Protein 7LID (pdb70)

Structure (mmCIF, N/CA/C/O backbone):
data_7LID
#
_entry.id   7LID
#
_cell.length_a   1.00
_cell.length_b   1.00
_cell.length_c   1.00
_cell.angle_alpha   90.00
_cell.angle_beta   90.00
_cell.angle_gamma   90.00
#
_symmetry.space_group_name_H-M   'P 1'
#
loop_
_entity.id
_entity.type
_entity.pdbx_description
1 polymer MhOR5
2 non-polymer 2-methoxy-4-(prop-2-en-1-yl)phenol
#
loop_
_atom_site.group_PDB
_atom_site.id
_atom_site.type_symbol
_atom_site.label_atom_id
_atom_site.label_alt_id
_atom_site.label_comp_id
_atom_site.label_asym_id
_atom_site.label_entity_id
_atom_site.label_seq_id
_atom_site.pdbx_PDB_ins_code
_atom_site.Cartn_x
_atom_site.Cartn_y
_atom_site.Cartn_z
_atom_site.occupancy
_atom_site.B_iso_or_equiv
_atom_site.auth_seq_id
_atom_site.auth_comp_id
_atom_site.auth_asym_id
_atom_site.auth_atom_id
_atom_site.pdbx_PDB_model_num
ATOM 1 N N . ASP A 1 16 ? 145.92600 197.05400 126.37000 1.000 82.58000 12 ASP A N 1
ATOM 2 C CA . ASP A 1 16 ? 145.05100 196.18400 127.14800 1.000 82.58000 12 ASP A CA 1
ATOM 3 C C . ASP A 1 16 ? 145.51300 196.04100 128.59900 1.000 82.58000 12 ASP A C 1
ATOM 4 O O . ASP A 1 16 ? 146.15100 196.93900 129.14600 1.000 82.58000 12 ASP A O 1
ATOM 9 N N . ASP A 1 17 ? 145.18100 194.90500 129.21700 1.000 83.36000 13 ASP A N 1
ATOM 10 C CA . ASP A 1 17 ? 145.54300 194.67800 130.61100 1.000 83.36000 13 ASP A CA 1
ATOM 11 C C . ASP A 1 17 ? 146.90500 194.01300 130.76400 1.000 83.36000 13 ASP A C 1
ATOM 12 O O . ASP A 1 17 ? 147.39300 193.88700 131.89400 1.000 83.36000 13 ASP A O 1
ATOM 17 N N . TYR A 1 18 ? 147.51400 193.59000 129.65100 1.000 78.64000 14 TYR A N 1
ATOM 18 C CA . TYR A 1 18 ? 148.78900 192.87800 129.69000 1.000 78.64000 14 TYR A CA 1
ATOM 19 C C . TYR A 1 18 ? 149.89900 193.75500 130.25900 1.000 78.64000 14 TYR A C 1
ATOM 20 O O . TYR A 1 18 ? 150.79800 193.26000 130.95100 1.000 78.64000 14 TYR A O 1
ATOM 29 N N . ILE A 1 19 ? 149.81300 195.06700 130.02700 1.000 79.67000 15 ILE A N 1
ATOM 30 C CA . ILE A 1 19 ? 150.75000 196.06800 130.53200 1.000 79.67000 15 ILE A CA 1
ATOM 31 C C . ILE A 1 19 ? 150.70900 196.06400 132.05800 1.000 79.67000 15 ILE A C 1
ATOM 32 O O . ILE A 1 19 ? 151.71900 196.33300 132.72100 1.000 79.67000 15 ILE A O 1
ATOM 37 N N . HIS A 1 20 ? 149.55200 195.71500 132.62200 1.000 76.51000 16 HIS A N 1
ATOM 38 C CA . HIS A 1 20 ? 149.40000 195.48300 134.05400 1.000 76.51000 16 HIS A CA 1
ATOM 39 C C . HIS A 1 20 ? 150.32200 194.40100 134.58800 1.000 76.51000 16 HIS A C 1
ATOM 40 O O . HIS A 1 20 ? 150.98400 194.62200 135.61100 1.000 76.51000 16 HIS A O 1
ATOM 47 N N . LEU A 1 21 ? 150.41300 193.25500 133.89300 1.000 64.45000 17 LEU A N 1
ATOM 48 C CA . LEU A 1 21 ? 151.15300 192.10400 134.40800 1.000 64.45000 17 LEU A CA 1
ATOM 49 C C . LEU A 1 21 ? 152.63300 192.40400 134.58200 1.000 64.45000 17 LEU A C 1
ATOM 50 O O . LEU A 1 21 ? 153.20300 192.07500 135.63200 1.000 64.45000 17 LEU A O 1
ATOM 55 N N . ARG A 1 22 ? 153.24300 193.06000 133.58700 1.000 63.70000 18 ARG A N 1
ATOM 56 C CA . ARG A 1 22 ? 154.63400 193.49400 133.68400 1.000 63.70000 18 ARG A CA 1
ATOM 57 C C . ARG A 1 22 ? 154.85500 194.37100 134.90900 1.000 63.70000 18 ARG A C 1
ATOM 58 O O . ARG A 1 22 ? 155.88400 194.25100 135.58800 1.000 63.70000 18 ARG A O 1
ATOM 66 N N . LYS A 1 23 ? 153.86900 195.22400 135.22500 1.000 59.79000 19 LYS A N 1
ATOM 67 C CA . LYS A 1 23 ? 153.93100 196.07100 136.41300 1.000 59.79000 19 LYS A CA 1
ATOM 68 C C . LYS A 1 23 ? 154.13700 195.23700 137.66700 1.000 59.79000 19 LYS A C 1
ATOM 69 O O . LYS A 1 23 ? 155.03200 195.51900 138.47400 1.000 59.79000 19 LYS A O 1
ATOM 75 N N . TRP A 1 24 ? 153.38400 194.14000 137.78800 1.000 56.51000 20 TRP A N 1
ATOM 76 C CA . TRP A 1 24 ? 153.55500 193.27300 138.94400 1.000 56.51000 20 TRP A CA 1
ATOM 77 C C . TRP A 1 24 ? 154.89700 192.56100 138.91600 1.000 56.51000 20 TRP A C 1
ATOM 78 O O . TRP A 1 24 ? 155.54900 192.45300 139.96100 1.000 56.51000 20 TRP A O 1
ATOM 89 N N . ILE A 1 25 ? 155.38500 192.16700 137.73400 1.000 48.22000 21 ILE A N 1
ATOM 90 C CA . ILE A 1 25 ? 156.70500 191.54300 137.71400 1.000 48.22000 21 ILE A CA 1
ATOM 91 C C . ILE A 1 25 ? 157.80300 192.58800 137.79400 1.000 48.22000 21 ILE A C 1
ATOM 92 O O . ILE A 1 25 ? 158.98300 192.23200 137.89600 1.000 48.22000 21 ILE A O 1
ATOM 97 N N . LYS A 1 26 ? 157.44400 193.87400 137.77500 1.000 48.70000 22 LYS A N 1
ATOM 98 C CA . LYS A 1 26 ? 158.36200 194.88300 138.27500 1.000 48.70000 22 LYS A CA 1
ATOM 99 C C . LYS A 1 26 ? 158.44100 194.82000 139.79400 1.000 48.70000 22 LYS A C 1
ATOM 100 O O . LYS A 1 26 ? 159.53900 194.70200 140.35500 1.000 48.70000 22 LYS A O 1
ATOM 106 N N . ARG A 1 27 ? 157.27400 194.81100 140.45400 1.000 47.30000 23 ARG A N 1
ATOM 107 C CA . ARG A 1 27 ? 157.20600 195.02500 141.89800 1.000 47.30000 23 ARG A CA 1
ATOM 108 C C . ARG A 1 27 ? 157.87800 193.89900 142.66800 1.000 47.30000 23 ARG A C 1
ATOM 109 O O . ARG A 1 27 ? 158.59000 194.15400 143.64900 1.000 47.30000 23 ARG A O 1
ATOM 117 N N . ILE A 1 28 ? 157.67300 192.65300 142.22200 1.000 42.12000 24 ILE A N 1
ATOM 118 C CA . ILE A 1 28 ? 158.33900 191.50200 142.82600 1.000 42.12000 24 ILE A CA 1
ATOM 119 C C . ILE A 1 28 ? 159.84800 191.66900 142.76500 1.000 42.12000 24 ILE A C 1
ATOM 120 O O . ILE A 1 28 ? 160.54400 191.47300 143.77000 1.000 42.12000 24 ILE A O 1
ATOM 125 N N . GLY A 1 29 ? 160.36400 192.11100 141.61300 1.000 42.85000 25 GLY A N 1
ATOM 126 C CA . GLY A 1 29 ? 161.78400 192.39900 141.51600 1.000 42.85000 25 GLY A CA 1
ATOM 127 C C . GLY A 1 29 ? 162.21300 193.46000 142.50600 1.000 42.85000 25 GLY A C 1
ATOM 128 O O . GLY A 1 29 ? 163.21700 193.29500 143.20700 1.000 42.85000 25 GLY A O 1
ATOM 129 N N . ILE A 1 30 ? 161.38300 194.49800 142.66300 1.000 38.66000 26 ILE A N 1
ATOM 130 C CA . ILE A 1 30 ? 161.67000 195.55300 143.62600 1.000 38.66000 26 ILE A CA 1
ATOM 131 C C . ILE A 1 30 ? 161.67400 194.99400 145.04000 1.000 38.66000 26 ILE A C 1
ATOM 132 O O . ILE A 1 30 ? 162.58500 195.28600 145.82800 1.000 38.66000 26 ILE A O 1
ATOM 137 N N . ILE A 1 31 ? 160.72800 194.10000 145.35800 1.000 35.69000 27 ILE A N 1
ATOM 138 C CA . ILE A 1 31 ? 160.71500 193.58300 146.72300 1.000 35.69000 27 ILE A CA 1
ATOM 139 C C . ILE A 1 31 ? 161.84800 192.58200 146.89700 1.000 35.69000 27 ILE A C 1
ATOM 140 O O . ILE A 1 31 ? 162.40200 192.43700 147.99500 1.000 35.69000 27 ILE A O 1
ATOM 145 N N . LEU A 1 32 ? 162.30800 191.98300 145.78900 1.000 35.92000 28 LEU A N 1
ATOM 146 C CA . LEU A 1 32 ? 163.46700 191.10400 145.87700 1.000 35.92000 28 LEU A CA 1
ATOM 147 C C . LEU A 1 32 ? 164.74500 191.90600 146.06100 1.000 35.92000 28 LEU A C 1
ATOM 148 O O . LEU A 1 32 ? 165.77500 191.34900 146.45200 1.000 35.92000 28 LEU A O 1
ATOM 153 N N . ARG A 1 33 ? 164.69800 193.21200 145.79100 1.000 42.46000 29 ARG A N 1
ATOM 154 C CA . ARG A 1 33 ? 165.83100 194.06400 146.12500 1.000 42.46000 29 ARG A CA 1
ATOM 155 C C . ARG A 1 33 ? 165.67100 194.66700 147.51300 1.000 42.46000 29 ARG A C 1
ATOM 156 O O . ARG A 1 33 ? 166.63700 195.18800 148.08200 1.000 42.46000 29 ARG A O 1
ATOM 164 N N . ILE A 1 34 ? 164.46000 194.61200 148.07600 1.000 37.85000 30 ILE A N 1
ATOM 165 C CA . ILE A 1 34 ? 164.23800 195.23000 149.38100 1.000 37.85000 30 ILE A CA 1
ATOM 166 C C . ILE A 1 34 ? 164.74400 194.31900 150.49100 1.000 37.85000 30 ILE A C 1
ATOM 167 O O . ILE A 1 34 ? 165.42300 194.76600 151.42300 1.000 37.85000 30 ILE A O 1
ATOM 172 N N . SER A 1 35 ? 164.46300 193.02100 150.38100 1.000 36.27000 31 SER A N 1
ATOM 173 C CA . SER A 1 35 ? 164.83400 192.06300 151.41300 1.000 36.27000 31 SER A CA 1
ATOM 174 C C . SER A 1 35 ? 166.33300 191.82200 151.50100 1.000 36.27000 31 SER A C 1
ATOM 175 O O . SER A 1 35 ? 166.79200 191.25000 152.49500 1.000 36.27000 31 SER A O 1
ATOM 178 N N . GLY A 1 36 ? 167.10400 192.22600 150.50000 1.000 39.94000 32 GLY A N 1
ATOM 179 C CA . GLY A 1 36 ? 168.54000 192.09800 150.57000 1.000 39.94000 32 GLY A CA 1
ATOM 180 C C . GLY A 1 36 ? 169.14400 191.01300 149.71300 1.000 39.94000 32 GLY A C 1
ATOM 181 O O . GLY A 1 36 ? 170.31700 190.67800 149.91300 1.000 39.94000 32 GLY A O 1
ATOM 182 N N . HIS A 1 37 ? 168.39200 190.45000 148.77200 1.000 38.17000 33 HIS A N 1
ATOM 183 C CA . HIS A 1 37 ? 168.95500 189.46900 147.85900 1.000 38.17000 33 HIS A CA 1
ATOM 184 C C . HIS A 1 37 ? 169.94300 190.13600 146.90800 1.000 38.17000 33 HIS A C 1
ATOM 185 O O . HIS A 1 37 ? 169.95400 191.35900 146.74100 1.000 38.17000 33 HIS A O 1
ATOM 192 N N . TRP A 1 38 ? 170.79700 189.31700 146.30200 1.000 49.19000 34 TRP A N 1
ATOM 193 C CA . TRP A 1 38 ? 171.83000 189.84600 145.42600 1.000 49.19000 34 TRP A CA 1
ATOM 194 C C . TRP A 1 38 ? 171.19900 190.41500 144.15800 1.000 49.19000 34 TRP A C 1
ATOM 195 O O . TRP A 1 38 ? 170.38700 189.74300 143.51400 1.000 49.19000 34 TRP A O 1
ATOM 206 N N . PRO A 1 39 ? 171.53500 191.65200 143.78700 1.000 51.44000 35 PRO A N 1
ATOM 207 C CA . PRO A 1 39 ? 170.83200 192.31500 142.68100 1.000 51.44000 35 PRO A CA 1
ATOM 208 C C . PRO A 1 39 ? 171.25100 191.74600 141.33400 1.000 51.44000 35 PRO A C 1
ATOM 209 O O . PRO A 1 39 ? 172.39700 191.89700 140.90700 1.000 51.44000 35 PRO A O 1
ATOM 213 N N . PHE A 1 40 ? 170.30700 191.09400 140.66800 1.000 52.12000 36 PHE A N 1
ATOM 214 C CA . PHE A 1 40 ? 170.46800 190.59100 139.31400 1.000 52.12000 36 PHE A CA 1
ATOM 215 C C . PHE A 1 40 ? 169.77300 191.54800 138.35100 1.000 52.12000 36 PHE A C 1
ATOM 216 O O . PHE A 1 40 ? 169.10400 192.50000 138.76100 1.000 52.12000 36 PHE A O 1
ATOM 224 N N . ARG A 1 41 ? 169.93700 191.29900 137.05800 1.000 54.90000 37 ARG A N 1
ATOM 225 C CA . ARG A 1 41 ? 169.33700 192.15000 136.03800 1.000 54.90000 37 ARG A CA 1
ATOM 226 C C . ARG A 1 41 ? 167.92000 191.66800 135.76000 1.000 54.90000 37 ARG A C 1
ATOM 227 O O . ARG A 1 41 ? 167.71800 190.56800 135.23700 1.000 54.90000 37 ARG A O 1
ATOM 235 N N . LEU A 1 42 ? 166.94700 192.49800 136.11100 1.000 58.21000 38 LEU A N 1
ATOM 236 C CA . LEU A 1 42 ? 165.54700 192.29700 135.77700 1.000 58.21000 38 LEU A CA 1
ATOM 237 C C . LEU A 1 42 ? 165.33200 192.58000 134.28500 1.000 58.21000 38 LEU A C 1
ATOM 238 O O . LEU A 1 42 ? 166.24400 193.06700 133.61200 1.000 58.21000 38 LEU A O 1
ATOM 243 N N . PRO A 1 43 ? 164.15100 192.24800 133.72700 1.000 61.34000 39 PRO A N 1
ATOM 244 C CA . PRO A 1 43 ? 163.90800 192.55300 132.30200 1.000 61.34000 39 PRO A CA 1
ATOM 245 C C . PRO A 1 43 ? 164.00600 194.02000 131.89300 1.000 61.34000 39 PRO A C 1
ATOM 246 O O . PRO A 1 43 ? 164.56300 194.30100 130.82500 1.000 61.34000 39 PRO A O 1
ATOM 250 N N . HIS A 1 44 ? 163.48100 194.95900 132.67400 1.000 67.76000 40 HIS A N 1
ATOM 251 C CA . HIS A 1 44 ? 163.38900 196.34300 132.19800 1.000 67.76000 40 HIS A CA 1
ATOM 252 C C . HIS A 1 44 ? 164.58400 197.20200 132.61500 1.000 67.76000 40 HIS A C 1
ATOM 253 O O . HIS A 1 44 ? 164.42800 198.30700 133.12900 1.000 67.76000 40 HIS A O 1
ATOM 260 N N . GLU A 1 45 ? 165.80100 196.71900 132.37000 1.000 71.31000 41 GLU A N 1
ATOM 261 C CA . GLU A 1 45 ? 167.02900 197.48000 132.63200 1.000 71.31000 41 GLU A CA 1
ATOM 262 C C . GLU A 1 45 ? 167.92200 197.35500 131.40700 1.000 71.31000 41 GLU A C 1
ATOM 263 O O . GLU A 1 45 ? 168.46600 196.28300 131.13100 1.000 71.31000 41 GLU A O 1
ATOM 269 N N . LYS A 1 46 ? 168.07400 198.45600 130.67500 1.000 77.70000 42 LYS A N 1
ATOM 270 C CA . LYS A 1 46 ? 168.89700 198.48700 129.47500 1.000 77.70000 42 LYS A CA 1
ATOM 271 C C . LYS A 1 46 ? 170.15600 199.32100 129.67100 1.000 77.70000 42 LYS A C 1
ATOM 272 O O . LYS A 1 46 ? 170.86600 199.60500 128.70200 1.000 77.70000 42 LYS A O 1
ATOM 278 N N . ARG A 1 47 ? 170.45000 199.71800 130.91200 1.000 84.52000 43 ARG A N 1
ATOM 279 C CA . ARG A 1 47 ? 171.62800 200.52200 131.20700 1.000 84.52000 43 ARG A CA 1
ATOM 280 C C . ARG A 1 47 ? 172.51100 199.89800 132.28100 1.000 84.52000 43 ARG A C 1
ATOM 281 O O . ARG A 1 47 ? 173.39600 200.58900 132.80300 1.000 84.52000 43 ARG A O 1
ATOM 289 N N . ASN A 1 48 ? 172.27400 198.62500 132.62600 1.000 79.87000 44 ASN A N 1
ATOM 290 C CA . ASN A 1 48 ? 173.10700 197.84100 133.54600 1.000 79.87000 44 ASN A CA 1
ATOM 291 C C . ASN A 1 48 ? 173.20500 198.48600 134.92900 1.000 79.87000 44 ASN A C 1
ATOM 292 O O . ASN A 1 48 ? 174.28700 198.61900 135.50100 1.000 79.87000 44 ASN A O 1
ATOM 297 N N . GLN A 1 49 ? 172.05900 198.89200 135.46900 1.000 76.55000 45 GLN A N 1
ATOM 298 C CA . GLN A 1 49 ? 172.02700 199.51800 136.78400 1.000 76.55000 45 GLN A CA 1
ATOM 299 C C . GLN A 1 49 ? 171.95300 198.51000 137.92400 1.000 76.55000 45 GLN A C 1
ATOM 300 O O . GLN A 1 49 ? 171.91700 198.91700 139.08900 1.000 76.55000 45 GLN A O 1
ATOM 306 N N . HIS A 1 50 ? 171.92800 197.21500 137.62500 1.000 69.64000 46 HIS A N 1
ATOM 307 C CA . HIS A 1 50 ? 171.98400 196.20100 138.66800 1.000 69.64000 46 HIS A CA 1
ATOM 308 C C . HIS A 1 50 ? 173.39400 195.99300 139.20000 1.000 69.64000 46 HIS A C 1
ATOM 309 O O . HIS A 1 50 ? 173.56300 195.31400 140.21600 1.000 69.64000 46 HIS A O 1
ATOM 316 N N . LYS A 1 51 ? 174.40500 196.55400 138.53700 1.000 71.01000 47 LYS A N 1
ATOM 317 C CA . LYS A 1 51 ? 175.77900 196.50400 139.01400 1.000 71.01000 47 LYS A CA 1
ATOM 318 C C . LYS A 1 51 ? 176.20400 197.79600 139.69800 1.000 71.01000 47 LYS A C 1
ATOM 319 O O . LYS A 1 51 ? 177.40400 198.01200 139.89600 1.000 71.01000 47 LYS A O 1
ATOM 325 N N . SER A 1 52 ? 175.25400 198.66200 140.05000 1.000 69.27000 48 SER A N 1
ATOM 326 C CA . SER A 1 52 ? 175.57600 199.88100 140.78000 1.000 69.27000 48 SER A CA 1
ATOM 327 C C . SER A 1 52 ? 176.04000 199.54400 142.18900 1.000 69.27000 48 SER A C 1
ATOM 328 O O . SER A 1 52 ? 175.59800 198.56000 142.78500 1.000 69.27000 48 SER A O 1
ATOM 331 N N . LYS A 1 53 ? 176.93700 200.37400 142.72400 1.000 65.77000 49 LYS A N 1
ATOM 332 C CA . LYS A 1 53 ? 177.55400 200.07400 144.01000 1.000 65.77000 49 LYS A CA 1
ATOM 333 C C . LYS A 1 53 ? 176.60000 200.26900 145.18000 1.000 65.77000 49 LYS A C 1
ATOM 334 O O . LYS A 1 53 ? 176.81400 199.66600 146.23700 1.000 65.77000 49 LYS A O 1
ATOM 340 N N . PHE A 1 54 ? 175.55800 201.08800 145.00600 1.000 61.71000 50 PHE A N 1
ATOM 341 C CA . PHE A 1 54 ? 174.59700 201.35400 146.07300 1.000 61.71000 50 PHE A CA 1
ATOM 342 C C . PHE A 1 54 ? 173.87800 200.07800 146.50100 1.000 61.71000 50 PHE A C 1
ATOM 343 O O . PHE A 1 54 ? 173.91700 199.68700 147.67500 1.000 61.71000 50 PHE A O 1
ATOM 351 N N . ARG A 1 55 ? 173.23700 199.40000 145.54600 1.000 57.45000 51 ARG A N 1
ATOM 352 C CA . ARG A 1 55 ? 172.54800 198.15300 145.85600 1.000 57.45000 51 ARG A CA 1
ATOM 353 C C . ARG A 1 55 ? 173.53200 197.04700 146.22000 1.000 57.45000 51 ARG A C 1
ATOM 354 O O . ARG A 1 55 ? 173.22100 196.18100 147.04600 1.000 57.45000 51 ARG A O 1
ATOM 362 N N . GLN A 1 56 ? 174.74100 197.08200 145.64900 1.000 62.95000 52 GLN A N 1
ATOM 363 C CA . GLN A 1 56 ? 175.73100 196.05300 145.95400 1.000 62.95000 52 GLN A CA 1
ATOM 364 C C . GLN A 1 56 ? 176.28800 196.15600 147.36700 1.000 62.95000 52 GLN A C 1
ATOM 365 O O . GLN A 1 56 ? 176.71100 195.13500 147.91700 1.000 62.95000 52 GLN A O 1
ATOM 371 N N . VAL A 1 57 ? 176.31200 197.34500 147.97300 1.000 56.86000 53 VAL A N 1
ATOM 372 C CA . VAL A 1 57 ? 176.63500 197.42100 149.39400 1.000 56.86000 53 VAL A CA 1
ATOM 373 C C . VAL A 1 57 ? 175.40400 197.27800 150.28600 1.000 56.86000 53 VAL A C 1
ATOM 374 O O . VAL A 1 57 ? 175.53300 196.75500 151.40400 1.000 56.86000 53 VAL A O 1
ATOM 378 N N . TYR A 1 58 ? 174.21400 197.66800 149.81100 1.000 45.71000 54 TYR A N 1
ATOM 379 C CA . TYR A 1 58 ? 172.99800 197.50800 150.60500 1.000 45.71000 54 TYR A CA 1
ATOM 380 C C . TYR A 1 58 ? 172.68100 196.03400 150.83500 1.000 45.71000 54 TYR A C 1
ATOM 381 O O . TYR A 1 58 ? 172.39100 195.61100 151.96400 1.000 45.71000 54 TYR A O 1
ATOM 390 N N . SER A 1 59 ? 172.75500 195.23600 149.76600 1.000 45.61000 55 SER A N 1
ATOM 391 C CA . SER A 1 59 ? 172.47300 193.81000 149.86000 1.000 45.61000 55 SER A CA 1
ATOM 392 C C . SER A 1 59 ? 173.48600 193.09900 150.74500 1.000 45.61000 55 SER A C 1
ATOM 393 O O . SER A 1 59 ? 173.11900 192.26700 151.58100 1.000 45.61000 55 SER A O 1
ATOM 396 N N . CYS A 1 60 ? 174.76700 193.44100 150.59500 1.000 46.15000 56 CYS A N 1
ATOM 397 C CA . CYS A 1 60 ? 175.79800 192.78700 151.39100 1.000 46.15000 56 CYS A CA 1
ATOM 398 C C . CYS A 1 60 ? 175.69500 193.17500 152.86000 1.000 46.15000 56 CYS A C 1
ATOM 399 O O . CYS A 1 60 ? 175.92800 192.34000 153.74100 1.000 46.15000 56 CYS A O 1
ATOM 402 N N . LEU A 1 61 ? 175.30100 194.42300 153.14400 1.000 40.11000 57 LEU A N 1
ATOM 403 C CA . LEU A 1 61 ? 175.13000 194.86000 154.52700 1.000 40.11000 57 LEU A CA 1
ATOM 404 C C . LEU A 1 61 ? 173.95800 194.15000 155.19600 1.000 40.11000 57 LEU A C 1
ATOM 405 O O . LEU A 1 61 ? 174.07200 193.68400 156.34000 1.000 40.11000 57 LEU A O 1
ATOM 410 N N . VAL A 1 62 ? 172.82600 194.04300 154.49100 1.000 38.90000 58 VAL A N 1
ATOM 411 C CA . VAL A 1 62 ? 171.68100 193.31500 155.03600 1.000 38.90000 58 VAL A CA 1
ATOM 412 C C . VAL A 1 62 ? 172.02200 191.83700 155.21100 1.000 38.90000 58 VAL A C 1
ATOM 413 O O . VAL A 1 62 ? 171.61300 191.20100 156.19200 1.000 38.90000 58 VAL A O 1
ATOM 417 N N . ILE A 1 63 ? 172.85600 191.29400 154.32000 1.000 40.04000 59 ILE A N 1
ATOM 418 C CA . ILE A 1 63 ? 173.21400 189.88100 154.39900 1.000 40.04000 59 ILE A CA 1
ATOM 419 C C . ILE A 1 63 ? 174.13000 189.60700 155.59100 1.000 40.04000 59 ILE A C 1
ATOM 420 O O . ILE A 1 63 ? 173.95200 188.60800 156.30000 1.000 40.04000 59 ILE A O 1
ATOM 425 N N . THR A 1 64 ? 175.09300 190.49600 155.87100 1.000 46.16000 60 THR A N 1
ATOM 426 C CA . THR A 1 64 ? 175.96000 190.22200 157.01900 1.000 46.16000 60 THR A CA 1
ATOM 427 C C . THR A 1 64 ? 175.22700 190.48900 158.33100 1.000 46.16000 60 THR A C 1
ATOM 428 O O . THR A 1 64 ? 175.49900 189.82500 159.34100 1.000 46.16000 60 THR A O 1
ATOM 432 N N . LEU A 1 65 ? 174.26800 191.42800 158.32700 1.000 40.83000 61 LEU A N 1
ATOM 433 C CA . LEU A 1 65 ? 173.38600 191.59200 159.48300 1.000 40.83000 61 LEU A CA 1
ATOM 434 C C . LEU A 1 65 ? 172.57100 190.32500 159.72800 1.000 40.83000 61 LEU A C 1
ATOM 435 O O . LEU A 1 65 ? 172.43100 189.86500 160.87200 1.000 40.83000 61 LEU A O 1
ATOM 440 N N . GLY A 1 66 ? 172.06500 189.72500 158.65500 1.000 38.82000 62 GLY A N 1
ATOM 441 C CA . GLY A 1 66 ? 171.34800 188.47400 158.73900 1.000 38.82000 62 GLY A CA 1
ATOM 442 C C . GLY A 1 66 ? 172.17900 187.32600 159.25600 1.000 38.82000 62 GLY A C 1
ATOM 443 O O . GLY A 1 66 ? 171.71300 186.52400 160.07000 1.000 38.82000 62 GLY A O 1
ATOM 444 N N . PHE A 1 67 ? 173.43100 187.26500 158.80900 1.000 41.17000 63 PHE A N 1
ATOM 445 C CA . PHE A 1 67 ? 174.30200 186.17500 159.22500 1.000 41.17000 63 PHE A CA 1
ATOM 446 C C . PHE A 1 67 ? 174.70400 186.31000 160.68700 1.000 41.17000 63 PHE A C 1
ATOM 447 O O . PHE A 1 67 ? 174.72900 185.31100 161.41500 1.000 41.17000 63 PHE A O 1
ATOM 455 N N . ILE A 1 68 ? 174.98300 187.53400 161.15300 1.000 41.03000 64 ILE A N 1
ATOM 456 C CA . ILE A 1 68 ? 175.36700 187.68800 162.55600 1.000 41.03000 64 ILE A CA 1
ATOM 457 C C . ILE A 1 68 ? 174.16700 187.44400 163.47400 1.000 41.03000 64 ILE A C 1
ATOM 458 O O . ILE A 1 68 ? 174.30700 186.82600 164.53900 1.000 41.03000 64 ILE A O 1
ATOM 463 N N . THR A 1 69 ? 172.95700 187.83000 163.03900 1.000 39.60000 65 THR A N 1
ATOM 464 C CA . THR A 1 69 ? 171.77700 187.58000 163.86700 1.000 39.60000 65 THR A CA 1
ATOM 465 C C . THR A 1 69 ? 171.43000 186.09300 163.90900 1.000 39.60000 65 THR A C 1
ATOM 466 O O . THR A 1 69 ? 171.13900 185.54500 164.98400 1.000 39.60000 65 THR A O 1
ATOM 470 N N . CYS A 1 70 ? 171.49400 185.41300 162.75800 1.000 37.68000 66 CYS A N 1
ATOM 471 C CA . CYS A 1 70 ? 171.20800 183.98300 162.72500 1.000 37.68000 66 CYS A CA 1
ATOM 472 C C . CYS A 1 70 ? 172.26200 183.18900 163.48300 1.000 37.68000 66 CYS A C 1
ATOM 473 O O . CYS A 1 70 ? 171.94100 182.19200 164.13500 1.000 37.68000 66 CYS A O 1
ATOM 476 N N . SER A 1 71 ? 173.52000 183.64000 163.45200 1.000 46.12000 67 SER A N 1
ATOM 477 C CA . SER A 1 71 ? 174.56300 182.94600 164.19900 1.000 46.12000 67 SER A CA 1
ATOM 478 C C . SER A 1 71 ? 174.40300 183.15600 165.69900 1.000 46.12000 67 SER A C 1
ATOM 479 O O . SER A 1 71 ? 174.66200 182.23900 166.48900 1.000 46.12000 67 SER A O 1
ATOM 482 N N . CYS A 1 72 ? 173.96100 184.35100 166.10900 1.000 49.60000 68 CYS A N 1
ATOM 483 C CA . CYS A 1 72 ? 173.67700 184.59600 167.52000 1.000 49.60000 68 CYS A CA 1
ATOM 484 C C . CYS A 1 72 ? 172.53900 183.71000 168.01200 1.000 49.60000 68 CYS A C 1
ATOM 485 O O . CYS A 1 72 ? 172.63700 183.08200 169.07300 1.000 49.60000 68 CYS A O 1
ATOM 488 N N . TYR A 1 73 ? 171.46200 183.61400 167.22700 1.000 44.97000 69 TYR A N 1
ATOM 489 C CA . TYR A 1 73 ? 170.33500 182.78200 167.63900 1.000 44.97000 69 TYR A CA 1
ATOM 490 C C . TYR A 1 73 ? 170.65200 181.29500 167.50800 1.000 44.97000 69 TYR A C 1
ATOM 491 O O . TYR A 1 73 ? 169.99000 180.45900 168.13200 1.000 44.97000 69 TYR A O 1
ATOM 500 N N . CYS A 1 74 ? 171.65700 180.94200 166.70200 1.000 48.35000 70 CYS A N 1
ATOM 501 C CA . CYS A 1 74 ? 172.02100 179.53600 166.56500 1.000 48.35000 70 CYS A CA 1
ATOM 502 C C . CYS A 1 74 ? 172.93000 179.08000 167.69800 1.000 48.35000 70 CYS A C 1
ATOM 503 O O . CYS A 1 74 ? 172.78200 177.96200 168.20200 1.000 48.35000 70 CYS A O 1
ATOM 506 N N . ILE A 1 75 ? 173.88000 179.92200 168.11600 1.000 53.15000 71 ILE A N 1
ATOM 507 C CA . ILE A 1 75 ? 174.71600 179.54700 169.25500 1.000 53.15000 71 ILE A CA 1
ATOM 508 C C . ILE A 1 75 ? 173.96900 179.77800 170.56100 1.000 53.15000 71 ILE A C 1
ATOM 509 O O . ILE A 1 75 ? 174.38500 179.30100 171.62300 1.000 53.15000 71 ILE A O 1
ATOM 514 N N . GLY A 1 76 ? 172.86000 180.52100 170.50800 1.000 54.24000 72 GLY A N 1
ATOM 515 C CA . GLY A 1 76 ? 171.96500 180.56300 171.65300 1.000 54.24000 72 GLY A CA 1
ATOM 516 C C . GLY A 1 76 ? 171.28500 179.23000 171.90800 1.000 54.24000 72 GLY A C 1
ATOM 517 O O . GLY A 1 76 ? 170.95200 178.90000 173.04800 1.000 54.24000 72 GLY A O 1
ATOM 518 N N . LEU A 1 77 ? 171.07000 178.44700 170.85000 1.000 47.16000 73 LEU A N 1
ATOM 519 C CA . LEU A 1 77 ? 170.46300 177.12800 170.97600 1.000 47.16000 73 LEU A CA 1
ATOM 520 C C . LEU A 1 77 ? 171.38700 176.10800 171.62600 1.000 47.16000 73 LEU A C 1
ATOM 521 O O . LEU A 1 77 ? 170.90800 175.27300 172.39900 1.000 47.16000 73 LEU A O 1
ATOM 526 N N . CYS A 1 78 ? 172.69000 176.15600 171.35800 1.000 57.77000 74 CYS A N 1
ATOM 527 C CA . CYS A 1 78 ? 173.62200 175.17600 171.90300 1.000 57.77000 74 CYS A CA 1
ATOM 528 C C . CYS A 1 78 ? 173.88100 175.36100 173.39100 1.000 57.77000 74 CYS A C 1
ATOM 529 O O . CYS A 1 78 ? 174.27600 174.40700 174.06800 1.000 57.77000 74 CYS A O 1
ATOM 532 N N . LEU A 1 79 ? 173.67500 176.56500 173.91900 1.000 59.44000 75 LEU A N 1
ATOM 533 C CA . LEU A 1 79 ? 173.78500 176.80800 175.35700 1.000 59.44000 75 LEU A CA 1
ATOM 534 C C . LEU A 1 79 ? 172.40400 176.75000 176.01100 1.000 59.44000 75 LEU A C 1
ATOM 535 O O . LEU A 1 79 ? 171.93400 177.69400 176.64500 1.000 59.44000 75 LEU A O 1
ATOM 540 N N . SER A 1 80 ? 171.75300 175.60300 175.84000 1.000 60.43000 76 SER A N 1
ATOM 541 C CA . SER A 1 80 ? 170.42300 175.35500 176.38100 1.000 60.43000 76 SER A CA 1
ATOM 542 C C . SER A 1 80 ? 170.53600 174.34700 177.51300 1.000 60.43000 76 SER A C 1
ATOM 543 O O . SER A 1 80 ? 170.89000 173.18700 177.28100 1.000 60.43000 76 SER A O 1
ATOM 546 N N . GLU A 1 81 ? 170.23200 174.79000 178.73300 1.000 62.48000 77 GLU A N 1
ATOM 547 C CA . GLU A 1 81 ? 170.29700 173.89200 179.87900 1.000 62.48000 77 GLU A CA 1
ATOM 548 C C . GLU A 1 81 ? 169.12800 172.91600 179.87700 1.000 62.48000 77 GLU A C 1
ATOM 549 O O . GLU A 1 81 ? 169.32100 171.69800 179.78500 1.000 62.48000 77 GLU A O 1
ATOM 555 N N . SER A 1 82 ? 167.90700 173.43200 179.96700 1.000 58.28000 78 SER A N 1
ATOM 556 C CA . SER A 1 82 ? 166.71100 172.60800 180.01200 1.000 58.28000 78 SER A CA 1
ATOM 557 C C . SER A 1 82 ? 166.20300 172.37500 178.59800 1.000 58.28000 78 SER A C 1
ATOM 558 O O . SER A 1 82 ? 166.69800 172.96100 177.63300 1.000 58.28000 78 SER A O 1
ATOM 561 N N . ILE A 1 83 ? 165.19800 171.50600 178.48500 1.000 50.10000 79 ILE A N 1
ATOM 562 C CA . ILE A 1 83 ? 164.60900 171.23000 177.17900 1.000 50.10000 79 ILE A CA 1
ATOM 563 C C . ILE A 1 83 ? 163.67400 172.36600 176.77100 1.000 50.10000 79 ILE A C 1
ATOM 564 O O . ILE A 1 83 ? 163.38300 172.55800 175.58300 1.000 50.10000 79 ILE A O 1
ATOM 569 N N . ALA A 1 84 ? 163.23100 173.17000 177.74400 1.000 53.79000 80 ALA A N 1
ATOM 570 C CA . ALA A 1 84 ? 162.29300 174.24800 177.44700 1.000 53.79000 80 ALA A CA 1
ATOM 571 C C . ALA A 1 84 ? 162.97200 175.38600 176.69700 1.000 53.79000 80 ALA A C 1
ATOM 572 O O . ALA A 1 84 ? 162.40400 175.93300 175.74700 1.000 53.79000 80 ALA A O 1
ATOM 574 N N . GLN A 1 85 ? 164.19500 175.74600 177.09700 1.000 52.95000 81 GLN A N 1
ATOM 575 C CA . GLN A 1 85 ? 164.91700 176.80500 176.39600 1.000 52.95000 81 GLN A CA 1
ATOM 576 C C . GLN A 1 85 ? 165.31400 176.35900 174.99500 1.000 52.95000 81 GLN A C 1
ATOM 577 O O . GLN A 1 85 ? 165.29500 177.15900 174.04900 1.000 52.95000 81 GLN A O 1
ATOM 583 N N . ALA A 1 86 ? 165.64600 175.07600 174.84100 1.000 45.76000 82 ALA A N 1
ATOM 584 C CA . ALA A 1 86 ? 165.96500 174.53700 173.52500 1.000 45.76000 82 ALA A CA 1
ATOM 585 C C . ALA A 1 86 ? 164.74800 174.57000 172.61100 1.000 45.76000 82 ALA A C 1
ATOM 586 O O . ALA A 1 86 ? 164.82500 175.05600 171.47600 1.000 45.76000 82 ALA A O 1
ATOM 588 N N . LEU A 1 87 ? 163.60400 174.08300 173.10100 1.000 42.32000 83 LEU A N 1
ATOM 589 C CA . LEU A 1 87 ? 162.37500 174.13200 172.31800 1.000 42.32000 83 LEU A CA 1
ATOM 590 C C . LEU A 1 87 ? 161.87900 175.55100 172.08400 1.000 42.32000 83 LEU A C 1
ATOM 591 O O . LEU A 1 87 ? 161.14600 175.77800 171.11800 1.000 42.32000 83 LEU A O 1
ATOM 596 N N . ASN A 1 88 ? 162.26400 176.50400 172.92600 1.000 44.51000 84 ASN A N 1
ATOM 597 C CA . ASN A 1 88 ? 161.92900 177.89800 172.68600 1.000 44.51000 84 ASN A CA 1
ATOM 598 C C . ASN A 1 88 ? 162.81600 178.52900 171.62500 1.000 44.51000 84 ASN A C 1
ATOM 599 O O . ASN A 1 88 ? 162.35500 179.39900 170.87900 1.000 44.51000 84 ASN A O 1
ATOM 604 N N . ASN A 1 89 ? 164.07900 178.11100 171.54100 1.000 41.96000 85 ASN A N 1
ATOM 605 C CA . ASN A 1 89 ? 164.97200 178.60600 170.50200 1.000 41.96000 85 ASN A CA 1
ATOM 606 C C . ASN A 1 89 ? 164.77100 177.91700 169.16000 1.000 41.96000 85 ASN A C 1
ATOM 607 O O . ASN A 1 89 ? 165.22100 178.45500 168.13700 1.000 41.96000 85 ASN A O 1
ATOM 612 N N . ILE A 1 90 ? 164.12400 176.74100 169.15900 1.000 35.26000 86 ILE A N 1
ATOM 613 C CA . ILE A 1 90 ? 163.96900 175.93900 167.94300 1.000 35.26000 86 ILE A CA 1
ATOM 614 C C . ILE A 1 90 ? 163.21500 176.70100 166.85700 1.000 35.26000 86 ILE A C 1
ATOM 615 O O . ILE A 1 90 ? 163.62100 176.68600 165.69100 1.000 35.26000 86 ILE A O 1
ATOM 620 N N . THR A 1 91 ? 162.15200 177.42200 167.22500 1.000 33.30000 87 THR A N 1
ATOM 621 C CA . THR A 1 91 ? 161.29100 178.06900 166.23300 1.000 33.30000 87 THR A CA 1
ATOM 622 C C . THR A 1 91 ? 162.01700 179.19800 165.49900 1.000 33.30000 87 THR A C 1
ATOM 623 O O . THR A 1 91 ? 162.03000 179.25900 164.25700 1.000 33.30000 87 THR A O 1
ATOM 627 N N . VAL A 1 92 ? 162.64100 180.09700 166.25800 1.000 33.71000 88 VAL A N 1
ATOM 628 C CA . VAL A 1 92 ? 163.31500 181.23500 165.64900 1.000 33.71000 88 VAL A CA 1
ATOM 629 C C . VAL A 1 92 ? 164.58200 180.79700 164.92500 1.000 33.71000 88 VAL A C 1
ATOM 630 O O . VAL A 1 92 ? 164.90000 181.32200 163.85100 1.000 33.71000 88 VAL A O 1
ATOM 634 N N . THR A 1 93 ? 165.31300 179.81700 165.47600 1.000 33.27000 89 THR A N 1
ATOM 635 C CA . THR A 1 93 ? 166.49700 179.31600 164.78500 1.000 33.27000 89 THR A CA 1
ATOM 636 C C . THR A 1 93 ? 166.11300 178.60000 163.49200 1.000 33.27000 89 THR A C 1
ATOM 637 O O . THR A 1 93 ? 166.79700 178.74600 162.47000 1.000 33.27000 89 THR A O 1
ATOM 641 N N . SER A 1 94 ? 164.98200 177.88600 163.51300 1.000 28.21000 90 SER A N 1
ATOM 642 C CA . SER A 1 94 ? 164.39100 177.28000 162.32300 1.000 28.21000 90 SER A CA 1
ATOM 643 C C . SER A 1 94 ? 164.15500 178.29700 161.21700 1.000 28.21000 90 SER A C 1
ATOM 644 O O . SER A 1 94 ? 164.67100 178.14700 160.09800 1.000 28.21000 90 SER A O 1
ATOM 647 N N . TYR A 1 95 ? 163.38500 179.34800 161.51700 1.000 28.84000 91 TYR A N 1
ATOM 648 C CA . TYR A 1 95 ? 163.07000 180.33400 160.48400 1.000 28.84000 91 TYR A CA 1
ATOM 649 C C . TYR A 1 95 ? 164.31300 181.09500 160.03300 1.000 28.84000 91 TYR A C 1
ATOM 650 O O . TYR A 1 95 ? 164.44900 181.44000 158.84900 1.000 28.84000 91 TYR A O 1
ATOM 659 N N . PHE A 1 96 ? 165.25900 181.31800 160.94700 1.000 29.22000 92 PHE A N 1
ATOM 660 C CA . PHE A 1 96 ? 166.41800 182.12700 160.59700 1.000 29.22000 92 PHE A CA 1
ATOM 661 C C . PHE A 1 96 ? 167.38700 181.35000 159.71500 1.000 29.22000 92 PHE A C 1
ATOM 662 O O . PHE A 1 96 ? 167.96200 181.90900 158.77400 1.000 29.22000 92 PHE A O 1
ATOM 670 N N . LEU A 1 97 ? 167.54800 180.04600 159.95800 1.000 26.50000 93 LEU A N 1
ATOM 671 C CA . LEU A 1 97 ? 168.41900 179.28100 159.07200 1.000 26.50000 93 LEU A CA 1
ATOM 672 C C . LEU A 1 97 ? 167.71300 178.95000 157.76000 1.000 26.50000 93 LEU A C 1
ATOM 673 O O . LEU A 1 97 ? 168.37500 178.73700 156.73600 1.000 26.50000 93 LEU A O 1
ATOM 678 N N . GLN A 1 98 ? 166.37000 178.94600 157.75700 1.000 24.65000 94 GLN A N 1
ATOM 679 C CA . GLN A 1 98 ? 165.63900 178.92700 156.48800 1.000 24.65000 94 GLN A CA 1
ATOM 680 C C . GLN A 1 98 ? 165.98300 180.13900 155.63500 1.000 24.65000 94 GLN A C 1
ATOM 681 O O . GLN A 1 98 ? 166.30500 180.00600 154.44500 1.000 24.65000 94 GLN A O 1
ATOM 687 N N . SER A 1 99 ? 165.93200 181.33000 156.23600 1.000 28.13000 95 SER A N 1
ATOM 688 C CA . SER A 1 99 ? 166.28200 182.54600 155.50600 1.000 28.13000 95 SER A CA 1
ATOM 689 C C . SER A 1 99 ? 167.75600 182.56100 155.11100 1.000 28.13000 95 SER A C 1
ATOM 690 O O . SER A 1 99 ? 168.11800 183.11700 154.07000 1.000 28.13000 95 SER A O 1
ATOM 693 N N . CYS A 1 100 ? 168.61700 181.95000 155.92900 1.000 29.12000 96 CYS A N 1
ATOM 694 C CA . CYS A 1 100 ? 170.04100 181.87600 155.60400 1.000 29.12000 96 CYS A CA 1
ATOM 695 C C . CYS A 1 100 ? 170.28900 181.00800 154.37200 1.000 29.12000 96 CYS A C 1
ATOM 696 O O . CYS A 1 100 ? 171.06700 181.37900 153.47900 1.000 29.12000 96 CYS A O 1
ATOM 699 N N . VAL A 1 101 ? 169.63700 179.84100 154.31500 1.000 24.20000 97 VAL A N 1
ATOM 700 C CA . VAL A 1 101 ? 169.74600 178.97200 153.14500 1.000 24.20000 97 VAL A CA 1
ATOM 701 C C . VAL A 1 101 ? 169.17700 179.66600 151.91300 1.000 24.20000 97 VAL A C 1
ATOM 702 O O . VAL A 1 101 ? 169.73700 179.56400 150.81300 1.000 24.20000 97 VAL A O 1
ATOM 706 N N . CYS A 1 102 ? 168.09200 180.43100 152.08700 1.000 27.44000 98 CYS A N 1
ATOM 707 C CA . CYS A 1 102 ? 167.52700 181.18200 150.96600 1.000 27.44000 98 CYS A CA 1
ATOM 708 C C . CYS A 1 102 ? 168.48700 182.25900 150.46500 1.000 27.44000 98 CYS A C 1
ATOM 709 O O . CYS A 1 102 ? 168.63700 182.44600 149.25000 1.000 27.44000 98 CYS A O 1
ATOM 712 N N . TYR A 1 103 ? 169.16900 182.94800 151.38700 1.000 29.97000 99 TYR A N 1
ATOM 713 C CA . TYR A 1 103 ? 170.14100 183.97400 151.01100 1.000 29.97000 99 TYR A CA 1
ATOM 714 C C . TYR A 1 103 ? 171.30100 183.37800 150.22500 1.000 29.97000 99 TYR A C 1
ATOM 715 O O . TYR A 1 103 ? 171.70300 183.91900 149.18800 1.000 29.97000 99 TYR A O 1
ATOM 724 N N . VAL A 1 104 ? 171.84200 182.25200 150.70000 1.000 29.49000 100 VAL A N 1
ATOM 725 C CA . VAL A 1 104 ? 172.97100 181.62300 150.01200 1.000 29.49000 100 VAL A CA 1
ATOM 726 C C . VAL A 1 104 ? 172.54400 181.09200 148.64500 1.000 29.49000 100 VAL A C 1
ATOM 727 O O . VAL A 1 104 ? 173.24400 181.28700 147.63900 1.000 29.49000 100 VAL A O 1
ATOM 731 N N . SER A 1 105 ? 171.36800 180.45900 148.57700 1.000 28.17000 101 SER A N 1
ATOM 732 C CA . SER A 1 105 ? 170.91000 179.86300 147.32600 1.000 28.17000 101 SER A CA 1
ATOM 733 C C . SER A 1 105 ? 170.53300 180.92500 146.29900 1.000 28.17000 101 SER A C 1
ATOM 734 O O . SER A 1 105 ? 170.56300 180.66200 145.09200 1.000 28.17000 101 SER A O 1
ATOM 737 N N . PHE A 1 106 ? 170.17700 182.12900 146.74700 1.000 30.11000 102 PHE A N 1
ATOM 738 C CA . PHE A 1 106 ? 169.95000 183.19300 145.77800 1.000 30.11000 102 PHE A CA 1
ATOM 739 C C . PHE A 1 106 ? 171.21500 183.96800 145.44200 1.000 30.11000 102 PHE A C 1
ATOM 740 O O . PHE A 1 106 ? 171.26000 184.60900 144.38800 1.000 30.11000 102 PHE A O 1
ATOM 748 N N . ILE A 1 107 ? 172.23000 183.93900 146.30300 1.000 32.65000 103 ILE A N 1
ATOM 749 C CA . ILE A 1 107 ? 173.52300 184.50500 145.93600 1.000 32.65000 103 ILE A CA 1
ATOM 750 C C . ILE A 1 107 ? 174.21800 183.65600 144.87400 1.000 32.65000 103 ILE A C 1
ATOM 751 O O . ILE A 1 107 ? 174.75700 184.20400 143.90500 1.000 32.65000 103 ILE A O 1
ATOM 756 N N . ILE A 1 108 ? 174.18300 182.32800 145.02300 1.000 34.02000 104 ILE A N 1
ATOM 757 C CA . ILE A 1 108 ? 174.91600 181.44200 144.11800 1.000 34.02000 104 ILE A CA 1
ATOM 758 C C . ILE A 1 108 ? 174.33200 181.49700 142.71000 1.000 34.02000 104 ILE A C 1
ATOM 759 O O . ILE A 1 108 ? 175.04300 181.76600 141.73500 1.000 34.02000 104 ILE A O 1
ATOM 764 N N . ASN A 1 109 ? 173.03200 181.25300 142.58300 1.000 34.77000 105 ASN A N 1
ATOM 765 C CA . ASN A 1 109 ? 172.38800 181.18400 141.27400 1.000 34.77000 105 ASN A CA 1
ATOM 766 C C . ASN A 1 109 ? 171.73000 182.52100 140.94000 1.000 34.77000 105 ASN A C 1
ATOM 767 O O . ASN A 1 109 ? 170.51200 182.64700 140.82500 1.000 34.77000 105 ASN A O 1
ATOM 772 N N . SER A 1 110 ? 172.57400 183.53500 140.77800 1.000 37.67000 106 SER A N 1
ATOM 773 C CA . SER A 1 110 ? 172.12200 184.84000 140.32100 1.000 37.67000 106 SER A CA 1
ATOM 774 C C . SER A 1 110 ? 172.08700 184.94500 138.80600 1.000 37.67000 106 SER A C 1
ATOM 775 O O . SER A 1 110 ? 171.79000 186.02000 138.27800 1.000 37.67000 106 SER A O 1
ATOM 778 N N . ARG A 1 111 ? 172.39300 183.86000 138.10000 1.000 41.23000 107 ARG A N 1
ATOM 779 C CA . ARG A 1 111 ? 172.34200 183.81900 136.64700 1.000 41.23000 107 ARG A CA 1
ATOM 780 C C . ARG A 1 111 ? 171.09500 183.13200 136.11600 1.000 41.23000 107 ARG A C 1
ATOM 781 O O . ARG A 1 111 ? 170.58100 183.53200 135.07100 1.000 41.23000 107 ARG A O 1
ATOM 789 N N . LYS A 1 112 ? 170.58100 182.12600 136.82500 1.000 33.65000 108 LYS A N 1
ATOM 790 C CA . LYS A 1 112 ? 169.37200 181.45000 136.37000 1.000 33.65000 108 LYS A CA 1
ATOM 791 C C . LYS A 1 112 ? 168.12900 182.27400 136.68100 1.000 33.65000 108 LYS A C 1
ATOM 792 O O . LYS A 1 112 ? 167.08200 182.09300 136.04900 1.000 33.65000 108 LYS A O 1
ATOM 798 N N . LEU A 1 113 ? 168.22700 183.19300 137.64500 1.000 33.14000 109 LEU A N 1
ATOM 799 C CA . LEU A 1 113 ? 167.10700 184.07600 137.94900 1.000 33.14000 109 LEU A CA 1
ATOM 800 C C . LEU A 1 113 ? 166.87500 185.07400 136.82200 1.000 33.14000 109 LEU A C 1
ATOM 801 O O . LEU A 1 113 ? 165.74900 185.53400 136.60500 1.000 33.14000 109 LEU A O 1
ATOM 806 N N . GLU A 1 114 ? 167.94300 185.41100 136.09400 1.000 38.63000 110 GLU A N 1
ATOM 807 C CA . GLU A 1 114 ? 167.81900 186.17400 134.85600 1.000 38.63000 110 GLU A CA 1
ATOM 808 C C . GLU A 1 114 ? 166.92000 185.45700 133.85700 1.000 38.63000 110 GLU A C 1
ATOM 809 O O . GLU A 1 114 ? 166.00300 186.05500 133.28400 1.000 38.63000 110 GLU A O 1
ATOM 815 N N . THR A 1 115 ? 167.15600 184.15600 133.66200 1.000 33.56000 111 THR A N 1
ATOM 816 C CA . THR A 1 115 ? 166.34600 183.36600 132.73900 1.000 33.56000 111 THR A CA 1
ATOM 817 C C . THR A 1 115 ? 164.91900 183.21300 133.25100 1.000 33.56000 111 THR A C 1
ATOM 818 O O . THR A 1 115 ? 163.96000 183.21500 132.47000 1.000 33.56000 111 THR A O 1
ATOM 822 N N . LEU A 1 116 ? 164.76100 183.09600 134.57200 1.000 28.63000 112 LEU A N 1
ATOM 823 C CA . LEU A 1 116 ? 163.42800 182.94500 135.14600 1.000 28.63000 112 LEU A CA 1
ATOM 824 C C . LEU A 1 116 ? 162.60500 184.21600 135.00000 1.000 28.63000 112 LEU A C 1
ATOM 825 O O . LEU A 1 116 ? 161.39800 184.15600 134.74300 1.000 28.63000 112 LEU A O 1
ATOM 830 N N . PHE A 1 117 ? 163.23600 185.37900 135.15200 1.000 33.13000 113 PHE A N 1
ATOM 831 C CA . PHE A 1 117 ? 162.50500 186.62300 134.95100 1.000 33.13000 113 PHE A CA 1
ATOM 832 C C . PHE A 1 117 ? 162.36000 186.94500 133.47000 1.000 33.13000 113 PHE A C 1
ATOM 833 O O . PHE A 1 117 ? 161.50300 187.74700 133.08400 1.000 33.13000 113 PHE A O 1
ATOM 841 N N . ASN A 1 118 ? 163.18800 186.33000 132.62400 1.000 37.52000 114 ASN A N 1
ATOM 842 C CA . ASN A 1 118 ? 162.97200 186.44400 131.18700 1.000 37.52000 114 ASN A CA 1
ATOM 843 C C . ASN A 1 118 ? 161.83400 185.54500 130.72800 1.000 37.52000 114 ASN A C 1
ATOM 844 O O . ASN A 1 118 ? 161.23200 185.78500 129.67700 1.000 37.52000 114 ASN A O 1
ATOM 849 N N . TYR A 1 119 ? 161.53100 184.49500 131.49300 1.000 31.88000 115 TYR A N 1
ATOM 850 C CA . TYR A 1 119 ? 160.44000 183.60800 131.10200 1.000 31.88000 115 TYR A CA 1
ATOM 851 C C . TYR A 1 119 ? 159.08600 184.27600 131.29200 1.000 31.88000 115 TYR A C 1
ATOM 852 O O . TYR A 1 119 ? 158.27700 184.32600 130.36000 1.000 31.88000 115 TYR A O 1
ATOM 861 N N . LEU A 1 120 ? 158.81500 184.79300 132.49200 1.000 33.43000 116 LEU A N 1
ATOM 862 C CA . LEU A 1 120 ? 157.52300 185.39600 132.80100 1.000 33.43000 116 LEU A CA 1
ATOM 863 C C . LEU A 1 120 ? 157.41900 186.85200 132.35600 1.000 33.43000 116 LEU A C 1
ATOM 864 O O . LEU A 1 120 ? 156.52900 187.57300 132.82000 1.000 33.43000 116 LEU A O 1
ATOM 869 N N . PHE A 1 121 ? 158.30200 187.30700 131.46600 1.000 46.63000 117 PHE A N 1
ATOM 870 C CA . PHE A 1 121 ? 158.15000 188.60300 130.82600 1.000 46.63000 117 PHE A CA 1
ATOM 871 C C . PHE A 1 121 ? 157.58300 188.51900 129.41900 1.000 46.63000 117 PHE A C 1
ATOM 872 O O . PHE A 1 121 ? 156.72700 189.33900 129.07300 1.000 46.63000 117 PHE A O 1
ATOM 880 N N . GLU A 1 122 ? 158.03400 187.55900 128.59600 1.000 49.25000 118 GLU A N 1
ATOM 881 C CA . GLU A 1 122 ? 157.38400 187.24700 127.32100 1.000 49.25000 118 GLU A CA 1
ATOM 882 C C . GLU A 1 122 ? 157.17800 185.72400 127.30500 1.000 49.25000 118 GLU A C 1
ATOM 883 O O . GLU A 1 122 ? 158.08900 184.92000 127.52300 1.000 49.25000 118 GLU A O 1
ATOM 889 N N . ASN A 1 123 ? 155.92200 185.32100 127.15500 1.000 50.14000 119 ASN A N 1
ATOM 890 C CA . ASN A 1 123 ? 155.53700 183.91600 127.19200 1.000 50.14000 119 ASN A CA 1
ATOM 891 C C . ASN A 1 123 ? 154.37200 183.63900 126.25100 1.000 50.14000 119 ASN A C 1
ATOM 892 O O . ASN A 1 123 ? 153.55600 182.75200 126.51100 1.000 50.14000 119 ASN A O 1
ATOM 897 N N . GLU A 1 124 ? 154.28500 184.40300 125.16300 1.000 55.06000 120 GLU A N 1
ATOM 898 C CA . GLU A 1 124 ? 153.11800 184.36600 124.29000 1.000 55.06000 120 GLU A CA 1
ATOM 899 C C . GLU A 1 124 ? 153.01100 183.02900 123.57100 1.000 55.06000 120 GLU A C 1
ATOM 900 O O . GLU A 1 124 ? 153.88900 182.65700 122.78700 1.000 55.06000 120 GLU A O 1
ATOM 906 N N . VAL A 1 125 ? 151.93700 182.30700 123.85400 1.000 57.04000 121 VAL A N 1
ATOM 907 C CA . VAL A 1 125 ? 151.68700 181.02200 123.21700 1.000 57.04000 121 VAL A CA 1
ATOM 908 C C . VAL A 1 125 ? 151.03200 181.25500 121.86500 1.000 57.04000 121 VAL A C 1
ATOM 909 O O . VAL A 1 125 ? 150.04700 181.99200 121.74500 1.000 57.04000 121 VAL A O 1
ATOM 913 N N . VAL A 1 126 ? 151.57500 180.61700 120.83500 1.000 58.48000 122 VAL A N 1
ATOM 914 C CA . VAL A 1 126 ? 151.10100 180.78700 119.46900 1.000 58.48000 122 VAL A CA 1
ATOM 915 C C . VAL A 1 126 ? 150.12900 179.66100 119.15500 1.000 58.48000 122 VAL A C 1
ATOM 916 O O . VAL A 1 126 ? 150.48900 178.48100 119.23600 1.000 58.48000 122 VAL A O 1
ATOM 920 N N . GLY A 1 127 ? 148.89900 180.02700 118.80000 1.000 71.57000 123 GLY A N 1
ATOM 921 C CA . GLY A 1 127 ? 147.87700 179.07900 118.41300 1.000 71.57000 123 GLY A CA 1
ATOM 922 C C . GLY A 1 127 ? 146.58800 179.18200 119.20000 1.000 71.57000 123 GLY A C 1
ATOM 923 O O . GLY A 1 127 ? 145.52000 178.89000 118.64700 1.000 71.57000 123 GLY A O 1
ATOM 924 N N . CYS A 1 128 ? 146.65200 179.58400 120.46400 1.000 74.01000 124 CYS A N 1
ATOM 925 C CA . CYS A 1 128 ? 145.45400 179.61700 121.28900 1.000 74.01000 124 CYS A CA 1
ATOM 926 C C . CYS A 1 128 ? 144.57000 180.79600 120.88700 1.000 74.01000 124 CYS A C 1
ATOM 927 O O . CYS A 1 128 ? 145.07500 181.80800 120.38500 1.000 74.01000 124 CYS A O 1
ATOM 930 N N . PRO A 1 129 ? 143.25200 180.69000 121.05600 1.000 83.12000 125 PRO A N 1
ATOM 931 C CA . PRO A 1 129 ? 142.37800 181.82800 120.74700 1.000 83.12000 125 PRO A CA 1
ATOM 932 C C . PRO A 1 129 ? 142.53600 182.94600 121.76600 1.000 83.12000 125 PRO A C 1
ATOM 933 O O . PRO A 1 129 ? 142.99500 182.73000 122.89000 1.000 83.12000 125 PRO A O 1
ATOM 937 N N . ARG A 1 130 ? 142.14200 184.15400 121.35900 1.000 92.17000 126 ARG A N 1
ATOM 938 C CA . ARG A 1 130 ? 142.32000 185.32200 122.21500 1.000 92.17000 126 ARG A CA 1
ATOM 939 C C . ARG A 1 130 ? 141.31200 185.33800 123.35800 1.000 92.17000 126 ARG A C 1
ATOM 940 O O . ARG A 1 130 ? 141.60600 185.85100 124.44800 1.000 92.17000 126 ARG A O 1
ATOM 948 N N . GLY A 1 131 ? 140.12100 184.78500 123.12800 1.000 89.53000 127 GLY A N 1
ATOM 949 C CA . GLY A 1 131 ? 139.07000 184.75200 124.12800 1.000 89.53000 127 GLY A CA 1
ATOM 950 C C . GLY A 1 131 ? 139.43000 183.91300 125.33500 1.000 89.53000 127 GLY A C 1
ATOM 951 O O . GLY A 1 131 ? 138.94800 184.15900 126.44400 1.000 89.53000 127 GLY A O 1
ATOM 952 N N . TYR A 1 132 ? 140.28200 182.91400 125.12400 1.000 70.94000 128 TYR A N 1
ATOM 953 C CA . TYR A 1 132 ? 140.88300 182.16100 126.21400 1.000 70.94000 128 TYR A CA 1
ATOM 954 C C . TYR A 1 132 ? 142.04000 182.90000 126.86900 1.000 70.94000 128 TYR A C 1
ATOM 955 O O . TYR A 1 132 ? 142.19000 182.83500 128.09500 1.000 70.94000 128 TYR A O 1
ATOM 964 N N . LYS A 1 133 ? 142.83500 183.62300 126.07500 1.000 77.57000 129 LYS A N 1
ATOM 965 C CA . LYS A 1 133 ? 144.03700 184.27400 126.58600 1.000 77.57000 129 LYS A CA 1
ATOM 966 C C . LYS A 1 133 ? 143.69600 185.43600 127.51400 1.000 77.57000 129 LYS A C 1
ATOM 967 O O . LYS A 1 133 ? 144.38300 185.65300 128.52100 1.000 77.57000 129 LYS A O 1
ATOM 973 N N . MET A 1 134 ? 142.63100 186.18200 127.20700 1.000 82.54000 130 MET A N 1
ATOM 974 C CA . MET A 1 134 ? 142.23700 187.29600 128.07000 1.000 82.54000 130 MET A CA 1
ATOM 975 C C . MET A 1 134 ? 141.74300 186.80100 129.42700 1.000 82.54000 130 MET A C 1
ATOM 976 O O . MET A 1 134 ? 142.08700 187.37000 130.47300 1.000 82.54000 130 MET A O 1
ATOM 981 N N . SER A 1 135 ? 140.94500 185.72900 129.42800 1.000 71.81000 131 SER A N 1
ATOM 982 C CA . SER A 1 135 ? 140.49500 185.13500 130.68300 1.000 71.81000 131 SER A CA 1
ATOM 983 C C . SER A 1 135 ? 141.66100 184.53600 131.45900 1.000 71.81000 131 SER A C 1
ATOM 984 O O . SER A 1 135 ? 141.67900 184.57500 132.69700 1.000 71.81000 131 SER A O 1
ATOM 987 N N . SER A 1 136 ? 142.65300 183.99400 130.74500 1.000 65.44000 132 SER A N 1
ATOM 988 C CA . SER A 1 136 ? 143.85800 183.48700 131.39300 1.000 65.44000 132 SER A CA 1
ATOM 989 C C . SER A 1 136 ? 144.63300 184.60600 132.08300 1.000 65.44000 132 SER A C 1
ATOM 990 O O . SER A 1 136 ? 145.12500 184.43500 133.20300 1.000 65.44000 132 SER A O 1
ATOM 993 N N . ILE A 1 137 ? 144.73500 185.76700 131.43100 1.000 66.09000 133 ILE A N 1
ATOM 994 C CA . ILE A 1 137 ? 145.45600 186.89300 132.02600 1.000 66.09000 133 ILE A CA 1
ATOM 995 C C . ILE A 1 137 ? 144.69600 187.44400 133.23200 1.000 66.09000 133 ILE A C 1
ATOM 996 O O . ILE A 1 137 ? 145.30100 187.80500 134.25200 1.000 66.09000 133 ILE A O 1
ATOM 1001 N N . LYS A 1 138 ? 143.35900 187.45700 133.16100 1.000 64.05000 134 LYS A N 1
ATOM 1002 C CA . LYS A 1 138 ? 142.55500 187.88900 134.30700 1.000 64.05000 134 LYS A CA 1
ATOM 1003 C C . LYS A 1 138 ? 142.73200 186.95400 135.50100 1.000 64.05000 134 LYS A C 1
ATOM 1004 O O . LYS A 1 138 ? 142.92100 187.40700 136.64100 1.000 64.05000 134 LYS A O 1
ATOM 1010 N N . THR A 1 139 ? 142.68700 185.64100 135.25000 1.000 56.33000 135 THR A N 1
ATOM 1011 C CA . THR A 1 139 ? 142.86400 184.66000 136.31800 1.000 56.33000 135 THR A CA 1
ATOM 1012 C C . THR A 1 139 ? 144.26900 184.73200 136.90900 1.000 56.33000 135 THR A C 1
ATOM 1013 O O . THR A 1 139 ? 144.44200 184.64500 138.13500 1.000 56.33000 135 THR A O 1
ATOM 1017 N N . THR A 1 140 ? 145.27600 184.93900 136.05400 1.000 47.30000 136 THR A N 1
ATOM 1018 C CA . THR A 1 140 ? 146.65500 185.07000 136.51400 1.000 47.30000 136 THR A CA 1
ATOM 1019 C C . THR A 1 140 ? 146.82500 186.28300 137.41700 1.000 47.30000 136 THR A C 1
ATOM 1020 O O . THR A 1 140 ? 147.45100 186.18900 138.48000 1.000 47.30000 136 THR A O 1
ATOM 1024 N N . LEU A 1 141 ? 146.25400 187.42300 137.01500 1.000 46.76000 137 LEU A N 1
ATOM 1025 C CA . LEU A 1 141 ? 146.33800 188.63600 137.82300 1.000 46.76000 137 LEU A CA 1
ATOM 1026 C C . LEU A 1 141 ? 145.65000 188.46300 139.17000 1.000 46.76000 137 LEU A C 1
ATOM 1027 O O . LEU A 1 141 ? 146.20000 188.85600 140.21100 1.000 46.76000 137 LEU A O 1
ATOM 1032 N N . PHE A 1 142 ? 144.46100 187.85000 139.17200 1.000 44.70000 138 PHE A N 1
ATOM 1033 C CA . PHE A 1 142 ? 143.71500 187.67200 140.41500 1.000 44.70000 138 PHE A CA 1
ATOM 1034 C C . PHE A 1 142 ? 144.45200 186.75100 141.38200 1.000 44.70000 138 PHE A C 1
ATOM 1035 O O . PHE A 1 142 ? 144.60600 187.07500 142.56900 1.000 44.70000 138 PHE A O 1
ATOM 1043 N N . ARG A 1 143 ? 144.94000 185.60900 140.88800 1.000 39.84000 139 ARG A N 1
ATOM 1044 C CA . ARG A 1 143 ? 145.59300 184.65900 141.78200 1.000 39.84000 139 ARG A CA 1
ATOM 1045 C C . ARG A 1 143 ? 146.95100 185.17400 142.24900 1.000 39.84000 139 ARG A C 1
ATOM 1046 O O . ARG A 1 143 ? 147.34600 184.93300 143.39800 1.000 39.84000 139 ARG A O 1
ATOM 1054 N N . CYS A 1 144 ? 147.65700 185.92200 141.39000 1.000 38.49000 140 CYS A N 1
ATOM 1055 C CA . CYS A 1 144 ? 148.90900 186.55700 141.79000 1.000 38.49000 140 CYS A CA 1
ATOM 1056 C C . CYS A 1 144 ? 148.69600 187.56400 142.91300 1.000 38.49000 140 CYS A C 1
ATOM 1057 O O . CYS A 1 144 ? 149.42900 187.55100 143.91400 1.000 38.49000 140 CYS A O 1
ATOM 1060 N N . LYS A 1 145 ? 147.68400 188.43000 142.77100 1.000 39.90000 141 LYS A N 1
ATOM 1061 C CA . LYS A 1 145 ? 147.41300 189.42900 143.80100 1.000 39.90000 141 LYS A CA 1
ATOM 1062 C C . LYS A 1 145 ? 146.98100 188.77700 145.10800 1.000 39.90000 141 LYS A C 1
ATOM 1063 O O . LYS A 1 145 ? 147.39900 189.21200 146.19000 1.000 39.90000 141 LYS A O 1
ATOM 1069 N N . PHE A 1 146 ? 146.17200 187.71500 145.02300 1.000 33.49000 142 PHE A N 1
ATOM 1070 C CA . PHE A 1 146 ? 145.72100 187.01200 146.22200 1.000 33.49000 142 PHE A CA 1
ATOM 1071 C C . PHE A 1 146 ? 146.89100 186.38300 146.97200 1.000 33.49000 142 PHE A C 1
ATOM 1072 O O . PHE A 1 146 ? 147.03800 186.57500 148.18900 1.000 33.49000 142 PHE A O 1
ATOM 1080 N N . VAL A 1 147 ? 147.75400 185.65700 146.25000 1.000 29.65000 143 VAL A N 1
ATOM 1081 C CA . VAL A 1 147 ? 148.86400 184.94900 146.88400 1.000 29.65000 143 VAL A CA 1
ATOM 1082 C C . VAL A 1 147 ? 149.87200 185.93200 147.46900 1.000 29.65000 143 VAL A C 1
ATOM 1083 O O . VAL A 1 147 ? 150.40700 185.71300 148.56400 1.000 29.65000 143 VAL A O 1
ATOM 1087 N N . ALA A 1 148 ? 150.10900 187.05700 146.78500 1.000 30.93000 144 ALA A N 1
ATOM 1088 C CA . ALA A 1 148 ? 151.03700 188.04600 147.32700 1.000 30.93000 144 ALA A CA 1
ATOM 1089 C C . ALA A 1 148 ? 150.47700 188.72200 148.57600 1.000 30.93000 144 ALA A C 1
ATOM 1090 O O . ALA A 1 148 ? 151.13400 188.73100 149.63000 1.000 30.93000 144 ALA A O 1
ATOM 1092 N N . PHE A 1 149 ? 149.25800 189.27200 148.48700 1.000 32.66000 145 PHE A N 1
ATOM 1093 C CA . PHE A 1 149 ? 148.69000 190.04400 149.58500 1.000 32.66000 145 PHE A CA 1
ATOM 1094 C C . PHE A 1 149 ? 148.39200 189.21400 150.82400 1.000 32.66000 145 PHE A C 1
ATOM 1095 O O . PHE A 1 149 ? 148.51700 189.74500 151.93400 1.000 32.66000 145 PHE A O 1
ATOM 1103 N N . SER A 1 150 ? 148.03600 187.93300 150.67500 1.000 26.71000 146 SER A N 1
ATOM 1104 C CA . SER A 1 150 ? 147.72500 187.11600 151.84500 1.000 26.71000 146 SER A CA 1
ATOM 1105 C C . SER A 1 150 ? 148.95700 186.89800 152.72000 1.000 26.71000 146 SER A C 1
ATOM 1106 O O . SER A 1 150 ? 148.93200 187.16800 153.93200 1.000 26.71000 146 SER A O 1
ATOM 1109 N N . LEU A 1 151 ? 150.05200 186.43600 152.10800 1.000 24.18000 147 LEU A N 1
ATOM 1110 C CA . LEU A 1 151 ? 151.30000 186.24800 152.84200 1.000 24.18000 147 LEU A CA 1
ATOM 1111 C C . LEU A 1 151 ? 151.84900 187.56900 153.35600 1.000 24.18000 147 LEU A C 1
ATOM 1112 O O . LEU A 1 151 ? 152.39200 187.62000 154.46400 1.000 24.18000 147 LEU A O 1
ATOM 1117 N N . GLY A 1 152 ? 151.68400 188.65400 152.58900 1.000 28.19000 148 GLY A N 1
ATOM 1118 C CA . GLY A 1 152 ? 152.17000 189.94700 153.05300 1.000 28.19000 148 GLY A CA 1
ATOM 1119 C C . GLY A 1 152 ? 151.45900 190.43400 154.30200 1.000 28.19000 148 GLY A C 1
ATOM 1120 O O . GLY A 1 152 ? 152.10100 190.84100 155.27700 1.000 28.19000 148 GLY A O 1
ATOM 1121 N N . ILE A 1 153 ? 150.12500 190.35200 154.30600 1.000 30.25000 149 ILE A N 1
ATOM 1122 C CA . ILE A 1 153 ? 149.34300 190.83200 155.44400 1.000 30.25000 149 ILE A CA 1
ATOM 1123 C C . ILE A 1 153 ? 149.59300 189.96100 156.67100 1.000 30.25000 149 ILE A C 1
ATOM 1124 O O . ILE A 1 153 ? 149.80700 190.47200 157.78300 1.000 30.25000 149 ILE A O 1
ATOM 1129 N N . LEU A 1 154 ? 149.61000 188.63500 156.48200 1.000 28.12000 150 LEU A N 1
ATOM 1130 C CA . LEU A 1 154 ? 149.81200 187.73500 157.61500 1.000 28.12000 150 LEU A CA 1
ATOM 1131 C C . LEU A 1 154 ? 151.21100 187.87900 158.20200 1.000 28.12000 150 LEU A C 1
ATOM 1132 O O . LEU A 1 154 ? 151.37900 187.89600 159.42700 1.000 28.12000 150 LEU A O 1
ATOM 1137 N N . SER A 1 155 ? 152.22500 188.03000 157.34200 1.000 34.21000 151 SER A N 1
ATOM 1138 C CA . SER A 1 155 ? 153.59000 188.20400 157.82100 1.000 34.21000 151 SER A CA 1
ATOM 1139 C C . SER A 1 155 ? 153.76900 189.52900 158.54700 1.000 34.21000 151 SER A C 1
ATOM 1140 O O . SER A 1 155 ? 154.46200 189.58700 159.57100 1.000 34.21000 151 SER A O 1
ATOM 1143 N N . PHE A 1 156 ? 153.14500 190.59900 158.04200 1.000 40.91000 152 PHE A N 1
ATOM 1144 C CA . PHE A 1 156 ? 153.26600 191.89700 158.69900 1.000 40.91000 152 PHE A CA 1
ATOM 1145 C C . PHE A 1 156 ? 152.61300 191.88300 160.07500 1.000 40.91000 152 PHE A C 1
ATOM 1146 O O . PHE A 1 156 ? 153.19500 192.37300 161.05200 1.000 40.91000 152 PHE A O 1
ATOM 1154 N N . PHE A 1 157 ? 151.41400 191.29800 160.17900 1.000 42.87000 153 PHE A N 1
ATOM 1155 C CA . PHE A 1 157 ? 150.74700 191.24600 161.47800 1.000 42.87000 153 PHE A CA 1
ATOM 1156 C C . PHE A 1 157 ? 151.47800 190.32200 162.44500 1.000 42.87000 153 PHE A C 1
ATOM 1157 O O . PHE A 1 157 ? 151.53800 190.59700 163.65100 1.000 42.87000 153 PHE A O 1
ATOM 1165 N N . GLY A 1 158 ? 152.07100 189.24100 161.92900 1.000 39.07000 154 GLY A N 1
ATOM 1166 C CA . GLY A 1 158 ? 152.82100 188.34300 162.78900 1.000 39.07000 154 GLY A CA 1
ATOM 1167 C C . GLY A 1 158 ? 154.07700 188.98200 163.34700 1.000 39.07000 154 GLY A C 1
ATOM 1168 O O . GLY A 1 158 ? 154.37800 188.84400 164.53700 1.000 39.07000 154 GLY A O 1
ATOM 1169 N N . TRP A 1 159 ? 154.82000 189.70300 162.49700 1.000 39.63000 155 TRP A N 1
ATOM 1170 C CA . TRP A 1 159 ? 155.98400 190.44000 162.98300 1.000 39.63000 155 TRP A CA 1
ATOM 1171 C C . TRP A 1 159 ? 155.57600 191.50700 163.98500 1.000 39.63000 155 TRP A C 1
ATOM 1172 O O . TRP A 1 159 ? 156.23100 191.66900 165.02500 1.000 39.63000 155 TRP A O 1
ATOM 1183 N N . LEU A 1 160 ? 154.48500 192.23000 163.69100 1.000 44.01000 156 LEU A N 1
ATOM 1184 C CA . LEU A 1 160 ? 154.02900 193.31700 164.55300 1.000 44.01000 156 LEU A CA 1
ATOM 1185 C C . LEU A 1 160 ? 153.68800 192.81400 165.94600 1.000 44.01000 156 LEU A C 1
ATOM 1186 O O . LEU A 1 160 ? 154.19200 193.34700 166.94000 1.000 44.01000 156 LEU A O 1
ATOM 1191 N N . MET A 1 161 ? 152.87900 191.75100 166.03100 1.000 46.61000 157 MET A N 1
ATOM 1192 C CA . MET A 1 161 ? 152.57900 191.14800 167.32800 1.000 46.61000 157 MET A CA 1
ATOM 1193 C C . MET A 1 161 ? 153.84500 190.63200 168.00300 1.000 46.61000 157 MET A C 1
ATOM 1194 O O . MET A 1 161 ? 154.24400 191.16100 169.05000 1.000 46.61000 157 MET A O 1
ATOM 1199 N N . TRP A 1 162 ? 154.54500 189.69000 167.34400 1.000 42.12000 158 TRP A N 1
ATOM 1200 C CA . TRP A 1 162 ? 155.66600 188.95000 167.92500 1.000 42.12000 158 TRP A CA 1
ATOM 1201 C C . TRP A 1 162 ? 156.79200 189.85300 168.41200 1.000 42.12000 158 TRP A C 1
ATOM 1202 O O . TRP A 1 162 ? 157.51100 189.48600 169.34800 1.000 42.12000 158 TRP A O 1
ATOM 1213 N N . THR A 1 163 ? 156.96000 191.03500 167.82100 1.000 48.44000 159 THR A N 1
ATOM 1214 C CA . THR A 1 163 ? 158.05200 191.89500 168.23600 1.000 48.44000 159 THR A CA 1
ATOM 1215 C C . THR A 1 163 ? 157.61400 193.12800 169.01500 1.000 48.44000 159 THR A C 1
ATOM 1216 O O . THR A 1 163 ? 158.27200 193.46700 170.00600 1.000 48.44000 159 THR A O 1
ATOM 1220 N N . LEU A 1 164 ? 156.50400 193.77000 168.65900 1.000 57.34000 160 LEU A N 1
ATOM 1221 C CA . LEU A 1 164 ? 156.14100 195.01700 169.30300 1.000 57.34000 160 LEU A CA 1
ATOM 1222 C C . LEU A 1 164 ? 154.93300 194.91700 170.21700 1.000 57.34000 160 LEU A C 1
ATOM 1223 O O . LEU A 1 164 ? 154.38900 195.95600 170.58900 1.000 57.34000 160 LEU A O 1
ATOM 1228 N N . LEU A 1 165 ? 154.48200 193.71500 170.58900 1.000 61.09000 161 LEU A N 1
ATOM 1229 C CA . LEU A 1 165 ? 153.46900 193.64300 171.64000 1.000 61.09000 161 LEU A CA 1
ATOM 1230 C C . LEU A 1 165 ? 154.05100 193.73700 173.05200 1.000 61.09000 161 LEU A C 1
ATOM 1231 O O . LEU A 1 165 ? 153.53700 194.55100 173.84000 1.000 61.09000 161 LEU A O 1
ATOM 1236 N N . PRO A 1 166 ? 155.09400 192.97700 173.45000 1.000 68.66000 162 PRO A N 1
ATOM 1237 C CA . PRO A 1 166 ? 155.59100 193.15800 174.82600 1.000 68.66000 162 PRO A CA 1
ATOM 1238 C C . PRO A 1 166 ? 156.34500 194.45900 175.02600 1.000 68.66000 162 PRO A C 1
ATOM 1239 O O . PRO A 1 166 ? 156.46300 194.93400 176.16200 1.000 68.66000 162 PRO A O 1
ATOM 1243 N N . LEU A 1 167 ? 156.86800 195.04900 173.95000 1.000 75.04000 163 LEU A N 1
ATOM 1244 C CA . LEU A 1 167 ? 157.47500 196.36900 174.06300 1.000 75.04000 163 LEU A CA 1
ATOM 1245 C C . LEU A 1 167 ? 156.41000 197.43400 174.29200 1.000 75.04000 163 LEU A C 1
ATOM 1246 O O . LEU A 1 167 ? 156.60100 198.35400 175.09800 1.000 75.04000 163 LEU A O 1
ATOM 1251 N N . ALA A 1 168 ? 155.27400 197.31600 173.59900 1.000 76.17000 164 ALA A N 1
ATOM 1252 C CA . ALA A 1 168 ? 154.17600 198.25400 173.81000 1.000 76.17000 164 ALA A CA 1
ATOM 1253 C C . ALA A 1 168 ? 153.56300 198.07700 175.19000 1.000 76.17000 164 ALA A C 1
ATOM 1254 O O . ALA A 1 168 ? 153.13500 199.05600 175.81600 1.000 76.17000 164 ALA A O 1
ATOM 1256 N N . VAL A 1 169 ? 153.52400 196.83500 175.68400 1.000 81.71000 165 VAL A N 1
ATOM 1257 C CA . VAL A 1 169 ? 153.02700 196.57200 177.03300 1.000 81.71000 165 VAL A CA 1
ATOM 1258 C C . VAL A 1 169 ? 153.91800 197.24600 178.07100 1.000 81.71000 165 VAL A C 1
ATOM 1259 O O . VAL A 1 169 ? 153.42800 197.85400 179.03200 1.000 81.71000 165 VAL A O 1
ATOM 1263 N N . LEU A 1 170 ? 155.23600 197.20500 177.86500 1.000 84.13000 166 LEU A N 1
ATOM 1264 C CA . LEU A 1 170 ? 156.14300 197.80800 178.83600 1.000 84.13000 166 LEU A CA 1
ATOM 1265 C C . LEU A 1 170 ? 156.14000 199.32900 178.73400 1.000 84.13000 166 LEU A C 1
ATOM 1266 O O . LEU A 1 170 ? 156.28600 200.02100 179.74800 1.000 84.13000 166 LEU A O 1
ATOM 1271 N N . VAL A 1 171 ? 155.98000 199.87600 177.52500 1.000 84.49000 167 VAL A N 1
ATOM 1272 C CA . VAL A 1 171 ? 155.98700 201.33200 177.40100 1.000 84.49000 167 VAL A CA 1
ATOM 1273 C C . VAL A 1 171 ? 154.64900 201.90600 177.85900 1.000 84.49000 167 VAL A C 1
ATOM 1274 O O . VAL A 1 171 ? 154.55000 203.09000 178.20300 1.000 84.49000 167 VAL A O 1
ATOM 1278 N N . VAL A 1 172 ? 153.60200 201.07500 177.89200 1.000 88.94000 168 VAL A N 1
ATOM 1279 C CA . VAL A 1 172 ? 152.37000 201.48700 178.55900 1.000 88.94000 168 VAL A CA 1
ATOM 1280 C C . VAL A 1 172 ? 152.55600 201.44600 180.07100 1.000 88.94000 168 VAL A C 1
ATOM 1281 O O . VAL A 1 172 ? 152.20700 202.39600 180.78300 1.000 88.94000 168 VAL A O 1
ATOM 1285 N N . ASP A 1 173 ? 153.14600 200.36800 180.58000 1.000 91.40000 169 ASP A N 1
ATOM 1286 C CA . ASP A 1 173 ? 153.41700 200.24200 182.00800 1.000 91.40000 169 ASP A CA 1
ATOM 1287 C C . ASP A 1 173 ? 154.71900 200.93700 182.39900 1.000 91.40000 169 ASP A C 1
ATOM 1288 O O . ASP A 1 173 ? 155.14600 201.89600 181.75600 1.000 91.40000 169 ASP A O 1
ATOM 1293 N N . GLN A 1 182 ? 163.12200 191.56900 185.16800 1.000 110.57000 178 GLN A N 1
ATOM 1294 C CA . GLN A 1 182 ? 161.69900 191.33400 185.37300 1.000 110.57000 178 GLN A CA 1
ATOM 1295 C C . GLN A 1 182 ? 160.85800 191.86400 184.22300 1.000 110.57000 178 GLN A C 1
ATOM 1296 O O . GLN A 1 182 ? 159.64800 192.04400 184.35400 1.000 110.57000 178 GLN A O 1
ATOM 1302 N N . THR A 1 183 ? 161.50600 192.10700 183.08600 1.000 102.54000 179 THR A N 1
ATOM 1303 C CA . THR A 1 183 ? 160.84100 192.72200 181.94700 1.000 102.54000 179 THR A CA 1
ATOM 1304 C C . THR A 1 183 ? 160.50400 191.72100 180.85000 1.000 102.54000 179 THR A C 1
ATOM 1305 O O . THR A 1 183 ? 159.32300 191.52400 180.54700 1.000 102.54000 179 THR A O 1
ATOM 1309 N N . SER A 1 184 ? 161.52700 191.06100 180.29500 1.000 90.00000 180 SER A N 1
ATOM 1310 C CA . SER A 1 184 ? 161.40000 190.08500 179.20700 1.000 90.00000 180 SER A CA 1
ATOM 1311 C C . SER A 1 184 ? 160.61300 190.64900 178.02400 1.000 90.00000 180 SER A C 1
ATOM 1312 O O . SER A 1 184 ? 159.51900 190.18600 177.69600 1.000 90.00000 180 SER A O 1
ATOM 1315 N N . LEU A 1 185 ? 161.17600 191.68000 177.38800 1.000 80.35000 181 LEU A N 1
ATOM 1316 C CA . LEU A 1 185 ? 160.50200 192.29300 176.24700 1.000 80.35000 181 LEU A CA 1
ATOM 1317 C C . LEU A 1 185 ? 160.54900 191.39700 175.01800 1.000 80.35000 181 LEU A C 1
ATOM 1318 O O . LEU A 1 185 ? 159.60900 191.38400 174.21600 1.000 80.35000 181 LEU A O 1
ATOM 1323 N N . ARG A 1 186 ? 161.63000 190.65100 174.84100 1.000 75.17000 182 ARG A N 1
ATOM 1324 C CA . ARG A 1 186 ? 161.76300 189.74700 173.71300 1.000 75.17000 182 ARG A CA 1
ATOM 1325 C C . ARG A 1 186 ? 161.22900 188.37400 174.09000 1.000 75.17000 182 ARG A C 1
ATOM 1326 O O . ARG A 1 186 ? 161.10200 188.04200 175.27200 1.000 75.17000 182 ARG A O 1
ATOM 1334 N N . PHE A 1 187 ? 160.91600 187.57600 173.06900 1.000 59.15000 183 PHE A N 1
ATOM 1335 C CA . PHE A 1 187 ? 160.31800 186.27100 173.31900 1.000 59.15000 183 PHE A CA 1
ATOM 1336 C C . PHE A 1 187 ? 161.35300 185.27300 173.81800 1.000 59.15000 183 PHE A C 1
ATOM 1337 O O . PHE A 1 187 ? 161.23100 184.74600 174.92900 1.000 59.15000 183 PHE A O 1
ATOM 1345 N N . VAL A 1 188 ? 162.38100 185.00400 173.01900 1.000 57.76000 184 VAL A N 1
ATOM 1346 C CA . VAL A 1 188 ? 163.38100 183.99500 173.33800 1.000 57.76000 184 VAL A CA 1
ATOM 1347 C C . VAL A 1 188 ? 164.72700 184.69100 173.50000 1.000 57.76000 184 VAL A C 1
ATOM 1348 O O . VAL A 1 188 ? 164.98000 185.72800 172.87700 1.000 57.76000 184 VAL A O 1
ATOM 1352 N N . GLU A 1 189 ? 165.56700 184.15700 174.38300 1.000 67.35000 185 GLU A N 1
ATOM 1353 C CA . GLU A 1 189 ? 166.87500 184.73800 174.62900 1.000 67.35000 185 GLU A CA 1
ATOM 1354 C C . GLU A 1 189 ? 167.91400 184.15000 173.67900 1.000 67.35000 185 GLU A C 1
ATOM 1355 O O . GLU A 1 189 ? 167.77600 183.03300 173.17500 1.000 67.35000 185 GLU A O 1
ATOM 1361 N N . ALA A 1 190 ? 168.97100 184.92300 173.44300 1.000 74.21000 186 ALA A N 1
ATOM 1362 C CA . ALA A 1 190 ? 170.06000 184.50500 172.57600 1.000 74.21000 186 ALA A CA 1
ATOM 1363 C C . ALA A 1 190 ? 171.38600 184.88100 173.21500 1.000 74.21000 186 ALA A C 1
ATOM 1364 O O . ALA A 1 190 ? 171.43300 185.66300 174.16800 1.000 74.21000 186 ALA A O 1
ATOM 1366 N N . TRP A 1 191 ? 172.46300 184.30800 172.68400 1.000 83.75000 187 TRP A N 1
ATOM 1367 C CA . TRP A 1 191 ? 173.79900 184.64200 173.15700 1.000 83.75000 187 TRP A CA 1
ATOM 1368 C C . TRP A 1 191 ? 174.15500 186.07300 172.77500 1.000 83.75000 187 TRP A C 1
ATOM 1369 O O . TRP A 1 191 ? 173.77800 186.56900 171.71100 1.000 83.75000 187 TRP A O 1
ATOM 1380 N N . TYR A 1 192 ? 174.89500 186.73300 173.65500 1.000 88.62000 188 TYR A N 1
ATOM 1381 C CA . TYR A 1 192 ? 175.31000 188.11000 173.43700 1.000 88.62000 188 TYR A CA 1
ATOM 1382 C C . TYR A 1 192 ? 176.62500 188.32600 174.16600 1.000 88.62000 188 TYR A C 1
ATOM 1383 O O . TYR A 1 192 ? 176.96500 187.57100 175.08600 1.000 88.62000 188 TYR A O 1
ATOM 1392 N N . PRO A 1 193 ? 177.41000 189.33000 173.75800 1.000 102.46000 189 PRO A N 1
ATOM 1393 C CA . PRO A 1 193 ? 178.62100 189.65000 174.53600 1.000 102.46000 189 PRO A CA 1
ATOM 1394 C C . PRO A 1 193 ? 178.31200 190.20300 175.91700 1.000 102.46000 189 PRO A C 1
ATOM 1395 O O . PRO A 1 193 ? 178.94700 189.80200 176.90100 1.000 102.46000 189 PRO A O 1
ATOM 1399 N N . PHE A 1 194 ? 177.34800 191.11100 176.01800 1.000 111.44000 190 PHE A N 1
ATOM 1400 C CA . PHE A 1 194 ? 176.96400 191.70500 177.28600 1.000 111.44000 190 PHE A CA 1
ATOM 1401 C C . PHE A 1 194 ? 175.92700 190.82500 177.98000 1.000 111.44000 190 PHE A C 1
ATOM 1402 O O . PHE A 1 194 ? 175.60200 189.72500 177.52800 1.000 111.44000 190 PHE A O 1
ATOM 1410 N N . ASP A 1 195 ? 175.40200 191.32100 179.10100 1.000 115.67000 191 ASP A N 1
ATOM 1411 C CA . ASP A 1 195 ? 174.48500 190.51800 179.90500 1.000 115.67000 191 ASP A CA 1
ATOM 1412 C C . ASP A 1 195 ? 173.05200 190.61200 179.38700 1.000 115.67000 191 ASP A C 1
ATOM 1413 O O . ASP A 1 195 ? 172.28600 189.64600 179.48900 1.000 115.67000 191 ASP A O 1
ATOM 1418 N N . THR A 1 196 ? 172.67100 191.78100 178.85300 1.000 109.55000 192 THR A N 1
ATOM 1419 C CA . THR A 1 196 ? 171.34600 192.10800 178.31400 1.000 109.55000 192 THR A CA 1
ATOM 1420 C C . THR A 1 196 ? 170.20800 191.92100 179.31700 1.000 109.55000 192 THR A C 1
ATOM 1421 O O . THR A 1 196 ? 169.04100 191.82200 178.92300 1.000 109.55000 192 THR A O 1
ATOM 1425 N N . THR A 1 197 ? 170.53100 191.87700 180.61200 1.000 109.24000 193 THR A N 1
ATOM 1426 C CA . THR A 1 197 ? 169.49600 191.81200 181.63700 1.000 109.24000 193 THR A CA 1
ATOM 1427 C C . THR A 1 197 ? 169.22300 193.20100 182.20600 1.000 109.24000 193 THR A C 1
ATOM 1428 O O . THR A 1 197 ? 168.07800 193.53300 182.54000 1.000 109.24000 193 THR A O 1
ATOM 1432 N N . THR A 1 198 ? 170.26000 194.03600 182.27700 1.000 106.59000 194 THR A N 1
ATOM 1433 C CA . THR A 1 198 ? 170.11000 195.42500 182.69100 1.000 106.59000 194 THR A CA 1
ATOM 1434 C C . THR A 1 198 ? 169.25600 196.17500 181.67000 1.000 106.59000 194 THR A C 1
ATOM 1435 O O . THR A 1 198 ? 169.24300 195.83300 180.48400 1.000 106.59000 194 THR A O 1
ATOM 1439 N N . SER A 1 199 ? 168.52800 197.19600 182.14300 1.000 100.06000 195 SER A N 1
ATOM 1440 C CA . SER A 1 199 ? 167.42700 197.84800 181.43400 1.000 100.06000 195 SER A CA 1
ATOM 1441 C C . SER A 1 199 ? 167.75000 198.42000 180.04700 1.000 100.06000 195 SER A C 1
ATOM 1442 O O . SER A 1 199 ? 167.04800 198.05400 179.09900 1.000 100.06000 195 SER A O 1
ATOM 1445 N N . PRO A 1 200 ? 168.78200 199.30800 179.84200 1.000 95.58000 196 PRO A N 1
ATOM 1446 C CA . PRO A 1 200 ? 168.91600 199.94000 178.51600 1.000 95.58000 196 PRO A CA 1
ATOM 1447 C C . PRO A 1 200 ? 169.39200 198.98100 177.43300 1.000 95.58000 196 PRO A C 1
ATOM 1448 O O . PRO A 1 200 ? 169.01000 199.10200 176.25700 1.000 95.58000 196 PRO A O 1
ATOM 1452 N N . MET A 1 201 ? 170.23900 198.03100 177.84500 1.000 91.48000 197 MET A N 1
ATOM 1453 C CA . MET A 1 201 ? 170.72800 196.99700 176.94000 1.000 91.48000 197 MET A CA 1
ATOM 1454 C C . MET A 1 201 ? 169.59000 196.16900 176.36600 1.000 91.48000 197 MET A C 1
ATOM 1455 O O . MET A 1 201 ? 169.59600 195.85400 175.17200 1.000 91.48000 197 MET A O 1
ATOM 1460 N N . ASN A 1 202 ? 168.58700 195.84800 177.18500 1.000 87.55000 198 ASN A N 1
ATOM 1461 C CA . ASN A 1 202 ? 167.48600 195.01400 176.71900 1.000 87.55000 198 ASN A CA 1
ATOM 1462 C C . ASN A 1 202 ? 166.61300 195.77600 175.72400 1.000 87.55000 198 ASN A C 1
ATOM 1463 O O . ASN A 1 202 ? 166.13400 195.20500 174.73800 1.000 87.55000 198 ASN A O 1
ATOM 1468 N N . GLU A 1 203 ? 166.45100 197.08900 175.93000 1.000 82.41000 199 GLU A N 1
ATOM 1469 C CA . GLU A 1 203 ? 165.67000 197.89500 174.99300 1.000 82.41000 199 GLU A CA 1
ATOM 1470 C C . GLU A 1 203 ? 166.37600 198.04300 173.64900 1.000 82.41000 199 GLU A C 1
ATOM 1471 O O . GLU A 1 203 ? 165.74300 197.91600 172.58900 1.000 82.41000 199 GLU A O 1
ATOM 1477 N N . VAL A 1 204 ? 167.68700 198.31500 173.66200 1.000 77.83000 200 VAL A N 1
ATOM 1478 C CA . VAL A 1 204 ? 168.38600 198.49700 172.39000 1.000 77.83000 200 VAL A CA 1
ATOM 1479 C C . VAL A 1 204 ? 168.52900 197.16000 171.66500 1.000 77.83000 200 VAL A C 1
ATOM 1480 O O . VAL A 1 204 ? 168.48800 197.09800 170.42800 1.000 77.83000 200 VAL A O 1
ATOM 1484 N N . ILE A 1 205 ? 168.62400 196.06200 172.42300 1.000 71.11000 201 ILE A N 1
ATOM 1485 C CA . ILE A 1 205 ? 168.63500 194.73900 171.80900 1.000 71.11000 201 ILE A CA 1
ATOM 1486 C C . ILE A 1 205 ? 167.26800 194.41300 171.21900 1.000 71.11000 201 ILE A C 1
ATOM 1487 O O . ILE A 1 205 ? 167.18100 193.80300 170.14900 1.000 71.11000 201 ILE A O 1
ATOM 1492 N N . ALA A 1 206 ? 166.18600 194.87300 171.85600 1.000 65.44000 202 ALA A N 1
ATOM 1493 C CA . ALA A 1 206 ? 164.84800 194.66500 171.30500 1.000 65.44000 202 ALA A CA 1
ATOM 1494 C C . ALA A 1 206 ? 164.64900 195.44100 170.00400 1.000 65.44000 202 ALA A C 1
ATOM 1495 O O . ALA A 1 206 ? 164.03700 194.93700 169.05500 1.000 65.44000 202 ALA A O 1
ATOM 1497 N N . ILE A 1 207 ? 165.17300 196.66700 169.93800 1.000 61.64000 203 ILE A N 1
ATOM 1498 C CA . ILE A 1 207 ? 165.05900 197.46000 168.71000 1.000 61.64000 203 ILE A CA 1
ATOM 1499 C C . ILE A 1 207 ? 165.87900 196.83500 167.57900 1.000 61.64000 203 ILE A C 1
ATOM 1500 O O . ILE A 1 207 ? 165.41800 196.73500 166.42300 1.000 61.64000 203 ILE A O 1
ATOM 1505 N N . TYR A 1 208 ? 167.10200 196.39200 167.89800 1.000 53.72000 204 TYR A N 1
ATOM 1506 C CA . TYR A 1 208 ? 167.93400 195.69700 166.91900 1.000 53.72000 204 TYR A CA 1
ATOM 1507 C C . TYR A 1 208 ? 167.28000 194.39700 166.46400 1.000 53.72000 204 TYR A C 1
ATOM 1508 O O . TYR A 1 208 ? 167.34800 194.03900 165.28100 1.000 53.72000 204 TYR A O 1
ATOM 1517 N N . GLU A 1 209 ? 166.60900 193.70000 167.38500 1.000 52.25000 205 GLU A N 1
ATOM 1518 C CA . GLU A 1 209 ? 165.86800 192.49500 167.03600 1.000 52.25000 205 GLU A CA 1
ATOM 1519 C C . GLU A 1 209 ? 164.69600 192.81400 166.12200 1.000 52.25000 205 GLU A C 1
ATOM 1520 O O . GLU A 1 209 ? 164.37400 192.02800 165.23100 1.000 52.25000 205 GLU A O 1
ATOM 1526 N N . ALA A 1 210 ? 164.06500 193.97500 166.31500 1.000 49.35000 206 ALA A N 1
ATOM 1527 C CA . ALA A 1 210 ? 162.95200 194.37800 165.45800 1.000 49.35000 206 ALA A CA 1
ATOM 1528 C C . ALA A 1 210 ? 163.40100 194.58100 164.01600 1.000 49.35000 206 ALA A C 1
ATOM 1529 O O . ALA A 1 210 ? 162.81000 194.01900 163.08100 1.000 49.35000 206 ALA A O 1
ATOM 1531 N N . VAL A 1 211 ? 164.46400 195.36600 163.81700 1.000 43.16000 207 VAL A N 1
ATOM 1532 C CA . VAL A 1 211 ? 164.89800 195.63800 162.44400 1.000 43.16000 207 VAL A CA 1
ATOM 1533 C C . VAL A 1 211 ? 165.50800 194.38700 161.80600 1.000 43.16000 207 VAL A C 1
ATOM 1534 O O . VAL A 1 211 ? 165.29200 194.10800 160.61000 1.000 43.16000 207 VAL A O 1
ATOM 1538 N N . ALA A 1 212 ? 166.21600 193.57600 162.60300 1.000 42.06000 208 ALA A N 1
ATOM 1539 C CA . ALA A 1 212 ? 166.77200 192.33500 162.08200 1.000 42.06000 208 ALA A CA 1
ATOM 1540 C C . ALA A 1 212 ? 165.67400 191.34800 161.72000 1.000 42.06000 208 ALA A C 1
ATOM 1541 O O . ALA A 1 212 ? 165.77700 190.64400 160.71500 1.000 42.06000 208 ALA A O 1
ATOM 1543 N N . MET A 1 213 ? 164.58800 191.31600 162.49100 1.000 39.80000 209 MET A N 1
ATOM 1544 C CA . MET A 1 213 ? 163.52200 190.37700 162.18000 1.000 39.80000 209 MET A CA 1
ATOM 1545 C C . MET A 1 213 ? 162.70500 190.84900 160.98700 1.000 39.80000 209 MET A C 1
ATOM 1546 O O . MET A 1 213 ? 162.13700 190.02400 160.26800 1.000 39.80000 209 MET A O 1
ATOM 1551 N N . ILE A 1 214 ? 162.67300 192.16300 160.72900 1.000 36.99000 210 ILE A N 1
ATOM 1552 C CA . ILE A 1 214 ? 162.11300 192.65000 159.46400 1.000 36.99000 210 ILE A CA 1
ATOM 1553 C C . ILE A 1 214 ? 162.90900 192.09600 158.28600 1.000 36.99000 210 ILE A C 1
ATOM 1554 O O . ILE A 1 214 ? 162.35700 191.45200 157.37500 1.000 36.99000 210 ILE A O 1
ATOM 1559 N N . PHE A 1 215 ? 164.23100 192.30700 158.31200 1.000 36.87000 211 PHE A N 1
ATOM 1560 C CA . PHE A 1 215 ? 165.05100 191.92100 157.16300 1.000 36.87000 211 PHE A CA 1
ATOM 1561 C C . PHE A 1 215 ? 165.23700 190.40900 157.08200 1.000 36.87000 211 PHE A C 1
ATOM 1562 O O . PHE A 1 215 ? 165.69400 189.88900 156.05900 1.000 36.87000 211 PHE A O 1
ATOM 1570 N N . LEU A 1 216 ? 164.89400 189.68900 158.14700 1.000 32.95000 212 LEU A N 1
ATOM 1571 C CA . LEU A 1 216 ? 165.02800 188.24000 158.18600 1.000 32.95000 212 LEU A CA 1
ATOM 1572 C C . LEU A 1 216 ? 163.71800 187.52300 157.91100 1.000 32.95000 212 LEU A C 1
ATOM 1573 O O . LEU A 1 216 ? 163.73800 186.35100 157.52400 1.000 32.95000 212 LEU A O 1
ATOM 1578 N N . ILE A 1 217 ? 162.58400 188.19700 158.11200 1.000 31.97000 213 ILE A N 1
ATOM 1579 C CA . ILE A 1 217 ? 161.28300 187.66600 157.74100 1.000 31.97000 213 ILE A CA 1
ATOM 1580 C C . ILE A 1 217 ? 160.98000 187.89300 156.27100 1.000 31.97000 213 ILE A C 1
ATOM 1581 O O . ILE A 1 217 ? 160.50100 186.96300 155.60100 1.000 31.97000 213 ILE A O 1
ATOM 1586 N N . THR A 1 218 ? 161.28900 189.07300 155.72800 1.000 30.62000 214 THR A N 1
ATOM 1587 C CA . THR A 1 218 ? 160.81500 189.39800 154.38900 1.000 30.62000 214 THR A CA 1
ATOM 1588 C C . THR A 1 218 ? 161.56100 188.69600 153.25600 1.000 30.62000 214 THR A C 1
ATOM 1589 O O . THR A 1 218 ? 161.15000 188.83700 152.10100 1.000 30.62000 214 THR A O 1
ATOM 1593 N N . ALA A 1 219 ? 162.64300 187.95200 153.53100 1.000 29.41000 215 ALA A N 1
ATOM 1594 C CA . ALA A 1 219 ? 163.34400 187.27800 152.43600 1.000 29.41000 215 ALA A CA 1
ATOM 1595 C C . ALA A 1 219 ? 162.69800 185.95400 152.01700 1.000 29.41000 215 ALA A C 1
ATOM 1596 O O . ALA A 1 219 ? 162.47700 185.75800 150.80500 1.000 29.41000 215 ALA A O 1
ATOM 1598 N N . PRO A 1 220 ? 162.36900 185.00900 152.92400 1.000 27.22000 216 PRO A N 1
ATOM 1599 C CA . PRO A 1 220 ? 161.69400 183.78900 152.44500 1.000 27.22000 216 PRO A CA 1
ATOM 1600 C C . PRO A 1 220 ? 160.28700 184.03200 151.94100 1.000 27.22000 216 PRO A C 1
ATOM 1601 O O . PRO A 1 220 ? 159.83300 183.31200 151.04300 1.000 27.22000 216 PRO A O 1
ATOM 1605 N N . MET A 1 221 ? 159.59100 185.03400 152.48400 1.000 27.06000 217 MET A N 1
ATOM 1606 C CA . MET A 1 221 ? 158.28500 185.40300 151.95000 1.000 27.06000 217 MET A CA 1
ATOM 1607 C C . MET A 1 221 ? 158.40200 185.89300 150.51200 1.000 27.06000 217 MET A C 1
ATOM 1608 O O . MET A 1 221 ? 157.58500 185.53100 149.65900 1.000 27.06000 217 MET A O 1
ATOM 1613 N N . SER A 1 222 ? 159.44200 186.67500 150.21500 1.000 27.65000 218 SER A N 1
ATOM 1614 C CA . SER A 1 222 ? 159.65500 187.15800 148.85500 1.000 27.65000 218 SER A CA 1
ATOM 1615 C C . SER A 1 222 ? 160.01600 186.02000 147.90800 1.000 27.65000 218 SER A C 1
ATOM 1616 O O . SER A 1 222 ? 159.52100 185.96900 146.77100 1.000 27.65000 218 SER A O 1
ATOM 1619 N N . SER A 1 223 ? 160.86000 185.09100 148.36600 1.000 26.54000 219 SER A N 1
ATOM 1620 C CA . SER A 1 223 ? 161.21400 183.93900 147.54000 1.000 26.54000 219 SER A CA 1
ATOM 1621 C C . SER A 1 223 ? 160.00000 183.05800 147.25900 1.000 26.54000 219 SER A C 1
ATOM 1622 O O . SER A 1 223 ? 159.82900 182.54500 146.14400 1.000 26.54000 219 SER A O 1
ATOM 1625 N N . ASP A 1 224 ? 159.12200 182.89900 148.25100 1.000 23.97000 220 ASP A N 1
ATOM 1626 C CA . ASP A 1 224 ? 157.95000 182.05300 148.06300 1.000 23.97000 220 ASP A CA 1
ATOM 1627 C C . ASP A 1 224 ? 156.91000 182.73000 147.18000 1.000 23.97000 220 ASP A C 1
ATOM 1628 O O . ASP A 1 224 ? 156.20700 182.05700 146.41500 1.000 23.97000 220 ASP A O 1
ATOM 1633 N N . ILE A 1 225 ? 156.81200 184.06300 147.25400 1.000 23.73000 221 ILE A N 1
ATOM 1634 C CA . ILE A 1 225 ? 155.97300 184.80100 146.31400 1.000 23.73000 221 ILE A CA 1
ATOM 1635 C C . ILE A 1 225 ? 156.47000 184.62200 144.88500 1.000 23.73000 221 ILE A C 1
ATOM 1636 O O . ILE A 1 225 ? 155.66800 184.37600 143.97400 1.000 23.73000 221 ILE A O 1
ATOM 1641 N N . MET A 1 226 ? 157.78800 184.69600 144.66700 1.000 24.24000 222 MET A N 1
ATOM 1642 C CA . MET A 1 226 ? 158.32000 184.48400 143.32100 1.000 24.24000 222 MET A CA 1
ATOM 1643 C C . MET A 1 226 ? 158.08200 183.06400 142.81700 1.000 24.24000 222 MET A C 1
ATOM 1644 O O . MET A 1 226 ? 157.73900 182.87700 141.63900 1.000 24.24000 222 MET A O 1
ATOM 1649 N N . PHE A 1 227 ? 158.22400 182.06700 143.69700 1.000 21.03000 223 PHE A N 1
ATOM 1650 C CA . PHE A 1 227 ? 157.92900 180.68500 143.32100 1.000 21.03000 223 PHE A CA 1
ATOM 1651 C C . PHE A 1 227 ? 156.46300 180.50500 142.94300 1.000 21.03000 223 PHE A C 1
ATOM 1652 O O . PHE A 1 227 ? 156.14800 179.82400 141.95700 1.000 21.03000 223 PHE A O 1
ATOM 1660 N N . CYS A 1 228 ? 155.55300 181.11500 143.70500 1.000 20.83000 224 CYS A N 1
ATOM 1661 C CA . CYS A 1 228 ? 154.13100 180.95600 143.41900 1.000 20.83000 224 CYS A CA 1
ATOM 1662 C C . CYS A 1 228 ? 153.73100 181.67600 142.13500 1.000 20.83000 224 CYS A C 1
ATOM 1663 O O . CYS A 1 228 ? 152.87400 181.18500 141.38600 1.000 20.83000 224 CYS A O 1
ATOM 1666 N N . VAL A 1 229 ? 154.35100 182.82700 141.85500 1.000 18.95000 225 VAL A N 1
ATOM 1667 C CA . VAL A 1 229 ? 154.11300 183.52100 140.59000 1.000 18.95000 225 VAL A CA 1
ATOM 1668 C C . VAL A 1 229 ? 154.57900 182.66600 139.41600 1.000 18.95000 225 VAL A C 1
ATOM 1669 O O . VAL A 1 229 ? 153.87900 182.54500 138.39600 1.000 18.95000 225 VAL A O 1
ATOM 1673 N N . LEU A 1 230 ? 155.75000 182.03100 139.56100 1.000 18.53000 226 LEU A N 1
ATOM 1674 C CA . LEU A 1 230 ? 156.24800 181.12200 138.53000 1.000 18.53000 226 LEU A CA 1
ATOM 1675 C C . LEU A 1 230 ? 155.29500 179.95900 138.29100 1.000 18.53000 226 LEU A C 1
ATOM 1676 O O . LEU A 1 230 ? 155.01700 179.60200 137.13700 1.000 18.53000 226 LEU A O 1
ATOM 1681 N N . MET A 1 231 ? 154.76500 179.37200 139.36700 1.000 17.13000 227 MET A N 1
ATOM 1682 C CA . MET A 1 231 ? 153.87400 178.22600 139.21300 1.000 17.13000 227 MET A CA 1
ATOM 1683 C C . MET A 1 231 ? 152.55300 178.62200 138.56100 1.000 17.13000 227 MET A C 1
ATOM 1684 O O . MET A 1 231 ? 152.01700 177.87300 137.73400 1.000 17.13000 227 MET A O 1
ATOM 1689 N N . ILE A 1 232 ? 152.02900 179.80700 138.89400 1.000 19.97000 228 ILE A N 1
ATOM 1690 C CA . ILE A 1 232 ? 150.78200 180.27000 138.28400 1.000 19.97000 228 ILE A CA 1
ATOM 1691 C C . ILE A 1 232 ? 150.97100 180.51000 136.78800 1.000 19.97000 228 ILE A C 1
ATOM 1692 O O . ILE A 1 232 ? 150.14200 180.08900 135.96100 1.000 19.97000 228 ILE A O 1
ATOM 1697 N N . PHE A 1 233 ? 152.08100 181.16000 136.41700 1.000 20.55000 229 PHE A N 1
ATOM 1698 C CA . PHE A 1 233 ? 152.34700 181.41600 135.00400 1.000 20.55000 229 PHE A CA 1
ATOM 1699 C C . PHE A 1 233 ? 152.56300 180.11900 134.22900 1.000 20.55000 229 PHE A C 1
ATOM 1700 O O . PHE A 1 233 ? 152.12800 179.99800 133.07700 1.000 20.55000 229 PHE A O 1
ATOM 1708 N N . ILE A 1 234 ? 153.18000 179.11700 134.86200 1.000 18.03000 230 ILE A N 1
ATOM 1709 C CA . ILE A 1 234 ? 153.41600 177.84900 134.17600 1.000 18.03000 230 ILE A CA 1
ATOM 1710 C C . ILE A 1 234 ? 152.11000 177.07400 133.99400 1.000 18.03000 230 ILE A C 1
ATOM 1711 O O . ILE A 1 234 ? 151.88800 176.44700 132.94700 1.000 18.03000 230 ILE A O 1
ATOM 1716 N N . VAL A 1 235 ? 151.20700 177.13800 134.98100 1.000 19.32000 231 VAL A N 1
ATOM 1717 C CA . VAL A 1 235 ? 149.89800 176.48900 134.84600 1.000 19.32000 231 VAL A CA 1
ATOM 1718 C C . VAL A 1 235 ? 149.09900 177.11500 133.70500 1.000 19.32000 231 VAL A C 1
ATOM 1719 O O . VAL A 1 235 ? 148.48600 176.40900 132.88600 1.000 19.32000 231 VAL A O 1
ATOM 1723 N N . GLU A 1 236 ? 149.12900 178.44800 133.60500 1.000 26.99000 232 GLU A N 1
ATOM 1724 C CA . GLU A 1 236 ? 148.40500 179.10100 132.51600 1.000 26.99000 232 GLU A CA 1
ATOM 1725 C C . GLU A 1 236 ? 149.04100 178.80600 131.16100 1.000 26.99000 232 GLU A C 1
ATOM 1726 O O . GLU A 1 236 ? 148.33300 178.65800 130.15300 1.000 26.99000 232 GLU A O 1
ATOM 1732 N N . HIS A 1 237 ? 150.37300 178.68800 131.12500 1.000 22.96000 233 HIS A N 1
ATOM 1733 C CA . HIS A 1 237 ? 151.06500 178.28400 129.90500 1.000 22.96000 233 HIS A CA 1
ATOM 1734 C C . HIS A 1 237 ? 150.64300 176.88800 129.45900 1.000 22.96000 233 HIS A C 1
ATOM 1735 O O . HIS A 1 237 ? 150.40800 176.65600 128.26700 1.000 22.96000 233 HIS A O 1
ATOM 1742 N N . LEU A 1 238 ? 150.51700 175.95500 130.40500 1.000 19.44000 234 LEU A N 1
ATOM 1743 C CA . LEU A 1 238 ? 150.13000 174.59000 130.05200 1.000 19.44000 234 LEU A CA 1
ATOM 1744 C C . LEU A 1 238 ? 148.68600 174.52500 129.56300 1.000 19.44000 234 LEU A C 1
ATOM 1745 O O . LEU A 1 238 ? 148.37600 173.77700 128.62400 1.000 19.44000 234 LEU A O 1
ATOM 1750 N N . LYS A 1 239 ? 147.79500 175.31400 130.17000 1.000 25.38000 235 LYS A N 1
ATOM 1751 C CA . LYS A 1 239 ? 146.40400 175.32700 129.71700 1.000 25.38000 235 LYS A CA 1
ATOM 1752 C C . LYS A 1 239 ? 146.28300 175.92400 128.31600 1.000 25.38000 235 LYS A C 1
ATOM 1753 O O . LYS A 1 239 ? 145.53300 175.41100 127.46900 1.000 25.38000 235 LYS A O 1
ATOM 1759 N N . CYS A 1 240 ? 147.03400 176.99900 128.04500 1.000 28.39000 236 CYS A N 1
ATOM 1760 C CA . CYS A 1 240 ? 147.02700 177.57000 126.70200 1.000 28.39000 236 CYS A CA 1
ATOM 1761 C C . CYS A 1 240 ? 147.65700 176.62700 125.68500 1.000 28.39000 236 CYS A C 1
ATOM 1762 O O . CYS A 1 240 ? 147.23900 176.60500 124.52300 1.000 28.39000 236 CYS A O 1
ATOM 1765 N N . LEU A 1 241 ? 148.63000 175.81400 126.10700 1.000 21.87000 237 LEU A N 1
ATOM 1766 C CA . LEU A 1 241 ? 149.20600 174.81900 125.20500 1.000 21.87000 237 LEU A CA 1
ATOM 1767 C C . LEU A 1 241 ? 148.19900 173.73000 124.85700 1.000 21.87000 237 LEU A C 1
ATOM 1768 O O . LEU A 1 241 ? 148.13800 173.27600 123.70600 1.000 21.87000 237 LEU A O 1
ATOM 1773 N N . GLY A 1 242 ? 147.40900 173.29200 125.84100 1.000 25.57000 238 GLY A N 1
ATOM 1774 C CA . GLY A 1 242 ? 146.36100 172.32100 125.55600 1.000 25.57000 238 GLY A CA 1
ATOM 1775 C C . GLY A 1 242 ? 145.30800 172.85700 124.60400 1.000 25.57000 238 GLY A C 1
ATOM 1776 O O . GLY A 1 242 ? 144.88600 172.16400 123.66600 1.000 25.57000 238 GLY A O 1
ATOM 1777 N N . MET A 1 243 ? 144.89000 174.11100 124.81200 1.000 33.92000 239 MET A N 1
ATOM 1778 C CA . MET A 1 243 ? 143.93800 174.73000 123.89100 1.000 33.92000 239 MET A CA 1
ATOM 1779 C C . MET A 1 243 ? 144.54000 174.91300 122.50000 1.000 33.92000 239 MET A C 1
ATOM 1780 O O . MET A 1 243 ? 143.83000 174.80000 121.49300 1.000 33.92000 239 MET A O 1
ATOM 1785 N N . ALA A 1 244 ? 145.85100 175.16500 122.42300 1.000 28.83000 240 ALA A N 1
ATOM 1786 C CA . ALA A 1 244 ? 146.50400 175.30000 121.12500 1.000 28.83000 240 ALA A CA 1
ATOM 1787 C C . ALA A 1 244 ? 146.55500 173.97000 120.38600 1.000 28.83000 240 ALA A C 1
ATOM 1788 O O . ALA A 1 244 ? 146.38100 173.93100 119.16300 1.000 28.83000 240 ALA A O 1
ATOM 1790 N N . ILE A 1 245 ? 146.78500 172.87100 121.11200 1.000 25.01000 241 ILE A N 1
ATOM 1791 C CA . ILE A 1 245 ? 146.77100 171.54600 120.48800 1.000 25.01000 241 ILE A CA 1
ATOM 1792 C C . ILE A 1 245 ? 145.37700 171.22000 119.96000 1.000 25.01000 241 ILE A C 1
ATOM 1793 O O . ILE A 1 245 ? 145.22500 170.71300 118.83700 1.000 25.01000 241 ILE A O 1
ATOM 1798 N N . GLU A 1 246 ? 144.33900 171.54500 120.74200 1.000 31.01000 242 GLU A N 1
ATOM 1799 C CA . GLU A 1 246 ? 142.96800 171.29500 120.29400 1.000 31.01000 242 GLU A CA 1
ATOM 1800 C C . GLU A 1 246 ? 142.60900 172.12400 119.06300 1.000 31.01000 242 GLU A C 1
ATOM 1801 O O . GLU A 1 246 ? 142.00900 171.60800 118.11000 1.000 31.01000 242 GLU A O 1
ATOM 1807 N N . CYS A 1 247 ? 142.98900 173.40600 119.05100 1.000 33.22000 243 CYS A N 1
ATOM 1808 C CA . CYS A 1 247 ? 142.64300 174.26000 117.91900 1.000 33.22000 243 CYS A CA 1
ATOM 1809 C C . CYS A 1 247 ? 143.49200 173.93900 116.69400 1.000 33.22000 243 CYS A C 1
ATOM 1810 O O . CYS A 1 247 ? 143.08400 174.22200 115.56200 1.000 33.22000 243 CYS A O 1
ATOM 1813 N N . THR A 1 248 ? 144.67500 173.35400 116.89400 1.000 28.94000 244 THR A N 1
ATOM 1814 C CA . THR A 1 248 ? 145.44700 172.85100 115.76600 1.000 28.94000 244 THR A CA 1
ATOM 1815 C C . THR A 1 248 ? 144.82500 171.60200 115.16700 1.000 28.94000 244 THR A C 1
ATOM 1816 O O . THR A 1 248 ? 144.70400 171.50900 113.94000 1.000 28.94000 244 THR A O 1
ATOM 1820 N N . LEU A 1 249 ? 144.40400 170.65500 116.00400 1.000 26.57000 245 LEU A N 1
ATOM 1821 C CA . LEU A 1 249 ? 143.81700 169.41400 115.51300 1.000 26.57000 245 LEU A CA 1
ATOM 1822 C C . LEU A 1 249 ? 142.43200 169.62000 114.90700 1.000 26.57000 245 LEU A C 1
ATOM 1823 O O . LEU A 1 249 ? 142.00200 168.81500 114.07400 1.000 26.57000 245 LEU A O 1
ATOM 1828 N N . LYS A 1 250 ? 141.72400 170.68200 115.31100 1.000 29.07000 246 LYS A N 1
ATOM 1829 C CA . LYS A 1 250 ? 140.39300 170.93700 114.76200 1.000 29.07000 246 LYS A CA 1
ATOM 1830 C C . LYS A 1 250 ? 140.43700 171.24600 113.26900 1.000 29.07000 246 LYS A C 1
ATOM 1831 O O . LYS A 1 250 ? 139.51500 170.87700 112.53200 1.000 29.07000 246 LYS A O 1
ATOM 1837 N N . GLY A 1 251 ? 141.49800 171.89500 112.80200 1.000 30.94000 247 GLY A N 1
ATOM 1838 C CA . GLY A 1 251 ? 141.64600 172.19100 111.38800 1.000 30.94000 247 GLY A CA 1
ATOM 1839 C C . GLY A 1 251 ? 141.90500 170.96100 110.53700 1.000 30.94000 247 GLY A C 1
ATOM 1840 O O . GLY A 1 251 ? 142.89600 170.88900 109.81000 1.000 30.94000 247 GLY A O 1
ATOM 1841 N N . ASP A 1 321 ? 149.81800 172.67500 109.51700 1.000 44.48000 317 ASP A N 1
ATOM 1842 C CA . ASP A 1 321 ? 150.17700 171.29100 109.80600 1.000 44.48000 317 ASP A CA 1
ATOM 1843 C C . ASP A 1 321 ? 151.53800 171.18100 110.48600 1.000 44.48000 317 ASP A C 1
ATOM 1844 O O . ASP A 1 321 ? 151.66300 170.57600 111.54800 1.000 44.48000 317 ASP A O 1
ATOM 1849 N N . ALA A 1 322 ? 152.55900 171.77200 109.86700 1.000 36.42000 318 ALA A N 1
ATOM 1850 C CA . ALA A 1 322 ? 153.91700 171.62800 110.37500 1.000 36.42000 318 ALA A CA 1
ATOM 1851 C C . ALA A 1 322 ? 154.23100 172.69500 111.41400 1.000 36.42000 318 ALA A C 1
ATOM 1852 O O . ALA A 1 322 ? 154.68700 172.38400 112.52100 1.000 36.42000 318 ALA A O 1
ATOM 1854 N N . THR A 1 323 ? 153.95600 173.95900 111.08100 1.000 31.65000 319 THR A N 1
ATOM 1855 C CA . THR A 1 323 ? 154.46100 175.08100 111.86700 1.000 31.65000 319 THR A CA 1
ATOM 1856 C C . THR A 1 323 ? 153.77600 175.16900 113.22700 1.000 31.65000 319 THR A C 1
ATOM 1857 O O . THR A 1 323 ? 154.41900 175.48300 114.23800 1.000 31.65000 319 THR A O 1
ATOM 1861 N N . SER A 1 324 ? 152.47400 174.87500 113.27200 1.000 29.80000 320 SER A N 1
ATOM 1862 C CA . SER A 1 324 ? 151.75300 174.88100 114.54200 1.000 29.80000 320 SER A CA 1
ATOM 1863 C C . SER A 1 324 ? 152.27400 173.79600 115.47500 1.000 29.80000 320 SER A C 1
ATOM 1864 O O . SER A 1 324 ? 152.45500 174.03200 116.67700 1.000 29.80000 320 SER A O 1
ATOM 1867 N N . LEU A 1 325 ? 152.56900 172.61400 114.92900 1.000 26.17000 321 LEU A N 1
ATOM 1868 C CA . LEU A 1 325 ? 153.09500 171.52800 115.74700 1.000 26.17000 321 LEU A CA 1
ATOM 1869 C C . LEU A 1 325 ? 154.51200 171.82500 116.22500 1.000 26.17000 321 LEU A C 1
ATOM 1870 O O . LEU A 1 325 ? 154.86400 171.50100 117.36600 1.000 26.17000 321 LEU A O 1
ATOM 1875 N N . CYS A 1 326 ? 155.33000 172.45800 115.37800 1.000 24.37000 322 CYS A N 1
ATOM 1876 C CA . CYS A 1 326 ? 156.67600 172.84000 115.79900 1.000 24.37000 322 CYS A CA 1
ATOM 1877 C C . CYS A 1 326 ? 156.63600 173.88300 116.91200 1.000 24.37000 322 CYS A C 1
ATOM 1878 O O . CYS A 1 326 ? 157.40400 173.80200 117.87900 1.000 24.37000 322 CYS A O 1
ATOM 1881 N N . ASN A 1 327 ? 155.72100 174.85300 116.81200 1.000 24.51000 323 ASN A N 1
ATOM 1882 C CA . ASN A 1 327 ? 155.60800 175.85900 117.86600 1.000 24.51000 323 ASN A CA 1
ATOM 1883 C C . ASN A 1 327 ? 155.07900 175.25400 119.16300 1.000 24.51000 323 ASN A C 1
ATOM 1884 O O . ASN A 1 327 ? 155.51000 175.64200 120.25800 1.000 24.51000 323 ASN A O 1
ATOM 1889 N N . ILE A 1 328 ? 154.17200 174.27600 119.05600 1.000 20.44000 324 ILE A N 1
ATOM 1890 C CA . ILE A 1 328 ? 153.64400 173.59400 120.23800 1.000 20.44000 324 ILE A CA 1
ATOM 1891 C C . ILE A 1 328 ? 154.74700 172.81100 120.94600 1.000 20.44000 324 ILE A C 1
ATOM 1892 O O . ILE A 1 328 ? 154.89800 172.88500 122.17500 1.000 20.44000 324 ILE A O 1
ATOM 1897 N N . VAL A 1 329 ? 155.54300 172.06100 120.17500 1.000 18.73000 325 VAL A N 1
ATOM 1898 C CA . VAL A 1 329 ? 156.63100 171.27300 120.75200 1.000 18.73000 325 VAL A CA 1
ATOM 1899 C C . VAL A 1 329 ? 157.68900 172.18600 121.36800 1.000 18.73000 325 VAL A C 1
ATOM 1900 O O . VAL A 1 329 ? 158.21800 171.90100 122.45300 1.000 18.73000 325 VAL A O 1
ATOM 1904 N N . ASP A 1 330 ? 157.96600 173.32700 120.72600 1.000 20.40000 326 ASP A N 1
ATOM 1905 C CA . ASP A 1 330 ? 158.94100 174.26600 121.27500 1.000 20.40000 326 ASP A CA 1
ATOM 1906 C C . ASP A 1 330 ? 158.45600 174.89100 122.57900 1.000 20.40000 326 ASP A C 1
ATOM 1907 O O . ASP A 1 330 ? 159.24500 175.07000 123.51500 1.000 20.40000 326 ASP A O 1
ATOM 1912 N N . SER A 1 331 ? 157.16200 175.21800 122.67100 1.000 18.51000 327 SER A N 1
ATOM 1913 C CA . SER A 1 331 ? 156.64500 175.78400 123.91500 1.000 18.51000 327 SER A CA 1
ATOM 1914 C C . SER A 1 331 ? 156.62100 174.74700 125.03300 1.000 18.51000 327 SER A C 1
ATOM 1915 O O . SER A 1 331 ? 156.89800 175.07300 126.19700 1.000 18.51000 327 SER A O 1
ATOM 1918 N N . HIS A 1 332 ? 156.31300 173.49000 124.69600 1.000 16.38000 328 HIS A N 1
ATOM 1919 C CA . HIS A 1 332 ? 156.37900 172.41200 125.68100 1.000 16.38000 328 HIS A CA 1
ATOM 1920 C C . HIS A 1 332 ? 157.80000 172.22200 126.20000 1.000 16.38000 328 HIS A C 1
ATOM 1921 O O . HIS A 1 332 ? 158.01800 172.03100 127.40700 1.000 16.38000 328 HIS A O 1
ATOM 1928 N N . VAL A 1 333 ? 158.78300 172.31100 125.30200 1.000 16.97000 329 VAL A N 1
ATOM 1929 C CA . VAL A 1 333 ? 160.17800 172.16000 125.70100 1.000 16.97000 329 VAL A CA 1
ATOM 1930 C C . VAL A 1 333 ? 160.62300 173.33700 126.56100 1.000 16.97000 329 VAL A C 1
ATOM 1931 O O . VAL A 1 333 ? 161.36200 173.16200 127.53700 1.000 16.97000 329 VAL A O 1
ATOM 1935 N N . LYS A 1 334 ? 160.14500 174.54600 126.24200 1.000 17.75000 330 LYS A N 1
ATOM 1936 C CA . LYS A 1 334 ? 160.46600 175.71300 127.06100 1.000 17.75000 330 LYS A CA 1
ATOM 1937 C C . LYS A 1 334 ? 159.88400 175.58500 128.46400 1.000 17.75000 330 LYS A C 1
ATOM 1938 O O . LYS A 1 334 ? 160.53700 175.95000 129.44900 1.000 17.75000 330 LYS A O 1
ATOM 1944 N N . ILE A 1 335 ? 158.67300 175.02900 128.57300 1.000 16.62000 331 ILE A N 1
ATOM 1945 C CA . ILE A 1 335 ? 158.06100 174.79500 129.88200 1.000 16.62000 331 ILE A CA 1
ATOM 1946 C C . ILE A 1 335 ? 158.87100 173.78200 130.68600 1.000 16.62000 331 ILE A C 1
ATOM 1947 O O . ILE A 1 335 ? 159.13000 173.97900 131.88400 1.000 16.62000 331 ILE A O 1
ATOM 1952 N N . TYR A 1 336 ? 159.31400 172.70100 130.03400 1.000 17.62000 332 TYR A N 1
ATOM 1953 C CA . TYR A 1 336 ? 160.10100 171.68700 130.73700 1.000 17.62000 332 TYR A CA 1
ATOM 1954 C C . TYR A 1 336 ? 161.45500 172.23400 131.18700 1.000 17.62000 332 TYR A C 1
ATOM 1955 O O . TYR A 1 336 ? 161.90000 171.95900 132.31000 1.000 17.62000 332 TYR A O 1
ATOM 1964 N N . ARG A 1 337 ? 162.11200 173.03300 130.34000 1.000 18.92000 333 ARG A N 1
ATOM 1965 C CA . ARG A 1 337 ? 163.39600 173.62000 130.71800 1.000 18.92000 333 ARG A CA 1
ATOM 1966 C C . ARG A 1 337 ? 163.23600 174.63900 131.83800 1.000 18.92000 333 ARG A C 1
ATOM 1967 O O . ARG A 1 337 ? 164.09600 174.73900 132.72100 1.000 18.92000 333 ARG A O 1
ATOM 1975 N N . THR A 1 338 ? 162.13400 175.39700 131.82900 1.000 16.82000 334 THR A N 1
ATOM 1976 C CA . THR A 1 338 ? 161.90100 176.37400 132.88800 1.000 16.82000 334 THR A CA 1
ATOM 1977 C C . THR A 1 338 ? 161.63300 175.68500 134.22200 1.000 16.82000 334 THR A C 1
ATOM 1978 O O . THR A 1 338 ? 162.12000 176.13200 135.26800 1.000 16.82000 334 THR A O 1
ATOM 1982 N N . MET A 1 339 ? 160.90300 174.56500 134.20100 1.000 14.77000 335 MET A N 1
ATOM 1983 C CA . MET A 1 339 ? 160.71800 173.80200 135.43300 1.000 14.77000 335 MET A CA 1
ATOM 1984 C C . MET A 1 339 ? 162.02600 173.18100 135.91400 1.000 14.77000 335 MET A C 1
ATOM 1985 O O . MET A 1 339 ? 162.27900 173.12700 137.12700 1.000 14.77000 335 MET A O 1
ATOM 1990 N N . GLU A 1 340 ? 162.88200 172.74200 134.98500 1.000 19.01000 336 GLU A N 1
ATOM 1991 C CA . GLU A 1 340 ? 164.19000 172.21700 135.37200 1.000 19.01000 336 GLU A CA 1
ATOM 1992 C C . GLU A 1 340 ? 165.06400 173.30100 135.99700 1.000 19.01000 336 GLU A C 1
ATOM 1993 O O . GLU A 1 340 ? 165.82300 173.03000 136.93400 1.000 19.01000 336 GLU A O 1
ATOM 1999 N N . ILE A 1 341 ? 164.95600 174.53900 135.50600 1.000 18.75000 337 ILE A N 1
ATOM 2000 C CA . ILE A 1 341 ? 165.67400 175.65100 136.12500 1.000 18.75000 337 ILE A CA 1
ATOM 2001 C C . ILE A 1 341 ? 165.11000 175.98400 137.50500 1.000 18.75000 337 ILE A C 1
ATOM 2002 O O . ILE A 1 341 ? 165.88200 176.25100 138.43600 1.000 18.75000 337 ILE A O 1
ATOM 2007 N N . VAL A 1 342 ? 163.78500 175.93100 137.67100 1.000 17.49000 338 VAL A N 1
ATOM 2008 C CA . VAL A 1 342 ? 163.15700 176.17900 138.97100 1.000 17.49000 338 VAL A CA 1
ATOM 2009 C C . VAL A 1 342 ? 163.56100 175.11500 139.99600 1.000 17.49000 338 VAL A C 1
ATOM 2010 O O . VAL A 1 342 ? 163.68400 175.41600 141.19000 1.000 17.49000 338 VAL A O 1
ATOM 2014 N N . GLN A 1 343 ? 163.86600 173.89700 139.52900 1.000 17.35000 339 GLN A N 1
ATOM 2015 C CA . GLN A 1 343 ? 164.03600 172.74100 140.41300 1.000 17.35000 339 GLN A CA 1
ATOM 2016 C C . GLN A 1 343 ? 165.16000 172.90200 141.44400 1.000 17.35000 339 GLN A C 1
ATOM 2017 O O . GLN A 1 343 ? 164.96900 172.57700 142.61600 1.000 17.35000 339 GLN A O 1
ATOM 2023 N N . SER A 1 344 ? 166.31500 173.44700 141.05000 1.000 21.11000 340 SER A N 1
ATOM 2024 C CA . SER A 1 344 ? 167.53100 173.29200 141.85900 1.000 21.11000 340 SER A CA 1
ATOM 2025 C C . SER A 1 344 ? 167.52500 174.16400 143.12200 1.000 21.11000 340 SER A C 1
ATOM 2026 O O . SER A 1 344 ? 167.69400 173.65900 144.25400 1.000 21.11000 340 SER A O 1
ATOM 2029 N N . VAL A 1 345 ? 167.39800 175.48500 142.93500 1.000 23.01000 341 VAL A N 1
ATOM 2030 C CA . VAL A 1 345 ? 167.43700 176.43200 144.05000 1.000 23.01000 341 VAL A CA 1
ATOM 2031 C C . VAL A 1 345 ? 166.31800 176.13500 145.03700 1.000 23.01000 341 VAL A C 1
ATOM 2032 O O . VAL A 1 345 ? 166.53100 176.06000 146.25900 1.000 23.01000 341 VAL A O 1
ATOM 2036 N N . TYR A 1 346 ? 165.12600 175.87700 144.51300 1.000 20.54000 342 TYR A N 1
ATOM 2037 C CA . TYR A 1 346 ? 164.02000 175.56500 145.38900 1.000 20.54000 342 TYR A CA 1
ATOM 2038 C C . TYR A 1 346 ? 164.10900 174.14300 145.91700 1.000 20.54000 342 TYR A C 1
ATOM 2039 O O . TYR A 1 346 ? 163.48500 173.84600 146.92400 1.000 20.54000 342 TYR A O 1
ATOM 2048 N N . SER A 1 347 ? 164.94400 173.28300 145.33100 1.000 19.30000 343 SER A N 1
ATOM 2049 C CA . SER A 1 347 ? 165.15200 171.96100 145.91500 1.000 19.30000 343 SER A CA 1
ATOM 2050 C C . SER A 1 347 ? 165.88300 172.07000 147.24000 1.000 19.30000 343 SER A C 1
ATOM 2051 O O . SER A 1 347 ? 165.42300 171.54400 148.26900 1.000 19.30000 343 SER A O 1
ATOM 2054 N N . SER A 1 348 ? 167.01000 172.78700 147.23400 1.000 18.79000 344 SER A N 1
ATOM 2055 C CA . SER A 1 348 ? 167.74500 172.99200 148.48500 1.000 18.79000 344 SER A CA 1
ATOM 2056 C C . SER A 1 348 ? 166.91300 173.77600 149.50100 1.000 18.79000 344 SER A C 1
ATOM 2057 O O . SER A 1 348 ? 166.80200 173.37800 150.68100 1.000 18.79000 344 SER A O 1
ATOM 2060 N N . TYR A 1 349 ? 166.27200 174.85700 149.03900 1.000 18.74000 345 TYR A N 1
ATOM 2061 C CA . TYR A 1 349 ? 165.48500 175.69700 149.93300 1.000 18.74000 345 TYR A CA 1
ATOM 2062 C C . TYR A 1 349 ? 164.27200 174.95400 150.48600 1.000 18.74000 345 TYR A C 1
ATOM 2063 O O . TYR A 1 349 ? 163.90900 175.14100 151.65100 1.000 18.74000 345 TYR A O 1
ATOM 2072 N N . PHE A 1 350 ? 163.67200 174.05600 149.69600 1.000 17.75000 346 PHE A N 1
ATOM 2073 C CA . PHE A 1 350 ? 162.48100 173.34800 150.14700 1.000 17.75000 346 PHE A CA 1
ATOM 2074 C C . PHE A 1 350 ? 162.82900 172.25500 151.13900 1.000 17.75000 346 PHE A C 1
ATOM 2075 O O . PHE A 1 350 ? 162.05100 171.99700 152.06300 1.000 17.75000 346 PHE A O 1
ATOM 2083 N N . ALA A 1 351 ? 163.97600 171.58800 150.95700 1.000 15.14000 347 ALA A N 1
ATOM 2084 C CA . ALA A 1 351 ? 164.41400 170.61300 151.95600 1.000 15.14000 347 ALA A CA 1
ATOM 2085 C C . ALA A 1 351 ? 164.59900 171.27400 153.31600 1.000 15.14000 347 ALA A C 1
ATOM 2086 O O . ALA A 1 351 ? 164.02300 170.82300 154.32800 1.000 15.14000 347 ALA A O 1
ATOM 2088 N N . THR A 1 352 ? 165.35400 172.38700 153.33800 1.000 16.48000 348 THR A N 1
ATOM 2089 C CA . THR A 1 352 ? 165.55300 173.12900 154.58500 1.000 16.48000 348 THR A CA 1
ATOM 2090 C C . THR A 1 352 ? 164.23000 173.61300 155.17100 1.000 16.48000 348 THR A C 1
ATOM 2091 O O . THR A 1 352 ? 163.96900 173.43300 156.37300 1.000 16.48000 348 THR A O 1
ATOM 2095 N N . LEU A 1 353 ? 163.35900 174.16000 154.31500 1.000 17.22000 349 LEU A N 1
ATOM 2096 C CA . LEU A 1 353 ? 162.09000 174.73300 154.74700 1.000 17.22000 349 LEU A CA 1
ATOM 2097 C C . LEU A 1 353 ? 161.18300 173.68900 155.37600 1.000 17.22000 349 LEU A C 1
ATOM 2098 O O . LEU A 1 353 ? 160.64700 173.90300 156.46500 1.000 17.22000 349 LEU A O 1
ATOM 2103 N N . PHE A 1 354 ? 161.00900 172.54600 154.71300 1.000 15.25000 350 PHE A N 1
ATOM 2104 C CA . PHE A 1 354 ? 160.03800 171.56800 155.18400 1.000 15.25000 350 PHE A CA 1
ATOM 2105 C C . PHE A 1 354 ? 160.50500 170.89900 156.47200 1.000 15.25000 350 PHE A C 1
ATOM 2106 O O . PHE A 1 354 ? 159.71200 170.72800 157.40900 1.000 15.25000 350 PHE A O 1
ATOM 2114 N N . PHE A 1 355 ? 161.80800 170.58700 156.57200 1.000 16.31000 351 PHE A N 1
ATOM 2115 C CA . PHE A 1 355 ? 162.30100 169.97200 157.80700 1.000 16.31000 351 PHE A CA 1
ATOM 2116 C C . PHE A 1 355 ? 162.20200 170.93200 158.99400 1.000 16.31000 351 PHE A C 1
ATOM 2117 O O . PHE A 1 355 ? 161.63100 170.59600 160.05000 1.000 16.31000 351 PHE A O 1
ATOM 2125 N N . THR A 1 356 ? 162.72200 172.15100 158.82600 1.000 19.60000 352 THR A N 1
ATOM 2126 C CA . THR A 1 356 ? 162.74400 173.09000 159.93900 1.000 19.60000 352 THR A CA 1
ATOM 2127 C C . THR A 1 356 ? 161.34000 173.58300 160.28300 1.000 19.60000 352 THR A C 1
ATOM 2128 O O . THR A 1 356 ? 161.04500 173.88000 161.44800 1.000 19.60000 352 THR A O 1
ATOM 2132 N N . SER A 1 357 ? 160.43400 173.59500 159.30100 1.000 20.42000 353 SER A N 1
ATOM 2133 C CA . SER A 1 357 ? 159.05700 173.98800 159.56500 1.000 20.42000 353 SER A CA 1
ATOM 2134 C C . SER A 1 357 ? 158.30900 172.91200 160.34000 1.000 20.42000 353 SER A C 1
ATOM 2135 O O . SER A 1 357 ? 157.47100 173.23100 161.19200 1.000 20.42000 353 SER A O 1
ATOM 2138 N N . CYS A 1 358 ? 158.59200 171.63300 160.05900 1.000 20.45000 354 CYS A N 1
ATOM 2139 C CA . CYS A 1 358 ? 157.99400 170.56600 160.86000 1.000 20.45000 354 CYS A CA 1
ATOM 2140 C C . CYS A 1 358 ? 158.44000 170.65000 162.31600 1.000 20.45000 354 CYS A C 1
ATOM 2141 O O . CYS A 1 358 ? 157.61500 170.51000 163.23800 1.000 20.45000 354 CYS A O 1
ATOM 2144 N N . LEU A 1 359 ? 159.73500 170.92100 162.54000 1.000 19.75000 355 LEU A N 1
ATOM 2145 C CA . LEU A 1 359 ? 160.22300 171.11700 163.91000 1.000 19.75000 355 LEU A CA 1
ATOM 2146 C C . LEU A 1 359 ? 159.54500 172.30300 164.59600 1.000 19.75000 355 LEU A C 1
ATOM 2147 O O . LEU A 1 359 ? 159.14000 172.21000 165.76600 1.000 19.75000 355 LEU A O 1
ATOM 2152 N N . ALA A 1 360 ? 159.39800 173.42100 163.87600 1.000 20.76000 356 ALA A N 1
ATOM 2153 C CA . ALA A 1 360 ? 158.80000 174.61400 164.47200 1.000 20.76000 356 ALA A CA 1
ATOM 2154 C C . ALA A 1 360 ? 157.32600 174.40500 164.80800 1.000 20.76000 356 ALA A C 1
ATOM 2155 O O . ALA A 1 360 ? 156.85000 174.87500 165.84900 1.000 20.76000 356 ALA A O 1
ATOM 2157 N N . VAL A 1 361 ? 156.59700 173.68400 163.95000 1.000 20.17000 357 VAL A N 1
ATOM 2158 C CA . VAL A 1 361 ? 155.18100 173.41600 164.20100 1.000 20.17000 357 VAL A CA 1
ATOM 2159 C C . VAL A 1 361 ? 155.00900 172.52700 165.42600 1.000 20.17000 357 VAL A C 1
ATOM 2160 O O . VAL A 1 361 ? 154.14800 172.78800 166.28100 1.000 20.17000 357 VAL A O 1
ATOM 2164 N N . CYS A 1 362 ? 155.83900 171.48100 165.54500 1.000 22.40000 358 CYS A N 1
ATOM 2165 C CA . CYS A 1 362 ? 155.75600 170.60300 166.71300 1.000 22.40000 358 CYS A CA 1
ATOM 2166 C C . CYS A 1 362 ? 156.06400 171.35500 168.00600 1.000 22.40000 358 CYS A C 1
ATOM 2167 O O . CYS A 1 362 ? 155.35200 171.20400 169.01100 1.000 22.40000 358 CYS A O 1
ATOM 2170 N N . ALA A 1 363 ? 157.09100 172.21400 167.98300 1.000 23.57000 359 ALA A N 1
ATOM 2171 C CA . ALA A 1 363 ? 157.43700 172.97200 169.18500 1.000 23.57000 359 ALA A CA 1
ATOM 2172 C C . ALA A 1 363 ? 156.35000 173.97700 169.56000 1.000 23.57000 359 ALA A C 1
ATOM 2173 O O . ALA A 1 363 ? 156.03300 174.14000 170.74700 1.000 23.57000 359 ALA A O 1
ATOM 2175 N N . LEU A 1 364 ? 155.75500 174.64500 168.56700 1.000 25.06000 360 LEU A N 1
ATOM 2176 C CA . LEU A 1 364 ? 154.69900 175.61200 168.85500 1.000 25.06000 360 LEU A CA 1
ATOM 2177 C C . LEU A 1 364 ? 153.46000 174.93600 169.41800 1.000 25.06000 360 LEU A C 1
ATOM 2178 O O . LEU A 1 364 ? 152.81600 175.46800 170.33100 1.000 25.06000 360 LEU A O 1
ATOM 2183 N N . ALA A 1 365 ? 153.10200 173.77100 168.87600 1.000 23.89000 361 ALA A N 1
ATOM 2184 C CA . ALA A 1 365 ? 151.94100 173.06300 169.39600 1.000 23.89000 361 ALA A CA 1
ATOM 2185 C C . ALA A 1 365 ? 152.18100 172.58700 170.82400 1.000 23.89000 361 ALA A C 1
ATOM 2186 O O . ALA A 1 365 ? 151.26300 172.62800 171.65600 1.000 23.89000 361 ALA A O 1
ATOM 2188 N N . TYR A 1 366 ? 153.41500 172.16900 171.13900 1.000 27.76000 362 TYR A N 1
ATOM 2189 C CA . TYR A 1 366 ? 153.71700 171.79000 172.51800 1.000 27.76000 362 TYR A CA 1
ATOM 2190 C C . TYR A 1 366 ? 153.63700 172.98500 173.46600 1.000 27.76000 362 TYR A C 1
ATOM 2191 O O . TYR A 1 366 ? 153.14100 172.85000 174.58900 1.000 27.76000 362 TYR A O 1
ATOM 2200 N N . PHE A 1 367 ? 154.12100 174.15900 173.04300 1.000 33.11000 363 PHE A N 1
ATOM 2201 C CA . PHE A 1 367 ? 154.05900 175.31900 173.93700 1.000 33.11000 363 PHE A CA 1
ATOM 2202 C C . PHE A 1 367 ? 152.63700 175.83800 174.10600 1.000 33.11000 363 PHE A C 1
ATOM 2203 O O . PHE A 1 367 ? 152.27900 176.33800 175.17800 1.000 33.11000 363 PHE A O 1
ATOM 2211 N N . LEU A 1 368 ? 151.81000 175.73900 173.06500 1.000 30.42000 364 LEU A N 1
ATOM 2212 C CA . LEU A 1 368 ? 150.43700 176.21800 173.20000 1.000 30.42000 364 LEU A CA 1
ATOM 2213 C C . LEU A 1 368 ? 149.58800 175.25600 174.01600 1.000 30.42000 364 LEU A C 1
ATOM 2214 O O . LEU A 1 368 ? 148.69500 175.68200 174.75800 1.000 30.42000 364 LEU A O 1
ATOM 2219 N N . ALA A 1 369 ? 149.84800 173.95700 173.90000 1.000 32.69000 365 ALA A N 1
ATOM 2220 C CA . ALA A 1 369 ? 148.97400 172.99900 174.56000 1.000 32.69000 365 ALA A CA 1
ATOM 2221 C C . ALA A 1 369 ? 149.33700 172.75400 176.02100 1.000 32.69000 365 ALA A C 1
ATOM 2222 O O . ALA A 1 369 ? 148.44200 172.53700 176.84400 1.000 32.69000 365 ALA A O 1
ATOM 2224 N N . ALA A 1 370 ? 150.62200 172.77700 176.37200 1.000 39.18000 366 ALA A N 1
ATOM 2225 C CA . ALA A 1 370 ? 151.03200 172.31200 177.69600 1.000 39.18000 366 ALA A CA 1
ATOM 2226 C C . ALA A 1 370 ? 151.32500 173.44300 178.68000 1.000 39.18000 366 ALA A C 1
ATOM 2227 O O . ALA A 1 370 ? 150.69200 173.52500 179.73700 1.000 39.18000 366 ALA A O 1
ATOM 2229 N N . THR A 1 371 ? 152.27600 174.31600 178.35500 1.000 51.06000 367 THR A N 1
ATOM 2230 C CA . THR A 1 371 ? 152.83300 175.19500 179.37400 1.000 51.06000 367 THR A CA 1
ATOM 2231 C C . THR A 1 371 ? 151.90600 176.37800 179.65500 1.000 51.06000 367 THR A C 1
ATOM 2232 O O . THR A 1 371 ? 150.92000 176.62100 178.95500 1.000 51.06000 367 THR A O 1
ATOM 2236 N N . SER A 1 372 ? 152.24300 177.11300 180.71800 1.000 61.66000 368 SER A N 1
ATOM 2237 C CA . SER A 1 372 ? 151.47000 178.27300 181.16200 1.000 61.66000 368 SER A CA 1
ATOM 2238 C C . SER A 1 372 ? 152.03000 179.52300 180.49200 1.000 61.66000 368 SER A C 1
ATOM 2239 O O . SER A 1 372 ? 152.93000 180.19600 180.99800 1.000 61.66000 368 SER A O 1
ATOM 2242 N N . THR A 1 373 ? 151.47800 179.83400 179.32400 1.000 69.63000 369 THR A N 1
ATOM 2243 C CA . THR A 1 373 ? 151.88300 181.03000 178.60100 1.000 69.63000 369 THR A CA 1
ATOM 2244 C C . THR A 1 373 ? 151.24600 182.26800 179.22200 1.000 69.63000 369 THR A C 1
ATOM 2245 O O . THR A 1 373 ? 150.10500 182.24000 179.69000 1.000 69.63000 369 THR A O 1
ATOM 2249 N N . SER A 1 374 ? 151.99600 183.36700 179.21500 1.000 78.19000 370 SER A N 1
ATOM 2250 C CA . SER A 1 374 ? 151.62000 184.58000 179.92900 1.000 78.19000 370 SER A CA 1
ATOM 2251 C C . SER A 1 374 ? 150.76200 185.53100 179.10300 1.000 78.19000 370 SER A C 1
ATOM 2252 O O . SER A 1 374 ? 150.79300 186.74000 179.36200 1.000 78.19000 370 SER A O 1
ATOM 2255 N N . PHE A 1 375 ? 150.08300 185.02800 178.06400 1.000 77.38000 371 PHE A N 1
ATOM 2256 C CA . PHE A 1 375 ? 149.00400 185.69600 177.32700 1.000 77.38000 371 PHE A CA 1
ATOM 2257 C C . PHE A 1 375 ? 149.49200 186.86100 176.45900 1.000 77.38000 371 PHE A C 1
ATOM 2258 O O . PHE A 1 375 ? 148.73300 187.39300 175.64300 1.000 77.38000 371 PHE A O 1
ATOM 2266 N N . THR A 1 376 ? 150.76400 187.23700 176.57100 1.000 69.85000 372 THR A N 1
ATOM 2267 C CA . THR A 1 376 ? 151.31100 188.26500 175.69700 1.000 69.85000 372 THR A CA 1
ATOM 2268 C C . THR A 1 376 ? 151.96200 187.66400 174.46100 1.000 69.85000 372 THR A C 1
ATOM 2269 O O . THR A 1 376 ? 151.87800 188.23800 173.37200 1.000 69.85000 372 THR A O 1
ATOM 2273 N N . ARG A 1 377 ? 152.60700 186.51200 174.61300 1.000 63.75000 373 ARG A N 1
ATOM 2274 C CA . ARG A 1 377 ? 153.22900 185.83000 173.49100 1.000 63.75000 373 ARG A CA 1
ATOM 2275 C C . ARG A 1 377 ? 152.24200 185.02100 172.66300 1.000 63.75000 373 ARG A C 1
ATOM 2276 O O . ARG A 1 377 ? 152.58400 184.62200 171.54600 1.000 63.75000 373 ARG A O 1
ATOM 2284 N N . VAL A 1 378 ? 151.03200 184.78400 173.18300 1.000 50.20000 374 VAL A N 1
ATOM 2285 C CA . VAL A 1 378 ? 150.06100 183.95100 172.46000 1.000 50.20000 374 VAL A CA 1
ATOM 2286 C C . VAL A 1 378 ? 149.59600 184.56700 171.14400 1.000 50.20000 374 VAL A C 1
ATOM 2287 O O . VAL A 1 378 ? 149.44600 183.81700 170.16500 1.000 50.20000 374 VAL A O 1
ATOM 2291 N N . PRO A 1 379 ? 149.37400 185.88900 171.01200 1.000 49.39000 375 PRO A N 1
ATOM 2292 C CA . PRO A 1 379 ? 149.14200 186.43500 169.66100 1.000 49.39000 375 PRO A CA 1
ATOM 2293 C C . PRO A 1 379 ? 150.32400 186.31500 168.70900 1.000 49.39000 375 PRO A C 1
ATOM 2294 O O . PRO A 1 379 ? 150.13100 186.46200 167.49800 1.000 49.39000 375 PRO A O 1
ATOM 2298 N N . GLY A 1 380 ? 151.53400 186.06400 169.19700 1.000 39.56000 376 GLY A N 1
ATOM 2299 C CA . GLY A 1 380 ? 152.62200 185.77500 168.28800 1.000 39.56000 376 GLY A CA 1
ATOM 2300 C C . GLY A 1 380 ? 152.58600 184.33600 167.81600 1.000 39.56000 376 GLY A C 1
ATOM 2301 O O . GLY A 1 380 ? 152.73300 184.05100 166.62100 1.000 39.56000 376 GLY A O 1
ATOM 2302 N N . MET A 1 381 ? 152.36100 183.41800 168.75700 1.000 37.82000 377 MET A N 1
ATOM 2303 C CA . MET A 1 381 ? 152.40100 181.99700 168.44200 1.000 37.82000 377 MET A CA 1
ATOM 2304 C C . MET A 1 381 ? 151.18600 181.53300 167.65200 1.000 37.82000 377 MET A C 1
ATOM 2305 O O . MET A 1 381 ? 151.30400 180.58100 166.87400 1.000 37.82000 377 MET A O 1
ATOM 2310 N N . VAL A 1 382 ? 150.02400 182.16500 167.82500 1.000 32.10000 378 VAL A N 1
ATOM 2311 C CA . VAL A 1 382 ? 148.84900 181.75400 167.06300 1.000 32.10000 378 VAL A CA 1
ATOM 2312 C C . VAL A 1 382 ? 148.87400 182.30800 165.64100 1.000 32.10000 378 VAL A C 1
ATOM 2313 O O . VAL A 1 382 ? 148.24100 181.72300 164.74900 1.000 32.10000 378 VAL A O 1
ATOM 2317 N N . LEU A 1 383 ? 149.63100 183.37900 165.38400 1.000 32.86000 379 LEU A N 1
ATOM 2318 C CA . LEU A 1 383 ? 149.81900 183.87000 164.02400 1.000 32.86000 379 LEU A CA 1
ATOM 2319 C C . LEU A 1 383 ? 150.98400 183.20100 163.30800 1.000 32.86000 379 LEU A C 1
ATOM 2320 O O . LEU A 1 383 ? 150.93600 183.04700 162.08100 1.000 32.86000 379 LEU A O 1
ATOM 2325 N N . TYR A 1 384 ? 152.02400 182.79300 164.04200 1.000 28.78000 380 TYR A N 1
ATOM 2326 C CA . TYR A 1 384 ? 153.14500 182.10000 163.41300 1.000 28.78000 380 TYR A CA 1
ATOM 2327 C C . TYR A 1 384 ? 152.72700 180.72600 162.88800 1.000 28.78000 380 TYR A C 1
ATOM 2328 O O . TYR A 1 384 ? 153.13800 180.32300 161.79000 1.000 28.78000 380 TYR A O 1
ATOM 2337 N N . LEU A 1 385 ? 151.86000 180.02300 163.62700 1.000 23.80000 381 LEU A N 1
ATOM 2338 C CA . LEU A 1 385 ? 151.29100 178.76400 163.14200 1.000 23.80000 381 LEU A CA 1
ATOM 2339 C C . LEU A 1 385 ? 150.46000 178.96700 161.88200 1.000 23.80000 381 LEU A C 1
ATOM 2340 O O . LEU A 1 385 ? 150.54000 178.17000 160.93900 1.000 23.80000 381 LEU A O 1
ATOM 2345 N N . MET A 1 386 ? 149.64400 180.02500 161.85500 1.000 26.19000 382 MET A N 1
ATOM 2346 C CA . MET A 1 386 ? 148.80400 180.27800 160.69000 1.000 26.19000 382 MET A CA 1
ATOM 2347 C C . MET A 1 386 ? 149.64400 180.63400 159.47100 1.000 26.19000 382 MET A C 1
ATOM 2348 O O . MET A 1 386 ? 149.34900 180.18200 158.35900 1.000 26.19000 382 MET A O 1
ATOM 2353 N N . TYR A 1 387 ? 150.71700 181.40900 159.66800 1.000 24.45000 383 TYR A N 1
ATOM 2354 C CA . TYR A 1 387 ? 151.61600 181.73300 158.56300 1.000 24.45000 383 TYR A CA 1
ATOM 2355 C C . TYR A 1 387 ? 152.29700 180.48500 158.02000 1.000 24.45000 383 TYR A C 1
ATOM 2356 O O . TYR A 1 387 ? 152.39900 180.30500 156.80000 1.000 24.45000 383 TYR A O 1
ATOM 2365 N N . ILE A 1 388 ? 152.76900 179.61100 158.91400 1.000 20.44000 384 ILE A N 1
ATOM 2366 C CA . ILE A 1 388 ? 153.48300 178.41400 158.47200 1.000 20.44000 384 ILE A CA 1
ATOM 2367 C C . ILE A 1 388 ? 152.54300 177.47300 157.72200 1.000 20.44000 384 ILE A C 1
ATOM 2368 O O . ILE A 1 388 ? 152.88000 176.96700 156.64300 1.000 20.44000 384 ILE A O 1
ATOM 2373 N N . PHE A 1 389 ? 151.33400 177.26200 158.25800 1.000 17.39000 385 PHE A N 1
ATOM 2374 C CA . PHE A 1 389 ? 150.36400 176.39600 157.58800 1.000 17.39000 385 PHE A CA 1
ATOM 2375 C C . PHE A 1 389 ? 149.93100 176.96100 156.24100 1.000 17.39000 385 PHE A C 1
ATOM 2376 O O . PHE A 1 389 ? 149.81600 176.21200 155.26200 1.000 17.39000 385 PHE A O 1
ATOM 2384 N N . LEU A 1 390 ? 149.71200 178.27900 156.16400 1.000 18.22000 386 LEU A N 1
ATOM 2385 C CA . LEU A 1 390 ? 149.32900 178.89900 154.90000 1.000 18.22000 386 LEU A CA 1
ATOM 2386 C C . LEU A 1 390 ? 150.43800 178.78200 153.86600 1.000 18.22000 386 LEU A C 1
ATOM 2387 O O . LEU A 1 390 ? 150.17300 178.49500 152.69100 1.000 18.22000 386 LEU A O 1
ATOM 2392 N N . ARG A 1 391 ? 151.69000 178.96500 154.29400 1.000 18.77000 387 ARG A N 1
ATOM 2393 C CA . ARG A 1 391 ? 152.82300 178.86900 153.38100 1.000 18.77000 387 ARG A CA 1
ATOM 2394 C C . ARG A 1 391 ? 152.97200 177.45700 152.83000 1.000 18.77000 387 ARG A C 1
ATOM 2395 O O . ARG A 1 391 ? 153.11400 177.26700 151.61300 1.000 18.77000 387 ARG A O 1
ATOM 2403 N N . ILE A 1 392 ? 152.90600 176.45200 153.71300 1.000 15.53000 388 ILE A N 1
ATOM 2404 C CA . ILE A 1 392 ? 153.06300 175.06200 153.28400 1.000 15.53000 388 ILE A CA 1
ATOM 2405 C C . ILE A 1 392 ? 151.92300 174.65700 152.35700 1.000 15.53000 388 ILE A C 1
ATOM 2406 O O . ILE A 1 392 ? 152.14200 174.01400 151.32000 1.000 15.53000 388 ILE A O 1
ATOM 2411 N N . PHE A 1 393 ? 150.69700 175.08000 152.68400 1.000 14.24000 389 PHE A N 1
ATOM 2412 C CA . PHE A 1 393 ? 149.55200 174.69900 151.86600 1.000 14.24000 389 PHE A CA 1
ATOM 2413 C C . PHE A 1 393 ? 149.59700 175.35500 150.49200 1.000 14.24000 389 PHE A C 1
ATOM 2414 O O . PHE A 1 393 ? 149.29300 174.70600 149.48500 1.000 14.24000 389 PHE A O 1
ATOM 2422 N N . LEU A 1 394 ? 150.01100 176.62400 150.41800 1.000 21.03000 390 LEU A N 1
ATOM 2423 C CA . LEU A 1 394 ? 150.04700 177.28400 149.11700 1.000 21.03000 390 LEU A CA 1
ATOM 2424 C C . LEU A 1 394 ? 151.16900 176.73800 148.24100 1.000 21.03000 390 LEU A C 1
ATOM 2425 O O . LEU A 1 394 ? 150.97700 176.56000 147.02900 1.000 21.03000 390 LEU A O 1
ATOM 2430 N N . LEU A 1 395 ? 152.33200 176.43800 148.83600 1.000 17.84000 391 LEU A N 1
ATOM 2431 C CA . LEU A 1 395 ? 153.41900 175.83500 148.06500 1.000 17.84000 391 LEU A CA 1
ATOM 2432 C C . LEU A 1 395 ? 153.02400 174.46200 147.53400 1.000 17.84000 391 LEU A C 1
ATOM 2433 O O . LEU A 1 395 ? 153.26500 174.14600 146.36100 1.000 17.84000 391 LEU A O 1
ATOM 2438 N N . CYS A 1 396 ? 152.36900 173.64800 148.36800 1.000 15.28000 392 CYS A N 1
ATOM 2439 C CA . CYS A 1 396 ? 151.98200 172.31300 147.92600 1.000 15.28000 392 CYS A CA 1
ATOM 2440 C C . CYS A 1 396 ? 150.88100 172.36400 146.87000 1.000 15.28000 392 CYS A C 1
ATOM 2441 O O . CYS A 1 396 ? 150.89600 171.57600 145.91500 1.000 15.28000 392 CYS A O 1
ATOM 2444 N N . LEU A 1 397 ? 149.94300 173.30800 146.99700 1.000 14.68000 393 LEU A N 1
ATOM 2445 C CA . LEU A 1 397 ? 148.86800 173.42600 146.01500 1.000 14.68000 393 LEU A CA 1
ATOM 2446 C C . LEU A 1 397 ? 149.40300 173.86900 144.65800 1.000 14.68000 393 LEU A C 1
ATOM 2447 O O . LEU A 1 397 ? 149.08000 173.26900 143.62000 1.000 14.68000 393 LEU A O 1
ATOM 2452 N N . LEU A 1 398 ? 150.23700 174.91200 144.64400 1.000 15.17000 394 LEU A N 1
ATOM 2453 C CA . LEU A 1 398 ? 150.76200 175.38400 143.37100 1.000 15.17000 394 LEU A CA 1
ATOM 2454 C C . LEU A 1 398 ? 151.88800 174.50900 142.83900 1.000 15.17000 394 LEU A C 1
ATOM 2455 O O . LEU A 1 398 ? 152.33500 174.72600 141.71000 1.000 15.17000 394 LEU A O 1
ATOM 2460 N N . ALA A 1 399 ? 152.36000 173.52900 143.61300 1.000 14.81000 395 ALA A N 1
ATOM 2461 C CA . ALA A 1 399 ? 153.21200 172.50900 143.01700 1.000 14.81000 395 ALA A CA 1
ATOM 2462 C C . ALA A 1 399 ? 152.40500 171.33900 142.46800 1.000 14.81000 395 ALA A C 1
ATOM 2463 O O . ALA A 1 399 ? 152.85500 170.67400 141.53000 1.000 14.81000 395 ALA A O 1
ATOM 2465 N N . THR A 1 400 ? 151.22400 171.06800 143.03200 1.000 16.02000 396 THR A N 1
ATOM 2466 C CA . THR A 1 400 ? 150.40500 169.96300 142.53700 1.000 16.02000 396 THR A CA 1
ATOM 2467 C C . THR A 1 400 ? 149.67800 170.34200 141.24900 1.000 16.02000 396 THR A C 1
ATOM 2468 O O . THR A 1 400 ? 149.43400 169.48000 140.38500 1.000 16.02000 396 THR A O 1
ATOM 2472 N N . GLU A 1 401 ? 149.33300 171.62900 141.10400 1.000 18.79000 397 GLU A N 1
ATOM 2473 C CA . GLU A 1 401 ? 148.57900 172.07800 139.93200 1.000 18.79000 397 GLU A CA 1
ATOM 2474 C C . GLU A 1 401 ? 149.36000 171.87600 138.63600 1.000 18.79000 397 GLU A C 1
ATOM 2475 O O . GLU A 1 401 ? 148.77300 171.56100 137.59400 1.000 18.79000 397 GLU A O 1
ATOM 2481 N N . VAL A 1 402 ? 150.68700 172.01000 138.69000 1.000 19.25000 398 VAL A N 1
ATOM 2482 C CA . VAL A 1 402 ? 151.50300 171.86400 137.48800 1.000 19.25000 398 VAL A CA 1
ATOM 2483 C C . VAL A 1 402 ? 151.53500 170.41400 137.02200 1.000 19.25000 398 VAL A C 1
ATOM 2484 O O . VAL A 1 402 ? 151.42400 170.13300 135.82100 1.000 19.25000 398 VAL A O 1
ATOM 2488 N N . ALA A 1 403 ? 151.68000 169.47200 137.95800 1.000 19.10000 399 ALA A N 1
ATOM 2489 C CA . ALA A 1 403 ? 151.66000 168.05800 137.59800 1.000 19.10000 399 ALA A CA 1
ATOM 2490 C C . ALA A 1 403 ? 150.29600 167.64200 137.06600 1.000 19.10000 399 ALA A C 1
ATOM 2491 O O . ALA A 1 403 ? 150.20800 166.86200 136.10400 1.000 19.10000 399 ALA A O 1
ATOM 2493 N N . GLU A 1 404 ? 149.22200 168.17100 137.66500 1.000 19.01000 400 GLU A N 1
ATOM 2494 C CA . GLU A 1 404 ? 147.88400 167.87100 137.16200 1.000 19.01000 400 GLU A CA 1
ATOM 2495 C C . GLU A 1 404 ? 147.67900 168.42600 135.75600 1.000 19.01000 400 GLU A C 1
ATOM 2496 O O . GLU A 1 404 ? 147.07800 167.76200 134.90300 1.000 19.01000 400 GLU A O 1
ATOM 2502 N N . GLN A 1 405 ? 148.20700 169.62200 135.48000 1.000 17.49000 401 GLN A N 1
ATOM 2503 C CA . GLN A 1 405 ? 148.05400 170.18700 134.14400 1.000 17.49000 401 GLN A CA 1
ATOM 2504 C C . GLN A 1 405 ? 148.91700 169.46400 133.11700 1.000 17.49000 401 GLN A C 1
ATOM 2505 O O . GLN A 1 405 ? 148.52800 169.36300 131.95100 1.000 17.49000 401 GLN A O 1
ATOM 2511 N N . GLY A 1 406 ? 150.06700 168.92700 133.52600 1.000 14.58000 402 GLY A N 1
ATOM 2512 C CA . GLY A 1 406 ? 150.85200 168.11300 132.60500 1.000 14.58000 402 GLY A CA 1
ATOM 2513 C C . GLY A 1 406 ? 150.15400 166.81400 132.24400 1.000 14.58000 402 GLY A C 1
ATOM 2514 O O . GLY A 1 406 ? 150.07000 166.43400 131.06600 1.000 14.58000 402 GLY A O 1
ATOM 2515 N N . LEU A 1 407 ? 149.61200 166.12600 133.25200 1.000 15.31000 403 LEU A N 1
ATOM 2516 C CA . LEU A 1 407 ? 148.89500 164.88100 132.98400 1.000 15.31000 403 LEU A CA 1
ATOM 2517 C C . LEU A 1 407 ? 147.59200 165.13800 132.23100 1.000 15.31000 403 LEU A C 1
ATOM 2518 O O . LEU A 1 407 ? 147.06600 164.24400 131.56000 1.000 15.31000 403 LEU A O 1
ATOM 2523 N N . ASN A 1 408 ? 147.05100 166.35600 132.32800 1.000 16.13000 404 ASN A N 1
ATOM 2524 C CA . ASN A 1 408 ? 145.90900 166.70800 131.48900 1.000 16.13000 404 ASN A CA 1
ATOM 2525 C C . ASN A 1 408 ? 146.34800 167.11800 130.09000 1.000 16.13000 404 ASN A C 1
ATOM 2526 O O . ASN A 1 408 ? 145.54700 167.07600 129.15100 1.000 16.13000 404 ASN A O 1
ATOM 2531 N N . LEU A 1 409 ? 147.60800 167.53000 129.93300 1.000 15.23000 405 LEU A N 1
ATOM 2532 C CA . LEU A 1 409 ? 148.15600 167.74800 128.59800 1.000 15.23000 405 LEU A CA 1
ATOM 2533 C C . LEU A 1 409 ? 148.41100 166.42200 127.89500 1.000 15.23000 405 LEU A C 1
ATOM 2534 O O . LEU A 1 409 ? 148.50800 166.37500 126.66300 1.000 15.23000 405 LEU A O 1
ATOM 2539 N N . CYS A 1 410 ? 148.53800 165.33700 128.66500 1.000 16.56000 406 CYS A N 1
ATOM 2540 C CA . CYS A 1 410 ? 148.59400 164.00700 128.05500 1.000 16.56000 406 CYS A CA 1
ATOM 2541 C C . CYS A 1 410 ? 147.31700 163.68300 127.28000 1.000 16.56000 406 CYS A C 1
ATOM 2542 O O . CYS A 1 410 ? 147.37500 163.06900 126.20800 1.000 16.56000 406 CYS A O 1
ATOM 2545 N N . HIS A 1 411 ? 146.15900 164.08200 127.80100 1.000 18.67000 407 HIS A N 1
ATOM 2546 C CA . HIS A 1 411 ? 144.87300 163.85700 127.13600 1.000 18.67000 407 HIS A CA 1
ATOM 2547 C C . HIS A 1 411 ? 144.47400 165.03600 126.25500 1.000 18.67000 407 HIS A C 1
ATOM 2548 O O . HIS A 1 411 ? 143.36500 165.55500 126.36000 1.000 18.67000 407 HIS A O 1
ATOM 2555 N N . ALA A 1 412 ? 145.36200 165.46700 125.36800 1.000 16.70000 408 ALA A N 1
ATOM 2556 C CA . ALA A 1 412 ? 145.10200 166.62500 124.52900 1.000 16.70000 408 ALA A CA 1
ATOM 2557 C C . ALA A 1 412 ? 145.12900 166.21700 123.06700 1.000 16.70000 408 ALA A C 1
ATOM 2558 O O . ALA A 1 412 ? 146.03200 165.50500 122.62300 1.000 16.70000 408 ALA A O 1
ATOM 2560 N N . GLY A 1 413 ? 144.13300 166.68400 122.32200 1.000 19.53000 409 GLY A N 1
ATOM 2561 C CA . GLY A 1 413 ? 144.04800 166.35300 120.91000 1.000 19.53000 409 GLY A CA 1
ATOM 2562 C C . GLY A 1 413 ? 143.72900 164.89800 120.65700 1.000 19.53000 409 GLY A C 1
ATOM 2563 O O . GLY A 1 413 ? 144.41500 164.23900 119.86800 1.000 19.53000 409 GLY A O 1
ATOM 2564 N N . TYR A 1 414 ? 142.70300 164.37700 121.31800 1.000 16.62000 410 TYR A N 1
ATOM 2565 C CA . TYR A 1 414 ? 142.35400 162.96100 121.25500 1.000 16.62000 410 TYR A CA 1
ATOM 2566 C C . TYR A 1 414 ? 140.86100 162.90000 120.96000 1.000 16.62000 410 TYR A C 1
ATOM 2567 O O . TYR A 1 414 ? 140.04100 163.05800 121.86400 1.000 16.62000 410 TYR A O 1
ATOM 2576 N N . SER A 1 415 ? 140.50900 162.75100 119.68900 1.000 21.48000 411 SER A N 1
ATOM 2577 C CA . SER A 1 415 ? 139.11700 162.72100 119.25700 1.000 21.48000 411 SER A CA 1
ATOM 2578 C C . SER A 1 415 ? 139.02800 161.84500 118.01500 1.000 21.48000 411 SER A C 1
ATOM 2579 O O . SER A 1 415 ? 139.92800 161.04900 117.73400 1.000 21.48000 411 SER A O 1
ATOM 2582 N N . SER A 1 416 ? 137.93100 161.98900 117.27100 1.000 22.06000 412 SER A N 1
ATOM 2583 C CA . SER A 1 416 ? 137.81400 161.31600 115.98500 1.000 22.06000 412 SER A CA 1
ATOM 2584 C C . SER A 1 416 ? 138.67600 161.98200 114.92500 1.000 22.06000 412 SER A C 1
ATOM 2585 O O . SER A 1 416 ? 138.89900 161.40200 113.85700 1.000 22.06000 412 SER A O 1
ATOM 2588 N N . LYS A 1 417 ? 139.14800 163.20000 115.18800 1.000 23.55000 413 LYS A N 1
ATOM 2589 C CA . LYS A 1 417 ? 140.02900 163.86700 114.24100 1.000 23.55000 413 LYS A CA 1
ATOM 2590 C C . LYS A 1 417 ? 141.40200 163.21100 114.20800 1.000 23.55000 413 LYS A C 1
ATOM 2591 O O . LYS A 1 417 ? 142.00100 163.08500 113.13300 1.000 23.55000 413 LYS A O 1
ATOM 2597 N N . LEU A 1 418 ? 141.90000 162.76800 115.37000 1.000 20.17000 414 LEU A N 1
ATOM 2598 C CA . LEU A 1 418 ? 143.18000 162.06500 115.44400 1.000 20.17000 414 LEU A CA 1
ATOM 2599 C C . LEU A 1 418 ? 143.16200 160.77300 114.64100 1.000 20.17000 414 LEU A C 1
ATOM 2600 O O . LEU A 1 418 ? 144.16400 160.42200 114.01000 1.000 20.17000 414 LEU A O 1
ATOM 2605 N N . VAL A 1 419 ? 142.03300 160.06400 114.64300 1.000 19.31000 415 VAL A N 1
ATOM 2606 C CA . VAL A 1 419 ? 141.88400 158.86500 113.83000 1.000 19.31000 415 VAL A CA 1
ATOM 2607 C C . VAL A 1 419 ? 141.80200 159.19600 112.34600 1.000 19.31000 415 VAL A C 1
ATOM 2608 O O . VAL A 1 419 ? 142.15300 158.35900 111.50700 1.000 19.31000 415 VAL A O 1
ATOM 2612 N N . LEU A 1 420 ? 141.41900 160.42600 111.99700 1.000 20.78000 416 LEU A N 1
ATOM 2613 C CA . LEU A 1 420 ? 141.26700 160.81800 110.60000 1.000 20.78000 416 LEU A CA 1
ATOM 2614 C C . LEU A 1 420 ? 142.38100 161.74600 110.13100 1.000 20.78000 416 LEU A C 1
ATOM 2615 O O . LEU A 1 420 ? 142.28200 162.32500 109.04500 1.000 20.78000 416 LEU A O 1
ATOM 2620 N N . ALA A 1 421 ? 143.43600 161.90300 110.91800 1.000 20.53000 417 ALA A N 1
ATOM 2621 C CA . ALA A 1 421 ? 144.56100 162.73000 110.51600 1.000 20.53000 417 ALA A CA 1
ATOM 2622 C C . ALA A 1 421 ? 145.59900 161.89200 109.77900 1.000 20.53000 417 ALA A C 1
ATOM 2623 O O . ALA A 1 421 ? 145.47300 160.67300 109.65300 1.000 20.53000 417 ALA A O 1
ATOM 2625 N N . SER A 1 422 ? 146.63700 162.56500 109.29100 1.000 21.77000 418 SER A N 1
ATOM 2626 C CA . SER A 1 422 ? 147.70100 161.88400 108.57200 1.000 21.77000 418 SER A CA 1
ATOM 2627 C C . SER A 1 422 ? 148.63000 161.15800 109.54600 1.000 21.77000 418 SER A C 1
ATOM 2628 O O . SER A 1 422 ? 148.42800 161.15800 110.76200 1.000 21.77000 418 SER A O 1
ATOM 2631 N N . ASP A 1 423 ? 149.66800 160.52800 108.99200 1.000 21.22000 419 ASP A N 1
ATOM 2632 C CA . ASP A 1 423 ? 150.62300 159.81700 109.83700 1.000 21.22000 419 ASP A CA 1
ATOM 2633 C C . ASP A 1 423 ? 151.56300 160.77600 110.55200 1.000 21.22000 419 ASP A C 1
ATOM 2634 O O . ASP A 1 423 ? 152.05900 160.46000 111.64100 1.000 21.22000 419 ASP A O 1
ATOM 2639 N N . HIS A 1 424 ? 151.81200 161.94400 109.95600 1.000 20.12000 420 HIS A N 1
ATOM 2640 C CA . HIS A 1 424 ? 152.65100 162.96100 110.58400 1.000 20.12000 420 HIS A CA 1
ATOM 2641 C C . HIS A 1 424 ? 152.03300 163.45500 111.88600 1.000 20.12000 420 HIS A C 1
ATOM 2642 O O . HIS A 1 424 ? 152.70100 163.50500 112.92700 1.000 20.12000 420 HIS A O 1
ATOM 2649 N N . VAL A 1 425 ? 150.74800 163.81000 111.84400 1.000 15.32000 421 VAL A N 1
ATOM 2650 C CA . VAL A 1 425 ? 150.06100 164.29100 113.03700 1.000 15.32000 421 VAL A CA 1
ATOM 2651 C C . VAL A 1 425 ? 149.89300 163.16400 114.04700 1.000 15.32000 421 VAL A C 1
ATOM 2652 O O . VAL A 1 425 ? 150.07600 163.36000 115.25400 1.000 15.32000 421 VAL A O 1
ATOM 2656 N N . ARG A 1 426 ? 149.57200 161.96100 113.57100 1.000 18.67000 422 ARG A N 1
ATOM 2657 C CA . ARG A 1 426 ? 149.38200 160.82600 114.46400 1.000 18.67000 422 ARG A CA 1
ATOM 2658 C C . ARG A 1 426 ? 150.67400 160.36500 115.12300 1.000 18.67000 422 ARG A C 1
ATOM 2659 O O . ARG A 1 426 ? 150.61100 159.70800 116.16500 1.000 18.67000 422 ARG A O 1
ATOM 2667 N N . SER A 1 427 ? 151.83100 160.68700 114.55000 1.000 15.26000 423 SER A N 1
ATOM 2668 C CA . SER A 1 427 ? 153.10400 160.43000 115.20900 1.000 15.26000 423 SER A CA 1
ATOM 2669 C C . SER A 1 427 ? 153.53700 161.57200 116.11700 1.000 15.26000 423 SER A C 1
ATOM 2670 O O . SER A 1 427 ? 154.10300 161.32600 117.18800 1.000 15.26000 423 SER A O 1
ATOM 2673 N N . THR A 1 428 ? 153.25700 162.82000 115.73100 1.000 15.90000 424 THR A N 1
ATOM 2674 C CA . THR A 1 428 ? 153.67600 163.95000 116.55300 1.000 15.90000 424 THR A CA 1
ATOM 2675 C C . THR A 1 428 ? 152.84800 164.05100 117.83000 1.000 15.90000 424 THR A C 1
ATOM 2676 O O . THR A 1 428 ? 153.38600 164.35500 118.90100 1.000 15.90000 424 THR A O 1
ATOM 2680 N N . ILE A 1 429 ? 151.54000 163.78200 117.74200 1.000 13.65000 425 ILE A N 1
ATOM 2681 C CA . ILE A 1 429 ? 150.69700 163.78300 118.93600 1.000 13.65000 425 ILE A CA 1
ATOM 2682 C C . ILE A 1 429 ? 151.08300 162.62800 119.85500 1.000 13.65000 425 ILE A C 1
ATOM 2683 O O . ILE A 1 429 ? 151.06600 162.75900 121.08600 1.000 13.65000 425 ILE A O 1
ATOM 2688 N N . GLN A 1 430 ? 151.49500 161.50000 119.27100 1.000 15.58000 426 GLN A N 1
ATOM 2689 C CA . GLN A 1 430 ? 151.97900 160.37500 120.06600 1.000 15.58000 426 GLN A CA 1
ATOM 2690 C C . GLN A 1 430 ? 153.27500 160.72100 120.79100 1.000 15.58000 426 GLN A C 1
ATOM 2691 O O . GLN A 1 430 ? 153.45000 160.36300 121.96300 1.000 15.58000 426 GLN A O 1
ATOM 2697 N N . ALA A 1 431 ? 154.18300 161.43300 120.11700 1.000 15.50000 427 ALA A N 1
ATOM 2698 C CA . ALA A 1 431 ? 155.42200 161.86600 120.76000 1.000 15.50000 427 ALA A CA 1
ATOM 2699 C C . ALA A 1 431 ? 155.14400 162.86200 121.88000 1.000 15.50000 427 ALA A C 1
ATOM 2700 O O . ALA A 1 431 ? 155.77100 162.80600 122.94700 1.000 15.50000 427 ALA A O 1
ATOM 2702 N N . ILE A 1 432 ? 154.18800 163.77000 121.65700 1.000 14.15000 428 ILE A N 1
ATOM 2703 C CA . ILE A 1 432 ? 153.81600 164.75100 122.67600 1.000 14.15000 428 ILE A CA 1
ATOM 2704 C C . ILE A 1 432 ? 153.20800 164.06000 123.89200 1.000 14.15000 428 ILE A C 1
ATOM 2705 O O . ILE A 1 432 ? 153.52500 164.40100 125.03600 1.000 14.15000 428 ILE A O 1
ATOM 2710 N N . ALA A 1 433 ? 152.37500 163.04100 123.66700 1.000 14.44000 429 ALA A N 1
ATOM 2711 C CA . ALA A 1 433 ? 151.76600 162.31800 124.78000 1.000 14.44000 429 ALA A CA 1
ATOM 2712 C C . ALA A 1 433 ? 152.79900 161.50100 125.54800 1.000 14.44000 429 ALA A C 1
ATOM 2713 O O . ALA A 1 433 ? 152.75500 161.42800 126.78400 1.000 14.44000 429 ALA A O 1
ATOM 2715 N N . THR A 1 434 ? 153.74200 160.88300 124.83000 1.000 16.05000 430 THR A N 1
ATOM 2716 C CA . THR A 1 434 ? 154.78800 160.09800 125.48200 1.000 16.05000 430 THR A CA 1
ATOM 2717 C C . THR A 1 434 ? 155.69000 160.98500 126.33300 1.000 16.05000 430 THR A C 1
ATOM 2718 O O . THR A 1 434 ? 156.05500 160.62200 127.45700 1.000 16.05000 430 THR A O 1
ATOM 2722 N N . ARG A 1 435 ? 156.02700 162.17700 125.83300 1.000 16.51000 431 ARG A N 1
ATOM 2723 C CA . ARG A 1 435 ? 156.83300 163.09300 126.63300 1.000 16.51000 431 ARG A CA 1
ATOM 2724 C C . ARG A 1 435 ? 156.01900 163.72200 127.75700 1.000 16.51000 431 ARG A C 1
ATOM 2725 O O . ARG A 1 435 ? 156.57500 164.11600 128.78700 1.000 16.51000 431 ARG A O 1
ATOM 2733 N N . ALA A 1 436 ? 154.70100 163.83400 127.57900 1.000 15.44000 432 ALA A N 1
ATOM 2734 C CA . ALA A 1 436 ? 153.87500 164.47400 128.59500 1.000 15.44000 432 ALA A CA 1
ATOM 2735 C C . ALA A 1 436 ? 153.50600 163.50300 129.70500 1.000 15.44000 432 ALA A C 1
ATOM 2736 O O . ALA A 1 436 ? 153.02000 163.92100 130.76100 1.000 15.44000 432 ALA A O 1
ATOM 2738 N N . GLN A 1 437 ? 153.71400 162.20200 129.48500 1.000 16.50000 433 GLN A N 1
ATOM 2739 C CA . GLN A 1 437 ? 153.51100 161.23800 130.56300 1.000 16.50000 433 GLN A CA 1
ATOM 2740 C C . GLN A 1 437 ? 154.53800 161.40100 131.67600 1.000 16.50000 433 GLN A C 1
ATOM 2741 O O . GLN A 1 437 ? 154.29300 160.98000 132.81200 1.000 16.50000 433 GLN A O 1
ATOM 2747 N N . ILE A 1 438 ? 155.69200 161.98800 131.37100 1.000 14.52000 434 ILE A N 1
ATOM 2748 C CA . ILE A 1 438 ? 156.67200 162.30100 132.41600 1.000 14.52000 434 ILE A CA 1
ATOM 2749 C C . ILE A 1 438 ? 156.15100 163.46400 133.24800 1.000 14.52000 434 ILE A C 1
ATOM 2750 O O . ILE A 1 438 ? 155.79500 164.51700 132.68200 1.000 14.52000 434 ILE A O 1
ATOM 2755 N N . PRO A 1 439 ? 156.07600 163.34900 134.57400 1.000 13.07000 435 PRO A N 1
ATOM 2756 C CA . PRO A 1 439 ? 155.48900 164.42800 135.37600 1.000 13.07000 435 PRO A CA 1
ATOM 2757 C C . PRO A 1 439 ? 156.46600 165.55800 135.65600 1.000 13.07000 435 PRO A C 1
ATOM 2758 O O . PRO A 1 439 ? 157.65900 165.35100 135.88400 1.000 13.07000 435 PRO A O 1
ATOM 2762 N N . LEU A 1 440 ? 155.94100 166.78000 135.62500 1.000 14.36000 436 LEU A N 1
ATOM 2763 C CA . LEU A 1 440 ? 156.70300 167.97000 135.99500 1.000 14.36000 436 LEU A CA 1
ATOM 2764 C C . LEU A 1 440 ? 156.52100 168.18100 137.49100 1.000 14.36000 436 LEU A C 1
ATOM 2765 O O . LEU A 1 440 ? 155.50700 168.72400 137.93100 1.000 14.36000 436 LEU A O 1
ATOM 2770 N N . SER A 1 441 ? 157.50000 167.75000 138.27900 1.000 21.03000 437 SER A N 1
ATOM 2771 C CA . SER A 1 441 ? 157.40100 167.78700 139.73100 1.000 21.03000 437 SER A CA 1
ATOM 2772 C C . SER A 1 441 ? 158.60200 168.51500 140.31300 1.000 21.03000 437 SER A C 1
ATOM 2773 O O . SER A 1 441 ? 159.69500 168.47500 139.74000 1.000 21.03000 437 SER A O 1
ATOM 2776 N N . ILE A 1 442 ? 158.39200 169.17500 141.44600 1.000 17.45000 438 ILE A N 1
ATOM 2777 C CA . ILE A 1 442 ? 159.46500 169.83200 142.18400 1.000 17.45000 438 ILE A CA 1
ATOM 2778 C C . ILE A 1 442 ? 159.84300 168.94200 143.36000 1.000 17.45000 438 ILE A C 1
ATOM 2779 O O . ILE A 1 442 ? 158.99900 168.62200 144.20300 1.000 17.45000 438 ILE A O 1
ATOM 2784 N N . THR A 1 443 ? 161.10500 168.53700 143.41800 1.000 15.13000 439 THR A N 1
ATOM 2785 C CA . THR A 1 443 ? 161.60600 167.69600 144.49300 1.000 15.13000 439 THR A CA 1
ATOM 2786 C C . THR A 1 443 ? 162.41400 168.54000 145.46300 1.000 15.13000 439 THR A C 1
ATOM 2787 O O . THR A 1 443 ? 163.17100 169.41700 145.04900 1.000 15.13000 439 THR A O 1
ATOM 2791 N N . GLY A 1 444 ? 162.24800 168.27500 146.75300 1.000 13.91000 440 GLY A N 1
ATOM 2792 C CA . GLY A 1 444 ? 163.05600 168.96200 147.73900 1.000 13.91000 440 GLY A CA 1
ATOM 2793 C C . GLY A 1 444 ? 164.34200 168.21700 148.01900 1.000 13.91000 440 GLY A C 1
ATOM 2794 O O . GLY A 1 444 ? 164.36400 167.31000 148.85500 1.000 13.91000 440 GLY A O 1
ATOM 2795 N N . ALA A 1 445 ? 165.41700 168.61300 147.33100 1.000 12.75000 441 ALA A N 1
ATOM 2796 C CA . ALA A 1 445 ? 166.72800 167.95700 147.34900 1.000 12.75000 441 ALA A CA 1
ATOM 2797 C C . ALA A 1 445 ? 166.64500 166.45800 147.07500 1.000 12.75000 441 ALA A C 1
ATOM 2798 O O . ALA A 1 445 ? 167.43300 165.68700 147.62700 1.000 12.75000 441 ALA A O 1
ATOM 2800 N N . ARG A 1 446 ? 165.68300 166.04300 146.24600 1.000 12.76000 442 ARG A N 1
ATOM 2801 C CA . ARG A 1 446 ? 165.39800 164.66800 145.83400 1.000 12.76000 442 ARG A CA 1
ATOM 2802 C C . ARG A 1 446 ? 165.04200 163.74000 146.99000 1.000 12.76000 442 ARG A C 1
ATOM 2803 O O . ARG A 1 446 ? 165.04500 162.51900 146.80900 1.000 12.76000 442 ARG A O 1
ATOM 2811 N N . PHE A 1 447 ? 164.72000 164.27700 148.16900 1.000 11.25000 443 PHE A N 1
ATOM 2812 C CA . PHE A 1 447 ? 164.24200 163.45300 149.27000 1.000 11.25000 443 PHE A CA 1
ATOM 2813 C C . PHE A 1 447 ? 162.74300 163.21300 149.20700 1.000 11.25000 443 PHE A C 1
ATOM 2814 O O . PHE A 1 447 ? 162.27400 162.17000 149.66900 1.000 11.25000 443 PHE A O 1
ATOM 2822 N N . PHE A 1 448 ? 161.98500 164.15700 148.65900 1.000 13.40000 444 PHE A N 1
ATOM 2823 C CA . PHE A 1 448 ? 160.54100 164.02600 148.55800 1.000 13.40000 444 PHE A CA 1
ATOM 2824 C C . PHE A 1 448 ? 160.06200 164.87600 147.39400 1.000 13.40000 444 PHE A C 1
ATOM 2825 O O . PHE A 1 448 ? 160.74600 165.80300 146.95400 1.000 13.40000 444 PHE A O 1
ATOM 2833 N N . THR A 1 449 ? 158.87600 164.55000 146.89800 1.000 16.23000 445 THR A N 1
ATOM 2834 C CA . THR A 1 449 ? 158.21700 165.34100 145.87100 1.000 16.23000 445 THR A CA 1
ATOM 2835 C C . THR A 1 449 ? 157.23300 166.28600 146.54100 1.000 16.23000 445 THR A C 1
ATOM 2836 O O . THR A 1 449 ? 156.41800 165.85400 147.36000 1.000 16.23000 445 THR A O 1
ATOM 2840 N N . VAL A 1 450 ? 157.30800 167.56800 146.19600 1.000 16.55000 446 VAL A N 1
ATOM 2841 C CA . VAL A 1 450 ? 156.39400 168.54400 146.77200 1.000 16.55000 446 VAL A CA 1
ATOM 2842 C C . VAL A 1 450 ? 155.03000 168.35800 146.12700 1.000 16.55000 446 VAL A C 1
ATOM 2843 O O . VAL A 1 450 ? 154.77900 168.84600 145.02000 1.000 16.55000 446 VAL A O 1
ATOM 2847 N N . ASN A 1 451 ? 154.14800 167.63600 146.81200 1.000 17.42000 447 ASN A N 1
ATOM 2848 C CA . ASN A 1 451 ? 152.79600 167.38400 146.34700 1.000 17.42000 447 ASN A CA 1
ATOM 2849 C C . ASN A 1 451 ? 151.83600 167.78200 147.45400 1.000 17.42000 447 ASN A C 1
ATOM 2850 O O . ASN A 1 451 ? 152.23600 168.35000 148.47200 1.000 17.42000 447 ASN A O 1
ATOM 2855 N N . LEU A 1 452 ? 150.55600 167.47500 147.26100 1.000 14.57000 448 LEU A N 1
ATOM 2856 C CA . LEU A 1 452 ? 149.59200 167.68600 148.32900 1.000 14.57000 448 LEU A CA 1
ATOM 2857 C C . LEU A 1 452 ? 149.46200 166.47500 149.24100 1.000 14.57000 448 LEU A C 1
ATOM 2858 O O . LEU A 1 452 ? 149.03600 166.62700 150.38800 1.000 14.57000 448 LEU A O 1
ATOM 2863 N N . SER A 1 453 ? 149.82000 165.28200 148.76400 1.000 15.55000 449 SER A N 1
ATOM 2864 C CA . SER A 1 453 ? 149.86100 164.11800 149.64000 1.000 15.55000 449 SER A CA 1
ATOM 2865 C C . SER A 1 453 ? 151.04200 164.17900 150.59700 1.000 15.55000 449 SER A C 1
ATOM 2866 O O . SER A 1 453 ? 150.97900 163.62100 151.70200 1.000 15.55000 449 SER A O 1
ATOM 2869 N N . PHE A 1 454 ? 152.11800 164.85800 150.19600 1.000 16.04000 450 PHE A N 1
ATOM 2870 C CA . PHE A 1 454 ? 153.24800 165.04600 151.09400 1.000 16.04000 450 PHE A CA 1
ATOM 2871 C C . PHE A 1 454 ? 152.88300 165.94500 152.26400 1.000 16.04000 450 PHE A C 1
ATOM 2872 O O . PHE A 1 454 ? 153.41200 165.76900 153.36600 1.000 16.04000 450 PHE A O 1
ATOM 2880 N N . LEU A 1 455 ? 151.96700 166.89400 152.05500 1.000 14.32000 451 LEU A N 1
ATOM 2881 C CA . LEU A 1 455 ? 151.47600 167.70800 153.16200 1.000 14.32000 451 LEU A CA 1
ATOM 2882 C C . LEU A 1 455 ? 150.69700 166.85700 154.15700 1.000 14.32000 451 LEU A C 1
ATOM 2883 O O . LEU A 1 455 ? 150.81100 167.04800 155.37200 1.000 14.32000 451 LEU A O 1
ATOM 2888 N N . ALA A 1 456 ? 149.93000 165.88300 153.66200 1.000 15.39000 452 ALA A N 1
ATOM 2889 C CA . ALA A 1 456 ? 149.20600 164.98900 154.56000 1.000 15.39000 452 ALA A CA 1
ATOM 2890 C C . ALA A 1 456 ? 150.16100 164.08700 155.33200 1.000 15.39000 452 ALA A C 1
ATOM 2891 O O . ALA A 1 456 ? 149.97700 163.85700 156.53400 1.000 15.39000 452 ALA A O 1
ATOM 2893 N N . SER A 1 457 ? 151.20000 163.58200 154.66100 1.000 15.33000 453 SER A N 1
ATOM 2894 C CA . SER A 1 457 ? 152.18100 162.73900 155.34200 1.000 15.33000 453 SER A CA 1
ATOM 2895 C C . SER A 1 457 ? 152.96300 163.53100 156.38800 1.000 15.33000 453 SER A C 1
ATOM 2896 O O . SER A 1 457 ? 153.24200 163.03400 157.48800 1.000 15.33000 453 SER A O 1
ATOM 2899 N N . MET A 1 458 ? 153.29500 164.78500 156.07600 1.000 18.58000 454 MET A N 1
ATOM 2900 C CA . MET A 1 458 ? 153.99700 165.61600 157.04500 1.000 18.58000 454 MET A CA 1
ATOM 2901 C C . MET A 1 458 ? 153.09100 166.02600 158.19700 1.000 18.58000 454 MET A C 1
ATOM 2902 O O . MET A 1 458 ? 153.56800 166.18300 159.32500 1.000 18.58000 454 MET A O 1
ATOM 2907 N N . ALA A 1 459 ? 151.79000 166.18800 157.94700 1.000 17.23000 455 ALA A N 1
ATOM 2908 C CA . ALA A 1 459 ? 150.86200 166.44100 159.04300 1.000 17.23000 455 ALA A CA 1
ATOM 2909 C C . ALA A 1 459 ? 150.74100 165.22300 159.94600 1.000 17.23000 455 ALA A C 1
ATOM 2910 O O . ALA A 1 459 ? 150.60500 165.35900 161.16700 1.000 17.23000 455 ALA A O 1
ATOM 2912 N N . GLY A 1 460 ? 150.80800 164.02400 159.36300 1.000 16.19000 456 GLY A N 1
ATOM 2913 C CA . GLY A 1 460 ? 150.85900 162.81900 160.17700 1.000 16.19000 456 GLY A CA 1
ATOM 2914 C C . GLY A 1 460 ? 152.11500 162.73700 161.02600 1.000 16.19000 456 GLY A C 1
ATOM 2915 O O . GLY A 1 460 ? 152.06400 162.32700 162.18800 1.000 16.19000 456 GLY A O 1
ATOM 2916 N N . VAL A 1 461 ? 153.25600 163.14700 160.46200 1.000 17.52000 457 VAL A N 1
ATOM 2917 C CA . VAL A 1 461 ? 154.50800 163.16500 161.22300 1.000 17.52000 457 VAL A CA 1
ATOM 2918 C C . VAL A 1 461 ? 154.44000 164.19200 162.35300 1.000 17.52000 457 VAL A C 1
ATOM 2919 O O . VAL A 1 461 ? 154.89600 163.93400 163.47900 1.000 17.52000 457 VAL A O 1
ATOM 2923 N N . MET A 1 462 ? 153.85100 165.36000 162.07700 1.000 20.30000 458 MET A N 1
ATOM 2924 C CA . MET A 1 462 ? 153.66000 166.38800 163.09800 1.000 20.30000 458 MET A CA 1
ATOM 2925 C C . MET A 1 462 ? 152.76700 165.89300 164.22900 1.000 20.30000 458 MET A C 1
ATOM 2926 O O . MET A 1 462 ? 153.06400 166.10400 165.40900 1.000 20.30000 458 MET A O 1
ATOM 2931 N N . LEU A 1 463 ? 151.66600 165.22300 163.88000 1.000 19.16000 459 LEU A N 1
ATOM 2932 C CA . LEU A 1 463 ? 150.76400 164.70000 164.90000 1.000 19.16000 459 LEU A CA 1
ATOM 2933 C C . LEU A 1 463 ? 151.39600 163.55600 165.68100 1.000 19.16000 459 LEU A C 1
ATOM 2934 O O . LEU A 1 463 ? 151.07400 163.36200 166.85700 1.000 19.16000 459 LEU A O 1
ATOM 2939 N N . THR A 1 464 ? 152.29600 162.79600 165.05500 1.000 19.28000 460 THR A N 1
ATOM 2940 C CA . THR A 1 464 ? 152.98400 161.73200 165.77800 1.000 19.28000 460 THR A CA 1
ATOM 2941 C C . THR A 1 464 ? 153.98500 162.30200 166.77500 1.000 19.28000 460 THR A C 1
ATOM 2942 O O . THR A 1 464 ? 154.06100 161.84700 167.92100 1.000 19.28000 460 THR A O 1
ATOM 2946 N N . TYR A 1 465 ? 154.75600 163.30700 166.36500 1.000 21.31000 461 TYR A N 1
ATOM 2947 C CA . TYR A 1 465 ? 155.76000 163.86400 167.26600 1.000 21.31000 461 TYR A CA 1
ATOM 2948 C C . TYR A 1 465 ? 155.21600 164.95000 168.18500 1.000 21.31000 461 TYR A C 1
ATOM 2949 O O . TYR A 1 465 ? 155.97200 165.47300 169.00900 1.000 21.31000 461 TYR A O 1
ATOM 2958 N N . PHE A 1 466 ? 153.93800 165.30800 168.06900 1.000 22.57000 462 PHE A N 1
ATOM 2959 C CA . PHE A 1 466 ? 153.34100 166.22200 169.03700 1.000 22.57000 462 PHE A CA 1
ATOM 2960 C C . PHE A 1 466 ? 152.93100 165.48000 170.30500 1.000 22.57000 462 PHE A C 1
ATOM 2961 O O . PHE A 1 466 ? 153.07600 166.00000 171.41900 1.000 22.57000 462 PHE A O 1
ATOM 2969 N N . ILE A 1 467 ? 152.43900 164.24700 170.15400 1.000 23.75000 463 ILE A N 1
ATOM 2970 C CA . ILE A 1 467 ? 152.03500 163.44700 171.30800 1.000 23.75000 463 ILE A CA 1
ATOM 2971 C C . ILE A 1 467 ? 153.25200 163.04800 172.13500 1.000 23.75000 463 ILE A C 1
ATOM 2972 O O . ILE A 1 467 ? 153.18100 162.95900 173.36800 1.000 23.75000 463 ILE A O 1
ATOM 2977 N N . VAL A 1 468 ? 154.39300 162.83600 171.47600 1.000 24.85000 464 VAL A N 1
ATOM 2978 C CA . VAL A 1 468 ? 155.62700 162.50300 172.18800 1.000 24.85000 464 VAL A CA 1
ATOM 2979 C C . VAL A 1 468 ? 156.08300 163.68100 173.04200 1.000 24.85000 464 VAL A C 1
ATOM 2980 O O . VAL A 1 468 ? 156.45300 163.51800 174.21300 1.000 24.85000 464 VAL A O 1
ATOM 2984 N N . LEU A 1 469 ? 156.03400 164.89200 172.47800 1.000 25.22000 465 LEU A N 1
ATOM 2985 C CA . LEU A 1 469 ? 156.41300 166.07600 173.24200 1.000 25.22000 465 LEU A CA 1
ATOM 2986 C C . LEU A 1 469 ? 155.40700 166.38600 174.34000 1.000 25.22000 465 LEU A C 1
ATOM 2987 O O . LEU A 1 469 ? 155.76600 167.00100 175.34900 1.000 25.22000 465 LEU A O 1
ATOM 2992 N N . LEU A 1 470 ? 154.14800 165.97900 174.16500 1.000 28.04000 466 LEU A N 1
ATOM 2993 C CA . LEU A 1 470 ? 153.18600 166.11200 175.25500 1.000 28.04000 466 LEU A CA 1
ATOM 2994 C C . LEU A 1 470 ? 153.48500 165.12500 176.37600 1.000 28.04000 466 LEU A C 1
ATOM 2995 O O . LEU A 1 470 ? 153.39300 165.46700 177.56000 1.000 28.04000 466 LEU A O 1
ATOM 3000 N N . GLN A 1 471 ? 153.85000 163.89200 176.02100 1.000 33.24000 467 GLN A N 1
ATOM 3001 C CA . GLN A 1 471 ? 154.06100 162.86900 177.03800 1.000 33.24000 467 GLN A CA 1
ATOM 3002 C C . GLN A 1 471 ? 155.40400 163.02700 177.73800 1.000 33.24000 467 GLN A C 1
ATOM 3003 O O . GLN A 1 471 ? 155.59100 162.49200 178.83600 1.000 33.24000 467 GLN A O 1
ATOM 3009 N N . VAL A 1 472 ? 156.35000 163.74500 177.12800 1.000 34.48000 468 VAL A N 1
ATOM 3010 C CA . VAL A 1 472 ? 157.63700 163.95300 177.78000 1.000 34.48000 468 VAL A CA 1
ATOM 3011 C C . VAL A 1 472 ? 157.52000 164.96600 178.91600 1.000 34.48000 468 VAL A C 1
ATOM 3012 O O . VAL A 1 472 ? 158.22300 164.83300 179.92600 1.000 34.48000 468 VAL A O 1
ATOM 3016 N N . ASN A 1 473 ? 156.61800 165.94800 178.78900 1.000 37.88000 469 ASN A N 1
ATOM 3017 C CA . ASN A 1 473 ? 156.38600 167.02600 179.76300 1.000 37.88000 469 ASN A CA 1
ATOM 3018 C C . ASN A 1 473 ? 157.65200 167.74900 180.23100 1.000 37.88000 469 ASN A C 1
ATOM 3019 O O . ASN A 1 473 ? 158.32700 168.41300 179.44500 1.000 37.88000 469 ASN A O 1
ATOM 3024 N N . ASP B 1 16 ? 111.97000 145.73200 126.49600 1.000 81.75000 12 ASP B N 1
ATOM 3025 C CA . ASP B 1 16 ? 112.85000 144.86900 127.27600 1.000 81.75000 12 ASP B CA 1
ATOM 3026 C C . ASP B 1 16 ? 112.99400 145.34100 128.72300 1.000 81.75000 12 ASP B C 1
ATOM 3027 O O . ASP B 1 16 ? 112.09300 145.97400 129.27000 1.000 81.75000 12 ASP B O 1
ATOM 3032 N N . ASP B 1 17 ? 114.13400 145.02100 129.33900 1.000 82.01000 13 ASP B N 1
ATOM 3033 C CA . ASP B 1 17 ? 114.36400 145.39300 130.73100 1.000 82.01000 13 ASP B CA 1
ATOM 3034 C C . ASP B 1 17 ? 115.01700 146.76100 130.87400 1.000 82.01000 13 ASP B C 1
ATOM 3035 O O . ASP B 1 17 ? 115.14400 147.25700 132.00000 1.000 82.01000 13 ASP B O 1
ATOM 3040 N N . TYR B 1 18 ? 115.43200 147.36800 129.75600 1.000 77.22000 14 TYR B N 1
ATOM 3041 C CA . TYR B 1 18 ? 116.13300 148.64900 129.78500 1.000 77.22000 14 TYR B CA 1
ATOM 3042 C C . TYR B 1 18 ? 115.24900 149.75500 130.35100 1.000 77.22000 14 TYR B C 1
ATOM 3043 O O . TYR B 1 18 ? 115.73900 150.66200 131.03600 1.000 77.22000 14 TYR B O 1
ATOM 3052 N N . ILE B 1 19 ? 113.93600 149.65600 130.12300 1.000 77.80000 15 ILE B N 1
ATOM 3053 C CA . ILE B 1 19 ? 112.93000 150.58800 130.62700 1.000 77.80000 15 ILE B CA 1
ATOM 3054 C C . ILE B 1 19 ? 112.93900 150.55500 132.15300 1.000 77.80000 15 ILE B C 1
ATOM 3055 O O . ILE B 1 19 ? 112.66500 151.56700 132.81100 1.000 77.80000 15 ILE B O 1
ATOM 3060 N N . HIS B 1 20 ? 113.30000 149.40500 132.72300 1.000 74.83000 16 HIS B N 1
ATOM 3061 C CA . HIS B 1 20 ? 113.53800 149.26300 134.15400 1.000 74.83000 16 HIS B CA 1
ATOM 3062 C C . HIS B 1 20 ? 114.61500 150.19700 134.68000 1.000 74.83000 16 HIS B C 1
ATOM 3063 O O . HIS B 1 20 ? 114.39100 150.86300 135.69900 1.000 74.83000 16 HIS B O 1
ATOM 3070 N N . LEU B 1 21 ? 115.75700 150.29300 133.98000 1.000 63.47000 17 LEU B N 1
ATOM 3071 C CA . LEU B 1 21 ? 116.90400 151.04600 134.48700 1.000 63.47000 17 LEU B CA 1
ATOM 3072 C C . LEU B 1 21 ? 116.59200 152.52400 134.65400 1.000 63.47000 17 LEU B C 1
ATOM 3073 O O . LEU B 1 21 ? 116.92000 153.10300 135.69900 1.000 63.47000 17 LEU B O 1
ATOM 3078 N N . ARG B 1 22 ? 115.92700 153.12300 133.65800 1.000 61.05000 18 ARG B N 1
ATOM 3079 C CA . ARG B 1 22 ? 115.48200 154.51100 133.74800 1.000 61.05000 18 ARG B CA 1
ATOM 3080 C C . ARG B 1 22 ? 114.60700 154.73200 134.97500 1.000 61.05000 18 ARG B C 1
ATOM 3081 O O . ARG B 1 22 ? 114.72100 155.76600 135.64800 1.000 61.05000 18 ARG B O 1
ATOM 3089 N N . LYS B 1 23 ? 113.76300 153.74100 135.29900 1.000 58.57000 19 LYS B N 1
ATOM 3090 C CA . LYS B 1 23 ? 112.92000 153.80200 136.49000 1.000 58.57000 19 LYS B CA 1
ATOM 3091 C C . LYS B 1 23 ? 113.75700 154.02200 137.74000 1.000 58.57000 19 LYS B C 1
ATOM 3092 O O . LYS B 1 23 ? 113.47100 154.91900 138.54300 1.000 58.57000 19 LYS B O 1
ATOM 3098 N N . TRP B 1 24 ? 114.86100 153.27900 137.86200 1.000 56.08000 20 TRP B N 1
ATOM 3099 C CA . TRP B 1 24 ? 115.73000 153.46400 139.01400 1.000 56.08000 20 TRP B CA 1
ATOM 3100 C C . TRP B 1 24 ? 116.43100 154.81100 138.97600 1.000 56.08000 20 TRP B C 1
ATOM 3101 O O . TRP B 1 24 ? 116.53600 155.47000 140.01700 1.000 56.08000 20 TRP B O 1
ATOM 3112 N N . ILE B 1 25 ? 116.81600 155.29600 137.78900 1.000 47.08000 21 ILE B N 1
ATOM 3113 C CA . ILE B 1 25 ? 117.42900 156.62100 137.75900 1.000 47.08000 21 ILE B CA 1
ATOM 3114 C C . ILE B 1 25 ? 116.37500 157.71100 137.83700 1.000 47.08000 21 ILE B C 1
ATOM 3115 O O . ILE B 1 25 ? 116.72200 158.89400 137.93200 1.000 47.08000 21 ILE B O 1
ATOM 3120 N N . LYS B 1 26 ? 115.09300 157.34100 137.82400 1.000 46.61000 22 LYS B N 1
ATOM 3121 C CA . LYS B 1 26 ? 114.07700 158.25300 138.32300 1.000 46.61000 22 LYS B CA 1
ATOM 3122 C C . LYS B 1 26 ? 114.14500 158.34100 139.84100 1.000 46.61000 22 LYS B C 1
ATOM 3123 O O . LYS B 1 26 ? 114.25600 159.44300 140.39600 1.000 46.61000 22 LYS B O 1
ATOM 3129 N N . ARG B 1 27 ? 114.16600 157.17800 140.50800 1.000 46.37000 23 ARG B N 1
ATOM 3130 C CA . ARG B 1 27 ? 113.95700 157.11700 141.95300 1.000 46.37000 23 ARG B CA 1
ATOM 3131 C C . ARG B 1 27 ? 115.08100 157.80200 142.71500 1.000 46.37000 23 ARG B C 1
ATOM 3132 O O . ARG B 1 27 ? 114.82300 158.51800 143.69300 1.000 46.37000 23 ARG B O 1
ATOM 3140 N N . ILE B 1 28 ? 116.32700 157.60600 142.26600 1.000 41.89000 24 ILE B N 1
ATOM 3141 C CA . ILE B 1 28 ? 117.47400 158.28400 142.86200 1.000 41.89000 24 ILE B CA 1
ATOM 3142 C C . ILE B 1 28 ? 117.29400 159.79200 142.79300 1.000 41.89000 24 ILE B C 1
ATOM 3143 O O . ILE B 1 28 ? 117.48800 160.49500 143.79400 1.000 41.89000 24 ILE B O 1
ATOM 3148 N N . GLY B 1 29 ? 116.84400 160.29800 141.64000 1.000 40.38000 25 GLY B N 1
ATOM 3149 C CA . GLY B 1 29 ? 116.54300 161.71400 141.53600 1.000 40.38000 25 GLY B CA 1
ATOM 3150 C C . GLY B 1 29 ? 115.48200 162.13900 142.52700 1.000 40.38000 25 GLY B C 1
ATOM 3151 O O . GLY B 1 29 ? 115.64200 163.14900 143.22200 1.000 40.38000 25 GLY B O 1
ATOM 3152 N N . ILE B 1 30 ? 114.45200 161.30200 142.69300 1.000 36.27000 26 ILE B N 1
ATOM 3153 C CA . ILE B 1 30 ? 113.39800 161.58600 143.65700 1.000 36.27000 26 ILE B CA 1
ATOM 3154 C C . ILE B 1 30 ? 113.96200 161.60200 145.07000 1.000 36.27000 26 ILE B C 1
ATOM 3155 O O . ILE B 1 30 ? 113.66500 162.51500 145.85300 1.000 36.27000 26 ILE B O 1
ATOM 3160 N N . ILE B 1 31 ? 114.86500 160.66600 145.39000 1.000 34.10000 27 ILE B N 1
ATOM 3161 C CA . ILE B 1 31 ? 115.38700 160.66400 146.75300 1.000 34.10000 27 ILE B CA 1
ATOM 3162 C C . ILE B 1 31 ? 116.37900 161.80700 146.91800 1.000 34.10000 27 ILE B C 1
ATOM 3163 O O . ILE B 1 31 ? 116.52300 162.36800 148.01100 1.000 34.10000 27 ILE B O 1
ATOM 3168 N N . LEU B 1 32 ? 116.97000 162.26600 145.80500 1.000 34.05000 28 LEU B N 1
ATOM 3169 C CA . LEU B 1 32 ? 117.83900 163.43200 145.88300 1.000 34.05000 28 LEU B CA 1
ATOM 3170 C C . LEU B 1 32 ? 117.02800 164.70500 146.06200 1.000 34.05000 28 LEU B C 1
ATOM 3171 O O . LEU B 1 32 ? 117.57700 165.74200 146.44600 1.000 34.05000 28 LEU B O 1
ATOM 3176 N N . ARG B 1 33 ? 115.72000 164.64500 145.79800 1.000 39.67000 29 ARG B N 1
ATOM 3177 C CA . ARG B 1 33 ? 114.86100 165.77300 146.12800 1.000 39.67000 29 ARG B CA 1
ATOM 3178 C C . ARG B 1 33 ? 114.26400 165.61600 147.51900 1.000 39.67000 29 ARG B C 1
ATOM 3179 O O . ARG B 1 33 ? 113.73600 166.58000 148.08400 1.000 39.67000 29 ARG B O 1
ATOM 3187 N N . ILE B 1 34 ? 114.33100 164.40800 148.08900 1.000 34.75000 30 ILE B N 1
ATOM 3188 C CA . ILE B 1 34 ? 113.72000 164.18800 149.39700 1.000 34.75000 30 ILE B CA 1
ATOM 3189 C C . ILE B 1 34 ? 114.63000 164.70900 150.50100 1.000 34.75000 30 ILE B C 1
ATOM 3190 O O . ILE B 1 34 ? 114.18000 165.38900 151.43100 1.000 34.75000 30 ILE B O 1
ATOM 3195 N N . SER B 1 35 ? 115.93000 164.43800 150.38800 1.000 33.84000 31 SER B N 1
ATOM 3196 C CA . SER B 1 35 ? 116.88800 164.82200 151.41500 1.000 33.84000 31 SER B CA 1
ATOM 3197 C C . SER B 1 35 ? 117.11700 166.32400 151.49400 1.000 33.84000 31 SER B C 1
ATOM 3198 O O . SER B 1 35 ? 117.68800 166.79300 152.48200 1.000 33.84000 31 SER B O 1
ATOM 3201 N N . GLY B 1 36 ? 116.70300 167.08600 150.49000 1.000 36.71000 32 GLY B N 1
ATOM 3202 C CA . GLY B 1 36 ? 116.81900 168.52300 150.55000 1.000 36.71000 32 GLY B CA 1
ATOM 3203 C C . GLY B 1 36 ? 117.89600 169.13200 149.68700 1.000 36.71000 32 GLY B C 1
ATOM 3204 O O . GLY B 1 36 ? 118.22200 170.30800 149.87900 1.000 36.71000 32 GLY B O 1
ATOM 3205 N N . HIS B 1 37 ? 118.46200 168.38000 148.74800 1.000 35.44000 33 HIS B N 1
ATOM 3206 C CA . HIS B 1 37 ? 119.43500 168.94600 147.82900 1.000 35.44000 33 HIS B CA 1
ATOM 3207 C C . HIS B 1 37 ? 118.75700 169.92200 146.87500 1.000 35.44000 33 HIS B C 1
ATOM 3208 O O . HIS B 1 37 ? 117.53300 169.92200 146.71100 1.000 35.44000 33 HIS B O 1
ATOM 3215 N N . TRP B 1 38 ? 119.56700 170.78000 146.26100 1.000 45.02000 34 TRP B N 1
ATOM 3216 C CA . TRP B 1 38 ? 119.02600 171.80300 145.38100 1.000 45.02000 34 TRP B CA 1
ATOM 3217 C C . TRP B 1 38 ? 118.45800 171.16000 144.11800 1.000 45.02000 34 TRP B C 1
ATOM 3218 O O . TRP B 1 38 ? 119.13400 170.35100 143.47600 1.000 45.02000 34 TRP B O 1
ATOM 3229 N N . PRO B 1 39 ? 117.21700 171.48300 143.75000 1.000 48.11000 35 PRO B N 1
ATOM 3230 C CA . PRO B 1 39 ? 116.55600 170.76900 142.65000 1.000 48.11000 35 PRO B CA 1
ATOM 3231 C C . PRO B 1 39 ? 117.11700 171.18500 141.29800 1.000 48.11000 35 PRO B C 1
ATOM 3232 O O . PRO B 1 39 ? 116.95500 172.32800 140.86500 1.000 48.11000 35 PRO B O 1
ATOM 3236 N N . PHE B 1 40 ? 117.77400 170.24300 140.63600 1.000 48.36000 36 PHE B N 1
ATOM 3237 C CA . PHE B 1 40 ? 118.27100 170.40000 139.27900 1.000 48.36000 36 PHE B CA 1
ATOM 3238 C C . PHE B 1 40 ? 117.31700 169.69200 138.32400 1.000 48.36000 36 PHE B C 1
ATOM 3239 O O . PHE B 1 40 ? 116.37200 169.01800 138.74100 1.000 48.36000 36 PHE B O 1
ATOM 3247 N N . ARG B 1 41 ? 117.56000 169.85100 137.02800 1.000 50.26000 37 ARG B N 1
ATOM 3248 C CA . ARG B 1 41 ? 116.71000 169.23800 136.01500 1.000 50.26000 37 ARG B CA 1
ATOM 3249 C C . ARG B 1 41 ? 117.20300 167.82400 135.74400 1.000 50.26000 37 ARG B C 1
ATOM 3250 O O . ARG B 1 41 ? 118.30300 167.62800 135.21800 1.000 50.26000 37 ARG B O 1
ATOM 3258 N N . LEU B 1 42 ? 116.38300 166.84600 136.10200 1.000 53.98000 38 LEU B N 1
ATOM 3259 C CA . LEU B 1 42 ? 116.59400 165.44500 135.77600 1.000 53.98000 38 LEU B CA 1
ATOM 3260 C C . LEU B 1 42 ? 116.30800 165.21900 134.28600 1.000 53.98000 38 LEU B C 1
ATOM 3261 O O . LEU B 1 42 ? 115.81100 166.12300 133.61000 1.000 53.98000 38 LEU B O 1
ATOM 3266 N N . PRO B 1 43 ? 116.64800 164.03800 133.73400 1.000 57.53000 39 PRO B N 1
ATOM 3267 C CA . PRO B 1 43 ? 116.34000 163.78500 132.31100 1.000 57.53000 39 PRO B CA 1
ATOM 3268 C C . PRO B 1 43 ? 114.87100 163.86800 131.90600 1.000 57.53000 39 PRO B C 1
ATOM 3269 O O . PRO B 1 43 ? 114.58100 164.41700 130.83700 1.000 57.53000 39 PRO B O 1
ATOM 3273 N N . HIS B 1 44 ? 113.93900 163.33900 132.69300 1.000 63.23000 40 HIS B N 1
ATOM 3274 C CA . HIS B 1 44 ? 112.55500 163.23300 132.22300 1.000 63.23000 40 HIS B CA 1
ATOM 3275 C C . HIS B 1 44 ? 111.68600 164.42300 132.63600 1.000 63.23000 40 HIS B C 1
ATOM 3276 O O . HIS B 1 44 ? 110.58500 164.26100 133.15500 1.000 63.23000 40 HIS B O 1
ATOM 3283 N N . GLU B 1 45 ? 112.15800 165.64300 132.38300 1.000 66.04000 41 GLU B N 1
ATOM 3284 C CA . GLU B 1 45 ? 111.38800 166.86600 132.64100 1.000 66.04000 41 GLU B CA 1
ATOM 3285 C C . GLU B 1 45 ? 111.50200 167.75300 131.41000 1.000 66.04000 41 GLU B C 1
ATOM 3286 O O . GLU B 1 45 ? 112.56800 168.30400 131.12800 1.000 66.04000 41 GLU B O 1
ATOM 3292 N N . LYS B 1 46 ? 110.39600 167.89200 130.68100 1.000 71.79000 42 LYS B N 1
ATOM 3293 C CA . LYS B 1 46 ? 110.35400 168.70800 129.47700 1.000 71.79000 42 LYS B CA 1
ATOM 3294 C C . LYS B 1 46 ? 109.51100 169.96100 129.66900 1.000 71.79000 42 LYS B C 1
ATOM 3295 O O . LYS B 1 46 ? 109.21800 170.66300 128.69600 1.000 71.79000 42 LYS B O 1
ATOM 3301 N N . ARG B 1 47 ? 109.11600 170.25800 130.90900 1.000 78.66000 43 ARG B N 1
ATOM 3302 C CA . ARG B 1 47 ? 108.30300 171.43200 131.20000 1.000 78.66000 43 ARG B CA 1
ATOM 3303 C C . ARG B 1 47 ? 108.92300 172.32500 132.26700 1.000 78.66000 43 ARG B C 1
ATOM 3304 O O . ARG B 1 47 ? 108.22700 173.20800 132.78700 1.000 78.66000 43 ARG B O 1
ATOM 3312 N N . ASN B 1 48 ? 110.19900 172.10100 132.60900 1.000 73.21000 44 ASN B N 1
ATOM 3313 C CA . ASN B 1 48 ? 110.98000 172.94600 133.52100 1.000 73.21000 44 ASN B CA 1
ATOM 3314 C C . ASN B 1 48 ? 110.33800 173.04600 134.90600 1.000 73.21000 44 ASN B C 1
ATOM 3315 O O . ASN B 1 48 ? 110.19800 174.13100 135.47300 1.000 73.21000 44 ASN B O 1
ATOM 3320 N N . GLN B 1 49 ? 109.94300 171.90000 135.45400 1.000 71.20000 45 GLN B N 1
ATOM 3321 C CA . GLN B 1 49 ? 109.32300 171.87100 136.77200 1.000 71.20000 45 GLN B CA 1
ATOM 3322 C C . GLN B 1 49 ? 110.33500 171.81100 137.90800 1.000 71.20000 45 GLN B C 1
ATOM 3323 O O . GLN B 1 49 ? 109.93300 171.77800 139.07500 1.000 71.20000 45 GLN B O 1
ATOM 3329 N N . HIS B 1 50 ? 111.63000 171.79500 137.60500 1.000 65.17000 46 HIS B N 1
ATOM 3330 C CA . HIS B 1 50 ? 112.64600 171.86600 138.64400 1.000 65.17000 46 HIS B CA 1
ATOM 3331 C C . HIS B 1 50 ? 112.84400 173.28100 139.16700 1.000 65.17000 46 HIS B C 1
ATOM 3332 O O . HIS B 1 50 ? 113.52500 173.46100 140.18000 1.000 65.17000 46 HIS B O 1
ATOM 3339 N N . LYS B 1 51 ? 112.27300 174.28300 138.50100 1.000 66.75000 47 LYS B N 1
ATOM 3340 C CA . LYS B 1 51 ? 112.31200 175.66000 138.97000 1.000 66.75000 47 LYS B CA 1
ATOM 3341 C C . LYS B 1 51 ? 111.01900 176.07800 139.65600 1.000 66.75000 47 LYS B C 1
ATOM 3342 O O . LYS B 1 51 ? 110.79400 177.27700 139.84800 1.000 66.75000 47 LYS B O 1
ATOM 3348 N N . SER B 1 52 ? 110.16300 175.12300 140.01600 1.000 67.03000 48 SER B N 1
ATOM 3349 C CA . SER B 1 52 ? 108.94400 175.43800 140.74900 1.000 67.03000 48 SER B CA 1
ATOM 3350 C C . SER B 1 52 ? 109.28100 175.91400 142.15400 1.000 67.03000 48 SER B C 1
ATOM 3351 O O . SER B 1 52 ? 110.27100 175.48300 142.74900 1.000 67.03000 48 SER B O 1
ATOM 3354 N N . LYS B 1 53 ? 108.44500 176.80700 142.68700 1.000 63.76000 49 LYS B N 1
ATOM 3355 C CA . LYS B 1 53 ? 108.74500 177.43300 143.96900 1.000 63.76000 49 LYS B CA 1
ATOM 3356 C C . LYS B 1 53 ? 108.56200 176.48400 145.14400 1.000 63.76000 49 LYS B C 1
ATOM 3357 O O . LYS B 1 53 ? 109.16700 176.70900 146.19800 1.000 63.76000 49 LYS B O 1
ATOM 3363 N N . PHE B 1 54 ? 107.75100 175.43500 144.97900 1.000 60.77000 50 PHE B N 1
ATOM 3364 C CA . PHE B 1 54 ? 107.49700 174.47700 146.05200 1.000 60.77000 50 PHE B CA 1
ATOM 3365 C C . PHE B 1 54 ? 108.78000 173.77100 146.48000 1.000 60.77000 50 PHE B C 1
ATOM 3366 O O . PHE B 1 54 ? 109.17500 173.82000 147.65300 1.000 60.77000 50 PHE B O 1
ATOM 3374 N N . ARG B 1 55 ? 109.46100 173.13100 145.52600 1.000 54.73000 51 ARG B N 1
ATOM 3375 C CA . ARG B 1 55 ? 110.71500 172.45400 145.83600 1.000 54.73000 51 ARG B CA 1
ATOM 3376 C C . ARG B 1 55 ? 111.81400 173.44900 146.19000 1.000 54.73000 51 ARG B C 1
ATOM 3377 O O . ARG B 1 55 ? 112.68500 173.15000 147.01500 1.000 54.73000 51 ARG B O 1
ATOM 3385 N N . GLN B 1 56 ? 111.76600 174.65500 145.61300 1.000 60.52000 52 GLN B N 1
ATOM 3386 C CA . GLN B 1 56 ? 112.78700 175.65400 145.90800 1.000 60.52000 52 GLN B CA 1
ATOM 3387 C C . GLN B 1 56 ? 112.68500 176.21900 147.31900 1.000 60.52000 52 GLN B C 1
ATOM 3388 O O . GLN B 1 56 ? 113.70500 176.65300 147.86300 1.000 60.52000 52 GLN B O 1
ATOM 3394 N N . VAL B 1 57 ? 111.49800 176.23600 147.92800 1.000 54.15000 53 VAL B N 1
ATOM 3395 C CA . VAL B 1 57 ? 111.42400 176.56700 149.34800 1.000 54.15000 53 VAL B CA 1
ATOM 3396 C C . VAL B 1 57 ? 111.58000 175.34200 150.24700 1.000 54.15000 53 VAL B C 1
ATOM 3397 O O . VAL B 1 57 ? 112.10700 175.48100 151.36200 1.000 54.15000 53 VAL B O 1
ATOM 3401 N N . TYR B 1 58 ? 111.19900 174.14600 149.78000 1.000 41.95000 54 TYR B N 1
ATOM 3402 C CA . TYR B 1 58 ? 111.37200 172.93600 150.58000 1.000 41.95000 54 TYR B CA 1
ATOM 3403 C C . TYR B 1 58 ? 112.84900 172.63200 150.80600 1.000 41.95000 54 TYR B C 1
ATOM 3404 O O . TYR B 1 58 ? 113.27900 172.35200 151.93600 1.000 41.95000 54 TYR B O 1
ATOM 3413 N N . SER B 1 59 ? 113.64300 172.70800 149.73400 1.000 42.26000 55 SER B N 1
ATOM 3414 C CA . SER B 1 59 ? 115.07200 172.43800 149.82400 1.000 42.26000 55 SER B CA 1
ATOM 3415 C C . SER B 1 59 ? 115.77700 173.46100 150.70100 1.000 42.26000 55 SER B C 1
ATOM 3416 O O . SER B 1 59 ? 116.61500 173.10600 151.53700 1.000 42.26000 55 SER B O 1
ATOM 3419 N N . CYS B 1 60 ? 115.42400 174.73900 150.54500 1.000 41.54000 56 CYS B N 1
ATOM 3420 C CA . CYS B 1 60 ? 116.07200 175.78000 151.33300 1.000 41.54000 56 CYS B CA 1
ATOM 3421 C C . CYS B 1 60 ? 115.69000 175.68200 152.80500 1.000 41.54000 56 CYS B C 1
ATOM 3422 O O . CYS B 1 60 ? 116.52600 175.92700 153.68100 1.000 41.54000 56 CYS B O 1
ATOM 3425 N N . LEU B 1 61 ? 114.44600 175.27900 153.09500 1.000 36.38000 57 LEU B N 1
ATOM 3426 C CA . LEU B 1 61 ? 114.01500 175.11200 154.48100 1.000 36.38000 57 LEU B CA 1
ATOM 3427 C C . LEU B 1 61 ? 114.73700 173.95000 155.15300 1.000 36.38000 57 LEU B C 1
ATOM 3428 O O . LEU B 1 61 ? 115.20600 174.07400 156.29600 1.000 36.38000 57 LEU B O 1
ATOM 3433 N N . VAL B 1 62 ? 114.85200 172.81500 154.45400 1.000 35.42000 58 VAL B N 1
ATOM 3434 C CA . VAL B 1 62 ? 115.59100 171.67900 155.00400 1.000 35.42000 58 VAL B CA 1
ATOM 3435 C C . VAL B 1 62 ? 117.06700 172.03400 155.17200 1.000 35.42000 58 VAL B C 1
ATOM 3436 O O . VAL B 1 62 ? 117.71000 171.63500 156.15200 1.000 35.42000 58 VAL B O 1
ATOM 3440 N N . ILE B 1 63 ? 117.59900 172.86700 154.27400 1.000 36.99000 59 ILE B N 1
ATOM 3441 C CA . ILE B 1 63 ? 119.01000 173.23700 154.34600 1.000 36.99000 59 ILE B CA 1
ATOM 3442 C C . ILE B 1 63 ? 119.28000 174.16200 155.53200 1.000 36.99000 59 ILE B C 1
ATOM 3443 O O . ILE B 1 63 ? 120.28300 173.99700 156.23800 1.000 36.99000 59 ILE B O 1
ATOM 3448 N N . THR B 1 64 ? 118.38400 175.12000 155.80900 1.000 41.47000 60 THR B N 1
ATOM 3449 C CA . THR B 1 64 ? 118.65500 175.99500 156.95200 1.000 41.47000 60 THR B CA 1
ATOM 3450 C C . THR B 1 64 ? 118.39900 175.26700 158.26800 1.000 41.47000 60 THR B C 1
ATOM 3451 O O . THR B 1 64 ? 119.06400 175.55100 159.27500 1.000 41.47000 60 THR B O 1
ATOM 3455 N N . LEU B 1 65 ? 117.46800 174.30100 158.27300 1.000 38.05000 61 LEU B N 1
ATOM 3456 C CA . LEU B 1 65 ? 117.31500 173.42400 159.43500 1.000 38.05000 61 LEU B CA 1
ATOM 3457 C C . LEU B 1 65 ? 118.59000 172.62100 159.68000 1.000 38.05000 61 LEU B C 1
ATOM 3458 O O . LEU B 1 65 ? 119.05400 172.49100 160.82300 1.000 38.05000 61 LEU B O 1
ATOM 3463 N N . GLY B 1 66 ? 119.19000 172.11400 158.60800 1.000 36.72000 62 GLY B N 1
ATOM 3464 C CA . GLY B 1 66 ? 120.44800 171.40800 158.69100 1.000 36.72000 62 GLY B CA 1
ATOM 3465 C C . GLY B 1 66 ? 121.59000 172.25100 159.19900 1.000 36.72000 62 GLY B C 1
ATOM 3466 O O . GLY B 1 66 ? 122.39900 171.79600 160.01300 1.000 36.72000 62 GLY B O 1
ATOM 3467 N N . PHE B 1 67 ? 121.63900 173.50100 158.74500 1.000 39.36000 63 PHE B N 1
ATOM 3468 C CA . PHE B 1 67 ? 122.72300 174.38300 159.15200 1.000 39.36000 63 PHE B CA 1
ATOM 3469 C C . PHE B 1 67 ? 122.59000 174.79200 160.61300 1.000 39.36000 63 PHE B C 1
ATOM 3470 O O . PHE B 1 67 ? 123.59100 174.83000 161.33700 1.000 39.36000 63 PHE B O 1
ATOM 3478 N N . ILE B 1 68 ? 121.36500 175.06400 161.08200 1.000 39.57000 64 ILE B N 1
ATOM 3479 C CA . ILE B 1 68 ? 121.21300 175.45500 162.48300 1.000 39.57000 64 ILE B CA 1
ATOM 3480 C C . ILE B 1 68 ? 121.47000 174.26200 163.40700 1.000 39.57000 64 ILE B C 1
ATOM 3481 O O . ILE B 1 68 ? 122.09100 174.41300 164.46900 1.000 39.57000 64 ILE B O 1
ATOM 3486 N N . THR B 1 69 ? 121.09200 173.04700 162.98000 1.000 39.39000 65 THR B N 1
ATOM 3487 C CA . THR B 1 69 ? 121.35600 171.87300 163.81300 1.000 39.39000 65 THR B CA 1
ATOM 3488 C C . THR B 1 69 ? 122.84600 171.53900 163.85200 1.000 39.39000 65 THR B C 1
ATOM 3489 O O . THR B 1 69 ? 123.40000 171.25800 164.92700 1.000 39.39000 65 THR B O 1
ATOM 3493 N N . CYS B 1 70 ? 123.52100 171.60200 162.69900 1.000 38.15000 66 CYS B N 1
ATOM 3494 C CA . CYS B 1 70 ? 124.95300 171.32800 162.66200 1.000 38.15000 66 CYS B CA 1
ATOM 3495 C C . CYS B 1 70 ? 125.74100 172.39300 163.41100 1.000 38.15000 66 CYS B C 1
ATOM 3496 O O . CYS B 1 70 ? 126.74300 172.08400 164.06200 1.000 38.15000 66 CYS B O 1
ATOM 3499 N N . SER B 1 71 ? 125.28000 173.64700 163.37500 1.000 44.46000 67 SER B N 1
ATOM 3500 C CA . SER B 1 71 ? 125.96700 174.70000 164.11400 1.000 44.46000 67 SER B CA 1
ATOM 3501 C C . SER B 1 71 ? 125.76400 174.54600 165.61600 1.000 44.46000 67 SER B C 1
ATOM 3502 O O . SER B 1 71 ? 126.68100 174.81800 166.40100 1.000 44.46000 67 SER B O 1
ATOM 3505 N N . CYS B 1 72 ? 124.57400 174.09700 166.03200 1.000 48.26000 68 CYS B N 1
ATOM 3506 C CA . CYS B 1 72 ? 124.33600 173.81900 167.44600 1.000 48.26000 68 CYS B CA 1
ATOM 3507 C C . CYS B 1 72 ? 125.23300 172.69100 167.94000 1.000 48.26000 68 CYS B C 1
ATOM 3508 O O . CYS B 1 72 ? 125.86400 172.80000 168.99900 1.000 48.26000 68 CYS B O 1
ATOM 3511 N N . TYR B 1 73 ? 125.33500 171.61100 167.16200 1.000 44.10000 69 TYR B N 1
ATOM 3512 C CA . TYR B 1 73 ? 126.17900 170.49300 167.57600 1.000 44.10000 69 TYR B CA 1
ATOM 3513 C C . TYR B 1 73 ? 127.66200 170.82200 167.43900 1.000 44.10000 69 TYR B C 1
ATOM 3514 O O . TYR B 1 73 ? 128.50600 170.17000 168.06300 1.000 44.10000 69 TYR B O 1
ATOM 3523 N N . CYS B 1 74 ? 128.00400 171.82500 166.62600 1.000 46.69000 70 CYS B N 1
ATOM 3524 C CA . CYS B 1 74 ? 129.40700 172.20000 166.48200 1.000 46.69000 70 CYS B CA 1
ATOM 3525 C C . CYS B 1 74 ? 129.85900 173.11900 167.60900 1.000 46.69000 70 CYS B C 1
ATOM 3526 O O . CYS B 1 74 ? 130.98000 172.98300 168.10900 1.000 46.69000 70 CYS B O 1
ATOM 3529 N N . ILE B 1 75 ? 129.01100 174.06500 168.02400 1.000 52.01000 71 ILE B N 1
ATOM 3530 C CA . ILE B 1 75 ? 129.38200 174.91000 169.15700 1.000 52.01000 71 ILE B CA 1
ATOM 3531 C C . ILE B 1 75 ? 129.16200 174.16800 170.46800 1.000 52.01000 71 ILE B C 1
ATOM 3532 O O . ILE B 1 75 ? 129.63900 174.59400 171.52600 1.000 52.01000 71 ILE B O 1
ATOM 3537 N N . GLY B 1 76 ? 128.42900 173.05200 170.42400 1.000 53.26000 72 GLY B N 1
ATOM 3538 C CA . GLY B 1 76 ? 128.39700 172.16400 171.57400 1.000 53.26000 72 GLY B CA 1
ATOM 3539 C C . GLY B 1 76 ? 129.73700 171.49700 171.82800 1.000 53.26000 72 GLY B C 1
ATOM 3540 O O . GLY B 1 76 ? 130.07400 171.17300 172.96900 1.000 53.26000 72 GLY B O 1
ATOM 3541 N N . LEU B 1 77 ? 130.51800 171.28200 170.76900 1.000 47.17000 73 LEU B N 1
ATOM 3542 C CA . LEU B 1 77 ? 131.84200 170.68700 170.89400 1.000 47.17000 73 LEU B CA 1
ATOM 3543 C C . LEU B 1 77 ? 132.85700 171.62400 171.53500 1.000 47.17000 73 LEU B C 1
ATOM 3544 O O . LEU B 1 77 ? 133.69900 171.15500 172.30700 1.000 47.17000 73 LEU B O 1
ATOM 3549 N N . CYS B 1 78 ? 132.79700 172.92400 171.26000 1.000 56.92000 74 CYS B N 1
ATOM 3550 C CA . CYS B 1 78 ? 133.77100 173.86800 171.79500 1.000 56.92000 74 CYS B CA 1
ATOM 3551 C C . CYS B 1 78 ? 133.58900 174.13300 173.28300 1.000 56.92000 74 CYS B C 1
ATOM 3552 O O . CYS B 1 78 ? 134.54200 174.54000 173.95400 1.000 56.92000 74 CYS B O 1
ATOM 3555 N N . LEU B 1 79 ? 132.38900 173.92000 173.81600 1.000 58.36000 75 LEU B N 1
ATOM 3556 C CA . LEU B 1 79 ? 132.15000 174.03600 175.25400 1.000 58.36000 75 LEU B CA 1
ATOM 3557 C C . LEU B 1 79 ? 132.22200 172.65900 175.91600 1.000 58.36000 75 LEU B C 1
ATOM 3558 O O . LEU B 1 79 ? 131.28400 172.18500 176.55600 1.000 58.36000 75 LEU B O 1
ATOM 3563 N N . SER B 1 80 ? 133.37400 172.01700 175.74400 1.000 57.68000 76 SER B N 1
ATOM 3564 C CA . SER B 1 80 ? 133.63500 170.69200 176.29200 1.000 57.68000 76 SER B CA 1
ATOM 3565 C C . SER B 1 80 ? 134.64500 170.82000 177.42000 1.000 57.68000 76 SER B C 1
ATOM 3566 O O . SER B 1 80 ? 135.80200 171.18300 177.18200 1.000 57.68000 76 SER B O 1
ATOM 3569 N N . GLU B 1 81 ? 134.20900 170.51900 178.64300 1.000 62.77000 77 GLU B N 1
ATOM 3570 C CA . GLU B 1 81 ? 135.11100 170.59800 179.78600 1.000 62.77000 77 GLU B CA 1
ATOM 3571 C C . GLU B 1 81 ? 136.09700 169.43700 179.78700 1.000 62.77000 77 GLU B C 1
ATOM 3572 O O . GLU B 1 81 ? 137.31200 169.64000 179.69000 1.000 62.77000 77 GLU B O 1
ATOM 3578 N N . SER B 1 82 ? 135.59100 168.21200 179.88600 1.000 58.48000 78 SER B N 1
ATOM 3579 C CA . SER B 1 82 ? 136.42500 167.02400 179.93400 1.000 58.48000 78 SER B CA 1
ATOM 3580 C C . SER B 1 82 ? 136.65700 166.51000 178.52200 1.000 58.48000 78 SER B C 1
ATOM 3581 O O . SER B 1 82 ? 136.06500 166.99500 177.55700 1.000 58.48000 78 SER B O 1
ATOM 3584 N N . ILE B 1 83 ? 137.53500 165.51200 178.41200 1.000 50.92000 79 ILE B N 1
ATOM 3585 C CA . ILE B 1 83 ? 137.81100 164.91700 177.10800 1.000 50.92000 79 ILE B CA 1
ATOM 3586 C C . ILE B 1 83 ? 136.68100 163.97100 176.71000 1.000 50.92000 79 ILE B C 1
ATOM 3587 O O . ILE B 1 83 ? 136.48800 163.67200 175.52400 1.000 50.92000 79 ILE B O 1
ATOM 3592 N N . ALA B 1 84 ? 135.88500 163.52600 177.68800 1.000 54.17000 80 ALA B N 1
ATOM 3593 C CA . ALA B 1 84 ? 134.81400 162.57800 177.40000 1.000 54.17000 80 ALA B CA 1
ATOM 3594 C C . ALA B 1 84 ? 133.66700 163.24300 176.65100 1.000 54.17000 80 ALA B C 1
ATOM 3595 O O . ALA B 1 84 ? 133.12100 162.66500 175.70600 1.000 54.17000 80 ALA B O 1
ATOM 3597 N N . GLN B 1 85 ? 133.29900 164.46500 177.04400 1.000 52.44000 81 GLN B N 1
ATOM 3598 C CA . GLN B 1 85 ? 132.23100 165.17400 176.34300 1.000 52.44000 81 GLN B CA 1
ATOM 3599 C C . GLN B 1 85 ? 132.66800 165.56700 174.93800 1.000 52.44000 81 GLN B C 1
ATOM 3600 O O . GLN B 1 85 ? 131.86600 165.53600 173.99500 1.000 52.44000 81 GLN B O 1
ATOM 3606 N N . ALA B 1 86 ? 133.94900 165.90900 174.77800 1.000 46.67000 82 ALA B N 1
ATOM 3607 C CA . ALA B 1 86 ? 134.48100 166.22600 173.45800 1.000 46.67000 82 ALA B CA 1
ATOM 3608 C C . ALA B 1 86 ? 134.45400 165.00300 172.55200 1.000 46.67000 82 ALA B C 1
ATOM 3609 O O . ALA B 1 86 ? 133.96400 165.07000 171.41800 1.000 46.67000 82 ALA B O 1
ATOM 3611 N N . LEU B 1 87 ? 134.95300 163.86600 173.04600 1.000 44.12000 83 LEU B N 1
ATOM 3612 C CA . LEU B 1 87 ? 134.91100 162.63200 172.27000 1.000 44.12000 83 LEU B CA 1
ATOM 3613 C C . LEU B 1 87 ? 133.49600 162.12300 172.04400 1.000 44.12000 83 LEU B C 1
ATOM 3614 O O . LEU B 1 87 ? 133.27100 161.38300 171.08300 1.000 44.12000 83 LEU B O 1
ATOM 3619 N N . ASN B 1 88 ? 132.54200 162.50400 172.88700 1.000 45.09000 84 ASN B N 1
ATOM 3620 C CA . ASN B 1 88 ? 131.15100 162.15600 172.65400 1.000 45.09000 84 ASN B CA 1
ATOM 3621 C C . ASN B 1 88 ? 130.50800 163.03200 171.59000 1.000 45.09000 84 ASN B C 1
ATOM 3622 O O . ASN B 1 88 ? 129.63900 162.55900 170.85000 1.000 45.09000 84 ASN B O 1
ATOM 3627 N N . ASN B 1 89 ? 130.91600 164.29800 171.49800 1.000 42.99000 85 ASN B N 1
ATOM 3628 C CA . ASN B 1 89 ? 130.40900 165.18100 170.45500 1.000 42.99000 85 ASN B CA 1
ATOM 3629 C C . ASN B 1 89 ? 131.09600 164.97800 169.11200 1.000 42.99000 85 ASN B C 1
ATOM 3630 O O . ASN B 1 89 ? 130.55000 165.41800 168.08900 1.000 42.99000 85 ASN B O 1
ATOM 3635 N N . ILE B 1 90 ? 132.27600 164.34200 169.11000 1.000 36.52000 86 ILE B N 1
ATOM 3636 C CA . ILE B 1 90 ? 133.07600 164.18600 167.89200 1.000 36.52000 86 ILE B CA 1
ATOM 3637 C C . ILE B 1 90 ? 132.31700 163.42000 166.81300 1.000 36.52000 86 ILE B C 1
ATOM 3638 O O . ILE B 1 90 ? 132.32400 163.81900 165.64600 1.000 36.52000 86 ILE B O 1
ATOM 3643 N N . THR B 1 91 ? 131.60500 162.35300 167.19000 1.000 33.80000 87 THR B N 1
ATOM 3644 C CA . THR B 1 91 ? 130.96300 161.48000 166.20500 1.000 33.80000 87 THR B CA 1
ATOM 3645 C C . THR B 1 91 ? 129.82500 162.19300 165.47100 1.000 33.80000 87 THR B C 1
ATOM 3646 O O . THR B 1 91 ? 129.76000 162.19900 164.23000 1.000 33.80000 87 THR B O 1
ATOM 3650 N N . VAL B 1 92 ? 128.92300 162.81400 166.23000 1.000 33.58000 88 VAL B N 1
ATOM 3651 C CA . VAL B 1 92 ? 127.77700 163.47400 165.62100 1.000 33.58000 88 VAL B CA 1
ATOM 3652 C C . VAL B 1 92 ? 128.20300 164.74100 164.88900 1.000 33.58000 88 VAL B C 1
ATOM 3653 O O . VAL B 1 92 ? 127.67100 165.04900 163.81400 1.000 33.58000 88 VAL B O 1
ATOM 3657 N N . THR B 1 93 ? 129.17800 165.48300 165.43200 1.000 33.24000 89 THR B N 1
ATOM 3658 C CA . THR B 1 93 ? 129.66700 166.66800 164.73200 1.000 33.24000 89 THR B CA 1
ATOM 3659 C C . THR B 1 93 ? 130.38100 166.28300 163.43900 1.000 33.24000 89 THR B C 1
ATOM 3660 O O . THR B 1 93 ? 130.22600 166.95900 162.41300 1.000 33.24000 89 THR B O 1
ATOM 3664 N N . SER B 1 94 ? 131.10500 165.15800 163.46400 1.000 28.46000 90 SER B N 1
ATOM 3665 C CA . SER B 1 94 ? 131.71200 164.56500 162.27600 1.000 28.46000 90 SER B CA 1
ATOM 3666 C C . SER B 1 94 ? 130.69300 164.31400 161.17400 1.000 28.46000 90 SER B C 1
ATOM 3667 O O . SER B 1 94 ? 130.83400 164.82500 160.05200 1.000 28.46000 90 SER B O 1
ATOM 3670 N N . TYR B 1 95 ? 129.65000 163.53700 161.48200 1.000 27.82000 91 TYR B N 1
ATOM 3671 C CA . TYR B 1 95 ? 128.66300 163.20800 160.45400 1.000 27.82000 91 TYR B CA 1
ATOM 3672 C C . TYR B 1 95 ? 127.89000 164.44200 159.99900 1.000 27.82000 91 TYR B C 1
ATOM 3673 O O . TYR B 1 95 ? 127.54000 164.56900 158.81500 1.000 27.82000 91 TYR B O 1
ATOM 3682 N N . PHE B 1 96 ? 127.66200 165.39100 160.90800 1.000 28.55000 92 PHE B N 1
ATOM 3683 C CA . PHE B 1 96 ? 126.84200 166.54100 160.55400 1.000 28.55000 92 PHE B CA 1
ATOM 3684 C C . PHE B 1 96 ? 127.60800 167.51300 159.66500 1.000 28.55000 92 PHE B C 1
ATOM 3685 O O . PHE B 1 96 ? 127.04100 168.07700 158.72200 1.000 28.55000 92 PHE B O 1
ATOM 3693 N N . LEU B 1 97 ? 128.91200 167.68600 159.90200 1.000 25.82000 93 LEU B N 1
ATOM 3694 C CA . LEU B 1 97 ? 129.66600 168.55800 159.00800 1.000 25.82000 93 LEU B CA 1
ATOM 3695 C C . LEU B 1 97 ? 129.99900 167.84700 157.69900 1.000 25.82000 93 LEU B C 1
ATOM 3696 O O . LEU B 1 97 ? 130.20300 168.50500 156.67100 1.000 25.82000 93 LEU B O 1
ATOM 3701 N N . GLN B 1 98 ? 130.01400 166.50500 157.70400 1.000 23.81000 94 GLN B N 1
ATOM 3702 C CA . GLN B 1 98 ? 130.03500 165.76600 156.43900 1.000 23.81000 94 GLN B CA 1
ATOM 3703 C C . GLN B 1 98 ? 128.81700 166.09600 155.58800 1.000 23.81000 94 GLN B C 1
ATOM 3704 O O . GLN B 1 98 ? 128.94300 166.41200 154.39600 1.000 23.81000 94 GLN B O 1
ATOM 3710 N N . SER B 1 99 ? 127.62800 166.03800 156.19400 1.000 26.96000 95 SER B N 1
ATOM 3711 C CA . SER B 1 99 ? 126.40700 166.37400 155.46600 1.000 26.96000 95 SER B CA 1
ATOM 3712 C C . SER B 1 99 ? 126.37800 167.84500 155.06300 1.000 26.96000 95 SER B C 1
ATOM 3713 O O . SER B 1 99 ? 125.81500 168.19700 154.02200 1.000 26.96000 95 SER B O 1
ATOM 3716 N N . CYS B 1 100 ? 126.98400 168.71600 155.87300 1.000 27.14000 96 CYS B N 1
ATOM 3717 C CA . CYS B 1 100 ? 127.04600 170.13800 155.54000 1.000 27.14000 96 CYS B CA 1
ATOM 3718 C C . CYS B 1 100 ? 127.90700 170.38700 154.30400 1.000 27.14000 96 CYS B C 1
ATOM 3719 O O . CYS B 1 100 ? 127.52600 171.15700 153.40800 1.000 27.14000 96 CYS B O 1
ATOM 3722 N N . VAL B 1 101 ? 129.08000 169.74500 154.24700 1.000 22.36000 97 VAL B N 1
ATOM 3723 C CA . VAL B 1 101 ? 129.94400 169.85400 153.07300 1.000 22.36000 97 VAL B CA 1
ATOM 3724 C C . VAL B 1 101 ? 129.25000 169.27200 151.84600 1.000 22.36000 97 VAL B C 1
ATOM 3725 O O . VAL B 1 101 ? 129.34400 169.82700 150.74300 1.000 22.36000 97 VAL B O 1
ATOM 3729 N N . CYS B 1 102 ? 128.49400 168.18200 152.03000 1.000 25.58000 98 CYS B N 1
ATOM 3730 C CA . CYS B 1 102 ? 127.74400 167.60400 150.91400 1.000 25.58000 98 CYS B CA 1
ATOM 3731 C C . CYS B 1 102 ? 126.65800 168.55200 150.41200 1.000 25.58000 98 CYS B C 1
ATOM 3732 O O . CYS B 1 102 ? 126.46500 168.69400 149.19700 1.000 25.58000 98 CYS B O 1
ATOM 3735 N N . TYR B 1 103 ? 125.96600 169.23400 151.33200 1.000 27.99000 99 TYR B N 1
ATOM 3736 C CA . TYR B 1 103 ? 124.93100 170.19500 150.95500 1.000 27.99000 99 TYR B CA 1
ATOM 3737 C C . TYR B 1 103 ? 125.51400 171.35600 150.16000 1.000 27.99000 99 TYR B C 1
ATOM 3738 O O . TYR B 1 103 ? 124.96700 171.74700 149.12200 1.000 27.99000 99 TYR B O 1
ATOM 3747 N N . VAL B 1 104 ? 126.63700 171.90900 150.62800 1.000 26.83000 100 VAL B N 1
ATOM 3748 C CA . VAL B 1 104 ? 127.25400 173.03900 149.93200 1.000 26.83000 100 VAL B CA 1
ATOM 3749 C C . VAL B 1 104 ? 127.78500 172.60900 148.56500 1.000 26.83000 100 VAL B C 1
ATOM 3750 O O . VAL B 1 104 ? 127.58000 173.30200 147.55600 1.000 26.83000 100 VAL B O 1
ATOM 3754 N N . SER B 1 105 ? 128.42700 171.43700 148.50100 1.000 25.73000 101 SER B N 1
ATOM 3755 C CA . SER B 1 105 ? 129.02200 170.97800 147.25100 1.000 25.73000 101 SER B CA 1
ATOM 3756 C C . SER B 1 105 ? 127.96000 170.58500 146.23000 1.000 25.73000 101 SER B C 1
ATOM 3757 O O . SER B 1 105 ? 128.21900 170.61100 145.02200 1.000 25.73000 101 SER B O 1
ATOM 3760 N N . PHE B 1 106 ? 126.76000 170.22300 146.68400 1.000 27.98000 102 PHE B N 1
ATOM 3761 C CA . PHE B 1 106 ? 125.69500 169.98100 145.72000 1.000 27.98000 102 PHE B CA 1
ATOM 3762 C C . PHE B 1 106 ? 124.90900 171.23800 145.38000 1.000 27.98000 102 PHE B C 1
ATOM 3763 O O . PHE B 1 106 ? 124.26400 171.27200 144.32800 1.000 27.98000 102 PHE B O 1
ATOM 3771 N N . ILE B 1 107 ? 124.93200 172.25800 146.23500 1.000 29.83000 103 ILE B N 1
ATOM 3772 C CA . ILE B 1 107 ? 124.35400 173.54400 145.86200 1.000 29.83000 103 ILE B CA 1
ATOM 3773 C C . ILE B 1 107 ? 125.19300 174.24000 144.79400 1.000 29.83000 103 ILE B C 1
ATOM 3774 O O . ILE B 1 107 ? 124.63700 174.76800 143.82300 1.000 29.83000 103 ILE B O 1
ATOM 3779 N N . ILE B 1 108 ? 126.52200 174.21700 144.93800 1.000 31.04000 104 ILE B N 1
ATOM 3780 C CA . ILE B 1 108 ? 127.39900 174.95200 144.02600 1.000 31.04000 104 ILE B CA 1
ATOM 3781 C C . ILE B 1 108 ? 127.34300 174.36000 142.62100 1.000 31.04000 104 ILE B C 1
ATOM 3782 O O . ILE B 1 108 ? 127.06500 175.06300 141.64300 1.000 31.04000 104 ILE B O 1
ATOM 3787 N N . ASN B 1 109 ? 127.59800 173.06100 142.50100 1.000 31.75000 105 ASN B N 1
ATOM 3788 C CA . ASN B 1 109 ? 127.66800 172.41100 141.19600 1.000 31.75000 105 ASN B CA 1
ATOM 3789 C C . ASN B 1 109 ? 126.33500 171.73900 140.86900 1.000 31.75000 105 ASN B C 1
ATOM 3790 O O . ASN B 1 109 ? 126.22000 170.52000 140.76200 1.000 31.75000 105 ASN B O 1
ATOM 3795 N N . SER B 1 110 ? 125.31400 172.57300 140.70600 1.000 34.81000 106 SER B N 1
ATOM 3796 C CA . SER B 1 110 ? 124.01200 172.10800 140.25700 1.000 34.81000 106 SER B CA 1
ATOM 3797 C C . SER B 1 110 ? 123.90100 172.06400 138.74200 1.000 34.81000 106 SER B C 1
ATOM 3798 O O . SER B 1 110 ? 122.82700 171.75500 138.21900 1.000 34.81000 106 SER B O 1
ATOM 3801 N N . ARG B 1 111 ? 124.98200 172.37500 138.03100 1.000 37.60000 107 ARG B N 1
ATOM 3802 C CA . ARG B 1 111 ? 125.01800 172.31600 136.57800 1.000 37.60000 107 ARG B CA 1
ATOM 3803 C C . ARG B 1 111 ? 125.71400 171.07200 136.05200 1.000 37.60000 107 ARG B C 1
ATOM 3804 O O . ARG B 1 111 ? 125.31400 170.54900 135.01100 1.000 37.60000 107 ARG B O 1
ATOM 3812 N N . LYS B 1 112 ? 126.72600 170.57000 136.75900 1.000 31.44000 108 LYS B N 1
ATOM 3813 C CA . LYS B 1 112 ? 127.41100 169.36400 136.30900 1.000 31.44000 108 LYS B CA 1
ATOM 3814 C C . LYS B 1 112 ? 126.59800 168.11700 136.63100 1.000 31.44000 108 LYS B C 1
ATOM 3815 O O . LYS B 1 112 ? 126.78600 167.06800 136.00300 1.000 31.44000 108 LYS B O 1
ATOM 3821 N N . LEU B 1 113 ? 125.68200 168.21200 137.59700 1.000 30.87000 109 LEU B N 1
ATOM 3822 C CA . LEU B 1 113 ? 124.80900 167.08600 137.91000 1.000 30.87000 109 LEU B CA 1
ATOM 3823 C C . LEU B 1 113 ? 123.81000 166.84000 136.78800 1.000 30.87000 109 LEU B C 1
ATOM 3824 O O . LEU B 1 113 ? 123.35800 165.70900 136.57900 1.000 30.87000 109 LEU B O 1
ATOM 3829 N N . GLU B 1 114 ? 123.46100 167.90100 136.05600 1.000 35.54000 110 GLU B N 1
ATOM 3830 C CA . GLU B 1 114 ? 122.69400 167.76400 134.82000 1.000 35.54000 110 GLU B CA 1
ATOM 3831 C C . GLU B 1 114 ? 123.41600 166.86500 133.82400 1.000 35.54000 110 GLU B C 1
ATOM 3832 O O . GLU B 1 114 ? 122.82300 165.94000 133.25800 1.000 35.54000 110 GLU B O 1
ATOM 3838 N N . THR B 1 115 ? 124.71400 167.11000 133.62300 1.000 31.48000 111 THR B N 1
ATOM 3839 C CA . THR B 1 115 ? 125.50800 166.30200 132.70200 1.000 31.48000 111 THR B CA 1
ATOM 3840 C C . THR B 1 115 ? 125.67400 164.88000 133.22200 1.000 31.48000 111 THR B C 1
ATOM 3841 O O . THR B 1 115 ? 125.67800 163.91600 132.44600 1.000 31.48000 111 THR B O 1
ATOM 3845 N N . LEU B 1 116 ? 125.79700 164.73000 134.54200 1.000 26.58000 112 LEU B N 1
ATOM 3846 C CA . LEU B 1 116 ? 125.96200 163.40200 135.12400 1.000 26.58000 112 LEU B CA 1
ATOM 3847 C C . LEU B 1 116 ? 124.69700 162.56700 134.98700 1.000 26.58000 112 LEU B C 1
ATOM 3848 O O . LEU B 1 116 ? 124.76700 161.35900 134.73700 1.000 26.58000 112 LEU B O 1
ATOM 3853 N N . PHE B 1 117 ? 123.52900 163.18900 135.14000 1.000 30.81000 113 PHE B N 1
ATOM 3854 C CA . PHE B 1 117 ? 122.29000 162.44700 134.94700 1.000 30.81000 113 PHE B CA 1
ATOM 3855 C C . PHE B 1 117 ? 121.96500 162.29100 133.46800 1.000 30.81000 113 PHE B C 1
ATOM 3856 O O . PHE B 1 117 ? 121.16900 161.42500 133.08900 1.000 30.81000 113 PHE B O 1
ATOM 3864 N N . ASN B 1 118 ? 122.57000 163.11900 132.61500 1.000 35.26000 114 ASN B N 1
ATOM 3865 C CA . ASN B 1 118 ? 122.45200 162.89300 131.18000 1.000 35.26000 114 ASN B CA 1
ATOM 3866 C C . ASN B 1 118 ? 123.36000 161.76100 130.72400 1.000 35.26000 114 ASN B C 1
ATOM 3867 O O . ASN B 1 118 ? 123.12100 161.15100 129.67700 1.000 35.26000 114 ASN B O 1
ATOM 3872 N N . TYR B 1 119 ? 124.41500 161.47100 131.48700 1.000 30.91000 115 TYR B N 1
ATOM 3873 C CA . TYR B 1 119 ? 125.31000 160.38500 131.09900 1.000 30.91000 115 TYR B CA 1
ATOM 3874 C C . TYR B 1 119 ? 124.65400 159.02600 131.29900 1.000 30.91000 115 TYR B C 1
ATOM 3875 O O . TYR B 1 119 ? 124.60700 158.21200 130.37100 1.000 30.91000 115 TYR B O 1
ATOM 3884 N N . LEU B 1 120 ? 124.14300 158.75800 132.50200 1.000 32.03000 116 LEU B N 1
ATOM 3885 C CA . LEU B 1 120 ? 123.55200 157.46300 132.82100 1.000 32.03000 116 LEU B CA 1
ATOM 3886 C C . LEU B 1 120 ? 122.09500 157.34500 132.38100 1.000 32.03000 116 LEU B C 1
ATOM 3887 O O . LEU B 1 120 ? 121.38400 156.45100 132.85300 1.000 32.03000 116 LEU B O 1
ATOM 3892 N N . PHE B 1 121 ? 121.63000 158.21800 131.48800 1.000 44.59000 117 PHE B N 1
ATOM 3893 C CA . PHE B 1 121 ? 120.33300 158.05100 130.85300 1.000 44.59000 117 PHE B CA 1
ATOM 3894 C C . PHE B 1 121 ? 120.41700 157.47800 129.45000 1.000 44.59000 117 PHE B C 1
ATOM 3895 O O . PHE B 1 121 ? 119.60300 156.61300 129.11100 1.000 44.59000 117 PHE B O 1
ATOM 3903 N N . GLU B 1 122 ? 121.37100 157.93200 128.62100 1.000 49.09000 118 GLU B N 1
ATOM 3904 C CA . GLU B 1 122 ? 121.68400 157.27800 127.34800 1.000 49.09000 118 GLU B CA 1
ATOM 3905 C C . GLU B 1 122 ? 123.20800 157.08500 127.32800 1.000 49.09000 118 GLU B C 1
ATOM 3906 O O . GLU B 1 122 ? 124.00500 158.00300 127.53800 1.000 49.09000 118 GLU B O 1
ATOM 3912 N N . ASN B 1 123 ? 123.62200 155.83100 127.18400 1.000 51.37000 119 ASN B N 1
ATOM 3913 C CA . ASN B 1 123 ? 125.02900 155.45800 127.21800 1.000 51.37000 119 ASN B CA 1
ATOM 3914 C C . ASN B 1 123 ? 125.31300 154.29000 126.28200 1.000 51.37000 119 ASN B C 1
ATOM 3915 O O . ASN B 1 123 ? 126.20800 153.48300 126.54400 1.000 51.37000 119 ASN B O 1
ATOM 3920 N N . GLU B 1 124 ? 124.54600 154.19000 125.19700 1.000 56.98000 120 GLU B N 1
ATOM 3921 C CA . GLU B 1 124 ? 124.59000 153.01900 124.33100 1.000 56.98000 120 GLU B CA 1
ATOM 3922 C C . GLU B 1 124 ? 125.92500 152.91900 123.60700 1.000 56.98000 120 GLU B C 1
ATOM 3923 O O . GLU B 1 124 ? 126.28700 153.79500 122.81800 1.000 56.98000 120 GLU B O 1
ATOM 3929 N N . VAL B 1 125 ? 126.65700 151.85200 123.89400 1.000 56.99000 121 VAL B N 1
ATOM 3930 C CA . VAL B 1 125 ? 127.94200 151.61000 123.25400 1.000 56.99000 121 VAL B CA 1
ATOM 3931 C C . VAL B 1 125 ? 127.71000 150.94500 121.90700 1.000 56.99000 121 VAL B C 1
ATOM 3932 O O . VAL B 1 125 ? 126.98100 149.95300 121.79500 1.000 56.99000 121 VAL B O 1
ATOM 3936 N N . VAL B 1 126 ? 128.33900 151.48800 120.87200 1.000 58.47000 122 VAL B N 1
ATOM 3937 C CA . VAL B 1 126 ? 128.16900 151.00500 119.50900 1.000 58.47000 122 VAL B CA 1
ATOM 3938 C C . VAL B 1 126 ? 129.30200 150.04000 119.19700 1.000 58.47000 122 VAL B C 1
ATOM 3939 O O . VAL B 1 126 ? 130.47900 150.41100 119.27100 1.000 58.47000 122 VAL B O 1
ATOM 3943 N N . GLY B 1 127 ? 128.94600 148.80500 118.85000 1.000 73.79000 123 GLY B N 1
ATOM 3944 C CA . GLY B 1 127 ? 129.90000 147.78900 118.46500 1.000 73.79000 123 GLY B CA 1
ATOM 3945 C C . GLY B 1 127 ? 129.81100 146.50400 119.26000 1.000 73.79000 123 GLY B C 1
ATOM 3946 O O . GLY B 1 127 ? 130.11000 145.43500 118.71100 1.000 73.79000 123 GLY B O 1
ATOM 3947 N N . CYS B 1 128 ? 129.41200 146.57200 120.52500 1.000 76.95000 124 CYS B N 1
ATOM 3948 C CA . CYS B 1 128 ? 129.39300 145.37800 121.35600 1.000 76.95000 124 CYS B CA 1
ATOM 3949 C C . CYS B 1 128 ? 128.21900 144.48200 120.96300 1.000 76.95000 124 CYS B C 1
ATOM 3950 O O . CYS B 1 128 ? 127.20200 144.97600 120.46200 1.000 76.95000 124 CYS B O 1
ATOM 3953 N N . PRO B 1 129 ? 128.33700 143.16600 121.14000 1.000 86.27000 125 PRO B N 1
ATOM 3954 C CA . PRO B 1 129 ? 127.20600 142.28000 120.83900 1.000 86.27000 125 PRO B CA 1
ATOM 3955 C C . PRO B 1 129 ? 126.09000 142.43500 121.86200 1.000 86.27000 125 PRO B C 1
ATOM 3956 O O . PRO B 1 129 ? 126.30600 142.90200 122.98200 1.000 86.27000 125 PRO B O 1
ATOM 3960 N N . ARG B 1 130 ? 124.88400 142.02900 121.46100 1.000 92.77000 126 ARG B N 1
ATOM 3961 C CA . ARG B 1 130 ? 123.71700 142.20200 122.32000 1.000 92.77000 126 ARG B CA 1
ATOM 3962 C C . ARG B 1 130 ? 123.71400 141.20000 123.46900 1.000 92.77000 126 ARG B C 1
ATOM 3963 O O . ARG B 1 130 ? 123.20200 141.49600 124.55900 1.000 92.77000 126 ARG B O 1
ATOM 3971 N N . GLY B 1 131 ? 124.27600 140.01200 123.24300 1.000 90.71000 127 GLY B N 1
ATOM 3972 C CA . GLY B 1 131 ? 124.32100 138.96800 124.24900 1.000 90.71000 127 GLY B CA 1
ATOM 3973 C C . GLY B 1 131 ? 125.16200 139.34100 125.45100 1.000 90.71000 127 GLY B C 1
ATOM 3974 O O . GLY B 1 131 ? 124.92300 138.86300 126.56400 1.000 90.71000 127 GLY B O 1
ATOM 3975 N N . TYR B 1 132 ? 126.15200 140.20000 125.23200 1.000 73.18000 128 TYR B N 1
ATOM 3976 C CA . TYR B 1 132 ? 126.90400 140.81400 126.31500 1.000 73.18000 128 TYR B CA 1
ATOM 3977 C C . TYR B 1 132 ? 126.15800 141.96800 126.96700 1.000 73.18000 128 TYR B C 1
ATOM 3978 O O . TYR B 1 132 ? 126.22500 142.12600 128.19100 1.000 73.18000 128 TYR B O 1
ATOM 3987 N N . LYS B 1 133 ? 125.42600 142.75200 126.17100 1.000 78.65000 129 LYS B N 1
ATOM 3988 C CA . LYS B 1 133 ? 124.76600 143.95200 126.67800 1.000 78.65000 129 LYS B CA 1
ATOM 3989 C C . LYS B 1 133 ? 123.61000 143.60700 127.61200 1.000 78.65000 129 LYS B C 1
ATOM 3990 O O . LYS B 1 133 ? 123.39100 144.29800 128.61500 1.000 78.65000 129 LYS B O 1
ATOM 3996 N N . MET B 1 134 ? 122.87200 142.53300 127.31300 1.000 82.16000 130 MET B N 1
ATOM 3997 C CA . MET B 1 134 ? 121.76500 142.13500 128.18200 1.000 82.16000 130 MET B CA 1
ATOM 3998 C C . MET B 1 134 ? 122.26900 141.65300 129.54000 1.000 82.16000 130 MET B C 1
ATOM 3999 O O . MET B 1 134 ? 121.70000 141.99800 130.58600 1.000 82.16000 130 MET B O 1
ATOM 4004 N N . SER B 1 135 ? 123.34700 140.86400 129.54200 1.000 72.24000 131 SER B N 1
ATOM 4005 C CA . SER B 1 135 ? 123.94900 140.42600 130.79800 1.000 72.24000 131 SER B CA 1
ATOM 4006 C C . SER B 1 135 ? 124.54100 141.60200 131.56500 1.000 72.24000 131 SER B C 1
ATOM 4007 O O . SER B 1 135 ? 124.50600 141.62600 132.80300 1.000 72.24000 131 SER B O 1
ATOM 4010 N N . SER B 1 136 ? 125.07200 142.59400 130.84300 1.000 65.38000 132 SER B N 1
ATOM 4011 C CA . SER B 1 136 ? 125.57100 143.80600 131.48300 1.000 65.38000 132 SER B CA 1
ATOM 4012 C C . SER B 1 136 ? 124.44800 144.57600 132.17200 1.000 65.38000 132 SER B C 1
ATOM 4013 O O . SER B 1 136 ? 124.61900 145.07600 133.28900 1.000 65.38000 132 SER B O 1
ATOM 4016 N N . ILE B 1 137 ? 123.28400 144.66400 131.52300 1.000 66.21000 133 ILE B N 1
ATOM 4017 C CA . ILE B 1 137 ? 122.15400 145.37900 132.11900 1.000 66.21000 133 ILE B CA 1
ATOM 4018 C C . ILE B 1 137 ? 121.61400 144.62200 133.33000 1.000 66.21000 133 ILE B C 1
ATOM 4019 O O . ILE B 1 137 ? 121.25100 145.23000 134.34900 1.000 66.21000 133 ILE B O 1
ATOM 4024 N N . LYS B 1 138 ? 121.61100 143.28500 133.26700 1.000 64.46000 134 LYS B N 1
ATOM 4025 C CA . LYS B 1 138 ? 121.19000 142.48300 134.41900 1.000 64.46000 134 LYS B CA 1
ATOM 4026 C C . LYS B 1 138 ? 122.12800 142.67500 135.60900 1.000 64.46000 134 LYS B C 1
ATOM 4027 O O . LYS B 1 138 ? 121.67700 142.86600 136.74900 1.000 64.46000 134 LYS B O 1
ATOM 4033 N N . THR B 1 139 ? 123.44100 142.63900 135.35400 1.000 56.42000 135 THR B N 1
ATOM 4034 C CA . THR B 1 139 ? 124.42400 142.83000 136.41700 1.000 56.42000 135 THR B CA 1
ATOM 4035 C C . THR B 1 139 ? 124.34200 144.23800 137.00100 1.000 56.42000 135 THR B C 1
ATOM 4036 O O . THR B 1 139 ? 124.43100 144.41900 138.22600 1.000 56.42000 135 THR B O 1
ATOM 4040 N N . THR B 1 140 ? 124.12300 145.23900 136.14000 1.000 46.00000 136 THR B N 1
ATOM 4041 C CA . THR B 1 140 ? 123.98200 146.61900 136.59300 1.000 46.00000 136 THR B CA 1
ATOM 4042 C C . THR B 1 140 ? 122.77200 146.78400 137.50000 1.000 46.00000 136 THR B C 1
ATOM 4043 O O . THR B 1 140 ? 122.86300 147.41700 138.55900 1.000 46.00000 136 THR B O 1
ATOM 4047 N N . LEU B 1 141 ? 121.63400 146.20100 137.10500 1.000 46.10000 137 LEU B N 1
ATOM 4048 C CA . LEU B 1 141 ? 120.42300 146.28000 137.91700 1.000 46.10000 137 LEU B CA 1
ATOM 4049 C C . LEU B 1 141 ? 120.60700 145.60100 139.26700 1.000 46.10000 137 LEU B C 1
ATOM 4050 O O . LEU B 1 141 ? 120.21300 146.15300 140.30600 1.000 46.10000 137 LEU B O 1
ATOM 4055 N N . PHE B 1 142 ? 121.23000 144.41700 139.27300 1.000 45.56000 138 PHE B N 1
ATOM 4056 C CA . PHE B 1 142 ? 121.41900 143.68000 140.52000 1.000 45.56000 138 PHE B CA 1
ATOM 4057 C C . PHE B 1 142 ? 122.33600 144.43000 141.48000 1.000 45.56000 138 PHE B C 1
ATOM 4058 O O . PHE B 1 142 ? 122.01500 144.58800 142.66700 1.000 45.56000 138 PHE B O 1
ATOM 4066 N N . ARG B 1 143 ? 123.47300 144.92400 140.97900 1.000 39.64000 139 ARG B N 1
ATOM 4067 C CA . ARG B 1 143 ? 124.42000 145.59100 141.86600 1.000 39.64000 139 ARG B CA 1
ATOM 4068 C C . ARG B 1 143 ? 123.89500 146.94700 142.32700 1.000 39.64000 139 ARG B C 1
ATOM 4069 O O . ARG B 1 143 ? 124.13700 147.35000 143.47300 1.000 39.64000 139 ARG B O 1
ATOM 4077 N N . CYS B 1 144 ? 123.13800 147.64100 141.46700 1.000 39.27000 140 CYS B N 1
ATOM 4078 C CA . CYS B 1 144 ? 122.49500 148.89000 141.86200 1.000 39.27000 140 CYS B CA 1
ATOM 4079 C C . CYS B 1 144 ? 121.49400 148.67500 142.98900 1.000 39.27000 140 CYS B C 1
ATOM 4080 O O . CYS B 1 144 ? 121.50400 149.41400 143.98600 1.000 39.27000 140 CYS B O 1
ATOM 4083 N N . LYS B 1 145 ? 120.63500 147.65500 142.85700 1.000 39.56000 141 LYS B N 1
ATOM 4084 C CA . LYS B 1 145 ? 119.64300 147.38100 143.89200 1.000 39.56000 141 LYS B CA 1
ATOM 4085 C C . LYS B 1 145 ? 120.30200 146.96300 145.19800 1.000 39.56000 141 LYS B C 1
ATOM 4086 O O . LYS B 1 145 ? 119.86800 147.38300 146.28000 1.000 39.56000 141 LYS B O 1
ATOM 4092 N N . PHE B 1 146 ? 121.37100 146.16200 145.11400 1.000 33.31000 142 PHE B N 1
ATOM 4093 C CA . PHE B 1 146 ? 122.08200 145.72400 146.31300 1.000 33.31000 142 PHE B CA 1
ATOM 4094 C C . PHE B 1 146 ? 122.70400 146.90300 147.05400 1.000 33.31000 142 PHE B C 1
ATOM 4095 O O . PHE B 1 146 ? 122.51400 147.05500 148.27100 1.000 33.31000 142 PHE B O 1
ATOM 4103 N N . VAL B 1 147 ? 123.42000 147.76800 146.32500 1.000 28.99000 143 VAL B N 1
ATOM 4104 C CA . VAL B 1 147 ? 124.12100 148.88800 146.95000 1.000 28.99000 143 VAL B CA 1
ATOM 4105 C C . VAL B 1 147 ? 123.13100 149.89100 147.53300 1.000 28.99000 143 VAL B C 1
ATOM 4106 O O . VAL B 1 147 ? 123.35000 150.43400 148.62500 1.000 28.99000 143 VAL B O 1
ATOM 4110 N N . ALA B 1 148 ? 122.00200 150.11400 146.85200 1.000 29.88000 144 ALA B N 1
ATOM 4111 C CA . ALA B 1 148 ? 121.00700 151.03700 147.39200 1.000 29.88000 144 ALA B CA 1
ATOM 4112 C C . ALA B 1 148 ? 120.33900 150.47800 148.64700 1.000 29.88000 144 ALA B C 1
ATOM 4113 O O . ALA B 1 148 ? 120.32900 151.14100 149.69600 1.000 29.88000 144 ALA B O 1
ATOM 4115 N N . PHE B 1 149 ? 119.80000 149.25500 148.56700 1.000 31.31000 145 PHE B N 1
ATOM 4116 C CA . PHE B 1 149 ? 119.03700 148.68600 149.67100 1.000 31.31000 145 PHE B CA 1
ATOM 4117 C C . PHE B 1 149 ? 119.87300 148.40200 150.90800 1.000 31.31000 145 PHE B C 1
ATOM 4118 O O . PHE B 1 149 ? 119.34500 148.52900 152.01900 1.000 31.31000 145 PHE B O 1
ATOM 4126 N N . SER B 1 150 ? 121.15700 148.05500 150.75600 1.000 25.94000 146 SER B N 1
ATOM 4127 C CA . SER B 1 150 ? 121.98000 147.75800 151.92600 1.000 25.94000 146 SER B CA 1
ATOM 4128 C C . SER B 1 150 ? 122.19100 148.99700 152.79300 1.000 25.94000 146 SER B C 1
ATOM 4129 O O . SER B 1 150 ? 121.92600 148.97600 154.00500 1.000 25.94000 146 SER B O 1
ATOM 4132 N N . LEU B 1 151 ? 122.64200 150.09300 152.17300 1.000 23.41000 147 LEU B N 1
ATOM 4133 C CA . LEU B 1 151 ? 122.82200 151.34600 152.89900 1.000 23.41000 147 LEU B CA 1
ATOM 4134 C C . LEU B 1 151 ? 121.49800 151.88700 153.41400 1.000 23.41000 147 LEU B C 1
ATOM 4135 O O . LEU B 1 151 ? 121.44600 152.43500 154.52000 1.000 23.41000 147 LEU B O 1
ATOM 4140 N N . GLY B 1 152 ? 120.41100 151.70800 152.65200 1.000 26.35000 148 GLY B N 1
ATOM 4141 C CA . GLY B 1 152 ? 119.11600 152.18600 153.11800 1.000 26.35000 148 GLY B CA 1
ATOM 4142 C C . GLY B 1 152 ? 118.64000 151.47800 154.37300 1.000 26.35000 148 GLY B C 1
ATOM 4143 O O . GLY B 1 152 ? 118.23100 152.12200 155.34600 1.000 26.35000 148 GLY B O 1
ATOM 4144 N N . ILE B 1 153 ? 118.73300 150.14500 154.38500 1.000 28.39000 149 ILE B N 1
ATOM 4145 C CA . ILE B 1 153 ? 118.26400 149.36500 155.52800 1.000 28.39000 149 ILE B CA 1
ATOM 4146 C C . ILE B 1 153 ? 119.13600 149.63000 156.75100 1.000 28.39000 149 ILE B C 1
ATOM 4147 O O . ILE B 1 153 ? 118.62700 149.84500 157.86300 1.000 28.39000 149 ILE B O 1
ATOM 4152 N N . LEU B 1 154 ? 120.46200 149.65700 156.55700 1.000 26.74000 150 LEU B N 1
ATOM 4153 C CA . LEU B 1 154 ? 121.36400 149.87300 157.68500 1.000 26.74000 150 LEU B CA 1
ATOM 4154 C C . LEU B 1 154 ? 121.20900 151.27400 158.26500 1.000 26.74000 150 LEU B C 1
ATOM 4155 O O . LEU B 1 154 ? 121.19600 151.44800 159.48900 1.000 26.74000 150 LEU B O 1
ATOM 4160 N N . SER B 1 155 ? 121.04800 152.28200 157.40000 1.000 32.30000 151 SER B N 1
ATOM 4161 C CA . SER B 1 155 ? 120.86400 153.64800 157.87200 1.000 32.30000 151 SER B CA 1
ATOM 4162 C C . SER B 1 155 ? 119.54000 153.82000 158.60200 1.000 32.30000 151 SER B C 1
ATOM 4163 O O . SER B 1 155 ? 119.48000 154.51800 159.62200 1.000 32.30000 151 SER B O 1
ATOM 4166 N N . PHE B 1 156 ? 118.47300 153.18400 158.10400 1.000 38.35000 152 PHE B N 1
ATOM 4167 C CA . PHE B 1 156 ? 117.17700 153.29800 158.76500 1.000 38.35000 152 PHE B CA 1
ATOM 4168 C C . PHE B 1 156 ? 117.20100 152.65300 160.14400 1.000 38.35000 152 PHE B C 1
ATOM 4169 O O . PHE B 1 156 ? 116.70900 153.23600 161.11900 1.000 38.35000 152 PHE B O 1
ATOM 4177 N N . PHE B 1 157 ? 117.79600 151.45900 160.25300 1.000 40.23000 153 PHE B N 1
ATOM 4178 C CA . PHE B 1 157 ? 117.85800 150.80000 161.55600 1.000 40.23000 153 PHE B CA 1
ATOM 4179 C C . PHE B 1 157 ? 118.78000 151.54400 162.51500 1.000 40.23000 153 PHE B C 1
ATOM 4180 O O . PHE B 1 157 ? 118.50900 151.60900 163.72200 1.000 40.23000 153 PHE B O 1
ATOM 4188 N N . GLY B 1 158 ? 119.85300 152.14300 161.99200 1.000 37.68000 154 GLY B N 1
ATOM 4189 C CA . GLY B 1 158 ? 120.74800 152.90600 162.84500 1.000 37.68000 154 GLY B CA 1
ATOM 4190 C C . GLY B 1 158 ? 120.10100 154.15900 163.39800 1.000 37.68000 154 GLY B C 1
ATOM 4191 O O . GLY B 1 158 ? 120.24000 154.46800 164.58600 1.000 37.68000 154 GLY B O 1
ATOM 4192 N N . TRP B 1 159 ? 119.37100 154.89200 162.54700 1.000 38.11000 155 TRP B N 1
ATOM 4193 C CA . TRP B 1 159 ? 118.62600 156.05200 163.02800 1.000 38.11000 155 TRP B CA 1
ATOM 4194 C C . TRP B 1 159 ? 117.56500 155.64000 164.03700 1.000 38.11000 155 TRP B C 1
ATOM 4195 O O . TRP B 1 159 ? 117.40100 156.30000 165.07300 1.000 38.11000 155 TRP B O 1
ATOM 4206 N N . LEU B 1 160 ? 116.85100 154.54200 163.75100 1.000 42.02000 156 LEU B N 1
ATOM 4207 C CA . LEU B 1 160 ? 115.77000 154.08200 164.61900 1.000 42.02000 156 LEU B CA 1
ATOM 4208 C C . LEU B 1 160 ? 116.28100 153.75300 166.01200 1.000 42.02000 156 LEU B C 1
ATOM 4209 O O . LEU B 1 160 ? 115.74700 154.25800 167.00600 1.000 42.02000 156 LEU B O 1
ATOM 4214 N N . MET B 1 161 ? 117.35100 152.95300 166.09900 1.000 44.76000 157 MET B N 1
ATOM 4215 C CA . MET B 1 161 ? 117.96200 152.66600 167.39500 1.000 44.76000 157 MET B CA 1
ATOM 4216 C C . MET B 1 161 ? 118.46800 153.94000 168.06100 1.000 44.76000 157 MET B C 1
ATOM 4217 O O . MET B 1 161 ? 117.94000 154.34100 169.10700 1.000 44.76000 157 MET B O 1
ATOM 4222 N N . TRP B 1 162 ? 119.40300 154.64400 167.39500 1.000 41.11000 158 TRP B N 1
ATOM 4223 C CA . TRP B 1 162 ? 120.13500 155.77500 167.96600 1.000 41.11000 158 TRP B CA 1
ATOM 4224 C C . TRP B 1 162 ? 119.22500 156.89600 168.45100 1.000 41.11000 158 TRP B C 1
ATOM 4225 O O . TRP B 1 162 ? 119.58900 157.62300 169.38100 1.000 41.11000 158 TRP B O 1
ATOM 4236 N N . THR B 1 163 ? 118.03900 157.05000 167.86300 1.000 47.24000 159 THR B N 1
ATOM 4237 C CA . THR B 1 163 ? 117.17100 158.13700 168.27500 1.000 47.24000 159 THR B CA 1
ATOM 4238 C C . THR B 1 163 ? 115.94500 157.69300 169.06100 1.000 47.24000 159 THR B C 1
ATOM 4239 O O . THR B 1 163 ? 115.60300 158.35400 170.04900 1.000 47.24000 159 THR B O 1
ATOM 4243 N N . LEU B 1 164 ? 115.31000 156.57600 168.71200 1.000 56.06000 160 LEU B N 1
ATOM 4244 C CA . LEU B 1 164 ? 114.07000 156.20600 169.36300 1.000 56.06000 160 LEU B CA 1
ATOM 4245 C C . LEU B 1 164 ? 114.18300 155.00400 170.28400 1.000 56.06000 160 LEU B C 1
ATOM 4246 O O . LEU B 1 164 ? 113.14900 154.45400 170.66200 1.000 56.06000 160 LEU B O 1
ATOM 4251 N N . LEU B 1 165 ? 115.39000 154.56600 170.65400 1.000 58.84000 161 LEU B N 1
ATOM 4252 C CA . LEU B 1 165 ? 115.47300 153.55900 171.71100 1.000 58.84000 161 LEU B CA 1
ATOM 4253 C C . LEU B 1 165 ? 115.37900 154.14800 173.11900 1.000 58.84000 161 LEU B C 1
ATOM 4254 O O . LEU B 1 165 ? 114.57300 153.63200 173.91400 1.000 58.84000 161 LEU B O 1
ATOM 4259 N N . PRO B 1 166 ? 116.13300 155.20000 173.50900 1.000 66.22000 162 PRO B N 1
ATOM 4260 C CA . PRO B 1 166 ? 115.95200 155.70300 174.88300 1.000 66.22000 162 PRO B CA 1
ATOM 4261 C C . PRO B 1 166 ? 11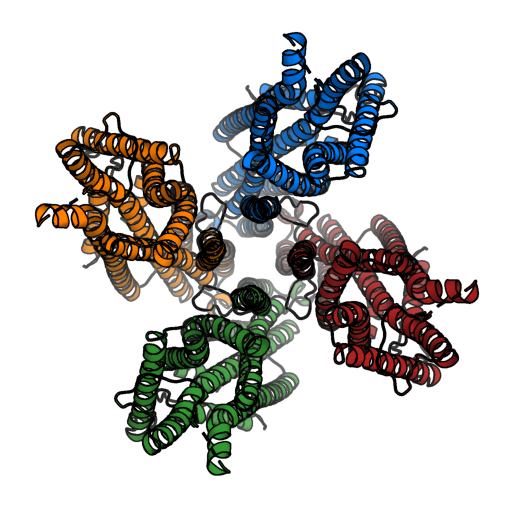4.64500 156.44700 175.08300 1.000 66.22000 162 PRO B C 1
ATOM 4262 O O . PRO B 1 166 ? 114.17300 156.56700 176.22000 1.000 66.22000 162 PRO B O 1
ATOM 4266 N N . LEU B 1 167 ? 114.04700 156.95900 174.00600 1.000 71.32000 163 LEU B N 1
ATOM 4267 C CA . LEU B 1 167 ? 112.72200 157.55600 174.12000 1.000 71.32000 163 LEU B CA 1
ATOM 4268 C C . LEU B 1 167 ? 111.66700 156.48300 174.35900 1.000 71.32000 163 LEU B C 1
ATOM 4269 O O . LEU B 1 167 ? 110.74800 156.67100 175.16800 1.000 71.32000 163 LEU B O 1
ATOM 4274 N N . ALA B 1 168 ? 111.79200 155.34400 173.67200 1.000 73.41000 164 ALA B N 1
ATOM 4275 C CA . ALA B 1 168 ? 110.86500 154.24000 173.89200 1.000 73.41000 164 ALA B CA 1
ATOM 4276 C C . ALA B 1 168 ? 111.05100 153.63600 175.27600 1.000 73.41000 164 ALA B C 1
ATOM 4277 O O . ALA B 1 168 ? 110.07900 153.20300 175.90700 1.000 73.41000 164 ALA B O 1
ATOM 4279 N N . VAL B 1 169 ? 112.29500 153.61000 175.76500 1.000 78.84000 165 VAL B N 1
ATOM 4280 C CA . VAL B 1 169 ? 112.56700 153.12300 177.11600 1.000 78.84000 165 VAL B CA 1
ATOM 4281 C C . VAL B 1 169 ? 111.88900 154.01400 178.15200 1.000 78.84000 165 VAL B C 1
ATOM 4282 O O . VAL B 1 169 ? 111.28800 153.52400 179.11700 1.000 78.84000 165 VAL B O 1
ATOM 4286 N N . LEU B 1 170 ? 111.91900 155.33200 177.93800 1.000 80.48000 166 LEU B N 1
ATOM 4287 C CA . LEU B 1 170 ? 111.31100 156.23800 178.90600 1.000 80.48000 166 LEU B CA 1
ATOM 4288 C C . LEU B 1 170 ? 109.79000 156.22200 178.80900 1.000 80.48000 166 LEU B C 1
ATOM 4289 O O . LEU B 1 170 ? 109.10000 156.36800 179.82500 1.000 80.48000 166 LEU B O 1
ATOM 4294 N N . VAL B 1 171 ? 109.24000 156.05100 177.60300 1.000 80.70000 167 VAL B N 1
ATOM 4295 C CA . VAL B 1 171 ? 107.78400 156.04500 177.48400 1.000 80.70000 167 VAL B CA 1
ATOM 4296 C C . VAL B 1 171 ? 107.22200 154.70500 177.95100 1.000 80.70000 167 VAL B C 1
ATOM 4297 O O . VAL B 1 171 ? 106.04000 154.59700 178.30100 1.000 80.70000 167 VAL B O 1
ATOM 4301 N N . VAL B 1 172 ? 108.06200 153.66500 177.98700 1.000 84.88000 168 VAL B N 1
ATOM 4302 C CA . VAL B 1 172 ? 107.66300 152.43300 178.66300 1.000 84.88000 168 VAL B CA 1
ATOM 4303 C C . VAL B 1 172 ? 107.70800 152.62800 180.17400 1.000 84.88000 168 VAL B C 1
ATOM 4304 O O . VAL B 1 172 ? 106.76300 152.27500 180.89100 1.000 84.88000 168 VAL B O 1
ATOM 4308 N N . ASP B 1 173 ? 108.78200 153.23000 180.67500 1.000 88.12000 169 ASP B N 1
ATOM 4309 C CA . ASP B 1 173 ? 108.91200 153.51100 182.10100 1.000 88.12000 169 ASP B CA 1
ATOM 4310 C C . ASP B 1 173 ? 108.20600 154.80800 182.48800 1.000 88.12000 169 ASP B C 1
ATOM 4311 O O . ASP B 1 173 ? 107.24200 155.22400 181.84600 1.000 88.12000 169 ASP B O 1
ATOM 4316 N N . GLN B 1 182 ? 117.51300 163.30600 185.17700 1.000 104.69000 178 GLN B N 1
ATOM 4317 C CA . GLN B 1 182 ? 117.76000 161.88500 185.38900 1.000 104.69000 178 GLN B CA 1
ATOM 4318 C C . GLN B 1 182 ? 117.23400 161.03300 184.24500 1.000 104.69000 178 GLN B C 1
ATOM 4319 O O . GLN B 1 182 ? 117.06500 159.82300 184.38400 1.000 104.69000 178 GLN B O 1
ATOM 4325 N N . THR B 1 183 ? 116.98100 161.67300 183.10600 1.000 97.99000 179 THR B N 1
ATOM 4326 C CA . THR B 1 183 ? 116.36800 160.99600 181.97300 1.000 97.99000 179 THR B CA 1
ATOM 4327 C C . THR B 1 183 ? 117.36800 160.66200 180.87400 1.000 97.99000 179 THR B C 1
ATOM 4328 O O . THR B 1 183 ? 117.57400 159.48000 180.57700 1.000 97.99000 179 THR B O 1
ATOM 4332 N N . SER B 1 184 ? 118.01800 161.68700 180.31100 1.000 87.07000 180 SER B N 1
ATOM 4333 C CA . SER B 1 184 ? 118.99100 161.56300 179.22000 1.000 87.07000 180 SER B CA 1
ATOM 4334 C C . SER B 1 184 ? 118.43000 160.76400 178.04300 1.000 87.07000 180 SER B C 1
ATOM 4335 O O . SER B 1 184 ? 118.90100 159.67200 177.72000 1.000 87.07000 180 SER B O 1
ATOM 4338 N N . LEU B 1 185 ? 117.39200 161.31500 177.40800 1.000 76.57000 181 LEU B N 1
ATOM 4339 C CA . LEU B 1 185 ? 116.78000 160.62900 176.27300 1.000 76.57000 181 LEU B CA 1
ATOM 4340 C C . LEU B 1 185 ? 117.67200 160.67600 175.04000 1.000 76.57000 181 LEU B C 1
ATOM 4341 O O . LEU B 1 185 ? 117.68900 159.73200 174.24400 1.000 76.57000 181 LEU B O 1
ATOM 4346 N N . ARG B 1 186 ? 118.40800 161.76300 174.85500 1.000 72.24000 182 ARG B N 1
ATOM 4347 C CA . ARG B 1 186 ? 119.30700 161.89700 173.72300 1.000 72.24000 182 ARG B CA 1
ATOM 4348 C C . ARG B 1 186 ? 120.68600 161.37700 174.09900 1.000 72.24000 182 ARG B C 1
ATOM 4349 O O . ARG B 1 186 ? 121.02300 161.25900 175.28000 1.000 72.24000 182 ARG B O 1
ATOM 4357 N N . PHE B 1 187 ? 121.48200 161.06400 173.07700 1.000 58.45000 183 PHE B N 1
ATOM 4358 C CA . PHE B 1 187 ? 122.79400 160.47900 173.32500 1.000 58.45000 183 PHE B CA 1
ATOM 4359 C C . PHE B 1 187 ? 123.78400 161.52500 173.81500 1.000 58.45000 183 PHE B C 1
ATOM 4360 O O . PHE B 1 187 ? 124.31600 161.41300 174.92500 1.000 58.45000 183 PHE B O 1
ATOM 4368 N N . VAL B 1 188 ? 124.04200 162.55100 173.00900 1.000 57.57000 184 VAL B N 1
ATOM 4369 C CA . VAL B 1 188 ? 125.04400 163.56100 173.31900 1.000 57.57000 184 VAL B CA 1
ATOM 4370 C C . VAL B 1 188 ? 124.33700 164.90200 173.47600 1.000 57.57000 184 VAL B C 1
ATOM 4371 O O . VAL B 1 188 ? 123.29500 165.14300 172.85500 1.000 57.57000 184 VAL B O 1
ATOM 4375 N N . GLU B 1 189 ? 124.86700 165.75100 174.35200 1.000 65.70000 185 GLU B N 1
ATOM 4376 C CA . GLU B 1 189 ? 124.27600 167.05600 174.59300 1.000 65.70000 185 GLU B CA 1
ATOM 4377 C C . GLU B 1 189 ? 124.85100 168.09400 173.63500 1.000 65.70000 185 GLU B C 1
ATOM 4378 O O . GLU B 1 189 ? 125.96800 167.96300 173.12800 1.000 65.70000 185 GLU B O 1
ATOM 4384 N N . ALA B 1 190 ? 124.06900 169.14300 173.39600 1.000 70.52000 186 ALA B N 1
ATOM 4385 C CA . ALA B 1 190 ? 124.47500 170.23100 172.52100 1.000 70.52000 186 ALA B CA 1
ATOM 4386 C C . ALA B 1 190 ? 124.09000 171.55800 173.15500 1.000 70.52000 186 ALA B C 1
ATOM 4387 O O . ALA B 1 190 ? 123.31100 171.60400 174.11000 1.000 70.52000 186 ALA B O 1
ATOM 4389 N N . TRP B 1 191 ? 124.65200 172.63700 172.61600 1.000 81.29000 187 TRP B N 1
ATOM 4390 C CA . TRP B 1 191 ? 124.30800 173.97200 173.08200 1.000 81.29000 187 TRP B CA 1
ATOM 4391 C C . TRP B 1 191 ? 122.87300 174.31400 172.70300 1.000 81.29000 187 TRP B C 1
ATOM 4392 O O . TRP B 1 191 ? 122.37600 173.92700 171.64200 1.000 81.29000 187 TRP B O 1
ATOM 4403 N N . TYR B 1 192 ? 122.21000 175.05400 173.58100 1.000 84.36000 188 TYR B N 1
ATOM 4404 C CA . TYR B 1 192 ? 120.82900 175.45600 173.36600 1.000 84.36000 188 TYR B CA 1
ATOM 4405 C C . TYR B 1 192 ? 120.60500 176.77300 174.08700 1.000 84.36000 188 TYR B C 1
ATOM 4406 O O . TYR B 1 192 ? 121.36000 177.12400 175.00300 1.000 84.36000 188 TYR B O 1
ATOM 4415 N N . PRO B 1 193 ? 119.59300 177.54700 173.67900 1.000 97.97000 189 PRO B N 1
ATOM 4416 C CA . PRO B 1 193 ? 119.26500 178.75900 174.45200 1.000 97.97000 189 PRO B CA 1
ATOM 4417 C C . PRO B 1 193 ? 118.71900 178.45400 175.83600 1.000 97.97000 189 PRO B C 1
ATOM 4418 O O . PRO B 1 193 ? 119.11800 179.09800 176.81500 1.000 97.97000 189 PRO B O 1
ATOM 4422 N N . PHE B 1 194 ? 117.81900 177.48300 175.94600 1.000 104.86000 190 PHE B N 1
ATOM 4423 C CA . PHE B 1 194 ? 117.23300 177.10100 177.21800 1.000 104.86000 190 PHE B CA 1
ATOM 4424 C C . PHE B 1 194 ? 118.12500 176.07500 177.91400 1.000 104.86000 190 PHE B C 1
ATOM 4425 O O . PHE B 1 194 ? 119.22600 175.75700 177.46100 1.000 104.86000 190 PHE B O 1
ATOM 4433 N N . ASP B 1 195 ? 117.63700 175.55200 179.04000 1.000 111.57000 191 ASP B N 1
ATOM 4434 C CA . ASP B 1 195 ? 118.45000 174.64600 179.84600 1.000 111.57000 191 ASP B CA 1
ATOM 4435 C C . ASP B 1 195 ? 118.36700 173.21100 179.33700 1.000 111.57000 191 ASP B C 1
ATOM 4436 O O . ASP B 1 195 ? 119.33900 172.45300 179.44000 1.000 111.57000 191 ASP B O 1
ATOM 4441 N N . THR B 1 196 ? 117.19900 172.81600 178.80900 1.000 105.91000 192 THR B N 1
ATOM 4442 C CA . THR B 1 196 ? 116.88100 171.48600 178.27900 1.000 105.91000 192 THR B CA 1
ATOM 4443 C C . THR B 1 196 ? 117.08100 170.35500 179.28700 1.000 105.91000 192 THR B C 1
ATOM 4444 O O . THR B 1 196 ? 117.18800 169.18700 178.89900 1.000 105.91000 192 THR B O 1
ATOM 4448 N N . THR B 1 197 ? 117.12700 170.68600 180.58000 1.000 106.19000 193 THR B N 1
ATOM 4449 C CA . THR B 1 197 ? 117.20400 169.65700 181.61100 1.000 106.19000 193 THR B CA 1
ATOM 4450 C C . THR B 1 197 ? 115.82000 169.37500 182.18600 1.000 106.19000 193 THR B C 1
ATOM 4451 O O . THR B 1 197 ? 115.49800 168.22900 182.52800 1.000 106.19000 193 THR B O 1
ATOM 4455 N N . THR B 1 198 ? 114.97600 170.40600 182.25400 1.000 103.80000 194 THR B N 1
ATOM 4456 C CA . THR B 1 198 ? 113.59000 170.24700 182.67400 1.000 103.80000 194 THR B CA 1
ATOM 4457 C C . THR B 1 198 ? 112.84400 169.38100 181.66000 1.000 103.80000 194 THR B C 1
ATOM 4458 O O . THR B 1 198 ? 113.18200 169.36400 180.47400 1.000 103.80000 194 THR B O 1
ATOM 4462 N N . SER B 1 199 ? 111.83000 168.64700 182.14100 1.000 99.01000 195 SER B N 1
ATOM 4463 C CA . SER B 1 199 ? 111.18500 167.53600 181.44100 1.000 99.01000 195 SER B CA 1
ATOM 4464 C C . SER B 1 199 ? 110.60600 167.84700 180.05400 1.000 99.01000 195 SER B C 1
ATOM 4465 O O . SER B 1 199 ? 110.97400 167.14200 179.10800 1.000 99.01000 195 SER B O 1
ATOM 4468 N N . PRO B 1 200 ? 109.70800 168.87000 179.84700 1.000 94.15000 196 PRO B N 1
ATOM 4469 C CA . PRO B 1 200 ? 109.07100 168.99100 178.52100 1.000 94.15000 196 PRO B CA 1
ATOM 4470 C C . PRO B 1 200 ? 110.02200 169.46900 177.43300 1.000 94.15000 196 PRO B C 1
ATOM 4471 O O . PRO B 1 200 ? 109.90000 169.08000 176.25900 1.000 94.15000 196 PRO B O 1
ATOM 4475 N N . MET B 1 201 ? 110.96600 170.32700 177.83700 1.000 89.81000 197 MET B N 1
ATOM 4476 C CA . MET B 1 201 ? 111.99300 170.81900 176.92500 1.000 89.81000 197 MET B CA 1
ATOM 4477 C C . MET B 1 201 ? 112.82900 169.68400 176.35500 1.000 89.81000 197 MET B C 1
ATOM 4478 O O . MET B 1 201 ? 113.13900 169.68600 175.16000 1.000 89.81000 197 MET B O 1
ATOM 4483 N N . ASN B 1 202 ? 113.16000 168.68900 177.17800 1.000 86.36000 198 ASN B N 1
ATOM 4484 C CA . ASN B 1 202 ? 114.00200 167.59300 176.71500 1.000 86.36000 198 ASN B CA 1
ATOM 4485 C C . ASN B 1 202 ? 113.24400 166.70700 175.72800 1.000 86.36000 198 ASN B C 1
ATOM 4486 O O . ASN B 1 202 ? 113.81600 166.22700 174.74200 1.000 86.36000 198 ASN B O 1
ATOM 4491 N N . GLU B 1 203 ? 111.93400 166.53600 175.93900 1.000 82.11000 199 GLU B N 1
ATOM 4492 C CA . GLU B 1 203 ? 111.13100 165.74300 175.00900 1.000 82.11000 199 GLU B CA 1
ATOM 4493 C C . GLU B 1 203 ? 110.97200 166.44000 173.66200 1.000 82.11000 199 GLU B C 1
ATOM 4494 O O . GLU B 1 203 ? 111.10100 165.80200 172.60600 1.000 82.11000 199 GLU B O 1
ATOM 4500 N N . VAL B 1 204 ? 110.69000 167.74800 173.66900 1.000 76.93000 200 VAL B N 1
ATOM 4501 C CA . VAL B 1 204 ? 110.49700 168.43900 172.39300 1.000 76.93000 200 VAL B CA 1
ATOM 4502 C C . VAL B 1 204 ? 111.83000 168.58900 171.66300 1.000 76.93000 200 VAL B C 1
ATOM 4503 O O . VAL B 1 204 ? 111.88800 168.54200 170.42600 1.000 76.93000 200 VAL B O 1
ATOM 4507 N N . ILE B 1 205 ? 112.93000 168.69800 172.41700 1.000 69.80000 201 ILE B N 1
ATOM 4508 C CA . ILE B 1 205 ? 114.25000 168.71600 171.79800 1.000 69.80000 201 ILE B CA 1
ATOM 4509 C C . ILE B 1 205 ? 114.58700 167.34800 171.21500 1.000 69.80000 201 ILE B C 1
ATOM 4510 O O . ILE B 1 205 ? 115.19300 167.26000 170.14300 1.000 69.80000 201 ILE B O 1
ATOM 4515 N N . ALA B 1 206 ? 114.13700 166.26600 171.86000 1.000 64.45000 202 ALA B N 1
ATOM 4516 C CA . ALA B 1 206 ? 114.35500 164.92700 171.31500 1.000 64.45000 202 ALA B CA 1
ATOM 4517 C C . ALA B 1 206 ? 113.57600 164.71400 170.01800 1.000 64.45000 202 ALA B C 1
ATOM 4518 O O . ALA B 1 206 ? 114.08200 164.10100 169.07100 1.000 64.45000 202 ALA B O 1
ATOM 4520 N N . ILE B 1 207 ? 112.34500 165.22700 169.95300 1.000 60.82000 203 ILE B N 1
ATOM 4521 C CA . ILE B 1 207 ? 111.54900 165.10000 168.72900 1.000 60.82000 203 ILE B CA 1
ATOM 4522 C C . ILE B 1 207 ? 112.16400 165.91900 167.59100 1.000 60.82000 203 ILE B C 1
ATOM 4523 O O . ILE B 1 207 ? 112.26300 165.45200 166.43800 1.000 60.82000 203 ILE B O 1
ATOM 4528 N N . TYR B 1 208 ? 112.59700 167.14700 167.90200 1.000 51.02000 204 TYR B N 1
ATOM 4529 C CA . TYR B 1 208 ? 113.28100 167.97900 166.91500 1.000 51.02000 204 TYR B CA 1
ATOM 4530 C C . TYR B 1 208 ? 114.58600 167.33400 166.45900 1.000 51.02000 204 TYR B C 1
ATOM 4531 O O . TYR B 1 208 ? 114.93900 167.39800 165.27500 1.000 51.02000 204 TYR B O 1
ATOM 4540 N N . GLU B 1 209 ? 115.29100 166.67400 167.38200 1.000 50.40000 205 GLU B N 1
ATOM 4541 C CA . GLU B 1 209 ? 116.50100 165.94100 167.03300 1.000 50.40000 205 GLU B CA 1
ATOM 4542 C C . GLU B 1 209 ? 116.18900 164.76200 166.12700 1.000 50.40000 205 GLU B C 1
ATOM 4543 O O . GLU B 1 209 ? 116.97500 164.44100 165.23400 1.000 50.40000 205 GLU B O 1
ATOM 4549 N N . ALA B 1 210 ? 115.03400 164.12200 166.32700 1.000 47.97000 206 ALA B N 1
ATOM 4550 C CA . ALA B 1 210 ? 114.63800 163.00000 165.47800 1.000 47.97000 206 ALA B CA 1
ATOM 4551 C C . ALA B 1 210 ? 114.42600 163.44000 164.03400 1.000 47.97000 206 ALA B C 1
ATOM 4552 O O . ALA B 1 210 ? 114.99000 162.84800 163.10000 1.000 47.97000 206 ALA B O 1
ATOM 4554 N N . VAL B 1 211 ? 113.63100 164.49500 163.83200 1.000 41.44000 207 VAL B N 1
ATOM 4555 C CA . VAL B 1 211 ? 113.35100 164.91900 162.45700 1.000 41.44000 207 VAL B CA 1
ATOM 4556 C C . VAL B 1 211 ? 114.59400 165.53500 161.81200 1.000 41.44000 207 VAL B C 1
ATOM 4557 O O . VAL B 1 211 ? 114.87100 165.31500 160.61600 1.000 41.44000 207 VAL B O 1
ATOM 4561 N N . ALA B 1 212 ? 115.40200 166.25500 162.60200 1.000 40.06000 208 ALA B N 1
ATOM 4562 C CA . ALA B 1 212 ? 116.63600 166.81900 162.07300 1.000 40.06000 208 ALA B CA 1
ATOM 4563 C C . ALA B 1 212 ? 117.63100 165.72700 161.71400 1.000 40.06000 208 ALA B C 1
ATOM 4564 O O . ALA B 1 212 ? 118.33100 165.83000 160.70600 1.000 40.06000 208 ALA B O 1
ATOM 4566 N N . MET B 1 213 ? 117.67600 164.64600 162.49100 1.000 38.20000 209 MET B N 1
ATOM 4567 C CA . MET B 1 213 ? 118.62300 163.58500 162.18300 1.000 38.20000 209 MET B CA 1
ATOM 4568 C C . MET B 1 213 ? 118.15300 162.75800 160.99600 1.000 38.20000 209 MET B C 1
ATOM 4569 O O . MET B 1 213 ? 118.98100 162.19300 160.27800 1.000 38.20000 209 MET B O 1
ATOM 4574 N N . ILE B 1 214 ? 116.83800 162.71400 160.74300 1.000 35.30000 210 ILE B N 1
ATOM 4575 C CA . ILE B 1 214 ? 116.35200 162.14300 159.48200 1.000 35.30000 210 ILE B CA 1
ATOM 4576 C C . ILE B 1 214 ? 116.89500 162.93700 158.29900 1.000 35.30000 210 ILE B C 1
ATOM 4577 O O . ILE B 1 214 ? 117.54100 162.38500 157.38800 1.000 35.30000 210 ILE B O 1
ATOM 4582 N N . PHE B 1 215 ? 116.67300 164.25700 158.31800 1.000 34.47000 211 PHE B N 1
ATOM 4583 C CA . PHE B 1 215 ? 117.04800 165.07300 157.16300 1.000 34.47000 211 PHE B CA 1
ATOM 4584 C C . PHE B 1 215 ? 118.55800 165.27200 157.07500 1.000 34.47000 211 PHE B C 1
ATOM 4585 O O . PHE B 1 215 ? 119.07100 165.72700 156.04800 1.000 34.47000 211 PHE B O 1
ATOM 4593 N N . LEU B 1 216 ? 119.28500 164.94100 158.14000 1.000 31.30000 212 LEU B N 1
ATOM 4594 C CA . LEU B 1 216 ? 120.73300 165.08700 158.17300 1.000 31.30000 212 LEU B CA 1
ATOM 4595 C C . LEU B 1 216 ? 121.46000 163.78100 157.90300 1.000 31.30000 212 LEU B C 1
ATOM 4596 O O . LEU B 1 216 ? 122.63000 163.80900 157.51200 1.000 31.30000 212 LEU B O 1
ATOM 4601 N N . ILE B 1 217 ? 120.79600 162.64300 158.11300 1.000 31.04000 213 ILE B N 1
ATOM 4602 C CA . ILE B 1 217 ? 121.33600 161.34500 157.74700 1.000 31.04000 213 ILE B CA 1
ATOM 4603 C C . ILE B 1 217 ? 121.10700 161.03100 156.27900 1.000 31.04000 213 ILE B C 1
ATOM 4604 O O . ILE B 1 217 ? 122.03900 160.55700 155.60800 1.000 31.04000 213 ILE B O 1
ATOM 4609 N N . THR B 1 218 ? 119.92300 161.32800 155.73900 1.000 29.76000 214 THR B N 1
ATOM 4610 C CA . THR B 1 218 ? 119.59700 160.84300 154.40400 1.000 29.76000 214 THR B CA 1
ATOM 4611 C C . THR B 1 218 ? 120.28900 161.58800 153.26400 1.000 29.76000 214 THR B C 1
ATOM 4612 O O . THR B 1 218 ? 120.14800 161.17000 152.11200 1.000 29.76000 214 THR B O 1
ATOM 4616 N N . ALA B 1 219 ? 121.02500 162.67800 153.53000 1.000 28.09000 215 ALA B N 1
ATOM 4617 C CA . ALA B 1 219 ? 121.68900 163.37900 152.43000 1.000 28.09000 215 ALA B CA 1
ATOM 4618 C C . ALA B 1 219 ? 123.01700 162.74200 152.00900 1.000 28.09000 215 ALA B C 1
ATOM 4619 O O . ALA B 1 219 ? 123.21000 162.51500 150.79700 1.000 28.09000 215 ALA B O 1
ATOM 4621 N N . PRO B 1 220 ? 123.96800 162.42500 152.91500 1.000 25.83000 216 PRO B N 1
ATOM 4622 C CA . PRO B 1 220 ? 125.19200 161.75800 152.43500 1.000 25.83000 216 PRO B CA 1
ATOM 4623 C C . PRO B 1 220 ? 124.95900 160.34600 151.94000 1.000 25.83000 216 PRO B C 1
ATOM 4624 O O . PRO B 1 220 ? 125.68000 159.89300 151.04200 1.000 25.83000 216 PRO B O 1
ATOM 4628 N N . MET B 1 221 ? 123.96500 159.64400 152.49000 1.000 24.94000 217 MET B N 1
ATOM 4629 C CA . MET B 1 221 ? 123.60500 158.33300 151.96500 1.000 24.94000 217 MET B CA 1
ATOM 4630 C C . MET B 1 221 ? 123.10900 158.43700 150.52800 1.000 24.94000 217 MET B C 1
ATOM 4631 O O . MET B 1 221 ? 123.47500 157.61900 149.67900 1.000 24.94000 217 MET B O 1
ATOM 4636 N N . SER B 1 222 ? 122.31700 159.47000 150.22800 1.000 25.94000 218 SER B N 1
ATOM 4637 C CA . SER B 1 222 ? 121.82800 159.67100 148.86800 1.000 25.94000 218 SER B CA 1
ATOM 4638 C C . SER B 1 222 ? 122.95900 160.03500 147.91500 1.000 25.94000 218 SER B C 1
ATOM 4639 O O . SER B 1 222 ? 123.01100 159.53500 146.78100 1.000 25.94000 218 SER B O 1
ATOM 4642 N N . SER B 1 223 ? 123.88300 160.89000 148.36600 1.000 24.78000 219 SER B N 1
ATOM 4643 C CA . SER B 1 223 ? 125.02900 161.24900 147.53400 1.000 24.78000 219 SER B CA 1
ATOM 4644 C C . SER B 1 223 ? 125.92000 160.04100 147.25600 1.000 24.78000 219 SER B C 1
ATOM 4645 O O . SER B 1 223 ? 126.43000 159.86800 146.14100 1.000 24.78000 219 SER B O 1
ATOM 4648 N N . ASP B 1 224 ? 126.08900 159.17000 148.25200 1.000 22.39000 220 ASP B N 1
ATOM 4649 C CA . ASP B 1 224 ? 126.94400 158.00400 148.06800 1.000 22.39000 220 ASP B CA 1
ATOM 4650 C C . ASP B 1 224 ? 126.27200 156.95300 147.19400 1.000 22.39000 220 ASP B C 1
ATOM 4651 O O . ASP B 1 224 ? 126.94900 156.25200 146.43000 1.000 22.39000 220 ASP B O 1
ATOM 4656 N N . ILE B 1 225 ? 124.94100 156.84500 147.27300 1.000 22.31000 221 ILE B N 1
ATOM 4657 C CA . ILE B 1 225 ? 124.20700 155.99400 146.34000 1.000 22.31000 221 ILE B CA 1
ATOM 4658 C C . ILE B 1 225 ? 124.37700 156.48500 144.90800 1.000 22.31000 221 ILE B C 1
ATOM 4659 O O . ILE B 1 225 ? 124.62700 155.67900 144.00000 1.000 22.31000 221 ILE B O 1
ATOM 4664 N N . MET B 1 226 ? 124.29100 157.80100 144.68200 1.000 22.75000 222 MET B N 1
ATOM 4665 C CA . MET B 1 226 ? 124.49300 158.32700 143.33300 1.000 22.75000 222 MET B CA 1
ATOM 4666 C C . MET B 1 226 ? 125.91400 158.09800 142.82500 1.000 22.75000 222 MET B C 1
ATOM 4667 O O . MET B 1 226 ? 126.10000 157.74900 141.64900 1.000 22.75000 222 MET B O 1
ATOM 4672 N N . PHE B 1 227 ? 126.91200 158.25300 143.70100 1.000 21.03000 223 PHE B N 1
ATOM 4673 C CA . PHE B 1 227 ? 128.29500 157.96800 143.32200 1.000 21.03000 223 PHE B CA 1
ATOM 4674 C C . PHE B 1 227 ? 128.48700 156.50100 142.95200 1.000 21.03000 223 PHE B C 1
ATOM 4675 O O . PHE B 1 227 ? 129.16700 156.18600 141.96500 1.000 21.03000 223 PHE B O 1
ATOM 4683 N N . CYS B 1 228 ? 127.88700 155.59000 143.72100 1.000 19.30000 224 CYS B N 1
ATOM 4684 C CA . CYS B 1 228 ? 128.05700 154.16800 143.44200 1.000 19.30000 224 CYS B CA 1
ATOM 4685 C C . CYS B 1 228 ? 127.33700 153.75500 142.16200 1.000 19.30000 224 CYS B C 1
ATOM 4686 O O . CYS B 1 228 ? 127.83200 152.89800 141.41700 1.000 19.30000 224 CYS B O 1
ATOM 4689 N N . VAL B 1 229 ? 126.17900 154.36300 141.88300 1.000 17.50000 225 VAL B N 1
ATOM 4690 C CA . VAL B 1 229 ? 125.48200 154.11200 140.62200 1.000 17.50000 225 VAL B CA 1
ATOM 4691 C C . VAL B 1 229 ? 126.33000 154.58000 139.44300 1.000 17.50000 225 VAL B C 1
ATOM 4692 O O . VAL B 1 229 ? 126.45300 153.87500 138.42600 1.000 17.50000 225 VAL B O 1
ATOM 4696 N N . LEU B 1 230 ? 126.95600 155.75700 139.57900 1.000 16.90000 226 LEU B N 1
ATOM 4697 C CA . LEU B 1 230 ? 127.85600 156.25700 138.54100 1.000 16.90000 226 LEU B CA 1
ATOM 4698 C C . LEU B 1 230 ? 129.02700 155.31100 138.30400 1.000 16.90000 226 LEU B C 1
ATOM 4699 O O . LEU B 1 230 ? 129.38200 155.03000 137.15000 1.000 16.90000 226 LEU B O 1
ATOM 4704 N N . MET B 1 231 ? 129.62200 154.79300 139.38100 1.000 15.13000 227 MET B N 1
ATOM 4705 C CA . MET B 1 231 ? 130.77500 153.91000 139.22800 1.000 15.13000 227 MET B CA 1
ATOM 4706 C C . MET B 1 231 ? 130.38700 152.58200 138.58500 1.000 15.13000 227 MET B C 1
ATOM 4707 O O . MET B 1 231 ? 131.13800 152.04900 137.75800 1.000 15.13000 227 MET B O 1
ATOM 4712 N N . ILE B 1 232 ? 129.20800 152.05100 138.92500 1.000 18.64000 228 ILE B N 1
ATOM 4713 C CA . ILE B 1 232 ? 128.75400 150.79600 138.32300 1.000 18.64000 228 ILE B CA 1
ATOM 4714 C C . ILE B 1 232 ? 128.50700 150.97400 136.82700 1.000 18.64000 228 ILE B C 1
ATOM 4715 O O . ILE B 1 232 ? 128.93200 150.14500 136.00300 1.000 18.64000 228 ILE B O 1
ATOM 4720 N N . PHE B 1 233 ? 127.84700 152.07800 136.45200 1.000 19.67000 229 PHE B N 1
ATOM 4721 C CA . PHE B 1 233 ? 127.58300 152.33300 135.03800 1.000 19.67000 229 PHE B CA 1
ATOM 4722 C C . PHE B 1 233 ? 128.87600 152.55500 134.25800 1.000 19.67000 229 PHE B C 1
ATOM 4723 O O . PHE B 1 233 ? 128.99600 152.11500 133.10800 1.000 19.67000 229 PHE B O 1
ATOM 4731 N N . ILE B 1 234 ? 129.87500 153.18500 134.88400 1.000 17.46000 230 ILE B N 1
ATOM 4732 C CA . ILE B 1 234 ? 131.13800 153.42800 134.19200 1.000 17.46000 230 ILE B CA 1
ATOM 4733 C C . ILE B 1 234 ? 131.92400 152.12600 134.01500 1.000 17.46000 230 ILE B C 1
ATOM 4734 O O . ILE B 1 234 ? 132.54900 151.90400 132.96700 1.000 17.46000 230 ILE B O 1
ATOM 4739 N N . VAL B 1 235 ? 131.87100 151.22900 135.00800 1.000 18.79000 231 VAL B N 1
ATOM 4740 C CA . VAL B 1 235 ? 132.53000 149.92500 134.87700 1.000 18.79000 231 VAL B CA 1
ATOM 4741 C C . VAL B 1 235 ? 131.90700 149.11400 133.74300 1.000 18.79000 231 VAL B C 1
ATOM 4742 O O . VAL B 1 235 ? 132.61500 148.50300 132.92500 1.000 18.79000 231 VAL B O 1
ATOM 4746 N N . GLU B 1 236 ? 130.57400 149.13200 133.64800 1.000 27.18000 232 GLU B N 1
ATOM 4747 C CA . GLU B 1 236 ? 129.92200 148.39700 132.56500 1.000 27.18000 232 GLU B CA 1
ATOM 4748 C C . GLU B 1 236 ? 130.20800 149.02800 131.20500 1.000 27.18000 232 GLU B C 1
ATOM 4749 O O . GLU B 1 236 ? 130.35800 148.31500 130.20100 1.000 27.18000 232 GLU B O 1
ATOM 4755 N N . HIS B 1 237 ? 130.31400 150.36000 131.16200 1.000 23.45000 233 HIS B N 1
ATOM 4756 C CA . HIS B 1 237 ? 130.70800 151.04900 129.93600 1.000 23.45000 233 HIS B CA 1
ATOM 4757 C C . HIS B 1 237 ? 132.10600 150.63600 129.48700 1.000 23.45000 233 HIS B C 1
ATOM 4758 O O . HIS B 1 237 ? 132.33600 150.39600 128.29600 1.000 23.45000 233 HIS B O 1
ATOM 4765 N N . LEU B 1 238 ? 133.04400 150.52300 130.43100 1.000 20.20000 234 LEU B N 1
ATOM 4766 C CA . LEU B 1 238 ? 134.41000 150.14500 130.07600 1.000 20.20000 234 LEU B CA 1
ATOM 4767 C C . LEU B 1 238 ? 134.48600 148.70000 129.59400 1.000 20.20000 234 LEU B C 1
ATOM 4768 O O . LEU B 1 238 ? 135.23400 148.39000 128.65400 1.000 20.20000 234 LEU B O 1
ATOM 4773 N N . LYS B 1 239 ? 133.70700 147.80500 130.20900 1.000 26.58000 235 LYS B N 1
ATOM 4774 C CA . LYS B 1 239 ? 133.70300 146.41200 129.76400 1.000 26.58000 235 LYS B CA 1
ATOM 4775 C C . LYS B 1 239 ? 133.10300 146.27700 128.36600 1.000 26.58000 235 LYS B C 1
ATOM 4776 O O . LYS B 1 239 ? 133.61900 145.52800 127.52100 1.000 26.58000 235 LYS B O 1
ATOM 4782 N N . CYS B 1 240 ? 132.02100 147.01800 128.09500 1.000 30.94000 236 CYS B N 1
ATOM 4783 C CA . CYS B 1 240 ? 131.44500 146.99800 126.75400 1.000 30.94000 236 CYS B CA 1
ATOM 4784 C C . CYS B 1 240 ? 132.38000 147.63100 125.73000 1.000 30.94000 236 CYS B C 1
ATOM 4785 O O . CYS B 1 240 ? 132.40100 147.20700 124.57000 1.000 30.94000 236 CYS B O 1
ATOM 4788 N N . LEU B 1 241 ? 133.18600 148.61300 126.14300 1.000 23.31000 237 LEU B N 1
ATOM 4789 C CA . LEU B 1 241 ? 134.17300 149.19300 125.23500 1.000 23.31000 237 LEU B CA 1
ATOM 4790 C C . LEU B 1 241 ? 135.26900 148.19300 124.88800 1.000 23.31000 237 LEU B C 1
ATOM 4791 O O . LEU B 1 241 ? 135.71900 148.12900 123.73600 1.000 23.31000 237 LEU B O 1
ATOM 4796 N N . GLY B 1 242 ? 135.71600 147.41200 125.87500 1.000 25.95000 238 GLY B N 1
ATOM 4797 C CA . GLY B 1 242 ? 136.69600 146.37000 125.59300 1.000 25.95000 238 GLY B CA 1
ATOM 4798 C C . GLY B 1 242 ? 136.16500 145.30700 124.64800 1.000 25.95000 238 GLY B C 1
ATOM 4799 O O . GLY B 1 242 ? 136.85800 144.88600 123.71000 1.000 25.95000 238 GLY B O 1
ATOM 4800 N N . MET B 1 243 ? 134.91500 144.88100 124.86400 1.000 33.98000 239 MET B N 1
ATOM 4801 C CA . MET B 1 243 ? 134.30200 143.91800 123.95000 1.000 33.98000 239 MET B CA 1
ATOM 4802 C C . MET B 1 243 ? 134.10900 144.51100 122.55600 1.000 33.98000 239 MET B C 1
ATOM 4803 O O . MET B 1 243 ? 134.22400 143.79600 121.55200 1.000 33.98000 239 MET B O 1
ATOM 4808 N N . ALA B 1 244 ? 133.84600 145.81900 122.47200 1.000 29.30000 240 ALA B N 1
ATOM 4809 C CA . ALA B 1 244 ? 133.70000 146.46300 121.17100 1.000 29.30000 240 ALA B CA 1
ATOM 4810 C C . ALA B 1 244 ? 135.02700 146.52200 120.42700 1.000 29.30000 240 ALA B C 1
ATOM 4811 O O . ALA B 1 244 ? 135.06400 146.34100 119.20500 1.000 29.30000 240 ALA B O 1
ATOM 4813 N N . ILE B 1 245 ? 136.12700 146.76500 121.14800 1.000 24.91000 241 ILE B N 1
ATOM 4814 C CA . ILE B 1 245 ? 137.44900 146.75800 120.51900 1.000 24.91000 241 ILE B CA 1
ATOM 4815 C C . ILE B 1 245 ? 137.78500 145.36400 119.99800 1.000 24.91000 241 ILE B C 1
ATOM 4816 O O . ILE B 1 245 ? 138.28900 145.21000 118.87500 1.000 24.91000 241 ILE B O 1
ATOM 4821 N N . GLU B 1 246 ? 137.47200 144.32800 120.78700 1.000 29.83000 242 GLU B N 1
ATOM 4822 C CA . GLU B 1 246 ? 137.73200 142.95600 120.34700 1.000 29.83000 242 GLU B CA 1
ATOM 4823 C C . GLU B 1 246 ? 136.90100 142.58400 119.12000 1.000 29.83000 242 GLU B C 1
ATOM 4824 O O . GLU B 1 246 ? 137.41900 141.98200 118.16900 1.000 29.83000 242 GLU B O 1
ATOM 4830 N N . CY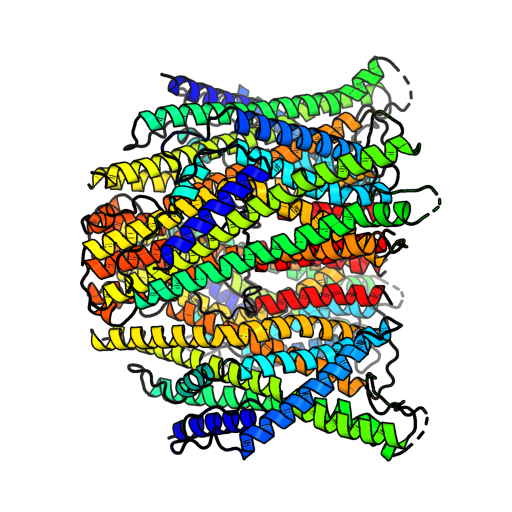S B 1 247 ? 135.61700 142.95200 119.11100 1.000 32.96000 243 CYS B N 1
ATOM 4831 C CA . CYS B 1 247 ? 134.76100 142.59300 117.98400 1.000 32.96000 243 CYS B CA 1
ATOM 4832 C C . CYS B 1 247 ? 135.07100 143.43800 116.75300 1.000 32.96000 243 CYS B C 1
ATOM 4833 O O . CYS B 1 247 ? 134.78800 143.02100 115.62400 1.000 32.96000 243 CYS B O 1
ATOM 4836 N N . THR B 1 248 ? 135.64700 144.62700 116.94400 1.000 28.73000 244 THR B N 1
ATOM 4837 C CA . THR B 1 248 ? 136.13900 145.39700 115.81000 1.000 28.73000 244 THR B CA 1
ATOM 4838 C C . THR B 1 248 ? 137.39200 144.78100 115.21000 1.000 28.73000 244 THR B C 1
ATOM 4839 O O . THR B 1 248 ? 137.48200 144.65500 113.98300 1.000 28.73000 244 THR B O 1
ATOM 4843 N N . LEU B 1 249 ? 138.34500 144.37300 116.04600 1.000 26.22000 245 LEU B N 1
ATOM 4844 C CA . LEU B 1 249 ? 139.58900 143.79400 115.55400 1.000 26.22000 245 LEU B CA 1
ATOM 4845 C C . LEU B 1 249 ? 139.39300 142.40400 114.95700 1.000 26.22000 245 LEU B C 1
ATOM 4846 O O . LEU B 1 249 ? 140.19900 141.97600 114.12300 1.000 26.22000 245 LEU B O 1
ATOM 4851 N N . LYS B 1 250 ? 138.33900 141.68900 115.36800 1.000 28.11000 246 LYS B N 1
ATOM 4852 C CA . LYS B 1 250 ? 138.09200 140.35300 114.82800 1.000 28.11000 246 LYS B CA 1
ATOM 4853 C C . LYS B 1 250 ? 137.77800 140.38600 113.33500 1.000 28.11000 246 LYS B C 1
ATOM 4854 O O . LYS B 1 250 ? 138.15200 139.46400 112.60200 1.000 28.11000 246 LYS B O 1
ATOM 4860 N N . GLY B 1 251 ? 137.11900 141.43900 112.86400 1.000 29.13000 247 GLY B N 1
ATOM 4861 C CA . GLY B 1 251 ? 136.81600 141.57700 111.45100 1.000 29.13000 247 GLY B CA 1
ATOM 4862 C C . GLY B 1 251 ? 138.04100 141.84100 110.59400 1.000 29.13000 247 GLY B C 1
ATOM 4863 O O . GLY B 1 251 ? 138.10200 142.82900 109.86200 1.000 29.13000 247 GLY B O 1
ATOM 4864 N N . ASP B 1 321 ? 136.25700 149.73400 109.53600 1.000 45.59000 317 ASP B N 1
ATOM 4865 C CA . ASP B 1 321 ? 137.63900 150.10600 109.81800 1.000 45.59000 317 ASP B CA 1
ATOM 4866 C C . ASP B 1 321 ? 137.74000 151.47100 110.49000 1.000 45.59000 317 ASP B C 1
ATOM 4867 O O . ASP B 1 321 ? 138.34800 151.60700 111.54900 1.000 45.59000 317 ASP B O 1
ATOM 4872 N N . ALA B 1 322 ? 137.13800 152.48400 109.86800 1.000 37.85000 318 ALA B N 1
ATOM 4873 C CA . ALA B 1 322 ? 137.27300 153.84600 110.36700 1.000 37.85000 318 ALA B CA 1
ATOM 4874 C C . ALA B 1 322 ? 136.20700 154.15700 111.40800 1.000 37.85000 318 ALA B C 1
ATOM 4875 O O . ALA B 1 322 ? 136.51700 154.62200 112.51100 1.000 37.85000 318 ALA B O 1
ATOM 4877 N N . THR B 1 323 ? 134.94400 153.87000 111.08100 1.000 31.82000 319 THR B N 1
ATOM 4878 C CA . THR B 1 323 ? 133.82000 154.36900 111.86900 1.000 31.82000 319 THR B CA 1
ATOM 4879 C C . THR B 1 323 ? 133.74300 153.69200 113.23200 1.000 31.82000 319 THR B C 1
ATOM 4880 O O . THR B 1 323 ? 133.42600 154.33700 114.24100 1.000 31.82000 319 THR B O 1
ATOM 4884 N N . SER B 1 324 ? 134.04800 152.39200 113.28400 1.000 29.92000 320 SER B N 1
ATOM 4885 C CA . SER B 1 324 ? 134.05300 151.67900 114.55700 1.000 29.92000 320 SER B CA 1
ATOM 4886 C C . SER B 1 324 ? 135.13600 152.21400 115.48400 1.000 29.92000 320 SER B C 1
ATOM 4887 O O . SER B 1 324 ? 134.90200 152.39900 116.68500 1.000 29.92000 320 SER B O 1
ATOM 4890 N N . LEU B 1 325 ? 136.31300 152.51600 114.93200 1.000 26.52000 321 LEU B N 1
ATOM 4891 C CA . LEU B 1 325 ? 137.39800 153.05500 115.74300 1.000 26.52000 321 LEU B CA 1
ATOM 4892 C C . LEU B 1 325 ? 137.09100 154.47200 116.21400 1.000 26.52000 321 LEU B C 1
ATOM 4893 O O . LEU B 1 325 ? 137.41500 154.83400 117.35200 1.000 26.52000 321 LEU B O 1
ATOM 4898 N N . CYS B 1 326 ? 136.44800 155.28000 115.36500 1.000 24.66000 322 CYS B N 1
ATOM 4899 C CA . CYS B 1 326 ? 136.05600 156.62500 115.78000 1.000 24.66000 322 CYS B CA 1
ATOM 4900 C C . CYS B 1 326 ? 135.01700 156.58200 116.89700 1.000 24.66000 322 CYS B C 1
ATOM 4901 O O . CYS B 1 326 ? 135.09500 157.35700 117.85900 1.000 24.66000 322 CYS B O 1
ATOM 4904 N N . ASN B 1 327 ? 134.05500 155.65900 116.80600 1.000 24.24000 323 ASN B N 1
ATOM 4905 C CA . ASN B 1 327 ? 133.05300 155.54400 117.86300 1.000 24.24000 323 ASN B CA 1
ATOM 4906 C C . ASN B 1 327 ? 133.66800 155.02700 119.16100 1.000 24.24000 323 ASN B C 1
ATOM 4907 O O . ASN B 1 327 ? 133.28000 155.46100 120.25500 1.000 24.24000 323 ASN B O 1
ATOM 4912 N N . ILE B 1 328 ? 134.65300 154.12800 119.05500 1.000 20.46000 324 ILE B N 1
ATOM 4913 C CA . ILE B 1 328 ? 135.34300 153.61300 120.23900 1.000 20.46000 324 ILE B CA 1
ATOM 4914 C C . ILE B 1 328 ? 136.11900 154.72600 120.93700 1.000 20.46000 324 ILE B C 1
ATOM 4915 O O . ILE B 1 328 ? 136.04800 154.88300 122.16600 1.000 20.46000 324 ILE B O 1
ATOM 4920 N N . VAL B 1 329 ? 136.85900 155.52400 120.15900 1.000 18.29000 325 VAL B N 1
ATOM 4921 C CA . VAL B 1 329 ? 137.64000 156.62100 120.72700 1.000 18.29000 325 VAL B CA 1
ATOM 4922 C C . VAL B 1 329 ? 136.72100 157.67500 121.34100 1.000 18.29000 325 VAL B C 1
ATOM 4923 O O . VAL B 1 329 ? 137.00500 158.21300 122.42200 1.000 18.29000 325 VAL B O 1
ATOM 4927 N N . ASP B 1 330 ? 135.57600 157.93900 120.70100 1.000 20.08000 326 ASP B N 1
ATOM 4928 C CA . ASP B 1 330 ? 134.63000 158.90900 121.24800 1.000 20.08000 326 ASP B CA 1
ATOM 4929 C C . ASP B 1 330 ? 134.01300 158.42700 122.55700 1.000 20.08000 326 ASP B C 1
ATOM 4930 O O . ASP B 1 330 ? 133.83100 159.21900 123.48900 1.000 20.08000 326 ASP B O 1
ATOM 4935 N N . SER B 1 331 ? 133.69800 157.13100 122.65700 1.000 18.51000 327 SER B N 1
ATOM 4936 C CA . SER B 1 331 ? 133.14000 156.61500 123.90600 1.000 18.51000 327 SER B CA 1
ATOM 4937 C C . SER B 1 331 ? 134.18100 156.60700 125.02100 1.000 18.51000 327 SER B C 1
ATOM 4938 O O . SER B 1 331 ? 133.85700 156.88700 126.18400 1.000 18.51000 327 SER B O 1
ATOM 4941 N N . HIS B 1 332 ? 135.44000 156.30700 124.68100 1.000 15.74000 328 HIS B N 1
ATOM 4942 C CA . HIS B 1 332 ? 136.52100 156.38700 125.66200 1.000 15.74000 328 HIS B CA 1
ATOM 4943 C C . HIS B 1 332 ? 136.70000 157.81300 126.17200 1.000 15.74000 328 HIS B C 1
ATOM 4944 O O . HIS B 1 332 ? 136.89300 158.04000 127.37700 1.000 15.74000 328 HIS B O 1
ATOM 4951 N N . VAL B 1 333 ? 136.60000 158.79000 125.26900 1.000 16.22000 329 VAL B N 1
ATOM 4952 C CA . VAL B 1 333 ? 136.74100 160.18900 125.65900 1.000 16.22000 329 VAL B CA 1
ATOM 4953 C C . VAL B 1 333 ? 135.56300 160.62900 126.52100 1.000 16.22000 329 VAL B C 1
ATOM 4954 O O . VAL B 1 333 ? 135.73600 161.37500 127.49300 1.000 16.22000 329 VAL B O 1
ATOM 4958 N N . LYS B 1 334 ? 134.35700 160.13800 126.21000 1.000 17.31000 330 LYS B N 1
ATOM 4959 C CA . LYS B 1 334 ? 133.19000 160.45500 127.03000 1.000 17.31000 330 LYS B CA 1
ATOM 4960 C C . LYS B 1 334 ? 133.32800 159.88200 128.43600 1.000 17.31000 330 LYS B C 1
ATOM 4961 O O . LYS B 1 334 ? 132.96100 160.53700 129.41900 1.000 17.31000 330 LYS B O 1
ATOM 4967 N N . ILE B 1 335 ? 133.89500 158.67600 128.55000 1.000 16.13000 331 ILE B N 1
ATOM 4968 C CA . ILE B 1 335 ? 134.13900 158.07400 129.86200 1.000 16.13000 331 ILE B CA 1
ATOM 4969 C C . ILE B 1 335 ? 135.14700 158.89700 130.65800 1.000 16.13000 331 ILE B C 1
ATOM 4970 O O . ILE B 1 335 ? 134.95200 159.16000 131.85500 1.000 16.13000 331 ILE B O 1
ATOM 4975 N N . TYR B 1 336 ? 136.22200 159.34500 129.99900 1.000 16.93000 332 TYR B N 1
ATOM 4976 C CA . TYR B 1 336 ? 137.23200 160.14400 130.69400 1.000 16.93000 332 TYR B CA 1
ATOM 4977 C C . TYR B 1 336 ? 136.67500 161.49600 131.13900 1.000 16.93000 332 TYR B C 1
ATOM 4978 O O . TYR B 1 336 ? 136.95000 161.94900 132.25900 1.000 16.93000 332 TYR B O 1
ATOM 4987 N N . ARG B 1 337 ? 135.86700 162.14100 130.29000 1.000 17.98000 333 ARG B N 1
ATOM 4988 C CA . ARG B 1 337 ? 135.27100 163.42300 130.66300 1.000 17.98000 333 ARG B CA 1
ATOM 4989 C C . ARG B 1 337 ? 134.25700 163.26000 131.78800 1.000 17.98000 333 ARG B C 1
ATOM 4990 O O . ARG B 1 337 ? 134.15300 164.12400 132.66700 1.000 17.98000 333 ARG B O 1
ATOM 4998 N N . THR B 1 338 ? 133.50800 162.15200 131.78800 1.000 16.42000 334 THR B N 1
ATOM 4999 C CA . THR B 1 338 ? 132.53800 161.91700 132.85200 1.000 16.42000 334 THR B CA 1
ATOM 5000 C C . THR B 1 338 ? 133.23300 161.66200 134.18400 1.000 16.42000 334 THR B C 1
ATOM 5001 O O . THR B 1 338 ? 132.78600 162.15200 135.23000 1.000 16.42000 334 THR B O 1
ATOM 5005 N N . MET B 1 339 ? 134.35900 160.94200 134.16400 1.000 13.89000 335 MET B N 1
ATOM 5006 C CA . MET B 1 339 ? 135.12800 160.77000 135.39400 1.000 13.89000 335 MET B CA 1
ATOM 5007 C C . MET B 1 339 ? 135.74000 162.08600 135.86600 1.000 13.89000 335 MET B C 1
ATOM 5008 O O . MET B 1 339 ? 135.79600 162.34600 137.07600 1.000 13.89000 335 MET B O 1
ATOM 5013 N N . GLU B 1 340 ? 136.16800 162.94000 134.93100 1.000 18.17000 336 GLU B N 1
ATOM 5014 C CA . GLU B 1 340 ? 136.68300 164.25500 135.30800 1.000 18.17000 336 GLU B CA 1
ATOM 5015 C C . GLU B 1 340 ? 135.59400 165.12300 135.93200 1.000 18.17000 336 GLU B C 1
ATOM 5016 O O . GLU B 1 340 ? 135.86200 165.89000 136.86400 1.000 18.17000 336 GLU B O 1
ATOM 5022 N N . ILE B 1 341 ? 134.35600 165.00200 135.44600 1.000 17.89000 337 ILE B N 1
ATOM 5023 C CA . ILE B 1 341 ? 133.24000 165.71400 136.06400 1.000 17.89000 337 ILE B CA 1
ATOM 5024 C C . ILE B 1 341 ? 132.91600 165.15500 137.44900 1.000 17.89000 337 ILE B C 1
ATOM 5025 O O . ILE B 1 341 ? 132.64600 165.93000 138.37700 1.000 17.89000 337 ILE B O 1
ATOM 5030 N N . VAL B 1 342 ? 132.98100 163.83200 137.62200 1.000 15.99000 338 VAL B N 1
ATOM 5031 C CA . VAL B 1 342 ? 132.74300 163.20900 138.92600 1.000 15.99000 338 VAL B CA 1
ATOM 5032 C C . VAL B 1 342 ? 133.80600 163.62800 139.94500 1.000 15.99000 338 VAL B C 1
ATOM 5033 O O . VAL B 1 342 ? 133.50900 163.75500 141.14000 1.000 15.99000 338 VAL B O 1
ATOM 5037 N N . GLN B 1 343 ? 135.02000 163.94000 139.47300 1.000 15.33000 339 GLN B N 1
ATOM 5038 C CA . GLN B 1 343 ? 136.17800 164.12500 140.35200 1.000 15.33000 339 GLN B CA 1
ATOM 5039 C C . GLN B 1 343 ? 136.01200 165.25300 141.37700 1.000 15.33000 339 GLN B C 1
ATOM 5040 O O . GLN B 1 343 ? 136.34200 165.07200 142.54900 1.000 15.33000 339 GLN B O 1
ATOM 5046 N N . SER B 1 344 ? 135.45500 166.40100 140.97800 1.000 19.14000 340 SER B N 1
ATOM 5047 C CA . SER B 1 344 ? 135.60200 167.62400 141.78000 1.000 19.14000 340 SER B CA 1
ATOM 5048 C C . SER B 1 344 ? 134.73500 167.61700 143.04600 1.000 19.14000 340 SER B C 1
ATOM 5049 O O . SER B 1 344 ? 135.24200 167.79700 144.17600 1.000 19.14000 340 SER B O 1
ATOM 5052 N N . VAL B 1 345 ? 133.41500 167.47800 142.86400 1.000 20.68000 341 VAL B N 1
ATOM 5053 C CA . VAL B 1 345 ? 132.47200 167.51500 143.98200 1.000 20.68000 341 VAL B CA 1
ATOM 5054 C C . VAL B 1 345 ? 132.78100 166.40400 144.97500 1.000 20.68000 341 VAL B C 1
ATOM 5055 O O . VAL B 1 345 ? 132.85900 166.62500 146.19500 1.000 20.68000 341 VAL B O 1
ATOM 5059 N N . TYR B 1 346 ? 133.04700 165.21200 144.45700 1.000 19.71000 342 TYR B N 1
ATOM 5060 C CA . TYR B 1 346 ? 133.37200 164.11300 145.33800 1.000 19.71000 342 TYR B CA 1
ATOM 5061 C C . TYR B 1 346 ? 134.79400 164.21700 145.86000 1.000 19.71000 342 TYR B C 1
ATOM 5062 O O . TYR B 1 346 ? 135.10000 163.60100 146.87000 1.000 19.71000 342 TYR B O 1
ATOM 5071 N N . SER B 1 347 ? 135.64600 165.05600 145.26600 1.000 17.45000 343 SER B N 1
ATOM 5072 C CA . SER B 1 347 ? 136.96700 165.27800 145.84400 1.000 17.45000 343 SER B CA 1
ATOM 5073 C C . SER B 1 347 ? 136.85700 166.01600 147.16600 1.000 17.45000 343 SER B C 1
ATOM 5074 O O . SER B 1 347 ? 137.39000 165.56600 148.19600 1.000 17.45000 343 SER B O 1
ATOM 5077 N N . SER B 1 348 ? 136.13000 167.13700 147.15600 1.000 17.54000 344 SER B N 1
ATOM 5078 C CA . SER B 1 348 ? 135.92400 167.87700 148.40400 1.000 17.54000 344 SER B CA 1
ATOM 5079 C C . SER B 1 348 ? 135.15000 167.04500 149.42700 1.000 17.54000 344 SER B C 1
ATOM 5080 O O . SER B 1 348 ? 135.55400 166.94300 150.60700 1.000 17.54000 344 SER B O 1
ATOM 5083 N N . TYR B 1 349 ? 134.07300 166.39200 148.97200 1.000 18.05000 345 TYR B N 1
ATOM 5084 C CA . TYR B 1 349 ? 133.24300 165.60200 149.87300 1.000 18.05000 345 TYR B CA 1
ATOM 5085 C C . TYR B 1 349 ? 133.99800 164.39800 150.43100 1.000 18.05000 345 TYR B C 1
ATOM 5086 O O . TYR B 1 349 ? 133.81900 164.04100 151.59900 1.000 18.05000 345 TYR B O 1
ATOM 5095 N N . PHE B 1 350 ? 134.89800 163.80200 149.64200 1.000 17.02000 346 PHE B N 1
ATOM 5096 C CA . PHE B 1 350 ? 135.61800 162.62000 150.09600 1.000 17.02000 346 PHE B CA 1
ATOM 5097 C C . PHE B 1 350 ? 136.71100 162.98200 151.08200 1.000 17.02000 346 PHE B C 1
ATOM 5098 O O . PHE B 1 350 ? 136.97900 162.21200 152.01000 1.000 17.02000 346 PHE B O 1
ATOM 5106 N N . ALA B 1 351 ? 137.36800 164.13400 150.89200 1.000 14.84000 347 ALA B N 1
ATOM 5107 C CA . ALA B 1 351 ? 138.34300 164.58600 151.88400 1.000 14.84000 347 ALA B CA 1
ATOM 5108 C C . ALA B 1 351 ? 137.68500 164.77300 153.24600 1.000 14.84000 347 ALA B C 1
ATOM 5109 O O . ALA B 1 351 ? 138.14500 164.20600 154.26000 1.000 14.84000 347 ALA B O 1
ATOM 5111 N N . THR B 1 352 ? 136.56600 165.51800 153.26800 1.000 16.77000 348 THR B N 1
ATOM 5112 C CA . THR B 1 352 ? 135.82600 165.71900 154.51600 1.000 16.77000 348 THR B CA 1
ATOM 5113 C C . THR B 1 352 ? 135.35500 164.39400 155.11100 1.000 16.77000 348 THR B C 1
ATOM 5114 O O . THR B 1 352 ? 135.54200 164.14200 156.31400 1.000 16.77000 348 THR B O 1
ATOM 5118 N N . LEU B 1 353 ? 134.81300 163.51400 154.26200 1.000 17.01000 349 LEU B N 1
ATOM 5119 C CA . LEU B 1 353 ? 134.25200 162.24200 154.70300 1.000 17.01000 349 LEU B CA 1
ATOM 5120 C C . LEU B 1 353 ? 135.30600 161.34800 155.33400 1.000 17.01000 349 LEU B C 1
ATOM 5121 O O . LEU B 1 353 ? 135.10100 160.81600 156.42700 1.000 17.01000 349 LEU B O 1
ATOM 5126 N N . PHE B 1 354 ? 136.44800 161.18000 154.66800 1.000 14.94000 350 PHE B N 1
ATOM 5127 C CA . PHE B 1 354 ? 137.43600 160.22000 155.14100 1.000 14.94000 350 PHE B CA 1
ATOM 5128 C C . PHE B 1 354 ? 138.10500 160.70000 156.42300 1.000 14.94000 350 PHE B C 1
ATOM 5129 O O . PHE B 1 354 ? 138.28600 159.91400 157.36500 1.000 14.94000 350 PHE B O 1
ATOM 5137 N N . PHE B 1 355 ? 138.40600 162.00600 156.51600 1.000 16.20000 351 PHE B N 1
ATOM 5138 C CA . PHE B 1 355 ? 139.02200 162.51100 157.74500 1.000 16.20000 351 PHE B CA 1
ATOM 5139 C C . PHE B 1 355 ? 138.06600 162.41100 158.93600 1.000 16.20000 351 PHE B C 1
ATOM 5140 O O . PHE B 1 355 ? 138.41100 161.84900 159.99500 1.000 16.20000 351 PHE B O 1
ATOM 5148 N N . THR B 1 356 ? 136.84200 162.92000 158.77000 1.000 19.52000 352 THR B N 1
ATOM 5149 C CA . THR B 1 356 ? 135.90700 162.94000 159.88600 1.000 19.52000 352 THR B CA 1
ATOM 5150 C C . THR B 1 356 ? 135.42800 161.53400 160.23900 1.000 19.52000 352 THR B C 1
ATOM 5151 O O . THR B 1 356 ? 135.13700 161.24300 161.40700 1.000 19.52000 352 THR B O 1
ATOM 5155 N N . SER B 1 357 ? 135.42000 160.62200 159.26200 1.000 19.81000 353 SER B N 1
ATOM 5156 C CA . SER B 1 357 ? 135.03900 159.24300 159.53500 1.000 19.81000 353 SER B CA 1
ATOM 5157 C C . SER B 1 357 ? 136.12400 158.50900 160.31100 1.000 19.81000 353 SER B C 1
ATOM 5158 O O . SER B 1 357 ? 135.81500 157.67300 161.16900 1.000 19.81000 353 SER B O 1
ATOM 5161 N N . CYS B 1 358 ? 137.40000 158.80100 160.02400 1.000 19.98000 354 CYS B N 1
ATOM 5162 C CA . CYS B 1 358 ? 138.47500 158.21700 160.82500 1.000 19.98000 354 CYS B CA 1
ATOM 5163 C C . CYS B 1 358 ? 138.39200 158.67000 162.27900 1.000 19.98000 354 CYS B C 1
ATOM 5164 O O . CYS B 1 358 ? 138.54200 157.85200 163.20400 1.000 19.98000 354 CYS B O 1
ATOM 5167 N N . LEU B 1 359 ? 138.11100 159.96400 162.49600 1.000 19.82000 355 LEU B N 1
ATOM 5168 C CA . LEU B 1 359 ? 137.91600 160.45800 163.86400 1.000 19.82000 355 LEU B CA 1
ATOM 5169 C C . LEU B 1 359 ? 136.73800 159.77400 164.55800 1.000 19.82000 355 LEU B C 1
ATOM 5170 O O . LEU B 1 359 ? 136.83800 159.37700 165.73000 1.000 19.82000 355 LEU B O 1
ATOM 5175 N N . ALA B 1 360 ? 135.61800 159.61300 163.84300 1.000 20.34000 356 ALA B N 1
ATOM 5176 C CA . ALA B 1 360 ? 134.43200 159.00900 164.44600 1.000 20.34000 356 ALA B CA 1
ATOM 5177 C C . ALA B 1 360 ? 134.65400 157.53900 164.78900 1.000 20.34000 356 ALA B C 1
ATOM 5178 O O . ALA B 1 360 ? 134.19300 157.06400 165.83500 1.000 20.34000 356 ALA B O 1
ATOM 5180 N N . VAL B 1 361 ? 135.37900 156.81000 163.93300 1.000 20.26000 357 VAL B N 1
ATOM 5181 C CA . VAL B 1 361 ? 135.66000 155.39800 164.19100 1.000 20.26000 357 VAL B CA 1
ATOM 5182 C C . VAL B 1 361 ? 136.55500 155.24100 165.41400 1.000 20.26000 357 VAL B C 1
ATOM 5183 O O . VAL B 1 361 ? 136.30300 154.38300 166.27500 1.000 20.26000 357 VAL B O 1
ATOM 5187 N N . CYS B 1 362 ? 137.59400 156.08100 165.52500 1.000 22.89000 358 CYS B N 1
ATOM 5188 C CA . CYS B 1 362 ? 138.47600 156.01200 166.69000 1.000 22.89000 358 CYS B CA 1
ATOM 5189 C C . CYS B 1 362 ? 137.72600 156.32100 167.98400 1.000 22.89000 358 CYS B C 1
ATOM 5190 O O . CYS B 1 362 ? 137.88700 155.61500 168.99200 1.000 22.89000 358 CYS B O 1
ATOM 5193 N N . ALA B 1 363 ? 136.85900 157.34000 167.95800 1.000 24.17000 359 ALA B N 1
ATOM 5194 C CA . ALA B 1 363 ? 136.10200 157.68600 169.16100 1.000 24.17000 359 ALA B CA 1
ATOM 5195 C C . ALA B 1 363 ? 135.10700 156.59300 169.54600 1.000 24.17000 359 ALA B C 1
ATOM 5196 O O . ALA B 1 363 ? 134.95100 156.28100 170.73500 1.000 24.17000 359 ALA B O 1
ATOM 5198 N N . LEU B 1 364 ? 134.44100 155.98600 168.55800 1.000 25.51000 360 LEU B N 1
ATOM 5199 C CA . LEU B 1 364 ? 133.48400 154.92400 168.85600 1.000 25.51000 360 LEU B CA 1
ATOM 5200 C C . LEU B 1 364 ? 134.17200 153.69400 169.42300 1.000 25.51000 360 LEU B C 1
ATOM 5201 O O . LEU B 1 364 ? 133.64900 153.05100 170.34200 1.000 25.51000 360 LEU B O 1
ATOM 5206 N N . ALA B 1 365 ? 135.33900 153.34400 168.87900 1.000 24.60000 361 ALA B N 1
ATOM 5207 C CA . ALA B 1 365 ? 136.05800 152.19100 169.40300 1.000 24.60000 361 ALA B CA 1
ATOM 5208 C C . ALA B 1 365 ? 136.53700 152.44300 170.82800 1.000 24.60000 361 ALA B C 1
ATOM 5209 O O . ALA B 1 365 ? 136.50600 151.52900 171.66500 1.000 24.60000 361 ALA B O 1
ATOM 5211 N N . TYR B 1 366 ? 136.94600 153.68200 171.13400 1.000 29.16000 362 TYR B N 1
ATOM 5212 C CA . TYR B 1 366 ? 137.32600 153.99500 172.51000 1.000 29.16000 362 TYR B CA 1
ATOM 5213 C C . TYR B 1 366 ? 136.13600 153.91000 173.46300 1.000 29.16000 362 TYR B C 1
ATOM 5214 O O . TYR B 1 366 ? 136.27800 153.42300 174.58900 1.000 29.16000 362 TYR B O 1
ATOM 5223 N N . PHE B 1 367 ? 134.95600 154.38300 173.04200 1.000 34.28000 363 PHE B N 1
ATOM 5224 C CA . PHE B 1 367 ? 133.80000 154.31600 173.94000 1.000 34.28000 363 PHE B CA 1
ATOM 5225 C C . PHE B 1 367 ? 133.29400 152.89000 174.11900 1.000 34.28000 363 PHE B C 1
ATOM 5226 O O . PHE B 1 367 ? 132.80000 152.53400 175.19500 1.000 34.28000 363 PHE B O 1
ATOM 5234 N N . LEU B 1 368 ? 133.39500 152.05800 173.08200 1.000 30.70000 364 LEU B N 1
ATOM 5235 C CA . LEU B 1 368 ? 132.92800 150.68300 173.22600 1.000 30.70000 364 LEU B CA 1
ATOM 5236 C C . LEU B 1 368 ? 133.90100 149.84600 174.04400 1.000 30.70000 364 LEU B C 1
ATOM 5237 O O . LEU B 1 368 ? 133.48400 148.95400 174.79200 1.000 30.70000 364 LEU B O 1
ATOM 5242 N N . ALA B 1 369 ? 135.19700 150.11600 173.92200 1.000 33.74000 365 ALA B N 1
ATOM 5243 C CA . ALA B 1 369 ? 136.16500 149.25400 174.58400 1.000 33.74000 365 ALA B CA 1
ATOM 5244 C C . ALA B 1 369 ? 136.41200 149.62700 176.04200 1.000 33.74000 365 ALA B C 1
ATOM 5245 O O . ALA B 1 369 ? 136.63900 148.73900 176.86900 1.000 33.74000 365 ALA B O 1
ATOM 5247 N N . ALA B 1 370 ? 136.37900 150.91400 176.38600 1.000 39.18000 366 ALA B N 1
ATOM 5248 C CA . ALA B 1 370 ? 136.84500 151.33500 177.70500 1.000 39.18000 366 ALA B CA 1
ATOM 5249 C C . ALA B 1 370 ? 135.71500 151.62400 178.69200 1.000 39.18000 366 ALA B C 1
ATOM 5250 O O . ALA B 1 370 ? 135.64200 150.99700 179.75300 1.000 39.18000 366 ALA B O 1
ATOM 5252 N N . THR B 1 371 ? 134.83300 152.56600 178.36400 1.000 48.86000 367 THR B N 1
ATOM 5253 C CA . THR B 1 371 ? 133.95300 153.12200 179.38300 1.000 48.86000 367 THR B CA 1
ATOM 5254 C C . THR B 1 371 ? 132.77900 152.18700 179.67400 1.000 48.86000 367 THR B C 1
ATOM 5255 O O . THR B 1 371 ? 132.54100 151.19400 178.98000 1.000 48.86000 367 THR B O 1
ATOM 5259 N N . SER B 1 372 ? 132.04400 152.52300 180.73700 1.000 60.10000 368 SER B N 1
ATOM 5260 C CA . SER B 1 372 ? 130.89300 151.74300 181.19000 1.000 60.10000 368 SER B CA 1
ATOM 5261 C C . SER B 1 372 ? 129.63500 152.28800 180.52100 1.000 60.10000 368 SER B C 1
ATOM 5262 O O . SER B 1 372 ? 128.95700 153.18600 181.02500 1.000 60.10000 368 SER B O 1
ATOM 5265 N N . THR B 1 373 ? 129.32600 151.72700 179.35700 1.000 67.42000 369 THR B N 1
ATOM 5266 C CA . THR B 1 373 ? 128.12400 152.11800 178.63600 1.000 67.42000 369 THR B CA 1
ATOM 5267 C C . THR B 1 373 ? 126.89300 151.47400 179.26500 1.000 67.42000 369 THR B C 1
ATOM 5268 O O . THR B 1 373 ? 126.93300 150.33600 179.74000 1.000 67.42000 369 THR B O 1
ATOM 5272 N N . SER B 1 374 ? 125.78700 152.21500 179.25700 1.000 76.01000 370 SER B N 1
ATOM 5273 C CA . SER B 1 374 ? 124.58000 151.83300 179.97800 1.000 76.01000 370 SER B CA 1
ATOM 5274 C C . SER B 1 374 ? 123.63400 150.96200 179.16000 1.000 76.01000 370 SER B C 1
ATOM 5275 O O . SER B 1 374 ? 122.42600 150.98400 179.42400 1.000 76.01000 370 SER B O 1
ATOM 5278 N N . PHE B 1 375 ? 124.13900 150.28200 178.12300 1.000 73.66000 371 PHE B N 1
ATOM 5279 C CA . PHE B 1 375 ? 123.47700 149.19300 177.39500 1.000 73.66000 371 PHE B CA 1
ATOM 5280 C C . PHE B 1 375 ? 122.30500 149.66700 176.52800 1.000 73.66000 371 PHE B C 1
ATOM 5281 O O . PHE B 1 375 ? 121.77700 148.89900 175.71800 1.000 73.66000 371 PHE B O 1
ATOM 5289 N N . THR B 1 376 ? 121.91900 150.93600 176.63400 1.000 69.19000 372 THR B N 1
ATOM 5290 C CA . THR B 1 376 ? 120.88300 151.46900 175.76100 1.000 69.19000 372 THR B CA 1
ATOM 5291 C C . THR B 1 376 ? 121.47500 152.11800 174.51900 1.000 69.19000 372 THR B C 1
ATOM 5292 O O . THR B 1 376 ? 120.89800 152.02300 173.43200 1.000 69.19000 372 THR B O 1
ATOM 5296 N N . ARG B 1 377 ? 122.62200 152.77400 174.66300 1.000 64.15000 373 ARG B N 1
ATOM 5297 C CA . ARG B 1 377 ? 123.29500 153.39500 173.53500 1.000 64.15000 373 ARG B CA 1
ATOM 5298 C C . ARG B 1 377 ? 124.10900 152.41000 172.71000 1.000 64.15000 373 ARG B C 1
ATOM 5299 O O . ARG B 1 377 ? 124.50200 152.74900 171.59000 1.000 64.15000 373 ARG B O 1
ATOM 5307 N N . VAL B 1 378 ? 124.35800 151.20500 173.23600 1.000 51.62000 374 VAL B N 1
ATOM 5308 C CA . VAL B 1 378 ? 125.19700 150.23700 172.51600 1.000 51.62000 374 VAL B CA 1
ATOM 5309 C C . VAL B 1 378 ? 124.58000 149.76000 171.20400 1.000 51.62000 374 VAL B C 1
ATOM 5310 O O . VAL B 1 378 ? 125.32800 149.61000 170.22400 1.000 51.62000 374 VAL B O 1
ATOM 5314 N N . PRO B 1 379 ? 123.26000 149.52600 171.07800 1.000 49.12000 375 PRO B N 1
ATOM 5315 C CA . PRO B 1 379 ? 122.71100 149.28100 169.73100 1.000 49.12000 375 PRO B CA 1
ATOM 5316 C C . PRO B 1 379 ? 122.81700 150.46000 168.77200 1.000 49.12000 375 PRO B C 1
ATOM 5317 O O . PRO B 1 379 ? 122.66800 150.25800 167.56200 1.000 49.12000 375 PRO B O 1
ATOM 5321 N N . GLY B 1 380 ? 123.06000 151.67400 169.25200 1.000 38.52000 376 GLY B N 1
ATOM 5322 C CA . GLY B 1 380 ? 123.33700 152.75900 168.33500 1.000 38.52000 376 GLY B CA 1
ATOM 5323 C C . GLY B 1 380 ? 124.77400 152.73200 167.85900 1.000 38.52000 376 GLY B C 1
ATOM 5324 O O . GLY B 1 380 ? 125.05400 152.87500 166.66200 1.000 38.52000 376 GLY B O 1
ATOM 5325 N N . MET B 1 381 ? 125.69800 152.52000 168.79800 1.000 38.28000 377 MET B N 1
ATOM 5326 C CA . MET B 1 381 ? 127.11700 152.57000 168.47700 1.000 38.28000 377 MET B CA 1
ATOM 5327 C C . MET B 1 381 ? 127.58900 151.35600 167.69300 1.000 38.28000 377 MET B C 1
ATOM 5328 O O . MET B 1 381 ? 128.53700 151.47700 166.91100 1.000 38.28000 377 MET B O 1
ATOM 5333 N N . VAL B 1 382 ? 126.96700 150.18900 167.87400 1.000 31.97000 378 VAL B N 1
ATOM 5334 C CA . VAL B 1 382 ? 127.38500 149.01300 167.11800 1.000 31.97000 378 VAL B CA 1
ATOM 5335 C C . VAL B 1 382 ? 126.82600 149.02600 165.69800 1.000 31.97000 378 VAL B C 1
ATOM 5336 O O . VAL B 1 382 ? 127.41300 148.39200 164.80700 1.000 31.97000 378 VAL B O 1
ATOM 5340 N N . LEU B 1 383 ? 125.74800 149.77200 165.44100 1.000 31.93000 379 LEU B N 1
ATOM 5341 C CA . LEU B 1 383 ? 125.25000 149.94800 164.08100 1.000 31.93000 379 LEU B CA 1
ATOM 5342 C C . LEU B 1 383 ? 125.90700 151.11500 163.35600 1.000 31.93000 379 LEU B C 1
ATOM 5343 O O . LEU B 1 383 ? 126.05700 151.06100 162.12900 1.000 31.93000 379 LEU B O 1
ATOM 5348 N N . TYR B 1 384 ? 126.30900 152.16200 164.08300 1.000 27.58000 380 TYR B N 1
ATOM 5349 C CA . TYR B 1 384 ? 126.99100 153.28600 163.44500 1.000 27.58000 380 TYR B CA 1
ATOM 5350 C C . TYR B 1 384 ? 128.36600 152.87600 162.91700 1.000 27.58000 380 TYR B C 1
ATOM 5351 O O . TYR B 1 384 ? 128.76200 153.28400 161.81600 1.000 27.58000 380 TYR B O 1
ATOM 5360 N N . LEU B 1 385 ? 129.07900 152.01900 163.65900 1.000 22.78000 381 LEU B N 1
ATOM 5361 C CA . LEU B 1 385 ? 130.34100 151.45800 163.17300 1.000 22.78000 381 LEU B CA 1
ATOM 5362 C C . LEU B 1 385 ? 130.14000 150.61800 161.91900 1.000 22.78000 381 LEU B C 1
ATOM 5363 O O . LEU B 1 385 ? 130.93400 150.69900 160.97200 1.000 22.78000 381 LEU B O 1
ATOM 5368 N N . MET B 1 386 ? 129.09000 149.79400 161.89900 1.000 23.32000 382 MET B N 1
ATOM 5369 C CA . MET B 1 386 ? 128.84000 148.94500 160.74000 1.000 23.32000 382 MET B CA 1
ATOM 5370 C C . MET B 1 386 ? 128.47200 149.77500 159.51800 1.000 23.32000 382 MET B C 1
ATOM 5371 O O . MET B 1 386 ? 128.92300 149.47700 158.40500 1.000 23.32000 382 MET B O 1
ATOM 5376 N N . TYR B 1 387 ? 127.68900 150.84200 159.71200 1.000 22.26000 383 TYR B N 1
ATOM 5377 C CA . TYR B 1 387 ? 127.35400 151.73200 158.60300 1.000 22.26000 383 TYR B CA 1
ATOM 5378 C C . TYR B 1 387 ? 128.59400 152.42100 158.05200 1.000 22.26000 383 TYR B C 1
ATOM 5379 O O . TYR B 1 387 ? 128.76800 152.51700 156.83100 1.000 22.26000 383 TYR B O 1
ATOM 5388 N N . ILE B 1 388 ? 129.46700 152.90500 158.93900 1.000 18.32000 384 ILE B N 1
ATOM 5389 C CA . ILE B 1 388 ? 130.65600 153.62700 158.49000 1.000 18.32000 384 ILE B CA 1
ATOM 5390 C C . ILE B 1 388 ? 131.60200 152.69000 157.74100 1.000 18.32000 384 ILE B C 1
ATOM 5391 O O . ILE B 1 388 ? 132.10200 153.02600 156.65900 1.000 18.32000 384 ILE B O 1
ATOM 5396 N N . PHE B 1 389 ? 131.82600 151.48600 158.28300 1.000 15.37000 385 PHE B N 1
ATOM 5397 C CA . PHE B 1 389 ? 132.69800 150.52000 157.61600 1.000 15.37000 385 PHE B CA 1
ATOM 5398 C C . PHE B 1 389 ? 132.13100 150.07400 156.27300 1.000 15.37000 385 PHE B C 1
ATOM 5399 O O . PHE B 1 389 ? 132.87800 149.96000 155.29200 1.000 15.37000 385 PHE B O 1
ATOM 5407 N N . LEU B 1 390 ? 130.81500 149.84400 156.20200 1.000 15.18000 386 LEU B N 1
ATOM 5408 C CA . LEU B 1 390 ? 130.19400 149.44800 154.94300 1.000 15.18000 386 LEU B CA 1
ATOM 5409 C C . LEU B 1 390 ? 130.29800 150.55300 153.90200 1.000 15.18000 386 LEU B C 1
ATOM 5410 O O . LEU B 1 390 ? 130.58300 150.28300 152.72700 1.000 15.18000 386 LEU B O 1
ATOM 5415 N N . ARG B 1 391 ? 130.10600 151.80500 154.32400 1.000 16.68000 387 ARG B N 1
ATOM 5416 C CA . ARG B 1 391 ? 130.19000 152.93400 153.40400 1.000 16.68000 387 ARG B CA 1
ATOM 5417 C C . ARG B 1 391 ? 131.59800 153.09200 152.84700 1.000 16.68000 387 ARG B C 1
ATOM 5418 O O . ARG B 1 391 ? 131.78300 153.22900 151.62900 1.000 16.68000 387 ARG B O 1
ATOM 5426 N N . ILE B 1 392 ? 132.60600 153.03900 153.72700 1.000 12.97000 388 ILE B N 1
ATOM 5427 C CA . ILE B 1 392 ? 133.99300 153.20500 153.29200 1.000 12.97000 388 ILE B CA 1
ATOM 5428 C C . ILE B 1 392 ? 134.40500 152.06400 152.37000 1.000 12.97000 388 ILE B C 1
ATOM 5429 O O . ILE B 1 392 ? 135.04300 152.28200 151.32900 1.000 12.97000 388 ILE B O 1
ATOM 5434 N N . PHE B 1 393 ? 133.99400 150.83600 152.70500 1.000 10.07000 389 PHE B N 1
ATOM 5435 C CA . PHE B 1 393 ? 134.38100 149.69000 151.89300 1.000 10.07000 389 PHE B CA 1
ATOM 5436 C C . PHE B 1 393 ? 133.72100 149.72200 150.52100 1.000 10.07000 389 PHE B C 1
ATOM 5437 O O . PHE B 1 393 ? 134.36900 149.41700 149.51300 1.000 10.07000 389 PHE B O 1
ATOM 5445 N N . LEU B 1 394 ? 132.44800 150.12400 150.44800 1.000 10.92000 390 LEU B N 1
ATOM 5446 C CA . LEU B 1 394 ? 131.78300 150.14800 149.15000 1.000 10.92000 390 LEU B CA 1
ATOM 5447 C C . LEU B 1 394 ? 132.31600 151.26900 148.26600 1.000 10.92000 390 LEU B C 1
ATOM 5448 O O . LEU B 1 394 ? 132.49200 151.07100 147.05400 1.000 10.92000 390 LEU B O 1
ATOM 5453 N N . LEU B 1 395 ? 132.60900 152.43800 148.85300 1.000 12.34000 391 LEU B N 1
ATOM 5454 C CA . LEU B 1 395 ? 133.20000 153.52500 148.07400 1.000 12.34000 391 LEU B CA 1
ATOM 5455 C C . LEU B 1 395 ? 134.57500 153.13900 147.54000 1.000 12.34000 391 LEU B C 1
ATOM 5456 O O . LEU B 1 395 ? 134.88400 153.37600 146.36500 1.000 12.34000 391 LEU B O 1
ATOM 5461 N N . CYS B 1 396 ? 135.39600 152.49500 148.37500 1.000 12.08000 392 CYS B N 1
ATOM 5462 C CA . CYS B 1 396 ? 136.73300 152.11700 147.93100 1.000 12.08000 392 CYS B CA 1
ATOM 5463 C C . CYS B 1 396 ? 136.68800 151.00900 146.88100 1.000 12.08000 392 CYS B C 1
ATOM 5464 O O . CYS B 1 396 ? 137.47200 151.02600 145.92400 1.000 12.08000 392 CYS B O 1
ATOM 5467 N N . LEU B 1 397 ? 135.75200 150.06500 147.01600 1.000 11.30000 393 LEU B N 1
ATOM 5468 C CA . LEU B 1 397 ? 135.64000 148.98400 146.04100 1.000 11.30000 393 LEU B CA 1
ATOM 5469 C C . LEU B 1 397 ? 135.18800 149.50600 144.68300 1.000 11.30000 393 LEU B C 1
ATOM 5470 O O . LEU B 1 397 ? 135.78700 149.18300 143.64400 1.000 11.30000 393 LEU B O 1
ATOM 5475 N N . LEU B 1 398 ? 134.13800 150.33200 144.66700 1.000 11.89000 394 LEU B N 1
ATOM 5476 C CA . LEU B 1 398 ? 133.65700 150.84500 143.39300 1.000 11.89000 394 LEU B CA 1
ATOM 5477 C C . LEU B 1 398 ? 134.52100 151.97600 142.85200 1.000 11.89000 394 LEU B C 1
ATOM 5478 O O . LEU B 1 398 ? 134.29700 152.41500 141.72100 1.000 11.89000 394 LEU B O 1
ATOM 5483 N N . ALA B 1 399 ? 135.49900 152.46000 143.62000 1.000 12.14000 395 ALA B N 1
ATOM 5484 C CA . ALA B 1 399 ? 136.51000 153.31700 143.01600 1.000 12.14000 395 ALA B CA 1
ATOM 5485 C C . ALA B 1 399 ? 137.68500 152.51800 142.46700 1.000 12.14000 395 ALA B C 1
ATOM 5486 O O . ALA B 1 399 ? 138.34300 152.96800 141.52400 1.000 12.14000 395 ALA B O 1
ATOM 5488 N N . THR B 1 400 ? 137.96800 151.34200 143.03700 1.000 13.12000 396 THR B N 1
ATOM 5489 C CA . THR B 1 400 ? 139.07800 150.53000 142.54200 1.000 13.12000 396 THR B CA 1
ATOM 5490 C C . THR B 1 400 ? 138.70100 149.79300 141.26000 1.000 13.12000 396 THR B C 1
ATOM 5491 O O . THR B 1 400 ? 139.56100 149.55100 140.39500 1.000 13.12000 396 THR B O 1
ATOM 5495 N N . GLU B 1 401 ? 137.41600 149.43500 141.12100 1.000 15.72000 397 GLU B N 1
ATOM 5496 C CA . GLU B 1 401 ? 136.97000 148.67100 139.95500 1.000 15.72000 397 GLU B CA 1
ATOM 5497 C C . GLU B 1 401 ? 137.16000 149.44700 138.65400 1.000 15.72000 397 GLU B C 1
ATOM 5498 O O . GLU B 1 401 ? 137.47600 148.85700 137.61500 1.000 15.72000 397 GLU B O 1
ATOM 5504 N N . VAL B 1 402 ? 137.01600 150.77300 138.70100 1.000 15.92000 398 VAL B N 1
ATOM 5505 C CA . VAL B 1 402 ? 137.15000 151.58400 137.49400 1.000 15.92000 398 VAL B CA 1
ATOM 5506 C C . VAL B 1 402 ? 138.59800 151.62400 137.02300 1.000 15.92000 398 VAL B C 1
ATOM 5507 O O . VAL B 1 402 ? 138.87600 151.50900 135.82200 1.000 15.92000 398 VAL B O 1
ATOM 5511 N N . ALA B 1 403 ? 139.54200 151.78300 137.95400 1.000 16.79000 399 ALA B N 1
ATOM 5512 C CA . ALA B 1 403 ? 140.95500 151.77300 137.58900 1.000 16.79000 399 ALA B CA 1
ATOM 5513 C C . ALA B 1 403 ? 141.38100 150.40900 137.06400 1.000 16.79000 399 ALA B C 1
ATOM 5514 O O . ALA B 1 403 ? 142.15900 150.32200 136.10000 1.000 16.79000 399 ALA B O 1
ATOM 5516 N N . GLU B 1 404 ? 140.86300 149.33400 137.67100 1.000 16.95000 400 GLU B N 1
ATOM 5517 C CA . GLU B 1 404 ? 141.17200 147.99600 137.17400 1.000 16.95000 400 GLU B CA 1
ATOM 5518 C C . GLU B 1 404 ? 140.61500 147.77800 135.77200 1.000 16.95000 400 GLU B C 1
ATOM 5519 O O . GLU B 1 404 ? 141.28100 147.17800 134.91900 1.000 16.95000 400 GLU B O 1
ATOM 5525 N N . GLN B 1 405 ? 139.41300 148.29500 135.49700 1.000 16.58000 401 GLN B N 1
ATOM 5526 C CA . GLN B 1 405 ? 138.84500 148.12900 134.16300 1.000 16.58000 401 GLN B CA 1
ATOM 5527 C C . GLN B 1 405 ? 139.55700 148.99300 133.12900 1.000 16.58000 401 GLN B C 1
ATOM 5528 O O . GLN B 1 405 ? 139.65800 148.59800 131.96500 1.000 16.58000 401 GLN B O 1
ATOM 5534 N N . GLY B 1 406 ? 140.08600 150.15000 133.53000 1.000 14.90000 402 GLY B N 1
ATOM 5535 C CA . GLY B 1 406 ? 140.89000 150.93600 132.60200 1.000 14.90000 402 GLY B CA 1
ATOM 5536 C C . GLY B 1 406 ? 142.19400 150.24700 132.24000 1.000 14.90000 402 GLY B C 1
ATOM 5537 O O . GLY B 1 406 ? 142.57000 150.16000 131.06200 1.000 14.90000 402 GLY B O 1
ATOM 5538 N N . LEU B 1 407 ? 142.88900 149.71600 133.24900 1.000 15.33000 403 LEU B N 1
ATOM 5539 C CA . LEU B 1 407 ? 144.14000 149.00800 132.98100 1.000 15.33000 403 LEU B CA 1
ATOM 5540 C C . LEU B 1 407 ? 143.89100 147.69900 132.23500 1.000 15.33000 403 LEU B C 1
ATOM 5541 O O . LEU B 1 407 ? 144.78700 147.17700 131.56500 1.000 15.33000 403 LEU B O 1
ATOM 5546 N N . ASN B 1 408 ? 142.67800 147.14800 132.34000 1.000 16.00000 404 ASN B N 1
ATOM 5547 C CA . ASN B 1 408 ? 142.33300 145.99900 131.50900 1.000 16.00000 404 ASN B CA 1
ATOM 5548 C C . ASN B 1 408 ? 141.91400 146.42700 130.10900 1.000 16.00000 404 ASN B C 1
ATOM 5549 O O . ASN B 1 408 ? 141.96000 145.62100 129.17400 1.000 16.00000 404 ASN B O 1
ATOM 5554 N N . LEU B 1 409 ? 141.49100 147.68200 129.94600 1.000 15.64000 405 LEU B N 1
ATOM 5555 C CA . LEU B 1 409 ? 141.26400 148.22100 128.60800 1.000 15.64000 405 LEU B CA 1
ATOM 5556 C C . LEU B 1 409 ? 142.58500 148.48300 127.89900 1.000 15.64000 405 LEU B C 1
ATOM 5557 O O . LEU B 1 409 ? 142.62700 148.57300 126.66700 1.000 15.64000 405 LEU B O 1
ATOM 5562 N N . CYS B 1 410 ? 143.67200 148.62300 128.66500 1.000 16.91000 406 CYS B N 1
ATOM 5563 C CA . CYS B 1 410 ? 144.99900 148.68700 128.05000 1.000 16.91000 406 CYS B CA 1
ATOM 5564 C C . CYS B 1 410 ? 145.33100 147.40800 127.28100 1.000 16.91000 406 CYS B C 1
ATOM 5565 O O . CYS B 1 410 ? 145.94000 147.46500 126.20700 1.000 16.91000 406 CYS B O 1
ATOM 5568 N N . HIS B 1 411 ? 144.94300 146.25100 127.81000 1.000 19.20000 407 HIS B N 1
ATOM 5569 C CA . HIS B 1 411 ? 145.17700 144.96200 127.15100 1.000 19.20000 407 HIS B CA 1
ATOM 5570 C C . HIS B 1 411 ? 143.99800 144.54800 126.27700 1.000 19.20000 407 HIS B C 1
ATOM 5571 O O . HIS B 1 411 ? 143.49000 143.43600 126.39000 1.000 19.20000 407 HIS B O 1
ATOM 5578 N N . ALA B 1 412 ? 143.55700 145.42800 125.38600 1.000 17.29000 408 ALA B N 1
ATOM 5579 C CA . ALA B 1 412 ? 142.39900 145.15400 124.55300 1.000 17.29000 408 ALA B CA 1
ATOM 5580 C C . ALA B 1 412 ? 142.80100 145.17500 123.08900 1.000 17.29000 408 ALA B C 1
ATOM 5581 O O . ALA B 1 412 ? 143.50400 146.08200 122.63800 1.000 17.29000 408 ALA B O 1
ATOM 5583 N N . GLY B 1 413 ? 142.34000 144.17200 122.35200 1.000 19.02000 409 GLY B N 1
ATOM 5584 C CA . GLY B 1 413 ? 142.66700 144.08100 120.93900 1.000 19.02000 409 GLY B CA 1
ATOM 5585 C C . GLY B 1 413 ? 144.12400 143.77300 120.68300 1.000 19.02000 409 GLY B C 1
ATOM 5586 O O . GLY B 1 413 ? 144.77300 144.46000 119.88800 1.000 19.02000 409 GLY B O 1
ATOM 5587 N N . TYR B 1 414 ? 144.65600 142.75600 121.34800 1.000 16.57000 410 TYR B N 1
ATOM 5588 C CA . TYR B 1 414 ? 146.07400 142.41800 121.28200 1.000 16.57000 410 TYR B CA 1
ATOM 5589 C C . TYR B 1 414 ? 146.14700 140.92400 120.99400 1.000 16.57000 410 TYR B C 1
ATOM 5590 O O . TYR B 1 414 ? 145.99900 140.10800 121.90400 1.000 16.57000 410 TYR B O 1
ATOM 5599 N N . SER B 1 415 ? 146.29400 140.56600 119.72500 1.000 21.19000 411 SER B N 1
ATOM 5600 C CA . SER B 1 415 ? 146.33400 139.17100 119.30100 1.000 21.19000 411 SER B CA 1
ATOM 5601 C C . SER B 1 415 ? 147.20700 139.08300 118.05700 1.000 21.19000 411 SER B C 1
ATOM 5602 O O . SER B 1 415 ? 147.99500 139.98800 117.76700 1.000 21.19000 411 SER B O 1
ATOM 5605 N N . SER B 1 416 ? 147.06900 137.98100 117.31900 1.000 22.12000 412 SER B N 1
ATOM 5606 C CA . SER B 1 416 ? 147.73900 137.86200 116.03100 1.000 22.12000 412 SER B CA 1
ATOM 5607 C C . SER B 1 416 ? 147.06200 138.71200 114.96900 1.000 22.12000 412 SER B C 1
ATOM 5608 O O . SER B 1 416 ? 147.63600 138.93500 113.89800 1.000 22.12000 412 SER B O 1
ATOM 5611 N N . LYS B 1 417 ? 145.84100 139.17600 115.23400 1.000 23.51000 413 LYS B N 1
ATOM 5612 C CA . LYS B 1 417 ? 145.16300 140.04600 114.28400 1.000 23.51000 413 LYS B CA 1
ATOM 5613 C C . LYS B 1 417 ? 145.80800 141.42400 114.24100 1.000 23.51000 413 LYS B C 1
ATOM 5614 O O . LYS B 1 417 ? 145.92500 142.01800 113.16200 1.000 23.51000 413 LYS B O 1
ATOM 5620 N N . LEU B 1 418 ? 146.25000 141.93200 115.39900 1.000 19.66000 414 LEU B N 1
ATOM 5621 C CA . LEU B 1 418 ? 146.94300 143.21800 115.46200 1.000 19.66000 414 LEU B CA 1
ATOM 5622 C C . LEU B 1 418 ? 148.23200 143.20700 114.65600 1.000 19.66000 414 LEU B C 1
ATOM 5623 O O . LEU B 1 418 ? 148.57300 144.20800 114.01800 1.000 19.66000 414 LEU B O 1
ATOM 5628 N N . VAL B 1 419 ? 148.95100 142.08300 114.66100 1.000 19.50000 415 VAL B N 1
ATOM 5629 C CA . VAL B 1 419 ? 150.14800 141.94100 113.84500 1.000 19.50000 415 VAL B CA 1
ATOM 5630 C C . VAL B 1 419 ? 149.81300 141.84700 112.36300 1.000 19.50000 415 VAL B C 1
ATOM 5631 O O . VAL B 1 419 ? 150.64400 142.20000 111.51900 1.000 19.50000 415 VAL B O 1
ATOM 5635 N N . LEU B 1 420 ? 148.58400 141.45200 112.02000 1.000 21.09000 416 LEU B N 1
ATOM 5636 C CA . LEU B 1 420 ? 148.18900 141.28800 110.62600 1.000 21.09000 416 LEU B CA 1
ATOM 5637 C C . LEU B 1 420 ? 147.25000 142.39200 110.15300 1.000 21.09000 416 LEU B C 1
ATOM 5638 O O . LEU B 1 420 ? 146.66800 142.28300 109.07000 1.000 21.09000 416 LEU B O 1
ATOM 5643 N N . ALA B 1 421 ? 147.08700 143.45000 110.93500 1.000 20.42000 417 ALA B N 1
ATOM 5644 C CA . ALA B 1 421 ? 146.25000 144.56600 110.53000 1.000 20.42000 417 ALA B CA 1
ATOM 5645 C C . ALA B 1 421 ? 147.07600 145.60700 109.78400 1.000 20.42000 417 ALA B C 1
ATOM 5646 O O . ALA B 1 421 ? 148.29600 145.49100 109.65400 1.000 20.42000 417 ALA B O 1
ATOM 5648 N N . SER B 1 422 ? 146.39200 146.63600 109.29300 1.000 20.96000 418 SER B N 1
ATOM 5649 C CA . SER B 1 422 ? 147.06200 147.70200 108.56500 1.000 20.96000 418 SER B CA 1
ATOM 5650 C C . SER B 1 422 ? 147.78300 148.64200 109.53100 1.000 20.96000 418 SER B C 1
ATOM 5651 O O . SER B 1 422 ? 147.78900 148.44800 110.74800 1.000 20.96000 418 SER B O 1
ATOM 5654 N N . ASP B 1 423 ? 148.40300 149.68300 108.96900 1.000 20.76000 419 ASP B N 1
ATOM 5655 C CA . ASP B 1 423 ? 149.10900 150.64900 109.80600 1.000 20.76000 419 ASP B CA 1
ATOM 5656 C C . ASP B 1 423 ? 148.14500 151.58400 110.51900 1.000 20.76000 419 ASP B C 1
ATOM 5657 O O . ASP B 1 423 ? 148.46000 152.08900 111.60400 1.000 20.76000 419 ASP B O 1
ATOM 5662 N N . HIS B 1 424 ? 146.97200 151.82000 109.92600 1.000 19.83000 420 HIS B N 1
ATOM 5663 C CA . HIS B 1 424 ? 145.95000 152.65400 110.55300 1.000 19.83000 420 HIS B CA 1
ATOM 5664 C C . HIS B 1 424 ? 145.46600 152.03900 111.86000 1.000 19.83000 420 HIS B C 1
ATOM 5665 O O . HIS B 1 424 ? 145.41400 152.71200 112.89800 1.000 19.83000 420 HIS B O 1
ATOM 5672 N N . VAL B 1 425 ? 145.12200 150.75100 111.82600 1.000 16.03000 421 VAL B N 1
ATOM 5673 C CA . VAL B 1 425 ? 144.65100 150.06700 113.02500 1.000 16.03000 421 VAL B CA 1
ATOM 5674 C C . VAL B 1 425 ? 145.78300 149.91400 114.03200 1.000 16.03000 421 VAL B C 1
ATOM 5675 O O . VAL B 1 425 ? 145.59000 150.10200 115.23900 1.000 16.03000 421 VAL B O 1
ATOM 5679 N N . ARG B 1 426 ? 146.98600 149.60000 113.55400 1.000 18.31000 422 ARG B N 1
ATOM 5680 C CA . ARG B 1 426 ? 148.12600 149.42500 114.44400 1.000 18.31000 422 ARG B CA 1
ATOM 5681 C C . ARG B 1 426 ? 148.57800 150.72400 115.09300 1.000 18.31000 422 ARG B C 1
ATOM 5682 O O . ARG B 1 426 ? 149.24000 150.67300 116.13400 1.000 18.31000 422 ARG B O 1
ATOM 5690 N N . SER B 1 427 ? 148.24500 151.87600 114.51600 1.000 15.65000 423 SER B N 1
ATOM 5691 C CA . SER B 1 427 ? 148.49400 153.15500 115.16700 1.000 15.65000 423 SER B CA 1
ATOM 5692 C C . SER B 1 427 ? 147.35100 153.58300 116.07600 1.000 15.65000 423 SER B C 1
ATOM 5693 O O . SER B 1 427 ? 147.59600 154.15700 117.14300 1.000 15.65000 423 SER B O 1
ATOM 5696 N N . THR B 1 428 ? 146.10400 153.29000 115.69600 1.000 15.89000 424 THR B N 1
ATOM 5697 C CA . THR B 1 428 ? 144.97400 153.70500 116.52000 1.000 15.89000 424 THR B CA 1
ATOM 5698 C C . THR B 1 428 ? 144.88400 152.88200 117.80100 1.000 15.89000 424 THR B C 1
ATOM 5699 O O . THR B 1 428 ? 144.57900 153.42400 118.87100 1.000 15.89000 424 THR B O 1
ATOM 5703 N N . ILE B 1 429 ? 145.16400 151.57700 117.72000 1.000 13.92000 425 ILE B N 1
ATOM 5704 C CA . ILE B 1 429 ? 145.17400 150.74000 118.91900 1.000 13.92000 425 ILE B CA 1
ATOM 5705 C C . ILE B 1 429 ? 146.32900 151.14100 119.83200 1.000 13.92000 425 ILE B C 1
ATOM 5706 O O . ILE B 1 429 ? 146.20200 151.13000 121.06300 1.000 13.92000 425 ILE B O 1
ATOM 5711 N N . GLN B 1 430 ? 147.45100 151.55900 119.24100 1.000 15.39000 426 GLN B N 1
ATOM 5712 C CA . GLN B 1 430 ? 148.57500 152.05700 120.02900 1.000 15.39000 426 GLN B CA 1
ATOM 5713 C C . GLN B 1 430 ? 148.22000 153.35400 120.74900 1.000 15.39000 426 GLN B C 1
ATOM 5714 O O . GLN B 1 430 ? 148.58100 153.53900 121.91800 1.000 15.39000 426 GLN B O 1
ATOM 5720 N N . ALA B 1 431 ? 147.49900 154.25300 120.07200 1.000 14.42000 427 ALA B N 1
ATOM 5721 C CA . ALA B 1 431 ? 147.05800 155.49200 120.71000 1.000 14.42000 427 ALA B CA 1
ATOM 5722 C C . ALA B 1 431 ? 146.06800 155.21200 121.83500 1.000 14.42000 427 ALA B C 1
ATOM 5723 O O . ALA B 1 431 ? 146.12200 155.84500 122.89800 1.000 14.42000 427 ALA B O 1
ATOM 5725 N N . ILE B 1 432 ? 145.16700 154.24700 121.62000 1.000 13.32000 428 ILE B N 1
ATOM 5726 C CA . ILE B 1 432 ? 144.19300 153.87200 122.64500 1.000 13.32000 428 ILE B CA 1
ATOM 5727 C C . ILE B 1 432 ? 144.89300 153.27700 123.86100 1.000 13.32000 428 ILE B C 1
ATOM 5728 O O . ILE B 1 432 ? 144.55300 153.59700 125.00500 1.000 13.32000 428 ILE B O 1
ATOM 5733 N N . ALA B 1 433 ? 145.91800 152.45200 123.63700 1.000 13.50000 429 ALA B N 1
ATOM 5734 C CA . ALA B 1 433 ? 146.65000 151.85400 124.75200 1.000 13.50000 429 ALA B CA 1
ATOM 5735 C C . ALA B 1 433 ? 147.46100 152.89900 125.51100 1.000 13.50000 429 ALA B C 1
ATOM 5736 O O . ALA B 1 433 ? 147.53800 152.86300 126.74700 1.000 13.50000 429 ALA B O 1
ATOM 5738 N N . THR B 1 434 ? 148.06800 153.84300 124.78500 1.000 14.45000 430 THR B N 1
ATOM 5739 C CA . THR B 1 434 ? 148.84700 154.89900 125.42800 1.000 14.45000 430 THR B CA 1
ATOM 5740 C C . THR B 1 434 ? 147.95500 155.79900 126.27800 1.000 14.45000 430 THR B C 1
ATOM 5741 O O . THR B 1 434 ? 148.31900 156.17300 127.39900 1.000 14.45000 430 THR B O 1
ATOM 5745 N N . ARG B 1 435 ? 146.75900 156.12200 125.78000 1.000 14.92000 431 ARG B N 1
ATOM 5746 C CA . ARG B 1 435 ? 145.83800 156.92600 126.57900 1.000 14.92000 431 ARG B CA 1
ATOM 5747 C C . ARG B 1 435 ? 145.22000 156.11200 127.70900 1.000 14.92000 431 ARG B C 1
ATOM 5748 O O . ARG B 1 435 ? 144.82600 156.67100 128.73800 1.000 14.92000 431 ARG B O 1
ATOM 5756 N N . ALA B 1 436 ? 145.11900 154.79300 127.53900 1.000 14.24000 432 ALA B N 1
ATOM 5757 C CA . ALA B 1 436 ? 144.49000 153.96700 128.56200 1.000 14.24000 432 ALA B CA 1
ATOM 5758 C C . ALA B 1 436 ? 145.46700 153.61200 129.67100 1.000 14.24000 432 ALA B C 1
ATOM 5759 O O . ALA B 1 436 ? 145.05700 153.12900 130.73100 1.000 14.24000 432 ALA B O 1
ATOM 5761 N N . GLN B 1 437 ? 146.76600 153.83000 129.44500 1.000 14.94000 433 GLN B N 1
ATOM 5762 C CA . GLN B 1 437 ? 147.73500 153.64100 130.52000 1.000 14.94000 433 GLN B CA 1
ATOM 5763 C C . GLN B 1 437 ? 147.56800 154.67300 131.62900 1.000 14.94000 433 GLN B C 1
ATOM 5764 O O . GLN B 1 437 ? 147.99500 154.43800 132.76400 1.000 14.94000 433 GLN B O 1
ATOM 5770 N N . ILE B 1 438 ? 146.96900 155.82000 131.31900 1.000 13.18000 434 ILE B N 1
ATOM 5771 C CA . ILE B 1 438 ? 146.65200 156.80300 132.36000 1.000 13.18000 434 ILE B CA 1
ATOM 5772 C C . ILE B 1 438 ? 145.49700 156.27800 133.19900 1.000 13.18000 434 ILE B C 1
ATOM 5773 O O . ILE B 1 438 ? 144.44500 155.91000 132.63900 1.000 13.18000 434 ILE B O 1
ATOM 5778 N N . PRO B 1 439 ? 145.61600 156.21100 134.52500 1.000 10.39000 435 PRO B N 1
ATOM 5779 C CA . PRO B 1 439 ? 144.54600 155.62000 135.33300 1.000 10.39000 435 PRO B CA 1
ATOM 5780 C C . PRO B 1 439 ? 143.40800 156.58800 135.61200 1.000 10.39000 435 PRO B C 1
ATOM 5781 O O . PRO B 1 439 ? 143.60600 157.78400 135.83200 1.000 10.39000 435 PRO B O 1
ATOM 5785 N N . LEU B 1 440 ? 142.19000 156.05300 135.58900 1.000 9.00000 436 LEU B N 1
ATOM 5786 C CA . LEU B 1 440 ? 140.99500 156.80700 135.95800 1.000 9.00000 436 LEU B CA 1
ATOM 5787 C C . LEU B 1 440 ? 140.79100 156.63100 137.45600 1.000 9.00000 436 LEU B C 1
ATOM 5788 O O . LEU B 1 440 ? 140.25800 155.61600 137.90400 1.000 9.00000 436 LEU B O 1
ATOM 5793 N N . SER B 1 441 ? 141.21600 157.61800 138.23700 1.000 9.38000 437 SER B N 1
ATOM 5794 C CA . SER B 1 441 ? 141.18500 157.52800 139.68900 1.000 9.38000 437 SER B CA 1
ATOM 5795 C C . SER B 1 441 ? 140.45000 158.72600 140.26700 1.000 9.38000 437 SER B C 1
ATOM 5796 O O . SER B 1 441 ? 140.47900 159.81600 139.68800 1.000 9.38000 437 SER B O 1
ATOM 5799 N N . ILE B 1 442 ? 139.79500 158.51700 141.40400 1.000 12.27000 438 ILE B N 1
ATOM 5800 C CA . ILE B 1 442 ? 139.13100 159.58800 142.13800 1.000 12.27000 438 ILE B CA 1
ATOM 5801 C C . ILE B 1 442 ? 140.02200 159.98000 143.30900 1.000 12.27000 438 ILE B C 1
ATOM 5802 O O . ILE B 1 442 ? 140.35200 159.14400 144.15500 1.000 12.27000 438 ILE B O 1
ATOM 5807 N N . THR B 1 443 ? 140.41700 161.24600 143.35800 1.000 13.27000 439 THR B N 1
ATOM 5808 C CA . THR B 1 443 ? 141.25800 161.76100 144.42700 1.000 13.27000 439 THR B CA 1
ATOM 5809 C C . THR B 1 443 ? 140.41000 162.56600 145.39600 1.000 13.27000 439 THR B C 1
ATOM 5810 O O . THR B 1 443 ? 139.52500 163.31400 144.98000 1.000 13.27000 439 THR B O 1
ATOM 5814 N N . GLY B 1 444 ? 140.68100 162.41000 146.68600 1.000 13.03000 440 GLY B N 1
ATOM 5815 C CA . GLY B 1 444 ? 139.99100 163.21800 147.67000 1.000 13.03000 440 GLY B CA 1
ATOM 5816 C C . GLY B 1 444 ? 140.72500 164.51100 147.94000 1.000 13.03000 440 GLY B C 1
ATOM 5817 O O . GLY B 1 444 ? 141.63600 164.54600 148.77300 1.000 13.03000 440 GLY B O 1
ATOM 5818 N N . ALA B 1 445 ? 140.31800 165.58000 147.24700 1.000 12.81000 441 ALA B N 1
ATOM 5819 C CA . ALA B 1 445 ? 140.96400 166.89600 147.25600 1.000 12.81000 441 ALA B CA 1
ATOM 5820 C C . ALA B 1 445 ? 142.46200 166.82400 146.97700 1.000 12.81000 441 ALA B C 1
ATOM 5821 O O . ALA B 1 445 ? 143.22900 167.62200 147.52200 1.000 12.81000 441 ALA B O 1
ATOM 5823 N N . ARG B 1 446 ? 142.88200 165.86100 146.15200 1.000 13.98000 442 ARG B N 1
ATOM 5824 C CA . ARG B 1 446 ? 144.25800 165.58500 145.73700 1.000 13.98000 442 ARG B CA 1
ATOM 5825 C C . ARG B 1 446 ? 145.19300 165.24300 146.89100 1.000 13.98000 442 ARG B C 1
ATOM 5826 O O . ARG B 1 446 ? 146.41300 165.25500 146.70600 1.000 13.98000 442 ARG B O 1
ATOM 5834 N N . PHE B 1 447 ? 144.66300 164.92300 148.07400 1.000 12.00000 443 PHE B N 1
ATOM 5835 C CA . PHE B 1 447 ? 145.49500 164.45800 149.17500 1.000 12.00000 443 PHE B CA 1
ATOM 5836 C C . PHE B 1 447 ? 145.74600 162.96100 149.11900 1.000 12.00000 443 PHE B C 1
ATOM 5837 O O . PHE B 1 447 ? 146.79600 162.50400 149.58100 1.000 12.00000 443 PHE B O 1
ATOM 5845 N N . PHE B 1 448 ? 144.80800 162.19300 148.57800 1.000 13.00000 444 PHE B N 1
ATOM 5846 C CA . PHE B 1 448 ? 144.95000 160.74900 148.48600 1.000 13.00000 444 PHE B CA 1
ATOM 5847 C C . PHE B 1 448 ? 144.10000 160.25600 147.32700 1.000 13.00000 444 PHE B C 1
ATOM 5848 O O . PHE B 1 448 ? 143.16600 160.93000 146.88700 1.000 13.00000 444 PHE B O 1
ATOM 5856 N N . THR B 1 449 ? 144.43400 159.07000 146.83700 1.000 14.53000 445 THR B N 1
ATOM 5857 C CA . THR B 1 449 ? 143.64500 158.39900 145.81600 1.000 14.53000 445 THR B CA 1
ATOM 5858 C C . THR B 1 449 ? 142.71100 157.41100 146.49500 1.000 14.53000 445 THR B C 1
ATOM 5859 O O . THR B 1 449 ? 143.15300 156.60400 147.31700 1.000 14.53000 445 THR B O 1
ATOM 5863 N N . VAL B 1 450 ? 141.42700 157.47300 146.15400 1.000 15.36000 446 VAL B N 1
ATOM 5864 C CA . VAL B 1 450 ? 140.46100 156.55400 146.73900 1.000 15.36000 446 VAL B CA 1
ATOM 5865 C C . VAL B 1 450 ? 140.65600 155.18800 146.10000 1.000 15.36000 446 VAL B C 1
ATOM 5866 O O . VAL B 1 450 ? 140.16700 154.92600 144.99700 1.000 15.36000 446 VAL B O 1
ATOM 5870 N N . ASN B 1 451 ? 141.38800 154.31700 146.78800 1.000 17.20000 447 ASN B N 1
ATOM 5871 C CA . ASN B 1 451 ? 141.65000 152.96300 146.33000 1.000 17.20000 447 ASN B CA 1
ATOM 5872 C C . ASN B 1 451 ? 141.26400 152.00600 147.44400 1.000 17.20000 447 ASN B C 1
ATOM 5873 O O . ASN B 1 451 ? 140.69600 152.40700 148.46200 1.000 17.20000 447 ASN B O 1
ATOM 5878 N N . LEU B 1 452 ? 141.58100 150.72800 147.25600 1.000 13.85000 448 LEU B N 1
ATOM 5879 C CA . LEU B 1 452 ? 141.38200 149.76800 148.33100 1.000 13.85000 448 LEU B CA 1
ATOM 5880 C C . LEU B 1 452 ? 142.59700 149.65400 149.23900 1.000 13.85000 448 LEU B C 1
ATOM 5881 O O . LEU B 1 452 ? 142.45200 149.23300 150.39000 1.000 13.85000 448 LEU B O 1
ATOM 5886 N N . SER B 1 453 ? 143.78500 150.01900 148.75600 1.000 15.43000 449 SER B N 1
ATOM 5887 C CA . SER B 1 453 ? 144.95200 150.07500 149.62800 1.000 15.43000 449 SER B CA 1
ATOM 5888 C C . SER B 1 453 ? 144.88400 151.26100 150.57900 1.000 15.43000 449 SER B C 1
ATOM 5889 O O . SER B 1 453 ? 145.44700 151.20800 151.68200 1.000 15.43000 449 SER B O 1
ATOM 5892 N N . PHE B 1 454 ? 144.19500 152.32900 150.17300 1.000 16.22000 450 PHE B N 1
ATOM 5893 C CA . PHE B 1 454 ? 144.00000 153.46200 151.06600 1.000 16.22000 450 PHE B CA 1
ATOM 5894 C C . PHE B 1 454 ? 143.10800 153.09600 152.24200 1.000 16.22000 450 PHE B C 1
ATOM 5895 O O . PHE B 1 454 ? 143.28300 153.63300 153.33900 1.000 16.22000 450 PHE B O 1
ATOM 5903 N N . LEU B 1 455 ? 142.16700 152.17100 152.04100 1.000 14.36000 451 LEU B N 1
ATOM 5904 C CA . LEU B 1 455 ? 141.36100 151.68000 153.15300 1.000 14.36000 451 LEU B CA 1
ATOM 5905 C C . LEU B 1 455 ? 142.22100 150.91300 154.15000 1.000 14.36000 451 LEU B C 1
ATOM 5906 O O . LEU B 1 455 ? 142.03400 151.03200 155.36500 1.000 14.36000 451 LEU B O 1
ATOM 5911 N N . ALA B 1 456 ? 143.20000 150.15200 153.65600 1.000 14.97000 452 ALA B N 1
ATOM 5912 C CA . ALA B 1 456 ? 144.10300 149.44000 154.55400 1.000 14.97000 452 ALA B CA 1
ATOM 5913 C C . ALA B 1 456 ? 145.00000 150.40800 155.31800 1.000 14.97000 452 ALA B C 1
ATOM 5914 O O . ALA B 1 456 ? 145.23600 150.23200 156.52100 1.000 14.97000 452 ALA B O 1
ATOM 5916 N N . SER B 1 457 ? 145.49400 151.44600 154.63900 1.000 15.81000 453 SER B N 1
ATOM 5917 C CA . SER B 1 457 ? 146.33100 152.43900 155.31200 1.000 15.81000 453 SER B CA 1
ATOM 5918 C C . SER B 1 457 ? 145.53600 153.21900 156.35600 1.000 15.81000 453 SER B C 1
ATOM 5919 O O . SER B 1 457 ? 146.03400 153.50900 157.45300 1.000 15.81000 453 SER B O 1
ATOM 5922 N N . MET B 1 458 ? 144.27800 153.53900 156.04700 1.000 19.06000 454 MET B N 1
ATOM 5923 C CA . MET B 1 458 ? 143.44500 154.24000 157.01500 1.000 19.06000 454 MET B CA 1
ATOM 5924 C C . MET B 1 458 ? 143.04700 153.33700 158.17400 1.000 19.06000 454 MET B C 1
ATOM 5925 O O . MET B 1 458 ? 142.88900 153.81900 159.29900 1.000 19.06000 454 MET B O 1
ATOM 5930 N N . ALA B 1 459 ? 142.89400 152.03300 157.93100 1.000 17.33000 455 ALA B N 1
ATOM 5931 C CA . ALA B 1 459 ? 142.65300 151.10900 159.03300 1.000 17.33000 455 ALA B CA 1
ATOM 5932 C C . ALA B 1 459 ? 143.87500 151.00400 159.93200 1.000 17.33000 455 ALA B C 1
ATOM 5933 O O . ALA B 1 459 ? 143.74500 150.87400 161.15500 1.000 17.33000 455 ALA B O 1
ATOM 5935 N N . GLY B 1 460 ? 145.07100 151.07700 159.34500 1.000 16.43000 456 GLY B N 1
ATOM 5936 C CA . GLY B 1 460 ? 146.27800 151.14300 160.15500 1.000 16.43000 456 GLY B CA 1
ATOM 5937 C C . GLY B 1 460 ? 146.35300 152.40500 160.99600 1.000 16.43000 456 GLY B C 1
ATOM 5938 O O . GLY B 1 460 ? 146.76700 152.36400 162.15700 1.000 16.43000 456 GLY B O 1
ATOM 5939 N N . VAL B 1 461 ? 145.93100 153.53800 160.42700 1.000 17.64000 457 VAL B N 1
ATOM 5940 C CA . VAL B 1 461 ? 145.90500 154.79500 161.18100 1.000 17.64000 457 VAL B CA 1
ATOM 5941 C C . VAL B 1 461 ? 144.88300 154.72500 162.31600 1.000 17.64000 457 VAL B C 1
ATOM 5942 O O . VAL B 1 461 ? 145.14200 155.18900 163.43700 1.000 17.64000 457 VAL B O 1
ATOM 5946 N N . MET B 1 462 ? 143.71900 154.12400 162.04600 1.000 19.95000 458 MET B N 1
ATOM 5947 C CA . MET B 1 462 ? 142.69600 153.93000 163.07300 1.000 19.95000 458 MET B CA 1
ATOM 5948 C C . MET B 1 462 ? 143.20300 153.04800 164.20600 1.000 19.95000 458 MET B C 1
ATOM 5949 O O . MET B 1 462 ? 142.99400 153.35000 165.38600 1.000 19.95000 458 MET B O 1
ATOM 5954 N N . LEU B 1 463 ? 143.88100 151.95100 163.86100 1.000 19.04000 459 LEU B N 1
ATOM 5955 C CA . LEU B 1 463 ? 144.41500 151.05800 164.88400 1.000 19.04000 459 LEU B CA 1
ATOM 5956 C C . LEU B 1 463 ? 145.55600 151.70500 165.65800 1.000 19.04000 459 LEU B C 1
ATOM 5957 O O . LEU B 1 463 ? 145.75700 151.39100 166.83500 1.000 19.04000 459 LEU B O 1
ATOM 5962 N N . THR B 1 464 ? 146.30600 152.60800 165.02500 1.000 19.49000 460 THR B N 1
ATOM 5963 C CA . THR B 1 464 ? 147.36700 153.30900 165.74000 1.000 19.49000 460 THR B CA 1
ATOM 5964 C C . THR B 1 464 ? 146.79200 154.31100 166.73300 1.000 19.49000 460 THR B C 1
ATOM 5965 O O . THR B 1 464 ? 147.25100 154.39700 167.87700 1.000 19.49000 460 THR B O 1
ATOM 5969 N N . TYR B 1 465 ? 145.77900 155.07100 166.32200 1.000 21.59000 461 TYR B N 1
ATOM 5970 C CA . TYR B 1 465 ? 145.21700 156.07500 167.21900 1.000 21.59000 461 TYR B CA 1
ATOM 5971 C C . TYR B 1 465 ? 144.13900 155.52700 168.14500 1.000 21.59000 461 TYR B C 1
ATOM 5972 O O . TYR B 1 465 ? 143.61300 156.28300 168.96700 1.000 21.59000 461 TYR B O 1
ATOM 5981 N N . PHE B 1 466 ? 143.79100 154.24600 168.03700 1.000 23.05000 462 PHE B N 1
ATOM 5982 C CA . PHE B 1 466 ? 142.88600 153.64600 169.01200 1.000 23.05000 462 PHE B CA 1
ATOM 5983 C C . PHE B 1 466 ? 143.63600 153.25000 170.28000 1.000 23.05000 462 PHE B C 1
ATOM 5984 O O . PHE B 1 466 ? 143.11800 153.39700 171.39500 1.000 23.05000 462 PHE B O 1
ATOM 5992 N N . ILE B 1 467 ? 144.87200 152.76800 170.12700 1.000 24.52000 463 ILE B N 1
ATOM 5993 C CA . ILE B 1 467 ? 145.67900 152.37700 171.28000 1.000 24.52000 463 ILE B CA 1
ATOM 5994 C C . ILE B 1 467 ? 146.07100 153.60100 172.10000 1.000 24.52000 463 ILE B C 1
ATOM 5995 O O . ILE B 1 467 ? 146.16500 153.53800 173.33200 1.000 24.52000 463 ILE B O 1
ATOM 6000 N N . VAL B 1 468 ? 146.27100 154.74100 171.43400 1.000 25.60000 464 VAL B N 1
ATOM 6001 C CA . VAL B 1 468 ? 146.59600 155.98100 172.13700 1.000 25.60000 464 VAL B CA 1
ATOM 6002 C C . VAL B 1 468 ? 145.41700 156.43200 172.99300 1.000 25.60000 464 VAL B C 1
ATOM 6003 O O . VAL B 1 468 ? 145.58100 156.81000 174.16100 1.000 25.60000 464 VAL B O 1
ATOM 6007 N N . LEU B 1 469 ? 144.20500 156.37000 172.43400 1.000 25.91000 465 LEU B N 1
ATOM 6008 C CA . LEU B 1 469 ? 143.02000 156.74300 173.19900 1.000 25.91000 465 LEU B CA 1
ATOM 6009 C C . LEU B 1 469 ? 142.72300 155.74100 174.30400 1.000 25.91000 465 LEU B C 1
ATOM 6010 O O . LEU B 1 469 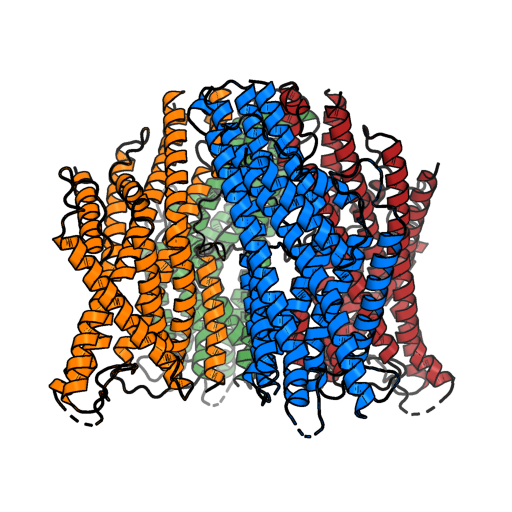? 142.10800 156.10000 175.31400 1.000 25.91000 465 LEU B O 1
ATOM 6015 N N . LEU B 1 470 ? 143.14000 154.48400 174.13500 1.000 28.51000 466 LEU B N 1
ATOM 6016 C CA . LEU B 1 470 ? 143.01800 153.52700 175.23100 1.000 28.51000 466 LEU B CA 1
ATOM 6017 C C . LEU B 1 470 ? 144.00700 153.84100 176.34600 1.000 28.51000 466 LEU B C 1
ATOM 6018 O O . LEU B 1 470 ? 143.66900 153.75300 177.53200 1.000 28.51000 466 LEU B O 1
ATOM 6023 N N . GLN B 1 471 ? 145.23500 154.21500 175.98500 1.000 34.15000 467 GLN B N 1
ATOM 6024 C CA . GLN B 1 471 ? 146.26000 154.44000 176.99700 1.000 34.15000 467 GLN B CA 1
ATOM 6025 C C . GLN B 1 471 ? 146.09300 155.78500 177.69000 1.000 34.15000 467 GLN B C 1
ATOM 6026 O O . GLN B 1 471 ? 146.63100 155.98300 178.78500 1.000 34.15000 467 GLN B O 1
ATOM 6032 N N . VAL B 1 472 ? 145.36500 156.72100 177.07700 1.000 34.96000 468 VAL B N 1
ATOM 6033 C CA . VAL B 1 472 ? 145.14800 158.01000 177.72300 1.000 34.96000 468 VAL B CA 1
ATOM 6034 C C . VAL B 1 472 ? 144.14000 157.89200 178.86300 1.000 34.96000 468 VAL B C 1
ATOM 6035 O O . VAL B 1 472 ? 144.27100 158.60100 179.86800 1.000 34.96000 468 VAL B O 1
ATOM 6039 N N . ASN B 1 473 ? 143.16600 156.98100 178.74400 1.000 38.98000 469 ASN B N 1
ATOM 6040 C CA . ASN B 1 473 ? 142.09300 156.74500 179.72400 1.000 38.98000 469 ASN B CA 1
ATOM 6041 C C . ASN B 1 473 ? 141.36100 158.00800 180.18700 1.000 38.98000 469 ASN B C 1
ATOM 6042 O O . ASN B 1 473 ? 140.68800 158.67200 179.40000 1.000 38.98000 469 ASN B O 1
ATOM 6047 N N . ASP C 1 16 ? 163.25500 112.17400 126.28300 1.000 77.90000 12 ASP C N 1
ATOM 6048 C CA . ASP C 1 16 ? 164.11500 113.05500 127.06400 1.000 77.90000 12 ASP C CA 1
ATOM 6049 C C . ASP C 1 16 ? 163.64400 113.19500 128.51200 1.000 77.90000 12 ASP C C 1
ATOM 6050 O O . ASP C 1 16 ? 163.01400 112.29000 129.05700 1.000 77.90000 12 ASP C O 1
ATOM 6055 N N . ASP C 1 17 ? 163.96000 114.33500 129.13000 1.000 78.52000 13 ASP C N 1
ATOM 6056 C CA . ASP C 1 17 ? 163.58800 114.56000 130.52200 1.000 78.52000 13 ASP C CA 1
ATOM 6057 C C . ASP C 1 17 ? 162.21700 115.20800 130.66800 1.000 78.52000 13 ASP C C 1
ATOM 6058 O O . ASP C 1 17 ? 161.72200 115.33000 131.79500 1.000 78.52000 13 ASP C O 1
ATOM 6063 N N . TYR C 1 18 ? 161.60900 115.62300 129.55100 1.000 75.10000 14 TYR C N 1
ATOM 6064 C CA . TYR C 1 18 ? 160.32600 116.32000 129.58200 1.000 75.10000 14 TYR C CA 1
ATOM 6065 C C . TYR C 1 18 ? 159.22300 115.43100 130.14700 1.000 75.10000 14 TYR C C 1
ATOM 6066 O O . TYR C 1 18 ? 158.31400 115.91600 130.83400 1.000 75.10000 14 TYR C O 1
ATOM 6075 N N . ILE C 1 19 ? 159.32600 114.11900 129.91700 1.000 75.97000 15 ILE C N 1
ATOM 6076 C CA . ILE C 1 19 ? 158.39800 113.10800 130.41800 1.000 75.97000 15 ILE C CA 1
ATOM 6077 C C . ILE C 1 19 ? 158.43100 113.11500 131.94500 1.000 75.97000 15 ILE C C 1
ATOM 6078 O O . ILE C 1 19 ? 157.42100 112.83500 132.60300 1.000 75.97000 15 ILE C O 1
ATOM 6083 N N . HIS C 1 20 ? 159.58100 113.47800 132.51500 1.000 73.14000 16 HIS C N 1
ATOM 6084 C CA . HIS C 1 20 ? 159.72300 113.71400 133.94600 1.000 73.14000 16 HIS C CA 1
ATOM 6085 C C . HIS C 1 20 ? 158.78500 114.78600 134.47500 1.000 73.14000 16 HIS C C 1
ATOM 6086 O O . HIS C 1 20 ? 158.12100 114.55800 135.49400 1.000 73.14000 16 HIS C O 1
ATOM 6093 N N . LEU C 1 21 ? 158.68500 115.92900 133.77800 1.000 61.02000 17 LEU C N 1
ATOM 6094 C CA . LEU C 1 21 ? 157.92800 117.07200 134.28700 1.000 61.02000 17 LEU C CA 1
ATOM 6095 C C . LEU C 1 21 ? 156.45100 116.75500 134.45400 1.000 61.02000 17 LEU C C 1
ATOM 6096 O O . LEU C 1 21 ? 155.87200 117.07900 135.50100 1.000 61.02000 17 LEU C O 1
ATOM 6101 N N . ARG C 1 22 ? 155.85400 116.09000 133.45700 1.000 60.29000 18 ARG C N 1
ATOM 6102 C CA . ARG C 1 22 ? 154.46800 115.64000 133.54800 1.000 60.29000 18 ARG C CA 1
ATOM 6103 C C . ARG C 1 22 ? 154.25100 114.76200 134.77200 1.000 60.29000 18 ARG C C 1
ATOM 6104 O O . ARG C 1 22 ? 153.21700 114.87100 135.44600 1.000 60.29000 18 ARG C O 1
ATOM 6112 N N . LYS C 1 23 ? 155.24500 113.92100 135.09400 1.000 58.91000 19 LYS C N 1
ATOM 6113 C CA . LYS C 1 23 ? 155.18700 113.07500 136.28300 1.000 58.91000 19 LYS C CA 1
ATOM 6114 C C . LYS C 1 23 ? 154.96500 113.90800 137.53500 1.000 58.91000 19 LYS C C 1
ATOM 6115 O O . LYS C 1 23 ? 154.06900 113.61700 138.33800 1.000 58.91000 19 LYS C O 1
ATOM 6121 N N . TRP C 1 24 ? 155.70500 115.01400 137.65900 1.000 55.98000 20 TRP C N 1
ATOM 6122 C CA . TRP C 1 24 ? 155.51700 115.88000 138.81300 1.000 55.98000 20 TRP C CA 1
ATOM 6123 C C . TRP C 1 24 ? 154.16800 116.57700 138.77700 1.000 55.98000 20 TRP C C 1
ATOM 6124 O O . TRP C 1 24 ? 153.50900 116.67800 139.81900 1.000 55.98000 20 TRP C O 1
ATOM 6135 N N . ILE C 1 25 ? 153.68100 116.96300 137.59200 1.000 48.12000 21 ILE C N 1
ATOM 6136 C CA . ILE C 1 25 ? 152.35300 117.57100 137.56400 1.000 48.12000 21 ILE C CA 1
ATOM 6137 C C . ILE C 1 25 ? 151.26800 116.51400 137.64000 1.000 48.12000 21 ILE C C 1
ATOM 6138 O O . ILE C 1 25 ? 150.08300 116.85600 137.73600 1.000 48.12000 21 ILE C O 1
ATOM 6143 N N . LYS C 1 26 ? 151.64200 115.23200 137.62400 1.000 48.61000 22 LYS C N 1
ATOM 6144 C CA . LYS C 1 26 ? 150.73300 114.21300 138.12200 1.000 48.61000 22 LYS C CA 1
ATOM 6145 C C . LYS C 1 26 ? 150.64600 114.27700 139.63900 1.000 48.61000 22 LYS C C 1
ATOM 6146 O O . LYS C 1 26 ? 149.54400 114.38300 140.19500 1.000 48.61000 22 LYS C O 1
ATOM 6152 N N . ARG C 1 27 ? 151.80900 114.30000 140.30600 1.000 47.72000 23 ARG C N 1
ATOM 6153 C CA . ARG C 1 27 ? 151.87200 114.08900 141.75100 1.000 47.72000 23 ARG C CA 1
ATOM 6154 C C . ARG C 1 27 ? 151.18400 115.20800 142.51500 1.000 47.72000 23 ARG C C 1
ATOM 6155 O O . ARG C 1 27 ? 150.46900 114.94600 143.49300 1.000 47.72000 23 ARG C O 1
ATOM 6163 N N . ILE C 1 28 ? 151.37500 116.45600 142.06900 1.000 42.91000 24 ILE C N 1
ATOM 6164 C CA . ILE C 1 28 ? 150.69300 117.60000 142.66800 1.000 42.91000 24 ILE C CA 1
ATOM 6165 C C . ILE C 1 28 ? 149.18600 117.41400 142.59900 1.000 42.91000 24 ILE C C 1
ATOM 6166 O O . ILE C 1 28 ? 148.48300 117.60400 143.60000 1.000 42.91000 24 ILE C O 1
ATOM 6171 N N . GLY C 1 29 ? 148.68100 116.96500 141.44500 1.000 42.73000 25 GLY C N 1
ATOM 6172 C CA . GLY C 1 29 ? 147.26600 116.66000 141.34200 1.000 42.73000 25 GLY C CA 1
ATOM 6173 C C . GLY C 1 29 ? 146.84400 115.59500 142.33100 1.000 42.73000 25 GLY C C 1
ATOM 6174 O O . GLY C 1 29 ? 145.83500 115.75000 143.02600 1.000 42.73000 25 GLY C O 1
ATOM 6175 N N . ILE C 1 30 ? 147.68600 114.56800 142.49400 1.000 37.15000 26 ILE C N 1
ATOM 6176 C CA . ILE C 1 30 ? 147.40600 113.51000 143.45600 1.000 37.15000 26 ILE C CA 1
ATOM 6177 C C . ILE C 1 30 ? 147.38800 114.07100 144.87000 1.000 37.15000 26 ILE C C 1
ATOM 6178 O O . ILE C 1 30 ? 146.47700 113.77000 145.65300 1.000 37.15000 26 ILE C O 1
ATOM 6183 N N . ILE C 1 31 ? 148.32100 114.97700 145.19100 1.000 34.51000 27 ILE C N 1
ATOM 6184 C CA . ILE C 1 31 ? 148.32200 115.49600 146.55500 1.000 34.51000 27 ILE C CA 1
ATOM 6185 C C . ILE C 1 31 ? 147.17600 116.48400 146.72300 1.000 34.51000 27 ILE C C 1
ATOM 6186 O O . ILE C 1 31 ? 146.61500 116.62300 147.81700 1.000 34.51000 27 ILE C O 1
ATOM 6191 N N . LEU C 1 32 ? 146.71500 117.07600 145.61200 1.000 34.38000 28 LEU C N 1
ATOM 6192 C CA . LEU C 1 32 ? 145.54500 117.94100 145.69200 1.000 34.38000 28 LEU C CA 1
ATOM 6193 C C . LEU C 1 32 ? 144.27600 117.12400 145.87100 1.000 34.38000 28 LEU C C 1
ATOM 6194 O O . LEU C 1 32 ? 143.23700 117.67000 146.25600 1.000 34.38000 28 LEU C O 1
ATOM 6199 N N . ARG C 1 33 ? 144.34000 115.81800 145.60300 1.000 40.19000 29 ARG C N 1
ATOM 6200 C CA . ARG C 1 33 ? 143.21500 114.95400 145.93200 1.000 40.19000 29 ARG C CA 1
ATOM 6201 C C . ARG C 1 33 ? 143.37500 114.35400 147.32200 1.000 40.19000 29 ARG C C 1
ATOM 6202 O O . ARG C 1 33 ? 142.41300 113.82200 147.88600 1.000 40.19000 29 ARG C O 1
ATOM 6210 N N . ILE C 1 34 ? 144.58200 114.42400 147.89100 1.000 35.49000 30 ILE C N 1
ATOM 6211 C CA . ILE C 1 34 ? 144.80500 113.81100 149.19800 1.000 35.49000 30 ILE C CA 1
ATOM 6212 C C . ILE C 1 34 ? 144.28300 114.71600 150.30300 1.000 35.49000 30 ILE C C 1
ATOM 6213 O O . ILE C 1 34 ? 143.60400 114.26200 151.23300 1.000 35.49000 30 ILE C O 1
ATOM 6218 N N . SER C 1 35 ? 144.54800 116.01800 150.19400 1.000 33.42000 31 SER C N 1
ATOM 6219 C CA . SER C 1 35 ? 144.16200 116.97300 151.22300 1.000 33.42000 31 SER C CA 1
ATOM 6220 C C . SER C 1 35 ? 142.65900 117.19600 151.30300 1.000 33.42000 31 SER C C 1
ATOM 6221 O O . SER C 1 35 ? 142.18900 117.76400 152.29300 1.000 33.42000 31 SER C O 1
ATOM 6224 N N . GLY C 1 36 ? 141.89800 116.78200 150.29800 1.000 37.41000 32 GLY C N 1
ATOM 6225 C CA . GLY C 1 36 ? 140.46100 116.89300 150.36000 1.000 37.41000 32 GLY C CA 1
ATOM 6226 C C . GLY C 1 36 ? 139.84800 117.97000 149.49900 1.000 37.41000 32 GLY C C 1
ATOM 6227 O O . GLY C 1 36 ? 138.67000 118.29100 149.69300 1.000 37.41000 32 GLY C O 1
ATOM 6228 N N . HIS C 1 37 ? 140.59800 118.54000 148.56100 1.000 35.57000 33 HIS C N 1
ATOM 6229 C CA . HIS C 1 37 ? 140.02800 119.51400 147.64500 1.000 35.57000 33 HIS C CA 1
ATOM 6230 C C . HIS C 1 37 ? 139.05300 118.83400 146.68900 1.000 35.57000 33 HIS C C 1
ATOM 6231 O O . HIS C 1 37 ? 139.05700 117.61100 146.52400 1.000 35.57000 33 HIS C O 1
ATOM 6238 N N . TRP C 1 38 ? 138.19200 119.64200 146.07800 1.000 46.23000 34 TRP C N 1
ATOM 6239 C CA . TRP C 1 38 ? 137.17000 119.10000 145.19700 1.000 46.23000 34 TRP C CA 1
ATOM 6240 C C . TRP C 1 38 ? 137.81400 118.53700 143.93300 1.000 46.23000 34 TRP C C 1
ATOM 6241 O O . TRP C 1 38 ? 138.62100 119.21600 143.29200 1.000 46.23000 34 TRP C O 1
ATOM 6252 N N . PRO C 1 39 ? 137.49500 117.29500 143.56200 1.000 49.29000 35 PRO C N 1
ATOM 6253 C CA . PRO C 1 39 ? 138.21100 116.63900 142.46000 1.000 49.29000 35 PRO C CA 1
ATOM 6254 C C . PRO C 1 39 ? 137.79300 117.20100 141.11000 1.000 49.29000 35 PRO C C 1
ATOM 6255 O O . PRO C 1 39 ? 136.65000 117.03700 140.67700 1.000 49.29000 35 PRO C O 1
ATOM 6259 N N . PHE C 1 40 ? 138.73200 117.86300 140.44800 1.000 50.40000 36 PHE C N 1
ATOM 6260 C CA . PHE C 1 40 ? 138.57200 118.36200 139.09300 1.000 50.40000 36 PHE C CA 1
ATOM 6261 C C . PHE C 1 40 ? 139.28300 117.41300 138.13500 1.000 50.40000 36 PHE C C 1
ATOM 6262 O O . PHE C 1 40 ? 139.96100 116.47000 138.55000 1.000 50.40000 36 PHE C O 1
ATOM 6270 N N . ARG C 1 41 ? 139.12300 117.65800 136.84000 1.000 53.18000 37 ARG C N 1
ATOM 6271 C CA . ARG C 1 41 ? 139.73800 116.81300 135.82500 1.000 53.18000 37 ARG C CA 1
ATOM 6272 C C . ARG C 1 41 ? 141.15100 117.31200 135.55400 1.000 53.18000 37 ARG C C 1
ATOM 6273 O O . ARG C 1 41 ? 141.34300 118.41300 135.03000 1.000 53.18000 37 ARG C O 1
ATOM 6281 N N . LEU C 1 42 ? 142.13200 116.49400 135.91000 1.000 56.54000 38 LEU C N 1
ATOM 6282 C CA . LEU C 1 42 ? 143.53100 116.71000 135.58300 1.000 56.54000 38 LEU C CA 1
ATOM 6283 C C . LEU C 1 42 ? 143.75700 116.42800 134.09300 1.000 56.54000 38 LEU C C 1
ATOM 6284 O O . LEU C 1 42 ? 142.85500 115.93000 133.41600 1.000 56.54000 38 LEU C O 1
ATOM 6289 N N . PRO C 1 43 ? 144.93700 116.77400 133.54100 1.000 59.61000 39 PRO C N 1
ATOM 6290 C CA . PRO C 1 43 ? 145.19000 116.47000 132.11700 1.000 59.61000 39 PRO C CA 1
ATOM 6291 C C . PRO C 1 43 ? 145.11200 115.00100 131.70900 1.000 59.61000 39 PRO C C 1
ATOM 6292 O O . PRO C 1 43 ? 144.56400 114.71200 130.63900 1.000 59.61000 39 PRO C O 1
ATOM 6296 N N . HIS C 1 44 ? 145.64400 114.07000 132.49400 1.000 66.37000 40 HIS C N 1
ATOM 6297 C CA . HIS C 1 44 ? 145.75500 112.68600 132.02000 1.000 66.37000 40 HIS C CA 1
ATOM 6298 C C . HIS C 1 44 ? 144.56800 111.81300 132.43300 1.000 66.37000 40 HIS C C 1
ATOM 6299 O O . HIS C 1 44 ? 144.73400 110.71100 132.94900 1.000 66.37000 40 HIS C O 1
ATOM 6306 N N . GLU C 1 45 ? 143.34600 112.28100 132.18100 1.000 68.82000 41 GLU C N 1
ATOM 6307 C CA . GLU C 1 45 ? 142.12700 111.50700 132.43800 1.000 68.82000 41 GLU C CA 1
ATOM 6308 C C . GLU C 1 45 ? 141.23800 111.62000 131.20800 1.000 68.82000 41 GLU C C 1
ATOM 6309 O O . GLU C 1 45 ? 140.68300 112.68500 130.92800 1.000 68.82000 41 GLU C O 1
ATOM 6315 N N . LYS C 1 46 ? 141.10300 110.51500 130.47600 1.000 73.73000 42 LYS C N 1
ATOM 6316 C CA . LYS C 1 46 ? 140.28600 110.47300 129.27300 1.000 73.73000 42 LYS C CA 1
ATOM 6317 C C . LYS C 1 46 ? 139.03600 109.62500 129.46300 1.000 73.73000 42 LYS C C 1
ATOM 6318 O O . LYS C 1 46 ? 138.33500 109.33200 128.49100 1.000 73.73000 42 LYS C O 1
ATOM 6324 N N . ARG C 1 47 ? 138.74100 109.22600 130.70300 1.000 79.97000 43 ARG C N 1
ATOM 6325 C CA . ARG C 1 47 ? 137.57100 108.40900 130.99300 1.000 79.97000 43 ARG C CA 1
ATOM 6326 C C . ARG C 1 47 ? 136.67600 109.02300 132.06200 1.000 79.97000 43 ARG C C 1
ATOM 6327 O O . ARG C 1 47 ? 135.79500 108.32300 132.58000 1.000 79.97000 43 ARG C O 1
ATOM 6335 N N . ASN C 1 48 ? 136.89500 110.29900 132.40700 1.000 75.11000 44 ASN C N 1
ATOM 6336 C CA . ASN C 1 48 ? 136.04800 111.07500 133.32100 1.000 75.11000 44 ASN C CA 1
ATOM 6337 C C . ASN C 1 48 ? 135.95100 110.43000 134.70400 1.000 75.11000 44 ASN C C 1
ATOM 6338 O O . ASN C 1 48 ? 134.86700 110.28500 135.27200 1.000 75.11000 44 ASN C O 1
ATOM 6343 N N . GLN C 1 49 ? 137.09900 110.03800 135.25100 1.000 72.97000 45 GLN C N 1
ATOM 6344 C CA . GLN C 1 49 ? 137.13100 109.41500 136.56700 1.000 72.97000 45 GLN C CA 1
ATOM 6345 C C . GLN C 1 49 ? 137.18800 110.42500 137.70500 1.000 72.97000 45 GLN C C 1
ATOM 6346 O O . GLN C 1 49 ? 137.22300 110.02000 138.87200 1.000 72.97000 45 GLN C O 1
ATOM 6352 N N . HIS C 1 50 ? 137.19900 111.72000 137.40500 1.000 68.17000 46 HIS C N 1
ATOM 6353 C CA . HIS C 1 50 ? 137.12600 112.73400 138.44700 1.000 68.17000 46 HIS C CA 1
ATOM 6354 C C . HIS C 1 50 ? 135.71000 112.92700 138.97100 1.000 68.17000 46 HIS C C 1
ATOM 6355 O O . HIS C 1 50 ? 135.52900 113.60500 139.98600 1.000 68.17000 46 HIS C O 1
ATOM 6362 N N . LYS C 1 51 ? 134.71000 112.35300 138.30400 1.000 70.48000 47 LYS C N 1
ATOM 6363 C CA . LYS C 1 51 ? 133.33300 112.38700 138.77400 1.000 70.48000 47 LYS C CA 1
ATOM 6364 C C . LYS C 1 51 ? 132.91900 111.09100 139.45700 1.000 70.48000 47 LYS C C 1
ATOM 6365 O O . LYS C 1 51 ? 131.72100 110.86100 139.65000 1.000 70.48000 47 LYS C O 1
ATOM 6371 N N . SER C 1 52 ? 133.87800 110.23700 139.81500 1.000 69.19000 48 SER C N 1
ATOM 6372 C CA . SER C 1 52 ? 133.56700 109.01500 140.54500 1.000 69.19000 48 SER C CA 1
ATOM 6373 C C . SER C 1 52 ? 133.09100 109.34800 141.95200 1.000 69.19000 48 SER C C 1
ATOM 6374 O O . SER C 1 52 ? 133.51800 110.33800 142.54800 1.000 69.19000 48 SER C O 1
ATOM 6377 N N . LYS C 1 53 ? 132.20100 108.50800 142.48300 1.000 65.32000 49 LYS C N 1
ATOM 6378 C CA . LYS C 1 53 ? 131.57500 108.80300 143.76600 1.000 65.32000 49 LYS C CA 1
ATOM 6379 C C . LYS C 1 53 ? 132.52500 108.62000 144.94000 1.000 65.32000 49 LYS C C 1
ATOM 6380 O O . LYS C 1 53 ? 132.29900 109.22200 145.99600 1.000 65.32000 49 LYS C O 1
ATOM 6386 N N . PHE C 1 54 ? 133.57700 107.81300 144.77300 1.000 62.53000 50 PHE C N 1
ATOM 6387 C CA . PHE C 1 54 ? 134.53600 107.56000 145.84500 1.000 62.53000 50 PHE C CA 1
ATOM 6388 C C . PHE C 1 54 ? 135.23800 108.84500 146.27500 1.000 62.53000 50 PHE C C 1
ATOM 6389 O O . PHE C 1 54 ? 135.18800 109.23700 147.44900 1.000 62.53000 50 PHE C O 1
ATOM 6397 N N . ARG C 1 55 ? 135.87500 109.53000 145.32200 1.000 56.42000 51 ARG C N 1
ATOM 6398 C CA . ARG C 1 55 ? 136.54800 110.78500 145.63400 1.000 56.42000 51 ARG C CA 1
ATOM 6399 C C . ARG C 1 55 ? 135.54900 111.88000 145.99200 1.000 56.42000 51 ARG C C 1
ATOM 6400 O O . ARG C 1 55 ? 135.84600 112.75000 146.81800 1.000 56.42000 51 ARG C O 1
ATOM 6408 N N . GLN C 1 56 ? 134.34400 111.83000 145.41500 1.000 61.64000 52 GLN C N 1
ATOM 6409 C CA . GLN C 1 56 ? 133.34100 112.84700 145.71300 1.000 61.64000 52 GLN C CA 1
ATOM 6410 C C . GLN C 1 56 ? 132.77700 112.73900 147.12400 1.000 61.64000 52 GLN C C 1
ATOM 6411 O O . GLN C 1 56 ? 132.34000 113.75700 147.67100 1.000 61.64000 52 GLN C O 1
ATOM 6417 N N . VAL C 1 57 ? 132.76500 111.55100 147.73100 1.000 55.92000 53 VAL C N 1
ATOM 6418 C CA . VAL C 1 57 ? 132.43500 111.47300 149.15100 1.000 55.92000 53 VAL C CA 1
ATOM 6419 C C . VAL C 1 57 ? 133.66000 111.63100 150.04900 1.000 55.92000 53 VAL C C 1
ATOM 6420 O O . VAL C 1 57 ? 133.51900 112.15500 151.16500 1.000 55.92000 53 VAL C O 1
ATOM 6424 N N . TYR C 1 58 ? 134.85600 111.25500 149.58000 1.000 43.61000 54 TYR C N 1
ATOM 6425 C CA . TYR C 1 58 ? 136.06600 111.43000 150.38000 1.000 43.61000 54 TYR C CA 1
ATOM 6426 C C . TYR C 1 58 ? 136.36500 112.90800 150.61000 1.000 43.61000 54 TYR C C 1
ATOM 6427 O O . TYR C 1 58 ? 136.64400 113.33700 151.74000 1.000 43.61000 54 TYR C O 1
ATOM 6436 N N . SER C 1 59 ? 136.28700 113.70400 149.53900 1.000 43.19000 55 SER C N 1
ATOM 6437 C CA . SER C 1 59 ? 136.55100 115.13400 149.63200 1.000 43.19000 55 SER C CA 1
ATOM 6438 C C . SER C 1 59 ? 135.52600 115.83300 150.51100 1.000 43.19000 55 SER C C 1
ATOM 6439 O O . SER C 1 59 ? 135.87900 116.67100 151.34900 1.000 43.19000 55 SER C O 1
ATOM 6442 N N . CYS C 1 60 ? 134.25000 115.47600 150.35500 1.000 41.90000 56 CYS C N 1
ATOM 6443 C CA . CYS C 1 60 ? 133.20700 116.11900 151.14500 1.000 41.90000 56 CYS C CA 1
ATOM 6444 C C . CYS C 1 60 ? 133.30700 115.73400 152.61600 1.000 41.90000 56 CYS C C 1
ATOM 6445 O O . CYS C 1 60 ? 133.05900 116.56700 153.49400 1.000 41.90000 56 CYS C O 1
ATOM 6448 N N . LEU C 1 61 ? 133.71400 114.49100 152.90400 1.000 36.88000 57 LEU C N 1
ATOM 6449 C CA . LEU C 1 61 ? 133.88300 114.05800 154.28800 1.000 36.88000 57 LEU C CA 1
ATOM 6450 C C . LEU C 1 61 ? 135.04400 114.78200 154.96200 1.000 36.88000 57 LEU C C 1
ATOM 6451 O O . LEU C 1 61 ? 134.91800 115.24800 156.10500 1.000 36.88000 57 LEU C O 1
ATOM 6456 N N . VAL C 1 62 ? 136.17800 114.90200 154.26200 1.000 36.15000 58 VAL C N 1
ATOM 6457 C CA . VAL C 1 62 ? 137.31100 115.64500 154.81300 1.000 36.15000 58 VAL C CA 1
ATOM 6458 C C . VAL C 1 62 ? 136.95200 117.11900 154.98400 1.000 36.15000 58 VAL C C 1
ATOM 6459 O O . VAL C 1 62 ? 137.34900 117.76100 155.96500 1.000 36.15000 58 VAL C O 1
ATOM 6463 N N . ILE C 1 63 ? 136.11600 117.65000 154.08800 1.000 37.32000 59 ILE C N 1
ATOM 6464 C CA . ILE C 1 63 ? 135.74100 119.05900 154.16300 1.000 37.32000 59 ILE C CA 1
ATOM 6465 C C . ILE C 1 63 ? 134.81600 119.32400 155.35000 1.000 37.32000 59 ILE C C 1
ATOM 6466 O O . ILE C 1 63 ? 134.97800 120.32600 156.05800 1.000 37.32000 59 ILE C O 1
ATOM 6471 N N . THR C 1 64 ? 133.86200 118.42400 155.62600 1.000 41.39000 60 THR C N 1
ATOM 6472 C CA . THR C 1 64 ? 132.98600 118.68900 156.76900 1.000 41.39000 60 THR C CA 1
ATOM 6473 C C . THR C 1 64 ? 133.71500 118.43300 158.08500 1.000 41.39000 60 THR C C 1
ATOM 6474 O O . THR C 1 64 ? 133.43000 119.09500 159.09300 1.000 41.39000 60 THR C O 1
ATOM 6478 N N . LEU C 1 65 ? 134.68500 117.50500 158.08800 1.000 38.01000 61 LEU C N 1
ATOM 6479 C CA . LEU C 1 65 ? 135.56300 117.35300 159.24800 1.000 38.01000 61 LEU C CA 1
ATOM 6480 C C . LEU C 1 65 ? 136.36200 118.63000 159.49600 1.000 38.01000 61 LEU C C 1
ATOM 6481 O O . LEU C 1 65 ? 136.49100 119.09200 160.64000 1.000 38.01000 61 LEU C O 1
ATOM 6486 N N . GLY C 1 66 ? 136.86600 119.23400 158.42400 1.000 35.92000 62 GLY C N 1
ATOM 6487 C CA . GLY C 1 66 ? 137.56800 120.49400 158.51000 1.000 35.92000 62 GLY C CA 1
ATOM 6488 C C . GLY C 1 66 ? 136.72100 121.63200 159.02100 1.000 35.92000 62 GLY C C 1
ATOM 6489 O O . GLY C 1 66 ? 137.17300 122.44000 159.83700 1.000 35.92000 62 GLY C O 1
ATOM 6490 N N . PHE C 1 67 ? 135.47000 121.67800 158.56800 1.000 39.12000 63 PHE C N 1
ATOM 6491 C CA . PHE C 1 67 ? 134.58500 122.75800 158.97800 1.000 39.12000 63 PHE C CA 1
ATOM 6492 C C . PHE C 1 67 ? 134.17700 122.62000 160.43900 1.000 39.12000 63 PHE C C 1
ATOM 6493 O O . PHE C 1 67 ? 134.13700 123.62000 161.16500 1.000 39.12000 63 PHE C O 1
ATOM 6501 N N . ILE C 1 68 ? 133.91000 121.39400 160.90500 1.000 39.70000 64 ILE C N 1
ATOM 6502 C CA . ILE C 1 68 ? 133.52100 121.23700 162.30600 1.000 39.70000 64 ILE C CA 1
ATOM 6503 C C . ILE C 1 68 ? 134.71300 121.49600 163.23000 1.000 39.70000 64 ILE C C 1
ATOM 6504 O O . ILE C 1 68 ? 134.56000 122.11400 164.29300 1.000 39.70000 64 ILE C O 1
ATOM 6509 N N . THR C 1 69 ? 135.92900 121.12400 162.80200 1.000 41.13000 65 THR C N 1
ATOM 6510 C CA . THR C 1 69 ? 137.10200 121.38900 163.63500 1.000 41.13000 65 THR C CA 1
ATOM 6511 C C . THR C 1 69 ? 137.43200 122.88000 163.67700 1.000 41.13000 65 THR C C 1
ATOM 6512 O O . THR C 1 69 ? 137.71100 123.43300 164.75200 1.000 41.13000 65 THR C O 1
ATOM 6516 N N . CYS C 1 70 ? 137.36500 123.55700 162.52500 1.000 41.28000 66 CYS C N 1
ATOM 6517 C CA . CYS C 1 70 ? 137.63500 124.99100 162.49100 1.000 41.28000 66 CYS C CA 1
ATOM 6518 C C . CYS C 1 70 ? 136.56700 125.77400 163.24200 1.000 41.28000 66 CYS C C 1
ATOM 6519 O O . CYS C 1 70 ? 136.87300 126.77500 163.89600 1.000 41.28000 66 CYS C O 1
ATOM 6522 N N . SER C 1 71 ? 135.31500 125.30800 163.20600 1.000 46.68000 67 SER C N 1
ATOM 6523 C CA . SER C 1 71 ? 134.26000 125.99000 163.94700 1.000 46.68000 67 SER C CA 1
ATOM 6524 C C . SER C 1 71 ? 134.41500 125.78400 165.44800 1.000 46.68000 67 SER C C 1
ATOM 6525 O O . SER C 1 71 ? 134.14100 126.69900 166.23600 1.000 46.68000 67 SER C O 1
ATOM 6528 N N . CYS C 1 72 ? 134.86900 124.59500 165.86200 1.000 50.10000 68 CYS C N 1
ATOM 6529 C CA . CYS C 1 72 ? 135.14900 124.35500 167.27500 1.000 50.10000 68 CYS C CA 1
ATOM 6530 C C . CYS C 1 72 ? 136.27400 125.25500 167.77000 1.000 50.10000 68 CYS C C 1
ATOM 6531 O O . CYS C 1 72 ? 136.16300 125.88300 168.83100 1.000 50.10000 68 CYS C O 1
ATOM 6534 N N . TYR C 1 73 ? 137.35300 125.36200 166.99200 1.000 46.16000 69 TYR C N 1
ATOM 6535 C CA . TYR C 1 73 ? 138.46800 126.20900 167.40800 1.000 46.16000 69 TYR C CA 1
ATOM 6536 C C . TYR C 1 73 ? 138.13400 127.69200 167.27400 1.000 46.16000 69 TYR C C 1
ATOM 6537 O O . TYR C 1 73 ? 138.78400 128.53600 167.89900 1.000 46.16000 69 TYR C O 1
ATOM 6546 N N . CYS C 1 74 ? 137.13000 128.03200 166.46200 1.000 49.16000 70 CYS C N 1
ATOM 6547 C CA . CYS C 1 74 ? 136.75000 129.43300 166.32100 1.000 49.16000 70 CYS C CA 1
ATOM 6548 C C . CYS C 1 74 ? 135.83000 129.87900 167.44900 1.000 49.16000 70 CYS C C 1
ATOM 6549 O O . CYS C 1 74 ? 135.96100 131.00000 167.95200 1.000 49.16000 70 CYS C O 1
ATOM 6552 N N . ILE C 1 75 ? 134.88700 129.02700 167.86300 1.000 54.90000 71 ILE C N 1
ATOM 6553 C CA . ILE C 1 75 ? 134.04100 129.39400 168.99800 1.000 54.90000 71 ILE C CA 1
ATOM 6554 C C . ILE C 1 75 ? 134.78500 129.17300 170.30700 1.000 54.90000 71 ILE C C 1
ATOM 6555 O O . ILE C 1 75 ? 134.35800 129.64700 171.36600 1.000 54.90000 71 ILE C O 1
ATOM 6560 N N . GLY C 1 76 ? 135.90300 128.44400 170.26200 1.000 55.64000 72 GLY C N 1
ATOM 6561 C CA . GLY C 1 76 ? 136.79200 128.41300 171.41100 1.000 55.64000 72 GLY C CA 1
ATOM 6562 C C . GLY C 1 76 ? 137.45400 129.75400 171.66700 1.000 55.64000 72 GLY C C 1
ATOM 6563 O O . GLY C 1 76 ? 137.77800 130.09000 172.80900 1.000 55.64000 72 GLY C O 1
ATOM 6564 N N . LEU C 1 77 ? 137.66600 130.53800 170.61000 1.000 49.62000 73 LEU C N 1
ATOM 6565 C CA . LEU C 1 77 ? 138.25700 131.86400 170.73700 1.000 49.62000 73 LEU C CA 1
ATOM 6566 C C . LEU C 1 77 ? 137.31700 132.87400 171.38100 1.000 49.62000 73 LEU C C 1
ATOM 6567 O O . LEU C 1 77 ? 137.78300 133.71600 172.15500 1.000 49.62000 73 LEU C O 1
ATOM 6572 N N . CYS C 1 78 ? 136.01600 132.81100 171.10700 1.000 59.86000 74 CYS C N 1
ATOM 6573 C CA . CYS C 1 78 ? 135.07000 133.78000 171.64500 1.000 59.86000 74 CYS C CA 1
ATOM 6574 C C . CYS C 1 78 ? 134.80500 133.59400 173.13200 1.000 59.86000 74 CYS C C 1
ATOM 6575 O O . CYS C 1 78 ? 134.39600 134.54400 173.80600 1.000 59.86000 74 CYS C O 1
ATOM 6578 N N . LEU C 1 79 ? 135.02300 132.39300 173.66200 1.000 61.22000 75 LEU C N 1
ATOM 6579 C CA . LEU C 1 79 ? 134.90900 132.15100 175.10000 1.000 61.22000 75 LEU C CA 1
ATOM 6580 C C . LEU C 1 79 ? 136.28600 132.22600 175.76200 1.000 61.22000 75 LEU C C 1
ATOM 6581 O O . LEU C 1 79 ? 136.76400 131.28900 176.39900 1.000 61.22000 75 LEU C O 1
ATOM 6586 N N . SER C 1 80 ? 136.92400 133.38100 175.59200 1.000 61.66000 76 SER C N 1
ATOM 6587 C CA . SER C 1 80 ? 138.24800 133.64500 176.14000 1.000 61.66000 76 SER C CA 1
ATOM 6588 C C . SER C 1 80 ? 138.11800 134.65300 177.27000 1.000 61.66000 76 SER C C 1
ATOM 6589 O O . SER C 1 80 ? 137.75100 135.80900 177.03500 1.000 61.66000 76 SER C O 1
ATOM 6592 N N . GLU C 1 81 ? 138.42000 134.21500 178.49200 1.000 65.60000 77 GLU C N 1
ATOM 6593 C CA . GLU C 1 81 ? 138.33900 135.11400 179.63600 1.000 65.60000 77 GLU C CA 1
ATOM 6594 C C . GLU C 1 81 ? 139.49700 136.10400 179.63900 1.000 65.60000 77 GLU C C 1
ATOM 6595 O O . GLU C 1 81 ? 139.28900 137.31900 179.54400 1.000 65.60000 77 GLU C O 1
ATOM 6601 N N . SER C 1 82 ? 140.72300 135.60200 179.73600 1.000 61.46000 78 SER C N 1
ATOM 6602 C CA . SER C 1 82 ? 141.90900 136.44000 179.78500 1.000 61.46000 78 SER C CA 1
ATOM 6603 C C . SER C 1 82 ? 142.42100 136.67700 178.37400 1.000 61.46000 78 SER C C 1
ATOM 6604 O O . SER C 1 82 ? 141.93800 136.08500 177.40800 1.000 61.46000 78 SER C O 1
ATOM 6607 N N . ILE C 1 83 ? 143.41600 137.55800 178.26500 1.000 54.13000 79 ILE C N 1
ATOM 6608 C CA . ILE C 1 83 ? 144.00900 137.83900 176.96100 1.000 54.13000 79 ILE C CA 1
ATOM 6609 C C . ILE C 1 83 ? 144.95900 136.71400 176.56000 1.000 54.13000 79 ILE C C 1
ATOM 6610 O O . ILE C 1 83 ? 145.25800 136.52300 175.37400 1.000 54.13000 79 ILE C O 1
ATOM 6615 N N . ALA C 1 84 ? 145.40700 135.91700 177.53600 1.000 56.80000 80 ALA C N 1
ATOM 6616 C CA . ALA C 1 84 ? 146.35900 134.84900 177.24500 1.000 56.80000 80 ALA C CA 1
ATOM 6617 C C . ALA C 1 84 ? 145.69700 133.70200 176.49400 1.000 56.80000 80 ALA C C 1
ATOM 6618 O O . ALA C 1 84 ? 146.27700 133.16000 175.54800 1.000 56.80000 80 ALA C O 1
ATOM 6620 N N . GLN C 1 85 ? 144.47700 133.32900 176.88700 1.000 55.59000 81 GLN C N 1
ATOM 6621 C CA . GLN C 1 85 ? 143.77100 132.26100 176.18400 1.000 55.59000 81 GLN C CA 1
ATOM 6622 C C . GLN C 1 85 ? 143.37600 132.69900 174.78100 1.000 55.59000 81 GLN C C 1
ATOM 6623 O O . GLN C 1 85 ? 143.40900 131.89900 173.83600 1.000 55.59000 81 GLN C O 1
ATOM 6629 N N . ALA C 1 86 ? 143.03000 133.97900 174.62300 1.000 48.93000 82 ALA C N 1
ATOM 6630 C CA . ALA C 1 86 ? 142.71000 134.51200 173.30500 1.000 48.93000 82 ALA C CA 1
ATOM 6631 C C . ALA C 1 86 ? 143.93200 134.49200 172.39800 1.000 48.93000 82 ALA C C 1
ATOM 6632 O O . ALA C 1 86 ? 143.86700 134.00400 171.26300 1.000 48.93000 82 ALA C O 1
ATOM 6634 N N . LEU C 1 87 ? 145.06800 134.99300 172.89300 1.000 45.94000 83 LEU C N 1
ATOM 6635 C CA . LEU C 1 87 ? 146.30200 134.95800 172.11600 1.000 45.94000 83 LEU C CA 1
ATOM 6636 C C . LEU C 1 87 ? 146.81500 133.54500 171.88600 1.000 45.94000 83 LEU C C 1
ATOM 6637 O O . LEU C 1 87 ? 147.55600 133.32500 170.92500 1.000 45.94000 83 LEU C O 1
ATOM 6642 N N . ASN C 1 88 ? 146.43800 132.58800 172.72800 1.000 48.51000 84 ASN C N 1
ATOM 6643 C CA . ASN C 1 88 ? 146.79100 131.19800 172.49200 1.000 48.51000 84 ASN C CA 1
ATOM 6644 C C . ASN C 1 88 ? 145.91600 130.55500 171.42700 1.000 48.51000 84 ASN C C 1
ATOM 6645 O O . ASN C 1 88 ? 146.39200 129.68900 170.68400 1.000 48.51000 84 ASN C O 1
ATOM 6650 N N . ASN C 1 89 ? 144.64900 130.95800 171.33600 1.000 45.17000 85 ASN C N 1
ATOM 6651 C CA . ASN C 1 89 ? 143.76700 130.45100 170.29300 1.000 45.17000 85 ASN C CA 1
ATOM 6652 C C . ASN C 1 89 ? 143.96700 131.14100 168.95100 1.000 45.17000 85 ASN C C 1
ATOM 6653 O O . ASN C 1 89 ? 143.52800 130.59600 167.92700 1.000 45.17000 85 ASN C O 1
ATOM 6658 N N . ILE C 1 90 ? 144.59900 132.32400 168.95100 1.000 38.07000 86 ILE C N 1
ATOM 6659 C CA . ILE C 1 90 ? 144.75200 133.12700 167.73500 1.000 38.07000 86 ILE C CA 1
ATOM 6660 C C . ILE C 1 90 ? 145.52000 132.37200 166.65400 1.000 38.07000 86 ILE C C 1
ATOM 6661 O O . ILE C 1 90 ? 145.12000 132.38100 165.48600 1.000 38.07000 86 ILE C O 1
ATOM 6666 N N . THR C 1 91 ? 146.58900 131.66400 167.02800 1.000 36.25000 87 THR C N 1
ATOM 6667 C CA . THR C 1 91 ? 147.46400 131.02600 166.04100 1.000 36.25000 87 THR C CA 1
ATOM 6668 C C . THR C 1 91 ? 146.75400 129.88800 165.30500 1.000 36.25000 87 THR C C 1
ATOM 6669 O O . THR C 1 91 ? 146.74800 129.82500 164.06400 1.000 36.25000 87 THR C O 1
ATOM 6673 N N . VAL C 1 92 ? 146.13700 128.98300 166.06300 1.000 35.25000 88 VAL C N 1
ATOM 6674 C CA . VAL C 1 92 ? 145.48000 127.83600 165.45200 1.000 35.25000 88 VAL C CA 1
ATOM 6675 C C . VAL C 1 92 ? 144.21100 128.25800 164.72100 1.000 35.25000 88 VAL C C 1
ATOM 6676 O O . VAL C 1 92 ? 143.90500 127.72800 163.64500 1.000 35.25000 88 VAL C O 1
ATOM 6680 N N . THR C 1 93 ? 143.46600 129.23000 165.26700 1.000 33.84000 89 THR C N 1
ATOM 6681 C CA . THR C 1 93 ? 142.27900 129.71600 164.56900 1.000 33.84000 89 THR C CA 1
ATOM 6682 C C . THR C 1 93 ? 142.66100 130.43400 163.27700 1.000 33.84000 89 THR C C 1
ATOM 6683 O O . THR C 1 93 ? 141.98500 130.27900 162.25100 1.000 33.84000 89 THR C O 1
ATOM 6687 N N . SER C 1 94 ? 143.78400 131.16200 163.30200 1.000 29.56000 90 SER C N 1
ATOM 6688 C CA . SER C 1 94 ? 144.37400 131.77400 162.11500 1.000 29.56000 90 SER C CA 1
ATOM 6689 C C . SER C 1 94 ? 144.62800 130.75800 161.01200 1.000 29.56000 90 SER C C 1
ATOM 6690 O O . SER C 1 94 ? 144.11600 130.90000 159.89000 1.000 29.56000 90 SER C O 1
ATOM 6693 N N . TYR C 1 95 ? 145.40800 129.71700 161.31700 1.000 29.55000 91 TYR C N 1
ATOM 6694 C CA . TYR C 1 95 ? 145.74000 128.73400 160.28700 1.000 29.55000 91 TYR C CA 1
ATOM 6695 C C . TYR C 1 95 ? 144.50900 127.95700 159.83100 1.000 29.55000 91 TYR C C 1
ATOM 6696 O O . TYR C 1 95 ? 144.38300 127.60900 158.64600 1.000 29.55000 91 TYR C O 1
ATOM 6705 N N . PHE C 1 96 ? 143.56100 127.72400 160.74000 1.000 30.31000 92 PHE C N 1
ATOM 6706 C CA . PHE C 1 96 ? 142.41300 126.90100 160.38500 1.000 30.31000 92 PHE C CA 1
ATOM 6707 C C . PHE C 1 96 ? 141.43900 127.66600 159.49800 1.000 30.31000 92 PHE C C 1
ATOM 6708 O O . PHE C 1 96 ? 140.87700 127.09800 158.55400 1.000 30.31000 92 PHE C O 1
ATOM 6716 N N . LEU C 1 97 ? 141.26200 128.96800 159.73700 1.000 26.80000 93 LEU C N 1
ATOM 6717 C CA . LEU C 1 97 ? 140.38600 129.72200 158.84600 1.000 26.80000 93 LEU C CA 1
ATOM 6718 C C . LEU C 1 97 ? 141.09500 130.05900 157.53700 1.000 26.80000 93 LEU C C 1
ATOM 6719 O O . LEU C 1 97 ? 140.43600 130.26300 156.51000 1.000 26.80000 93 LEU C O 1
ATOM 6724 N N . GLN C 1 98 ? 142.43800 130.07900 157.54100 1.000 25.44000 94 GLN C N 1
ATOM 6725 C CA . GLN C 1 98 ? 143.17600 130.10500 156.27600 1.000 25.44000 94 GLN C CA 1
ATOM 6726 C C . GLN C 1 98 ? 142.85000 128.88800 155.42300 1.000 25.44000 94 GLN C C 1
ATOM 6727 O O . GLN C 1 98 ? 142.53200 129.01500 154.23100 1.000 25.44000 94 GLN C O 1
ATOM 6733 N N . SER C 1 99 ? 142.91200 127.69800 156.02600 1.000 28.35000 95 SER C N 1
ATOM 6734 C CA . SER C 1 99 ? 142.58000 126.47700 155.29600 1.000 28.35000 95 SER C CA 1
ATOM 6735 C C . SER C 1 99 ? 141.10900 126.44400 154.89300 1.000 28.35000 95 SER C C 1
ATOM 6736 O O . SER C 1 99 ? 140.75800 125.88200 153.85100 1.000 28.35000 95 SER C O 1
ATOM 6739 N N . CYS C 1 100 ? 140.23600 127.04600 155.70500 1.000 28.32000 96 CYS C N 1
ATOM 6740 C CA . CYS C 1 100 ? 138.81300 127.10300 155.37300 1.000 28.32000 96 CYS C CA 1
ATOM 6741 C C . CYS C 1 100 ? 138.56100 127.96600 154.13900 1.000 28.32000 96 CYS C C 1
ATOM 6742 O O . CYS C 1 100 ? 137.79200 127.58400 153.24200 1.000 28.32000 96 CYS C O 1
ATOM 6745 N N . VAL C 1 101 ? 139.19900 129.14100 154.08400 1.000 22.95000 97 VAL C N 1
ATOM 6746 C CA . VAL C 1 101 ? 139.08600 130.00700 152.91200 1.000 22.95000 97 VAL C CA 1
ATOM 6747 C C . VAL C 1 101 ? 139.67000 129.31800 151.68400 1.000 22.95000 97 VAL C C 1
ATOM 6748 O O . VAL C 1 101 ? 139.11400 129.41300 150.58100 1.000 22.95000 97 VAL C O 1
ATOM 6752 N N . CYS C 1 102 ? 140.76300 128.56600 151.86500 1.000 26.39000 98 CYS C N 1
ATOM 6753 C CA . CYS C 1 102 ? 141.34200 127.82000 150.74700 1.000 26.39000 98 CYS C CA 1
ATOM 6754 C C . CYS C 1 102 ? 140.39800 126.73100 150.24300 1.000 26.39000 98 CYS C C 1
ATOM 6755 O O . CYS C 1 102 ? 140.25600 126.54100 149.02800 1.000 26.39000 98 CYS C O 1
ATOM 6758 N N . TYR C 1 103 ? 139.71900 126.03600 151.16200 1.000 28.18000 99 TYR C N 1
ATOM 6759 C CA . TYR C 1 103 ? 138.76100 124.99800 150.78300 1.000 28.18000 99 TYR C CA 1
ATOM 6760 C C . TYR C 1 103 ? 137.59800 125.57900 149.99000 1.000 28.18000 99 TYR C C 1
ATOM 6761 O O . TYR C 1 103 ? 137.20800 125.03200 148.95100 1.000 28.18000 99 TYR C O 1
ATOM 6770 N N . VAL C 1 104 ? 137.04100 126.69900 150.46100 1.000 27.23000 100 VAL C N 1
ATOM 6771 C CA . VAL C 1 104 ? 135.90900 127.31400 149.76700 1.000 27.23000 100 VAL C CA 1
ATOM 6772 C C . VAL C 1 104 ? 136.33600 127.84800 148.40100 1.000 27.23000 100 VAL C C 1
ATOM 6773 O O . VAL C 1 104 ? 135.64400 127.64400 147.39200 1.000 27.23000 100 VAL C O 1
ATOM 6777 N N . SER C 1 105 ? 137.50500 128.49500 148.33800 1.000 26.53000 101 SER C N 1
ATOM 6778 C CA . SER C 1 105 ? 137.96200 129.09500 147.08800 1.000 26.53000 101 SER C CA 1
ATOM 6779 C C . SER C 1 105 ? 138.35800 128.03600 146.06500 1.000 26.53000 101 SER C C 1
ATOM 6780 O O . SER C 1 105 ? 138.33000 128.29800 144.85700 1.000 26.53000 101 SER C O 1
ATOM 6783 N N . PHE C 1 106 ? 138.72500 126.83700 146.51700 1.000 28.76000 102 PHE C N 1
ATOM 6784 C CA . PHE C 1 106 ? 138.97000 125.77400 145.55000 1.000 28.76000 102 PHE C CA 1
ATOM 6785 C C . PHE C 1 106 ? 137.71500 124.98400 145.20900 1.000 28.76000 102 PHE C C 1
ATOM 6786 O O . PHE C 1 106 ? 137.68300 124.34200 144.15500 1.000 28.76000 102 PHE C O 1
ATOM 6794 N N . ILE C 1 107 ? 136.69600 125.00200 146.06400 1.000 30.70000 103 ILE C N 1
ATOM 6795 C CA . ILE C 1 107 ? 135.41200 124.42000 145.69100 1.000 30.70000 103 ILE C CA 1
ATOM 6796 C C . ILE C 1 107 ? 134.71200 125.26000 144.62500 1.000 30.70000 103 ILE C C 1
ATOM 6797 O O . ILE C 1 107 ? 134.18500 124.70400 143.65400 1.000 30.70000 103 ILE C O 1
ATOM 6802 N N . ILE C 1 108 ? 134.73100 126.58800 144.77200 1.000 32.60000 104 ILE C N 1
ATOM 6803 C CA . ILE C 1 108 ? 133.99200 127.46500 143.86200 1.000 32.60000 104 ILE C CA 1
ATOM 6804 C C . ILE C 1 108 ? 134.58300 127.41400 142.45700 1.000 32.60000 104 ILE C C 1
ATOM 6805 O O . ILE C 1 108 ? 133.88100 127.13600 141.47900 1.000 32.60000 104 ILE C O 1
ATOM 6810 N N . ASN C 1 109 ? 135.88100 127.67400 142.33700 1.000 33.58000 105 ASN C N 1
ATOM 6811 C CA . ASN C 1 109 ? 136.53100 127.74900 141.03100 1.000 33.58000 105 ASN C CA 1
ATOM 6812 C C . ASN C 1 109 ? 137.20700 126.41900 140.70200 1.000 33.58000 105 ASN C C 1
ATOM 6813 O O . ASN C 1 109 ? 138.42600 126.30800 140.59300 1.000 33.58000 105 ASN C O 1
ATOM 6818 N N . SER C 1 110 ? 136.37600 125.39500 140.53700 1.000 36.30000 106 SER C N 1
ATOM 6819 C CA . SER C 1 110 ? 136.84500 124.09500 140.08400 1.000 36.30000 106 SER C CA 1
ATOM 6820 C C . SER C 1 110 ? 136.88900 123.98800 138.56900 1.000 36.30000 106 SER C C 1
ATOM 6821 O O . SER C 1 110 ? 137.20100 122.91600 138.04400 1.000 36.30000 106 SER C O 1
ATOM 6824 N N . ARG C 1 111 ? 136.57400 125.06900 137.86100 1.000 39.99000 107 ARG C N 1
ATOM 6825 C CA . ARG C 1 111 ? 136.63200 125.10900 136.40800 1.000 39.99000 107 ARG C CA 1
ATOM 6826 C C . ARG C 1 111 ? 137.87300 125.81000 135.88200 1.000 39.99000 107 ARG C C 1
ATOM 6827 O O . ARG C 1 111 ? 138.39700 125.41400 134.84000 1.000 39.99000 107 ARG C O 1
ATOM 6835 N N . LYS C 1 112 ? 138.37200 126.82300 136.59200 1.000 33.15000 108 LYS C N 1
ATOM 6836 C CA . LYS C 1 112 ? 139.57500 127.51200 136.14200 1.000 33.15000 108 LYS C CA 1
ATOM 6837 C C . LYS C 1 112 ? 140.82600 126.70300 136.46100 1.000 33.15000 108 LYS C C 1
ATOM 6838 O O . LYS C 1 112 ? 141.87400 126.89600 135.83400 1.000 33.15000 108 LYS C O 1
ATOM 6844 N N . LEU C 1 113 ? 140.73400 125.78500 137.42600 1.000 32.70000 109 LEU C N 1
ATOM 6845 C CA . LEU C 1 113 ? 141.86300 124.91500 137.73700 1.000 32.70000 109 LEU C CA 1
ATOM 6846 C C . LEU C 1 113 ? 142.11200 123.91900 136.61200 1.000 32.70000 109 LEU C C 1
ATOM 6847 O O . LEU C 1 113 ? 143.24500 123.47200 136.40200 1.000 32.70000 109 LEU C O 1
ATOM 6852 N N . GLU C 1 114 ? 141.05200 123.56800 135.87900 1.000 37.49000 110 GLU C N 1
ATOM 6853 C CA . GLU C 1 114 ? 141.19100 122.80500 134.64300 1.000 37.49000 110 GLU C CA 1
ATOM 6854 C C . GLU C 1 114 ? 142.08700 123.53200 133.64700 1.000 37.49000 110 GLU C C 1
ATOM 6855 O O . GLU C 1 114 ? 143.01400 122.94300 133.07900 1.000 37.49000 110 GLU C O 1
ATOM 6861 N N . THR C 1 115 ? 141.83700 124.82900 133.45000 1.000 32.47000 111 THR C N 1
ATOM 6862 C CA . THR C 1 115 ? 142.64200 125.62800 132.53000 1.000 32.47000 111 THR C CA 1
ATOM 6863 C C . THR C 1 115 ? 144.06400 125.79800 133.04900 1.000 32.47000 111 THR C C 1
ATOM 6864 O O . THR C 1 115 ? 145.02700 125.80600 132.27300 1.000 32.47000 111 THR C O 1
ATOM 6868 N N . LEU C 1 116 ? 144.21400 125.91900 134.37000 1.000 27.83000 112 LEU C N 1
ATOM 6869 C CA . LEU C 1 116 ? 145.54200 126.08600 134.95100 1.000 27.83000 112 LEU C CA 1
ATOM 6870 C C . LEU C 1 116 ? 146.38100 124.82500 134.81100 1.000 27.83000 112 LEU C C 1
ATOM 6871 O O . LEU C 1 116 ? 147.58800 124.89900 134.56000 1.000 27.83000 112 LEU C O 1
ATOM 6876 N N . PHE C 1 117 ? 145.76300 123.65500 134.96100 1.000 32.24000 113 PHE C N 1
ATOM 6877 C CA . PHE C 1 117 ? 146.50900 122.41900 134.76500 1.000 32.24000 113 PHE C CA 1
ATOM 6878 C C . PHE C 1 117 ? 146.66600 122.09700 133.28600 1.000 32.24000 113 PHE C C 1
ATOM 6879 O O . PHE C 1 117 ? 147.53400 121.30500 132.90500 1.000 32.24000 113 PHE C O 1
ATOM 6887 N N . ASN C 1 118 ? 145.83500 122.70100 132.43400 1.000 37.06000 114 ASN C N 1
ATOM 6888 C CA . ASN C 1 118 ? 146.06000 122.58700 130.99900 1.000 37.06000 114 ASN C CA 1
ATOM 6889 C C . ASN C 1 118 ? 147.19000 123.50000 130.54400 1.000 37.06000 114 ASN C C 1
ATOM 6890 O O . ASN C 1 118 ? 147.80000 123.26600 129.49700 1.000 37.06000 114 ASN C O 1
ATOM 6895 N N . TYR C 1 119 ? 147.47600 124.55500 131.31000 1.000 32.28000 115 TYR C N 1
ATOM 6896 C CA . TYR C 1 119 ? 148.55900 125.45300 130.92300 1.000 32.28000 115 TYR C CA 1
ATOM 6897 C C . TYR C 1 119 ? 149.92000 124.80200 131.12100 1.000 32.28000 115 TYR C C 1
ATOM 6898 O O . TYR C 1 119 ? 150.73400 124.76000 130.19200 1.000 32.28000 115 TYR C O 1
ATOM 6907 N N . LEU C 1 120 ? 150.19000 124.29000 132.32300 1.000 33.80000 116 LEU C N 1
ATOM 6908 C CA . LEU C 1 120 ? 151.48700 123.70200 132.63900 1.000 33.80000 116 LEU C CA 1
ATOM 6909 C C . LEU C 1 120 ? 151.61100 122.24700 132.19600 1.000 33.80000 116 LEU C C 1
ATOM 6910 O O . LEU C 1 120 ? 152.50800 121.53700 132.66600 1.000 33.80000 116 LEU C O 1
ATOM 6915 N N . PHE C 1 121 ? 150.73800 121.78100 131.30200 1.000 46.04000 117 PHE C N 1
ATOM 6916 C CA . PHE C 1 121 ? 150.90900 120.48600 130.66500 1.000 46.04000 117 PHE C CA 1
ATOM 6917 C C . PHE C 1 121 ? 151.48200 120.57500 129.26100 1.000 46.04000 117 PHE C C 1
ATOM 6918 O O . PHE C 1 121 ? 152.34900 119.76400 128.92000 1.000 46.04000 117 PHE C O 1
ATOM 6926 N N . GLU C 1 122 ? 151.02400 121.52800 128.43500 1.000 48.82000 118 GLU C N 1
ATOM 6927 C CA . GLU C 1 122 ? 151.67600 121.84600 127.16300 1.000 48.82000 118 GLU C CA 1
ATOM 6928 C C . GLU C 1 122 ? 151.86400 123.37100 127.14500 1.000 48.82000 118 GLU C C 1
ATOM 6929 O O . GLU C 1 122 ? 150.94300 124.16500 127.35800 1.000 48.82000 118 GLU C O 1
ATOM 6935 N N . ASN C 1 123 ? 153.11700 123.78900 127.00100 1.000 50.60000 119 ASN C N 1
ATOM 6936 C CA . ASN C 1 123 ? 153.48500 125.19800 127.03800 1.000 50.60000 119 ASN C CA 1
ATOM 6937 C C . ASN C 1 123 ? 154.65100 125.48800 126.10300 1.000 50.60000 119 ASN C C 1
ATOM 6938 O O . ASN C 1 123 ? 155.45500 126.38500 126.36600 1.000 50.60000 119 ASN C O 1
ATOM 6943 N N . GLU C 1 124 ? 154.75300 124.72400 125.01600 1.000 55.13000 120 GLU C N 1
ATOM 6944 C CA . GLU C 1 124 ? 155.92400 124.77400 124.15000 1.000 55.13000 120 GLU C CA 1
ATOM 6945 C C . GLU C 1 124 ? 156.01800 126.11000 123.42900 1.000 55.13000 120 GLU C C 1
ATOM 6946 O O . GLU C 1 124 ? 155.14100 126.47200 122.64000 1.000 55.13000 120 GLU C O 1
ATOM 6952 N N . VAL C 1 125 ? 157.08300 126.84600 123.71600 1.000 55.78000 121 VAL C N 1
ATOM 6953 C CA . VAL C 1 125 ? 157.32000 128.13300 123.07900 1.000 55.78000 121 VAL C CA 1
ATOM 6954 C C . VAL C 1 125 ? 157.98500 127.90600 121.73100 1.000 55.78000 121 VAL C C 1
ATOM 6955 O O . VAL C 1 125 ? 158.98000 127.18100 121.61700 1.000 55.78000 121 VAL C O 1
ATOM 6959 N N . VAL C 1 126 ? 157.44000 128.53600 120.69700 1.000 55.22000 122 VAL C N 1
ATOM 6960 C CA . VAL C 1 126 ? 157.92300 128.37000 119.33400 1.000 55.22000 122 VAL C CA 1
ATOM 6961 C C . VAL C 1 126 ? 158.88300 129.50700 119.02400 1.000 55.22000 122 VAL C C 1
ATOM 6962 O O . VAL C 1 126 ? 158.50900 130.68300 119.10100 1.000 55.22000 122 VAL C O 1
ATOM 6966 N N . GLY C 1 127 ? 160.12000 129.15600 118.67500 1.000 69.02000 123 GLY C N 1
ATOM 6967 C CA . GLY C 1 127 ? 161.13200 130.11400 118.29200 1.000 69.02000 123 GLY C CA 1
ATOM 6968 C C . GLY C 1 127 ? 162.41800 130.02800 119.08600 1.000 69.02000 123 GLY C C 1
ATOM 6969 O O . GLY C 1 127 ? 163.48600 130.33200 118.53800 1.000 69.02000 123 GLY C O 1
ATOM 6970 N N . CYS C 1 128 ? 162.35200 129.62700 120.35000 1.000 71.08000 124 CYS C N 1
ATOM 6971 C CA . CYS C 1 128 ? 163.54700 129.60900 121.18100 1.000 71.08000 124 CYS C CA 1
ATOM 6972 C C . CYS C 1 128 ? 164.44600 128.43900 120.78500 1.000 71.08000 124 CYS C C 1
ATOM 6973 O O . CYS C 1 128 ? 163.95600 127.42100 120.28200 1.000 71.08000 124 CYS C O 1
ATOM 6976 N N . PRO C 1 129 ? 165.76200 128.56100 120.96100 1.000 79.74000 125 PRO C N 1
ATOM 6977 C CA . PRO C 1 129 ? 166.65100 127.43400 120.65700 1.000 79.74000 125 PRO C CA 1
ATOM 6978 C C . PRO C 1 129 ? 166.50100 126.31500 121.67800 1.000 79.74000 125 PRO C C 1
ATOM 6979 O O . PRO C 1 129 ? 166.03400 126.52700 122.79800 1.000 79.74000 125 PRO C O 1
ATOM 6983 N N . ARG C 1 130 ? 166.91100 125.11100 121.27400 1.000 86.86000 126 ARG C N 1
ATOM 6984 C CA . ARG C 1 130 ? 166.74300 123.94200 122.13100 1.000 86.86000 126 ARG C CA 1
ATOM 6985 C C . ARG C 1 130 ? 167.74500 123.94000 123.27900 1.000 86.86000 126 ARG C C 1
ATOM 6986 O O . ARG C 1 130 ? 167.45200 123.42500 124.36800 1.000 86.86000 126 ARG C O 1
ATOM 6994 N N . GLY C 1 131 ? 168.93100 124.50600 123.05400 1.000 84.27000 127 GLY C N 1
ATOM 6995 C CA . GLY C 1 131 ? 169.97600 124.55300 124.05900 1.000 84.27000 127 GLY C CA 1
ATOM 6996 C C . GLY C 1 131 ? 169.60000 125.39000 125.26300 1.000 84.27000 127 GLY C C 1
ATOM 6997 O O . GLY C 1 131 ? 170.07900 125.15000 126.37500 1.000 84.27000 127 GLY C O 1
ATOM 6998 N N . TYR C 1 132 ? 168.73700 126.37800 125.04700 1.000 68.97000 128 TYR C N 1
ATOM 6999 C CA . TYR C 1 132 ? 168.12200 127.12500 126.13200 1.000 68.97000 128 TYR C CA 1
ATOM 7000 C C . TYR C 1 132 ? 166.97100 126.37400 126.78200 1.000 68.97000 128 TYR C C 1
ATOM 7001 O O . TYR C 1 132 ? 166.81300 126.43800 128.00700 1.000 68.97000 128 TYR C O 1
ATOM 7010 N N . LYS C 1 133 ? 166.18800 125.64000 125.98500 1.000 73.08000 129 LYS C N 1
ATOM 7011 C CA . LYS C 1 133 ? 164.99200 124.97600 126.49200 1.000 73.08000 129 LYS C C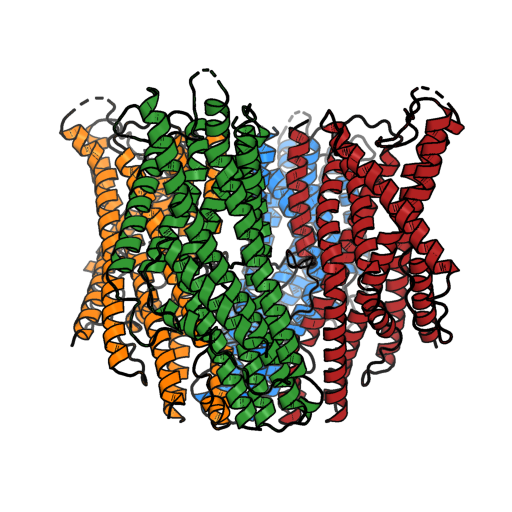A 1
ATOM 7012 C C . LYS C 1 133 ? 165.34100 123.81900 127.42300 1.000 73.08000 129 LYS C C 1
ATOM 7013 O O . LYS C 1 133 ? 164.65100 123.59500 128.42600 1.000 73.08000 129 LYS C O 1
ATOM 7019 N N . MET C 1 134 ? 166.41700 123.08500 127.12200 1.000 77.12000 130 MET C N 1
ATOM 7020 C CA . MET C 1 134 ? 166.81900 121.97700 127.98800 1.000 77.12000 130 MET C CA 1
ATOM 7021 C C . MET C 1 134 ? 167.30000 122.48000 129.34700 1.000 77.12000 130 MET C C 1
ATOM 7022 O O . MET C 1 134 ? 166.95800 121.90800 130.39200 1.000 77.12000 130 MET C O 1
ATOM 7027 N N . SER C 1 135 ? 168.08600 123.56100 129.35100 1.000 66.94000 131 SER C N 1
ATOM 7028 C CA . SER C 1 135 ? 168.52200 124.16200 130.60800 1.000 66.94000 131 SER C CA 1
ATOM 7029 C C . SER C 1 135 ? 167.34500 124.74800 131.37700 1.000 66.94000 131 SER C C 1
ATOM 7030 O O . SER C 1 135 ? 167.32100 124.71000 132.61500 1.000 66.94000 131 SER C O 1
ATOM 7033 N N . SER C 1 136 ? 166.35100 125.27700 130.65700 1.000 61.18000 132 SER C N 1
ATOM 7034 C CA . SER C 1 136 ? 165.13700 125.77000 131.29800 1.000 61.18000 132 SER C CA 1
ATOM 7035 C C . SER C 1 136 ? 164.37100 124.64400 131.98500 1.000 61.18000 132 SER C C 1
ATOM 7036 O O . SER C 1 136 ? 163.87200 124.81000 133.10300 1.000 61.18000 132 SER C O 1
ATOM 7039 N N . ILE C 1 137 ? 164.28700 123.48000 131.33400 1.000 61.84000 133 ILE C N 1
ATOM 7040 C CA . ILE C 1 137 ? 163.57600 122.34700 131.92800 1.000 61.84000 133 ILE C CA 1
ATOM 7041 C C . ILE C 1 137 ? 164.33600 121.80700 133.13800 1.000 61.84000 133 ILE C C 1
ATOM 7042 O O . ILE C 1 137 ? 163.73000 121.44000 134.15600 1.000 61.84000 133 ILE C O 1
ATOM 7047 N N . LYS C 1 138 ? 165.67300 121.80900 133.07400 1.000 60.42000 134 LYS C N 1
ATOM 7048 C CA . LYS C 1 138 ? 166.47600 121.38800 134.22400 1.000 60.42000 134 LYS C CA 1
ATOM 7049 C C . LYS C 1 138 ? 166.28200 122.32300 135.41600 1.000 60.42000 134 LYS C C 1
ATOM 7050 O O . LYS C 1 138 ? 166.09300 121.86900 136.55600 1.000 60.42000 134 LYS C O 1
ATOM 7056 N N . THR C 1 139 ? 166.31300 123.63600 135.16400 1.000 51.33000 135 THR C N 1
ATOM 7057 C CA . THR C 1 139 ? 166.11900 124.61600 136.22900 1.000 51.33000 135 THR C CA 1
ATOM 7058 C C . THR C 1 139 ? 164.71200 124.52800 136.81400 1.000 51.33000 135 THR C C 1
ATOM 7059 O O . THR C 1 139 ? 164.53100 124.61400 138.03900 1.000 51.33000 135 THR C O 1
ATOM 7063 N N . THR C 1 140 ? 163.71100 124.30800 135.95300 1.000 42.39000 136 THR C N 1
ATOM 7064 C CA . THR C 1 140 ? 162.33200 124.16100 136.40700 1.000 42.39000 136 THR C CA 1
ATOM 7065 C C . THR C 1 140 ? 162.17200 122.94800 137.31100 1.000 42.39000 136 THR C C 1
ATOM 7066 O O . THR C 1 140 ? 161.53900 123.03500 138.37000 1.000 42.39000 136 THR C O 1
ATOM 7070 N N . LEU C 1 141 ? 162.75900 121.81400 136.91300 1.000 42.57000 137 LEU C N 1
ATOM 7071 C CA . LEU C 1 141 ? 162.68400 120.60100 137.72200 1.000 42.57000 137 LEU C CA 1
ATOM 7072 C C . LEU C 1 141 ? 163.36300 120.78400 139.07300 1.000 42.57000 137 LEU C C 1
ATOM 7073 O O . LEU C 1 141 ? 162.81300 120.38600 140.11100 1.000 42.57000 137 LEU C O 1
ATOM 7078 N N . PHE C 1 142 ? 164.54600 121.41100 139.07900 1.000 41.51000 138 PHE C N 1
ATOM 7079 C CA . PHE C 1 142 ? 165.28200 121.59900 140.32700 1.000 41.51000 138 PHE C CA 1
ATOM 7080 C C . PHE C 1 142 ? 164.53000 122.51200 141.28900 1.000 41.51000 138 PHE C C 1
ATOM 7081 O O . PHE C 1 142 ? 164.37300 122.18800 142.47500 1.000 41.51000 138 PHE C O 1
ATOM 7089 N N . ARG C 1 143 ? 164.03100 123.64800 140.79100 1.000 35.47000 139 ARG C N 1
ATOM 7090 C CA . ARG C 1 143 ? 163.36200 124.59200 141.68000 1.000 35.47000 139 ARG C CA 1
ATOM 7091 C C . ARG C 1 143 ? 162.00800 124.06100 142.14000 1.000 35.47000 139 ARG C C 1
ATOM 7092 O O . ARG C 1 143 ? 161.60500 124.29900 143.28700 1.000 35.47000 139 ARG C O 1
ATOM 7100 N N . CYS C 1 144 ? 161.31600 123.30300 141.27900 1.000 36.00000 140 CYS C N 1
ATOM 7101 C CA . CYS C 1 144 ? 160.06900 122.65500 141.67300 1.000 36.00000 140 CYS C CA 1
ATOM 7102 C C . CYS C 1 144 ? 160.28800 121.65200 142.79800 1.000 36.00000 140 CYS C C 1
ATOM 7103 O O . CYS C 1 144 ? 159.55000 121.65700 143.79600 1.000 36.00000 140 CYS C O 1
ATOM 7106 N N . LYS C 1 145 ? 161.31100 120.79700 142.66300 1.000 36.12000 141 LYS C N 1
ATOM 7107 C CA . LYS C 1 145 ? 161.58900 119.80300 143.69600 1.000 36.12000 141 LYS C CA 1
ATOM 7108 C C . LYS C 1 145 ? 162.00600 120.46100 145.00400 1.000 36.12000 141 LYS C C 1
ATOM 7109 O O . LYS C 1 145 ? 161.58800 120.02300 146.08500 1.000 36.12000 141 LYS C O 1
ATOM 7115 N N . PHE C 1 146 ? 162.80300 121.53300 144.92100 1.000 31.04000 142 PHE C N 1
ATOM 7116 C CA . PHE C 1 146 ? 163.23900 122.24300 146.12200 1.000 31.04000 142 PHE C CA 1
ATOM 7117 C C . PHE C 1 146 ? 162.05900 122.85900 146.86500 1.000 31.04000 142 PHE C C 1
ATOM 7118 O O . PHE C 1 146 ? 161.90700 122.66600 148.08100 1.000 31.04000 142 PHE C O 1
ATOM 7126 N N . VAL C 1 147 ? 161.19100 123.57400 146.13800 1.000 27.63000 143 VAL C N 1
ATOM 7127 C CA . VAL C 1 147 ? 160.06900 124.26900 146.76500 1.000 27.63000 143 VAL C CA 1
ATOM 7128 C C . VAL C 1 147 ? 159.06900 123.27500 147.34700 1.000 27.63000 143 VAL C C 1
ATOM 7129 O O . VAL C 1 147 ? 158.52700 123.48900 148.43900 1.000 27.63000 143 VAL C O 1
ATOM 7133 N N . ALA C 1 148 ? 158.85000 122.14700 146.66300 1.000 28.88000 144 ALA C N 1
ATOM 7134 C CA . ALA C 1 148 ? 157.93000 121.14700 147.20200 1.000 28.88000 144 ALA C CA 1
ATOM 7135 C C . ALA C 1 148 ? 158.49200 120.47900 148.45400 1.000 28.88000 144 ALA C C 1
ATOM 7136 O O . ALA C 1 148 ? 157.83000 120.46400 149.50400 1.000 28.88000 144 ALA C O 1
ATOM 7138 N N . PHE C 1 149 ? 159.71800 119.94400 148.37200 1.000 31.32000 145 PHE C N 1
ATOM 7139 C CA . PHE C 1 149 ? 160.28900 119.18000 149.47400 1.000 31.32000 145 PHE C CA 1
ATOM 7140 C C . PHE C 1 149 ? 160.57100 120.01500 150.71400 1.000 31.32000 145 PHE C C 1
ATOM 7141 O O . PHE C 1 149 ? 160.44700 119.48400 151.82300 1.000 31.32000 145 PHE C O 1
ATOM 7149 N N . SER C 1 150 ? 160.91300 121.30000 150.56400 1.000 26.90000 146 SER C N 1
ATOM 7150 C CA . SER C 1 150 ? 161.20800 122.12200 151.73500 1.000 26.90000 146 SER C CA 1
ATOM 7151 C C . SER C 1 150 ? 159.96900 122.32600 152.60400 1.000 26.90000 146 SER C C 1
ATOM 7152 O O . SER C 1 150 ? 159.99200 122.05900 153.81600 1.000 26.90000 146 SER C O 1
ATOM 7155 N N . LEU C 1 151 ? 158.87200 122.77500 151.98500 1.000 24.14000 147 LEU C N 1
ATOM 7156 C CA . LEU C 1 151 ? 157.61800 122.94900 152.71200 1.000 24.14000 147 LEU C CA 1
ATOM 7157 C C . LEU C 1 151 ? 157.08300 121.62200 153.22500 1.000 24.14000 147 LEU C C 1
ATOM 7158 O O . LEU C 1 151 ? 156.53400 121.56600 154.33100 1.000 24.14000 147 LEU C O 1
ATOM 7163 N N . GLY C 1 152 ? 157.26400 120.53800 152.46100 1.000 28.30000 148 GLY C N 1
ATOM 7164 C CA . GLY C 1 152 ? 156.79100 119.24000 152.92400 1.000 28.30000 148 GLY C CA 1
ATOM 7165 C C . GLY C 1 152 ? 157.50100 118.76300 154.17700 1.000 28.30000 148 GLY C C 1
ATOM 7166 O O . GLY C 1 152 ? 156.85900 118.35000 155.15000 1.000 28.30000 148 GLY C O 1
ATOM 7167 N N . ILE C 1 153 ? 158.83400 118.86100 154.18800 1.000 30.68000 149 ILE C N 1
ATOM 7168 C CA . ILE C 1 153 ? 159.61600 118.39200 155.33000 1.000 30.68000 149 ILE C CA 1
ATOM 7169 C C . ILE C 1 153 ? 159.34900 119.26100 156.55500 1.000 30.68000 149 ILE C C 1
ATOM 7170 O O . ILE C 1 153 ? 159.13600 118.74900 157.66700 1.000 30.68000 149 ILE C O 1
ATOM 7175 N N . LEU C 1 154 ? 159.31700 120.58700 156.36400 1.000 29.42000 150 LEU C N 1
ATOM 7176 C CA . LEU C 1 154 ? 159.09900 121.48600 157.49500 1.000 29.42000 150 LEU C CA 1
ATOM 7177 C C . LEU C 1 154 ? 157.69900 121.32500 158.07500 1.000 29.42000 150 LEU C C 1
ATOM 7178 O O . LEU C 1 154 ? 157.52500 121.30900 159.29900 1.000 29.42000 150 LEU C O 1
ATOM 7183 N N . SER C 1 155 ? 156.69100 121.16200 157.21100 1.000 34.69000 151 SER C N 1
ATOM 7184 C CA . SER C 1 155 ? 155.32600 120.97300 157.68300 1.000 34.69000 151 SER C CA 1
ATOM 7185 C C . SER C 1 155 ? 155.15900 119.64700 158.40900 1.000 34.69000 151 SER C C 1
ATOM 7186 O O . SER C 1 155 ? 154.46100 119.58200 159.43000 1.000 34.69000 151 SER C O 1
ATOM 7189 N N . PHE C 1 156 ? 155.79800 118.58300 157.90900 1.000 40.73000 152 PHE C N 1
ATOM 7190 C CA . PHE C 1 156 ? 155.68900 117.28500 158.56700 1.000 40.73000 152 PHE C CA 1
ATOM 7191 C C . PHE C 1 156 ? 156.33500 117.30800 159.94600 1.000 40.73000 152 PHE C C 1
ATOM 7192 O O . PHE C 1 156 ? 155.75400 116.81200 160.92000 1.000 40.73000 152 PHE C O 1
ATOM 7200 N N . PHE C 1 157 ? 157.52600 117.90700 160.05600 1.000 42.81000 153 PHE C N 1
ATOM 7201 C CA . PHE C 1 157 ? 158.18600 117.96800 161.35800 1.000 42.81000 153 PHE C CA 1
ATOM 7202 C C . PHE C 1 157 ? 157.44000 118.88600 162.31900 1.000 42.81000 153 PHE C C 1
ATOM 7203 O O . PHE C 1 157 ? 157.37600 118.61200 163.52600 1.000 42.81000 153 PHE C O 1
ATOM 7211 N N . GLY C 1 158 ? 156.83700 119.95800 161.79900 1.000 39.46000 154 GLY C N 1
ATOM 7212 C CA . GLY C 1 158 ? 156.07100 120.84800 162.65500 1.000 39.46000 154 GLY C CA 1
ATOM 7213 C C . GLY C 1 158 ? 154.82000 120.19600 163.20700 1.000 39.46000 154 GLY C C 1
ATOM 7214 O O . GLY C 1 158 ? 154.51200 120.33200 164.39500 1.000 39.46000 154 GLY C O 1
ATOM 7215 N N . TRP C 1 159 ? 154.09000 119.46500 162.35400 1.000 39.75000 155 TRP C N 1
ATOM 7216 C CA . TRP C 1 159 ? 152.93300 118.71500 162.83500 1.000 39.75000 155 TRP C CA 1
ATOM 7217 C C . TRP C 1 159 ? 153.34800 117.65400 163.84100 1.000 39.75000 155 TRP C C 1
ATOM 7218 O O . TRP C 1 159 ? 152.69000 117.48500 164.87700 1.000 39.75000 155 TRP C O 1
ATOM 7229 N N . LEU C 1 160 ? 154.44900 116.94300 163.55300 1.000 43.86000 156 LEU C N 1
ATOM 7230 C CA . LEU C 1 160 ? 154.91300 115.86300 164.41900 1.000 43.86000 156 LEU C CA 1
ATOM 7231 C C . LEU C 1 160 ? 155.24100 116.37200 165.81300 1.000 43.86000 156 LEU C C 1
ATOM 7232 O O . LEU C 1 160 ? 154.73800 115.83400 166.80500 1.000 43.86000 156 LEU C O 1
ATOM 7237 N N . MET C 1 161 ? 156.03700 117.44400 165.90100 1.000 46.84000 157 MET C N 1
ATOM 7238 C CA . MET C 1 161 ? 156.32300 118.05300 167.19800 1.000 46.84000 157 MET C CA 1
ATOM 7239 C C . MET C 1 161 ? 155.04800 118.55400 167.86600 1.000 46.84000 157 MET C C 1
ATOM 7240 O O . MET C 1 161 ? 154.64900 118.02200 168.91200 1.000 46.84000 157 MET C O 1
ATOM 7245 N N . TRP C 1 162 ? 154.34100 119.48700 167.20200 1.000 43.18000 158 TRP C N 1
ATOM 7246 C CA . TRP C 1 162 ? 153.20700 120.21500 167.77600 1.000 43.18000 158 TRP C CA 1
ATOM 7247 C C . TRP C 1 162 ? 152.08900 119.29900 168.25900 1.000 43.18000 158 TRP C C 1
ATOM 7248 O O . TRP C 1 162 ? 151.36200 119.65900 169.19100 1.000 43.18000 158 TRP C O 1
ATOM 7259 N N . THR C 1 163 ? 151.93900 118.11400 167.66900 1.000 48.44000 159 THR C N 1
ATOM 7260 C CA . THR C 1 163 ? 150.85500 117.24200 168.07900 1.000 48.44000 159 THR C CA 1
ATOM 7261 C C . THR C 1 163 ? 151.30400 116.01600 168.86300 1.000 48.44000 159 THR C C 1
ATOM 7262 O O . THR C 1 163 ? 150.64500 115.66900 169.85000 1.000 48.44000 159 THR C O 1
ATOM 7266 N N . LEU C 1 164 ? 152.42300 115.38600 168.51200 1.000 57.84000 160 LEU C N 1
ATOM 7267 C CA . LEU C 1 164 ? 152.79700 114.14500 169.16000 1.000 57.84000 160 LEU C CA 1
ATOM 7268 C C . LEU C 1 164 ? 154.00000 114.26000 170.08100 1.000 57.84000 160 LEU C C 1
ATOM 7269 O O . LEU C 1 164 ? 154.55300 113.22800 170.45700 1.000 57.84000 160 LEU C O 1
ATOM 7274 N N . LEU C 1 165 ? 154.43400 115.46800 170.45300 1.000 59.99000 161 LEU C N 1
ATOM 7275 C CA . LEU C 1 165 ? 155.44100 115.55300 171.50900 1.000 59.99000 161 LEU C CA 1
ATOM 7276 C C . LEU C 1 165 ? 154.85300 115.45300 172.91800 1.000 59.99000 161 LEU C C 1
ATOM 7277 O O . LEU C 1 165 ? 155.37200 114.64700 173.71000 1.000 59.99000 161 LEU C O 1
ATOM 7282 N N . PRO C 1 166 ? 153.79800 116.20200 173.31000 1.000 67.12000 162 PRO C N 1
ATOM 7283 C CA . PRO C 1 166 ? 153.29700 116.01600 174.68400 1.000 67.12000 162 PRO C CA 1
ATOM 7284 C C . PRO C 1 166 ? 152.55700 114.70700 174.88100 1.000 67.12000 162 PRO C C 1
ATOM 7285 O O . PRO C 1 166 ? 152.43900 114.23200 176.01700 1.000 67.12000 162 PRO C O 1
ATOM 7289 N N . LEU C 1 167 ? 152.04700 114.11000 173.80400 1.000 73.73000 163 LEU C N 1
ATOM 7290 C CA . LEU C 1 167 ? 151.45500 112.78200 173.91500 1.000 73.73000 163 LEU C CA 1
ATOM 7291 C C . LEU C 1 167 ? 152.53200 111.73000 174.15100 1.000 73.73000 163 LEU C C 1
ATOM 7292 O O . LEU C 1 167 ? 152.34700 110.80900 174.95800 1.000 73.73000 163 LEU C O 1
ATOM 7297 N N . ALA C 1 168 ? 153.67000 111.86100 173.46300 1.000 75.82000 164 ALA C N 1
ATOM 7298 C CA . ALA C 1 168 ? 154.77700 110.93700 173.68100 1.000 75.82000 164 ALA C CA 1
ATOM 7299 C C . ALA C 1 168 ? 155.38100 111.12200 175.06500 1.000 75.82000 164 ALA C C 1
ATOM 7300 O O . ALA C 1 168 ? 155.81700 110.15000 175.69300 1.000 75.82000 164 ALA C O 1
ATOM 7302 N N . VAL C 1 169 ? 155.40300 112.36500 175.55700 1.000 81.32000 165 VAL C N 1
ATOM 7303 C CA . VAL C 1 169 ? 155.89000 112.63600 176.90800 1.000 81.32000 165 VAL C CA 1
ATOM 7304 C C . VAL C 1 169 ? 155.00100 111.95200 177.94300 1.000 81.32000 165 VAL C C 1
ATOM 7305 O O . VAL C 1 169 ? 155.49400 111.35100 178.90700 1.000 81.32000 165 VAL C O 1
ATOM 7309 N N . LEU C 1 170 ? 153.68400 111.97800 177.73000 1.000 83.39000 166 LEU C N 1
ATOM 7310 C CA . LEU C 1 170 ? 152.78000 111.36500 178.69700 1.000 83.39000 166 LEU C CA 1
ATOM 7311 C C . LEU C 1 170 ? 152.80100 109.84400 178.59700 1.000 83.39000 166 LEU C C 1
ATOM 7312 O O . LEU C 1 170 ? 152.65800 109.15200 179.61100 1.000 83.39000 166 LEU C O 1
ATOM 7317 N N . VAL C 1 171 ? 152.97400 109.29800 177.39000 1.000 83.51000 167 VAL C N 1
ATOM 7318 C CA . VAL C 1 171 ? 152.98400 107.84200 177.26700 1.000 83.51000 167 VAL C CA 1
ATOM 7319 C C . VAL C 1 171 ? 154.32700 107.28400 177.73300 1.000 83.51000 167 VAL C C 1
ATOM 7320 O O . VAL C 1 171 ? 154.43800 106.10200 178.07900 1.000 83.51000 167 VAL C O 1
ATOM 7324 N N . VAL C 1 172 ? 155.36400 108.12700 177.77000 1.000 88.56000 168 VAL C N 1
ATOM 7325 C CA . VAL C 1 172 ? 156.59700 107.73000 178.44400 1.000 88.56000 168 VAL C CA 1
ATOM 7326 C C . VAL C 1 172 ? 156.40300 107.77200 179.95500 1.000 88.56000 168 VAL C C 1
ATOM 7327 O O . VAL C 1 172 ? 156.76000 106.82700 180.67000 1.000 88.56000 168 VAL C O 1
ATOM 7331 N N . ASP C 1 173 ? 155.79800 108.84300 180.45900 1.000 92.20000 169 ASP C N 1
ATOM 7332 C CA . ASP C 1 173 ? 155.51700 108.96800 181.88500 1.000 92.20000 169 ASP C CA 1
ATOM 7333 C C . ASP C 1 173 ? 154.22200 108.25800 182.27100 1.000 92.20000 169 ASP C C 1
ATOM 7334 O O . ASP C 1 173 ? 153.81000 107.29300 181.62700 1.000 92.20000 169 ASP C O 1
ATOM 7339 N N . GLN C 1 182 ? 145.69500 117.52900 184.98500 1.000 111.56000 178 GLN C N 1
ATOM 7340 C CA . GLN C 1 182 ? 147.11400 117.78100 185.19700 1.000 111.56000 178 GLN C CA 1
ATOM 7341 C C . GLN C 1 182 ? 147.96700 117.26000 184.05100 1.000 111.56000 178 GLN C C 1
ATOM 7342 O O . GLN C 1 182 ? 149.17800 117.09500 184.19000 1.000 111.56000 178 GLN C O 1
ATOM 7348 N N . THR C 1 183 ? 147.32800 117.00800 182.91200 1.000 104.94000 179 THR C N 1
ATOM 7349 C CA . THR C 1 183 ? 148.00600 116.39900 181.77700 1.000 104.94000 179 THR C CA 1
ATOM 7350 C C . THR C 1 183 ? 148.33600 117.40300 180.68100 1.000 104.94000 179 THR C C 1
ATOM 7351 O O . THR C 1 183 ? 149.51700 117.61300 180.38300 1.000 104.94000 179 THR C O 1
ATOM 7355 N N . SER C 1 184 ? 147.30900 118.05000 180.12000 1.000 93.14000 180 SER C N 1
ATOM 7356 C CA . SER C 1 184 ? 147.42900 119.02700 179.03100 1.000 93.14000 180 SER C CA 1
ATOM 7357 C C . SER C 1 184 ? 148.23000 118.47000 177.85200 1.000 93.14000 180 SER C C 1
ATOM 7358 O O . SER C 1 184 ? 149.32000 118.94600 177.52900 1.000 93.14000 180 SER C O 1
ATOM 7361 N N . LEU C 1 185 ? 147.68100 117.43200 177.21500 1.000 82.59000 181 LEU C N 1
ATOM 7362 C CA . LEU C 1 185 ? 148.36900 116.82500 176.07800 1.000 82.59000 181 LEU C CA 1
ATOM 7363 C C . LEU C 1 185 ? 148.31800 117.71900 174.84800 1.000 82.59000 181 LEU C C 1
ATOM 7364 O O . LEU C 1 185 ? 149.26200 117.74200 174.05100 1.000 82.59000 181 LEU C O 1
ATOM 7369 N N . ARG C 1 186 ? 147.22800 118.45200 174.66500 1.000 75.95000 182 ARG C N 1
ATOM 7370 C CA . ARG C 1 186 ? 147.09100 119.35300 173.53400 1.000 75.95000 182 ARG C CA 1
ATOM 7371 C C . ARG C 1 186 ? 147.60700 120.73300 173.91300 1.000 75.95000 182 ARG C C 1
ATOM 7372 O O . ARG C 1 186 ? 147.72300 121.06800 175.09500 1.000 75.95000 182 ARG C O 1
ATOM 7380 N N . PHE C 1 187 ? 147.91600 121.53300 172.89300 1.000 59.90000 183 PHE C N 1
ATOM 7381 C CA . PHE C 1 187 ? 148.49700 122.84600 173.14400 1.000 59.90000 183 PHE C CA 1
ATOM 7382 C C . PHE C 1 187 ? 147.44700 123.83200 173.63600 1.000 59.90000 183 PHE C C 1
ATOM 7383 O O . PHE C 1 187 ? 147.55800 124.36100 174.74700 1.000 59.90000 183 PHE C O 1
ATOM 7391 N N . VAL C 1 188 ? 146.42100 124.08800 172.83100 1.000 59.24000 184 VAL C N 1
ATOM 7392 C CA . VAL C 1 188 ? 145.40700 125.08500 173.14400 1.000 59.24000 184 VAL C CA 1
ATOM 7393 C C . VAL C 1 188 ? 144.06800 124.37300 173.30000 1.000 59.24000 184 VAL C C 1
ATOM 7394 O O . VAL C 1 188 ? 143.83100 123.33200 172.67700 1.000 59.24000 184 VAL C O 1
ATOM 7398 N N . GLU C 1 189 ? 143.21800 124.89800 174.17800 1.000 67.22000 185 GLU C N 1
ATOM 7399 C CA . GLU C 1 189 ? 141.91500 124.30300 174.41800 1.000 67.22000 185 GLU C CA 1
ATOM 7400 C C . GLU C 1 189 ? 140.87500 124.87600 173.46200 1.000 67.22000 185 GLU C C 1
ATOM 7401 O O . GLU C 1 189 ? 141.00200 125.99400 172.95700 1.000 67.22000 185 GLU C O 1
ATOM 7407 N N . ALA C 1 190 ? 139.82800 124.09100 173.22200 1.000 74.77000 186 ALA C N 1
ATOM 7408 C CA . ALA C 1 190 ? 138.73900 124.49500 172.34900 1.000 74.77000 186 ALA C CA 1
ATOM 7409 C C . ALA C 1 190 ? 137.41400 124.10400 172.98200 1.000 74.77000 186 ALA C C 1
ATOM 7410 O O . ALA C 1 190 ? 137.37100 123.32300 173.93500 1.000 74.77000 186 ALA C O 1
ATOM 7412 N N . TRP C 1 191 ? 136.33200 124.66400 172.44500 1.000 85.14000 187 TRP C N 1
ATOM 7413 C CA . TRP C 1 191 ? 134.99900 124.31400 172.91100 1.000 85.14000 187 TRP C CA 1
ATOM 7414 C C . TRP C 1 191 ? 134.66100 122.87900 172.52900 1.000 85.14000 187 TRP C C 1
ATOM 7415 O O . TRP C 1 191 ? 135.04900 122.38600 171.46700 1.000 85.14000 187 TRP C O 1
ATOM 7426 N N . TYR C 1 192 ? 133.92400 122.21100 173.40600 1.000 88.85000 188 TYR C N 1
ATOM 7427 C CA . TYR C 1 192 ? 133.52700 120.82900 173.18800 1.000 88.85000 188 TYR C CA 1
ATOM 7428 C C . TYR C 1 192 ? 132.21100 120.59900 173.91000 1.000 88.85000 188 TYR C C 1
ATOM 7429 O O . TYR C 1 192 ? 131.85800 121.35100 174.82800 1.000 88.85000 188 TYR C O 1
ATOM 7438 N N . PRO C 1 193 ? 131.44000 119.58500 173.50000 1.000 102.99000 189 PRO C N 1
ATOM 7439 C CA . PRO C 1 193 ? 130.22900 119.25100 174.27200 1.000 102.99000 189 PRO C CA 1
ATOM 7440 C C . PRO C 1 193 ? 130.53700 118.70400 175.65500 1.000 102.99000 189 PRO C C 1
ATOM 7441 O O . PRO C 1 193 ? 129.89300 119.09900 176.63500 1.000 102.99000 189 PRO C O 1
ATOM 7445 N N . PHE C 1 194 ? 131.51100 117.80700 175.76300 1.000 109.58000 190 PHE C N 1
ATOM 7446 C CA . PHE C 1 194 ? 131.89600 117.22000 177.03300 1.000 109.58000 190 PHE C CA 1
ATOM 7447 C C . PHE C 1 194 ? 132.91900 118.11300 177.73100 1.000 109.58000 190 PHE C C 1
ATOM 7448 O O . PHE C 1 194 ? 133.23400 119.21600 177.27900 1.000 109.58000 190 PHE C O 1
ATOM 7456 N N . ASP C 1 195 ? 133.44500 117.62500 178.85600 1.000 116.85000 191 ASP C N 1
ATOM 7457 C CA . ASP C 1 195 ? 134.34800 118.43900 179.66300 1.000 116.85000 191 ASP C CA 1
ATOM 7458 C C . ASP C 1 195 ? 135.78400 118.36200 179.15300 1.000 116.85000 191 ASP C C 1
ATOM 7459 O O . ASP C 1 195 ? 136.53800 119.33700 179.25700 1.000 116.85000 191 ASP C O 1
ATOM 7464 N N . THR C 1 196 ? 136.18200 117.19600 178.62200 1.000 110.35000 192 THR C N 1
ATOM 7465 C CA . THR C 1 196 ? 137.51300 116.88400 178.09000 1.000 110.35000 192 THR C CA 1
ATOM 7466 C C . THR C 1 196 ? 138.64400 117.08600 179.09900 1.000 110.35000 192 THR C C 1
ATOM 7467 O O . THR C 1 196 ? 139.81100 117.19800 178.71000 1.000 110.35000 192 THR C O 1
ATOM 7471 N N . THR C 1 197 ? 138.31400 117.12800 180.39100 1.000 110.07000 193 THR C N 1
ATOM 7472 C CA . THR C 1 197 ? 139.34200 117.20700 181.42200 1.000 110.07000 193 THR C CA 1
ATOM 7473 C C . THR C 1 197 ? 139.62900 115.82200 181.99400 1.000 110.07000 193 THR C C 1
ATOM 7474 O O . THR C 1 197 ? 140.77600 115.50400 182.33500 1.000 110.07000 193 THR C O 1
ATOM 7478 N N . THR C 1 198 ? 138.60200 114.97500 182.06100 1.000 107.83000 194 THR C N 1
ATOM 7479 C CA . THR C 1 198 ? 138.76600 113.58800 182.47800 1.000 107.83000 194 THR C CA 1
ATOM 7480 C C . THR C 1 198 ? 139.63400 112.84700 181.46200 1.000 107.83000 194 THR C C 1
ATOM 7481 O O . THR C 1 198 ? 139.64900 113.18800 180.27600 1.000 107.83000 194 THR C O 1
ATOM 7485 N N . SER C 1 199 ? 140.37100 111.83500 181.94000 1.000 102.05000 195 SER C N 1
ATOM 7486 C CA . SER C 1 199 ? 141.48400 111.19500 181.23700 1.000 102.05000 195 SER C CA 1
ATOM 7487 C C . SER C 1 199 ? 141.17400 110.61800 179.85000 1.000 102.05000 195 SER C C 1
ATOM 7488 O O . SER C 1 199 ? 141.87700 110.99100 178.90400 1.000 102.05000 195 SER C O 1
ATOM 7491 N N . PRO C 1 200 ? 140.15400 109.71700 179.64100 1.000 98.71000 196 PRO C N 1
ATOM 7492 C CA . PRO C 1 200 ? 140.03500 109.08200 178.31400 1.000 98.71000 196 PRO C CA 1
ATOM 7493 C C . PRO C 1 200 ? 139.55300 110.03400 177.22800 1.000 98.71000 196 PRO C C 1
ATOM 7494 O O . PRO C 1 200 ? 139.94200 109.91600 176.05400 1.000 98.71000 196 PRO C O 1
ATOM 7498 N N . MET C 1 201 ? 138.69200 110.97500 177.63400 1.000 94.47000 197 MET C N 1
ATOM 7499 C CA . MET C 1 201 ? 138.19600 112.00100 176.72600 1.000 94.47000 197 MET C CA 1
ATOM 7500 C C . MET C 1 201 ? 139.32700 112.84300 176.15700 1.000 94.47000 197 MET C C 1
ATOM 7501 O O . MET C 1 201 ? 139.32400 113.15500 174.96200 1.000 94.47000 197 MET C O 1
ATOM 7506 N N . ASN C 1 202 ? 140.32200 113.17600 176.98000 1.000 91.08000 198 ASN C N 1
ATOM 7507 C CA . ASN C 1 202 ? 141.41500 114.02200 176.51800 1.000 91.08000 198 ASN C CA 1
ATOM 7508 C C . ASN C 1 202 ? 142.30300 113.26900 175.52900 1.000 91.08000 198 ASN C C 1
ATOM 7509 O O . ASN C 1 202 ? 142.78000 113.84500 174.54400 1.000 91.08000 198 ASN C O 1
ATOM 7514 N N . GLU C 1 203 ? 142.47800 111.95900 175.73700 1.000 85.94000 199 GLU C N 1
ATOM 7515 C CA . GLU C 1 203 ? 143.27400 111.16100 174.80500 1.000 85.94000 199 GLU C CA 1
ATOM 7516 C C . GLU C 1 203 ? 142.57600 111.00300 173.45800 1.000 85.94000 199 GLU C C 1
ATOM 7517 O O . GLU C 1 203 ? 143.21400 111.13600 172.40100 1.000 85.94000 199 GLU C O 1
ATOM 7523 N N . VAL C 1 204 ? 141.26900 110.71600 173.46500 1.000 81.41000 200 VAL C N 1
ATOM 7524 C CA . VAL C 1 204 ? 140.57900 110.52400 172.18900 1.000 81.41000 200 VAL C CA 1
ATOM 7525 C C . VAL C 1 204 ? 140.42300 111.85800 171.46200 1.000 81.41000 200 VAL C C 1
ATOM 7526 O O . VAL C 1 204 ? 140.47000 111.91900 170.22500 1.000 81.41000 200 VAL C O 1
ATOM 7530 N N . ILE C 1 205 ? 140.31100 112.95600 172.21800 1.000 73.56000 201 ILE C N 1
ATOM 7531 C CA . ILE C 1 205 ? 140.28800 114.27700 171.60200 1.000 73.56000 201 ILE C CA 1
ATOM 7532 C C . ILE C 1 205 ? 141.65500 114.61900 171.01900 1.000 73.56000 201 ILE C C 1
ATOM 7533 O O . ILE C 1 205 ? 141.74000 115.22800 169.94900 1.000 73.56000 201 ILE C O 1
ATOM 7538 N N . ALA C 1 206 ? 142.73800 114.17200 171.66200 1.000 68.41000 202 ALA C N 1
ATOM 7539 C CA . ALA C 1 206 ? 144.07700 114.39600 171.11700 1.000 68.41000 202 ALA C CA 1
ATOM 7540 C C . ALA C 1 206 ? 144.29100 113.62100 169.81900 1.000 68.41000 202 ALA C C 1
ATOM 7541 O O . ALA C 1 206 ? 144.90200 114.13100 168.87200 1.000 68.41000 202 ALA C O 1
ATOM 7543 N N . ILE C 1 207 ? 143.78200 112.38800 169.75100 1.000 63.10000 203 ILE C N 1
ATOM 7544 C CA . ILE C 1 207 ? 143.91200 111.59500 168.52500 1.000 63.10000 203 ILE C CA 1
ATOM 7545 C C . ILE C 1 207 ? 143.09000 112.21000 167.38900 1.000 63.10000 203 ILE C C 1
ATOM 7546 O O . ILE C 1 207 ? 143.55600 112.31300 166.23600 1.000 63.10000 203 ILE C O 1
ATOM 7551 N N . TYR C 1 208 ? 141.86100 112.63800 167.70100 1.000 53.85000 204 TYR C N 1
ATOM 7552 C CA . TYR C 1 208 ? 141.02600 113.32100 166.71700 1.000 53.85000 204 TYR C CA 1
ATOM 7553 C C . TYR C 1 208 ? 141.66600 114.62900 166.26400 1.000 53.85000 204 TYR C C 1
ATOM 7554 O O . TYR C 1 208 ? 141.60100 114.98500 165.08000 1.000 53.85000 204 TYR C O 1
ATOM 7563 N N . GLU C 1 209 ? 142.32400 115.33500 167.18700 1.000 53.51000 205 GLU C N 1
ATOM 7564 C CA . GLU C 1 209 ? 143.05300 116.54800 166.84100 1.000 53.51000 205 GLU C CA 1
ATOM 7565 C C . GLU C 1 209 ? 144.23300 116.24200 165.93300 1.000 53.51000 205 GLU C C 1
ATOM 7566 O O . GLU C 1 209 ? 144.55000 117.03100 165.04200 1.000 53.51000 205 GLU C O 1
ATOM 7572 N N . ALA C 1 210 ? 144.87700 115.08900 166.13100 1.000 50.58000 206 ALA C N 1
ATOM 7573 C CA . ALA C 1 210 ? 145.99900 114.69800 165.28000 1.000 50.58000 206 ALA C CA 1
ATOM 7574 C C . ALA C 1 210 ? 145.55900 114.48800 163.83600 1.000 50.58000 206 ALA C C 1
ATOM 7575 O O . ALA C 1 210 ? 146.14900 115.05500 162.90300 1.000 50.58000 206 ALA C O 1
ATOM 7577 N N . VAL C 1 211 ? 144.50700 113.69000 163.63300 1.000 43.70000 207 VAL C N 1
ATOM 7578 C CA . VAL C 1 211 ? 144.08300 113.41100 162.25800 1.000 43.70000 207 VAL C CA 1
ATOM 7579 C C . VAL C 1 211 ? 143.46200 114.65400 161.61500 1.000 43.70000 207 VAL C C 1
ATOM 7580 O O . VAL C 1 211 ? 143.68100 114.93400 160.41900 1.000 43.70000 207 VAL C O 1
ATOM 7584 N N . ALA C 1 212 ? 142.74000 115.45700 162.40700 1.000 42.27000 208 ALA C N 1
ATOM 7585 C CA . ALA C 1 212 ? 142.17200 116.69100 161.88100 1.000 42.27000 208 ALA C CA 1
ATOM 7586 C C . ALA C 1 212 ? 143.26100 117.69000 161.52400 1.000 42.27000 208 ALA C C 1
ATOM 7587 O O . ALA C 1 212 ? 143.15400 118.39200 160.51700 1.000 42.27000 208 ALA C O 1
ATOM 7589 N N . MET C 1 213 ? 144.34200 117.73700 162.30000 1.000 39.13000 209 MET C N 1
ATOM 7590 C CA . MET C 1 213 ? 145.39900 118.68800 161.99400 1.000 39.13000 209 MET C CA 1
ATOM 7591 C C . MET C 1 213 ? 146.22700 118.22400 160.80600 1.000 39.13000 209 MET C C 1
ATOM 7592 O O . MET C 1 213 ? 146.78900 119.05500 160.08900 1.000 39.13000 209 MET C O 1
ATOM 7597 N N . ILE C 1 214 ? 146.27600 116.91000 160.55000 1.000 35.88000 210 ILE C N 1
ATOM 7598 C CA . ILE C 1 214 ? 146.84800 116.42800 159.28700 1.000 35.88000 210 ILE C CA 1
ATOM 7599 C C . ILE C 1 214 ? 146.05100 116.97100 158.10600 1.000 35.88000 210 ILE C C 1
ATOM 7600 O O . ILE C 1 214 ? 146.60000 117.62100 157.19600 1.000 35.88000 210 ILE C O 1
ATOM 7605 N N . PHE C 1 215 ? 144.73200 116.74400 158.12500 1.000 34.92000 211 PHE C N 1
ATOM 7606 C CA . PHE C 1 215 ? 143.91400 117.11900 156.97100 1.000 34.92000 211 PHE C CA 1
ATOM 7607 C C . PHE C 1 215 ? 143.71000 118.62900 156.88700 1.000 34.92000 211 PHE C C 1
ATOM 7608 O O . PHE C 1 215 ? 143.25200 119.14200 155.86100 1.000 34.92000 211 PHE C O 1
ATOM 7616 N N . LEU C 1 216 ? 144.03900 119.35400 157.95300 1.000 32.00000 212 LEU C N 1
ATOM 7617 C CA . LEU C 1 216 ? 143.88800 120.80200 157.98900 1.000 32.00000 212 LEU C CA 1
ATOM 7618 C C . LEU C 1 216 ? 145.19100 121.53400 157.72000 1.000 32.00000 212 LEU C C 1
ATOM 7619 O O . LEU C 1 216 ? 145.15800 122.70500 157.33100 1.000 32.00000 212 LEU C O 1
ATOM 7624 N N . ILE C 1 217 ? 146.33100 120.87300 157.92800 1.000 31.78000 213 ILE C N 1
ATOM 7625 C CA . ILE C 1 217 ? 147.62800 121.41900 157.56300 1.000 31.78000 213 ILE C CA 1
ATOM 7626 C C . ILE C 1 217 ? 147.94100 121.19400 156.09400 1.000 31.78000 213 ILE C C 1
ATOM 7627 O O . ILE C 1 217 ? 148.41200 122.12900 155.42500 1.000 31.78000 213 ILE C O 1
ATOM 7632 N N . THR C 1 218 ? 147.64800 120.01000 155.55100 1.000 30.22000 214 THR C N 1
ATOM 7633 C CA . THR C 1 218 ? 148.13400 119.68900 154.21500 1.000 30.22000 214 THR C CA 1
ATOM 7634 C C . THR C 1 218 ? 147.38500 120.38000 153.07700 1.000 30.22000 214 THR C C 1
ATOM 7635 O O . THR C 1 218 ? 147.80400 120.24300 151.92500 1.000 30.22000 214 THR C O 1
ATOM 7639 N N . ALA C 1 219 ? 146.29300 121.11200 153.34600 1.000 28.49000 215 ALA C N 1
ATOM 7640 C CA . ALA C 1 219 ? 145.58900 121.77700 152.24700 1.000 28.49000 215 ALA C CA 1
ATOM 7641 C C . ALA C 1 219 ? 146.22200 123.10700 151.82900 1.000 28.49000 215 ALA C C 1
ATOM 7642 O O . ALA C 1 219 ? 146.44700 123.30400 150.61800 1.000 28.49000 215 ALA C O 1
ATOM 7644 N N . PRO C 1 220 ? 146.53500 124.05700 152.73700 1.000 26.61000 216 PRO C N 1
ATOM 7645 C CA . PRO C 1 220 ? 147.19800 125.28500 152.26000 1.000 26.61000 216 PRO C CA 1
ATOM 7646 C C . PRO C 1 220 ? 148.61000 125.05800 151.76300 1.000 26.61000 216 PRO C C 1
ATOM 7647 O O . PRO C 1 220 ? 149.06000 125.78200 150.86600 1.000 26.61000 216 PRO C O 1
ATOM 7651 N N . MET C 1 221 ? 149.31600 124.06500 152.31000 1.000 26.07000 217 MET C N 1
ATOM 7652 C CA . MET C 1 221 ? 150.62800 123.71000 151.78400 1.000 26.07000 217 MET C CA 1
ATOM 7653 C C . MET C 1 221 ? 150.52500 123.21700 150.34600 1.000 26.07000 217 MET C C 1
ATOM 7654 O O . MET C 1 221 ? 151.34200 123.58800 149.49700 1.000 26.07000 217 MET C O 1
ATOM 7659 N N . SER C 1 222 ? 149.49500 122.42200 150.04500 1.000 26.22000 218 SER C N 1
ATOM 7660 C CA . SER C 1 222 ? 149.29500 121.93500 148.68400 1.000 26.22000 218 SER C CA 1
ATOM 7661 C C . SER C 1 222 ? 148.92600 123.06800 147.73400 1.000 26.22000 218 SER C C 1
ATOM 7662 O O . SER C 1 222 ? 149.42600 123.12300 146.59900 1.000 26.22000 218 SER C O 1
ATOM 7665 N N . SER C 1 223 ? 148.06900 123.98800 148.18700 1.000 24.01000 219 SER C N 1
ATOM 7666 C CA . SER C 1 223 ? 147.70500 125.13400 147.35700 1.000 24.01000 219 SER C CA 1
ATOM 7667 C C . SER C 1 223 ? 148.91000 126.02900 147.08100 1.000 24.01000 219 SER C C 1
ATOM 7668 O O . SER C 1 223 ? 149.08000 126.54300 145.96700 1.000 24.01000 219 SER C O 1
ATOM 7671 N N . ASP C 1 224 ? 149.78000 126.20000 148.07700 1.000 21.50000 220 ASP C N 1
ATOM 7672 C CA . ASP C 1 224 ? 150.94400 127.05900 147.89400 1.000 21.50000 220 ASP C CA 1
ATOM 7673 C C . ASP C 1 224 ? 151.99600 126.39300 147.01800 1.000 21.50000 220 ASP C C 1
ATOM 7674 O O . ASP C 1 224 ? 152.69500 127.07400 146.25500 1.000 21.50000 220 ASP C O 1
ATOM 7679 N N . ILE C 1 225 ? 152.10900 125.06200 147.09400 1.000 20.54000 221 ILE C N 1
ATOM 7680 C CA . ILE C 1 225 ? 152.96200 124.33200 146.15900 1.000 20.54000 221 ILE C CA 1
ATOM 7681 C C . ILE C 1 225 ? 152.47000 124.50400 144.72700 1.000 20.54000 221 ILE C C 1
ATOM 7682 O O . ILE C 1 225 ? 153.27400 124.75900 143.82000 1.000 20.54000 221 ILE C O 1
ATOM 7687 N N . MET C 1 226 ? 151.15400 124.41400 144.50200 1.000 20.39000 222 MET C N 1
ATOM 7688 C CA . MET C 1 226 ? 150.62700 124.61800 143.15400 1.000 20.39000 222 MET C CA 1
ATOM 7689 C C . MET C 1 226 ? 150.85000 126.04000 142.64900 1.000 20.39000 222 MET C C 1
ATOM 7690 O O . MET C 1 226 ? 151.19800 126.23000 141.47300 1.000 20.39000 222 MET C O 1
ATOM 7695 N N . PHE C 1 227 ? 150.69200 127.03600 143.52700 1.000 15.83000 223 PHE C N 1
ATOM 7696 C CA . PHE C 1 227 ? 150.97200 128.42100 143.15100 1.000 15.83000 223 PHE C CA 1
ATOM 7697 C C . PHE C 1 227 ? 152.43900 128.61900 142.78000 1.000 15.83000 223 PHE C C 1
ATOM 7698 O O . PHE C 1 227 ? 152.75000 129.30100 141.79500 1.000 15.83000 223 PHE C O 1
ATOM 7706 N N . CYS C 1 228 ? 153.35200 128.02000 143.54700 1.000 17.27000 224 CYS C N 1
ATOM 7707 C CA . CYS C 1 228 ? 154.77300 128.19500 143.26800 1.000 17.27000 224 CYS C CA 1
ATOM 7708 C C . CYS C 1 228 ? 155.18800 127.47900 141.98700 1.000 17.27000 224 CYS C C 1
ATOM 7709 O O . CYS C 1 228 ? 156.04300 127.97900 141.24200 1.000 17.27000 224 CYS C O 1
ATOM 7712 N N . VAL C 1 229 ? 154.58400 126.32000 141.70600 1.000 15.71000 225 VAL C N 1
ATOM 7713 C CA . VAL C 1 229 ? 154.83600 125.62700 140.44300 1.000 15.71000 225 VAL C CA 1
ATOM 7714 C C . VAL C 1 229 ? 154.36500 126.47500 139.26600 1.000 15.71000 225 VAL C C 1
ATOM 7715 O O . VAL C 1 229 ? 155.06900 126.60300 138.24900 1.000 15.71000 225 VAL C O 1
ATOM 7719 N N . LEU C 1 230 ? 153.18600 127.09700 139.40400 1.000 15.59000 226 LEU C N 1
ATOM 7720 C CA . LEU C 1 230 ? 152.68300 127.99800 138.36900 1.000 15.59000 226 LEU C CA 1
ATOM 7721 C C . LEU C 1 230 ? 153.62400 129.17300 138.13300 1.000 15.59000 226 LEU C C 1
ATOM 7722 O O . LEU C 1 230 ? 153.90400 129.53100 136.98000 1.000 15.59000 226 LEU C O 1
ATOM 7727 N N . MET C 1 231 ? 154.14100 129.76700 139.21100 1.000 13.82000 227 MET C N 1
ATOM 7728 C CA . MET C 1 231 ? 155.01900 130.92300 139.06000 1.000 13.82000 227 MET C CA 1
ATOM 7729 C C . MET C 1 231 ? 156.34800 130.54200 138.41600 1.000 13.82000 227 MET C C 1
ATOM 7730 O O . MET C 1 231 ? 156.87900 131.29600 137.59000 1.000 13.82000 227 MET C O 1
ATOM 7735 N N . ILE C 1 232 ? 156.88400 129.36400 138.75200 1.000 16.61000 228 ILE C N 1
ATOM 7736 C CA . ILE C 1 232 ? 158.14000 128.91500 138.15000 1.000 16.61000 228 ILE C CA 1
ATOM 7737 C C . ILE C 1 232 ? 157.96200 128.67000 136.65300 1.000 16.61000 228 ILE C C 1
ATOM 7738 O O . ILE C 1 232 ? 158.79000 129.10000 135.82900 1.000 16.61000 228 ILE C O 1
ATOM 7743 N N . PHE C 1 233 ? 156.86100 128.00700 136.27700 1.000 18.11000 229 PHE C N 1
ATOM 7744 C CA . PHE C 1 233 ? 156.60500 127.74600 134.86300 1.000 18.11000 229 PHE C CA 1
ATOM 7745 C C . PHE C 1 233 ? 156.37800 129.04000 134.08600 1.000 18.11000 229 PHE C C 1
ATOM 7746 O O . PHE C 1 233 ? 156.81700 129.16400 132.93500 1.000 18.11000 229 PHE C O 1
ATOM 7754 N N . ILE C 1 234 ? 155.74600 130.03500 134.71400 1.000 16.01000 230 ILE C N 1
ATOM 7755 C CA . ILE C 1 234 ? 155.49800 131.29900 134.02500 1.000 16.01000 230 ILE C CA 1
ATOM 7756 C C . ILE C 1 234 ? 156.79700 132.08900 133.84800 1.000 16.01000 230 ILE C C 1
ATOM 7757 O O . ILE C 1 234 ? 157.01600 132.71700 132.80200 1.000 16.01000 230 ILE C O 1
ATOM 7762 N N . VAL C 1 235 ? 157.69500 132.03700 134.84100 1.000 17.08000 231 VAL C N 1
ATOM 7763 C CA . VAL C 1 235 ? 158.99600 132.70100 134.71100 1.000 17.08000 231 VAL C CA 1
ATOM 7764 C C . VAL C 1 235 ? 159.80900 132.08400 133.57500 1.000 17.08000 231 VAL C C 1
ATOM 7765 O O . VAL C 1 235 ? 160.41700 132.79600 132.75900 1.000 17.08000 231 VAL C O 1
ATOM 7769 N N . GLU C 1 236 ? 159.79500 130.75000 133.47700 1.000 24.61000 232 GLU C N 1
ATOM 7770 C CA . GLU C 1 236 ? 160.53200 130.10400 132.39200 1.000 24.61000 232 GLU C CA 1
ATOM 7771 C C . GLU C 1 236 ? 159.90000 130.39000 131.03300 1.000 24.61000 232 GLU C C 1
ATOM 7772 O O . GLU C 1 236 ? 160.61100 130.54500 130.02900 1.000 24.61000 232 GLU C O 1
ATOM 7778 N N . HIS C 1 237 ? 158.56700 130.49200 130.99100 1.000 22.86000 233 HIS C N 1
ATOM 7779 C CA . HIS C 1 237 ? 157.87600 130.88700 129.76600 1.000 22.86000 233 HIS C CA 1
ATOM 7780 C C . HIS C 1 237 ? 158.28400 132.28600 129.32100 1.000 22.86000 233 HIS C C 1
ATOM 7781 O O . HIS C 1 237 ? 158.52200 132.52000 128.13000 1.000 22.86000 233 HIS C O 1
ATOM 7788 N N . LEU C 1 238 ? 158.39400 133.22300 130.26600 1.000 19.62000 234 LEU C N 1
ATOM 7789 C CA . LEU C 1 238 ? 158.76700 134.59100 129.91400 1.000 19.62000 234 LEU C CA 1
ATOM 7790 C C . LEU C 1 238 ? 160.21200 134.67300 129.43200 1.000 19.62000 234 LEU C C 1
ATOM 7791 O O . LEU C 1 238 ? 160.51900 135.42400 128.49300 1.000 19.62000 234 LEU C O 1
ATOM 7796 N N . LYS C 1 239 ? 161.11000 133.89500 130.04400 1.000 25.56000 235 LYS C N 1
ATOM 7797 C CA . LYS C 1 239 ? 162.50300 133.89800 129.59800 1.000 25.56000 235 LYS C CA 1
ATOM 7798 C C . LYS C 1 239 ? 162.63800 133.30100 128.19900 1.000 25.56000 235 LYS C C 1
ATOM 7799 O O . LYS C 1 239 ? 163.38600 133.82200 127.35500 1.000 25.56000 235 LYS C O 1
ATOM 7805 N N . CYS C 1 240 ? 161.90100 132.21700 127.92600 1.000 29.97000 236 CYS C N 1
ATOM 7806 C CA . CYS C 1 240 ? 161.92200 131.64400 126.58400 1.000 29.97000 236 CYS C CA 1
ATOM 7807 C C . CYS C 1 240 ? 161.28600 132.57900 125.56200 1.000 29.97000 236 CYS C C 1
ATOM 7808 O O . CYS C 1 240 ? 161.70900 132.60400 124.40200 1.000 29.97000 236 CYS C O 1
ATOM 7811 N N . LEU C 1 241 ? 160.30100 133.38100 125.97800 1.000 23.28000 237 LEU C N 1
ATOM 7812 C CA . LEU C 1 241 ? 159.71800 134.36700 125.07200 1.000 23.28000 237 LEU C CA 1
ATOM 7813 C C . LEU C 1 241 ? 160.71300 135.46700 124.72700 1.000 23.28000 237 LEU C C 1
ATOM 7814 O O . LEU C 1 241 ? 160.77500 135.92100 123.57600 1.000 23.28000 237 LEU C O 1
ATOM 7819 N N . GLY C 1 242 ? 161.49300 135.91600 125.71400 1.000 26.21000 238 GLY C N 1
ATOM 7820 C CA . GLY C 1 242 ? 162.53100 136.90000 125.43400 1.000 26.21000 238 GLY C CA 1
ATOM 7821 C C . GLY C 1 242 ? 163.59600 136.37400 124.48800 1.000 26.21000 238 GLY C C 1
ATOM 7822 O O . GLY C 1 242 ? 164.01400 137.07100 123.55100 1.000 26.21000 238 GLY C O 1
ATOM 7823 N N . MET C 1 243 ? 164.02700 135.12500 124.70000 1.000 33.80000 239 MET C N 1
ATOM 7824 C CA . MET C 1 243 ? 164.99100 134.51700 123.78400 1.000 33.80000 239 MET C CA 1
ATOM 7825 C C . MET C 1 243 ? 164.39800 134.32500 122.39000 1.000 33.80000 239 MET C C 1
ATOM 7826 O O . MET C 1 243 ? 165.11200 134.44500 121.38700 1.000 33.80000 239 MET C O 1
ATOM 7831 N N . ALA C 1 244 ? 163.09100 134.05800 122.30700 1.000 28.33000 240 ALA C N 1
ATOM 7832 C CA . ALA C 1 244 ? 162.44700 133.91300 121.00600 1.000 28.33000 240 ALA C CA 1
ATOM 7833 C C . ALA C 1 244 ? 162.38300 135.24100 120.26500 1.000 28.33000 240 ALA C C 1
ATOM 7834 O O . ALA C 1 244 ? 162.56300 135.28100 119.04300 1.000 28.33000 240 ALA C O 1
ATOM 7836 N N . ILE C 1 245 ? 162.13700 136.33900 120.98800 1.000 24.53000 241 ILE C N 1
ATOM 7837 C CA . ILE C 1 245 ? 162.13900 137.66300 120.36200 1.000 24.53000 241 ILE C CA 1
ATOM 7838 C C . ILE C 1 245 ? 163.53100 138.00400 119.84100 1.000 24.53000 241 ILE C C 1
ATOM 7839 O O . ILE C 1 245 ? 163.68300 138.51200 118.71900 1.000 24.53000 241 ILE C O 1
ATOM 7844 N N . GLU C 1 246 ? 164.56900 137.69300 120.62900 1.000 29.72000 242 GLU C N 1
ATOM 7845 C CA . GLU C 1 246 ? 165.93900 137.95900 120.18800 1.000 29.72000 242 GLU C CA 1
ATOM 7846 C C . GLU C 1 246 ? 166.31400 137.13200 118.96000 1.000 29.72000 242 GLU C C 1
ATOM 7847 O O . GLU C 1 246 ? 166.91300 137.65400 118.00900 1.000 29.72000 242 GLU C O 1
ATOM 7853 N N . CYS C 1 247 ? 165.95000 135.84600 118.94800 1.000 31.37000 243 CYS C N 1
ATOM 7854 C CA . CYS C 1 247 ? 166.31100 134.99400 117.81800 1.000 31.37000 243 CYS C CA 1
ATOM 7855 C C . CYS C 1 247 ? 165.46500 135.30400 116.58900 1.000 31.37000 243 CYS C C 1
ATOM 7856 O O . CYS C 1 247 ? 165.88200 135.02400 115.45900 1.000 31.37000 243 CYS C O 1
ATOM 7859 N N . THR C 1 248 ? 164.27400 135.87500 116.78200 1.000 27.48000 244 THR C N 1
ATOM 7860 C CA . THR C 1 248 ? 163.50100 136.36700 115.65000 1.000 27.48000 244 THR C CA 1
ATOM 7861 C C . THR C 1 248 ? 164.11200 137.62300 115.05100 1.000 27.48000 244 THR C C 1
ATOM 7862 O O . THR C 1 248 ? 164.23800 137.71600 113.82500 1.000 27.48000 244 THR C O 1
ATOM 7866 N N . LEU C 1 249 ? 164.51800 138.57700 115.89000 1.000 25.79000 245 LEU C N 1
ATOM 7867 C CA . LEU C 1 249 ? 165.09200 139.82300 115.40000 1.000 25.79000 245 LEU C CA 1
ATOM 7868 C C . LEU C 1 249 ? 166.48200 139.63300 114.80100 1.000 25.79000 245 LEU C C 1
ATOM 7869 O O . LEU C 1 249 ? 166.90700 140.44200 113.96900 1.000 25.79000 245 LEU C O 1
ATOM 7874 N N . LYS C 1 250 ? 167.20100 138.58000 115.21000 1.000 27.14000 246 LYS C N 1
ATOM 7875 C CA . LYS C 1 250 ? 168.53800 138.34000 114.66900 1.000 27.14000 246 LYS C CA 1
ATOM 7876 C C . LYS C 1 250 ? 168.50500 138.02900 113.17500 1.000 27.14000 246 LYS C C 1
ATOM 7877 O O . LYS C 1 250 ? 169.42600 138.40700 112.44300 1.000 27.14000 246 LYS C O 1
ATOM 7883 N N . GLY C 1 251 ? 167.45400 137.36700 112.70400 1.000 28.12000 247 GLY C N 1
ATOM 7884 C CA . GLY C 1 251 ? 167.31700 137.06700 111.29000 1.000 28.12000 247 GLY C CA 1
ATOM 7885 C C . GLY C 1 251 ? 167.04800 138.29300 110.43600 1.000 28.12000 247 GLY C C 1
ATOM 7886 O O . GLY C 1 251 ? 166.05900 138.35200 109.70400 1.000 28.12000 247 GLY C O 1
ATOM 7887 N N . ASP C 1 321 ? 159.16100 136.48400 109.37800 1.000 44.80000 317 ASP C N 1
ATOM 7888 C CA . ASP C 1 321 ? 158.78400 137.86400 109.66300 1.000 44.80000 317 ASP C CA 1
ATOM 7889 C C . ASP C 1 321 ? 157.41900 137.95900 110.33700 1.000 44.80000 317 ASP C C 1
ATOM 7890 O O . ASP C 1 321 ? 157.28100 138.56400 111.39600 1.000 44.80000 317 ASP C O 1
ATOM 7895 N N . ALA C 1 322 ? 156.40800 137.35500 109.71300 1.000 37.73000 318 ALA C N 1
ATOM 7896 C CA . ALA C 1 322 ? 155.04600 137.48400 110.21400 1.000 37.73000 318 ALA C CA 1
ATOM 7897 C C . ALA C 1 322 ? 154.73900 136.41500 111.25200 1.000 37.73000 318 ALA C C 1
ATOM 7898 O O . ALA C 1 322 ? 154.27300 136.72100 112.35600 1.000 37.73000 318 ALA C O 1
ATOM 7900 N N . THR C 1 323 ? 155.03000 135.15300 110.92200 1.000 33.24000 319 THR C N 1
ATOM 7901 C CA . THR C 1 323 ? 154.53500 134.02600 111.70800 1.000 33.24000 319 THR C CA 1
ATOM 7902 C C . THR C 1 323 ? 155.21300 133.94800 113.07100 1.000 33.24000 319 THR C C 1
ATOM 7903 O O . THR C 1 323 ? 154.57000 133.62800 114.07900 1.000 33.24000 319 THR C O 1
ATOM 7907 N N . SER C 1 324 ? 156.51200 134.25800 113.12200 1.000 30.73000 320 SER C N 1
ATOM 7908 C CA . SER C 1 324 ? 157.22600 134.26200 114.39500 1.000 30.73000 320 SER C CA 1
ATOM 7909 C C . SER C 1 324 ? 156.68800 135.34200 115.32500 1.000 30.73000 320 SER C C 1
ATOM 7910 O O . SER C 1 324 ? 156.50400 135.10500 116.52600 1.000 30.73000 320 SER C O 1
ATOM 7913 N N . LEU C 1 325 ? 156.38100 136.51900 114.77600 1.000 26.31000 321 LEU C N 1
ATOM 7914 C CA . LEU C 1 325 ? 155.83900 137.60000 115.58900 1.000 26.31000 321 LEU C CA 1
ATOM 7915 C C . LEU C 1 325 ? 154.42300 137.28700 116.06100 1.000 26.31000 321 LEU C C 1
ATOM 7916 O O . LEU C 1 325 ? 154.06100 137.60800 117.20000 1.000 26.31000 321 LEU C O 1
ATOM 7921 N N . CYS C 1 326 ? 153.61700 136.64300 115.21100 1.000 25.04000 322 CYS C N 1
ATOM 7922 C CA . CYS C 1 326 ? 152.27300 136.24600 115.62600 1.000 25.04000 322 CYS C CA 1
ATOM 7923 C C . CYS C 1 326 ? 152.32000 135.20500 116.73900 1.000 25.04000 322 CYS C C 1
ATOM 7924 O O . CYS C 1 326 ? 151.54600 135.27800 117.70200 1.000 25.04000 322 CYS C O 1
ATOM 7927 N N . ASN C 1 327 ? 153.24700 134.24600 116.64600 1.000 24.86000 323 ASN C N 1
ATOM 7928 C CA . ASN C 1 327 ? 153.36600 133.24200 117.70100 1.000 24.86000 323 ASN C CA 1
ATOM 7929 C C . ASN C 1 327 ? 153.88200 133.85600 119.00000 1.000 24.86000 323 ASN C C 1
ATOM 7930 O O . ASN C 1 327 ? 153.45000 133.46400 120.09400 1.000 24.86000 323 ASN C O 1
ATOM 7935 N N . ILE C 1 328 ? 154.77700 134.84400 118.89600 1.000 20.86000 324 ILE C N 1
ATOM 7936 C CA . ILE C 1 328 ? 155.29100 135.53300 120.08100 1.000 20.86000 324 ILE C CA 1
ATOM 7937 C C . ILE C 1 328 ? 154.17600 136.30400 120.78200 1.000 20.86000 324 ILE C C 1
ATOM 7938 O O . ILE C 1 328 ? 154.02000 136.23000 122.01000 1.000 20.86000 324 ILE C O 1
ATOM 7943 N N . VAL C 1 329 ? 153.37500 137.04300 120.00600 1.000 19.19000 325 VAL C N 1
ATOM 7944 C CA . VAL C 1 329 ? 152.27500 137.81900 120.57600 1.000 19.19000 325 VAL C CA 1
ATOM 7945 C C . VAL C 1 329 ? 151.22400 136.89500 121.18800 1.000 19.19000 325 VAL C C 1
ATOM 7946 O O . VAL C 1 329 ? 150.68600 137.17500 122.27000 1.000 19.19000 325 VAL C O 1
ATOM 7950 N N . ASP C 1 330 ? 150.96400 135.75000 120.54600 1.000 20.38000 326 ASP C N 1
ATOM 7951 C CA . ASP C 1 330 ? 149.99700 134.80000 121.09200 1.000 20.38000 326 ASP C CA 1
ATOM 7952 C C . ASP C 1 330 ? 150.48300 134.18200 122.39900 1.000 20.38000 326 ASP C C 1
ATOM 7953 O O . ASP C 1 330 ? 149.69200 133.99500 123.33100 1.000 20.38000 326 ASP C O 1
ATOM 7958 N N . SER C 1 331 ? 151.78000 133.87100 122.49700 1.000 18.69000 327 SER C N 1
ATOM 7959 C CA . SER C 1 331 ? 152.29800 133.31200 123.74500 1.000 18.69000 327 SER C CA 1
ATOM 7960 C C . SER C 1 331 ? 152.30300 134.35100 124.86200 1.000 18.69000 327 SER C C 1
ATOM 7961 O O . SER C 1 331 ? 152.02500 134.02400 126.02500 1.000 18.69000 327 SER C O 1
ATOM 7964 N N . HIS C 1 332 ? 152.59900 135.61200 124.52500 1.000 16.18000 328 HIS C N 1
ATOM 7965 C CA . HIS C 1 332 ? 152.51500 136.69000 125.50800 1.000 16.18000 328 HIS C CA 1
ATOM 7966 C C . HIS C 1 332 ? 151.08900 136.86400 126.01900 1.000 16.18000 328 HIS C C 1
ATOM 7967 O O . HIS C 1 332 ? 150.86300 137.05300 127.22500 1.000 16.18000 328 HIS C O 1
ATOM 7974 N N . VAL C 1 333 ? 150.11200 136.76200 125.11700 1.000 16.87000 329 VAL C N 1
ATOM 7975 C CA . VAL C 1 333 ? 148.71300 136.89700 125.50800 1.000 16.87000 329 VAL C CA 1
ATOM 7976 C C . VAL C 1 333 ? 148.27800 135.71500 126.36700 1.000 16.87000 329 VAL C C 1
ATOM 7977 O O . VAL C 1 333 ? 147.53100 135.88400 127.34000 1.000 16.87000 329 VAL C O 1
ATOM 7981 N N . LYS C 1 334 ? 148.77200 134.51300 126.05300 1.000 17.92000 330 LYS C N 1
ATOM 7982 C CA . LYS C 1 334 ? 148.46000 133.34200 126.87100 1.000 17.92000 330 LYS C CA 1
ATOM 7983 C C . LYS C 1 334 ? 149.03300 133.48000 128.27700 1.000 17.92000 330 LYS C C 1
ATOM 7984 O O . LYS C 1 334 ? 148.37900 133.10800 129.26000 1.000 17.92000 330 LYS C O 1
ATOM 7990 N N . ILE C 1 335 ? 150.23700 134.05000 128.39200 1.000 16.26000 331 ILE C N 1
ATOM 7991 C CA . ILE C 1 335 ? 150.83900 134.29300 129.70400 1.000 16.26000 331 ILE C CA 1
ATOM 7992 C C . ILE C 1 335 ? 150.01300 135.29700 130.50200 1.000 16.26000 331 ILE C C 1
ATOM 7993 O O . ILE C 1 335 ? 149.75100 135.09800 131.69900 1.000 16.26000 331 ILE C O 1
ATOM 7998 N N . TYR C 1 336 ? 149.56100 136.37200 129.84600 1.000 17.09000 332 TYR C N 1
ATOM 7999 C CA . TYR C 1 336 ? 148.75900 137.37700 130.54400 1.000 17.09000 332 TYR C CA 1
ATOM 8000 C C . TYR C 1 336 ? 147.40900 136.81500 130.98800 1.000 17.09000 332 TYR C C 1
ATOM 8001 O O . TYR C 1 336 ? 146.95500 137.08600 132.10900 1.000 17.09000 332 TYR C O 1
ATOM 8010 N N . ARG C 1 337 ? 146.76600 136.00700 130.13800 1.000 18.35000 333 ARG C N 1
ATOM 8011 C CA . ARG C 1 337 ? 145.48600 135.40600 130.51000 1.000 18.35000 333 ARG C CA 1
ATOM 8012 C C . ARG C 1 337 ? 145.65400 134.38900 131.63300 1.000 18.35000 333 ARG C C 1
ATOM 8013 O O . ARG C 1 337 ? 144.79000 134.28100 132.51200 1.000 18.35000 333 ARG C O 1
ATOM 8021 N N . THR C 1 338 ? 146.76400 133.64400 131.63100 1.000 16.51000 334 THR C N 1
ATOM 8022 C CA . THR C 1 338 ? 147.00300 132.67200 132.69200 1.000 16.51000 334 THR C CA 1
ATOM 8023 C C . THR C 1 338 ? 147.25600 133.36600 134.02600 1.000 16.51000 334 THR C C 1
ATOM 8024 O O . THR C 1 338 ? 146.76900 132.91500 135.07100 1.000 16.51000 334 THR C O 1
ATOM 8028 N N . MET C 1 339 ? 147.97300 134.49400 134.00800 1.000 13.88000 335 MET C N 1
ATOM 8029 C CA . MET C 1 339 ? 148.14200 135.26100 135.24000 1.000 13.88000 335 MET C CA 1
ATOM 8030 C C . MET C 1 339 ? 146.82500 135.86700 135.71300 1.000 13.88000 335 MET C C 1
ATOM 8031 O O . MET C 1 339 ? 146.56500 135.92000 136.92400 1.000 13.88000 335 MET C O 1
ATOM 8036 N N . GLU C 1 340 ? 145.96900 136.29500 134.77900 1.000 18.25000 336 GLU C N 1
ATOM 8037 C CA . GLU C 1 340 ? 144.65300 136.80500 135.15800 1.000 18.25000 336 GLU C CA 1
ATOM 8038 C C . GLU C 1 340 ? 143.78800 135.71100 135.78100 1.000 18.25000 336 GLU C C 1
ATOM 8039 O O . GLU C 1 340 ? 143.02100 135.97400 136.71400 1.000 18.25000 336 GLU C O 1
ATOM 8045 N N . ILE C 1 341 ? 143.91300 134.47400 135.29200 1.000 18.43000 337 ILE C N 1
ATOM 8046 C CA . ILE C 1 341 ? 143.20600 133.35400 135.90800 1.000 18.43000 337 ILE C CA 1
ATOM 8047 C C . ILE C 1 341 ? 143.76600 133.03000 137.29200 1.000 18.43000 337 ILE C C 1
ATOM 8048 O O . ILE C 1 341 ? 142.99300 132.75500 138.21900 1.000 18.43000 337 ILE C O 1
ATOM 8053 N N . VAL C 1 342 ? 145.09000 133.09900 137.46500 1.000 16.35000 338 VAL C N 1
ATOM 8054 C CA . VAL C 1 342 ? 145.71400 132.86000 138.76800 1.000 16.35000 338 VAL C CA 1
ATOM 8055 C C . VAL C 1 342 ? 145.29200 133.92000 139.78900 1.000 16.35000 338 VAL C C 1
ATOM 8056 O O . VAL C 1 342 ? 145.16600 133.61900 140.98400 1.000 16.35000 338 VAL C O 1
ATOM 8060 N N . GLN C 1 343 ? 144.97500 135.13400 139.32000 1.000 15.69000 339 GLN C N 1
ATOM 8061 C CA . GLN C 1 343 ? 144.78700 136.28900 140.20100 1.000 15.69000 339 GLN C CA 1
ATOM 8062 C C . GLN C 1 343 ? 143.66000 136.11600 141.22700 1.000 15.69000 339 GLN C C 1
ATOM 8063 O O . GLN C 1 343 ? 143.84100 136.44500 142.39900 1.000 15.69000 339 GLN C O 1
ATOM 8069 N N . SER C 1 344 ? 142.51400 135.55600 140.82700 1.000 19.05000 340 SER C N 1
ATOM 8070 C CA . SER C 1 344 ? 141.29100 135.69800 141.63100 1.000 19.05000 340 SER C CA 1
ATOM 8071 C C . SER C 1 344 ? 141.30100 134.82800 142.89500 1.000 19.05000 340 SER C C 1
ATOM 8072 O O . SER C 1 344 ? 141.12100 135.33200 144.02500 1.000 19.05000 340 SER C O 1
ATOM 8075 N N . VAL C 1 345 ? 141.44500 133.50900 142.70900 1.000 20.67000 341 VAL C N 1
ATOM 8076 C CA . VAL C 1 345 ? 141.41200 132.56300 143.82500 1.000 20.67000 341 VAL C CA 1
ATOM 8077 C C . VAL C 1 345 ? 142.52200 132.87400 144.81800 1.000 20.67000 341 VAL C C 1
ATOM 8078 O O . VAL C 1 345 ? 142.30100 132.94800 146.03900 1.000 20.67000 341 VAL C O 1
ATOM 8082 N N . TYR C 1 346 ? 143.71300 133.14600 144.30000 1.000 18.76000 342 TYR C N 1
ATOM 8083 C CA . TYR C 1 346 ? 144.81100 133.47200 145.18100 1.000 18.76000 342 TYR C CA 1
ATOM 8084 C C . TYR C 1 346 ? 144.70200 134.89300 145.70600 1.000 18.76000 342 TYR C C 1
ATOM 8085 O O . TYR C 1 346 ? 145.31800 135.19900 146.71700 1.000 18.76000 342 TYR C O 1
ATOM 8094 N N . SER C 1 347 ? 143.86000 135.74300 145.11500 1.000 17.68000 343 SER C N 1
ATOM 8095 C CA . SER C 1 347 ? 143.63400 137.06200 145.69600 1.000 17.68000 343 SER C CA 1
ATOM 8096 C C . SER C 1 347 ? 142.89800 136.94600 147.01800 1.000 17.68000 343 SER C C 1
ATOM 8097 O O . SER C 1 347 ? 143.34600 137.47900 148.04800 1.000 17.68000 343 SER C O 1
ATOM 8100 N N . SER C 1 348 ? 141.77900 136.21600 147.00700 1.000 17.58000 344 SER C N 1
ATOM 8101 C CA . SER C 1 348 ? 141.04000 136.00500 148.25400 1.000 17.58000 344 SER C CA 1
ATOM 8102 C C . SER C 1 348 ? 141.87600 135.23100 149.27600 1.000 17.58000 344 SER C C 1
ATOM 8103 O O . SER C 1 348 ? 141.97600 135.63200 150.45600 1.000 17.58000 344 SER C O 1
ATOM 8106 N N . TYR C 1 349 ? 142.53200 134.15800 148.81800 1.000 18.09000 345 TYR C N 1
ATOM 8107 C CA . TYR C 1 349 ? 143.32500 133.32800 149.71700 1.000 18.09000 345 TYR C CA 1
ATOM 8108 C C . TYR C 1 349 ? 144.52600 134.08600 150.27600 1.000 18.09000 345 TYR C C 1
ATOM 8109 O O . TYR C 1 349 ? 144.88500 133.90500 151.44300 1.000 18.09000 345 TYR C O 1
ATOM 8118 N N . PHE C 1 350 ? 145.12000 134.99000 149.48800 1.000 16.38000 346 PHE C N 1
ATOM 8119 C CA . PHE C 1 350 ? 146.30000 135.71200 149.94400 1.000 16.38000 346 PHE C CA 1
ATOM 8120 C C . PHE C 1 350 ? 145.93400 136.80300 150.93200 1.000 16.38000 346 PHE C C 1
ATOM 8121 O O . PHE C 1 350 ? 146.70400 137.07100 151.86000 1.000 16.38000 346 PHE C O 1
ATOM 8129 N N . ALA C 1 351 ? 144.77900 137.45600 150.74400 1.000 15.50000 347 ALA C N 1
ATOM 8130 C CA . ALA C 1 351 ? 144.32500 138.42700 151.73900 1.000 15.50000 347 ALA C CA 1
ATOM 8131 C C . ALA C 1 351 ? 144.14100 137.76500 153.09900 1.000 15.50000 347 ALA C C 1
ATOM 8132 O O . ALA C 1 351 ? 144.70700 138.22500 154.11300 1.000 15.50000 347 ALA C O 1
ATOM 8134 N N . THR C 1 352 ? 143.40000 136.64400 153.11900 1.000 17.99000 348 THR C N 1
ATOM 8135 C CA . THR C 1 352 ? 143.20200 135.90100 154.36600 1.000 17.99000 348 THR C CA 1
ATOM 8136 C C . THR C 1 352 ? 144.52900 135.43300 154.95900 1.000 17.99000 348 THR C C 1
ATOM 8137 O O . THR C 1 352 ? 144.78100 135.61800 156.16200 1.000 17.99000 348 THR C O 1
ATOM 8141 N N . LEU C 1 353 ? 145.41000 134.89600 154.10800 1.000 18.25000 349 LEU C N 1
ATOM 8142 C CA . LEU C 1 353 ? 146.68400 134.33800 154.54800 1.000 18.25000 349 LEU C CA 1
ATOM 8143 C C . LEU C 1 353 ? 147.57500 135.39400 155.18000 1.000 18.25000 349 LEU C C 1
ATOM 8144 O O . LEU C 1 353 ? 148.10800 135.18800 156.27200 1.000 18.25000 349 LEU C O 1
ATOM 8149 N N . PHE C 1 354 ? 147.73900 136.53800 154.51600 1.000 15.85000 350 PHE C N 1
ATOM 8150 C CA . PHE C 1 354 ? 148.69500 137.52800 154.99100 1.000 15.85000 350 PHE C CA 1
ATOM 8151 C C . PHE C 1 354 ? 148.21400 138.19300 156.27500 1.000 15.85000 350 PHE C C 1
ATOM 8152 O O . PHE C 1 354 ? 149.00000 138.37400 157.21700 1.000 15.85000 350 PHE C O 1
ATOM 8160 N N . PHE C 1 355 ? 146.90700 138.48900 156.36900 1.000 17.17000 351 PHE C N 1
ATOM 8161 C CA . PHE C 1 355 ? 146.40100 139.10000 157.60000 1.000 17.17000 351 PHE C CA 1
ATOM 8162 C C . PHE C 1 355 ? 146.50400 138.14300 158.78900 1.000 17.17000 351 PHE C C 1
ATOM 8163 O O . PHE C 1 355 ? 147.06600 138.48700 159.84800 1.000 17.17000 351 PHE C O 1
ATOM 8171 N N . THR C 1 356 ? 146.00000 136.91700 158.62000 1.000 20.45000 352 THR C N 1
ATOM 8172 C CA . THR C 1 356 ? 145.98300 135.98000 159.73400 1.000 20.45000 352 THR C CA 1
ATOM 8173 C C . THR C 1 356 ? 147.39200 135.50400 160.08500 1.000 20.45000 352 THR C C 1
ATOM 8174 O O . THR C 1 356 ? 147.68400 135.21200 161.25300 1.000 20.45000 352 THR C O 1
ATOM 8178 N N . SER C 1 357 ? 148.30300 135.50200 159.10800 1.000 19.99000 353 SER C N 1
ATOM 8179 C CA . SER C 1 357 ? 149.68300 135.12500 159.38000 1.000 19.99000 353 SER C CA 1
ATOM 8180 C C . SER C 1 357 ? 150.41400 136.21100 160.15700 1.000 19.99000 353 SER C C 1
ATOM 8181 O O . SER C 1 357 ? 151.25200 135.90300 161.01400 1.000 19.99000 353 SER C O 1
ATOM 8184 N N . CYS C 1 358 ? 150.11700 137.48600 159.87300 1.000 19.74000 354 CYS C N 1
ATOM 8185 C CA . CYS C 1 358 ? 150.69900 138.56100 160.67600 1.000 19.74000 354 CYS C CA 1
ATOM 8186 C C . CYS C 1 358 ? 150.24600 138.47400 162.13000 1.000 19.74000 354 CYS C C 1
ATOM 8187 O O . CYS C 1 358 ? 151.06500 138.62500 163.05500 1.000 19.74000 354 CYS C O 1
ATOM 8190 N N . LEU C 1 359 ? 148.95400 138.18800 162.34700 1.000 20.15000 355 LEU C N 1
ATOM 8191 C CA . LEU C 1 359 ? 148.46100 137.98800 163.71500 1.000 20.15000 355 LEU C CA 1
ATOM 8192 C C . LEU C 1 359 ? 149.14900 136.81100 164.40600 1.000 20.15000 355 LEU C C 1
ATOM 8193 O O . LEU C 1 359 ? 149.54700 136.91000 165.57800 1.000 20.15000 355 LEU C O 1
ATOM 8198 N N . ALA C 1 360 ? 149.31300 135.69300 163.68800 1.000 20.71000 356 ALA C N 1
ATOM 8199 C CA . ALA C 1 360 ? 149.92200 134.50800 164.28900 1.000 20.71000 356 ALA C CA 1
ATOM 8200 C C . ALA C 1 360 ? 151.39100 134.73500 164.63200 1.000 20.71000 356 ALA C C 1
ATOM 8201 O O . ALA C 1 360 ? 151.86800 134.27200 165.67600 1.000 20.71000 356 ALA C O 1
ATOM 8203 N N . VAL C 1 361 ? 152.11700 135.46400 163.77700 1.000 20.38000 357 VAL C N 1
ATOM 8204 C CA . VAL C 1 361 ? 153.52800 135.74900 164.03500 1.000 20.38000 357 VAL C CA 1
ATOM 8205 C C . VAL C 1 361 ? 153.68300 136.64100 165.25900 1.000 20.38000 357 VAL C C 1
ATOM 8206 O O . VAL C 1 361 ? 154.54300 136.39100 166.12000 1.000 20.38000 357 VAL C O 1
ATOM 8210 N N . CYS C 1 362 ? 152.84000 137.67700 165.37300 1.000 23.24000 358 CYS C N 1
ATOM 8211 C CA . CYS C 1 362 ? 152.90700 138.55800 166.54000 1.000 23.24000 358 CYS C CA 1
ATOM 8212 C C . CYS C 1 362 ? 152.60100 137.80400 167.83200 1.000 23.24000 358 CYS C C 1
ATOM 8213 O O . CYS C 1 362 ? 153.30700 137.96400 168.84100 1.000 23.24000 358 CYS C O 1
ATOM 8216 N N . ALA C 1 363 ? 151.58500 136.93300 167.80500 1.000 24.36000 359 ALA C N 1
ATOM 8217 C CA . ALA C 1 363 ? 151.24200 136.17300 169.00600 1.000 24.36000 359 ALA C CA 1
ATOM 8218 C C . ALA C 1 363 ? 152.33900 135.18000 169.38900 1.000 24.36000 359 ALA C C 1
ATOM 8219 O O . ALA C 1 363 ? 152.65100 135.02200 170.57700 1.000 24.36000 359 ALA C O 1
ATOM 8221 N N . LEU C 1 364 ? 152.94700 134.51800 168.40000 1.000 26.51000 360 LEU C N 1
ATOM 8222 C CA . LEU C 1 364 ? 154.01300 133.56400 168.69400 1.000 26.51000 360 LEU C CA 1
ATOM 8223 C C . LEU C 1 364 ? 155.24000 134.25500 169.26200 1.000 26.51000 360 LEU C C 1
ATOM 8224 O O . LEU C 1 364 ? 155.88600 133.73300 170.18000 1.000 26.51000 360 LEU C O 1
ATOM 8229 N N . ALA C 1 365 ? 155.58700 135.42400 168.72100 1.000 25.59000 361 ALA C N 1
ATOM 8230 C CA . ALA C 1 365 ? 156.73700 136.14700 169.24600 1.000 25.59000 361 ALA C CA 1
ATOM 8231 C C . ALA C 1 365 ? 156.48500 136.62200 170.67200 1.000 25.59000 361 ALA C C 1
ATOM 8232 O O . ALA C 1 365 ? 157.39900 136.59200 171.50800 1.000 25.59000 361 ALA C O 1
ATOM 8234 N N . TYR C 1 366 ? 155.24400 137.02500 170.98000 1.000 30.04000 362 TYR C N 1
ATOM 8235 C CA . TYR C 1 366 ? 154.93000 137.40200 172.35700 1.000 30.04000 362 TYR C CA 1
ATOM 8236 C C . TYR C 1 366 ? 155.02000 136.21000 173.30700 1.000 30.04000 362 TYR C C 1
ATOM 8237 O O . TYR C 1 366 ? 155.50800 136.35100 174.43300 1.000 30.04000 362 TYR C O 1
ATOM 8246 N N . PHE C 1 367 ? 154.55100 135.02900 172.88300 1.000 35.91000 363 PHE C N 1
ATOM 8247 C CA . PHE C 1 367 ? 154.62200 133.87100 173.77900 1.000 35.91000 363 PHE C CA 1
ATOM 8248 C C . PHE C 1 367 ? 156.05000 133.37000 173.95600 1.000 35.91000 363 PHE C C 1
ATOM 8249 O O . PHE C 1 367 ? 156.40800 132.87500 175.03000 1.000 35.91000 363 PHE C O 1
ATOM 8257 N N . LEU C 1 368 ? 156.88100 133.47600 172.91900 1.000 32.38000 364 LEU C N 1
ATOM 8258 C CA . LEU C 1 368 ? 158.25800 133.01400 173.06100 1.000 32.38000 364 LEU C CA 1
ATOM 8259 C C . LEU C 1 368 ? 159.09200 133.98700 173.88000 1.000 32.38000 364 LEU C C 1
ATOM 8260 O O . LEU C 1 368 ? 159.98600 133.57200 174.62700 1.000 32.38000 364 LEU C O 1
ATOM 8265 N N . ALA C 1 369 ? 158.81700 135.28300 173.76100 1.000 35.27000 365 ALA C N 1
ATOM 8266 C CA . ALA C 1 369 ? 159.67700 136.25200 174.42500 1.000 35.27000 365 ALA C CA 1
ATOM 8267 C C . ALA C 1 369 ? 159.30400 136.49400 175.88400 1.000 35.27000 365 ALA C C 1
ATOM 8268 O O . ALA C 1 369 ? 160.19200 136.72300 176.71100 1.000 35.27000 365 ALA C O 1
ATOM 8270 N N . ALA C 1 370 ? 158.01700 136.45700 176.22800 1.000 40.93000 366 ALA C N 1
ATOM 8271 C CA . ALA C 1 370 ? 157.59500 136.91900 177.54900 1.000 40.93000 366 ALA C CA 1
ATOM 8272 C C . ALA C 1 370 ? 157.31100 135.78500 178.53400 1.000 40.93000 366 ALA C C 1
ATOM 8273 O O . ALA C 1 370 ? 157.93800 135.71200 179.59400 1.000 40.93000 366 ALA C O 1
ATOM 8275 N N . THR C 1 371 ? 156.37100 134.90100 178.20400 1.000 51.60000 367 THR C N 1
ATOM 8276 C CA . THR C 1 371 ? 155.81900 134.01700 179.22200 1.000 51.60000 367 THR C CA 1
ATOM 8277 C C . THR C 1 371 ? 156.75800 132.84500 179.51000 1.000 51.60000 367 THR C C 1
ATOM 8278 O O . THR C 1 371 ? 157.75200 132.61200 178.81500 1.000 51.60000 367 THR C O 1
ATOM 8282 N N . SER C 1 372 ? 156.42500 132.10700 180.57100 1.000 60.74000 368 SER C N 1
ATOM 8283 C CA . SER C 1 372 ? 157.21000 130.95800 181.02100 1.000 60.74000 368 SER C CA 1
ATOM 8284 C C . SER C 1 372 ? 156.66800 129.69900 180.35000 1.000 60.74000 368 SER C C 1
ATOM 8285 O O . SER C 1 372 ? 155.77300 129.01700 180.85200 1.000 60.74000 368 SER C O 1
ATOM 8288 N N . THR C 1 373 ? 157.22900 129.39400 179.18400 1.000 67.48000 369 THR C N 1
ATOM 8289 C CA . THR C 1 373 ? 156.84200 128.19300 178.46200 1.000 67.48000 369 THR C CA 1
ATOM 8290 C C . THR C 1 373 ? 157.49100 126.96300 179.08700 1.000 67.48000 369 THR C C 1
ATOM 8291 O O . THR C 1 373 ? 158.62900 127.00500 179.56100 1.000 67.48000 369 THR C O 1
ATOM 8295 N N . SER C 1 374 ? 156.75300 125.85400 179.07800 1.000 76.31000 370 SER C N 1
ATOM 8296 C CA . SER C 1 374 ? 157.14100 124.64700 179.79600 1.000 76.31000 370 SER C CA 1
ATOM 8297 C C . SER C 1 374 ? 158.01400 123.70500 178.97500 1.000 76.31000 370 SER C C 1
ATOM 8298 O O . SER C 1 374 ? 157.99600 122.49700 179.23600 1.000 76.31000 370 SER C O 1
ATOM 8301 N N . PHE C 1 375 ? 158.69200 124.21500 177.93800 1.000 74.78000 371 PHE C N 1
ATOM 8302 C CA . PHE C 1 375 ? 159.78200 123.55900 177.20900 1.000 74.78000 371 PHE C CA 1
ATOM 8303 C C . PHE C 1 375 ? 159.31300 122.38700 176.33900 1.000 74.78000 371 PHE C C 1
ATOM 8304 O O . PHE C 1 375 ? 160.08200 121.86300 175.52800 1.000 74.78000 371 PHE C O 1
ATOM 8312 N N . THR C 1 376 ? 158.04500 121.99700 176.44600 1.000 68.96000 372 THR C N 1
ATOM 8313 C CA . THR C 1 376 ? 157.51400 120.96000 175.57000 1.000 68.96000 372 THR C CA 1
ATOM 8314 C C . THR C 1 376 ? 156.86300 121.55300 174.33000 1.000 68.96000 372 THR C C 1
ATOM 8315 O O . THR C 1 376 ? 156.95900 120.97800 173.24200 1.000 68.96000 372 THR C O 1
ATOM 8319 N N . ARG C 1 377 ? 156.20300 122.69700 174.47700 1.000 65.32000 373 ARG C N 1
ATOM 8320 C CA . ARG C 1 377 ? 155.57900 123.37000 173.35000 1.000 65.32000 373 ARG C CA 1
ATOM 8321 C C . ARG C 1 377 ? 156.56100 124.18900 172.52700 1.000 65.32000 373 ARG C C 1
ATOM 8322 O O . ARG C 1 377 ? 156.22000 124.58400 171.40800 1.000 65.32000 373 ARG C O 1
ATOM 8330 N N . VAL C 1 378 ? 157.76500 124.44200 173.05300 1.000 52.42000 374 VAL C N 1
ATOM 8331 C CA . VAL C 1 378 ? 158.73000 125.28600 172.33400 1.000 52.42000 374 VAL C CA 1
ATOM 8332 C C . VAL C 1 378 ? 159.20800 124.67300 171.02100 1.000 52.42000 374 VAL C C 1
ATOM 8333 O O . VAL C 1 378 ? 159.35500 125.42400 170.04200 1.000 52.42000 374 VAL C O 1
ATOM 8337 N N . PRO C 1 379 ? 159.44700 123.35400 170.89200 1.000 50.42000 375 PRO C N 1
ATOM 8338 C CA . PRO C 1 379 ? 159.69300 122.80900 169.54300 1.000 50.42000 375 PRO C CA 1
ATOM 8339 C C . PRO C 1 379 ? 158.51400 122.91300 168.58500 1.000 50.42000 375 PRO C C 1
ATOM 8340 O O . PRO C 1 379 ? 158.71500 122.76700 167.37400 1.000 50.42000 375 PRO C O 1
ATOM 8344 N N . GLY C 1 380 ? 157.29900 123.15100 169.06600 1.000 40.69000 376 GLY C N 1
ATOM 8345 C CA . GLY C 1 380 ? 156.21200 123.42600 168.15100 1.000 40.69000 376 GLY C CA 1
ATOM 8346 C C . GLY C 1 380 ? 156.23400 124.86400 167.67800 1.000 40.69000 376 GLY C C 1
ATOM 8347 O O . GLY C 1 380 ? 156.08900 125.14600 166.48200 1.000 40.69000 376 GLY C O 1
ATOM 8348 N N . MET C 1 381 ? 156.44300 125.78600 168.61900 1.000 39.46000 377 MET C N 1
ATOM 8349 C CA . MET C 1 381 ? 156.38800 127.20600 168.30100 1.000 39.46000 377 MET C CA 1
ATOM 8350 C C . MET C 1 381 ? 157.60000 127.68400 167.51600 1.000 39.46000 377 MET C C 1
ATOM 8351 O O . MET C 1 381 ? 157.47600 128.63300 166.73700 1.000 39.46000 377 MET C O 1
ATOM 8356 N N . VAL C 1 382 ? 158.76900 127.06600 167.69600 1.000 33.53000 378 VAL C N 1
ATOM 8357 C CA . VAL C 1 382 ? 159.94300 127.48900 166.94000 1.000 33.53000 378 VAL C CA 1
ATOM 8358 C C . VAL C 1 382 ? 159.93200 126.93300 165.51800 1.000 33.53000 378 VAL C C 1
ATOM 8359 O O . VAL C 1 382 ? 160.56300 127.52500 164.62900 1.000 33.53000 378 VAL C O 1
ATOM 8363 N N . LEU C 1 383 ? 159.18900 125.85400 165.26000 1.000 33.54000 379 LEU C N 1
ATOM 8364 C CA . LEU C 1 383 ? 159.01400 125.35800 163.89900 1.000 33.54000 379 LEU C CA 1
ATOM 8365 C C . LEU C 1 383 ? 157.84500 126.01200 163.17600 1.000 33.54000 379 LEU C C 1
ATOM 8366 O O . LEU C 1 383 ? 157.89700 126.16500 161.94900 1.000 33.54000 379 LEU C O 1
ATOM 8371 N N . TYR C 1 384 ? 156.79600 126.40900 163.90400 1.000 30.40000 380 TYR C N 1
ATOM 8372 C CA . TYR C 1 384 ? 155.67000 127.08800 163.26900 1.000 30.40000 380 TYR C CA 1
ATOM 8373 C C . TYR C 1 384 ? 156.07500 128.46700 162.74400 1.000 30.40000 380 TYR C C 1
ATOM 8374 O O . TYR C 1 384 ? 155.66400 128.86300 161.64400 1.000 30.40000 380 TYR C O 1
ATOM 8383 N N . LEU C 1 385 ? 156.93000 129.18100 163.48700 1.000 25.02000 381 LEU C N 1
ATOM 8384 C CA . LEU C 1 385 ? 157.48600 130.44500 163.00300 1.000 25.02000 381 LEU C CA 1
ATOM 8385 C C . LEU C 1 385 ? 158.32600 130.25000 161.74800 1.000 25.02000 381 LEU C C 1
ATOM 8386 O O . LEU C 1 385 ? 158.24200 131.04600 160.80300 1.000 25.02000 381 LEU C O 1
ATOM 8391 N N . MET C 1 386 ? 159.15400 129.20300 161.72600 1.000 26.20000 382 MET C N 1
ATOM 8392 C CA . MET C 1 386 ? 160.00300 128.95800 160.56500 1.000 26.20000 382 MET C CA 1
ATOM 8393 C C . MET C 1 386 ? 159.17400 128.59000 159.34300 1.000 26.20000 382 MET C C 1
ATOM 8394 O O . MET C 1 386 ? 159.46900 129.04500 158.23100 1.000 26.20000 382 MET C O 1
ATOM 8399 N N . TYR C 1 387 ? 158.10900 127.80300 159.53500 1.000 24.94000 383 TYR C N 1
ATOM 8400 C CA . TYR C 1 387 ? 157.22000 127.46700 158.42600 1.000 24.94000 383 TYR C CA 1
ATOM 8401 C C . TYR C 1 387 ? 156.52600 128.70600 157.87800 1.000 24.94000 383 TYR C C 1
ATOM 8402 O O . TYR C 1 387 ? 156.42900 128.88300 156.65800 1.000 24.94000 383 TYR C O 1
ATOM 8411 N N . ILE C 1 388 ? 156.04000 129.57600 158.76800 1.000 21.01000 384 ILE C N 1
ATOM 8412 C CA . ILE C 1 388 ? 155.31400 130.76400 158.32200 1.000 21.01000 384 ILE C CA 1
ATOM 8413 C C . ILE C 1 388 ? 156.24700 131.71500 157.57500 1.000 21.01000 384 ILE C C 1
ATOM 8414 O O . ILE C 1 388 ? 155.90900 132.21500 156.49300 1.000 21.01000 384 ILE C O 1
ATOM 8419 N N . PHE C 1 389 ? 157.45100 131.94100 158.11600 1.000 17.76000 385 PHE C N 1
ATOM 8420 C CA . PHE C 1 389 ? 158.41300 132.81800 157.45000 1.000 17.76000 385 PHE C CA 1
ATOM 8421 C C . PHE C 1 389 ? 158.86000 132.25600 156.10600 1.000 17.76000 385 PHE C C 1
ATOM 8422 O O . PHE C 1 389 ? 158.97100 133.00500 155.12700 1.000 17.76000 385 PHE C O 1
ATOM 8430 N N . LEU C 1 390 ? 159.09500 130.94100 156.03200 1.000 17.42000 386 LEU C N 1
ATOM 8431 C CA . LEU C 1 390 ? 159.49200 130.32400 154.77100 1.000 17.42000 386 LEU C CA 1
ATOM 8432 C C . LEU C 1 390 ? 158.38600 130.42600 153.73100 1.000 17.42000 386 LEU C C 1
ATOM 8433 O O . LEU C 1 390 ? 158.65500 130.71400 152.55700 1.000 17.42000 386 LEU C O 1
ATOM 8438 N N . ARG C 1 391 ? 157.13500 130.22900 154.15300 1.000 18.37000 387 ARG C N 1
ATOM 8439 C CA . ARG C 1 391 ? 156.00600 130.31100 153.23400 1.000 18.37000 387 ARG C CA 1
ATOM 8440 C C . ARG C 1 391 ? 155.84300 131.72000 152.68000 1.000 18.37000 387 ARG C C 1
ATOM 8441 O O . ARG C 1 391 ? 155.70400 131.90600 151.46300 1.000 18.37000 387 ARG C O 1
ATOM 8449 N N . ILE C 1 392 ? 155.89200 132.72600 153.56200 1.000 15.05000 388 ILE C N 1
ATOM 8450 C CA . ILE C 1 392 ? 155.72100 134.11400 153.13100 1.000 15.05000 388 ILE C CA 1
ATOM 8451 C C . ILE C 1 392 ? 156.86100 134.53100 152.20900 1.000 15.05000 388 ILE C C 1
ATOM 8452 O O . ILE C 1 392 ? 156.63900 135.17000 151.17000 1.000 15.05000 388 ILE C O 1
ATOM 8457 N N . PHE C 1 393 ? 158.09000 134.12300 152.54300 1.000 12.80000 389 PHE C N 1
ATOM 8458 C CA . PHE C 1 393 ? 159.23500 134.51600 151.73000 1.000 12.80000 389 PHE C CA 1
ATOM 8459 C C . PHE C 1 393 ? 159.20400 133.85900 150.35700 1.000 12.80000 389 PHE C C 1
ATOM 8460 O O . PHE C 1 393 ? 159.50600 134.51000 149.35100 1.000 12.80000 389 PHE C O 1
ATOM 8468 N N . LEU C 1 394 ? 158.80600 132.58500 150.28200 1.000 13.22000 390 LEU C N 1
ATOM 8469 C CA . LEU C 1 394 ? 158.78400 131.92300 148.98200 1.000 13.22000 390 LEU C CA 1
ATOM 8470 C C . LEU C 1 394 ? 157.66000 132.45400 148.10000 1.000 13.22000 390 LEU C C 1
ATOM 8471 O O . LEU C 1 394 ? 157.85700 132.63300 146.88800 1.000 13.22000 390 LEU C O 1
ATOM 8476 N N . LEU C 1 395 ? 156.49000 132.74100 148.68800 1.000 13.48000 391 LEU C N 1
ATOM 8477 C CA . LEU C 1 395 ? 155.40100 133.33100 147.91100 1.000 13.48000 391 LEU C CA 1
ATOM 8478 C C . LEU C 1 395 ? 155.78200 134.70800 147.38000 1.000 13.48000 391 LEU C C 1
ATOM 8479 O O . LEU C 1 395 ? 155.54400 135.01900 146.20500 1.000 13.48000 391 LEU C O 1
ATOM 8484 N N . CYS C 1 396 ? 156.42400 135.53000 148.21600 1.000 13.06000 392 CYS C N 1
ATOM 8485 C CA . CYS C 1 396 ? 156.79700 136.86900 147.77500 1.000 13.06000 392 CYS C CA 1
ATOM 8486 C C . CYS C 1 396 ? 157.90400 136.82900 146.72500 1.000 13.06000 392 CYS C C 1
ATOM 8487 O O . CYS C 1 396 ? 157.88400 137.61600 145.76900 1.000 13.06000 392 CYS C O 1
ATOM 8490 N N . LEU C 1 397 ? 158.85200 135.89600 146.85700 1.000 13.06000 393 LEU C N 1
ATOM 8491 C CA . LEU C 1 397 ? 159.93300 135.79000 145.88100 1.000 13.06000 393 LEU C CA 1
ATOM 8492 C C . LEU C 1 397 ? 159.41100 135.34000 144.52200 1.000 13.06000 393 LEU C C 1
ATOM 8493 O O . LEU C 1 397 ? 159.73200 135.94100 143.48500 1.000 13.06000 393 LEU C O 1
ATOM 8498 N N . LEU C 1 398 ? 158.58900 134.28700 144.50500 1.000 13.12000 394 LEU C N 1
ATOM 8499 C CA . LEU C 1 398 ? 158.07700 133.80600 143.23000 1.000 13.12000 394 LEU C CA 1
ATOM 8500 C C . LEU C 1 398 ? 156.94300 134.66800 142.69100 1.000 13.12000 394 LEU C C 1
ATOM 8501 O O . LEU C 1 398 ? 156.50400 134.44400 141.56000 1.000 13.12000 394 LEU C O 1
ATOM 8506 N N . ALA C 1 399 ? 156.45600 135.64300 143.46100 1.000 13.64000 395 ALA C N 1
ATOM 8507 C CA . ALA C 1 399 ? 155.59500 136.65200 142.86000 1.000 13.64000 395 ALA C CA 1
ATOM 8508 C C . ALA C 1 399 ? 156.39000 137.83100 142.31300 1.000 13.64000 395 ALA C C 1
ATOM 8509 O O . ALA C 1 399 ? 155.93700 138.48900 141.37200 1.000 13.64000 395 ALA C O 1
ATOM 8511 N N . THR C 1 400 ? 157.56500 138.11700 142.88300 1.000 14.95000 396 THR C N 1
ATOM 8512 C CA . THR C 1 400 ? 158.37300 139.23100 142.39100 1.000 14.95000 396 THR C CA 1
ATOM 8513 C C . THR C 1 400 ? 159.11100 138.85900 141.10700 1.000 14.95000 396 THR C C 1
ATOM 8514 O O . THR C 1 400 ? 159.34900 139.72200 140.24300 1.000 14.95000 396 THR C O 1
ATOM 8518 N N . GLU C 1 401 ? 159.47300 137.57600 140.96500 1.000 17.50000 397 GLU C N 1
ATOM 8519 C CA . GLU C 1 401 ? 160.23800 137.13400 139.79800 1.000 17.50000 397 GLU C CA 1
ATOM 8520 C C . GLU C 1 401 ? 159.46000 137.32500 138.49800 1.000 17.50000 397 GLU C C 1
ATOM 8521 O O . GLU C 1 401 ? 160.04900 137.64500 137.45900 1.000 17.50000 397 GLU C O 1
ATOM 8527 N N . VAL C 1 402 ? 158.13500 137.17600 138.54500 1.000 16.34000 398 VAL C N 1
ATOM 8528 C CA . VAL C 1 402 ? 157.32300 137.31000 137.33900 1.000 16.34000 398 VAL C CA 1
ATOM 8529 C C . VAL C 1 402 ? 157.27700 138.75900 136.87100 1.000 16.34000 398 VAL C C 1
ATOM 8530 O O . VAL C 1 402 ? 157.39100 139.04000 135.67000 1.000 16.34000 398 VAL C O 1
ATOM 8534 N N . ALA C 1 403 ? 157.11600 139.70000 137.80400 1.000 16.86000 399 ALA C N 1
ATOM 8535 C CA . ALA C 1 403 ? 157.12100 141.11400 137.44300 1.000 16.86000 399 ALA C CA 1
ATOM 8536 C C . ALA C 1 403 ? 158.48300 141.54500 136.91700 1.000 16.86000 399 ALA C C 1
ATOM 8537 O O . ALA C 1 403 ? 158.56700 142.32600 135.95500 1.000 16.86000 399 ALA C O 1
ATOM 8539 N N . GLU C 1 404 ? 159.56000 141.03000 137.52300 1.000 17.58000 400 GLU C N 1
ATOM 8540 C CA . GLU C 1 404 ? 160.89700 141.34500 137.02600 1.000 17.58000 400 GLU C CA 1
ATOM 8541 C C . GLU C 1 404 ? 161.11600 140.79100 135.62200 1.000 17.58000 400 GLU C C 1
ATOM 8542 O O . GLU C 1 404 ? 161.71300 141.46100 134.77100 1.000 17.58000 400 GLU C O 1
ATOM 8548 N N . GLN C 1 405 ? 160.60300 139.58900 135.34500 1.000 16.86000 401 GLN C N 1
ATOM 8549 C CA . GLN C 1 405 ? 160.77000 139.02400 134.01000 1.000 16.86000 401 GLN C CA 1
ATOM 8550 C C . GLN C 1 405 ? 159.90300 139.73500 132.97800 1.000 16.86000 401 GLN C C 1
ATOM 8551 O O . GLN C 1 405 ? 160.29700 139.84000 131.81400 1.000 16.86000 401 GLN C O 1
ATOM 8557 N N . GLY C 1 406 ? 158.74500 140.25900 133.38000 1.000 14.07000 402 GLY C N 1
ATOM 8558 C CA . GLY C 1 406 ? 157.95600 141.06200 132.45500 1.000 14.07000 402 GLY C CA 1
ATOM 8559 C C . GLY C 1 406 ? 158.63900 142.36900 132.09500 1.000 14.07000 402 GLY C C 1
ATOM 8560 O O . GLY C 1 406 ? 158.72500 142.74800 130.91700 1.000 14.07000 402 GLY C O 1
ATOM 8561 N N . LEU C 1 407 ? 159.16900 143.06500 133.10500 1.000 15.04000 403 LEU C N 1
ATOM 8562 C CA . LEU C 1 407 ? 159.87200 144.31800 132.83900 1.000 15.04000 403 LEU C CA 1
ATOM 8563 C C . LEU C 1 407 ? 161.18200 144.07600 132.09200 1.000 15.04000 403 LEU C C 1
ATOM 8564 O O . LEU C 1 407 ? 161.70000 144.97500 131.42400 1.000 15.04000 403 LEU C O 1
ATOM 8569 N N . ASN C 1 408 ? 161.73700 142.86400 132.19500 1.000 14.92000 404 ASN C N 1
ATOM 8570 C CA . ASN C 1 408 ? 162.88700 142.52500 131.36200 1.000 14.92000 404 ASN C CA 1
ATOM 8571 C C . ASN C 1 408 ? 162.46000 142.10700 129.96100 1.000 14.92000 404 ASN C C 1
ATOM 8572 O O . ASN C 1 408 ? 163.26500 142.15800 129.02600 1.000 14.92000 404 ASN C O 1
ATOM 8577 N N . LEU C 1 409 ? 161.20600 141.68100 129.79800 1.000 15.75000 405 LEU C N 1
ATOM 8578 C CA . LEU C 1 409 ? 160.66700 141.45400 128.46000 1.000 15.75000 405 LEU C CA 1
ATOM 8579 C C . LEU C 1 409 ? 160.40000 142.77600 127.75400 1.000 15.75000 405 LEU C C 1
ATOM 8580 O O . LEU C 1 409 ? 160.30900 142.82100 126.52200 1.000 15.75000 405 LEU C O 1
ATOM 8585 N N . CYS C 1 410 ? 160.25700 143.86100 128.52200 1.000 17.00000 406 CYS C N 1
ATOM 8586 C CA . CYS C 1 410 ? 160.18800 145.18900 127.91000 1.000 17.00000 406 CYS C CA 1
ATOM 8587 C C . CYS C 1 410 ? 161.46500 145.52800 127.14100 1.000 17.00000 406 CYS C C 1
ATOM 8588 O O . CYS C 1 410 ? 161.40500 146.13900 126.06900 1.000 17.00000 406 CYS C O 1
ATOM 8591 N N . HIS C 1 411 ? 162.62400 145.14200 127.66900 1.000 19.18000 407 HIS C N 1
ATOM 8592 C CA . HIS C 1 411 ? 163.91200 145.38200 127.01000 1.000 19.18000 407 HIS C CA 1
ATOM 8593 C C . HIS C 1 411 ? 164.32900 144.20600 126.13300 1.000 19.18000 407 HIS C C 1
ATOM 8594 O O . HIS C 1 411 ? 165.44300 143.70100 126.24400 1.000 19.18000 407 HIS C O 1
ATOM 8601 N N . ALA C 1 412 ? 163.45100 143.76400 125.24200 1.000 17.88000 408 ALA C N 1
ATOM 8602 C CA . ALA C 1 412 ? 163.72800 142.60900 124.40500 1.000 17.88000 408 ALA C CA 1
ATOM 8603 C C . ALA C 1 412 ? 163.70400 143.01400 122.94300 1.000 17.88000 408 ALA C C 1
ATOM 8604 O O . ALA C 1 412 ? 162.79500 143.71500 122.49400 1.000 17.88000 408 ALA C O 1
ATOM 8606 N N . GLY C 1 413 ? 164.70900 142.55800 122.20400 1.000 19.51000 409 GLY C N 1
ATOM 8607 C CA . GLY C 1 413 ? 164.79800 142.88800 120.79200 1.000 19.51000 409 GLY C CA 1
ATOM 8608 C C . GLY C 1 413 ? 165.10100 144.34700 120.53900 1.000 19.51000 409 GLY C C 1
ATOM 8609 O O . GLY C 1 413 ? 164.41100 144.99600 119.74500 1.000 19.51000 409 GLY C O 1
ATOM 8610 N N . TYR C 1 414 ? 166.11700 144.88100 121.20400 1.000 17.05000 410 TYR C N 1
ATOM 8611 C CA . TYR C 1 414 ? 166.44900 146.30100 121.14100 1.000 17.05000 410 TYR C CA 1
ATOM 8612 C C . TYR C 1 414 ? 167.94300 146.37900 120.85300 1.000 17.05000 410 TYR C C 1
ATOM 8613 O O . TYR C 1 414 ? 168.76000 146.23200 121.76200 1.000 17.05000 410 TYR C O 1
ATOM 8622 N N . SER C 1 415 ? 168.30000 146.53000 119.58400 1.000 21.93000 411 SER C N 1
ATOM 8623 C CA . SER C 1 415 ? 169.69400 146.57600 119.15900 1.000 21.93000 411 SER C CA 1
ATOM 8624 C C . SER C 1 415 ? 169.77900 147.45200 117.91700 1.000 21.93000 411 SER C C 1
ATOM 8625 O O . SER C 1 415 ? 168.87100 148.23700 117.63000 1.000 21.93000 411 SER C O 1
ATOM 8628 N N . SER C 1 416 ? 170.88100 147.32000 117.17800 1.000 22.64000 412 SER C N 1
ATOM 8629 C CA . SER C 1 416 ? 170.99600 147.99200 115.89200 1.000 22.64000 412 SER C CA 1
ATOM 8630 C C . SER C 1 416 ? 170.14800 147.31500 114.82800 1.000 22.64000 412 SER C C 1
ATOM 8631 O O . SER C 1 416 ? 169.92300 147.89000 113.75900 1.000 22.64000 412 SER C O 1
ATOM 8634 N N . LYS C 1 417 ? 169.68900 146.09200 115.09100 1.000 23.47000 413 LYS C N 1
ATOM 8635 C CA . LYS C 1 417 ? 168.82100 145.41300 114.14000 1.000 23.47000 413 LYS C CA 1
ATOM 8636 C C . LYS C 1 417 ? 167.44000 146.05300 114.10000 1.000 23.47000 413 LYS C C 1
ATOM 8637 O O . LYS C 1 417 ? 166.84500 146.17100 113.02100 1.000 23.47000 413 LYS C O 1
ATOM 8643 N N . LEU C 1 418 ? 166.93100 146.49100 115.25800 1.000 19.95000 414 LEU C N 1
ATOM 8644 C CA . LEU C 1 418 ? 165.64300 147.17900 115.32400 1.000 19.95000 414 LEU C CA 1
ATOM 8645 C C . LEU C 1 418 ? 165.64900 148.47000 114.52000 1.000 19.95000 414 LEU C C 1
ATOM 8646 O O . LEU C 1 418 ? 164.64700 148.80900 113.88300 1.000 19.95000 414 LEU C O 1
ATOM 8651 N N . VAL C 1 419 ? 166.77100 149.19300 114.52600 1.000 19.35000 415 VAL C N 1
ATOM 8652 C CA . VAL C 1 419 ? 166.90900 150.39200 113.71300 1.000 19.35000 415 VAL C CA 1
ATOM 8653 C C . VAL C 1 419 ? 167.00300 150.06100 112.23000 1.000 19.35000 415 VAL C C 1
ATOM 8654 O O . VAL C 1 419 ? 166.64600 150.89200 111.38800 1.000 19.35000 415 VAL C O 1
ATOM 8658 N N . LEU C 1 420 ? 167.40100 148.83400 111.88400 1.000 19.75000 416 LEU C N 1
ATOM 8659 C CA . LEU C 1 420 ? 167.56600 148.44300 110.48900 1.000 19.75000 416 LEU C CA 1
ATOM 8660 C C . LEU C 1 420 ? 166.46500 147.50100 110.01500 1.000 19.75000 416 LEU C C 1
ATOM 8661 O O . LEU C 1 420 ? 166.57600 146.92200 108.93100 1.000 19.75000 416 LEU C O 1
ATOM 8666 N N . ALA C 1 421 ? 165.40800 147.33300 110.79700 1.000 19.42000 417 ALA C N 1
ATOM 8667 C CA . ALA C 1 421 ? 164.29500 146.49200 110.39100 1.000 19.42000 417 ALA C CA 1
ATOM 8668 C C . ALA C 1 421 ? 163.25100 147.31700 109.64700 1.000 19.42000 417 ALA C C 1
ATOM 8669 O O . ALA C 1 421 ? 163.36300 148.53700 109.52000 1.000 19.42000 417 ALA C O 1
ATOM 8671 N N . SER C 1 422 ? 162.22300 146.63000 109.15500 1.000 20.70000 418 SER C N 1
ATOM 8672 C CA . SER C 1 422 ? 161.15500 147.29800 108.42900 1.000 20.70000 418 SER C CA 1
ATOM 8673 C C . SER C 1 422 ? 160.21300 148.01400 109.39700 1.000 20.70000 418 SER C C 1
ATOM 8674 O O . SER C 1 422 ? 160.40800 148.01800 110.61400 1.000 20.70000 418 SER C O 1
ATOM 8677 N N . ASP C 1 423 ? 159.17000 148.63100 108.83800 1.000 21.08000 419 ASP C N 1
ATOM 8678 C CA . ASP C 1 423 ? 158.20200 149.33200 109.67700 1.000 21.08000 419 ASP C CA 1
ATOM 8679 C C . ASP C 1 423 ? 157.27000 148.36300 110.38800 1.000 21.08000 419 ASP C C 1
ATOM 8680 O O . ASP C 1 423 ? 156.76500 148.67400 111.47400 1.000 21.08000 419 ASP C O 1
ATOM 8685 N N . HIS C 1 424 ? 157.03800 147.19100 109.79300 1.000 20.10000 420 HIS C N 1
ATOM 8686 C CA . HIS C 1 424 ? 156.20800 146.16500 110.41700 1.000 20.10000 420 HIS C CA 1
ATOM 8687 C C . HIS C 1 424 ? 156.82500 145.68000 111.72300 1.000 20.10000 420 HIS C C 1
ATOM 8688 O O . HIS C 1 424 ? 156.15300 145.62400 112.76100 1.000 20.10000 420 HIS C O 1
ATOM 8695 N N . VAL C 1 425 ? 158.11400 145.34000 111.68800 1.000 17.45000 421 VAL C N 1
ATOM 8696 C CA . VAL C 1 425 ? 158.80100 144.86900 112.88600 1.000 17.45000 421 VAL C CA 1
ATOM 8697 C C . VAL C 1 425 ? 158.95000 145.99900 113.89500 1.000 17.45000 421 VAL C C 1
ATOM 8698 O O . VAL C 1 425 ? 158.76400 145.80300 115.10100 1.000 17.45000 421 VAL C O 1
ATOM 8702 N N . ARG C 1 426 ? 159.26000 147.20500 113.41900 1.000 17.83000 422 ARG C N 1
ATOM 8703 C CA . ARG C 1 426 ? 159.43200 148.34400 114.31200 1.000 17.83000 422 ARG C CA 1
ATOM 8704 C C . ARG C 1 426 ? 158.13100 148.79000 114.96300 1.000 17.83000 422 ARG C C 1
ATOM 8705 O O . ARG C 1 426 ? 158.18100 149.44900 116.00500 1.000 17.83000 422 ARG C O 1
ATOM 8713 N N . SER C 1 427 ? 156.98000 148.45400 114.38500 1.000 17.37000 423 SER C N 1
ATOM 8714 C CA . SER C 1 427 ? 155.70100 148.69700 115.03700 1.000 17.37000 423 SER C CA 1
ATOM 8715 C C . SER C 1 427 ? 155.27700 147.55100 115.94400 1.000 17.37000 423 SER C C 1
ATOM 8716 O O . SER C 1 427 ? 154.70300 147.79200 117.01200 1.000 17.37000 423 SER C O 1
ATOM 8719 N N . THR C 1 428 ? 155.57400 146.30600 115.56200 1.000 15.88000 424 THR C N 1
ATOM 8720 C CA . THR C 1 428 ? 155.16400 145.17200 116.38300 1.000 15.88000 424 THR C CA 1
ATOM 8721 C C . THR C 1 428 ? 155.98700 145.08200 117.66300 1.000 15.88000 424 THR C C 1
ATOM 8722 O O . THR C 1 428 ? 155.44700 144.77300 118.73300 1.000 15.88000 424 THR C O 1
ATOM 8726 N N . ILE C 1 429 ? 157.29200 145.36600 117.58200 1.000 14.43000 425 ILE C N 1
ATOM 8727 C CA . ILE C 1 429 ? 158.12900 145.37700 118.78100 1.000 14.43000 425 ILE C CA 1
ATOM 8728 C C . ILE C 1 429 ? 157.72400 146.52800 119.69600 1.000 14.43000 425 ILE C C 1
ATOM 8729 O O . ILE C 1 429 ? 157.73700 146.39900 120.92800 1.000 14.43000 425 ILE C O 1
ATOM 8734 N N . GLN C 1 430 ? 157.30300 147.65100 119.10800 1.000 16.32000 426 GLN C N 1
ATOM 8735 C CA . GLN C 1 430 ? 156.80100 148.77100 119.89900 1.000 16.32000 426 GLN C CA 1
ATOM 8736 C C . GLN C 1 430 ? 155.50600 148.41000 120.61900 1.000 16.32000 426 GLN C C 1
ATOM 8737 O O . GLN C 1 430 ? 155.32100 148.76800 121.78900 1.000 16.32000 426 GLN C O 1
ATOM 8743 N N . ALA C 1 431 ? 154.60900 147.68700 119.94100 1.000 14.88000 427 ALA C N 1
ATOM 8744 C CA . ALA C 1 431 ? 153.37200 147.24100 120.57800 1.000 14.88000 427 ALA C CA 1
ATOM 8745 C C . ALA C 1 431 ? 153.65600 146.24900 121.70100 1.000 14.88000 427 ALA C C 1
ATOM 8746 O O . ALA C 1 431 ? 153.02300 146.29900 122.76400 1.000 14.88000 427 ALA C O 1
ATOM 8748 N N . ILE C 1 432 ? 154.62400 145.35200 121.48400 1.000 13.83000 428 ILE C N 1
ATOM 8749 C CA . ILE C 1 432 ? 155.00200 144.37700 122.50600 1.000 13.83000 428 ILE C CA 1
ATOM 8750 C C . ILE C 1 432 ? 155.59600 145.07600 123.72400 1.000 13.83000 428 ILE C C 1
ATOM 8751 O O . ILE C 1 432 ? 155.27800 144.73300 124.86700 1.000 13.83000 428 ILE C O 1
ATOM 8756 N N . ALA C 1 433 ? 156.41800 146.10500 123.50200 1.000 13.90000 429 ALA C N 1
ATOM 8757 C CA . ALA C 1 433 ? 157.01300 146.83600 124.61700 1.000 13.90000 429 ALA C CA 1
ATOM 8758 C C . ALA C 1 433 ? 155.96600 147.64200 125.37900 1.000 13.90000 429 ALA C C 1
ATOM 8759 O O . ALA C 1 433 ? 156.00300 147.71700 126.61500 1.000 13.90000 429 ALA C O 1
ATOM 8761 N N . THR C 1 434 ? 155.02000 148.24800 124.65500 1.000 15.06000 430 THR C N 1
ATOM 8762 C CA . THR C 1 434 ? 153.96200 149.02200 125.30000 1.000 15.06000 430 THR C CA 1
ATOM 8763 C C . THR C 1 434 ? 153.06500 148.12500 126.14900 1.000 15.06000 430 THR C C 1
ATOM 8764 O O . THR C 1 434 ? 152.69000 148.48500 127.27000 1.000 15.06000 430 THR C O 1
ATOM 8768 N N . ARG C 1 435 ? 152.74600 146.92900 125.64800 1.000 15.37000 431 ARG C N 1
ATOM 8769 C CA . ARG C 1 435 ? 151.94600 146.00400 126.44600 1.000 15.37000 431 ARG C CA 1
ATOM 8770 C C . ARG C 1 435 ? 152.76200 145.38600 127.57400 1.000 15.37000 431 ARG C C 1
ATOM 8771 O O . ARG C 1 435 ? 152.20500 144.98700 128.60200 1.000 15.37000 431 ARG C O 1
ATOM 8779 N N . ALA C 1 436 ? 154.08100 145.29000 127.40300 1.000 14.14000 432 ALA C N 1
ATOM 8780 C CA . ALA C 1 436 ? 154.90900 144.66100 128.42400 1.000 14.14000 432 ALA C CA 1
ATOM 8781 C C . ALA C 1 436 ? 155.26200 145.63700 129.53500 1.000 14.14000 432 ALA C C 1
ATOM 8782 O O . ALA C 1 436 ? 155.74700 145.22600 130.59400 1.000 14.14000 432 ALA C O 1
ATOM 8784 N N . GLN C 1 437 ? 155.03900 146.93500 129.31100 1.000 15.16000 433 GLN C N 1
ATOM 8785 C CA . GLN C 1 437 ? 155.22600 147.90300 130.38900 1.000 15.16000 433 GLN C CA 1
ATOM 8786 C C . GLN C 1 437 ? 154.19500 147.73000 131.49800 1.000 15.16000 433 GLN C C 1
ATOM 8787 O O . GLN C 1 437 ? 154.42900 148.15500 132.63400 1.000 15.16000 433 GLN C O 1
ATOM 8793 N N . ILE C 1 438 ? 153.05000 147.12800 131.18700 1.000 13.35000 434 ILE C N 1
ATOM 8794 C CA . ILE C 1 438 ? 152.06800 146.80500 132.22800 1.000 13.35000 434 ILE C CA 1
ATOM 8795 C C . ILE C 1 438 ? 152.59800 145.65000 133.06500 1.000 13.35000 434 ILE C C 1
ATOM 8796 O O . ILE C 1 438 ? 152.96900 144.60000 132.50200 1.000 13.35000 434 ILE C O 1
ATOM 8801 N N . PRO C 1 439 ? 152.66500 145.76700 134.39000 1.000 11.45000 435 PRO C N 1
ATOM 8802 C CA . PRO C 1 439 ? 153.26100 144.69600 135.19600 1.000 11.45000 435 PRO C CA 1
ATOM 8803 C C . PRO C 1 439 ? 152.29600 143.55400 135.47300 1.000 11.45000 435 PRO C C 1
ATOM 8804 O O . PRO C 1 439 ? 151.10000 143.74800 135.69500 1.000 11.45000 435 PRO C O 1
ATOM 8808 N N . LEU C 1 440 ? 152.83600 142.33900 135.44700 1.000 9.94000 436 LEU C N 1
ATOM 8809 C CA . LEU C 1 440 ? 152.08500 141.14000 135.81400 1.000 9.94000 436 LEU C CA 1
ATOM 8810 C C . LEU C 1 440 ? 152.26300 140.93400 137.31100 1.000 9.94000 436 LEU C C 1
ATOM 8811 O O . LEU C 1 440 ? 153.28100 140.40300 137.75700 1.000 9.94000 436 LEU C O 1
ATOM 8816 N N . SER C 1 441 ? 151.27500 141.35400 138.09400 1.000 10.32000 437 SER C N 1
ATOM 8817 C CA . SER C 1 441 ? 151.36600 141.32000 139.54600 1.000 10.32000 437 SER C CA 1
ATOM 8818 C C . SER C 1 441 ? 150.17100 140.57900 140.12300 1.000 10.32000 437 SER C C 1
ATOM 8819 O O . SER C 1 441 ? 149.08100 140.60600 139.54500 1.000 10.32000 437 SER C O 1
ATOM 8822 N N . ILE C 1 442 ? 150.38300 139.92300 141.25900 1.000 11.63000 438 ILE C N 1
ATOM 8823 C CA . ILE C 1 442 ? 149.31500 139.25400 141.99100 1.000 11.63000 438 ILE C CA 1
ATOM 8824 C C . ILE C 1 442 ? 148.92000 140.14100 143.16400 1.000 11.63000 438 ILE C C 1
ATOM 8825 O O . ILE C 1 442 ? 149.75500 140.47200 144.01100 1.000 11.63000 438 ILE C O 1
ATOM 8830 N N . THR C 1 443 ? 147.65200 140.53100 143.21500 1.000 13.69000 439 THR C N 1
ATOM 8831 C CA . THR C 1 443 ? 147.13600 141.36800 144.28600 1.000 13.69000 439 THR C CA 1
ATOM 8832 C C . THR C 1 443 ? 146.33400 140.51500 145.25400 1.000 13.69000 439 THR C C 1
ATOM 8833 O O . THR C 1 443 ? 145.58900 139.62800 144.83700 1.000 13.69000 439 THR C O 1
ATOM 8837 N N . GLY C 1 444 ? 146.49000 140.78300 146.54400 1.000 12.72000 440 GLY C N 1
ATOM 8838 C CA . GLY C 1 444 ? 145.68500 140.08900 147.52700 1.000 12.72000 440 GLY C CA 1
ATOM 8839 C C . GLY C 1 444 ? 144.38900 140.81800 147.80000 1.000 12.72000 440 GLY C C 1
ATOM 8840 O O . GLY C 1 444 ? 144.35200 141.72700 148.63500 1.000 12.72000 440 GLY C O 1
ATOM 8841 N N . ALA C 1 445 ? 143.32200 140.40900 147.10700 1.000 13.17000 441 ALA C N 1
ATOM 8842 C CA . ALA C 1 445 ? 142.00400 141.05000 147.11700 1.000 13.17000 441 ALA C CA 1
ATOM 8843 C C . ALA C 1 445 ? 142.07000 142.54900 146.84100 1.000 13.17000 441 ALA C C 1
ATOM 8844 O O . ALA C 1 445 ? 141.27000 143.31200 147.38800 1.000 13.17000 441 ALA C O 1
ATOM 8846 N N . ARG C 1 446 ? 143.03100 142.97400 146.01700 1.000 13.85000 442 ARG C N 1
ATOM 8847 C CA . ARG C 1 446 ? 143.30200 144.35200 145.60500 1.000 13.85000 442 ARG C CA 1
ATOM 8848 C C . ARG C 1 446 ? 143.64200 145.28600 146.76100 1.000 13.85000 442 ARG C C 1
ATOM 8849 O O . ARG C 1 446 ? 143.62500 146.50600 146.57800 1.000 13.85000 442 ARG C O 1
ATOM 8857 N N . PHE C 1 447 ? 143.96400 144.75400 147.94200 1.000 9.78000 443 PHE C N 1
ATOM 8858 C CA . PHE C 1 447 ? 144.42700 145.58500 149.04500 1.000 9.78000 443 PHE C CA 1
ATOM 8859 C C . PHE C 1 447 ? 145.92300 145.84200 148.98900 1.000 9.78000 443 PHE C C 1
ATOM 8860 O O . PHE C 1 447 ? 146.37700 146.89200 149.45200 1.000 9.78000 443 PHE C O 1
ATOM 8868 N N . PHE C 1 448 ? 146.69400 144.90700 148.44600 1.000 14.17000 444 PHE C N 1
ATOM 8869 C CA . PHE C 1 448 ? 148.13800 145.05500 148.35300 1.000 14.17000 444 PHE C CA 1
ATOM 8870 C C . PHE C 1 448 ? 148.63300 144.20900 147.19200 1.000 14.17000 444 PHE C C 1
ATOM 8871 O O . PHE C 1 448 ? 147.96200 143.27400 146.75000 1.000 14.17000 444 PHE C O 1
ATOM 8879 N N . THR C 1 449 ? 149.81700 144.54800 146.70200 1.000 13.77000 445 THR C N 1
ATOM 8880 C CA . THR C 1 449 ? 150.49000 143.76400 145.67900 1.000 13.77000 445 THR C CA 1
ATOM 8881 C C . THR C 1 449 ? 151.48200 142.83200 146.35500 1.000 13.77000 445 THR C C 1
ATOM 8882 O O . THR C 1 449 ? 152.28700 143.27500 147.17800 1.000 13.77000 445 THR C O 1
ATOM 8886 N N . VAL C 1 450 ? 151.42400 141.54800 146.01200 1.000 15.73000 446 VAL C N 1
ATOM 8887 C CA . VAL C 1 450 ? 152.34700 140.58400 146.59400 1.000 15.73000 446 VAL C CA 1
ATOM 8888 C C . VAL C 1 450 ? 153.71100 140.78500 145.95500 1.000 15.73000 446 VAL C C 1
ATOM 8889 O O . VAL C 1 450 ? 153.97400 140.29900 144.85000 1.000 15.73000 446 VAL C O 1
ATOM 8893 N N . ASN C 1 451 ? 154.58100 141.51800 146.64300 1.000 17.50000 447 ASN C N 1
ATOM 8894 C CA . ASN C 1 451 ? 155.93300 141.78600 146.18500 1.000 17.50000 447 ASN C CA 1
ATOM 8895 C C . ASN C 1 451 ? 156.89200 141.40100 147.29800 1.000 17.50000 447 ASN C C 1
ATOM 8896 O O . ASN C 1 451 ? 156.49400 140.83000 148.31500 1.000 17.50000 447 ASN C O 1
ATOM 8901 N N . LEU C 1 452 ? 158.16900 141.72200 147.11000 1.000 14.46000 448 LEU C N 1
ATOM 8902 C CA . LEU C 1 452 ? 159.13000 141.52500 148.18400 1.000 14.46000 448 LEU C CA 1
ATOM 8903 C C . LEU C 1 452 ? 159.24100 142.73800 149.09500 1.000 14.46000 448 LEU C C 1
ATOM 8904 O O . LEU C 1 452 ? 159.66300 142.59200 150.24500 1.000 14.46000 448 LEU C O 1
ATOM 8909 N N . SER C 1 453 ? 158.87100 143.92600 148.61500 1.000 15.82000 449 SER C N 1
ATOM 8910 C CA . SER C 1 453 ? 158.81200 145.09100 149.48900 1.000 15.82000 449 SER C CA 1
ATOM 8911 C C . SER C 1 453 ? 157.62700 145.01700 150.44000 1.000 15.82000 449 SER C C 1
ATOM 8912 O O . SER C 1 453 ? 157.67800 145.57700 151.54500 1.000 15.82000 449 SER C O 1
ATOM 8915 N N . PHE C 1 454 ? 156.56100 144.32500 150.03400 1.000 16.33000 450 PHE C N 1
ATOM 8916 C CA . PHE C 1 454 ? 155.42900 144.12400 150.92700 1.000 16.33000 450 PHE C CA 1
ATOM 8917 C C . PHE C 1 454 ? 155.79900 143.23100 152.10000 1.000 16.33000 450 PHE C C 1
ATOM 8918 O O . PHE C 1 454 ? 155.26200 143.40200 153.19800 1.000 16.33000 450 PHE C O 1
ATOM 8926 N N . LEU C 1 455 ? 156.72700 142.29300 151.89700 1.000 14.97000 451 LEU C N 1
ATOM 8927 C CA . LEU C 1 455 ? 157.22100 141.48600 153.00700 1.000 14.97000 451 LEU C CA 1
ATOM 8928 C C . LEU C 1 455 ? 157.98500 142.34700 154.00500 1.000 14.97000 451 LEU C C 1
ATOM 8929 O O . LEU C 1 455 ? 157.86800 142.15700 155.22000 1.000 14.97000 451 LEU C O 1
ATOM 8934 N N . ALA C 1 456 ? 158.74300 143.33000 153.51300 1.000 15.32000 452 ALA C N 1
ATOM 8935 C CA . ALA C 1 456 ? 159.45200 144.23400 154.41300 1.000 15.32000 452 ALA C CA 1
ATOM 8936 C C . ALA C 1 456 ? 158.48200 145.12600 155.17900 1.000 15.32000 452 ALA C C 1
ATOM 8937 O O . ALA C 1 456 ? 158.65700 145.35900 156.38200 1.000 15.32000 452 ALA C O 1
ATOM 8939 N N . SER C 1 457 ? 157.44100 145.61700 154.50200 1.000 16.38000 453 SER C N 1
ATOM 8940 C CA . SER C 1 457 ? 156.44600 146.44900 155.17700 1.000 16.38000 453 SER C CA 1
ATOM 8941 C C . SER C 1 457 ? 155.66900 145.64900 156.22000 1.000 16.38000 453 SER C C 1
ATOM 8942 O O . SER C 1 457 ? 155.37900 146.14400 157.31800 1.000 16.38000 453 SER C O 1
ATOM 8945 N N . MET C 1 458 ? 155.35400 144.39100 155.90800 1.000 19.73000 454 MET C N 1
ATOM 8946 C CA . MET C 1 458 ? 154.65600 143.55300 156.87500 1.000 19.73000 454 MET C CA 1
ATOM 8947 C C . MET C 1 458 ? 155.56100 143.15500 158.03200 1.000 19.73000 454 MET C C 1
ATOM 8948 O O . MET C 1 458 ? 155.08100 142.99400 159.15700 1.000 19.73000 454 MET C O 1
ATOM 8953 N N . ALA C 1 459 ? 156.86500 143.00800 157.78800 1.000 18.00000 455 ALA C N 1
ATOM 8954 C CA . ALA C 1 459 ? 157.79100 142.76700 158.89000 1.000 18.00000 455 ALA C CA 1
ATOM 8955 C C . ALA C 1 459 ? 157.89200 143.98900 159.79100 1.000 18.00000 455 ALA C C 1
ATOM 8956 O O . ALA C 1 459 ? 158.02400 143.85500 161.01400 1.000 18.00000 455 ALA C O 1
ATOM 8958 N N . GLY C 1 460 ? 157.81400 145.18500 159.20700 1.000 17.18000 456 GLY C N 1
ATOM 8959 C CA . GLY C 1 460 ? 157.74500 146.39100 160.01900 1.000 17.18000 456 GLY C CA 1
ATOM 8960 C C . GLY C 1 460 ? 156.48300 146.45900 160.86100 1.000 17.18000 456 GLY C C 1
ATOM 8961 O O . GLY C 1 460 ? 156.52400 146.87100 162.02300 1.000 17.18000 456 GLY C O 1
ATOM 8962 N N . VAL C 1 461 ? 155.35100 146.03500 160.29200 1.000 18.29000 457 VAL C N 1
ATOM 8963 C CA . VAL C 1 461 ? 154.09500 146.00300 161.04600 1.000 18.29000 457 VAL C CA 1
ATOM 8964 C C . VAL C 1 461 ? 154.16900 144.97800 162.17900 1.000 18.29000 457 VAL C C 1
ATOM 8965 O O . VAL C 1 461 ? 153.70500 145.23300 163.30100 1.000 18.29000 457 VAL C O 1
ATOM 8969 N N . MET C 1 462 ? 154.77400 143.81700 161.90700 1.000 20.22000 458 MET C N 1
ATOM 8970 C CA . MET C 1 462 ? 154.97100 142.79300 162.93100 1.000 20.22000 458 MET C CA 1
ATOM 8971 C C . MET C 1 462 ? 155.85300 143.30000 164.06500 1.000 20.22000 458 MET C C 1
ATOM 8972 O O . MET C 1 462 ? 155.55200 143.08700 165.24400 1.000 20.22000 458 MET C O 1
ATOM 8977 N N . LEU C 1 463 ? 156.94800 143.98200 163.72100 1.000 19.45000 459 LEU C N 1
ATOM 8978 C CA . LEU C 1 463 ? 157.83900 144.51700 164.74400 1.000 19.45000 459 LEU C CA 1
ATOM 8979 C C . LEU C 1 463 ? 157.18900 145.65400 165.52100 1.000 19.45000 459 LEU C C 1
ATOM 8980 O O . LEU C 1 463 ? 157.50300 145.85400 166.69800 1.000 19.45000 459 LEU C O 1
ATOM 8985 N N . THR C 1 464 ? 156.28300 146.40300 164.89000 1.000 19.51000 460 THR C N 1
ATOM 8986 C CA . THR C 1 464 ? 155.57900 147.46000 165.60700 1.000 19.51000 460 THR C CA 1
ATOM 8987 C C . THR C 1 464 ? 154.57900 146.87900 166.60000 1.000 19.51000 460 THR C C 1
ATOM 8988 O O . THR C 1 464 ? 154.49200 147.33500 167.74500 1.000 19.51000 460 THR C O 1
ATOM 8992 N N . TYR C 1 465 ? 153.82200 145.86400 166.18800 1.000 21.70000 461 TYR C N 1
ATOM 8993 C CA . TYR C 1 465 ? 152.82000 145.29600 167.08400 1.000 21.70000 461 TYR C CA 1
ATOM 8994 C C . TYR C 1 465 ? 153.37300 144.21800 168.00700 1.000 21.70000 461 TYR C C 1
ATOM 8995 O O . TYR C 1 465 ? 152.61900 143.68800 168.82800 1.000 21.70000 461 TYR C O 1
ATOM 9004 N N . PHE C 1 466 ? 154.65500 143.87600 167.89800 1.000 23.40000 462 PHE C N 1
ATOM 9005 C CA . PHE C 1 466 ? 155.25800 142.97000 168.87000 1.000 23.40000 462 PHE C CA 1
ATOM 9006 C C . PHE C 1 466 ? 155.65300 143.71800 170.14000 1.000 23.40000 462 PHE C C 1
ATOM 9007 O O . PHE C 1 466 ? 155.50800 143.19800 171.25400 1.000 23.40000 462 PHE C O 1
ATOM 9015 N N . ILE C 1 467 ? 156.13100 144.95700 169.98900 1.000 24.72000 463 ILE C N 1
ATOM 9016 C CA . ILE C 1 467 ? 156.52000 145.76300 171.14400 1.000 24.72000 463 ILE C CA 1
ATOM 9017 C C . ILE C 1 467 ? 155.29400 146.14800 171.96500 1.000 24.72000 463 ILE C C 1
ATOM 9018 O O . ILE C 1 467 ? 155.35700 146.24000 173.19800 1.000 24.72000 463 ILE C O 1
ATOM 9023 N N . VAL C 1 468 ? 154.15300 146.34600 171.30000 1.000 25.64000 464 VAL C N 1
ATOM 9024 C CA . VAL C 1 468 ? 152.91300 146.66500 172.00500 1.000 25.64000 464 VAL C CA 1
ATOM 9025 C C . VAL C 1 468 ? 152.46600 145.48300 172.85900 1.000 25.64000 464 VAL C C 1
ATOM 9026 O O . VAL C 1 468 ? 152.08800 145.64300 174.02700 1.000 25.64000 464 VAL C O 1
ATOM 9030 N N . LEU C 1 469 ? 152.53200 144.27300 172.29600 1.000 26.28000 465 LEU C N 1
ATOM 9031 C CA . LEU C 1 469 ? 152.16300 143.08500 173.05900 1.000 26.28000 465 LEU C CA 1
ATOM 9032 C C . LEU C 1 469 ? 153.16700 142.78800 174.16300 1.000 26.28000 465 LEU C C 1
ATOM 9033 O O . LEU C 1 469 ? 152.81100 142.17000 175.17200 1.000 26.28000 465 LEU C O 1
ATOM 9038 N N . LEU C 1 470 ? 154.42200 143.21000 173.99500 1.000 28.32000 466 LEU C N 1
ATOM 9039 C CA . LEU C 1 470 ? 155.38000 143.09000 175.08900 1.000 28.32000 466 LEU C CA 1
ATOM 9040 C C . LEU C 1 470 ? 155.06300 144.07400 176.20700 1.000 28.32000 466 LEU C C 1
ATOM 9041 O O . LEU C 1 470 ? 155.15400 143.73500 177.39200 1.000 28.32000 466 LEU C O 1
ATOM 9046 N N . GLN C 1 471 ? 154.68600 145.30200 175.84800 1.000 33.14000 467 GLN C N 1
ATOM 9047 C CA . GLN C 1 471 ? 154.45800 146.32400 176.86300 1.000 33.14000 467 GLN C CA 1
ATOM 9048 C C . GLN C 1 471 ? 153.11300 146.15200 177.55600 1.000 33.14000 467 GLN C C 1
ATOM 9049 O O . GLN C 1 471 ? 152.91400 146.68600 178.65300 1.000 33.14000 467 GLN C O 1
ATOM 9055 N N . VAL C 1 472 ? 152.17900 145.42100 176.94300 1.000 33.62000 468 VAL C N 1
ATOM 9056 C CA . VAL C 1 472 ? 150.89200 145.19900 177.58900 1.000 33.62000 468 VAL C CA 1
ATOM 9057 C C . VAL C 1 472 ? 151.01400 144.18900 178.72700 1.000 33.62000 468 VAL C C 1
ATOM 9058 O O . VAL C 1 472 ? 150.30500 144.31500 179.73200 1.000 33.62000 468 VAL C O 1
ATOM 9062 N N . ASN C 1 473 ? 151.92800 143.21800 178.60500 1.000 36.57000 469 ASN C N 1
ATOM 9063 C CA . ASN C 1 473 ? 152.16800 142.14400 179.58200 1.000 36.57000 469 ASN C CA 1
ATOM 9064 C C . ASN C 1 473 ? 150.90800 141.40700 180.04400 1.000 36.57000 469 ASN C C 1
ATOM 9065 O O . ASN C 1 473 ? 150.24600 140.73300 179.25600 1.000 36.57000 469 ASN C O 1
ATOM 9070 N N . ASP D 1 16 ? 196.86900 163.25600 126.35200 1.000 80.08000 12 ASP D N 1
ATOM 9071 C CA . ASP D 1 16 ? 195.99400 164.12100 127.13400 1.000 80.08000 12 ASP D CA 1
ATOM 9072 C C . ASP D 1 16 ? 195.85700 163.65300 128.58400 1.000 80.08000 12 ASP D C 1
ATOM 9073 O O . ASP D 1 16 ? 196.76000 163.02000 129.12700 1.000 80.08000 12 ASP D O 1
ATOM 9078 N N . ASP D 1 17 ? 194.72000 163.97500 129.20500 1.000 81.66000 13 ASP D N 1
ATOM 9079 C CA . ASP D 1 17 ? 194.49800 163.60600 130.59800 1.000 81.66000 13 ASP D CA 1
ATOM 9080 C C . ASP D 1 17 ? 193.84300 162.23800 130.74700 1.000 81.66000 13 ASP D C 1
ATOM 9081 O O . ASP D 1 17 ? 193.72300 161.74500 131.87500 1.000 81.66000 13 ASP D O 1
ATOM 9086 N N . TYR D 1 18 ? 193.42300 161.63000 129.63300 1.000 76.36000 14 TYR D N 1
ATOM 9087 C CA . TYR D 1 18 ? 192.72100 160.35000 129.66800 1.000 76.36000 14 TYR D CA 1
ATOM 9088 C C . TYR D 1 18 ? 193.60600 159.24400 130.23200 1.000 76.36000 14 TYR D C 1
ATOM 9089 O O . TYR D 1 18 ? 193.11900 158.33900 130.92200 1.000 76.36000 14 TYR D O 1
ATOM 9098 N N . ILE D 1 19 ? 194.91700 159.34100 129.99700 1.000 77.69000 15 ILE D N 1
ATOM 9099 C CA . ILE D 1 19 ? 195.92600 158.40900 130.49700 1.000 77.69000 15 ILE D CA 1
ATOM 9100 C C . ILE D 1 19 ? 195.92400 158.44500 132.02300 1.000 77.69000 15 ILE D C 1
ATOM 9101 O O . ILE D 1 19 ? 196.20100 157.43400 132.68200 1.000 77.69000 15 ILE D O 1
ATOM 9106 N N . HIS D 1 20 ? 195.56700 159.59700 132.59300 1.000 75.48000 16 HIS D N 1
ATOM 9107 C CA . HIS D 1 20 ? 195.33700 159.74100 134.02500 1.000 75.48000 16 HIS D CA 1
ATOM 9108 C C . HIS D 1 20 ? 194.26300 158.80900 134.55800 1.000 75.48000 16 HIS D C 1
ATOM 9109 O O . HIS D 1 20 ? 194.49000 158.14600 135.57800 1.000 75.48000 16 HIS D O 1
ATOM 9116 N N . LEU D 1 21 ? 193.11700 158.71300 133.86500 1.000 63.02000 17 LEU D N 1
ATOM 9117 C CA . LEU D 1 21 ? 191.97200 157.96300 134.37900 1.000 63.02000 17 LEU D CA 1
ATOM 9118 C C . LEU D 1 21 ? 192.28200 156.48400 134.54700 1.000 63.02000 17 LEU D C 1
ATOM 9119 O O . LEU D 1 21 ? 191.96000 155.90800 135.59500 1.000 63.02000 17 LEU D O 1
ATOM 9124 N N . ARG D 1 22 ? 192.94200 155.88300 133.54900 1.000 61.95000 18 ARG D N 1
ATOM 9125 C CA . ARG D 1 22 ? 193.38600 154.49500 133.63900 1.000 61.95000 18 ARG D CA 1
ATOM 9126 C C . ARG D 1 22 ? 194.26700 154.27500 134.86200 1.000 61.95000 18 ARG D C 1
ATOM 9127 O O . ARG D 1 22 ? 194.15500 153.24300 135.53700 1.000 61.95000 18 ARG D O 1
ATOM 9135 N N . LYS D 1 23 ? 195.11400 155.26600 135.18000 1.000 59.22000 19 LYS D N 1
ATOM 9136 C CA . LYS D 1 23 ? 195.96300 155.20600 136.36600 1.000 59.22000 19 LYS D CA 1
ATOM 9137 C C . LYS D 1 23 ? 195.13200 154.99000 137.62100 1.000 59.22000 19 LYS D C 1
ATOM 9138 O O . LYS D 1 23 ? 195.42200 154.09300 138.42400 1.000 59.22000 19 LYS D O 1
ATOM 9144 N N . TRP D 1 24 ? 194.03000 155.73400 137.74700 1.000 55.89000 20 TRP D N 1
ATOM 9145 C CA . TRP D 1 24 ? 193.16700 155.55200 138.90400 1.000 55.89000 20 TRP D CA 1
ATOM 9146 C C . TRP D 1 24 ? 192.46400 154.20600 138.87200 1.000 55.89000 20 TRP D C 1
ATOM 9147 O O . TRP D 1 24 ? 192.36300 153.54900 139.91500 1.000 55.89000 20 TRP D O 1
ATOM 9158 N N . ILE D 1 25 ? 192.07200 153.71900 137.68900 1.000 48.76000 21 ILE D N 1
ATOM 9159 C CA . ILE D 1 25 ? 191.45800 152.39400 137.66500 1.000 48.76000 21 ILE D CA 1
ATOM 9160 C C . ILE D 1 25 ? 192.51100 151.30400 137.73900 1.000 48.76000 21 ILE D C 1
ATOM 9161 O O . ILE D 1 25 ? 192.16300 150.12100 137.83800 1.000 48.76000 21 ILE D O 1
ATOM 9166 N N . LYS D 1 26 ? 193.79400 151.67200 137.71900 1.000 48.26000 22 LYS D N 1
ATOM 9167 C CA . LYS D 1 26 ? 194.81100 150.76000 138.21400 1.000 48.26000 22 LYS D CA 1
ATOM 9168 C C . LYS D 1 26 ? 194.75100 150.67500 139.73200 1.000 48.26000 22 LYS D C 1
ATOM 9169 O O . LYS D 1 26 ? 194.64200 149.57400 140.29000 1.000 48.26000 22 LYS D O 1
ATOM 9175 N N . ARG D 1 27 ? 194.73500 151.83900 140.39700 1.000 47.98000 23 ARG D N 1
ATOM 9176 C CA . ARG D 1 27 ? 194.95100 151.90300 141.84100 1.000 47.98000 23 ARG D CA 1
ATOM 9177 C C . ARG D 1 27 ? 193.83000 151.22100 142.61000 1.000 47.98000 23 ARG D C 1
ATOM 9178 O O . ARG D 1 27 ? 194.09200 150.50600 143.58800 1.000 47.98000 23 ARG D O 1
ATOM 9186 N N . ILE D 1 28 ? 192.58200 151.41700 142.16700 1.000 41.61000 24 ILE D N 1
ATOM 9187 C CA . ILE D 1 28 ? 191.43800 150.74100 142.77100 1.000 41.61000 24 ILE D CA 1
ATOM 9188 C C . ILE D 1 28 ? 191.61600 149.23300 142.70400 1.000 41.61000 24 ILE D C 1
ATOM 9189 O O . ILE D 1 28 ? 191.42700 148.53200 143.70600 1.000 41.61000 24 ILE D O 1
ATOM 9194 N N . GLY D 1 29 ? 192.06000 148.72500 141.54900 1.000 41.17000 25 GLY D N 1
ATOM 9195 C CA . GLY D 1 29 ? 192.35800 147.30800 141.44700 1.000 41.17000 25 GLY D CA 1
ATOM 9196 C C . GLY D 1 29 ? 193.42400 146.88300 142.43300 1.000 41.17000 25 GLY D C 1
ATOM 9197 O O . GLY D 1 29 ? 193.26700 145.87500 143.13000 1.000 41.17000 25 GLY D O 1
ATOM 9198 N N . ILE D 1 30 ? 194.45500 147.72000 142.59200 1.000 36.66000 26 ILE D N 1
ATOM 9199 C CA . ILE D 1 30 ? 195.51500 147.43700 143.55100 1.000 36.66000 26 ILE D CA 1
ATOM 9200 C C . ILE D 1 30 ? 194.95800 147.42300 144.96600 1.000 36.66000 26 ILE D C 1
ATOM 9201 O O . ILE D 1 30 ? 195.25800 146.51200 145.75000 1.000 36.66000 26 ILE D O 1
ATOM 9206 N N . ILE D 1 31 ? 194.05800 148.36100 145.28900 1.000 33.82000 27 ILE D N 1
ATOM 9207 C CA . ILE D 1 31 ? 193.54300 148.36600 146.65500 1.000 33.82000 27 ILE D CA 1
ATOM 9208 C C . ILE D 1 31 ? 192.55000 147.22500 146.82700 1.000 33.82000 27 ILE D C 1
ATOM 9209 O O . ILE D 1 31 ? 192.41200 146.66600 147.92300 1.000 33.82000 27 ILE D O 1
ATOM 9214 N N . LEU D 1 32 ? 191.95300 146.76500 145.71800 1.000 34.35000 28 LEU D N 1
ATOM 9215 C CA . LEU D 1 32 ? 191.08300 145.59900 145.80300 1.000 34.35000 28 LEU D CA 1
ATOM 9216 C C . LEU D 1 32 ? 191.89400 144.32600 145.98100 1.000 34.35000 28 LEU D C 1
ATOM 9217 O O . LEU D 1 32 ? 191.34500 143.29000 146.36900 1.000 34.35000 28 LEU D O 1
ATOM 9222 N N . ARG D 1 33 ? 193.20000 144.38400 145.70900 1.000 40.30000 29 ARG D N 1
ATOM 9223 C CA . ARG D 1 33 ? 194.06000 143.25600 146.03700 1.000 40.30000 29 ARG D CA 1
ATOM 9224 C C . ARG D 1 33 ? 194.66400 143.41500 147.42500 1.000 40.30000 29 ARG D C 1
ATOM 9225 O O . ARG D 1 33 ? 195.19400 142.45100 147.98900 1.000 40.30000 29 ARG D O 1
ATOM 9233 N N . ILE D 1 34 ? 194.60100 144.62400 147.99300 1.000 35.82000 30 ILE D N 1
ATOM 9234 C CA . ILE D 1 34 ? 195.22000 144.84600 149.29800 1.000 35.82000 30 ILE D CA 1
ATOM 9235 C C . ILE D 1 34 ? 194.31500 144.32800 150.40600 1.000 35.82000 30 ILE D C 1
ATOM 9236 O O . ILE D 1 34 ? 194.76900 143.64900 151.33600 1.000 35.82000 30 ILE D O 1
ATOM 9241 N N . SER D 1 35 ? 193.01500 144.60000 150.30100 1.000 34.30000 31 SER D N 1
ATOM 9242 C CA . SER D 1 35 ? 192.06100 144.21900 151.33300 1.000 34.30000 31 SER D CA 1
ATOM 9243 C C . SER D 1 35 ? 191.83200 142.71700 151.41600 1.000 34.30000 31 SER D C 1
ATOM 9244 O O . SER D 1 35 ? 191.26500 142.25100 152.40800 1.000 34.30000 31 SER D O 1
ATOM 9247 N N . GLY D 1 36 ? 192.24000 141.95300 150.41100 1.000 39.17000 32 GLY D N 1
ATOM 9248 C CA . GLY D 1 36 ? 192.12200 140.51600 150.47500 1.000 39.17000 32 GLY D CA 1
ATOM 9249 C C . GLY D 1 36 ? 191.04000 139.90700 149.61800 1.000 39.17000 32 GLY D C 1
ATOM 9250 O O . GLY D 1 36 ? 190.71400 138.73100 149.81400 1.000 39.17000 32 GLY D O 1
ATOM 9251 N N . HIS D 1 37 ? 190.47000 140.65800 148.68100 1.000 37.88000 33 HIS D N 1
ATOM 9252 C CA . HIS D 1 37 ? 189.49100 140.09100 147.76800 1.000 37.88000 33 HIS D CA 1
ATOM 9253 C C . HIS D 1 37 ? 190.16400 139.11200 146.81200 1.000 37.88000 33 HIS D C 1
ATOM 9254 O O . HIS D 1 37 ? 191.38600 139.11000 146.64300 1.000 37.88000 33 HIS D O 1
ATOM 9261 N N . TRP D 1 38 ? 189.35000 138.25400 146.20400 1.000 48.13000 34 TRP D N 1
ATOM 9262 C CA . TRP D 1 38 ? 189.88500 137.22800 145.32300 1.000 48.13000 34 TRP D CA 1
ATOM 9263 C C . TRP D 1 38 ? 190.44700 137.86800 144.05600 1.000 48.13000 34 TRP D C 1
ATOM 9264 O O . TRP D 1 38 ? 189.76900 138.67800 143.41600 1.000 48.13000 34 TRP D O 1
ATOM 9275 N N . PRO D 1 39 ? 191.68600 137.54300 143.68300 1.000 50.54000 35 PRO D N 1
ATOM 9276 C CA . PRO D 1 39 ? 192.34200 138.25500 142.57800 1.000 50.54000 35 PRO D CA 1
ATOM 9277 C C . PRO D 1 39 ? 191.77300 137.83700 141.23000 1.000 50.54000 35 PRO D C 1
ATOM 9278 O O . PRO D 1 39 ? 191.93200 136.69300 140.79800 1.000 50.54000 35 PRO D O 1
ATOM 9282 N N . PHE D 1 40 ? 191.11400 138.77900 140.56900 1.000 51.67000 36 PHE D N 1
ATOM 9283 C CA . PHE D 1 40 ? 190.61000 138.61900 139.21500 1.000 51.67000 36 PHE D CA 1
ATOM 9284 C C . PHE D 1 40 ? 191.55900 139.32500 138.25400 1.000 51.67000 36 PHE D C 1
ATOM 9285 O O . PHE D 1 40 ? 192.50700 139.99800 138.66400 1.000 51.67000 36 PHE D O 1
ATOM 9293 N N . ARG D 1 41 ? 191.30900 139.16300 136.95900 1.000 53.05000 37 ARG D N 1
ATOM 9294 C CA . ARG D 1 41 ? 192.15400 139.77300 135.94100 1.000 53.05000 37 ARG D CA 1
ATOM 9295 C C . ARG D 1 41 ? 191.66100 141.18800 135.66900 1.000 53.05000 37 ARG D C 1
ATOM 9296 O O . ARG D 1 41 ? 190.55900 141.38400 135.14900 1.000 53.05000 37 ARG D O 1
ATOM 9304 N N . LEU D 1 42 ? 192.48500 142.16600 136.02200 1.000 56.06000 38 LEU D N 1
ATOM 9305 C CA . LEU D 1 42 ? 192.27300 143.56600 135.69400 1.000 56.06000 38 LEU D CA 1
ATOM 9306 C C . LEU D 1 42 ? 192.55200 143.78900 134.20200 1.000 56.06000 38 LEU D C 1
ATOM 9307 O O . LEU D 1 42 ? 193.04400 142.88300 133.52500 1.000 56.06000 38 LEU D O 1
ATOM 9312 N N . PRO D 1 43 ? 192.21000 144.96900 133.64900 1.000 59.79000 39 PRO D N 1
ATOM 9313 C CA . PRO D 1 43 ? 192.51100 145.21900 132.22500 1.000 59.79000 39 PRO D CA 1
ATOM 9314 C C . PRO D 1 43 ? 193.97800 145.13300 131.81200 1.000 59.79000 39 PRO D C 1
ATOM 9315 O O . PRO D 1 43 ? 194.26100 144.58300 130.74200 1.000 59.79000 39 PRO D O 1
ATOM 9319 N N . HIS D 1 44 ? 194.91400 145.66300 132.59300 1.000 64.83000 40 HIS D N 1
ATOM 9320 C CA . HIS D 1 44 ? 196.29600 145.76700 132.11500 1.000 64.83000 40 HIS D CA 1
ATOM 9321 C C . HIS D 1 44 ? 197.16500 144.57600 132.52700 1.000 64.83000 40 HIS D C 1
ATOM 9322 O O . HIS D 1 44 ? 198.27000 144.73800 133.03900 1.000 64.83000 40 HIS D O 1
ATOM 9329 N N . GLU D 1 45 ? 196.69100 143.35600 132.27800 1.000 68.69000 41 GLU D N 1
ATOM 9330 C CA . GLU D 1 45 ? 197.46100 142.13400 132.53400 1.000 68.69000 41 GLU D CA 1
ATOM 9331 C C . GLU D 1 45 ? 197.34000 141.24400 131.30600 1.000 68.69000 41 GLU D C 1
ATOM 9332 O O . GLU D 1 45 ? 196.27200 140.69300 131.03000 1.000 68.69000 41 GLU D O 1
ATOM 9338 N N . LYS D 1 46 ? 198.44100 141.10300 130.57100 1.000 73.80000 42 LYS D N 1
ATOM 9339 C CA . LYS D 1 46 ? 198.47600 140.28400 129.36800 1.000 73.80000 42 LYS D CA 1
ATOM 9340 C C . LYS D 1 46 ? 199.31900 139.03000 129.55800 1.000 73.80000 42 LYS D C 1
ATOM 9341 O O . LYS D 1 46 ? 199.60700 138.32700 128.58600 1.000 73.80000 42 LYS D O 1
ATOM 9347 N N . ARG D 1 47 ? 199.72100 138.73600 130.79700 1.000 81.63000 43 ARG D N 1
ATOM 9348 C CA . ARG D 1 47 ? 200.53400 137.56200 131.08600 1.000 81.63000 43 ARG D CA 1
ATOM 9349 C C . ARG D 1 47 ? 199.91900 136.67100 132.15800 1.000 81.63000 43 ARG D C 1
ATOM 9350 O O . ARG D 1 47 ? 200.61700 135.78800 132.67600 1.000 81.63000 43 ARG D O 1
ATOM 9358 N N . ASN D 1 48 ? 198.64500 136.89700 132.50600 1.000 76.47000 44 ASN D N 1
ATOM 9359 C CA . ASN D 1 48 ? 197.86800 136.05400 133.42400 1.000 76.47000 44 ASN D CA 1
ATOM 9360 C C . ASN D 1 48 ? 198.51600 135.95600 134.80600 1.000 76.47000 44 ASN D C 1
ATOM 9361 O O . ASN D 1 48 ? 198.65900 134.87300 135.37400 1.000 76.47000 44 ASN D O 1
ATOM 9366 N N . GLN D 1 49 ? 198.91500 137.10400 135.34900 1.000 73.71000 45 GLN D N 1
ATOM 9367 C CA . GLN D 1 49 ? 199.54300 137.13500 136.66400 1.000 73.71000 45 GLN D CA 1
ATOM 9368 C C . GLN D 1 49 ? 198.53600 137.19800 137.80500 1.000 73.71000 45 GLN D C 1
ATOM 9369 O O . GLN D 1 49 ? 198.94500 137.23200 138.97000 1.000 73.71000 45 GLN D O 1
ATOM 9375 N N . HIS D 1 50 ? 197.24000 137.21400 137.50900 1.000 68.05000 46 HIS D N 1
ATOM 9376 C CA . HIS D 1 50 ? 196.23000 137.14600 138.55400 1.000 68.05000 46 HIS D CA 1
ATOM 9377 C C . HIS D 1 50 ? 196.03200 135.73300 139.08000 1.000 68.05000 46 HIS D C 1
ATOM 9378 O O . HIS D 1 50 ? 195.35600 135.55500 140.09800 1.000 68.05000 46 HIS D O 1
ATOM 9385 N N . LYS D 1 51 ? 196.59900 134.72900 138.41300 1.000 71.41000 47 LYS D N 1
ATOM 9386 C CA . LYS D 1 51 ? 196.56100 133.35200 138.88500 1.000 71.41000 47 LYS D CA 1
ATOM 9387 C C . LYS D 1 51 ? 197.85700 132.93400 139.56500 1.000 71.41000 47 LYS D C 1
ATOM 9388 O O . LYS D 1 51 ? 198.08200 131.73500 139.75800 1.000 71.41000 47 LYS D O 1
ATOM 9394 N N . SER D 1 52 ? 198.71600 133.89000 139.91900 1.000 69.78000 48 SER D N 1
ATOM 9395 C CA . SER D 1 52 ? 199.93900 133.57400 140.64600 1.000 69.78000 48 SER D CA 1
ATOM 9396 C C . SER D 1 52 ? 199.60800 133.10200 142.05400 1.000 69.78000 48 SER D C 1
ATOM 9397 O O . SER D 1 52 ? 198.62200 133.53400 142.65300 1.000 69.78000 48 SER D O 1
ATOM 9400 N N . LYS D 1 53 ? 200.44600 132.20900 142.58400 1.000 65.81000 49 LYS D N 1
ATOM 9401 C CA . LYS D 1 53 ? 200.15200 131.58500 143.86800 1.000 65.81000 49 LYS D CA 1
ATOM 9402 C C . LYS D 1 53 ? 200.34300 132.53700 145.04100 1.000 65.81000 49 LYS D C 1
ATOM 9403 O O . LYS D 1 53 ? 199.74300 132.31400 146.09900 1.000 65.81000 49 LYS D O 1
ATOM 9409 N N . PHE D 1 54 ? 201.15400 133.58400 144.87000 1.000 63.21000 50 PHE D N 1
ATOM 9410 C CA . PHE D 1 54 ? 201.41500 134.54400 145.94000 1.000 63.21000 50 PHE D CA 1
ATOM 9411 C C . PHE D 1 54 ? 200.13400 135.25200 146.37200 1.000 63.21000 50 PHE D C 1
ATOM 9412 O O . PHE D 1 54 ? 199.74600 135.20600 147.54800 1.000 63.21000 50 PHE D O 1
ATOM 9420 N N . ARG D 1 55 ? 199.44900 135.89100 145.42100 1.000 57.74000 51 ARG D N 1
ATOM 9421 C CA . ARG D 1 55 ? 198.19800 136.57000 145.73600 1.000 57.74000 51 ARG D CA 1
ATOM 9422 C C . ARG D 1 55 ? 197.10000 135.57600 146.09800 1.000 57.74000 51 ARG D C 1
ATOM 9423 O O . ARG D 1 55 ? 196.23300 135.87900 146.92700 1.000 57.74000 51 ARG D O 1
ATOM 9431 N N . GLN D 1 56 ? 197.14300 134.37000 145.52300 1.000 63.09000 52 GLN D N 1
ATOM 9432 C CA . GLN D 1 56 ? 196.12200 133.37200 145.82600 1.000 63.09000 52 GLN D CA 1
ATOM 9433 C C . GLN D 1 56 ? 196.23100 132.81000 147.23700 1.000 63.09000 52 GLN D C 1
ATOM 9434 O O . GLN D 1 56 ? 195.21400 132.37800 147.78700 1.000 63.09000 52 GLN D O 1
ATOM 9440 N N . VAL D 1 57 ? 197.42100 132.79300 147.84000 1.000 57.27000 53 VAL D N 1
ATOM 9441 C CA . VAL D 1 57 ? 197.50300 132.46500 149.26000 1.000 57.27000 53 VAL D CA 1
ATOM 9442 C C . VAL D 1 57 ? 197.35200 133.69200 150.15700 1.000 57.27000 53 VAL D C 1
ATOM 9443 O O . VAL D 1 57 ? 196.83100 133.55500 151.27500 1.000 57.27000 53 VAL D O 1
ATOM 9447 N N . TYR D 1 58 ? 197.73200 134.88600 149.68600 1.000 45.06000 54 TYR D N 1
ATOM 9448 C CA . TYR D 1 58 ? 197.56500 136.09800 150.48500 1.000 45.06000 54 TYR D CA 1
ATOM 9449 C C . TYR D 1 58 ? 196.08900 136.40300 150.71800 1.000 45.06000 54 TYR D C 1
ATOM 9450 O O . TYR D 1 58 ? 195.66500 136.68600 151.84900 1.000 45.06000 54 TYR D O 1
ATOM 9459 N N . SER D 1 59 ? 195.29000 136.32700 149.65000 1.000 44.92000 55 SER D N 1
ATOM 9460 C CA . SER D 1 59 ? 193.86100 136.59800 149.74700 1.000 44.92000 55 SER D CA 1
ATOM 9461 C C . SER D 1 59 ? 193.16000 135.57700 150.63000 1.000 44.92000 55 SER D C 1
ATOM 9462 O O . SER D 1 59 ? 192.32700 135.93500 151.46900 1.000 44.92000 55 SER D O 1
ATOM 9465 N N . CYS D 1 60 ? 193.51100 134.29900 150.47400 1.000 44.80000 56 CYS D N 1
ATOM 9466 C CA . CYS D 1 60 ? 192.86600 133.26000 151.26800 1.000 44.80000 56 CYS D CA 1
ATOM 9467 C C . CYS D 1 60 ? 193.25600 133.36100 152.73700 1.000 44.80000 56 CYS D C 1
ATOM 9468 O O . CYS D 1 60 ? 192.42400 133.11800 153.61800 1.000 44.80000 56 CYS D O 1
ATOM 9471 N N . LEU D 1 61 ? 194.50100 133.76300 153.02100 1.000 39.05000 57 LEU D N 1
ATOM 9472 C CA . LEU D 1 61 ? 194.94000 133.93100 154.40300 1.000 39.05000 57 LEU D CA 1
ATOM 9473 C C . LEU D 1 61 ? 194.22200 135.09600 155.07700 1.000 39.05000 57 LEU D C 1
ATOM 9474 O O . LEU D 1 61 ? 193.75900 134.97400 156.22200 1.000 39.05000 57 LEU D O 1
ATOM 9479 N N . VAL D 1 62 ? 194.10600 136.23000 154.37700 1.000 37.98000 58 VAL D N 1
ATOM 9480 C CA . VAL D 1 62 ? 193.37000 137.36700 154.92800 1.000 37.98000 58 VAL D CA 1
ATOM 9481 C C . VAL D 1 62 ? 191.89500 137.01500 155.10400 1.000 37.98000 58 VAL D C 1
ATOM 9482 O O . VAL D 1 62 ? 191.25700 137.41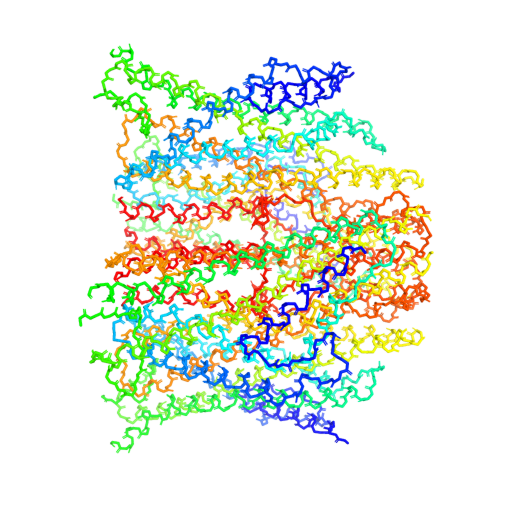600 156.08700 1.000 37.98000 58 VAL D O 1
ATOM 9486 N N . ILE D 1 63 ? 191.35700 136.18000 154.21100 1.000 39.66000 59 ILE D N 1
ATOM 9487 C CA . ILE D 1 63 ? 189.94600 135.81200 154.29100 1.000 39.66000 59 ILE D CA 1
ATOM 9488 C C . ILE D 1 63 ? 189.68100 134.88900 155.48000 1.000 39.66000 59 ILE D C 1
ATOM 9489 O O . ILE D 1 63 ? 188.68200 135.05700 156.19100 1.000 39.66000 59 ILE D O 1
ATOM 9494 N N . THR D 1 64 ? 190.57800 133.93100 155.75500 1.000 44.66000 60 THR D N 1
ATOM 9495 C CA . THR D 1 64 ? 190.31200 133.05800 156.90000 1.000 44.66000 60 THR D CA 1
ATOM 9496 C C . THR D 1 64 ? 190.57600 133.78800 158.21400 1.000 44.66000 60 THR D C 1
ATOM 9497 O O . THR D 1 64 ? 189.91500 133.50700 159.22500 1.000 44.66000 60 THR D O 1
ATOM 9501 N N . LEU D 1 65 ? 191.50800 134.75400 158.21300 1.000 39.99000 61 LEU D N 1
ATOM 9502 C CA . LEU D 1 65 ? 191.66700 135.63300 159.37100 1.000 39.99000 61 LEU D CA 1
ATOM 9503 C C . LEU D 1 65 ? 190.39500 136.43700 159.62200 1.000 39.99000 61 LEU D C 1
ATOM 9504 O O . LEU D 1 65 ? 189.93700 136.57000 160.76700 1.000 39.99000 61 LEU D O 1
ATOM 9509 N N . GLY D 1 66 ? 189.79000 136.94300 158.55200 1.000 37.97000 62 GLY D N 1
ATOM 9510 C CA . GLY D 1 66 ? 188.53300 137.65100 158.64000 1.000 37.97000 62 GLY D CA 1
ATOM 9511 C C . GLY D 1 66 ? 187.39200 136.81000 159.15600 1.000 37.97000 62 GLY D C 1
ATOM 9512 O O . GLY D 1 66 ? 186.58900 137.26700 159.97300 1.000 37.97000 62 GLY D O 1
ATOM 9513 N N . PHE D 1 67 ? 187.34000 135.55900 158.70500 1.000 40.51000 63 PHE D N 1
ATOM 9514 C CA . PHE D 1 67 ? 186.25700 134.67900 159.11900 1.000 40.51000 63 PHE D CA 1
ATOM 9515 C C . PHE D 1 67 ? 186.39700 134.27200 160.58000 1.000 40.51000 63 PHE D C 1
ATOM 9516 O O . PHE D 1 67 ? 185.40000 134.23700 161.30900 1.000 40.51000 63 PHE D O 1
ATOM 9524 N N . ILE D 1 68 ? 187.62500 134.00000 161.04200 1.000 41.46000 64 ILE D N 1
ATOM 9525 C CA . ILE D 1 68 ? 187.78400 133.61200 162.44400 1.000 41.46000 64 ILE D CA 1
ATOM 9526 C C . ILE D 1 68 ? 187.53300 134.80600 163.36600 1.000 41.46000 64 ILE D C 1
ATOM 9527 O O . ILE D 1 68 ? 186.91700 134.65800 164.43200 1.000 41.46000 64 ILE D O 1
ATOM 9532 N N . THR D 1 69 ? 187.90900 136.02100 162.93600 1.000 40.87000 65 THR D N 1
ATOM 9533 C CA . THR D 1 69 ? 187.65200 137.19600 163.76800 1.000 40.87000 65 THR D CA 1
ATOM 9534 C C . THR D 1 69 ? 186.16200 137.53200 163.81400 1.000 40.87000 65 THR D C 1
ATOM 9535 O O . THR D 1 69 ? 185.61400 137.81500 164.89100 1.000 40.87000 65 THR D O 1
ATOM 9539 N N . CYS D 1 70 ? 185.48100 137.46700 162.66400 1.000 39.87000 66 CYS D N 1
ATOM 9540 C CA . CYS D 1 70 ? 184.04900 137.74400 162.63400 1.000 39.87000 66 CYS D CA 1
ATOM 9541 C C . CYS D 1 70 ? 183.26300 136.68000 163.39000 1.000 39.87000 66 CYS D C 1
ATOM 9542 O O . CYS D 1 70 ? 182.26600 136.99200 164.04600 1.000 39.87000 66 CYS D O 1
ATOM 9545 N N . SER D 1 71 ? 183.72300 135.42600 163.35400 1.000 46.57000 67 SER D N 1
ATOM 9546 C CA . SER D 1 71 ? 183.03900 134.37500 164.09800 1.000 46.57000 67 SER D CA 1
ATOM 9547 C C . SER D 1 71 ? 183.25000 134.53100 165.59900 1.000 46.57000 67 SER D C 1
ATOM 9548 O O . SER D 1 71 ? 182.33700 134.26200 166.38900 1.000 46.57000 67 SER D O 1
ATOM 9551 N N . CYS D 1 72 ? 184.44300 134.98100 166.00800 1.000 49.16000 68 CYS D N 1
ATOM 9552 C CA . CYS D 1 72 ? 184.68900 135.26100 167.42000 1.000 49.16000 68 CYS D CA 1
ATOM 9553 C C . CYS D 1 72 ? 183.79500 136.39100 167.91700 1.000 49.16000 68 CYS D C 1
ATOM 9554 O O . CYS D 1 72 ? 183.16900 136.28400 168.97900 1.000 49.16000 68 CYS D O 1
ATOM 9557 N N . TYR D 1 73 ? 183.69000 137.46900 167.13700 1.000 45.05000 69 TYR D N 1
ATOM 9558 C CA . TYR D 1 73 ? 182.85000 138.58900 167.55400 1.000 45.05000 69 TYR D CA 1
ATOM 9559 C C . TYR D 1 73 ? 181.36500 138.26100 167.42500 1.000 45.05000 69 TYR D C 1
ATOM 9560 O O . TYR D 1 73 ? 180.52500 138.91500 168.05200 1.000 45.05000 69 TYR D O 1
ATOM 9569 N N . CYS D 1 74 ? 181.01800 137.25700 166.61500 1.000 49.14000 70 CYS D N 1
ATOM 9570 C CA . CYS D 1 74 ? 179.61400 136.88300 166.48000 1.000 49.14000 70 CYS D CA 1
ATOM 9571 C C . CYS D 1 74 ? 179.16800 135.96700 167.61000 1.000 49.14000 70 CYS D C 1
ATOM 9572 O O . CYS D 1 74 ? 178.04900 136.10400 168.11600 1.000 49.14000 70 CYS D O 1
ATOM 9575 N N . ILE D 1 75 ? 180.01700 135.02100 168.02300 1.000 54.81000 71 ILE D N 1
ATOM 9576 C CA . ILE D 1 75 ? 179.65000 134.17800 169.15900 1.000 54.81000 71 ILE D CA 1
ATOM 9577 C C . ILE D 1 75 ? 179.87800 134.92300 170.46700 1.000 54.81000 71 ILE D C 1
ATOM 9578 O O . ILE D 1 75 ? 179.40600 134.49900 171.52900 1.000 54.81000 71 ILE D O 1
ATOM 9583 N N . GLY D 1 76 ? 180.61200 136.03700 170.41800 1.000 55.75000 72 GLY D N 1
ATOM 9584 C CA . GLY D 1 76 ? 180.65000 136.92800 171.56600 1.000 55.75000 72 GLY D CA 1
ATOM 9585 C C . GLY D 1 76 ? 179.31300 137.59700 171.82600 1.000 55.75000 72 GLY D C 1
ATOM 9586 O O . GLY D 1 76 ? 178.98200 137.92400 172.96800 1.000 55.75000 72 GLY D O 1
ATOM 9587 N N . LEU D 1 77 ? 178.52700 137.81000 170.77000 1.000 48.28000 73 LEU D N 1
ATOM 9588 C CA . LEU D 1 77 ? 177.20400 138.40700 170.90100 1.000 48.28000 73 LEU D CA 1
ATOM 9589 C C . LEU D 1 77 ? 176.19100 137.47300 171.54900 1.000 48.28000 73 LEU D C 1
ATOM 9590 O O . LEU D 1 77 ? 175.35400 137.94400 172.32500 1.000 48.28000 73 LEU D O 1
ATOM 9595 N N . CYS D 1 78 ? 176.24800 136.17100 171.27600 1.000 59.70000 74 CYS D N 1
ATOM 9596 C CA . CYS D 1 78 ? 175.27600 135.23000 171.81900 1.000 59.70000 74 CYS D CA 1
ATOM 9597 C C . CYS D 1 78 ? 175.46500 134.96700 173.30600 1.000 59.70000 74 CYS D C 1
ATOM 9598 O O . CYS D 1 78 ? 174.51600 134.56300 173.98300 1.000 59.70000 74 CYS D O 1
ATOM 9601 N N . LEU D 1 79 ? 176.66900 135.18000 173.83200 1.000 60.97000 75 LEU D N 1
ATOM 9602 C CA . LEU D 1 79 ? 176.91500 135.06700 175.26900 1.000 60.97000 75 LEU D CA 1
ATOM 9603 C C . LEU D 1 79 ? 176.84800 136.44500 175.92900 1.000 60.97000 75 LEU D C 1
ATOM 9604 O O . LEU D 1 79 ? 177.79000 136.91900 176.56300 1.000 60.97000 75 LEU D O 1
ATOM 9609 N N . SER D 1 80 ? 175.69600 137.08800 175.76200 1.000 61.47000 76 SER D N 1
ATOM 9610 C CA . SER D 1 80 ? 175.43900 138.41400 176.30900 1.000 61.47000 76 SER D CA 1
ATOM 9611 C C . SER D 1 80 ? 174.43500 138.29000 177.44200 1.000 61.47000 76 SER D C 1
ATOM 9612 O O . SER D 1 80 ? 173.27600 137.92700 177.21100 1.000 61.47000 76 SER D O 1
ATOM 9615 N N . GLU D 1 81 ? 174.87800 138.59200 178.66200 1.000 65.13000 77 GLU D N 1
ATOM 9616 C CA . GLU D 1 81 ? 173.98200 138.51600 179.81000 1.000 65.13000 77 GLU D CA 1
ATOM 9617 C C . GLU D 1 81 ? 172.99700 139.67800 179.81400 1.000 65.13000 77 GLU D C 1
ATOM 9618 O O . GLU D 1 81 ? 171.78100 139.47600 179.72300 1.000 65.13000 77 GLU D O 1
ATOM 9624 N N . SER D 1 82 ? 173.50500 140.90300 179.90800 1.000 60.35000 78 SER D N 1
ATOM 9625 C CA . SER D 1 82 ? 172.67200 142.09200 179.95800 1.000 60.35000 78 SER D CA 1
ATOM 9626 C C . SER D 1 82 ? 172.43300 142.60400 178.54700 1.000 60.35000 78 SER D C 1
ATOM 9627 O O . SER D 1 82 ? 173.02000 142.11600 177.57900 1.000 60.35000 78 SER D O 1
ATOM 9630 N N . ILE D 1 83 ? 171.55600 143.60300 178.43900 1.000 52.01000 79 ILE D N 1
ATOM 9631 C CA . ILE D 1 83 ? 171.27400 144.19500 177.13500 1.000 52.01000 79 ILE D CA 1
ATOM 9632 C C . ILE D 1 83 ? 172.40200 145.13900 176.72900 1.000 52.01000 79 ILE D C 1
ATOM 9633 O O . ILE D 1 83 ? 172.59000 145.43600 175.54200 1.000 52.01000 79 ILE D O 1
ATOM 9638 N N . ALA D 1 84 ? 173.20400 145.58500 177.70200 1.000 54.62000 80 ALA D N 1
ATOM 9639 C CA . ALA D 1 84 ? 174.27500 146.53100 177.40700 1.000 54.62000 80 ALA D CA 1
ATOM 9640 C C . ALA D 1 84 ? 175.41600 145.86400 176.65300 1.000 54.62000 80 ALA D C 1
ATOM 9641 O O . ALA D 1 84 ? 175.95800 146.44000 175.70400 1.000 54.62000 80 ALA D O 1
ATOM 9643 N N . GLN D 1 85 ? 175.78600 144.64200 177.04700 1.000 54.76000 81 GLN D N 1
ATOM 9644 C CA . GLN D 1 85 ? 176.84900 143.93100 176.34100 1.000 54.76000 81 GLN D CA 1
ATOM 9645 C C . GLN D 1 85 ? 176.40400 143.53500 174.94000 1.000 54.76000 81 GLN D C 1
ATOM 9646 O O . GLN D 1 85 ? 177.20200 143.56400 173.99300 1.000 54.76000 81 GLN D O 1
ATOM 9652 N N . ALA D 1 86 ? 175.12200 143.19500 174.78700 1.000 46.73000 82 ALA D N 1
ATOM 9653 C CA . ALA D 1 86 ? 174.58300 142.87600 173.47100 1.000 46.73000 82 ALA D CA 1
ATOM 9654 C C . ALA D 1 86 ? 174.60600 144.09700 172.56200 1.000 46.73000 82 ALA D C 1
ATOM 9655 O O . ALA D 1 86 ? 175.09000 144.02700 171.42500 1.000 46.73000 82 ALA D O 1
ATOM 9657 N N . LEU D 1 87 ? 174.11200 145.23600 173.05700 1.000 43.50000 83 LEU D N 1
ATOM 9658 C CA . LEU D 1 87 ? 174.15000 146.46800 172.27800 1.000 43.50000 83 LEU D CA 1
ATOM 9659 C C . LEU D 1 87 ? 175.56500 146.97500 172.04300 1.000 43.50000 83 LEU D C 1
ATOM 9660 O O . LEU D 1 87 ? 175.78500 147.71300 171.08000 1.000 43.50000 83 LEU D O 1
ATOM 9665 N N . ASN D 1 88 ? 176.52300 146.59400 172.88200 1.000 45.89000 84 ASN D N 1
ATOM 9666 C CA . ASN D 1 88 ? 177.91300 146.94000 172.64100 1.000 45.89000 84 ASN D CA 1
ATOM 9667 C C . ASN D 1 88 ? 178.54900 146.06200 171.57600 1.000 45.89000 84 ASN D C 1
ATOM 9668 O O . ASN D 1 88 ? 179.41500 146.53200 170.83000 1.000 45.89000 84 ASN D O 1
ATOM 9673 N N . ASN D 1 89 ? 178.14000 144.79600 171.48800 1.000 43.61000 85 ASN D N 1
ATOM 9674 C CA . ASN D 1 89 ? 178.64000 143.91000 170.44400 1.000 43.61000 85 ASN D CA 1
ATOM 9675 C C . ASN D 1 89 ? 177.94700 144.11200 169.10500 1.000 43.61000 85 ASN D C 1
ATOM 9676 O O . ASN D 1 89 ? 178.48700 143.66900 168.07900 1.000 43.61000 85 ASN D O 1
ATOM 9681 N N . ILE D 1 90 ? 176.76700 144.74900 169.10800 1.000 36.50000 86 ILE D N 1
ATOM 9682 C CA . ILE D 1 90 ? 175.96100 144.90400 167.89400 1.000 36.50000 86 ILE D CA 1
ATOM 9683 C C . ILE D 1 90 ? 176.71500 145.66700 166.80900 1.000 36.50000 86 ILE D C 1
ATOM 9684 O O . ILE D 1 90 ? 176.70200 145.26600 165.64200 1.000 36.50000 86 ILE D O 1
ATOM 9689 N N . THR D 1 91 ? 177.43000 146.73400 167.18000 1.000 34.50000 87 THR D N 1
ATOM 9690 C CA . THR D 1 91 ? 178.06800 147.60400 166.19000 1.000 34.50000 87 THR D CA 1
ATOM 9691 C C . THR D 1 91 ? 179.20100 146.88900 165.45100 1.000 34.50000 87 THR D C 1
ATOM 9692 O O . THR D 1 91 ? 179.26000 146.88000 164.21000 1.000 34.50000 87 THR D O 1
ATOM 9696 N N . VAL D 1 92 ? 180.10600 146.26800 166.20700 1.000 34.30000 88 VAL D N 1
ATOM 9697 C CA . VAL D 1 92 ? 181.24800 145.60500 165.59300 1.000 34.30000 88 VAL D CA 1
ATOM 9698 C C . VAL D 1 92 ? 180.81800 144.33700 164.86500 1.000 34.30000 88 VAL D C 1
ATOM 9699 O O . VAL D 1 92 ? 181.34300 144.02700 163.78900 1.000 34.30000 88 VAL D O 1
ATOM 9703 N N . THR D 1 93 ? 179.84500 143.59700 165.41500 1.000 33.06000 89 THR D N 1
ATOM 9704 C CA . THR D 1 93 ? 179.35100 142.41200 164.72000 1.000 33.06000 89 THR D CA 1
ATOM 9705 C C . THR D 1 93 ? 178.63000 142.79500 163.43000 1.000 33.06000 89 THR D C 1
ATOM 9706 O O . THR D 1 93 ? 178.77900 142.11700 162.40500 1.000 33.06000 89 THR D O 1
ATOM 9710 N N . SER D 1 94 ? 177.90800 143.92100 163.45600 1.000 28.44000 90 SER D N 1
ATOM 9711 C CA . SER D 1 94 ? 177.29500 144.51200 162.27000 1.000 28.44000 90 SER D CA 1
ATOM 9712 C C . SER D 1 94 ? 178.30900 144.76000 161.16300 1.000 28.44000 90 SER D C 1
ATOM 9713 O O . SER D 1 94 ? 178.16100 144.24700 160.04300 1.000 28.44000 90 SER D O 1
ATOM 9716 N N . TYR D 1 95 ? 179.35400 145.53600 161.46400 1.000 28.93000 91 TYR D N 1
ATOM 9717 C CA . TYR D 1 95 ? 180.33600 145.86300 160.43100 1.000 28.93000 91 TYR D CA 1
ATOM 9718 C C . TYR D 1 95 ? 181.10600 144.62700 159.97400 1.000 28.93000 91 TYR D C 1
ATOM 9719 O O . TYR D 1 95 ? 181.44900 144.49800 158.78900 1.000 28.93000 91 TYR D O 1
ATOM 9728 N N . PHE D 1 96 ? 181.33700 143.67900 160.88300 1.000 29.82000 92 PHE D N 1
ATOM 9729 C CA . PHE D 1 96 ? 182.15400 142.52800 160.52800 1.000 29.82000 92 PHE D CA 1
ATOM 9730 C C . PHE D 1 96 ? 181.38200 141.55500 159.64400 1.000 29.82000 92 PHE D C 1
ATOM 9731 O O . PHE D 1 96 ? 181.94400 140.98900 158.70000 1.000 29.82000 92 PHE D O 1
ATOM 9739 N N . LEU D 1 97 ? 180.08000 141.38400 159.88800 1.000 26.34000 93 LEU D N 1
ATOM 9740 C CA . LEU D 1 97 ? 179.31900 140.51100 159.00000 1.000 26.34000 93 LEU D CA 1
ATOM 9741 C C . LEU D 1 97 ? 178.98100 141.22000 157.69200 1.000 26.34000 93 LEU D C 1
ATOM 9742 O O . LEU D 1 97 ? 178.77100 140.56000 156.66500 1.000 26.34000 93 LEU D O 1
ATOM 9747 N N . GLN D 1 98 ? 178.96700 142.56200 157.69400 1.000 24.52000 94 GLN D N 1
ATOM 9748 C CA . GLN D 1 98 ? 178.94100 143.29800 156.42800 1.000 24.52000 94 GLN D CA 1
ATOM 9749 C C . GLN D 1 98 ? 180.15400 142.96600 155.57100 1.000 24.52000 94 GLN D C 1
ATOM 9750 O O . GLN D 1 98 ? 180.02100 142.64700 154.38000 1.000 24.52000 94 GLN D O 1
ATOM 9756 N N . SER D 1 99 ? 181.34500 143.02400 156.17000 1.000 28.06000 95 SER D N 1
ATOM 9757 C CA . SER D 1 99 ? 182.56200 142.68500 155.43700 1.000 28.06000 95 SER D CA 1
ATOM 9758 C C . SER D 1 99 ? 182.58800 141.21300 155.03600 1.000 28.06000 95 SER D C 1
ATOM 9759 O O . SER D 1 99 ? 183.14500 140.85900 153.99300 1.000 28.06000 95 SER D O 1
ATOM 9762 N N . CYS D 1 100 ? 181.98500 140.34400 155.85200 1.000 28.85000 96 CYS D N 1
ATOM 9763 C CA . CYS D 1 100 ? 181.92000 138.92100 155.52200 1.000 28.85000 96 CYS D CA 1
ATOM 9764 C C . CYS D 1 100 ? 181.05200 138.67100 154.29100 1.000 28.85000 96 CYS D C 1
ATOM 9765 O O . CYS D 1 100 ? 181.42800 137.89900 153.39300 1.000 28.85000 96 CYS D O 1
ATOM 9768 N N . VAL D 1 101 ? 179.88000 139.31500 154.23800 1.000 23.39000 97 VAL D N 1
ATOM 9769 C CA . VAL D 1 101 ? 179.01000 139.20400 153.06900 1.000 23.39000 97 VAL D CA 1
ATOM 9770 C C . VAL D 1 101 ? 179.69700 139.78300 151.83800 1.000 23.39000 97 VAL D C 1
ATOM 9771 O O . VAL D 1 101 ? 179.59700 139.22600 150.73600 1.000 23.39000 97 VAL D O 1
ATOM 9775 N N . CYS D 1 102 ? 180.45500 140.87300 152.01500 1.000 26.63000 98 CYS D N 1
ATOM 9776 C CA . CYS D 1 102 ? 181.20000 141.44700 150.89400 1.000 26.63000 98 CYS D CA 1
ATOM 9777 C C . CYS D 1 102 ? 182.28300 140.49700 150.38800 1.000 26.63000 98 CYS D C 1
ATOM 9778 O O . CYS D 1 102 ? 182.46900 140.35300 149.17200 1.000 26.63000 98 CYS D O 1
ATOM 9781 N N . TYR D 1 103 ? 182.97800 139.81700 151.30600 1.000 29.26000 99 TYR D N 1
ATOM 9782 C CA . TYR D 1 103 ? 184.01000 138.85300 150.92500 1.000 29.26000 99 TYR D CA 1
ATOM 9783 C C . TYR D 1 103 ? 183.42200 137.69200 150.13500 1.000 29.26000 99 TYR D C 1
ATOM 9784 O O . TYR D 1 103 ? 183.96400 137.29800 149.09600 1.000 29.26000 99 TYR D O 1
ATOM 9793 N N . VAL D 1 104 ? 182.30100 137.14100 150.61100 1.000 28.31000 100 VAL D N 1
ATOM 9794 C CA . VAL D 1 104 ? 181.67900 136.01000 149.92000 1.000 28.31000 100 VAL D CA 1
ATOM 9795 C C . VAL D 1 104 ? 181.14200 136.43800 148.55500 1.000 28.31000 100 VAL D C 1
ATOM 9796 O O . VAL D 1 104 ? 181.34100 135.74300 147.54600 1.000 28.31000 100 VAL D O 1
ATOM 9800 N N . SER D 1 105 ? 180.50100 137.61000 148.49200 1.000 26.96000 101 SER D N 1
ATOM 9801 C CA . SER D 1 105 ? 179.90000 138.06800 147.24400 1.000 26.96000 101 SER D CA 1
ATOM 9802 C C . SER D 1 105 ? 180.95600 138.45700 146.21700 1.000 26.96000 101 SER D C 1
ATOM 9803 O O . SER D 1 105 ? 180.69100 138.42900 145.01000 1.000 26.96000 101 SER D O 1
ATOM 9806 N N . PHE D 1 106 ? 182.15900 138.82000 146.66400 1.000 30.29000 102 PHE D N 1
ATOM 9807 C CA . PHE D 1 106 ? 183.22000 139.05900 145.69400 1.000 30.29000 102 PHE D CA 1
ATOM 9808 C C . PHE D 1 106 ? 184.00300 137.80000 145.35200 1.000 30.29000 102 PHE D C 1
ATOM 9809 O O . PHE D 1 106 ? 184.64200 137.76400 144.29700 1.000 30.29000 102 PHE D O 1
ATOM 9817 N N . ILE D 1 107 ? 183.98300 136.78200 146.20900 1.000 32.61000 103 ILE D N 1
ATOM 9818 C CA . ILE D 1 107 ? 184.55800 135.49400 145.83600 1.000 32.61000 103 ILE D CA 1
ATOM 9819 C C . ILE D 1 107 ? 183.71200 134.79800 144.77300 1.000 32.61000 103 ILE D C 1
ATOM 9820 O O . ILE D 1 107 ? 184.26300 134.26600 143.80100 1.000 32.61000 103 ILE D O 1
ATOM 9825 N N . ILE D 1 108 ? 182.38400 134.82200 144.92500 1.000 33.92000 104 ILE D N 1
ATOM 9826 C CA . ILE D 1 108 ? 181.50100 134.08600 144.01900 1.000 33.92000 104 ILE D CA 1
ATOM 9827 C C . ILE D 1 108 ? 181.55000 134.67500 142.61200 1.000 33.92000 104 ILE D C 1
ATOM 9828 O O . ILE D 1 108 ? 181.82300 133.97000 141.63400 1.000 33.92000 104 ILE D O 1
ATOM 9833 N N . ASN D 1 109 ? 181.29600 135.97400 142.49100 1.000 34.49000 105 ASN D N 1
ATOM 9834 C CA . ASN D 1 109 ? 181.22100 136.62200 141.18500 1.000 34.49000 105 ASN D CA 1
ATOM 9835 C C . ASN D 1 109 ? 182.55200 137.29200 140.85000 1.000 34.49000 105 ASN D C 1
ATOM 9836 O O . ASN D 1 109 ? 182.66800 138.51100 140.74000 1.000 34.49000 105 ASN D O 1
ATOM 9841 N N . SER D 1 110 ? 183.57100 136.45600 140.68300 1.000 38.00000 106 SER D N 1
ATOM 9842 C CA . SER D 1 110 ? 184.87200 136.91900 140.22600 1.000 38.00000 106 SER D CA 1
ATOM 9843 C C . SER D 1 110 ? 184.97500 136.96000 138.71100 1.000 38.00000 106 SER D C 1
ATOM 9844 O O . SER D 1 110 ? 186.04600 137.26700 138.18200 1.000 38.00000 106 SER D O 1
ATOM 9847 N N . ARG D 1 111 ? 183.89000 136.64900 138.00600 1.000 41.97000 107 ARG D N 1
ATOM 9848 C CA . ARG D 1 111 ? 183.84600 136.70500 136.55300 1.000 41.97000 107 ARG D CA 1
ATOM 9849 C C . ARG D 1 111 ? 183.14900 137.94900 136.02800 1.000 41.97000 107 ARG D C 1
ATOM 9850 O O . ARG D 1 111 ? 183.54400 138.47000 134.98400 1.000 41.97000 107 ARG D O 1
ATOM 9858 N N . LYS D 1 112 ? 182.14100 138.45300 136.74000 1.000 33.67000 108 LYS D N 1
ATOM 9859 C CA . LYS D 1 112 ? 181.45500 139.65900 136.29100 1.000 33.67000 108 LYS D CA 1
ATOM 9860 C C . LYS D 1 112 ? 182.27100 140.90600 136.60600 1.000 33.67000 108 LYS D C 1
ATOM 9861 O O . LYS D 1 112 ? 182.08100 141.95500 135.97700 1.000 33.67000 108 LYS D O 1
ATOM 9867 N N . LEU D 1 113 ? 183.19200 140.81200 137.56800 1.000 33.51000 109 LEU D N 1
ATOM 9868 C CA . LEU D 1 113 ? 184.06800 141.93700 137.87400 1.000 33.51000 109 LEU D CA 1
ATOM 9869 C C . LEU D 1 113 ? 185.06100 142.18100 136.74700 1.000 33.51000 109 LEU D C 1
ATOM 9870 O O . LEU D 1 113 ? 185.51300 143.31000 136.53300 1.000 33.51000 109 LEU D O 1
ATOM 9875 N N . GLU D 1 114 ? 185.40500 141.11800 136.01400 1.000 38.61000 110 GLU D N 1
ATOM 9876 C CA . GLU D 1 114 ? 186.16500 141.25200 134.77500 1.000 38.61000 110 GLU D CA 1
ATOM 9877 C C . GLU D 1 114 ? 185.43900 142.14900 133.78000 1.000 38.61000 110 GLU D C 1
ATOM 9878 O O . GLU D 1 114 ? 186.03000 143.07300 133.20900 1.000 38.61000 110 GLU D O 1
ATOM 9884 N N . THR D 1 115 ? 184.14000 141.90500 133.58700 1.000 34.00000 111 THR D N 1
ATOM 9885 C CA . THR D 1 115 ? 183.34300 142.71200 132.66800 1.000 34.00000 111 THR D CA 1
ATOM 9886 C C . THR D 1 115 ? 183.18000 144.13600 133.18600 1.000 34.00000 111 THR D C 1
ATOM 9887 O O . THR D 1 115 ? 183.17400 145.09800 132.40900 1.000 34.00000 111 THR D O 1
ATOM 9891 N N . LEU D 1 116 ? 183.06400 144.28800 134.50700 1.000 28.68000 112 LEU D N 1
ATOM 9892 C CA . LEU D 1 116 ? 182.90400 145.61800 135.08700 1.000 28.68000 112 LEU D CA 1
ATOM 9893 C C . LEU D 1 116 ? 184.16900 146.45100 134.94200 1.000 28.68000 112 LEU D C 1
ATOM 9894 O O . LEU D 1 116 ? 184.09900 147.65800 134.68900 1.000 28.68000 112 LEU D O 1
ATOM 9899 N N . PHE D 1 117 ? 185.33700 145.82800 135.08900 1.000 32.66000 113 PHE D N 1
ATOM 9900 C CA . PHE D 1 117 ? 186.57600 146.56800 134.88800 1.000 32.66000 113 PHE D CA 1
ATOM 9901 C C . PHE D 1 117 ? 186.89300 146.72100 133.40800 1.000 32.66000 113 PHE D C 1
ATOM 9902 O O . PHE D 1 117 ? 187.68800 147.58600 133.02300 1.000 32.66000 113 PHE D O 1
ATOM 9910 N N . ASN D 1 118 ? 186.28300 145.89200 132.55900 1.000 37.44000 114 ASN D N 1
ATOM 9911 C CA . ASN D 1 118 ? 186.39300 146.11500 131.12300 1.000 37.44000 114 ASN D CA 1
ATOM 9912 C C . ASN D 1 118 ? 185.48500 147.24800 130.67000 1.000 37.44000 114 ASN D C 1
ATOM 9913 O O . ASN D 1 118 ? 185.71800 147.85500 129.62100 1.000 37.44000 114 ASN D O 1
ATOM 9918 N N . TYR D 1 119 ? 184.43300 147.54000 131.43900 1.000 32.00000 115 TYR D N 1
ATOM 9919 C CA . TYR D 1 119 ? 183.53800 148.62600 131.05300 1.000 32.00000 115 TYR D CA 1
ATOM 9920 C C . TYR D 1 119 ? 184.19700 149.98400 131.24700 1.000 32.00000 115 TYR D C 1
ATOM 9921 O O . TYR D 1 119 ? 184.23900 150.79700 130.31700 1.000 32.00000 115 TYR D O 1
ATOM 9930 N N . LEU D 1 120 ? 184.71400 150.25400 132.44700 1.000 33.45000 116 LEU D N 1
ATOM 9931 C CA . LEU D 1 120 ? 185.30800 151.54900 132.76000 1.000 33.45000 116 LEU D CA 1
ATOM 9932 C C . LEU D 1 120 ? 186.76200 151.66500 132.31200 1.000 33.45000 116 LEU D C 1
ATOM 9933 O O . LEU D 1 120 ? 187.47700 152.56000 132.77900 1.000 33.45000 116 LEU D O 1
ATOM 9938 N N . PHE D 1 121 ? 187.22200 150.79000 131.41800 1.000 46.07000 117 PHE D N 1
ATOM 9939 C CA . PHE D 1 121 ? 188.51600 150.95400 130.77700 1.000 46.07000 117 PHE D CA 1
ATOM 9940 C C . PHE D 1 121 ? 188.42500 151.52500 129.37200 1.000 46.07000 117 PHE D C 1
ATOM 9941 O O . PHE D 1 121 ? 189.23900 152.38800 129.02800 1.000 46.07000 117 PHE D O 1
ATOM 9949 N N . GLU D 1 122 ? 187.46700 151.07000 128.54900 1.000 50.30000 118 GLU D N 1
ATOM 9950 C CA . GLU D 1 122 ? 187.14800 151.72200 127.27700 1.000 50.30000 118 GLU D CA 1
ATOM 9951 C C . GLU D 1 122 ? 185.62400 151.91700 127.26400 1.000 50.30000 118 GLU D C 1
ATOM 9952 O O . GLU D 1 122 ? 184.82700 151.00000 127.48100 1.000 50.30000 118 GLU D O 1
ATOM 9958 N N . ASN D 1 123 ? 185.21100 153.17100 127.12000 1.000 51.61000 119 ASN D N 1
ATOM 9959 C CA . ASN D 1 123 ? 183.80400 153.54600 127.16100 1.000 51.61000 119 ASN D CA 1
ATOM 9960 C C . ASN D 1 123 ? 183.51600 154.71200 126.22400 1.000 51.61000 119 ASN D C 1
ATOM 9961 O O . ASN D 1 123 ? 182.62400 155.52000 126.48900 1.000 51.61000 119 ASN D O 1
ATOM 9966 N N . GLU D 1 124 ? 184.27700 154.80900 125.13500 1.000 55.26000 120 GLU D N 1
ATOM 9967 C CA . GLU D 1 124 ? 184.23000 155.97900 124.26700 1.000 55.26000 120 GLU D CA 1
ATOM 9968 C C . GLU D 1 124 ? 182.89200 156.07800 123.55000 1.000 55.26000 120 GLU D C 1
ATOM 9969 O O . GLU D 1 124 ? 182.52400 155.20100 122.76400 1.000 55.26000 120 GLU D O 1
ATOM 9975 N N . VAL D 1 125 ? 182.16200 157.14700 123.83900 1.000 56.92000 121 VAL D N 1
ATOM 9976 C CA . VAL D 1 125 ? 180.87400 157.38900 123.20500 1.000 56.92000 121 VAL D CA 1
ATOM 9977 C C . VAL D 1 125 ? 181.10000 158.05100 121.85600 1.000 56.92000 121 VAL D C 1
ATOM 9978 O O . VAL D 1 125 ? 181.82900 159.04200 121.73800 1.000 56.92000 121 VAL D O 1
ATOM 9982 N N . VAL D 1 126 ? 180.46500 157.50700 120.82500 1.000 55.17000 122 VAL D N 1
ATOM 9983 C CA . VAL D 1 126 ? 180.62800 157.98700 119.46000 1.000 55.17000 122 VAL D CA 1
ATOM 9984 C C . VAL D 1 126 ? 179.49500 158.95200 119.15200 1.000 55.17000 122 VAL D C 1
ATOM 9985 O O . VAL D 1 126 ? 178.31700 158.58300 119.23300 1.000 55.17000 122 VAL D O 1
ATOM 9989 N N . GLY D 1 127 ? 179.85000 160.18600 118.80100 1.000 70.87000 123 GLY D N 1
ATOM 9990 C CA . GLY D 1 127 ? 178.89500 161.20300 118.41900 1.000 70.87000 123 GLY D CA 1
ATOM 9991 C C . GLY D 1 127 ? 178.98900 162.48900 119.21100 1.000 70.87000 123 GLY D C 1
ATOM 9992 O O . GLY D 1 127 ? 178.68900 163.55800 118.66200 1.000 70.87000 123 GLY D O 1
ATOM 9993 N N . CYS D 1 128 ? 179.39500 162.42400 120.47400 1.000 72.05000 124 CYS D N 1
ATOM 9994 C CA . CYS D 1 128 ? 179.42000 163.61900 121.30300 1.000 72.05000 124 CYS D CA 1
ATOM 9995 C C . CYS D 1 128 ? 180.59200 164.51300 120.90200 1.000 72.05000 124 CYS D C 1
ATOM 9996 O O . CYS D 1 128 ? 181.60700 164.01700 120.39700 1.000 72.05000 124 CYS D O 1
ATOM 9999 N N . PRO D 1 129 ? 180.47700 165.82900 121.07600 1.000 79.85000 125 PRO D N 1
ATOM 10000 C CA . PRO D 1 129 ? 181.60700 166.71300 120.76800 1.000 79.85000 125 PRO D CA 1
ATOM 10001 C C . PRO D 1 129 ? 182.72800 166.56000 121.78600 1.000 79.85000 125 PRO D C 1
ATOM 10002 O O . PRO D 1 129 ? 182.51800 166.09400 122.90700 1.000 79.85000 125 PRO D O 1
ATOM 10006 N N . ARG D 1 130 ? 183.93300 166.96300 121.37700 1.000 88.30000 126 ARG D N 1
ATOM 10007 C CA . ARG D 1 130 ? 185.10400 166.79100 122.23100 1.000 88.30000 126 ARG D CA 1
ATOM 10008 C C . ARG D 1 130 ? 185.11400 167.79400 123.37800 1.000 88.30000 126 ARG D C 1
ATOM 10009 O O . ARG D 1 130 ? 185.63100 167.50100 124.46600 1.000 88.30000 126 ARG D O 1
ATOM 10017 N N . GLY D 1 131 ? 184.55200 168.98300 123.15300 1.000 84.68000 127 GLY D N 1
ATOM 10018 C CA . GLY D 1 131 ? 184.51300 170.02900 124.15700 1.000 84.68000 127 GLY D CA 1
ATOM 10019 C C . GLY D 1 131 ? 183.67900 169.65900 125.36400 1.000 84.68000 127 GLY D C 1
ATOM 10020 O O . GLY D 1 131 ? 183.92400 170.13900 126.47500 1.000 84.68000 127 GLY D O 1
ATOM 10021 N N . TYR D 1 132 ? 182.68600 168.80100 125.15200 1.000 68.99000 128 TYR D N 1
ATOM 10022 C CA . TYR D 1 132 ? 181.93900 168.19000 126.24000 1.000 68.99000 128 TYR D CA 1
ATOM 10023 C C . TYR D 1 132 ? 182.68800 167.03600 126.89000 1.000 68.99000 128 TYR D C 1
ATOM 10024 O O . TYR D 1 132 ? 182.62600 166.88000 128.11500 1.000 68.99000 128 TYR D O 1
ATOM 10033 N N . LYS D 1 133 ? 183.41500 166.24900 126.09100 1.000 74.20000 129 LYS D N 1
ATOM 10034 C CA . LYS D 1 133 ? 184.07600 165.05000 126.59700 1.000 74.20000 129 LYS D CA 1
ATOM 10035 C C . LYS D 1 133 ? 185.23700 165.39600 127.52500 1.000 74.20000 129 LYS D C 1
ATOM 10036 O O . LYS D 1 133 ? 185.46100 164.70700 128.52900 1.000 74.20000 129 LYS D O 1
ATOM 10042 N N . MET D 1 134 ? 185.97500 166.46800 127.22000 1.000 78.21000 130 MET D N 1
ATOM 10043 C CA . MET D 1 134 ? 187.08700 166.86700 128.08200 1.000 78.21000 130 MET D CA 1
ATOM 10044 C C . MET D 1 134 ? 186.59100 167.35200 129.44200 1.000 78.21000 130 MET D C 1
ATOM 10045 O O . MET D 1 134 ? 187.16500 167.00800 130.48600 1.000 78.21000 130 MET D O 1
ATOM 10050 N N . SER D 1 135 ? 185.51300 168.14200 129.44800 1.000 68.64000 131 SER D N 1
ATOM 10051 C CA . SER D 1 135 ? 184.91800 168.58300 130.70600 1.000 68.64000 131 SER D CA 1
ATOM 10052 C C . SER D 1 135 ? 184.32900 167.41000 131.47900 1.000 68.64000 131 SER D C 1
ATOM 10053 O O . SER D 1 135 ? 184.37000 167.38700 132.71700 1.000 68.64000 131 SER D O 1
ATOM 10056 N N . SER D 1 136 ? 183.79400 166.41700 130.76200 1.000 62.11000 132 SER D N 1
ATOM 10057 C CA . SER D 1 136 ? 183.29700 165.20600 131.40600 1.000 62.11000 132 SER D CA 1
ATOM 10058 C C . SER D 1 136 ? 184.42200 164.43600 132.09100 1.000 62.11000 132 SER D C 1
ATOM 10059 O O . SER D 1 136 ? 184.25700 163.93900 133.21000 1.000 62.11000 132 SER D O 1
ATOM 10062 N N . ILE D 1 137 ? 185.58300 164.34500 131.43700 1.000 63.02000 133 ILE D N 1
ATOM 10063 C CA . ILE D 1 137 ? 186.71500 163.63000 132.02700 1.000 63.02000 133 ILE D CA 1
ATOM 10064 C C . ILE D 1 137 ? 187.26200 164.39000 133.23500 1.000 63.02000 133 ILE D C 1
ATOM 10065 O O . ILE D 1 137 ? 187.62900 163.78300 134.25200 1.000 63.02000 133 ILE D O 1
ATOM 10070 N N . LYS D 1 138 ? 187.26600 165.72700 133.16900 1.000 60.88000 134 LYS D N 1
ATOM 10071 C CA . LYS D 1 138 ? 187.69400 166.53000 134.31700 1.000 60.88000 134 LYS D CA 1
ATOM 10072 C C . LYS D 1 138 ? 186.76200 166.34200 135.51200 1.000 60.88000 134 LYS D C 1
ATOM 10073 O O . LYS D 1 138 ? 187.21800 166.15200 136.65100 1.000 60.88000 134 LYS D O 1
ATOM 10079 N N . THR D 1 139 ? 185.44800 166.37800 135.26400 1.000 53.24000 135 THR D N 1
ATOM 10080 C CA . THR D 1 139 ? 184.47000 166.19000 136.33200 1.000 53.24000 135 THR D CA 1
ATOM 10081 C C . THR D 1 139 ? 184.55400 164.78300 136.91900 1.000 53.24000 135 THR D C 1
ATOM 10082 O O . THR D 1 139 ? 184.47100 164.60400 138.14400 1.000 53.24000 135 THR D O 1
ATOM 10086 N N . THR D 1 140 ? 184.76700 163.78000 136.05900 1.000 44.51000 136 THR D N 1
ATOM 10087 C CA . THR D 1 140 ? 184.90900 162.40100 136.51400 1.000 44.51000 136 THR D CA 1
ATOM 10088 C C . THR D 1 140 ? 186.12400 162.23600 137.41400 1.000 44.51000 136 THR D C 1
ATOM 10089 O O . THR D 1 140 ? 186.03700 161.60600 138.47500 1.000 44.51000 136 THR D O 1
ATOM 10093 N N . LEU D 1 141 ? 187.26000 162.81800 137.01300 1.000 44.28000 137 LEU D N 1
ATOM 10094 C CA . LEU D 1 141 ? 188.47500 162.73900 137.81800 1.000 44.28000 137 LEU D CA 1
ATOM 10095 C C . LEU D 1 141 ? 188.29900 163.42100 139.16800 1.000 44.28000 137 LEU D C 1
ATOM 10096 O O . LEU D 1 141 ? 188.69800 162.87000 140.20600 1.000 44.28000 137 LEU D O 1
ATOM 10101 N N . PHE D 1 142 ? 187.67700 164.60600 139.17500 1.000 42.25000 138 PHE D N 1
ATOM 10102 C CA . PHE D 1 142 ? 187.49600 165.34500 140.42200 1.000 42.25000 138 PHE D CA 1
ATOM 10103 C C . PHE D 1 142 ? 186.58300 164.59800 141.38800 1.000 42.25000 138 PHE D C 1
ATOM 10104 O O . PHE D 1 142 ? 186.91000 164.44200 142.57300 1.000 42.25000 138 PHE D O 1
ATOM 10112 N N . ARG D 1 143 ? 185.44300 164.10400 140.89400 1.000 37.22000 139 ARG D N 1
ATOM 10113 C CA . ARG D 1 143 ? 184.49900 163.44000 141.78700 1.000 37.22000 139 ARG D CA 1
ATOM 10114 C C . ARG D 1 143 ? 185.02500 162.08400 142.24700 1.000 37.22000 139 ARG D C 1
ATOM 10115 O O . ARG D 1 143 ? 184.78900 161.68300 143.39500 1.000 37.22000 139 ARG D O 1
ATOM 10123 N N . CYS D 1 144 ? 185.77700 161.38800 141.38500 1.000 36.95000 140 CYS D N 1
ATOM 10124 C CA . CYS D 1 144 ? 186.42100 160.13800 141.77900 1.000 36.95000 140 CYS D CA 1
ATOM 10125 C C . CYS D 1 144 ? 187.42900 160.35500 142.90000 1.000 36.95000 140 CYS D C 1
ATOM 10126 O O . CYS D 1 144 ? 187.42300 159.61800 143.89900 1.000 36.95000 140 CYS D O 1
ATOM 10129 N N . LYS D 1 145 ? 188.28800 161.37300 142.76200 1.000 37.21000 141 LYS D N 1
ATOM 10130 C CA . LYS D 1 145 ? 189.28600 161.64800 143.79100 1.000 37.21000 141 LYS D CA 1
ATOM 10131 C C . LYS D 1 145 ? 188.63400 162.07000 145.10000 1.000 37.21000 141 LYS D C 1
ATOM 10132 O O . LYS D 1 145 ? 189.07300 161.65100 146.18000 1.000 37.21000 141 LYS D O 1
ATOM 10138 N N . PHE D 1 146 ? 187.56500 162.87200 145.01900 1.000 31.84000 142 PHE D N 1
ATOM 10139 C CA . PHE D 1 146 ? 186.86100 163.31300 146.22200 1.000 31.84000 142 PHE D CA 1
ATOM 10140 C C . PHE D 1 146 ? 186.24200 162.13600 146.96800 1.000 31.84000 142 PHE D C 1
ATOM 10141 O O . PHE D 1 146 ? 186.43800 161.98500 148.18400 1.000 31.84000 142 PHE D O 1
ATOM 10149 N N . VAL D 1 147 ? 185.52100 161.27100 146.24400 1.000 27.70000 143 VAL D N 1
ATOM 10150 C CA . VAL D 1 147 ? 184.82200 160.15200 146.87600 1.000 27.70000 143 VAL D CA 1
ATOM 10151 C C . VAL D 1 147 ? 185.81400 159.14900 147.45500 1.000 27.70000 143 VAL D C 1
ATOM 10152 O O . VAL D 1 147 ? 185.60100 158.60900 148.54900 1.000 27.70000 143 VAL D O 1
ATOM 10156 N N . ALA D 1 148 ? 186.93900 158.92400 146.76800 1.000 29.17000 144 ALA D N 1
ATOM 10157 C CA . ALA D 1 148 ? 187.93600 158.00100 147.30500 1.000 29.17000 144 ALA D CA 1
ATOM 10158 C C . ALA D 1 148 ? 188.61100 158.56100 148.55500 1.000 29.17000 144 ALA D C 1
ATOM 10159 O O . ALA D 1 148 ? 188.62600 157.90000 149.60600 1.000 29.17000 144 ALA D O 1
ATOM 10161 N N . PHE D 1 149 ? 189.15100 159.78400 148.47000 1.000 30.33000 145 PHE D N 1
ATOM 10162 C CA . PHE D 1 149 ? 189.92100 160.35400 149.56900 1.000 30.33000 145 PHE D CA 1
ATOM 10163 C C . PHE D 1 149 ? 189.09100 160.64100 150.81000 1.000 30.33000 145 PHE D C 1
ATOM 10164 O O . PHE D 1 149 ? 189.62500 160.51600 151.91800 1.000 30.33000 145 PHE D O 1
ATOM 10172 N N . SER D 1 150 ? 187.80700 160.98900 150.66400 1.000 25.74000 146 SER D N 1
ATOM 10173 C CA . SER D 1 150 ? 186.99000 161.28900 151.83800 1.000 25.74000 146 SER D CA 1
ATOM 10174 C C . SER D 1 150 ? 186.78300 160.05200 152.70800 1.000 25.74000 146 SER D C 1
ATOM 10175 O O . SER D 1 150 ? 187.05400 160.07500 153.91900 1.000 25.74000 146 SER D O 1
ATOM 10178 N N . LEU D 1 151 ? 186.32700 158.95600 152.09300 1.000 22.81000 147 LEU D N 1
ATOM 10179 C CA . LEU D 1 151 ? 186.15000 157.70400 152.82200 1.000 22.81000 147 LEU D CA 1
ATOM 10180 C C . LEU D 1 151 ? 187.47600 157.16300 153.33200 1.000 22.81000 147 LEU D C 1
ATOM 10181 O O . LEU D 1 151 ? 187.53300 156.61600 154.43800 1.000 22.81000 147 LEU D O 1
ATOM 10186 N N . GLY D 1 152 ? 188.55800 157.33900 152.56400 1.000 27.14000 148 GLY D N 1
ATOM 10187 C CA . GLY D 1 152 ? 189.85500 156.86000 153.02300 1.000 27.14000 148 GLY D CA 1
ATOM 10188 C C . GLY D 1 152 ? 190.34000 157.57000 154.27400 1.000 27.14000 148 GLY D C 1
ATOM 10189 O O . GLY D 1 152 ? 190.75300 156.92800 155.24600 1.000 27.14000 148 GLY D O 1
ATOM 10190 N N . ILE D 1 153 ? 190.24800 158.90400 154.28400 1.000 29.29000 149 ILE D N 1
ATOM 10191 C CA . ILE D 1 153 ? 190.72400 159.68500 155.42300 1.000 29.29000 149 ILE D CA 1
ATOM 10192 C C . ILE D 1 153 ? 189.85700 159.42400 156.65100 1.000 29.29000 149 ILE D C 1
ATOM 10193 O O . ILE D 1 153 ? 190.37200 159.21000 157.76100 1.000 29.29000 149 ILE D O 1
ATOM 10198 N N . LEU D 1 154 ? 188.53100 159.39700 156.46400 1.000 27.63000 150 LEU D N 1
ATOM 10199 C CA . LEU D 1 154 ? 187.63400 159.18500 157.59800 1.000 27.63000 150 LEU D CA 1
ATOM 10200 C C . LEU D 1 154 ? 187.79000 157.78500 158.18000 1.000 27.63000 150 LEU D C 1
ATOM 10201 O O . LEU D 1 154 ? 187.81000 157.61300 159.40400 1.000 27.63000 150 LEU D O 1
ATOM 10206 N N . SER D 1 155 ? 187.94600 156.77500 157.31600 1.000 33.55000 151 SER D N 1
ATOM 10207 C CA . SER D 1 155 ? 188.13100 155.40900 157.78900 1.000 33.55000 151 SER D CA 1
ATOM 10208 C C . SER D 1 155 ? 189.45900 155.23800 158.51200 1.000 33.55000 151 SER D C 1
ATOM 10209 O O . SER D 1 155 ? 189.52400 154.54100 159.53400 1.000 33.55000 151 SER D O 1
ATOM 10212 N N . PHE D 1 156 ? 190.52400 155.87100 158.00800 1.000 39.58000 152 PHE D N 1
ATOM 10213 C CA . PHE D 1 156 ? 191.82400 155.75800 158.66200 1.000 39.58000 152 PHE D CA 1
ATOM 10214 C C . PHE D 1 156 ? 191.80700 156.40500 160.04000 1.000 39.58000 152 PHE D C 1
ATOM 10215 O O . PHE D 1 156 ? 192.30400 155.82300 161.01400 1.000 39.58000 152 PHE D O 1
ATOM 10223 N N . PHE D 1 157 ? 191.21400 157.60000 160.15000 1.000 42.07000 153 PHE D N 1
ATOM 10224 C CA . PHE D 1 157 ? 191.15900 158.26200 161.45200 1.000 42.07000 153 PHE D CA 1
ATOM 10225 C C . PHE D 1 157 ? 190.24200 157.52000 162.41700 1.000 42.07000 153 PHE D C 1
ATOM 10226 O O . PHE D 1 157 ? 190.51900 157.45800 163.62300 1.000 42.07000 153 PHE D O 1
ATOM 10234 N N . GLY D 1 158 ? 189.16500 156.92100 161.90100 1.000 38.13000 154 GLY D N 1
ATOM 10235 C CA . GLY D 1 158 ? 188.27400 156.16100 162.76000 1.000 38.13000 154 GLY D CA 1
ATOM 10236 C C . GLY D 1 158 ? 188.92300 154.90800 163.31200 1.000 38.13000 154 GLY D C 1
ATOM 10237 O O . GLY D 1 158 ? 188.78900 154.60200 164.50100 1.000 38.13000 154 GLY D O 1
ATOM 10238 N N . TRP D 1 159 ? 189.64800 154.17300 162.45800 1.000 39.16000 155 TRP D N 1
ATOM 10239 C CA . TRP D 1 159 ? 190.39400 153.01300 162.93800 1.000 39.16000 155 TRP D CA 1
ATOM 10240 C C . TRP D 1 159 ? 191.46000 153.42600 163.94000 1.000 39.16000 155 TRP D C 1
ATOM 10241 O O . TRP D 1 159 ? 191.62900 152.76800 164.97700 1.000 39.16000 155 TRP D O 1
ATOM 10252 N N . LEU D 1 160 ? 192.17400 154.52300 163.64900 1.000 43.82000 156 LEU D N 1
ATOM 10253 C CA . LEU D 1 160 ? 193.26000 154.98400 164.51000 1.000 43.82000 156 LEU D CA 1
ATOM 10254 C C . LEU D 1 160 ? 192.75700 155.31600 165.90600 1.000 43.82000 156 LEU D C 1
ATOM 10255 O O . LEU D 1 160 ? 193.29500 154.81200 166.89700 1.000 43.82000 156 LEU D O 1
ATOM 10260 N N . MET D 1 161 ? 191.68800 156.11600 165.99600 1.000 47.61000 157 MET D N 1
ATOM 10261 C CA . MET D 1 161 ? 191.08400 156.40700 167.29500 1.000 47.61000 157 MET D CA 1
ATOM 10262 C C . MET D 1 161 ? 190.58000 155.13500 167.96600 1.000 47.61000 157 MET D C 1
ATOM 10263 O O . MET D 1 161 ? 191.11400 154.73500 169.01000 1.000 47.61000 157 MET D O 1
ATOM 10268 N N . TRP D 1 162 ? 189.64100 154.43100 167.30600 1.000 41.96000 158 TRP D N 1
ATOM 10269 C CA . TRP D 1 162 ? 188.91100 153.30100 167.88400 1.000 41.96000 158 TRP D CA 1
ATOM 10270 C C . TRP D 1 162 ? 189.82300 152.18000 168.36500 1.000 41.96000 158 TRP D C 1
ATOM 10271 O O . TRP D 1 162 ? 189.46300 151.45500 169.29900 1.000 41.96000 158 TRP D O 1
ATOM 10282 N N . THR D 1 163 ? 191.00500 152.02300 167.77100 1.000 47.79000 159 THR D N 1
ATOM 10283 C CA . THR D 1 163 ? 191.87400 150.93700 168.18100 1.000 47.79000 159 THR D CA 1
ATOM 10284 C C . THR D 1 163 ? 193.10500 151.38100 168.96000 1.000 47.79000 159 THR D C 1
ATOM 10285 O O . THR D 1 163 ? 193.45100 150.72200 169.94700 1.000 47.79000 159 THR D O 1
ATOM 10289 N N . LEU D 1 164 ? 193.73800 152.49600 168.60600 1.000 57.88000 160 LEU D N 1
ATOM 10290 C CA . LEU D 1 164 ? 194.98300 152.86600 169.24900 1.000 57.88000 160 LEU D CA 1
ATOM 10291 C C . LEU D 1 164 ? 194.87600 154.07000 170.16900 1.000 57.88000 160 LEU D C 1
ATOM 10292 O O . LEU D 1 164 ? 195.91200 154.62000 170.54100 1.000 57.88000 160 LEU D O 1
ATOM 10297 N N . LEU D 1 165 ? 193.67100 154.51100 170.54400 1.000 60.63000 161 LEU D N 1
ATOM 10298 C CA . LEU D 1 165 ? 193.59400 155.52000 171.59900 1.000 60.63000 161 LEU D CA 1
ATOM 10299 C C . LEU D 1 165 ? 193.69500 154.93300 173.00800 1.000 60.63000 161 LEU D C 1
ATOM 10300 O O . LEU D 1 165 ? 194.50700 155.45000 173.79800 1.000 60.63000 161 LEU D O 1
ATOM 10305 N N . PRO D 1 166 ? 192.94300 153.88200 173.40400 1.000 66.88000 162 PRO D N 1
ATOM 10306 C CA . PRO D 1 166 ? 193.13000 153.38200 174.77800 1.000 66.88000 162 PRO D CA 1
ATOM 10307 C C . PRO D 1 166 ? 194.43800 152.63700 174.97300 1.000 66.88000 162 PRO D C 1
ATOM 10308 O O . PRO D 1 166 ? 194.91500 152.51800 176.10700 1.000 66.88000 162 PRO D O 1
ATOM 10312 N N . LEU D 1 167 ? 195.02900 152.12200 173.89400 1.000 74.69000 163 LEU D N 1
ATOM 10313 C CA . LEU D 1 167 ? 196.35400 151.52400 174.00200 1.000 74.69000 163 LEU D CA 1
ATOM 10314 C C . LEU D 1 167 ? 197.41100 152.59700 174.23300 1.000 74.69000 163 LEU D C 1
ATOM 10315 O O . LEU D 1 167 ? 198.33400 152.40900 175.03700 1.000 74.69000 163 LEU D O 1
ATOM 10320 N N . ALA D 1 168 ? 197.28400 153.73400 173.54500 1.000 75.68000 164 ALA D N 1
ATOM 10321 C CA . ALA D 1 168 ? 198.21400 154.83800 173.75800 1.000 75.68000 164 ALA D CA 1
ATOM 10322 C C . ALA D 1 168 ? 198.03500 155.44400 175.14100 1.000 75.68000 164 ALA D C 1
ATOM 10323 O O . ALA D 1 168 ? 199.01100 155.87700 175.76600 1.000 75.68000 164 ALA D O 1
ATOM 10325 N N . VAL D 1 169 ? 196.79400 155.47200 175.63700 1.000 80.95000 165 VAL D N 1
ATOM 10326 C CA . VAL D 1 169 ? 196.53000 155.96200 176.98800 1.000 80.95000 165 VAL D CA 1
ATOM 10327 C C . VAL D 1 169 ? 197.21200 155.07300 178.02200 1.000 80.95000 165 VAL D C 1
ATOM 10328 O O . VAL D 1 169 ? 197.81800 155.56400 178.98400 1.000 80.95000 165 VAL D O 1
ATOM 10332 N N . LEU D 1 170 ? 197.18000 153.75500 177.81100 1.000 84.35000 166 LEU D N 1
ATOM 10333 C CA . LEU D 1 170 ? 197.79200 152.85000 178.77800 1.000 84.35000 166 LEU D CA 1
ATOM 10334 C C . LEU D 1 170 ? 199.31200 152.86400 178.67300 1.000 84.35000 166 LEU D C 1
ATOM 10335 O O . LEU D 1 170 ? 200.00700 152.71900 179.68600 1.000 84.35000 166 LEU D O 1
ATOM 10340 N N . VAL D 1 171 ? 199.85600 153.03200 177.46400 1.000 83.33000 167 VAL D N 1
ATOM 10341 C CA . VAL D 1 171 ? 201.31200 153.03600 177.33700 1.000 83.33000 167 VAL D CA 1
ATOM 10342 C C . VAL D 1 171 ? 201.87700 154.37700 177.79900 1.000 83.33000 167 VAL D C 1
ATOM 10343 O O . VAL D 1 171 ? 203.06100 154.48400 178.14200 1.000 83.33000 167 VAL D O 1
ATOM 10347 N N . VAL D 1 172 ? 201.03800 155.41800 177.83700 1.000 87.91000 168 VAL D N 1
ATOM 10348 C CA . VAL D 1 172 ? 201.44300 156.65000 178.50900 1.000 87.91000 168 VAL D CA 1
ATOM 10349 C C . VAL D 1 172 ? 201.40500 156.45800 180.02000 1.000 87.91000 168 VAL D C 1
ATOM 10350 O O . VAL D 1 172 ? 202.35400 156.81200 180.73200 1.000 87.91000 168 VAL D O 1
ATOM 10354 N N . ASP D 1 173 ? 200.33300 155.85800 180.52800 1.000 92.18000 169 ASP D N 1
ATOM 10355 C CA . ASP D 1 173 ? 200.21100 155.58100 181.95500 1.000 92.18000 169 ASP D CA 1
ATOM 10356 C C . ASP D 1 173 ? 200.91700 154.28300 182.34100 1.000 92.18000 169 ASP D C 1
ATOM 10357 O O . ASP D 1 173 ? 201.87700 153.86500 181.69400 1.000 92.18000 169 ASP D O 1
ATOM 10362 N N . GLN D 1 182 ? 191.61500 145.80100 185.09400 1.000 114.32000 178 GLN D N 1
ATOM 10363 C CA . GLN D 1 182 ? 191.37000 147.22200 185.30600 1.000 114.32000 178 GLN D CA 1
ATOM 10364 C C . GLN D 1 182 ? 191.89100 148.07100 184.15700 1.000 114.32000 178 GLN D C 1
ATOM 10365 O O . GLN D 1 182 ? 192.06300 149.28100 184.29300 1.000 114.32000 178 GLN D O 1
ATOM 10371 N N . THR D 1 183 ? 192.13800 147.42800 183.01800 1.000 106.26000 179 THR D N 1
ATOM 10372 C CA . THR D 1 183 ? 192.74600 148.10200 181.88000 1.000 106.26000 179 THR D CA 1
ATOM 10373 C C . THR D 1 183 ? 191.74000 148.43600 180.78600 1.000 106.26000 179 THR D C 1
ATOM 10374 O O . THR D 1 183 ? 191.53400 149.61700 180.48700 1.000 106.26000 179 THR D O 1
ATOM 10378 N N . SER D 1 184 ? 191.08600 147.41100 180.22900 1.000 94.22000 180 SER D N 1
ATOM 10379 C CA . SER D 1 184 ? 190.10700 147.53400 179.14200 1.000 94.22000 180 SER D CA 1
ATOM 10380 C C . SER D 1 184 ? 190.66400 148.33000 177.96100 1.000 94.22000 180 SER D C 1
ATOM 10381 O O . SER D 1 184 ? 190.19200 149.42200 177.63800 1.000 94.22000 180 SER D O 1
ATOM 10384 N N . LEU D 1 185 ? 191.69800 147.77600 177.32200 1.000 82.41000 181 LEU D N 1
ATOM 10385 C CA . LEU D 1 185 ? 192.30400 148.45900 176.18200 1.000 82.41000 181 LEU D CA 1
ATOM 10386 C C . LEU D 1 185 ? 191.40600 148.41100 174.95400 1.000 82.41000 181 LEU D C 1
ATOM 10387 O O . LEU D 1 185 ? 191.38500 149.35300 174.15600 1.000 82.41000 181 LEU D O 1
ATOM 10392 N N . ARG D 1 186 ? 190.66800 147.32400 174.77500 1.000 76.32000 182 ARG D N 1
ATOM 10393 C CA . ARG D 1 186 ? 189.76300 147.19000 173.64800 1.000 76.32000 182 ARG D CA 1
ATOM 10394 C C . ARG D 1 186 ? 188.38600 147.71200 174.03000 1.000 76.32000 182 ARG D C 1
ATOM 10395 O O . ARG D 1 186 ? 188.05600 147.83200 175.21200 1.000 76.32000 182 ARG D O 1
ATOM 10403 N N . PHE D 1 187 ? 187.58500 148.02300 173.01100 1.000 58.29000 183 PHE D N 1
ATOM 10404 C CA . PHE D 1 187 ? 186.27500 148.61000 173.26600 1.000 58.29000 183 PHE D CA 1
ATOM 10405 C C . PHE D 1 187 ? 185.28600 147.56600 173.76200 1.000 58.29000 183 PHE D C 1
ATOM 10406 O O . PHE D 1 187 ? 184.76000 147.68000 174.87500 1.000 58.29000 183 PHE D O 1
ATOM 10414 N N . VAL D 1 188 ? 185.02300 146.53900 172.95900 1.000 57.47000 184 VAL D N 1
ATOM 10415 C CA . VAL D 1 188 ? 184.02200 145.53100 173.27700 1.000 57.47000 184 VAL D CA 1
ATOM 10416 C C . VAL D 1 188 ? 184.72900 144.18900 173.43300 1.000 57.47000 184 VAL D C 1
ATOM 10417 O O . VAL D 1 188 ? 185.76600 143.94600 172.80600 1.000 57.47000 184 VAL D O 1
ATOM 10421 N N . GLU D 1 189 ? 184.20200 143.34200 174.31300 1.000 65.78000 185 GLU D N 1
ATOM 10422 C CA . GLU D 1 189 ? 184.79300 142.03700 174.55400 1.000 65.78000 185 GLU D CA 1
ATOM 10423 C C . GLU D 1 189 ? 184.21100 140.99800 173.60100 1.000 65.78000 185 GLU D C 1
ATOM 10424 O O . GLU D 1 189 ? 183.09200 141.12900 173.09900 1.000 65.78000 185 GLU D O 1
ATOM 10430 N N . ALA D 1 190 ? 184.99200 139.94700 173.36000 1.000 73.82000 186 ALA D N 1
ATOM 10431 C CA . ALA D 1 190 ? 184.58000 138.85800 172.48900 1.000 73.82000 186 ALA D CA 1
ATOM 10432 C C . ALA D 1 190 ? 184.96700 137.53200 173.12300 1.000 73.82000 186 ALA D C 1
ATOM 10433 O O . ALA D 1 190 ? 185.75100 137.48800 174.07400 1.000 73.82000 186 ALA D O 1
ATOM 10435 N N . TRP D 1 191 ? 184.40000 136.45300 172.58900 1.000 84.40000 187 TRP D N 1
ATOM 10436 C CA . TRP D 1 191 ? 184.74600 135.11900 173.05600 1.000 84.40000 187 TRP D CA 1
ATOM 10437 C C . TRP D 1 191 ? 186.17800 134.77400 172.67000 1.000 84.40000 187 TRP D C 1
ATOM 10438 O O . TRP D 1 191 ? 186.67000 135.15800 171.60600 1.000 84.40000 187 TRP D O 1
ATOM 10449 N N . TYR D 1 192 ? 186.84600 134.03500 173.54600 1.000 89.29000 188 TYR D N 1
ATOM 10450 C CA . TYR D 1 192 ? 188.22500 133.63100 173.32400 1.000 89.29000 188 TYR D CA 1
ATOM 10451 C C . TYR D 1 192 ? 188.45100 132.31600 174.04700 1.000 89.29000 188 TYR D C 1
ATOM 10452 O O . TYR D 1 192 ? 187.70100 131.96700 174.96800 1.000 89.29000 188 TYR D O 1
ATOM 10461 N N . PRO D 1 193 ? 189.46000 131.54000 173.63500 1.000 104.13000 189 PRO D N 1
ATOM 10462 C CA . PRO D 1 193 ? 189.79100 130.32800 174.40800 1.000 104.13000 189 PRO D CA 1
ATOM 10463 C C . PRO D 1 193 ? 190.34400 130.63600 175.78900 1.000 104.13000 189 PRO D C 1
ATOM 10464 O O . PRO D 1 193 ? 189.95000 129.99400 176.77200 1.000 104.13000 189 PRO D O 1
ATOM 10468 N N . PHE D 1 194 ? 191.24600 131.60600 175.89300 1.000 110.84000 190 PHE D N 1
ATOM 10469 C CA . PHE D 1 194 ? 191.83900 131.99000 177.16100 1.000 110.84000 190 PHE D CA 1
ATOM 10470 C C . PHE D 1 194 ? 190.95200 133.01800 177.86000 1.000 110.84000 190 PHE D C 1
ATOM 10471 O O . PHE D 1 194 ? 189.84900 133.33700 177.41100 1.000 110.84000 190 PHE D O 1
ATOM 10479 N N . ASP D 1 195 ? 191.44600 133.54300 178.98200 1.000 116.17000 191 ASP D N 1
ATOM 10480 C CA . ASP D 1 195 ? 190.63800 134.45100 179.79100 1.000 116.17000 191 ASP D CA 1
ATOM 10481 C C . ASP D 1 195 ? 190.72000 135.88500 179.27900 1.000 116.17000 191 ASP D C 1
ATOM 10482 O O . ASP D 1 195 ? 189.74900 136.64400 179.38500 1.000 116.17000 191 ASP D O 1
ATOM 10487 N N . THR D 1 196 ? 191.88600 136.27700 178.74400 1.000 109.37000 192 THR D N 1
ATOM 10488 C CA . THR D 1 196 ? 192.20300 137.60700 178.20900 1.000 109.37000 192 THR D CA 1
ATOM 10489 C C . THR D 1 196 ? 192.00900 138.74000 179.21700 1.000 109.37000 192 THR D C 1
ATOM 10490 O O . THR D 1 196 ? 191.90100 139.90700 178.82700 1.000 109.37000 192 THR D O 1
ATOM 10494 N N . THR D 1 197 ? 191.96900 138.41200 180.51000 1.000 108.60000 193 THR D N 1
ATOM 10495 C CA . THR D 1 197 ? 191.89800 139.44200 181.54000 1.000 108.60000 193 THR D CA 1
ATOM 10496 C C . THR D 1 197 ? 193.28600 139.72300 182.10700 1.000 108.60000 193 THR D C 1
ATOM 10497 O O . THR D 1 197 ? 193.61100 140.87000 182.44500 1.000 108.60000 193 THR D O 1
ATOM 10501 N N . THR D 1 198 ? 194.12900 138.69200 182.17300 1.000 107.05000 194 THR D N 1
ATOM 10502 C CA . THR D 1 198 ? 195.51800 138.85100 182.58500 1.000 107.05000 194 THR D CA 1
ATOM 10503 C C . THR D 1 198 ? 196.26000 139.71400 181.56500 1.000 107.05000 194 THR D C 1
ATOM 10504 O O . THR D 1 198 ? 195.91500 139.72900 180.38000 1.000 107.05000 194 THR D O 1
ATOM 10508 N N . SER D 1 199 ? 197.27600 140.44800 182.03900 1.000 101.11000 195 SER D N 1
ATOM 10509 C CA . SER D 1 199 ? 197.91900 141.55600 181.33300 1.000 101.11000 195 SER D CA 1
ATOM 10510 C C . SER D 1 199 ? 198.49100 141.24200 179.94500 1.000 101.11000 195 SER D C 1
ATOM 10511 O O . SER D 1 199 ? 198.11800 141.94600 178.99900 1.000 101.11000 195 SER D O 1
ATOM 10514 N N . PRO D 1 200 ? 199.38600 140.21700 179.73400 1.000 98.06000 196 PRO D N 1
ATOM 10515 C CA . PRO D 1 200 ? 200.01600 140.09400 178.40600 1.000 98.06000 196 PRO D CA 1
ATOM 10516 C C . PRO D 1 200 ? 199.05900 139.61500 177.32300 1.000 98.06000 196 PRO D C 1
ATOM 10517 O O . PRO D 1 200 ? 199.17500 140.00200 176.14800 1.000 98.06000 196 PRO D O 1
ATOM 10521 N N . MET D 1 201 ? 198.11600 138.75900 177.73400 1.000 92.79000 197 MET D N 1
ATOM 10522 C CA . MET D 1 201 ? 197.08400 138.26500 176.82900 1.000 92.79000 197 MET D CA 1
ATOM 10523 C C . MET D 1 201 ? 196.24600 139.40000 176.26100 1.000 92.79000 197 MET D C 1
ATOM 10524 O O . MET D 1 201 ? 195.93000 139.39600 175.06700 1.000 92.79000 197 MET D O 1
ATOM 10529 N N . ASN D 1 202 ? 195.92000 140.39800 177.08400 1.000 89.20000 198 ASN D N 1
ATOM 10530 C CA . ASN D 1 202 ? 195.07700 141.49400 176.62300 1.000 89.20000 198 ASN D CA 1
ATOM 10531 C C . ASN D 1 202 ? 195.83100 142.37600 175.63000 1.000 89.20000 198 ASN D C 1
ATOM 10532 O O . ASN D 1 202 ? 195.25400 142.85500 174.64600 1.000 89.20000 198 ASN D O 1
ATOM 10537 N N . GLU D 1 203 ? 197.14300 142.54700 175.83400 1.000 84.74000 199 GLU D N 1
ATOM 10538 C CA . GLU D 1 203 ? 197.94100 143.33800 174.89900 1.000 84.74000 199 GLU D CA 1
ATOM 10539 C C . GLU D 1 203 ? 198.09200 142.63700 173.55200 1.000 84.74000 199 GLU D C 1
ATOM 10540 O O . GLU D 1 203 ? 197.95800 143.27400 172.49500 1.000 84.74000 199 GLU D O 1
ATOM 10546 N N . VAL D 1 204 ? 198.37400 141.32900 173.56000 1.000 79.16000 200 VAL D N 1
ATOM 10547 C CA . VAL D 1 204 ? 198.55900 140.63600 172.28400 1.000 79.16000 200 VAL D CA 1
ATOM 10548 C C . VAL D 1 204 ? 197.22200 140.48600 171.56200 1.000 79.16000 200 VAL D C 1
ATOM 10549 O O . VAL D 1 204 ? 197.15700 140.53000 170.32500 1.000 79.16000 200 VAL D O 1
ATOM 10553 N N . ILE D 1 205 ? 196.12500 140.37900 172.32100 1.000 73.12000 201 ILE D N 1
ATOM 10554 C CA . ILE D 1 205 ? 194.80200 140.36100 171.70900 1.000 73.12000 201 ILE D CA 1
ATOM 10555 C C . ILE D 1 205 ? 194.46400 141.72800 171.12600 1.000 73.12000 201 ILE D C 1
ATOM 10556 O O . ILE D 1 205 ? 193.85200 141.81500 170.05700 1.000 73.12000 201 ILE D O 1
ATOM 10561 N N . ALA D 1 206 ? 194.91800 142.81100 171.76600 1.000 67.42000 202 ALA D N 1
ATOM 10562 C CA . ALA D 1 206 ? 194.69900 144.14900 171.21900 1.000 67.42000 202 ALA D CA 1
ATOM 10563 C C . ALA D 1 206 ? 195.47100 144.35900 169.91800 1.000 67.42000 202 ALA D C 1
ATOM 10564 O O . ALA D 1 206 ? 194.96100 144.97100 168.97300 1.000 67.42000 202 ALA D O 1
ATOM 10566 N N . ILE D 1 207 ? 196.70100 143.84400 169.84800 1.000 62.82000 203 ILE D N 1
ATOM 10567 C CA . ILE D 1 207 ? 197.49100 143.96900 168.61900 1.000 62.82000 203 ILE D CA 1
ATOM 10568 C C . ILE D 1 207 ? 196.86900 143.14800 167.48600 1.000 62.82000 203 ILE D C 1
ATOM 10569 O O . ILE D 1 207 ? 196.76400 143.61300 166.33200 1.000 62.82000 203 ILE D O 1
ATOM 10574 N N . TYR D 1 208 ? 196.43600 141.92100 167.80100 1.000 54.70000 204 TYR D N 1
ATOM 10575 C CA . TYR D 1 208 ? 195.74600 141.08800 166.82000 1.000 54.70000 204 TYR D CA 1
ATOM 10576 C C . TYR D 1 208 ? 194.44000 141.73300 166.37000 1.000 54.70000 204 TYR D C 1
ATOM 10577 O O . TYR D 1 208 ? 194.08100 141.66800 165.18800 1.000 54.70000 204 TYR D O 1
ATOM 10586 N N . GLU D 1 209 ? 193.74000 142.39600 167.29500 1.000 53.51000 205 GLU D N 1
ATOM 10587 C CA . GLU D 1 209 ? 192.52900 143.13000 166.95100 1.000 53.51000 205 GLU D CA 1
ATOM 10588 C C . GLU D 1 209 ? 192.83800 144.30700 166.04100 1.000 53.51000 205 GLU D C 1
ATOM 10589 O O . GLU D 1 209 ? 192.04700 144.62700 165.15200 1.000 53.51000 205 GLU D O 1
ATOM 10595 N N . ALA D 1 210 ? 193.99400 144.94600 166.23400 1.000 50.57000 206 ALA D N 1
ATOM 10596 C CA . ALA D 1 210 ? 194.38700 146.06500 165.38100 1.000 50.57000 206 ALA D CA 1
ATOM 10597 C C . ALA D 1 210 ? 194.59100 145.62300 163.93700 1.000 50.57000 206 ALA D C 1
ATOM 10598 O O . ALA D 1 210 ? 194.02300 146.21300 163.00400 1.000 50.57000 206 ALA D O 1
ATOM 10600 N N . VAL D 1 211 ? 195.38400 144.56700 163.73200 1.000 43.45000 207 VAL D N 1
ATOM 10601 C CA . VAL D 1 211 ? 195.65600 144.13900 162.35700 1.000 43.45000 207 VAL D CA 1
ATOM 10602 C C . VAL D 1 211 ? 194.40900 143.52300 161.71900 1.000 43.45000 207 VAL D C 1
ATOM 10603 O O . VAL D 1 211 ? 194.12600 143.74100 160.52400 1.000 43.45000 207 VAL D O 1
ATOM 10607 N N . ALA D 1 212 ? 193.60500 142.80600 162.51500 1.000 41.98000 208 ALA D N 1
ATOM 10608 C CA . ALA D 1 212 ? 192.36700 142.24200 161.99300 1.000 41.98000 208 ALA D CA 1
ATOM 10609 C C . ALA D 1 212 ? 191.37100 143.33500 161.63700 1.000 41.98000 208 ALA D C 1
ATOM 10610 O O . ALA D 1 212 ? 190.66600 143.23100 160.63300 1.000 41.98000 208 ALA D O 1
ATOM 10612 N N . MET D 1 213 ? 191.33200 144.41700 162.41200 1.000 39.34000 209 MET D N 1
ATOM 10613 C CA . MET D 1 213 ? 190.38500 145.47800 162.10700 1.000 39.34000 209 MET D CA 1
ATOM 10614 C C . MET D 1 213 ? 190.84900 146.30300 160.91700 1.000 39.34000 209 MET D C 1
ATOM 10615 O O . MET D 1 213 ? 190.01800 146.86800 160.20200 1.000 39.34000 209 MET D O 1
ATOM 10620 N N . ILE D 1 214 ? 192.16200 146.34500 160.65700 1.000 36.76000 210 ILE D N 1
ATOM 10621 C CA . ILE D 1 214 ? 192.64300 146.91300 159.39200 1.000 36.76000 210 ILE D CA 1
ATOM 10622 C C . ILE D 1 214 ? 192.09300 146.11800 158.21300 1.000 36.76000 210 ILE D C 1
ATOM 10623 O O . ILE D 1 214 ? 191.44300 146.66800 157.30400 1.000 36.76000 210 ILE D O 1
ATOM 10628 N N . PHE D 1 215 ? 192.31400 144.79700 158.23300 1.000 35.63000 211 PHE D N 1
ATOM 10629 C CA . PHE D 1 215 ? 191.93200 143.97900 157.08200 1.000 35.63000 211 PHE D CA 1
ATOM 10630 C C . PHE D 1 215 ? 190.42100 143.78200 157.00300 1.000 35.63000 211 PHE D C 1
ATOM 10631 O O . PHE D 1 215 ? 189.90200 143.32500 155.97900 1.000 35.63000 211 PHE D O 1
ATOM 10639 N N . LEU D 1 216 ? 189.70000 144.11600 158.07100 1.000 32.82000 212 LEU D N 1
ATOM 10640 C CA . LEU D 1 216 ? 188.25200 143.97100 158.11100 1.000 32.82000 212 LEU D CA 1
ATOM 10641 C C . LEU D 1 216 ? 187.52500 145.27700 157.84300 1.000 32.82000 212 LEU D C 1
ATOM 10642 O O . LEU D 1 216 ? 186.35200 145.25000 157.45800 1.000 32.82000 212 LEU D O 1
ATOM 10647 N N . ILE D 1 217 ? 188.19100 146.41500 158.04700 1.000 32.54000 213 ILE D N 1
ATOM 10648 C CA . ILE D 1 217 ? 187.65000 147.71300 157.68200 1.000 32.54000 213 ILE D CA 1
ATOM 10649 C C . ILE D 1 217 ? 187.87200 148.02300 156.21200 1.000 32.54000 213 ILE D C 1
ATOM 10650 O O . ILE D 1 217 ? 186.93700 148.49800 155.54500 1.000 32.54000 213 ILE D O 1
ATOM 10655 N N . THR D 1 218 ? 189.05300 147.72500 155.66600 1.000 31.56000 214 THR D N 1
ATOM 10656 C CA . THR D 1 218 ? 189.37200 148.20700 154.32800 1.000 31.56000 214 THR D CA 1
ATOM 10657 C C . THR D 1 218 ? 188.67400 147.46000 153.19300 1.000 31.56000 214 THR D C 1
ATOM 10658 O O . THR D 1 218 ? 188.81000 147.87600 152.04000 1.000 31.56000 214 THR D O 1
ATOM 10662 N N . ALA D 1 219 ? 187.93800 146.37200 153.46600 1.000 29.84000 215 ALA D N 1
ATOM 10663 C CA . ALA D 1 219 ? 187.26700 145.66900 152.37000 1.000 29.84000 215 ALA D CA 1
ATOM 10664 C C . ALA D 1 219 ? 185.93800 146.30700 151.95500 1.000 29.84000 215 ALA D C 1
ATOM 10665 O O . ALA D 1 219 ? 185.73900 146.53200 150.74400 1.000 29.84000 215 ALA D O 1
ATOM 10667 N N . PRO D 1 220 ? 184.99200 146.62600 152.86600 1.000 27.84000 216 PRO D N 1
ATOM 10668 C CA . PRO D 1 220 ? 183.76600 147.29300 152.39100 1.000 27.84000 216 PRO D CA 1
ATOM 10669 C C . PRO D 1 220 ? 183.99800 148.70400 151.89200 1.000 27.84000 216 PRO D C 1
ATOM 10670 O O . PRO D 1 220 ? 183.27300 149.15600 150.99600 1.000 27.84000 216 PRO D O 1
ATOM 10674 N N . MET D 1 221 ? 184.99600 149.40600 152.43500 1.000 27.28000 217 MET D N 1
ATOM 10675 C CA . MET D 1 221 ? 185.35500 150.71600 151.90500 1.000 27.28000 217 MET D CA 1
ATOM 10676 C C . MET D 1 221 ? 185.84300 150.60900 150.46600 1.000 27.28000 217 MET D C 1
ATOM 10677 O O . MET D 1 221 ? 185.47300 151.42600 149.61700 1.000 27.28000 217 MET D O 1
ATOM 10682 N N . SER D 1 222 ? 186.63200 149.57500 150.16500 1.000 27.76000 218 SER D N 1
ATOM 10683 C CA . SER D 1 222 ? 187.11400 149.37000 148.80200 1.000 27.76000 218 SER D CA 1
ATOM 10684 C C . SER D 1 222 ? 185.97700 149.00500 147.85600 1.000 27.76000 218 SER D C 1
ATOM 10685 O O . SER D 1 222 ? 185.92000 149.50400 146.72100 1.000 27.76000 218 SER D O 1
ATOM 10688 N N . SER D 1 223 ? 185.05500 148.15300 148.31300 1.000 25.92000 219 SER D N 1
ATOM 10689 C CA . SER D 1 223 ? 183.90400 147.79300 147.48700 1.000 25.92000 219 SER D CA 1
ATOM 10690 C C . SER D 1 223 ? 183.01300 149.00200 147.21300 1.000 25.92000 219 SER D C 1
ATOM 10691 O O . SER D 1 223 ? 182.49800 149.17300 146.09900 1.000 25.92000 219 SER D O 1
ATOM 10694 N N . ASP D 1 224 ? 182.85000 149.87400 148.20800 1.000 23.30000 220 ASP D N 1
ATOM 10695 C CA . ASP D 1 224 ? 181.99600 151.04100 148.02600 1.000 23.30000 220 ASP D CA 1
ATOM 10696 C C . ASP D 1 224 ? 182.66400 152.09000 147.14600 1.000 23.30000 220 ASP D C 1
ATOM 10697 O O . ASP D 1 224 ? 181.98400 152.79100 146.38500 1.000 23.30000 220 ASP D O 1
ATOM 10702 N N . ILE D 1 225 ? 183.99500 152.19700 147.21800 1.000 23.13000 221 ILE D N 1
ATOM 10703 C CA . ILE D 1 225 ? 184.72600 153.04500 146.27900 1.000 23.13000 221 ILE D CA 1
ATOM 10704 C C . ILE D 1 225 ? 184.54800 152.55200 144.84900 1.000 23.13000 221 ILE D C 1
ATOM 10705 O O . ILE D 1 225 ? 184.29400 153.35600 143.94100 1.000 23.13000 221 ILE D O 1
ATOM 10710 N N . MET D 1 226 ? 184.63100 151.23500 144.62600 1.000 23.70000 222 MET D N 1
ATOM 10711 C CA . MET D 1 226 ? 184.42100 150.70700 143.27800 1.000 23.70000 222 MET D CA 1
ATOM 10712 C C . MET D 1 226 ? 182.99800 150.93600 142.77800 1.000 23.70000 222 MET D C 1
ATOM 10713 O O . MET D 1 226 ? 182.80600 151.28300 141.60100 1.000 23.70000 222 MET D O 1
ATOM 10718 N N . PHE D 1 227 ? 182.00400 150.78400 143.65900 1.000 21.03000 223 PHE D N 1
ATOM 10719 C CA . PHE D 1 227 ? 180.61900 151.06900 143.28700 1.000 21.03000 223 PHE D CA 1
ATOM 10720 C C . PHE D 1 227 ? 180.42700 152.53600 142.91400 1.000 21.03000 223 PHE D C 1
ATOM 10721 O O . PHE D 1 227 ? 179.74300 152.85000 141.93100 1.000 21.03000 223 PHE D O 1
ATOM 10729 N N . CYS D 1 228 ? 181.03200 153.44800 143.67900 1.000 19.89000 224 CYS D N 1
ATOM 10730 C CA . CYS D 1 228 ? 180.86200 154.86900 143.39800 1.000 19.89000 224 CYS D CA 1
ATOM 10731 C C . CYS D 1 228 ? 181.57600 155.28000 142.11400 1.000 19.89000 224 CYS D C 1
ATOM 10732 O O . CYS D 1 228 ? 181.07800 156.13500 141.36900 1.000 19.89000 224 CYS D O 1
ATOM 10735 N N . VAL D 1 229 ? 182.73200 154.66900 141.83000 1.000 18.17000 225 VAL D N 1
ATOM 10736 C CA . VAL D 1 229 ? 183.42200 154.91700 140.56500 1.000 18.17000 225 VAL D CA 1
ATOM 10737 C C . VAL D 1 229 ? 182.56800 154.44900 139.39100 1.000 18.17000 225 VAL D C 1
ATOM 10738 O O . VAL D 1 229 ? 182.44000 155.15200 138.37300 1.000 18.17000 225 VAL D O 1
ATOM 10742 N N . LEU D 1 230 ? 181.94200 153.27200 139.53200 1.000 17.96000 226 LEU D N 1
ATOM 10743 C CA . LEU D 1 230 ? 181.03500 152.77100 138.50100 1.000 17.96000 226 LEU D CA 1
ATOM 10744 C C . LEU D 1 230 ? 179.86400 153.71700 138.26700 1.000 17.96000 226 LEU D C 1
ATOM 10745 O O . LEU D 1 230 ? 179.50400 153.99700 137.11500 1.000 17.96000 226 LEU D O 1
ATOM 10750 N N . MET D 1 231 ? 179.27500 154.23900 139.34700 1.000 16.31000 227 MET D N 1
ATOM 10751 C CA . MET D 1 231 ? 178.12200 155.12200 139.19800 1.000 16.31000 227 MET D CA 1
ATOM 10752 C C . MET D 1 231 ? 178.50800 156.44800 138.55000 1.000 16.31000 227 MET D C 1
ATOM 10753 O O . MET D 1 231 ? 177.75400 156.98100 137.72600 1.000 16.31000 227 MET D O 1
ATOM 10758 N N . ILE D 1 232 ? 179.68900 156.98000 138.88300 1.000 18.98000 228 ILE D N 1
ATOM 10759 C CA . ILE D 1 232 ? 180.14200 158.23300 138.27700 1.000 18.98000 228 ILE D CA 1
ATOM 10760 C C . ILE D 1 232 ? 180.38100 158.05100 136.77900 1.000 18.98000 228 ILE D C 1
ATOM 10761 O O . ILE D 1 232 ? 179.95300 158.88000 135.95600 1.000 18.98000 228 ILE D O 1
ATOM 10766 N N . PHE D 1 233 ? 181.03800 156.94600 136.40300 1.000 19.48000 229 PHE D N 1
ATOM 10767 C CA . PHE D 1 233 ? 181.29400 156.68800 134.98900 1.000 19.48000 229 PHE D CA 1
ATOM 10768 C C . PHE D 1 233 ? 179.99700 156.46600 134.21600 1.000 19.48000 229 PHE D C 1
ATOM 10769 O O . PHE D 1 233 ? 179.87100 156.90400 133.06500 1.000 19.48000 229 PHE D O 1
ATOM 10777 N N . ILE D 1 234 ? 179.00100 155.83900 134.84800 1.000 17.56000 230 ILE D N 1
ATOM 10778 C CA . ILE D 1 234 ? 177.73300 155.59500 134.16300 1.000 17.56000 230 ILE D CA 1
ATOM 10779 C C . ILE D 1 234 ? 176.94800 156.89700 133.98700 1.000 17.56000 230 ILE D C 1
ATOM 10780 O O . ILE D 1 234 ? 176.31800 157.11800 132.94200 1.000 17.56000 230 ILE D O 1
ATOM 10785 N N . VAL D 1 235 ? 177.00700 157.79700 134.97800 1.000 18.80000 231 VAL D N 1
ATOM 10786 C CA . VAL D 1 235 ? 176.34900 159.10100 134.84900 1.000 18.80000 231 VAL D CA 1
ATOM 10787 C C . VAL D 1 235 ? 176.96700 159.90900 133.71000 1.000 18.80000 231 VAL D C 1
ATOM 10788 O O . VAL D 1 235 ? 176.25500 160.52000 132.89500 1.000 18.80000 231 VAL D O 1
ATOM 10792 N N . GLU D 1 236 ? 178.29900 159.89000 133.60800 1.000 26.74000 232 GLU D N 1
ATOM 10793 C CA . GLU D 1 236 ? 178.94600 160.62200 132.52000 1.000 26.74000 232 GLU D CA 1
ATOM 10794 C C . GLU D 1 236 ? 178.65300 159.98900 131.16300 1.000 26.74000 232 GLU D C 1
ATOM 10795 O O . GLU D 1 236 ? 178.49700 160.70000 130.15800 1.000 26.74000 232 GLU D O 1
ATOM 10801 N N . HIS D 1 237 ? 178.54400 158.65600 131.12300 1.000 23.33000 233 HIS D N 1
ATOM 10802 C CA . HIS D 1 237 ? 178.14300 157.96600 129.90000 1.000 23.33000 233 HIS D CA 1
ATOM 10803 C C . HIS D 1 237 ? 176.74400 158.37900 129.45800 1.000 23.33000 233 HIS D C 1
ATOM 10804 O O . HIS D 1 237 ? 176.50700 158.61700 128.26800 1.000 23.33000 233 HIS D O 1
ATOM 10811 N N . LEU D 1 238 ? 175.81100 158.49500 130.40700 1.000 19.87000 234 LEU D N 1
ATOM 10812 C CA . LEU D 1 238 ? 174.44400 158.87400 130.05800 1.000 19.87000 234 LEU D CA 1
ATOM 10813 C C . LEU D 1 238 ? 174.36700 160.31800 129.57400 1.000 19.87000 234 LEU D C 1
ATOM 10814 O O . LEU D 1 238 ? 173.61400 160.62700 128.63700 1.000 19.87000 234 LEU D O 1
ATOM 10819 N N . LYS D 1 239 ? 175.15000 161.21300 130.18300 1.000 25.90000 235 LYS D N 1
ATOM 10820 C CA . LYS D 1 239 ? 175.15200 162.60600 129.73500 1.000 25.90000 235 LYS D CA 1
ATOM 10821 C C . LYS D 1 239 ? 175.74600 162.73700 128.33400 1.000 25.90000 235 LYS D C 1
ATOM 10822 O O . LYS D 1 239 ? 175.22600 163.48500 127.49000 1.000 25.90000 235 LYS D O 1
ATOM 10828 N N . CYS D 1 240 ? 176.82500 161.99400 128.05800 1.000 28.99000 236 CYS D N 1
ATOM 10829 C CA . CYS D 1 240 ? 177.39400 162.01100 126.71400 1.000 28.99000 236 CYS D CA 1
ATOM 10830 C C . CYS D 1 240 ? 176.45400 161.37700 125.69600 1.000 28.99000 236 CYS D C 1
ATOM 10831 O O . CYS D 1 240 ? 176.42700 161.79900 124.53600 1.000 28.99000 236 CYS D O 1
ATOM 10834 N N . LEU D 1 241 ? 175.64900 160.39700 126.11600 1.000 21.87000 237 LEU D N 1
ATOM 10835 C CA . LEU D 1 241 ? 174.65700 159.81700 125.21400 1.000 21.87000 237 LEU D CA 1
ATOM 10836 C C . LEU D 1 241 ? 173.56000 160.81700 124.87100 1.000 21.87000 237 LEU D C 1
ATOM 10837 O O . LEU D 1 241 ? 173.10300 160.87900 123.72100 1.000 21.87000 237 LEU D O 1
ATOM 10842 N N . GLY D 1 242 ? 173.11800 161.60000 125.85800 1.000 25.20000 238 GLY D N 1
ATOM 10843 C CA . GLY D 1 242 ? 172.13800 162.64200 125.57900 1.000 25.20000 238 GLY D CA 1
ATOM 10844 C C . GLY D 1 242 ? 172.66500 163.70300 124.63000 1.000 25.20000 238 GLY D C 1
ATOM 10845 O O . GLY D 1 242 ? 171.96800 164.12300 123.69500 1.000 25.20000 238 GLY D O 1
ATOM 10846 N N . MET D 1 243 ? 173.91700 164.12900 124.83800 1.000 33.44000 239 MET D N 1
ATOM 10847 C CA . MET D 1 243 ? 174.52600 165.08900 123.91900 1.000 33.44000 239 MET D CA 1
ATOM 10848 C C . MET D 1 243 ? 174.71100 164.49300 122.52600 1.000 33.44000 239 MET D C 1
ATOM 10849 O O . MET D 1 243 ? 174.59100 165.20600 121.52100 1.000 33.44000 239 MET D O 1
ATOM 10854 N N . ALA D 1 244 ? 174.97300 163.18500 122.44300 1.000 28.38000 240 ALA D N 1
ATOM 10855 C CA . ALA D 1 244 ? 175.11100 162.53800 121.14200 1.000 28.38000 240 ALA D CA 1
ATOM 10856 C C . ALA D 1 244 ? 173.78000 162.47900 120.40500 1.000 28.38000 240 ALA D C 1
ATOM 10857 O O . ALA D 1 244 ? 173.73700 162.65800 119.18300 1.000 28.38000 240 ALA D O 1
ATOM 10859 N N . ILE D 1 245 ? 172.68400 162.23900 121.13300 1.000 24.50000 241 ILE D N 1
ATOM 10860 C CA . ILE D 1 245 ? 171.35800 162.24600 120.51100 1.000 24.50000 241 ILE D CA 1
ATOM 10861 C C . ILE D 1 245 ? 171.02100 163.63900 119.98900 1.000 24.50000 241 ILE D C 1
ATOM 10862 O O . ILE D 1 245 ? 170.51100 163.79100 118.86800 1.000 24.50000 241 ILE D O 1
ATOM 10867 N N . GLU D 1 246 ? 171.33900 164.67600 120.77400 1.000 30.13000 242 GLU D N 1
ATOM 10868 C CA . GLU D 1 246 ? 171.07800 166.04800 120.33200 1.000 30.13000 242 GLU D CA 1
ATOM 10869 C C . GLU D 1 246 ? 171.90300 166.41700 119.10100 1.000 30.13000 242 GLU D C 1
ATOM 10870 O O . GLU D 1 246 ? 171.38000 167.01700 118.15100 1.000 30.13000 242 GLU D O 1
ATOM 10876 N N . CYS D 1 247 ? 173.18700 166.04700 119.08600 1.000 32.81000 243 CYS D N 1
ATOM 10877 C CA . CYS D 1 247 ? 174.03700 166.40300 117.95300 1.000 32.81000 243 CYS D CA 1
ATOM 10878 C C . CYS D 1 247 ? 173.72000 165.55600 116.72500 1.000 32.81000 243 CYS D C 1
ATOM 10879 O O . CYS D 1 247 ? 173.99800 165.97000 115.59400 1.000 32.81000 243 CYS D O 1
ATOM 10882 N N . THR D 1 248 ? 173.14300 164.36800 116.92200 1.000 28.38000 244 THR D N 1
ATOM 10883 C CA . THR D 1 248 ? 172.64500 163.59600 115.79200 1.000 28.38000 244 THR D CA 1
ATOM 10884 C C . THR D 1 248 ? 171.38900 164.21200 115.19700 1.000 28.38000 244 THR D C 1
ATOM 10885 O O . THR D 1 248 ? 171.29300 164.33600 113.97100 1.000 28.38000 244 THR D O 1
ATOM 10889 N N . LEU D 1 249 ? 170.44100 164.62300 116.03800 1.000 26.44000 245 LEU D N 1
ATOM 10890 C CA . LEU D 1 249 ? 169.19500 165.20200 115.55100 1.000 26.44000 245 LEU D CA 1
ATOM 10891 C C . LEU D 1 249 ? 169.38900 166.59100 114.95000 1.000 26.44000 245 LEU D C 1
ATOM 10892 O O . LEU D 1 249 ? 168.58000 167.01800 114.12000 1.000 26.44000 245 LEU D O 1
ATOM 10897 N N . LYS D 1 250 ? 170.44700 167.30600 115.35400 1.000 29.22000 246 LYS D N 1
ATOM 10898 C CA . LYS D 1 250 ? 170.69200 168.64000 114.81100 1.000 29.22000 246 LYS D CA 1
ATOM 10899 C C . LYS D 1 250 ? 170.99800 168.60400 113.31600 1.000 29.22000 246 LYS D C 1
ATOM 10900 O O . LYS D 1 250 ? 170.62100 169.52600 112.58400 1.000 29.22000 246 LYS D O 1
ATOM 10906 N N . GLY D 1 251 ? 171.65400 167.55000 112.84400 1.000 32.22000 247 GLY D N 1
ATOM 10907 C CA . GLY D 1 251 ? 171.94800 167.40900 111.42900 1.000 32.22000 247 GLY D CA 1
ATOM 10908 C C . GLY D 1 251 ? 170.71900 167.14400 110.57900 1.000 32.22000 247 GLY D C 1
ATOM 10909 O O . GLY D 1 251 ? 170.65300 166.15500 109.84900 1.000 32.22000 247 GLY D O 1
ATOM 10910 N N . ASP D 1 321 ? 172.48900 159.24700 109.52700 1.000 44.58000 317 ASP D N 1
ATOM 10911 C CA . ASP D 1 321 ? 171.10900 158.87800 109.81700 1.000 44.58000 317 ASP D CA 1
ATOM 10912 C C . ASP D 1 321 ? 171.01000 157.51300 110.49300 1.000 44.58000 317 ASP D C 1
ATOM 10913 O O . ASP D 1 321 ? 170.40700 157.38000 111.55400 1.000 44.58000 317 ASP D O 1
ATOM 10918 N N . ALA D 1 322 ? 171.60700 156.49900 109.86900 1.000 36.51000 318 ALA D N 1
ATOM 10919 C CA . ALA D 1 322 ? 171.47300 155.13800 110.37200 1.000 36.51000 318 ALA D CA 1
ATOM 10920 C C . ALA D 1 322 ? 172.54500 154.82800 111.40800 1.000 36.51000 318 ALA D C 1
ATOM 10921 O O . ALA D 1 322 ? 172.23900 154.36500 112.51300 1.000 36.51000 318 ALA D O 1
ATOM 10923 N N . THR D 1 323 ? 173.80600 155.11300 111.07300 1.000 32.48000 319 THR D N 1
ATOM 10924 C CA . THR D 1 323 ? 174.93400 154.61400 111.85600 1.000 32.48000 319 THR D CA 1
ATOM 10925 C C . THR D 1 323 ? 175.01900 155.29400 113.21800 1.000 32.48000 319 THR D C 1
ATOM 10926 O O . THR D 1 323 ? 175.34000 154.65000 114.22600 1.000 32.48000 319 THR D O 1
ATOM 10930 N N . SER D 1 324 ? 174.71500 156.59400 113.26800 1.000 30.40000 320 SER D N 1
ATOM 10931 C CA . SER D 1 324 ? 174.71800 157.31000 114.54000 1.000 30.40000 320 SER D CA 1
ATOM 10932 C C . SER D 1 324 ? 173.63900 156.77800 115.47400 1.000 30.40000 320 SER D C 1
ATOM 10933 O O . SER D 1 324 ? 173.87900 156.59500 116.67500 1.000 30.40000 320 SER D O 1
ATOM 10936 N N . LEU D 1 325 ? 172.45800 156.47600 114.92900 1.000 26.38000 321 LEU D N 1
ATOM 10937 C CA . LEU D 1 325 ? 171.37700 155.93900 115.74600 1.000 26.38000 321 LEU D CA 1
ATOM 10938 C C . LEU D 1 325 ? 171.68600 154.52300 116.21900 1.000 26.38000 321 LEU D C 1
ATOM 10939 O O . LEU D 1 325 ? 171.36700 154.16400 117.35900 1.000 26.38000 321 LEU D O 1
ATOM 10944 N N . CYS D 1 326 ? 172.32300 153.71300 115.36800 1.000 25.26000 322 CYS D N 1
ATOM 10945 C CA . CYS D 1 326 ? 172.71600 152.36800 115.78400 1.000 25.26000 322 CYS D CA 1
ATOM 10946 C C . CYS D 1 326 ? 173.76000 152.41200 116.89400 1.000 25.26000 322 CYS D C 1
ATOM 10947 O O . CYS D 1 326 ? 173.68600 151.63900 117.85800 1.000 25.26000 322 CYS D O 1
ATOM 10950 N N . ASN D 1 327 ? 174.72300 153.33400 116.79600 1.000 25.03000 323 ASN D N 1
ATOM 10951 C CA . ASN D 1 327 ? 175.73100 153.45000 117.84900 1.000 25.03000 323 ASN D CA 1
ATOM 10952 C C . ASN D 1 327 ? 175.12400 153.97000 119.14800 1.000 25.03000 323 ASN D C 1
ATOM 10953 O O . ASN D 1 327 ? 175.51700 153.53800 120.24100 1.000 25.03000 323 ASN D O 1
ATOM 10958 N N . ILE D 1 328 ? 174.13900 154.87000 119.04600 1.000 20.55000 324 ILE D N 1
ATOM 10959 C CA . ILE D 1 328 ? 173.45600 155.38800 120.23200 1.000 20.55000 324 ILE D CA 1
ATOM 10960 C C . ILE D 1 328 ? 172.68200 154.27700 120.93700 1.000 20.55000 324 ILE D C 1
ATOM 10961 O O . ILE D 1 328 ? 172.75900 154.12300 122.16500 1.000 20.55000 324 ILE D O 1
ATOM 10966 N N . VAL D 1 329 ? 171.93700 153.47900 120.16400 1.000 19.12000 325 VAL D N 1
ATOM 10967 C CA . VAL D 1 329 ? 171.15700 152.38300 120.73900 1.000 19.12000 325 VAL D CA 1
ATOM 10968 C C . VAL D 1 329 ? 172.07900 151.32900 121.35000 1.000 19.12000 325 VAL D C 1
ATOM 10969 O O . VAL D 1 329 ? 171.80000 150.79400 122.43300 1.000 19.12000 325 VAL D O 1
ATOM 10973 N N . ASP D 1 330 ? 173.22100 151.06300 120.70400 1.000 20.75000 326 ASP D N 1
ATOM 10974 C CA . ASP D 1 330 ? 174.16800 150.09300 121.24800 1.000 20.75000 326 ASP D CA 1
ATOM 10975 C C . ASP D 1 330 ? 174.79200 150.57700 122.55300 1.000 20.75000 326 ASP D C 1
ATOM 10976 O O . ASP D 1 330 ? 174.97800 149.78700 123.48600 1.000 20.75000 326 ASP D O 1
ATOM 10981 N N . SER D 1 331 ? 175.10900 151.87300 122.64900 1.000 18.70000 327 SER D N 1
ATOM 10982 C CA . SER D 1 331 ? 175.67400 152.39000 123.89400 1.000 18.70000 327 SER D CA 1
ATOM 10983 C C . SER D 1 331 ? 174.63900 152.40200 125.01400 1.000 18.70000 327 SER D C 1
ATOM 10984 O O . SER D 1 331 ? 174.96900 152.12400 126.17600 1.000 18.70000 327 SER D O 1
ATOM 10987 N N . HIS D 1 332 ? 173.37900 152.70300 124.68000 1.000 16.95000 328 HIS D N 1
ATOM 10988 C CA . HIS D 1 332 ? 172.30300 152.62500 125.66700 1.000 16.95000 328 HIS D CA 1
ATOM 10989 C C . HIS D 1 332 ? 172.12500 151.20000 126.18000 1.000 16.95000 328 HIS D C 1
ATOM 10990 O O . HIS D 1 332 ? 171.93800 150.97700 127.38700 1.000 16.95000 328 HIS D O 1
ATOM 10997 N N . VAL D 1 333 ? 172.21900 150.22200 125.27900 1.000 17.44000 329 VAL D N 1
ATOM 10998 C CA . VAL D 1 333 ? 172.07900 148.82400 125.67300 1.000 17.44000 329 VAL D CA 1
ATOM 10999 C C . VAL D 1 333 ? 173.26100 148.38400 126.52900 1.000 17.44000 329 VAL D C 1
ATOM 11000 O O . VAL D 1 333 ? 173.09300 147.64000 127.50300 1.000 17.44000 329 VAL D O 1
ATOM 11004 N N . LYS D 1 334 ? 174.46500 148.87300 126.21000 1.000 18.17000 330 LYS D N 1
ATOM 11005 C CA . LYS D 1 334 ? 175.63700 148.55700 127.02600 1.000 18.17000 330 LYS D CA 1
ATOM 11006 C C . LYS D 1 334 ? 175.50600 149.13300 128.43100 1.000 18.17000 330 LYS D C 1
ATOM 11007 O O . LYS D 1 334 ? 175.87800 148.47800 129.41400 1.000 18.17000 330 LYS D O 1
ATOM 11013 N N . ILE D 1 335 ? 174.94200 150.33900 128.54600 1.000 16.80000 331 ILE D N 1
ATOM 11014 C CA . ILE D 1 335 ? 174.70600 150.94400 129.85800 1.000 16.80000 331 ILE D CA 1
ATOM 11015 C C . ILE D 1 335 ? 173.70000 150.12400 130.66000 1.000 16.80000 331 ILE D C 1
ATOM 11016 O O . ILE D 1 335 ? 173.90200 149.86200 131.85700 1.000 16.80000 331 ILE D O 1
ATOM 11021 N N . TYR D 1 336 ? 172.62100 149.67600 130.00800 1.000 17.71000 332 TYR D N 1
ATOM 11022 C CA . TYR D 1 336 ? 171.61500 148.87900 130.71000 1.000 17.71000 332 TYR D CA 1
ATOM 11023 C C . TYR D 1 336 ? 172.17200 147.52700 131.15500 1.000 17.71000 332 TYR D C 1
ATOM 11024 O O . TYR D 1 336 ? 171.90300 147.07600 132.27600 1.000 17.71000 332 TYR D O 1
ATOM 11033 N N . ARG D 1 337 ? 172.97500 146.87900 130.30300 1.000 18.79000 333 ARG D N 1
ATOM 11034 C CA . ARG D 1 337 ? 173.57100 145.59800 130.67500 1.000 18.79000 333 ARG D CA 1
ATOM 11035 C C . ARG D 1 337 ? 174.59200 145.76200 131.79400 1.000 18.79000 333 ARG D C 1
ATOM 11036 O O . ARG D 1 337 ? 174.69900 144.89900 132.67400 1.000 18.79000 333 ARG D O 1
ATOM 11044 N N . THR D 1 338 ? 175.34200 146.86900 131.78800 1.000 17.28000 334 THR D N 1
ATOM 11045 C CA . THR D 1 338 ? 176.31800 147.10500 132.84700 1.000 17.28000 334 THR D CA 1
ATOM 11046 C C . THR D 1 338 ? 175.63000 147.36300 134.18200 1.000 17.28000 334 THR D C 1
ATOM 11047 O O . THR D 1 338 ? 176.08200 146.87500 135.22600 1.000 17.28000 334 THR D O 1
ATOM 11051 N N . MET D 1 339 ? 174.50500 148.08500 134.16600 1.000 14.83000 335 MET D N 1
ATOM 11052 C CA . MET D 1 339 ? 173.74200 148.25900 135.40000 1.000 14.83000 335 MET D CA 1
ATOM 11053 C C . MET D 1 339 ? 173.13200 146.94500 135.87800 1.000 14.83000 335 MET D C 1
ATOM 11054 O O . MET D 1 339 ? 173.08200 146.68700 137.08900 1.000 14.83000 335 MET D O 1
ATOM 11059 N N . GLU D 1 340 ? 172.69700 146.09000 134.94600 1.000 19.69000 336 GLU D N 1
ATOM 11060 C CA . GLU D 1 340 ? 172.18300 144.77600 135.32800 1.000 19.69000 336 GLU D CA 1
ATOM 11061 C C . GLU D 1 340 ? 173.27500 143.90800 135.94900 1.000 19.69000 336 GLU D C 1
ATOM 11062 O O . GLU D 1 340 ? 173.01100 143.14400 136.88400 1.000 19.69000 336 GLU D O 1
ATOM 11068 N N . ILE D 1 341 ? 174.51000 144.02700 135.45600 1.000 19.43000 337 ILE D N 1
ATOM 11069 C CA . ILE D 1 341 ? 175.62900 143.31500 136.07000 1.000 19.43000 337 ILE D CA 1
ATOM 11070 C C . ILE D 1 341 ? 175.96000 143.87600 137.45200 1.000 19.43000 337 ILE D C 1
ATOM 11071 O O . ILE D 1 341 ? 176.23400 143.10300 138.37900 1.000 19.43000 337 ILE D O 1
ATOM 11076 N N . VAL D 1 342 ? 175.89700 145.20000 137.62300 1.000 17.35000 338 VAL D N 1
ATOM 11077 C CA . VAL D 1 342 ? 176.14300 145.82500 138.92400 1.000 17.35000 338 VAL D CA 1
ATOM 11078 C C . VAL D 1 342 ? 175.08500 145.40900 139.95000 1.000 17.35000 338 VAL D C 1
ATOM 11079 O O . VAL D 1 342 ? 175.38800 145.28400 141.14300 1.000 17.35000 338 VAL D O 1
ATOM 11083 N N . GLN D 1 343 ? 173.86800 145.09700 139.48400 1.000 16.05000 339 GLN D N 1
ATOM 11084 C CA . GLN D 1 343 ? 172.71500 144.91500 140.36900 1.000 16.05000 339 GLN D CA 1
ATOM 11085 C C . GLN D 1 343 ? 172.88500 143.78900 141.39600 1.000 16.05000 339 GLN D C 1
ATOM 11086 O O . GLN D 1 343 ? 172.56100 143.97300 142.56900 1.000 16.05000 339 GLN D O 1
ATOM 11092 N N . SER D 1 344 ? 173.43900 142.64000 140.99700 1.000 20.32000 340 SER D N 1
ATOM 11093 C CA . SER D 1 344 ? 173.29400 141.41900 141.80200 1.000 20.32000 340 SER D CA 1
ATOM 11094 C C . SER D 1 344 ? 174.16800 141.42700 143.06300 1.000 20.32000 340 SER D C 1
ATOM 11095 O O . SER D 1 344 ? 173.66600 141.25000 144.19600 1.000 20.32000 340 SER D O 1
ATOM 11098 N N . VAL D 1 345 ? 175.48700 141.56400 142.87400 1.000 21.88000 341 VAL D N 1
ATOM 11099 C CA . VAL D 1 345 ? 176.43600 141.52900 143.98700 1.000 21.88000 341 VAL D CA 1
ATOM 11100 C C . VAL D 1 345 ? 176.13300 142.64100 144.97900 1.000 21.88000 341 VAL D C 1
ATOM 11101 O O . VAL D 1 345 ? 176.06200 142.42300 146.20100 1.000 21.88000 341 VAL D O 1
ATOM 11105 N N . TYR D 1 346 ? 175.86600 143.83300 144.46000 1.000 20.39000 342 TYR D N 1
ATOM 11106 C CA . TYR D 1 346 ? 175.54700 144.93400 145.34100 1.000 20.39000 342 TYR D CA 1
ATOM 11107 C C . TYR D 1 346 ? 174.12700 144.83200 145.87000 1.000 20.39000 342 TYR D C 1
ATOM 11108 O O . TYR D 1 346 ? 173.82700 145.45000 146.88100 1.000 20.39000 342 TYR D O 1
ATOM 11117 N N . SER D 1 347 ? 173.27200 143.99300 145.28300 1.000 18.67000 343 SER D N 1
ATOM 11118 C CA . SER D 1 347 ? 171.95300 143.77300 145.86800 1.000 18.67000 343 SER D CA 1
ATOM 11119 C C . SER D 1 347 ? 172.07000 143.03800 147.19100 1.000 18.67000 343 SER D C 1
ATOM 11120 O O . SER D 1 347 ? 171.54200 143.49000 148.22200 1.000 18.67000 343 SER D O 1
ATOM 11123 N N . SER D 1 348 ? 172.79500 141.91600 147.17900 1.000 18.23000 344 SER D N 1
ATOM 11124 C CA . SER D 1 348 ? 173.00700 141.17800 148.42700 1.000 18.23000 344 SER D CA 1
ATOM 11125 C C . SER D 1 348 ? 173.78700 142.01200 149.44500 1.000 18.23000 344 SER D C 1
ATOM 11126 O O . SER D 1 348 ? 173.39000 142.11600 150.62600 1.000 18.23000 344 SER D O 1
ATOM 11129 N N . TYR D 1 349 ? 174.86200 142.66300 148.98300 1.000 18.10000 345 TYR D N 1
ATOM 11130 C CA . TYR D 1 349 ? 175.69800 143.45300 149.87800 1.000 18.10000 345 TYR D CA 1
ATOM 11131 C C . TYR D 1 349 ? 174.94700 144.65900 150.43800 1.000 18.10000 345 TYR D C 1
ATOM 11132 O O . TYR D 1 349 ? 175.13300 145.01800 151.60400 1.000 18.10000 345 TYR D O 1
ATOM 11141 N N . PHE D 1 350 ? 174.04300 145.25500 149.65200 1.000 17.09000 346 PHE D N 1
ATOM 11142 C CA . PHE D 1 350 ? 173.32800 146.43900 150.10800 1.000 17.09000 346 PHE D CA 1
ATOM 11143 C C . PHE D 1 350 ? 172.23900 146.07900 151.10000 1.000 17.09000 346 PHE D C 1
ATOM 11144 O O . PHE D 1 350 ? 171.97700 146.85200 152.02800 1.000 17.09000 346 PHE D O 1
ATOM 11152 N N . ALA D 1 351 ? 171.58000 144.92700 150.91600 1.000 15.40000 347 ALA D N 1
ATOM 11153 C CA . ALA D 1 351 ? 170.61000 144.47900 151.91400 1.000 15.40000 347 ALA D CA 1
ATOM 11154 C C . ALA D 1 351 ? 171.27500 144.29400 153.27300 1.000 15.40000 347 ALA D C 1
ATOM 11155 O O . ALA D 1 351 ? 170.82100 144.86300 154.28800 1.000 15.40000 347 ALA D O 1
ATOM 11157 N N . THR D 1 352 ? 172.39300 143.54700 153.29000 1.000 16.91000 348 THR D N 1
ATOM 11158 C CA . THR D 1 352 ? 173.13900 143.34800 154.53500 1.000 16.91000 348 THR D CA 1
ATOM 11159 C C . THR D 1 352 ? 173.61400 144.67300 155.12500 1.000 16.91000 348 THR D C 1
ATOM 11160 O O . THR D 1 352 ? 173.43400 144.92800 156.32800 1.000 16.91000 348 THR D O 1
ATOM 11164 N N . LEU D 1 353 ? 174.15300 145.55200 154.27100 1.000 17.52000 349 LEU D N 1
ATOM 11165 C CA . LEU D 1 353 ? 174.71800 146.82300 154.70700 1.000 17.52000 349 LEU D CA 1
ATOM 11166 C C . LEU D 1 353 ? 173.66800 147.72000 155.34200 1.000 17.52000 349 LEU D C 1
ATOM 11167 O O . LEU D 1 353 ? 173.88000 148.25300 156.43200 1.000 17.52000 349 LEU D O 1
ATOM 11172 N N . PHE D 1 354 ? 172.52300 147.88800 154.68100 1.000 15.24000 350 PHE D N 1
ATOM 11173 C CA . PHE D 1 354 ? 171.53900 148.84900 155.15800 1.000 15.24000 350 PHE D CA 1
ATOM 11174 C C . PHE D 1 354 ? 170.87500 148.37300 156.44400 1.000 15.24000 350 PHE D C 1
ATOM 11175 O O . PHE D 1 354 ? 170.70000 149.16100 157.38500 1.000 15.24000 350 PHE D O 1
ATOM 11183 N N . PHE D 1 355 ? 170.57300 147.06800 156.54100 1.000 16.24000 351 PHE D N 1
ATOM 11184 C CA . PHE D 1 355 ? 169.96400 146.56600 157.77500 1.000 16.24000 351 PHE D CA 1
ATOM 11185 C C . PHE D 1 355 ? 170.92500 146.66600 158.96000 1.000 16.24000 351 PHE D C 1
ATOM 11186 O O . PHE D 1 355 ? 170.58700 147.23100 160.01900 1.000 16.24000 351 PHE D O 1
ATOM 11194 N N . THR D 1 356 ? 172.14800 146.15600 158.78900 1.000 19.53000 352 THR D N 1
ATOM 11195 C CA . THR D 1 356 ? 173.08900 146.13700 159.90000 1.000 19.53000 352 THR D CA 1
ATOM 11196 C C . THR D 1 356 ? 173.57200 147.54400 160.24800 1.000 19.53000 352 THR D C 1
ATOM 11197 O O . THR D 1 356 ? 173.86900 147.83600 161.41400 1.000 19.53000 352 THR D O 1
ATOM 11201 N N . SER D 1 357 ? 173.57600 148.45300 159.26900 1.000 20.10000 353 SER D N 1
ATOM 11202 C CA . SER D 1 357 ? 173.95900 149.83200 159.53800 1.000 20.10000 353 SER D CA 1
ATOM 11203 C C . SER D 1 357 ? 172.87900 150.56900 160.31700 1.000 20.10000 353 SER D C 1
ATOM 11204 O O . SER D 1 357 ? 173.19300 151.40700 161.17200 1.000 20.10000 353 SER D O 1
ATOM 11207 N N . CYS D 1 358 ? 171.60100 150.27800 160.03800 1.000 19.48000 354 CYS D N 1
ATOM 11208 C CA . CYS D 1 358 ? 170.53100 150.86500 160.84300 1.000 19.48000 354 CYS D CA 1
ATOM 11209 C C . CYS D 1 358 ? 170.62200 150.41400 162.29700 1.000 19.48000 354 CYS D C 1
ATOM 11210 O O . CYS D 1 358 ? 170.47700 151.23500 163.22200 1.000 19.48000 354 CYS D O 1
ATOM 11213 N N . LEU D 1 359 ? 170.90200 149.12100 162.51500 1.000 18.91000 355 LEU D N 1
ATOM 11214 C CA . LEU D 1 359 ? 171.10400 148.62900 163.88300 1.000 18.91000 355 LEU D CA 1
ATOM 11215 C C . LEU D 1 359 ? 172.28600 149.31300 164.57000 1.000 18.91000 355 LEU D C 1
ATOM 11216 O O . LEU D 1 359 ? 172.19300 149.71300 165.74200 1.000 18.91000 355 LEU D O 1
ATOM 11221 N N . ALA D 1 360 ? 173.40200 149.47100 163.84900 1.000 19.99000 356 ALA D N 1
ATOM 11222 C CA . ALA D 1 360 ? 174.59200 150.07500 164.44500 1.000 19.99000 356 ALA D CA 1
ATOM 11223 C C . ALA D 1 360 ? 174.37300 151.54600 164.78600 1.000 19.99000 356 ALA D C 1
ATOM 11224 O O . ALA D 1 360 ? 174.84100 152.02300 165.82800 1.000 19.99000 356 ALA D O 1
ATOM 11226 N N . VAL D 1 361 ? 173.64500 152.27400 163.93200 1.000 19.41000 357 VAL D N 1
ATOM 11227 C CA . VAL D 1 361 ? 173.36700 153.68700 164.18900 1.000 19.41000 357 VAL D CA 1
ATOM 11228 C C . VAL D 1 361 ? 172.47900 153.84800 165.41600 1.000 19.41000 357 VAL D C 1
ATOM 11229 O O . VAL D 1 361 ? 172.73500 154.70700 166.27500 1.000 19.41000 357 VAL D O 1
ATOM 11233 N N . CYS D 1 362 ? 171.43900 153.00900 165.53500 1.000 21.60000 358 CYS D N 1
ATOM 11234 C CA . CYS D 1 362 ? 170.56300 153.08100 166.70400 1.000 21.60000 358 CYS D CA 1
ATOM 11235 C C . CYS D 1 362 ? 171.31900 152.77400 167.99400 1.000 21.60000 358 CYS D C 1
ATOM 11236 O O . CYS D 1 362 ? 171.16500 153.48200 169.00200 1.000 21.60000 358 CYS D O 1
ATOM 11239 N N . ALA D 1 363 ? 172.18500 151.75400 167.96600 1.000 22.76000 359 ALA D N 1
ATOM 11240 C CA . ALA D 1 363 ? 172.94800 151.40900 169.16500 1.000 22.76000 359 ALA D CA 1
ATOM 11241 C C . ALA D 1 363 ? 173.94600 152.50200 169.54300 1.000 22.76000 359 ALA D C 1
ATOM 11242 O O . ALA D 1 363 ? 174.10900 152.81600 170.73000 1.000 22.76000 359 ALA D O 1
ATOM 11244 N N . LEU D 1 364 ? 174.60800 153.10600 168.55100 1.000 24.08000 360 LEU D N 1
ATOM 11245 C CA . LEU D 1 364 ? 175.56800 154.16800 168.84100 1.000 24.08000 360 LEU D CA 1
ATOM 11246 C C . LEU D 1 364 ? 174.88400 155.39900 169.41000 1.000 24.08000 360 LEU D C 1
ATOM 11247 O O . LEU D 1 364 ? 175.41200 156.04400 170.32500 1.000 24.08000 360 LEU D O 1
ATOM 11252 N N . ALA D 1 365 ? 173.71500 155.75000 168.87200 1.000 23.35000 361 ALA D N 1
ATOM 11253 C CA . ALA D 1 365 ? 172.99900 156.90400 169.39700 1.000 23.35000 361 ALA D CA 1
ATOM 11254 C C . ALA D 1 365 ? 172.52700 156.65600 170.82500 1.000 23.35000 361 ALA D C 1
ATOM 11255 O O . ALA D 1 365 ? 172.56400 157.57100 171.66000 1.000 23.35000 361 ALA D O 1
ATOM 11257 N N . TYR D 1 366 ? 172.11900 155.41800 171.13600 1.000 27.17000 362 TYR D N 1
ATOM 11258 C CA . TYR D 1 366 ? 171.74500 155.10800 172.51400 1.000 27.17000 362 TYR D CA 1
ATOM 11259 C C . TYR D 1 366 ? 172.94100 155.19300 173.46000 1.000 27.17000 362 TYR D C 1
ATOM 11260 O O . TYR D 1 366 ? 172.80500 155.68300 174.58600 1.000 27.17000 362 TYR D O 1
ATOM 11269 N N . PHE D 1 367 ? 174.11800 154.71900 173.03400 1.000 32.06000 363 PHE D N 1
ATOM 11270 C CA . PHE D 1 367 ? 175.27900 154.78600 173.92600 1.000 32.06000 363 PHE D CA 1
ATOM 11271 C C . PHE D 1 367 ? 175.78700 156.21100 174.09900 1.000 32.06000 363 PHE D C 1
ATOM 11272 O O . PHE D 1 367 ? 176.28700 156.56900 175.17200 1.000 32.06000 363 PHE D O 1
ATOM 11280 N N . LEU D 1 368 ? 175.68100 157.04200 173.06200 1.000 28.95000 364 LEU D N 1
ATOM 11281 C CA . LEU D 1 368 ? 176.15000 158.41700 173.20100 1.000 28.95000 364 LEU D CA 1
ATOM 11282 C C . LEU D 1 368 ? 175.18400 159.25600 174.02200 1.000 28.95000 364 LEU D C 1
ATOM 11283 O O . LEU D 1 368 ? 175.60500 160.14900 174.76600 1.000 28.95000 364 LEU D O 1
ATOM 11288 N N . ALA D 1 369 ? 173.88600 158.98700 173.90700 1.000 31.02000 365 ALA D N 1
ATOM 11289 C CA . ALA D 1 369 ? 172.92300 159.85200 174.57200 1.000 31.02000 365 ALA D CA 1
ATOM 11290 C C . ALA D 1 369 ? 172.68300 159.48200 176.03200 1.000 31.02000 365 ALA D C 1
ATOM 11291 O O . ALA D 1 369 ? 172.46100 160.37200 176.85900 1.000 31.02000 365 ALA D O 1
ATOM 11293 N N . ALA D 1 370 ? 172.71600 158.19500 176.37900 1.000 37.13000 366 ALA D N 1
ATOM 11294 C CA . ALA D 1 370 ? 172.25600 157.77700 177.70100 1.000 37.13000 366 ALA D CA 1
ATOM 11295 C C . ALA D 1 370 ? 173.39200 157.48900 178.68300 1.000 37.13000 366 ALA D C 1
ATOM 11296 O O . ALA D 1 370 ? 173.47100 158.11800 179.74200 1.000 37.13000 366 ALA D O 1
ATOM 11298 N N . THR D 1 371 ? 174.27100 156.54500 178.35200 1.000 48.18000 367 THR D N 1
ATOM 11299 C CA . THR D 1 371 ? 175.15600 155.99000 179.36800 1.000 48.18000 367 THR D CA 1
ATOM 11300 C C . THR D 1 371 ? 176.33200 156.92500 179.65100 1.000 48.18000 367 THR D C 1
ATOM 11301 O O . THR D 1 371 ? 176.56700 157.91600 178.95400 1.000 48.18000 367 THR D O 1
ATOM 11305 N N . SER D 1 372 ? 177.07200 156.59000 180.71000 1.000 58.02000 368 SER D N 1
ATOM 11306 C CA . SER D 1 372 ? 178.22600 157.37000 181.15600 1.000 58.02000 368 SER D CA 1
ATOM 11307 C C . SER D 1 372 ? 179.48000 156.82200 180.48200 1.000 58.02000 368 SER D C 1
ATOM 11308 O O . SER D 1 372 ? 180.16000 155.92500 180.98300 1.000 58.02000 368 SER D O 1
ATOM 11311 N N . THR D 1 373 ? 179.78400 157.38000 179.31400 1.000 66.48000 369 THR D N 1
ATOM 11312 C CA . THR D 1 373 ? 180.98200 156.98700 178.58800 1.000 66.48000 369 THR D CA 1
ATOM 11313 C C . THR D 1 373 ? 182.21700 157.63100 179.20900 1.000 66.48000 369 THR D C 1
ATOM 11314 O O . THR D 1 373 ? 182.18100 158.77000 179.68200 1.000 66.48000 369 THR D O 1
ATOM 11318 N N . SER D 1 374 ? 183.32200 156.88800 179.19700 1.000 75.54000 370 SER D N 1
ATOM 11319 C CA . SER D 1 374 ? 184.53300 157.27100 179.91100 1.000 75.54000 370 SER D CA 1
ATOM 11320 C C . SER D 1 374 ? 185.47600 158.13900 179.08600 1.000 75.54000 370 SER D C 1
ATOM 11321 O O . SER D 1 374 ? 186.68500 158.11600 179.34400 1.000 75.54000 370 SER D O 1
ATOM 11324 N N . PHE D 1 375 ? 184.96600 158.81800 178.05000 1.000 74.00000 371 PHE D N 1
ATOM 11325 C CA . PHE D 1 375 ? 185.62500 159.90400 177.31700 1.000 74.00000 371 PHE D CA 1
ATOM 11326 C C . PHE D 1 375 ? 186.79200 159.42800 176.44500 1.000 74.00000 371 PHE D C 1
ATOM 11327 O O . PHE D 1 375 ? 187.31700 160.19400 175.63000 1.000 74.00000 371 PHE D O 1
ATOM 11335 N N . THR D 1 376 ? 187.17700 158.15900 176.55200 1.000 66.37000 372 THR D N 1
ATOM 11336 C CA . THR D 1 376 ? 188.20800 157.62300 175.67400 1.000 66.37000 372 THR D CA 1
ATOM 11337 C C . THR D 1 376 ? 187.60900 156.97200 174.43700 1.000 66.37000 372 THR D C 1
ATOM 11338 O O . THR D 1 376 ? 188.18100 157.06500 173.34600 1.000 66.37000 372 THR D O 1
ATOM 11342 N N . ARG D 1 377 ? 186.46200 156.31800 174.58800 1.000 61.92000 373 ARG D N 1
ATOM 11343 C CA . ARG D 1 377 ? 185.78300 155.69500 173.46400 1.000 61.92000 373 ARG D CA 1
ATOM 11344 C C . ARG D 1 377 ? 184.96600 156.67900 172.64200 1.000 61.92000 373 ARG D C 1
ATOM 11345 O O . ARG D 1 377 ? 184.56600 156.33900 171.52400 1.000 61.92000 373 ARG D O 1
ATOM 11353 N N . VAL D 1 378 ? 184.72000 157.88500 173.16700 1.000 50.21000 374 VAL D N 1
ATOM 11354 C CA . VAL D 1 378 ? 183.87800 158.85300 172.44900 1.000 50.21000 374 VAL D CA 1
ATOM 11355 C C . VAL D 1 378 ? 184.48900 159.32700 171.13300 1.000 50.21000 374 VAL D C 1
ATOM 11356 O O . VAL D 1 378 ? 183.73600 159.47600 170.15700 1.000 50.21000 374 VAL D O 1
ATOM 11360 N N . PRO D 1 379 ? 185.80900 159.55900 171.00000 1.000 48.03000 375 PRO D N 1
ATOM 11361 C CA . PRO D 1 379 ? 186.35100 159.80100 169.64900 1.000 48.03000 375 PRO D CA 1
ATOM 11362 C C . PRO D 1 379 ? 186.23800 158.62100 168.69300 1.000 48.03000 375 PRO D C 1
ATOM 11363 O O . PRO D 1 379 ? 186.38200 158.82000 167.48200 1.000 48.03000 375 PRO D O 1
ATOM 11367 N N . GLY D 1 380 ? 185.99700 157.40800 169.17700 1.000 38.44000 376 GLY D N 1
ATOM 11368 C CA . GLY D 1 380 ? 185.71400 156.32100 168.26400 1.000 38.44000 376 GLY D CA 1
ATOM 11369 C C . GLY D 1 380 ? 184.27400 156.34900 167.79500 1.000 38.44000 376 GLY D C 1
ATOM 11370 O O . GLY D 1 380 ? 183.98800 156.20400 166.60000 1.000 38.44000 376 GLY D O 1
ATOM 11371 N N . MET D 1 381 ? 183.35600 156.56300 168.73900 1.000 36.60000 377 MET D N 1
ATOM 11372 C CA . MET D 1 381 ? 181.93500 156.51400 168.42500 1.000 36.60000 377 MET D CA 1
ATOM 11373 C C . MET D 1 381 ? 181.46100 157.72800 167.64100 1.000 36.60000 377 MET D C 1
ATOM 11374 O O . MET D 1 381 ? 180.50800 157.60600 166.86400 1.000 36.60000 377 MET D O 1
ATOM 11379 N N . VAL D 1 382 ? 182.08400 158.89400 167.81700 1.000 31.61000 378 VAL D N 1
ATOM 11380 C CA . VAL D 1 382 ? 181.66400 160.06900 167.06100 1.000 31.61000 378 VAL D CA 1
ATOM 11381 C C . VAL D 1 382 ? 182.21600 160.05300 165.63700 1.000 31.61000 378 VAL D C 1
ATOM 11382 O O . VAL D 1 382 ? 181.62400 160.68600 164.74800 1.000 31.61000 378 VAL D O 1
ATOM 11386 N N . LEU D 1 383 ? 183.29100 159.30500 165.37600 1.000 31.34000 379 LEU D N 1
ATOM 11387 C CA . LEU D 1 383 ? 183.78100 159.12600 164.01400 1.000 31.34000 379 LEU D CA 1
ATOM 11388 C C . LEU D 1 383 ? 183.12000 157.95900 163.29500 1.000 31.34000 379 LEU D C 1
ATOM 11389 O O . LEU D 1 383 ? 182.96300 158.01000 162.06800 1.000 31.34000 379 LEU D O 1
ATOM 11394 N N . TYR D 1 384 ? 182.72000 156.91300 164.02600 1.000 28.18000 380 TYR D N 1
ATOM 11395 C CA . TYR D 1 384 ? 182.03400 155.78900 163.39400 1.000 28.18000 380 TYR D CA 1
ATOM 11396 C C . TYR D 1 384 ? 180.65600 156.19900 162.87200 1.000 28.18000 380 TYR D C 1
ATOM 11397 O O . TYR D 1 384 ? 180.25400 155.78900 161.77400 1.000 28.18000 380 TYR D O 1
ATOM 11406 N N . LEU D 1 385 ? 179.94800 157.05800 163.61600 1.000 22.80000 381 LEU D N 1
ATOM 11407 C CA . LEU D 1 385 ? 178.68500 157.61900 163.13600 1.000 22.80000 381 LEU D CA 1
ATOM 11408 C C . LEU D 1 385 ? 178.87900 158.45700 161.87900 1.000 22.80000 381 LEU D C 1
ATOM 11409 O O . LEU D 1 385 ? 178.08100 158.37500 160.93700 1.000 22.80000 381 LEU D O 1
ATOM 11414 N N . MET D 1 386 ? 179.93100 159.28000 161.85200 1.000 24.33000 382 MET D N 1
ATOM 11415 C CA . MET D 1 386 ? 180.17600 160.12600 160.69000 1.000 24.33000 382 MET D CA 1
ATOM 11416 C C . MET D 1 386 ? 180.53600 159.29400 159.46700 1.000 24.33000 382 MET D C 1
ATOM 11417 O O . MET D 1 386 ? 180.08000 159.59000 158.35700 1.000 24.33000 382 MET D O 1
ATOM 11422 N N . TYR D 1 387 ? 181.31900 158.22600 159.65900 1.000 23.29000 383 TYR D N 1
ATOM 11423 C CA . TYR D 1 387 ? 181.64700 157.33400 158.55000 1.000 23.29000 383 TYR D CA 1
ATOM 11424 C C . TYR D 1 387 ? 180.40400 156.64500 158.00700 1.000 23.29000 383 TYR D C 1
ATOM 11425 O O . TYR D 1 387 ? 180.22300 156.54700 156.78700 1.000 23.29000 383 TYR D O 1
ATOM 11434 N N . ILE D 1 388 ? 179.53400 156.16300 158.90000 1.000 19.55000 384 ILE D N 1
ATOM 11435 C CA . ILE D 1 388 ? 178.34200 155.44200 158.45800 1.000 19.55000 384 ILE D CA 1
ATOM 11436 C C . ILE D 1 388 ? 177.39300 156.37800 157.71300 1.000 19.55000 384 ILE D C 1
ATOM 11437 O O . ILE D 1 388 ? 176.88800 156.04100 156.63400 1.000 19.55000 384 ILE D O 1
ATOM 11442 N N . PHE D 1 389 ? 177.17400 157.58400 158.25400 1.000 16.62000 385 PHE D N 1
ATOM 11443 C CA . PHE D 1 389 ? 176.29900 158.55000 157.58900 1.000 16.62000 385 PHE D CA 1
ATOM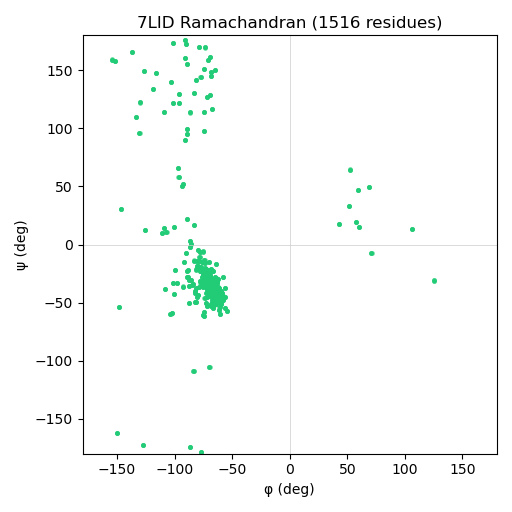 11444 C C . PHE D 1 389 ? 176.85900 158.99200 156.24300 1.000 16.62000 385 PHE D C 1
ATOM 11445 O O . PHE D 1 389 ? 176.10800 159.10500 155.26600 1.000 16.62000 385 PHE D O 1
ATOM 11453 N N . LEU D 1 390 ? 178.17500 159.22100 156.16400 1.000 16.35000 386 LEU D N 1
ATOM 11454 C CA . LEU D 1 390 ? 178.79000 159.61300 154.90100 1.000 16.35000 386 LEU D CA 1
ATOM 11455 C C . LEU D 1 390 ? 178.68000 158.50700 153.86200 1.000 16.35000 386 LEU D C 1
ATOM 11456 O O . LEU D 1 390 ? 178.38900 158.77500 152.68900 1.000 16.35000 386 LEU D O 1
ATOM 11461 N N . ARG D 1 391 ? 178.87200 157.25500 154.28600 1.000 17.50000 387 AR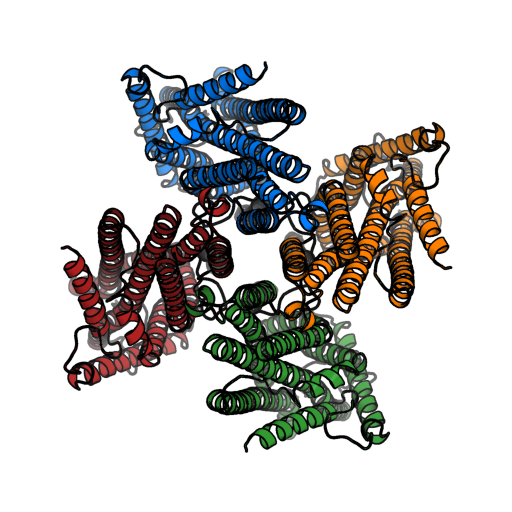G D N 1
ATOM 11462 C CA . ARG D 1 391 ? 178.78300 156.12500 153.36800 1.000 17.50000 387 ARG D CA 1
ATOM 11463 C C . ARG D 1 391 ? 177.37100 155.96800 152.81900 1.000 17.50000 387 ARG D C 1
ATOM 11464 O O . ARG D 1 391 ? 177.18000 155.82800 151.60300 1.000 17.50000 387 ARG D O 1
ATOM 11472 N N . ILE D 1 392 ? 176.36800 156.02300 153.70400 1.000 14.25000 388 ILE D N 1
ATOM 11473 C CA . ILE D 1 392 ? 174.97800 155.85700 153.27800 1.000 14.25000 388 ILE D CA 1
ATOM 11474 C C . ILE D 1 392 ? 174.56300 156.99800 152.35600 1.000 14.25000 388 ILE D C 1
ATOM 11475 O O . ILE D 1 392 ? 173.92000 156.77800 151.31800 1.000 14.25000 388 ILE D O 1
ATOM 11480 N N . PHE D 1 393 ? 174.97800 158.22600 152.68600 1.000 12.03000 389 PHE D N 1
ATOM 11481 C CA . PHE D 1 393 ? 174.58700 159.37100 151.87300 1.000 12.03000 389 PHE D CA 1
ATOM 11482 C C . PHE D 1 393 ? 175.24000 159.33500 150.49800 1.000 12.03000 389 PHE D C 1
ATOM 11483 O O . PHE D 1 393 ? 174.58700 159.63900 149.49300 1.000 12.03000 389 PHE D O 1
ATOM 11491 N N . LEU D 1 394 ? 176.51200 158.93200 150.42000 1.000 13.09000 390 LEU D N 1
ATOM 11492 C CA . LEU D 1 394 ? 177.17000 158.90500 149.11700 1.000 13.09000 390 LEU D CA 1
ATOM 11493 C C . LEU D 1 394 ? 176.63100 157.78200 148.23900 1.000 13.09000 390 LEU D C 1
ATOM 11494 O O . LEU D 1 394 ? 176.44900 157.97800 147.02700 1.000 13.09000 390 LEU D O 1
ATOM 11499 N N . LEU D 1 395 ? 176.34100 156.61500 148.82900 1.000 13.99000 391 LEU D N 1
ATOM 11500 C CA . LEU D 1 395 ? 175.74400 155.52600 148.05600 1.000 13.99000 391 LEU D CA 1
ATOM 11501 C C . LEU D 1 395 ? 174.36700 155.91300 147.52800 1.000 13.99000 391 LEU D C 1
ATOM 11502 O O . LEU D 1 395 ? 174.05100 155.67400 146.35500 1.000 13.99000 391 LEU D O 1
ATOM 11507 N N . CYS D 1 396 ? 173.55100 156.56000 148.36600 1.000 12.62000 392 CYS D N 1
ATOM 11508 C CA . CYS D 1 396 ? 172.21200 156.93800 147.92800 1.000 12.62000 392 CYS D CA 1
ATOM 11509 C C . CYS D 1 396 ? 172.25300 158.04400 146.87600 1.000 12.62000 392 CYS D C 1
ATOM 11510 O O . CYS D 1 396 ? 171.46300 158.02600 145.92300 1.000 12.62000 392 CYS D O 1
ATOM 11513 N N . LEU D 1 397 ? 173.19000 158.98800 147.00500 1.000 12.57000 393 LEU D N 1
ATOM 11514 C CA . LEU D 1 397 ? 173.29800 160.06700 146.02700 1.000 12.57000 393 LEU D CA 1
ATOM 11515 C C . LEU D 1 397 ? 173.74300 159.54100 144.66700 1.000 12.57000 393 LEU D C 1
ATOM 11516 O O . LEU D 1 397 ? 173.13900 159.86300 143.63100 1.000 12.57000 393 LEU D O 1
ATOM 11521 N N . LEU D 1 398 ? 174.79200 158.71400 144.64800 1.000 13.12000 394 LEU D N 1
ATOM 11522 C CA . LEU D 1 398 ? 175.26600 158.19800 143.37200 1.000 13.12000 394 LEU D CA 1
ATOM 11523 C C . LEU D 1 398 ? 174.39700 157.06800 142.83800 1.000 13.12000 394 LEU D C 1
ATOM 11524 O O . LEU D 1 398 ? 174.61600 156.62600 141.70700 1.000 13.12000 394 LEU D O 1
ATOM 11529 N N . ALA D 1 399 ? 173.42300 156.58500 143.61200 1.000 13.00000 395 ALA D N 1
ATOM 11530 C CA . ALA D 1 399 ? 172.40800 155.72800 143.01400 1.000 13.00000 395 ALA D CA 1
ATOM 11531 C C . ALA D 1 399 ? 171.23100 156.52800 142.47000 1.000 13.00000 395 ALA D C 1
ATOM 11532 O O . ALA D 1 399 ? 170.56800 156.07600 141.53200 1.000 13.00000 395 ALA D O 1
ATOM 11534 N N . THR D 1 400 ? 170.95200 157.70500 143.04000 1.000 14.19000 396 THR D N 1
ATOM 11535 C CA . THR D 1 400 ? 169.84000 158.51800 142.54900 1.000 14.19000 396 THR D CA 1
ATOM 11536 C C . THR D 1 400 ? 170.21200 159.25200 141.26300 1.000 14.19000 396 THR D C 1
ATOM 11537 O O . THR D 1 400 ? 169.34700 159.49300 140.40200 1.000 14.19000 396 THR D O 1
ATOM 11541 N N . GLU D 1 401 ? 171.49600 159.60800 141.11700 1.000 16.73000 397 GLU D N 1
ATOM 11542 C CA . GLU D 1 401 ? 171.93700 160.36900 139.94700 1.000 16.73000 397 GLU D CA 1
ATOM 11543 C C . GLU D 1 401 ? 171.73900 159.59100 138.64900 1.000 16.73000 397 GLU D C 1
ATOM 11544 O O . GLU D 1 401 ? 171.41800 160.17900 137.61000 1.000 16.73000 397 GLU D O 1
ATOM 11550 N N . VAL D 1 402 ? 171.88200 158.26500 138.69800 1.000 16.27000 398 VAL D N 1
ATOM 11551 C CA . VAL D 1 402 ? 171.74100 157.45200 137.49300 1.000 16.27000 398 VAL D CA 1
ATOM 11552 C C . VAL D 1 402 ? 170.29000 157.41200 137.02900 1.000 16.27000 398 VAL D C 1
ATOM 11553 O O . VAL D 1 402 ? 170.00600 157.52500 135.83000 1.000 16.27000 398 VAL D O 1
ATOM 11557 N N . ALA D 1 403 ? 169.35100 157.25600 137.96600 1.000 16.39000 399 ALA D N 1
ATOM 11558 C CA . ALA D 1 403 ? 167.93600 157.26700 137.60900 1.000 16.39000 399 ALA D CA 1
ATOM 11559 C C . ALA D 1 403 ? 167.50900 158.63000 137.08300 1.000 16.39000 399 ALA D C 1
ATOM 11560 O O . ALA D 1 403 ? 166.72600 158.71600 136.12300 1.000 16.39000 399 ALA D O 1
ATOM 11562 N N . GLU D 1 404 ? 168.03100 159.70600 137.68500 1.000 16.89000 400 GLU D N 1
ATOM 11563 C CA . GLU D 1 404 ? 167.72100 161.04300 137.18700 1.000 16.89000 400 GLU D CA 1
ATOM 11564 C C . GLU D 1 404 ? 168.27100 161.25800 135.78200 1.000 16.89000 400 GLU D C 1
ATOM 11565 O O . GLU D 1 404 ? 167.60100 161.85700 134.93200 1.000 16.89000 400 GLU D O 1
ATOM 11571 N N . GLN D 1 405 ? 169.47100 160.74000 135.50100 1.000 16.55000 401 GLN D N 1
ATOM 11572 C CA . GLN D 1 405 ? 170.03200 160.90200 134.16400 1.000 16.55000 401 GLN D CA 1
ATOM 11573 C C . GLN D 1 405 ? 169.31400 160.03700 133.13600 1.000 16.55000 401 GLN D C 1
ATOM 11574 O O . GLN D 1 405 ? 169.20700 160.43000 131.97100 1.000 16.55000 401 GLN D O 1
ATOM 11580 N N . GLY D 1 406 ? 168.78600 158.88100 133.54200 1.000 15.12000 402 GLY D N 1
ATOM 11581 C CA . GLY D 1 406 ? 167.97600 158.09500 132.61900 1.000 15.12000 402 GLY D CA 1
ATOM 11582 C C . GLY D 1 406 ? 166.67100 158.78400 132.26300 1.000 15.12000 402 GLY D C 1
ATOM 11583 O O . GLY D 1 406 ? 166.28900 158.86900 131.08600 1.000 15.12000 402 GLY D O 1
ATOM 11584 N N . LEU D 1 407 ? 165.98100 159.31700 133.27400 1.000 15.50000 403 LEU D N 1
ATOM 11585 C CA . LEU D 1 407 ? 164.73000 160.02600 133.01100 1.000 15.50000 403 LEU D CA 1
ATOM 11586 C C . LEU D 1 407 ? 164.97600 161.33400 132.26200 1.000 15.50000 403 LEU D C 1
ATOM 11587 O O . LEU D 1 407 ? 164.07700 161.85500 131.59500 1.000 15.50000 403 LEU D O 1
ATOM 11592 N N . ASN D 1 408 ? 166.19100 161.88400 132.36000 1.000 15.37000 404 ASN D N 1
ATOM 11593 C CA . ASN D 1 408 ? 166.53200 163.03100 131.52400 1.000 15.37000 404 ASN D CA 1
ATOM 11594 C C . ASN D 1 408 ? 166.94400 162.60000 130.12300 1.000 15.37000 404 ASN D C 1
ATOM 11595 O O . ASN D 1 408 ? 166.89400 163.40400 129.18700 1.000 15.37000 404 ASN D O 1
ATOM 11600 N N . LEU D 1 409 ? 167.36400 161.34400 129.96000 1.000 15.83000 405 LEU D N 1
ATOM 11601 C CA . LEU D 1 409 ? 167.58400 160.80200 128.62300 1.000 15.83000 405 LEU D CA 1
ATOM 11602 C C . LEU D 1 409 ? 166.25900 160.54000 127.92100 1.000 15.83000 405 LEU D C 1
ATOM 11603 O O . LEU D 1 409 ? 166.21000 160.44700 126.68900 1.000 15.83000 405 LEU D O 1
ATOM 11608 N N . CYS D 1 410 ? 165.17600 160.40300 128.69300 1.000 17.92000 406 CYS D N 1
ATOM 11609 C CA . CYS D 1 410 ? 163.84500 160.33900 128.08500 1.000 17.92000 406 CYS D CA 1
ATOM 11610 C C . CYS D 1 410 ? 163.51000 161.61700 127.31500 1.000 17.92000 406 CYS D C 1
ATOM 11611 O O . CYS D 1 410 ? 162.89600 161.55800 126.24400 1.000 17.92000 406 CYS D O 1
ATOM 11614 N N . HIS D 1 411 ? 163.90200 162.77500 127.84000 1.000 20.56000 407 HIS D N 1
ATOM 11615 C CA . HIS D 1 411 ? 163.66700 164.06300 127.17900 1.000 20.56000 407 HIS D CA 1
ATOM 11616 C C . HIS D 1 411 ? 164.84100 164.47300 126.29800 1.000 20.56000 407 HIS D C 1
ATOM 11617 O O . HIS D 1 411 ? 165.35200 165.58600 126.40700 1.000 20.56000 407 HIS D O 1
ATOM 11624 N N . ALA D 1 412 ? 165.27700 163.59200 125.40700 1.000 17.89000 408 ALA D N 1
ATOM 11625 C CA . ALA D 1 412 ? 166.43100 163.86300 124.56700 1.000 17.89000 408 ALA D CA 1
ATOM 11626 C C . ALA D 1 412 ? 166.02100 163.83900 123.10600 1.000 17.89000 408 ALA D C 1
ATOM 11627 O O . ALA D 1 412 ? 165.31500 162.93200 122.66000 1.000 17.89000 408 ALA D O 1
ATOM 11629 N N . GLY D 1 413 ? 166.48000 164.84100 122.36400 1.000 19.28000 409 GLY D N 1
ATOM 11630 C CA . GLY D 1 413 ? 166.14500 164.92900 120.95200 1.000 19.28000 409 GLY D CA 1
ATOM 11631 C C . GLY D 1 413 ? 164.68700 165.23800 120.70400 1.000 19.28000 409 GLY D C 1
ATOM 11632 O O . GLY D 1 413 ? 164.03300 164.55000 119.91300 1.000 19.28000 409 GLY D O 1
ATOM 11633 N N . TYR D 1 414 ? 164.16000 166.25700 121.37000 1.000 17.40000 410 TYR D N 1
ATOM 11634 C CA . TYR D 1 414 ? 162.74100 166.59600 121.31000 1.000 17.40000 410 TYR D CA 1
ATOM 11635 C C . TYR D 1 414 ? 162.66900 168.09000 121.02000 1.000 17.40000 410 TYR D C 1
ATOM 11636 O O . TYR D 1 414 ? 162.82200 168.90700 121.92700 1.000 17.40000 410 TYR D O 1
ATOM 11645 N N . SER D 1 415 ? 162.51600 168.44600 119.75100 1.000 21.37000 411 SER D N 1
ATOM 11646 C CA . SER D 1 415 ? 162.47400 169.83900 119.32400 1.000 21.37000 411 SER D CA 1
ATOM 11647 C C . SER D 1 415 ? 161.59500 169.92600 118.08500 1.000 21.37000 411 SER D C 1
ATOM 11648 O O . SER D 1 415 ? 160.80500 169.02100 117.80100 1.000 21.37000 411 SER D O 1
ATOM 11651 N N . SER D 1 416 ? 161.73000 171.02700 117.34400 1.000 21.82000 412 SER D N 1
ATOM 11652 C CA . SER D 1 416 ? 161.05400 171.14400 116.06000 1.000 21.82000 412 SER D CA 1
ATOM 11653 C C . SER D 1 416 ? 161.72400 170.29100 114.99500 1.000 21.82000 412 SER D C 1
ATOM 11654 O O . SER D 1 416 ? 161.14400 170.06700 113.92800 1.000 21.82000 412 SER D O 1
ATOM 11657 N N . LYS D 1 417 ? 162.94600 169.82600 115.25500 1.000 22.93000 413 LYS D N 1
ATOM 11658 C CA . LYS D 1 417 ? 163.61800 168.95400 114.30300 1.000 22.93000 413 LYS D CA 1
ATOM 11659 C C . LYS D 1 417 ? 162.97200 167.57600 114.26700 1.000 22.93000 413 LYS D C 1
ATOM 11660 O O . LYS D 1 417 ? 162.84800 166.98000 113.18900 1.000 22.93000 413 LYS D O 1
ATOM 11666 N N . LEU D 1 418 ? 162.53500 167.07100 115.42700 1.000 19.54000 414 LEU D N 1
ATOM 11667 C CA . LEU D 1 418 ? 161.84200 165.78600 115.49700 1.000 19.54000 414 LEU D CA 1
ATOM 11668 C C . LEU D 1 418 ? 160.54800 165.79700 114.69700 1.000 19.54000 414 LEU D C 1
ATOM 11669 O O . LEU D 1 418 ? 160.20300 164.79500 114.06300 1.000 19.54000 414 LEU D O 1
ATOM 11674 N N . VAL D 1 419 ? 159.83000 166.92100 114.70400 1.000 19.04000 415 VAL D N 1
ATOM 11675 C CA . VAL D 1 419 ? 158.62900 167.06400 113.89400 1.000 19.04000 415 VAL D CA 1
ATOM 11676 C C . VAL D 1 419 ? 158.95700 167.15400 112.41000 1.000 19.04000 415 VAL D C 1
ATOM 11677 O O . VAL D 1 419 ? 158.12100 166.80000 111.57100 1.000 19.04000 415 VAL D O 1
ATOM 11681 N N . LEU D 1 420 ? 160.18400 167.54700 112.06000 1.000 19.05000 416 LEU D N 1
ATOM 11682 C CA . LEU D 1 420 ? 160.57200 167.70800 110.66300 1.000 19.05000 416 LEU D CA 1
ATOM 11683 C C . LEU D 1 420 ? 161.50700 166.60200 110.18800 1.000 19.05000 416 LEU D C 1
ATOM 11684 O O . LEU D 1 420 ? 162.08300 166.70900 109.10100 1.000 19.05000 416 LEU D O 1
ATOM 11689 N N . ALA D 1 421 ? 161.67300 165.54500 110.97100 1.000 19.61000 417 ALA D N 1
ATOM 11690 C CA . ALA D 1 421 ? 162.50700 164.42800 110.56300 1.000 19.61000 417 ALA D CA 1
ATOM 11691 C C . ALA D 1 421 ? 161.67600 163.38600 109.82400 1.000 19.61000 417 ALA D C 1
ATOM 11692 O O . ALA D 1 421 ? 160.45500 163.50300 109.70000 1.000 19.61000 417 ALA D O 1
ATOM 11694 N N . SER D 1 422 ? 162.35600 162.35500 109.33100 1.000 21.46000 418 SER D N 1
ATOM 11695 C CA . SER D 1 422 ? 161.68200 161.28900 108.60800 1.000 21.46000 418 SER D CA 1
ATOM 11696 C C . SER D 1 422 ? 160.96400 160.35100 109.58000 1.000 21.46000 418 SER D C 1
ATOM 11697 O O . SER D 1 422 ? 160.96500 160.54800 110.79700 1.000 21.46000 418 SER D O 1
ATOM 11700 N N . ASP D 1 423 ? 160.34000 159.31000 109.02400 1.000 21.11000 419 ASP D N 1
ATOM 11701 C CA . ASP D 1 423 ? 159.63800 158.34700 109.86600 1.000 21.11000 419 ASP D CA 1
ATOM 11702 C C . ASP D 1 423 ? 160.60500 157.41200 110.57600 1.000 21.11000 419 ASP D C 1
ATOM 11703 O O . ASP D 1 423 ? 160.29500 156.90900 111.66400 1.000 21.11000 419 ASP D O 1
ATOM 11708 N N . HIS D 1 424 ? 161.77400 157.17300 109.97800 1.000 19.66000 420 HIS D N 1
ATOM 11709 C CA . HIS D 1 424 ? 162.79800 156.34000 110.60000 1.000 19.66000 420 HIS D CA 1
ATOM 11710 C C . HIS D 1 424 ? 163.29000 156.95600 111.90400 1.000 19.66000 420 HIS D C 1
ATOM 11711 O O . HIS D 1 424 ? 163.34700 156.28500 112.94300 1.000 19.66000 420 HIS D O 1
ATOM 11718 N N . VAL D 1 425 ? 163.63500 158.24400 111.86600 1.000 16.78000 421 VAL D N 1
ATOM 11719 C CA . VAL D 1 425 ? 164.11300 158.93000 113.06100 1.000 16.78000 421 VAL D CA 1
ATOM 11720 C C . VAL D 1 425 ? 162.98700 159.08600 114.07400 1.000 16.78000 421 VAL D C 1
ATOM 11721 O O . VAL D 1 425 ? 163.18600 158.90000 115.28000 1.000 16.78000 421 VAL D O 1
ATOM 11725 N N . ARG D 1 426 ? 161.78100 159.40000 113.60100 1.000 18.12000 422 ARG D N 1
ATOM 11726 C CA . ARG D 1 426 ? 160.64600 159.57800 114.49700 1.000 18.12000 422 ARG D CA 1
ATOM 11727 C C . ARG D 1 426 ? 160.19600 158.28100 115.15100 1.000 18.12000 422 ARG D C 1
ATOM 11728 O O . ARG D 1 426 ? 159.54000 158.33500 116.19500 1.000 18.12000 422 ARG D O 1
ATOM 11736 N N . SER D 1 427 ? 160.52500 157.12800 114.57300 1.000 16.63000 423 SER D N 1
ATOM 11737 C CA . SER D 1 427 ? 160.27900 155.85100 115.22900 1.000 16.63000 423 SER D CA 1
ATOM 11738 C C . SER D 1 427 ? 161.42600 155.42300 116.13300 1.000 16.63000 423 SER D C 1
ATOM 11739 O O . SER D 1 427 ? 161.18500 154.85100 117.20200 1.000 16.63000 423 SER D O 1
ATOM 11742 N N . THR D 1 428 ? 162.67100 155.71400 115.74600 1.000 15.63000 424 THR D N 1
ATOM 11743 C CA . THR D 1 428 ? 163.80500 155.29900 116.56400 1.000 15.63000 424 THR D CA 1
ATOM 11744 C C . THR D 1 428 ? 163.90300 156.12400 117.84300 1.000 15.63000 424 THR D C 1
ATOM 11745 O O . THR D 1 428 ? 164.21200 155.58400 118.91200 1.000 15.63000 424 THR D O 1
ATOM 11749 N N . ILE D 1 429 ? 163.62400 157.43000 117.76100 1.000 14.08000 425 ILE D N 1
ATOM 11750 C CA . ILE D 1 429 ? 163.62000 158.26900 118.95900 1.000 14.08000 425 ILE D CA 1
ATOM 11751 C C . ILE D 1 429 ? 162.47000 157.87000 119.87800 1.000 14.08000 425 ILE D C 1
ATOM 11752 O O . ILE D 1 429 ? 162.60300 157.88400 121.10900 1.000 14.08000 425 ILE D O 1
ATOM 11757 N N . GLN D 1 430 ? 161.34400 157.45300 119.29400 1.000 15.71000 426 GLN D N 1
ATOM 11758 C CA . GLN D 1 430 ? 160.22400 156.95700 120.08900 1.000 15.71000 426 GLN D CA 1
ATOM 11759 C C . GLN D 1 430 ? 160.58100 155.66100 120.80900 1.000 15.71000 426 GLN D C 1
ATOM 11760 O O . GLN D 1 430 ? 160.22700 155.47900 121.98100 1.000 15.71000 426 GLN D O 1
ATOM 11766 N N . ALA D 1 431 ? 161.29800 154.76100 120.13000 1.000 14.84000 427 ALA D N 1
ATOM 11767 C CA . ALA D 1 431 ? 161.74100 153.52200 120.76800 1.000 14.84000 427 ALA D CA 1
ATOM 11768 C C . ALA D 1 431 ? 162.73700 153.80400 121.88800 1.000 14.84000 427 ALA D C 1
ATOM 11769 O O . ALA D 1 431 ? 162.68800 153.17200 122.95200 1.000 14.84000 427 ALA D O 1
ATOM 11771 N N . ILE D 1 432 ? 163.63800 154.76700 121.66600 1.000 13.67000 428 ILE D N 1
ATOM 11772 C CA . ILE D 1 432 ? 164.61800 155.14200 122.68500 1.000 13.67000 428 ILE D CA 1
ATOM 11773 C C . ILE D 1 432 ? 163.92500 155.74100 123.90400 1.000 13.67000 428 ILE D C 1
ATOM 11774 O O . ILE D 1 432 ? 164.27000 155.42300 125.04700 1.000 13.67000 428 ILE D O 1
ATOM 11779 N N . ALA D 1 433 ? 162.90000 156.56700 123.68400 1.000 13.80000 429 ALA D N 1
ATOM 11780 C CA . ALA D 1 433 ? 162.17400 157.16700 124.80100 1.000 13.80000 429 ALA D CA 1
ATOM 11781 C C . ALA D 1 433 ? 161.36600 156.12500 125.56700 1.000 13.80000 429 ALA D C 1
ATOM 11782 O O . ALA D 1 433 ? 161.29500 156.16400 126.80300 1.000 13.80000 429 ALA D O 1
ATOM 11784 N N . THR D 1 434 ? 160.75400 155.18000 124.84600 1.000 14.93000 430 THR D N 1
ATOM 11785 C CA . THR D 1 434 ? 159.97700 154.12600 125.49500 1.000 14.93000 430 THR D CA 1
ATOM 11786 C C . THR D 1 434 ? 160.87300 153.22700 126.34200 1.000 14.93000 430 THR D C 1
ATOM 11787 O O . THR D 1 434 ? 160.51400 152.85500 127.46500 1.000 14.93000 430 THR D O 1
ATOM 11791 N N . ARG D 1 435 ? 162.06600 152.90100 125.83800 1.000 15.59000 431 ARG D N 1
ATOM 11792 C CA . ARG D 1 435 ? 162.99000 152.09800 126.63400 1.000 15.59000 431 ARG D CA 1
ATOM 11793 C C . ARG D 1 435 ? 163.61500 152.91300 127.75900 1.000 15.59000 431 ARG D C 1
ATOM 11794 O O . ARG D 1 435 ? 164.01400 152.35600 128.78700 1.000 15.59000 431 ARG D O 1
ATOM 11802 N N . ALA D 1 436 ? 163.71600 154.23200 127.58600 1.000 14.67000 432 ALA D N 1
ATOM 11803 C CA . ALA D 1 436 ? 164.35200 155.05900 128.60400 1.000 14.67000 432 ALA D CA 1
ATOM 11804 C C . ALA D 1 436 ? 163.38100 155.41700 129.71800 1.000 14.67000 432 ALA D C 1
ATOM 11805 O O . ALA D 1 436 ? 163.79700 155.90200 130.77400 1.000 14.67000 432 ALA D O 1
ATOM 11807 N N . GLN D 1 437 ? 162.08100 155.20000 129.49800 1.000 14.98000 433 GLN D N 1
ATOM 11808 C CA . GLN D 1 437 ? 161.11700 155.39300 130.57900 1.000 14.98000 433 GLN D CA 1
ATOM 11809 C C . GLN D 1 437 ? 161.28900 154.36300 131.68800 1.000 14.98000 433 GLN D C 1
ATOM 11810 O O . GLN D 1 437 ? 160.86900 154.60000 132.82500 1.000 14.98000 433 GLN D O 1
ATOM 11816 N N . ILE D 1 438 ? 161.88500 153.21400 131.37800 1.000 12.57000 434 ILE D N 1
ATOM 11817 C CA . ILE D 1 438 ? 162.20600 152.23300 132.41900 1.000 12.57000 434 ILE D CA 1
ATOM 11818 C C . ILE D 1 438 ? 163.36700 152.75900 133.25100 1.000 12.57000 434 ILE D C 1
ATOM 11819 O O . ILE D 1 438 ? 164.41600 153.12400 132.68400 1.000 12.57000 434 ILE D O 1
ATOM 11824 N N . PRO D 1 439 ? 163.25400 152.82800 134.57700 1.000 9.89000 435 PRO D N 1
ATOM 11825 C CA . PRO D 1 439 ? 164.33000 153.42000 135.37900 1.000 9.89000 435 PRO D CA 1
ATOM 11826 C C . PRO D 1 439 ? 165.46800 152.45000 135.65300 1.000 9.89000 435 PRO D C 1
ATOM 11827 O O . PRO D 1 439 ? 165.27000 151.25500 135.87700 1.000 9.89000 435 PRO D O 1
ATOM 11831 N N . LEU D 1 440 ? 166.68600 152.98500 135.62200 1.000 8.99000 436 LEU D N 1
ATOM 11832 C CA . LEU D 1 440 ? 167.88300 152.22900 135.98700 1.000 8.99000 436 LEU D CA 1
ATOM 11833 C C . LEU D 1 440 ? 168.09400 152.40800 137.48300 1.000 8.99000 436 LEU D C 1
ATOM 11834 O O . LEU D 1 440 ? 168.63100 153.42400 137.92700 1.000 8.99000 436 LEU D O 1
ATOM 11839 N N . SER D 1 441 ? 167.67200 151.42300 138.26900 1.000 9.96000 437 SER D N 1
ATOM 11840 C CA . SER D 1 441 ? 167.71100 151.51600 139.72100 1.000 9.96000 437 SER D CA 1
ATOM 11841 C C . SER D 1 441 ? 168.44800 150.31900 140.29700 1.000 9.96000 437 SER D C 1
ATOM 11842 O O . SER D 1 441 ? 168.41500 149.22800 139.72100 1.000 9.96000 437 SER D O 1
ATOM 11845 N N . ILE D 1 442 ? 169.10900 150.52900 141.43000 1.000 12.34000 438 ILE D N 1
ATOM 11846 C CA . ILE D 1 442 ? 169.77500 149.45900 142.16300 1.000 12.34000 438 ILE D CA 1
ATOM 11847 C C . ILE D 1 442 ? 168.89000 149.06900 143.33800 1.000 12.34000 438 ILE D C 1
ATOM 11848 O O . ILE D 1 442 ? 168.56600 149.90800 144.18500 1.000 12.34000 438 ILE D O 1
ATOM 11853 N N . THR D 1 443 ? 168.49500 147.80400 143.39200 1.000 13.09000 439 THR D N 1
ATOM 11854 C CA . THR D 1 443 ? 167.65900 147.29300 144.46700 1.000 13.09000 439 THR D CA 1
ATOM 11855 C C . THR D 1 443 ? 168.51100 146.48800 145.43300 1.000 13.09000 439 THR D C 1
ATOM 11856 O O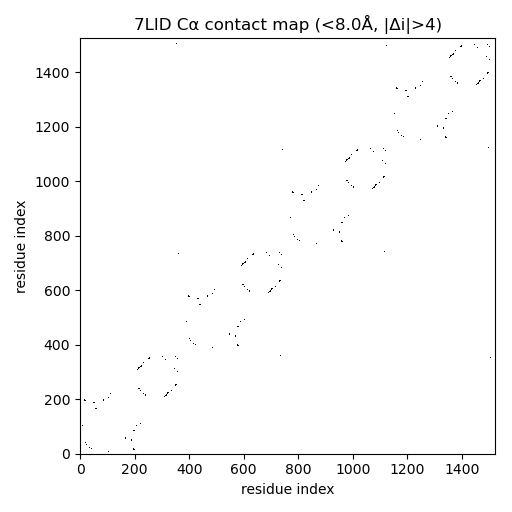 . THR D 1 443 ? 169.39300 145.73900 145.01400 1.000 13.09000 439 THR D O 1
ATOM 11860 N N . GLY D 1 444 ? 168.24700 146.64700 146.72400 1.000 13.68000 440 GLY D N 1
ATOM 11861 C CA . GLY D 1 444 ? 168.94100 145.84000 147.70500 1.000 13.68000 440 GLY D CA 1
ATOM 11862 C C . GLY D 1 444 ? 168.20700 144.54800 147.98300 1.000 13.68000 440 GLY D C 1
ATOM 11863 O O . GLY D 1 444 ? 167.30100 144.51600 148.82000 1.000 13.68000 440 GLY D O 1
ATOM 11864 N N . ALA D 1 445 ? 168.60900 143.47800 147.29000 1.000 13.54000 441 ALA D N 1
ATOM 11865 C CA . ALA D 1 445 ? 167.96200 142.16300 147.30400 1.000 13.54000 441 ALA D CA 1
ATOM 11866 C C . ALA D 1 445 ? 166.46300 142.23500 147.03300 1.000 13.54000 441 ALA D C 1
ATOM 11867 O O . ALA D 1 445 ? 165.69800 141.44000 147.58300 1.000 13.54000 441 ALA D O 1
ATOM 11869 N N . ARG D 1 446 ? 166.03900 143.19800 146.20800 1.000 12.72000 442 ARG D N 1
ATOM 11870 C CA . ARG D 1 446 ? 164.66200 143.47400 145.80000 1.000 12.72000 442 ARG D CA 1
ATOM 11871 C C . ARG D 1 446 ? 163.73300 143.81900 146.95800 1.000 12.72000 442 ARG D C 1
ATOM 11872 O O . ARG D 1 446 ? 162.51200 143.80800 146.77900 1.000 12.72000 442 ARG D O 1
ATOM 11880 N N . PHE D 1 447 ? 164.27000 144.14000 148.13700 1.000 12.01000 443 PHE D N 1
ATOM 11881 C CA . PHE D 1 447 ? 163.44400 144.60900 149.24200 1.000 12.01000 443 PHE D CA 1
ATOM 11882 C C . PHE D 1 447 ? 163.19400 146.10600 149.18500 1.000 12.01000 443 PHE D C 1
ATOM 11883 O O . PHE D 1 447 ? 162.14700 146.56500 149.65100 1.000 12.01000 443 PHE D O 1
ATOM 11891 N N . PHE D 1 448 ? 164.13000 146.87200 148.63800 1.000 13.09000 444 PHE D N 1
ATOM 11892 C CA . PHE D 1 448 ? 163.98900 148.31600 148.54300 1.000 13.09000 444 PHE D CA 1
ATOM 11893 C C . PHE D 1 448 ? 164.83400 148.80600 147.37900 1.000 13.09000 444 PHE D C 1
ATOM 11894 O O . PHE D 1 448 ? 165.76400 148.13000 146.93500 1.000 13.09000 444 PHE D O 1
ATOM 11902 N N . THR D 1 449 ? 164.49800 149.99100 146.88900 1.000 14.42000 445 THR D N 1
ATOM 11903 C CA . THR D 1 449 ? 165.28200 150.65900 145.86200 1.000 14.42000 445 THR D CA 1
ATOM 11904 C C . THR D 1 449 ? 166.22100 151.64800 146.53400 1.000 14.42000 445 THR D C 1
ATOM 11905 O O . THR D 1 449 ? 165.78400 152.45700 147.35700 1.000 14.42000 445 THR D O 1
ATOM 11909 N N . VAL D 1 450 ? 167.50300 151.58400 146.18700 1.000 14.66000 446 VAL D N 1
ATOM 11910 C CA . VAL D 1 450 ? 168.47300 152.50300 146.76500 1.000 14.66000 446 VAL D CA 1
ATOM 11911 C C . VAL D 1 450 ? 168.27600 153.86800 146.12500 1.000 14.66000 446 VAL D C 1
ATOM 11912 O O . VAL D 1 450 ? 168.76000 154.12700 145.01800 1.000 14.66000 446 VAL D O 1
ATOM 11916 N N . ASN D 1 451 ? 167.54900 154.74100 146.81400 1.000 16.20000 447 ASN D N 1
ATOM 11917 C CA . ASN D 1 451 ? 167.28600 156.09400 146.35500 1.000 16.20000 447 ASN D CA 1
ATOM 11918 C C . ASN D 1 451 ? 167.67900 157.05300 147.46500 1.000 16.20000 447 ASN D C 1
ATOM 11919 O O . ASN D 1 451 ? 168.25100 156.65300 148.48100 1.000 16.20000 447 ASN D O 1
ATOM 11924 N N . LEU D 1 452 ? 167.36200 158.33100 147.27700 1.000 13.64000 448 LEU D N 1
ATOM 11925 C CA . LEU D 1 452 ? 167.56700 159.29300 148.34900 1.000 13.64000 448 LEU D CA 1
ATOM 11926 C C . LEU D 1 452 ? 166.35700 159.41000 149.26300 1.000 13.64000 448 LEU D C 1
ATOM 11927 O O . LEU D 1 452 ? 166.50900 159.83300 150.41200 1.000 13.64000 448 LEU D O 1
ATOM 11932 N N . SER D 1 453 ? 165.16600 159.04500 148.78700 1.000 14.59000 449 SER D N 1
ATOM 11933 C CA . SER D 1 453 ? 164.00400 158.99200 149.66500 1.000 14.59000 449 SER D CA 1
ATOM 11934 C C . SER D 1 453 ? 164.07600 157.80800 150.61800 1.000 14.59000 449 SER D C 1
ATOM 11935 O O . SER D 1 453 ? 163.51900 157.86300 151.72300 1.000 14.59000 449 SER D O 1
ATOM 11938 N N . PHE D 1 454 ? 164.76200 156.73900 150.21000 1.000 15.50000 450 PHE D N 1
ATOM 11939 C CA . PHE D 1 454 ? 164.96000 155.60700 151.10400 1.000 15.50000 450 PHE D CA 1
ATOM 11940 C C . PHE D 1 454 ? 165.85900 155.97400 152.27400 1.000 15.50000 450 PHE D C 1
ATOM 11941 O O . PHE D 1 454 ? 165.68800 155.44000 153.37400 1.000 15.50000 450 PHE D O 1
ATOM 11949 N N . LEU D 1 455 ? 166.80000 156.89800 152.06700 1.000 14.19000 451 LEU D N 1
ATOM 11950 C CA . LEU D 1 455 ? 167.61200 157.39000 153.17400 1.000 14.19000 451 LEU D CA 1
ATOM 11951 C C . LEU D 1 455 ? 166.75800 158.16000 154.17400 1.000 14.19000 451 LEU D C 1
ATOM 11952 O O . LEU D 1 455 ? 166.95100 158.04300 155.38800 1.000 14.19000 451 LEU D O 1
ATOM 11957 N N . ALA D 1 456 ? 165.77700 158.92100 153.68300 1.000 15.61000 452 ALA D N 1
ATOM 11958 C CA . ALA D 1 456 ? 164.87900 159.63600 154.58500 1.000 15.61000 452 ALA D CA 1
ATOM 11959 C C . ALA D 1 456 ? 163.98500 158.67100 155.35500 1.000 15.61000 452 ALA D C 1
ATOM 11960 O O . ALA D 1 456 ? 163.75600 158.84800 156.55900 1.000 15.61000 452 ALA D O 1
ATOM 11962 N N . SER D 1 457 ? 163.48700 157.63100 154.68100 1.000 16.06000 453 SER D N 1
ATOM 11963 C CA . SER D 1 457 ? 162.65200 156.64100 155.36100 1.000 16.06000 453 SER D CA 1
ATOM 11964 C C . SER D 1 457 ? 163.45300 155.86100 156.40200 1.000 16.06000 453 SER D C 1
ATOM 11965 O O . SER D 1 457 ? 162.96000 155.57500 157.50200 1.000 16.06000 453 SER D O 1
ATOM 11968 N N . MET D 1 458 ? 164.70800 155.54000 156.08700 1.000 19.55000 454 MET D N 1
ATOM 11969 C CA . MET D 1 458 ? 165.54600 154.84000 157.05100 1.000 19.55000 454 MET D CA 1
ATOM 11970 C C . MET D 1 458 ? 165.95100 155.74400 158.20700 1.000 19.55000 454 MET D C 1
ATOM 11971 O O . MET D 1 458 ? 166.11400 155.26500 159.33200 1.000 19.55000 454 MET D O 1
ATOM 11976 N N . ALA D 1 459 ? 166.10400 157.04800 157.96100 1.000 17.93000 455 ALA D N 1
ATOM 11977 C CA . ALA D 1 459 ? 166.35100 157.97400 159.06000 1.000 17.93000 455 ALA D CA 1
ATOM 11978 C C . ALA D 1 459 ? 165.13400 158.08200 159.96500 1.000 17.93000 455 ALA D C 1
ATOM 11979 O O . ALA D 1 459 ? 165.27100 158.21400 161.18700 1.000 17.93000 455 ALA D O 1
ATOM 11981 N N . GLY D 1 460 ? 163.93500 158.00900 159.38400 1.000 17.23000 456 GLY D N 1
ATOM 11982 C CA . GLY D 1 460 ? 162.73200 157.94500 160.20000 1.000 17.23000 456 GLY D CA 1
ATOM 11983 C C . GLY D 1 460 ? 162.66000 156.68600 161.04400 1.000 17.23000 456 GLY D C 1
ATOM 11984 O O . GLY D 1 460 ? 162.25200 156.72900 162.20800 1.000 17.23000 456 GLY D O 1
ATOM 11985 N N . VAL D 1 461 ? 163.07800 155.55000 160.47600 1.000 18.26000 457 VAL D N 1
ATOM 11986 C CA . VAL D 1 461 ? 163.10700 154.29500 161.23100 1.000 18.26000 457 VAL D CA 1
ATOM 11987 C C . VAL D 1 461 ? 164.13500 154.36600 162.36100 1.000 18.26000 457 VAL D C 1
ATOM 11988 O O . VAL D 1 461 ? 163.88200 153.90500 163.48500 1.000 18.26000 457 VAL D O 1
ATOM 11992 N N . MET D 1 462 ? 165.29800 154.96600 162.08400 1.000 20.53000 458 MET D N 1
ATOM 11993 C CA . MET D 1 462 ? 166.32600 155.16000 163.10500 1.000 20.53000 458 MET D CA 1
ATOM 11994 C C . MET D 1 462 ? 165.82700 156.04500 164.23900 1.000 20.53000 458 MET D C 1
ATOM 11995 O O . MET D 1 462 ? 166.04200 155.74500 165.41800 1.000 20.53000 458 MET D O 1
ATOM 12000 N N . LEU D 1 463 ? 165.14800 157.14300 163.89600 1.000 19.49000 459 LEU D N 1
ATOM 12001 C CA . LEU D 1 463 ? 164.62000 158.03700 164.92000 1.000 19.49000 459 LEU D CA 1
ATOM 12002 C C . LEU D 1 463 ? 163.48200 157.39400 165.70000 1.000 19.49000 459 LEU D C 1
ATOM 12003 O O . LEU D 1 463 ? 163.28800 157.71000 166.87800 1.000 19.49000 459 LEU D O 1
ATOM 12008 N N . THR D 1 464 ? 162.72800 156.49000 165.07300 1.000 19.59000 460 THR D N 1
ATOM 12009 C CA . THR D 1 464 ? 161.67000 155.79200 165.79500 1.000 19.59000 460 THR D CA 1
ATOM 12010 C C . THR D 1 464 ? 162.24900 154.79100 166.78700 1.000 19.59000 460 THR D C 1
ATOM 12011 O O . THR D 1 464 ? 161.79600 154.70800 167.93400 1.000 19.59000 460 THR D O 1
ATOM 12015 N N . TYR D 1 465 ? 163.25900 154.02900 166.37300 1.000 21.64000 461 TYR D N 1
ATOM 12016 C CA . TYR D 1 465 ? 163.82500 153.02600 167.26900 1.000 21.64000 461 TYR D CA 1
ATOM 12017 C C . TYR D 1 465 ? 164.90900 153.57500 168.18800 1.000 21.64000 461 TYR D C 1
ATOM 12018 O O . TYR D 1 465 ? 165.43800 152.82000 169.00800 1.000 21.64000 461 TYR D O 1
ATOM 12027 N N . PHE D 1 466 ? 165.25700 154.85500 168.07600 1.000 22.75000 462 PHE D N 1
ATOM 12028 C CA . PHE D 1 466 ? 166.16800 155.45600 169.04500 1.000 22.75000 462 PHE D CA 1
ATOM 12029 C C . PHE D 1 466 ? 165.42500 155.85600 170.31500 1.000 22.75000 462 PHE D C 1
ATOM 12030 O O . PHE D 1 466 ? 165.94900 155.71000 171.42800 1.000 22.75000 462 PHE D O 1
ATOM 12038 N N . ILE D 1 467 ? 164.18900 156.33900 170.16800 1.000 23.88000 463 ILE D N 1
ATOM 12039 C CA . ILE D 1 467 ? 163.38800 156.73300 171.32500 1.000 23.88000 463 ILE D CA 1
ATOM 12040 C C . ILE D 1 467 ? 162.99900 155.51000 172.14900 1.000 23.88000 463 ILE D C 1
ATOM 12041 O O . ILE D 1 467 ? 162.91200 155.57500 173.38200 1.000 23.88000 463 ILE D O 1
ATOM 12046 N N . VAL D 1 468 ? 162.79400 154.36900 171.48600 1.000 25.01000 464 VAL D N 1
ATOM 12047 C CA . VAL D 1 468 ? 162.47200 153.13100 172.19400 1.000 25.01000 464 VAL D CA 1
ATOM 12048 C C . VAL D 1 468 ? 163.65500 152.68000 173.04400 1.000 25.01000 464 VAL D C 1
ATOM 12049 O O . VAL D 1 468 ? 163.49700 152.30500 174.21400 1.000 25.01000 464 VAL D O 1
ATOM 12053 N N . LEU D 1 469 ? 164.86400 152.74000 172.47800 1.000 25.04000 465 LEU D N 1
ATOM 12054 C CA . LEU D 1 469 ? 166.05200 152.36700 173.23800 1.000 25.04000 465 LEU D CA 1
ATOM 12055 C C . LEU D 1 469 ? 166.35700 153.37100 174.34000 1.000 25.04000 465 LEU D C 1
ATOM 12056 O O . LEU D 1 469 ? 166.97600 153.01300 175.34700 1.000 25.04000 465 LEU D O 1
ATOM 12061 N N . LEU D 1 470 ? 165.94000 154.62800 174.17000 1.000 27.25000 466 LEU D N 1
ATOM 12062 C CA . LEU D 1 470 ? 166.06800 155.58700 175.26300 1.000 27.25000 466 LEU D CA 1
ATOM 12063 C C . LEU D 1 470 ? 165.08500 155.27600 176.38500 1.000 27.25000 466 LEU D C 1
ATOM 12064 O O . LEU D 1 470 ? 165.42900 155.36600 177.56900 1.000 27.25000 466 LEU D O 1
ATOM 12069 N N . GLN D 1 471 ? 163.85500 154.90300 176.03000 1.000 31.71000 467 GLN D N 1
ATOM 12070 C CA . GLN D 1 471 ? 162.83500 154.68100 177.04900 1.000 31.71000 467 GLN D CA 1
ATOM 12071 C C . GLN D 1 471 ? 163.00400 153.33700 177.74300 1.000 31.71000 467 GLN D C 1
ATOM 12072 O O . GLN D 1 471 ? 162.47200 153.14200 178.84200 1.000 31.71000 467 GLN D O 1
ATOM 12078 N N . VAL D 1 472 ? 163.72800 152.39900 177.12900 1.000 32.55000 468 VAL D N 1
ATOM 12079 C CA . VAL D 1 472 ? 163.94700 151.11100 177.77600 1.000 32.55000 468 VAL D CA 1
ATOM 12080 C C . VAL D 1 472 ? 164.96100 151.23000 178.91000 1.000 32.55000 468 VAL D C 1
ATOM 12081 O O . VAL D 1 472 ? 164.83400 150.52300 179.91700 1.000 32.55000 468 VAL D O 1
ATOM 12085 N N . ASN D 1 473 ? 165.93500 152.14000 178.78400 1.000 34.81000 469 ASN D N 1
ATOM 12086 C CA . ASN D 1 473 ? 167.01400 152.37600 179.75800 1.000 34.81000 469 ASN D CA 1
ATOM 12087 C C . ASN D 1 473 ? 167.74700 151.11400 180.22000 1.000 34.81000 469 ASN D C 1
ATOM 12088 O O . ASN D 1 473 ? 168.41500 150.44700 179.43000 1.000 34.81000 469 ASN D O 1
#

Foldseek 3Di:
DCLVVQVVVLVVLLVLLLVLQAQQADAPPDPPPCSPPVVSVVVSVVLLVLLVVVLVQLVVQLVPDDDVLLNLQSLQVNLLSVLLVLLRVLRRVPSPLVRVLSVCSVDQDQPQFDVVLVVVLVVVLVVVLVVLLVVLVVLLVQLLCLQQCQLVVVVVVPVRCNHRHDTDDPDDCPDPPSVVVVSVSVSVSVVSSSSNVSSVLSSVLSSLSVLLSLLVRLLNRLQSVLVPAPPSLVSSVVSVVVSLVSLVSVQPSVLQSVLSLLVSLLSNLLSLLLCVPDDDDPPSCVSNSVSVNVSSVVSLVSQQVSQASQQVSLLVSLVGSDDVSLVVDDVRSVVSNVVSNVVSVDGSFHHNNVPGTSHVVVVVVSVVVSVVSNVVSNVVD/DCLVVQVVVLVVLLVLLLVLQAQQADAPPDPPPCSPPVVSVVVSVVLLVLLVVVLVQLVVQLVPDDDVLLNLQSLQVNLLSVLLVLLRVLRRVPSPLVRVLNVCSVDQDQPQFDVVLVVVLVVVLVVVLVVLLVVLVVLLVQLLCLQQCQLVVVVVVPVRCNHRHDTDDPDDCPDPPSVVVVSVSVSVSVVSSSSNVSSVLSSVLSSLSVLLSLLVRLLNRLQSVLVPAPPSLVSSVVSVVVSLVSLVSVQPSVLQSVLSLLVSLLSNLLSLLLCVPDDDDPPSCVSNSVSVNVSSVVSLVSQQVSQASQQVSLLVSLVGSDDVSLVVDDVRSVVSNVVSNVVSVDGSFHHNNVPGTSHVVVVVVSVVVSVVSNVVSNVVD/DCLVVQVVVLVVLLVLLLVLQAQQADAPPDPPPCSPPVVSVVVSVVLLVLLVVVLVQLVVQLVPDDDVLLNLQSLQVNLLSVLLVLLRVLRRVPSPLVRVLNVCSVDQDQPQFDVVLVVVLVVVLVVVLVVLLVVLVVLLVQLLCLQQCQLVVVVVVPVRCNHRHDTDDPDDCPDPPSVVVVSVSVSVSVVSSSSNVSSVLSSVLSSLSVLLSLLVRLLNRLQSVLVPAPPSLVSSVVSVVVSLVSLVSVQPSVLQSVLSLLVSLLSNLLSLLLCVPDDDDPPSCVSNSVSVNVSSVVSLVSQQVSQASQQVSLLVSLVGSDDVSLVVDDVRSVVSNVVSNVVSVDGSFHHNNVPGTSHVVVVVVSVVVSVVSNVVSNVVD/DCLVVQVVVLVVLLVLLLVLQAQQADAPPDPPPCSPPVVSVVVSVVLLVLLVVVLVQLVVQLVPDDDVLLNLQSLQVNLLSVLLVLLRVLRRVPSPLVRVLNVCSVDQDQPQFDVVLVVVLVVVLVVVLVVLLVVLVVLLVQLLCLQQCQLVVVVVVPVRCNHRHDTDDPDDCPDPPSVVVVSVSVSVSVVSSSSNVSSVLSSVLSSLSVLLSLLVRLLNRLQSVLVPAPPSLVSSVVSVVVSLVSLVSVQPSVLQSVLSLLVSLLSNLLSLLLCVPDDDDPPSCVSNSVSVNVSSVVSLVSQQVSQASQQVSLLVSLVGSDDVSLVVDDVRSVVSNVVSNVVSVDGSFHHNNVPGTSHVVVVVVSVVVSVVSNVVSNVVD

Sequence (1524 aa):
DDYIHLRKWIKRIGIILRISGHWPFRLPHEKRNQHKSKFRQVYSCLVITLGFITCSCYCIGLCLSESIAQALNNITVTSYFLQSCVCYVSFIINSRKLETLFNYLFENEVVGCPRGYKMSSIKTTLFRCKFVAFSLGILSFFGWLMWTLLPLAVLVVDQTSLRFVEAWYPFDTTTSPMNEVIAIYEAVAMIFLITAPMSSDIMFCVLMIFIVEHLKCLGMAIECTLKGDATSLCNIVDSHVKIYRTMEIVQSVYSSYFATLFFTSCLAVCALAYFLAATSTSFTRVPGMVLYLMYIFLRIFLLCLLATEVAEQGLNLCHAGYSSKLVLASDHVRSTIQAIATRAQIPLSITGARFFTVNLSFLASMAGVMLTYFIVLLQVNDDYIHLRKWIKRIGIILRISGHWPFRLPHEKRNQHKSKFRQVYSCLVITLGFITCSCYCIGLCLSESIAQALNNITVTSYFLQSCVCYVSFIINSRKLETLFNYLFENEVVGCPRGYKMSSIKTTLFRCKFVAFSLGILSFFGWLMWTLLPLAVLVVDQTSLRFVEAWYPFDTTTSPMNEVIAIYEAVAMIFLITAPMSSDIMFCVLMIFIVEHLKCLGMAIECTLKGDATSLCNIVDSHVKIYRTMEIVQSVYSSYFATLFFTSCLAVCALAYFLAATSTSFTRVPGMVLYLMYIFLRIFLLCLLATEVAEQGLNLCHAGYSSKLVLASDHVRSTIQAIATRAQIPLSITGARFFTVNLSFLASMAGVMLTYFIVLLQVNDDYIHLRKWIKRIGIILRISGHWPFRLPHEKRNQHKSKFRQVYSCLVITLGFITCSCYCIGLCLSESIAQALNNITVTSYFLQSCVCYVSFIINSRKLETLFNYLFENEVVGCPRGYKMSSIKTTLFRCKFVAFSLGILSFFGWLMWTLLPLAVLVVDQTSLRFVEAWYPFDTTTSPMNEVIAIYEAVAMIFLITAPMSSDIMFCVLMIFIVEHLKCLGMAIECTLKGDATSLCNIVDSHVKIYRTMEIVQSVYSSYFATLFFTSCLAVCALAYFLAATSTSFTRVPGMVLYLMYIFLRIFLLCLLATEVAEQGLNLCHAGYSSKLVLASDHVRSTIQAIATRAQIPLSITGARFFTVNLSFLASMAGVMLTYFIVLLQVNDDYIHLRKWIKRIGIILRISGHWPFRLPHEKRNQHKSKFRQVYSCLVITLGFITCSCYCIGLCLSESIAQALNNITVTSYFLQSCVCYVSFIINSRKLETLFNYLFENEVVGCPRGYKMSSIKTTLFRCKFVAFSLGILSFFGWLMWTLLPLAVLVVDQTSLRFVEAWYPFDTTTSPMNEVIAIYEAVAMIFLITAPMSSDIMFCVLMIFIVEHLKCLGMAIECTLKGDATSLCNIVDSHVKIYRTMEIVQSVYSSYFATLFFTSCLAVCALAYFLAATSTSFTRVPGMVLYLMYIFLRIFLLCLLATEVAEQGLNLCHAGYSSKLVLASDHVRSTIQAIATRAQIPLSITGARFFTVNLSFLASMAGVMLTYFIVLLQVN

B-factor: mean 39.04, std 23.29, range [8.99, 116.85]

Secondary structure (DSSP, 8-state):
--HHHHHHHHHHHHHHHHHTT------TT-SS-GGG-HHHHHHHHHHHHHHHHHHHHHHHHHHS--SHHHHHHHHHHHHHHHHHHHHHHHHHHTTTHHHHHHHHTT--PPSSS-HHHHHHHHHHHHHHHHHHHHHHHHHHHHHHHHHHHHHHHHHHH-----SSS----SS---SHHHHHHHHHHHHHHHHHHHHHHHHHHHHHHHHHHHHHHHHHHHHHHHHHHHH--HHHHHHHHHHHHHHHHHHHHHHHHHHHHHHHHHHHHHHHHHHHHHHHHTS---SSSHHHHHHHHHHHHHHHHHHHHHHHHHHHHHHHHHT-S-SHHHHTS-HHHHHHHHHHHHHHTS----BSTTS-B-SSHHHHHHHHHHHHHHHHHHHH-/--HHHHHHHHHHHHHHHHHTT------TT-SS-GGG-HHHHHHHHHHHHHHHHHHHHHHHHHHS--SHHHHHHHHHHHHHHHHHHHHHHHHHHTTTHHHHHHHHTT--PPSSS-HHHHHHHHHHHHHHHHHHHHHHHHHHHHHHHHHHHHHHHHHHH-----SSS----SS---SHHHHHHHHHHHHHHHHHHHHHHHHHHHHHHHHHHHHHHHHHHHHHHHHHHHH--HHHHHHHHHHHHHHHHHHHHHHHHHHHHHHHHHHHHHHHHHHHHHHHHTS---SSSHHHHHHHHHHHHHHHHHHHHHHHHHHHHHHHHHT-S-SHHHHTS-HHHHHHHHHHHHHHTS----BSTTS-B-SSHHHHHHHHHHHHHHHHHHHH-/--HHHHHHHHHHHHHHHHHTT------TT-SS-GGG-HHHHHHHHHHHHHHHHHHHHHHHHHHS--SHHHHHHHHHHHHHHHHHHHHHHHHHHTTTHHHHHHHHTT--PPSSS-HHHHHHHHHHHHHHHHHHHHHHHHHHHHHHHHHHHHHHHHHHH-----SSS----SS---SHHHHHHHHHHHHHHHHHHHHHHHHHHHHHHHHHHHHHHHHHHHHHHHHHHHH--HHHHHHHHHHHHHHHHHHHHHHHHHHHHHHHHHHHHHHHHHHHHHHHHTS---SSSHHHHHHHHHHHHHHHHHHHHHHHHHHHHHHHHHT-S-SHHHHTS-HHHHHHHHHHHHHHTS----BSTTS-B-SSHHHHHHHHHHHHHHHHHHHH-/--HHHHHHHHHHHHHHHHHTT------TT-SS-GGG-HHHHHHHHHHHHHHHHHHHHHHHHHHS--SHHHHHHHHHHHHHHHHHHHHHHHHHHTTTHHHHHHHHTT--PPSSS-HHHHHHHHHHHHHHHHHHHHHHHHHHHHHHHHHHHHHHHHHHH-----SSS----SS---SHHHHHHHHHHHHHHHHHHHHHHHHHHHHHHHHHHHHHHHHHHHHHHHHHHHH--HHHHHHHHHHHHHHHHHHHHHHHHHHHHHHHHHHHHHHHHHHHHHHHHTS---SSSHHHHHHHHHHHHHHHHHHHHHHHHHHHHHHHHHT-S-SHHHHTS-HHHHHHHHHHHHHHTS----BSTTS-B-SSHHHHHHHHHHHHHHHHHHHH-

Nearest PDB structures (foldseek):
  7lid-assembly1_A  TM=1.003E+00  e=1.361E-51  Machilis hrabei
  7lic-assembly1_A  TM=9.883E-01  e=2.225E-44  Machilis hrabei
  8v00-assembly1_C  TM=8.361E-01  e=5.737E-14  Apocrypta bakeri
  8z9z-assembly1_B  TM=8.416E-01  e=1.951E-13  Acyrthosiphon pisum
  6c70-assembly1_A  TM=8.337E-01  e=1.437E-13  Apocrypta bakeri

Radius of gyration: 35.56 Å; Cα contacts (8 Å, |Δi|>4): 1695; chains: 4; bounding box: 94×94×77 Å

Solvent-accessible surface area: 66188 Å² total; per-residue (Å²): 124,20,37,106,105,11,96,97,32,8,82,110,15,0,76,55,2,27,91,0,0,2,89,6,8,89,4,21,72,17,178,189,72,49,30,123,47,140,147,80,36,88,68,1,68,113,0,18,79,42,3,84,98,1,12,55,21,8,55,79,9,42,113,120,37,160,56,98,50,71,21,23,26,7,33,1,8,6,6,12,2,60,2,0,24,42,0,3,70,13,6,65,128,38,29,163,93,4,20,66,2,2,67,13,8,61,95,36,91,24,97,47,21,57,174,64,72,69,54,65,9,16,121,41,5,21,141,71,5,79,107,4,13,118,31,3,24,103,31,12,108,104,14,33,61,75,38,18,62,46,26,39,42,63,62,113,122,135,213,48,64,6,20,22,10,93,17,112,26,105,137,92,13,112,83,71,88,49,11,54,87,13,8,99,65,7,9,73,0,16,64,54,2,24,32,0,0,10,0,0,0,7,2,0,1,6,0,0,4,10,0,6,14,7,3,62,8,1,15,61,0,3,59,48,38,22,142,105,142,29,101,39,4,14,59,2,0,68,18,9,25,107,0,31,113,10,8,85,37,0,34,52,10,1,15,52,4,0,22,26,0,3,140,13,2,14,65,0,8,9,0,0,27,24,18,60,63,47,65,111,43,78,169,44,66,37,42,4,2,67,34,35,26,100,12,2,103,44,2,2,81,12,2,0,46,4,4,14,29,1,19,53,33,7,52,61,5,0,18,9,0,10,38,26,98,5,1,117,25,66,89,66,23,30,44,2,3,27,5,4,1,9,4,4,35,26,76,16,43,3,28,0,30,71,57,45,64,1,49,5,57,40,31,45,68,13,48,32,65,18,86,71,59,40,42,49,33,60,125,88,122,124,18,39,105,104,12,96,95,34,6,82,108,14,0,75,55,2,27,90,0,0,2,88,6,9,87,4,21,72,17,177,188,72,49,31,124,46,140,149,83,36,87,71,2,68,113,0,16,80,44,3,83,98,1,14,53,20,8,55,80,9,41,111,123,36,158,57,98,51,71,22,24,26,7,32,1,8,7,5,11,2,59,1,0,26,40,1,3,70,12,7,65,129,37,28,162,92,4,20,65,2,2,67,12,8,60,96,36,92,25,98,45,21,56,171,65,74,70,53,68,10,16,119,43,5,21,142,73,5,81,109,4,13,118,31,4,25,105,31,10,107,104,14,35,61,74,38,18,63,49,26,39,42,61,61,111,123,133,211,48,66,6,18,23,8,92,17,112,27,106,138,92,14,111,83,73,88,48,13,55,87,13,8,96,66,7,8,71,0,16,64,54,1,24,34,0,0,11,0,0,0,7,2,0,1,6,0,0,4,10,0,5,13,7,3,63,8,1,14,59,0,2,56,48,38,21,141,105,143,30,100,39,4,16,60,3,0,69,18,10,25,109,0,32,114,10,10,85,37,0,33,52,10,1,14,53,4,0,21,27,0,3,138,13,1,14,66,0,7,10,0,0,27,25,18,61,63,47,68,111,43,79,170,44,64,38,41,4,2,67,35,35,27,102,12,2,103,44,1,2,80,10,2,0,46,4,4,14,27,1,18,52,32,6,51,61,7,0,15,8,0,6,36,25,98,4,0,114,24,67,89,67,23,25,44,3,3,25,5,5,1,9,4,3,34,26,74,14,41,3,27,0,31,71,53,44,64,1,51,3,59,41,32,48,67,13,48,31,64,19,85,73,54,42,42,45,34,61,124,86,122,124,19,38,107,107,12,95,93,36,7,81,109,14,0,75,54,2,27,93,0,0,2,88,6,8,88,3,22,72,16,176,185,70,50,31,124,47,142,149,82,35,86,70,2,68,112,0,17,79,44,3,82,98,0,13,54,19,8,54,79,8,42,108,123,37,159,55,98,51,72,22,21,26,8,32,2,9,6,5,12,2,59,2,0,26,41,1,2,70,13,5,65,126,36,28,164,91,3,19,66,2,3,67,12,7,60,95,37,96,25,98,47,20,56,171,66,71,69,53,65,10,17,120,43,5,22,145,69,5,81,108,4,12,117,32,4,25,103,32,11,109,105,14,34,62,74,38,16,62,48,27,38,41,61,62,112,124,138,214,49,65,5,20,21,8,93,17,115,27,106,140,93,14,110,83,71,89,49,11,55,88,13,7,98,64,8,8,73,0,17,63,53,2,25,34,0,0,10,0,0,0,6,2,0,2,6,0,0,4,9,0,5,14,8,3,63,8,1,15,60,0,3,57,48,37,24,141,105,140,30,98,39,3,14,60,2,1,68,19,9,24,108,0,31,111,10,9,86,37,0,34,52,9,1,14,52,4,0,22,26,0,3,139,13,1,14,67,1,8,9,1,0,26,25,18,60,62,47,66,111,42,78,169,44,68,37,39,3,2,67,32,34,27,99,13,2,105,43,2,2,80,11,2,0,44,3,4,16,27,0,20,58,32,6,50,58,7,0,17,8,1,10,38,25,98,4,1,114,25,67,88,67,24,25,43,2,4,28,5,5,0,10,4,4,34,23,76,15,40,2,27,0,30,72,54,42,64,1,51,3,61,40,29,46,68,13,47,33,63,18,84,75,52,41,44,44,33,60,128,88,123,125,18,40,105,106,13,95,95,35,6,82,110,14,0,75,54,3,27,91,0,0,2,88,6,7,88,3,21,72,18,176,186,70,50,30,123,47,140,147,82,35,87,69,2,68,113,1,18,80,42,3,82,99,1,12,53,20,8,56,80,8,41,109,120,36,161,55,97,49,71,22,23,25,6,33,2,9,6,6,11,2,61,2,0,25,39,0,2,70,12,5,64,128,36,27,161,92,4,18,65,2,2,68,13,8,60,95,36,93,25,97,46,20,57,172,65,74,72,53,66,9,15,120,44,6,22,142,70,5,81,107,3,14,116,31,4,25,103,32,11,108,105,14,34,62,75,37,17,63,46,26,38,42,60,60,113,123,134,212,49,63,5,19,23,10,92,17,112,26,104,138,92,13,113,84,70,88,48,11,54,88,14,7,97,65,8,8,72,0,17,64,54,1,24,33,0,0,10,0,1,0,7,2,0,1,7,0,0,3,10,0,6,13,7,3,64,7,1,14,60,0,3,57,48,38,22,142,106,141,29,99,38,4,15,60,3,1,70,18,10,28,106,0,32,112,9,10,87,39,0,34,52,10,1,16,53,4,0,22,27,0,3,139,12,1,14,64,0,8,9,0,0,26,23,19,60,62,46,68,110,44,79,170,43,65,38,39,4,2,66,34,35,26,100,12,2,103,44,2,2,82,12,2,0,46,4,5,14,28,1,19,54,33,6,53,59,5,1,16,8,0,10,37,26,96,5,0,113,26,68,86,66,24,26,45,3,3,24,4,5,1,9,4,3,35,28,75,16,42,2,28,0,32,75,57,43,64,1,51,4,58,41,31,44,69,14,48,32,64,17,86,72,57,41,48,48,33,60,133,92,123